Protein 1UHP (pdb70)

Organism: Homo sapiens (NCBI:txid9606)

Foldseek 3Di:
DDDDDDFDKDKFFFDCPPPPSFWAWDWFDDADDPPDGFDFIWTFTQGGHCVHPCNVRRPDDHGWTKQAKLNHGCRRPGRVVVSVCNVVADPSIIIMTTGGDDDDDDD

Secondary structure (DSSP, 8-state):
-----SSEEEEEEE--SSS--SEEEE---S----TTSS-S---EEEEE-SSSHIIIII---SS-EEEEETTEE-TT--HHHHHHHHHH--SSEEEEEEE--SS-S--

Structure (mmCIF, N/CA/C/O backbone):
data_1UHP
#
_entry.id   1UHP
#
_cell.length_a   1.000
_cell.length_b   1.000
_cell.length_c   1.000
_cell.angle_alpha   90.00
_cell.angle_beta   90.00
_cell.angle_gamma   90.00
#
_symmetry.space_group_name_H-M   'P 1'
#
loop_
_atom_site.group_PDB
_atom_site.id
_atom_site.type_symbol
_atom_site.label_atom_id
_atom_site.label_alt_id
_atom_site.label_comp_id
_atom_site.label_asym_id
_atom_site.label_entity_id
_atom_site.label_seq_id
_atom_site.pdbx_PDB_ins_code
_atom_site.Cartn_x
_atom_site.Cartn_y
_atom_site.Cartn_z
_atom_site.occupancy
_atom_site.B_iso_or_equiv
_atom_site.auth_seq_id
_atom_site.auth_comp_id
_atom_site.auth_asym_id
_atom_site.auth_atom_id
_atom_site.pdbx_PDB_model_num
ATOM 1 N N . GLY A 1 1 ? -21.283 -15.622 -15.024 1.00 0.00 1 GLY A N 1
ATOM 2 C CA . GLY A 1 1 ? -20.091 -14.807 -14.858 1.00 0.00 1 GLY A CA 1
ATOM 3 C C . GLY A 1 1 ? -19.327 -15.205 -13.594 1.00 0.00 1 GLY A C 1
ATOM 4 O O . GLY A 1 1 ? -19.795 -16.035 -12.817 1.00 0.00 1 GLY A O 1
ATOM 8 N N . SER A 1 2 ? -18.163 -14.594 -13.429 1.00 0.00 2 SER A N 1
ATOM 9 C CA . SER A 1 2 ? -17.328 -14.874 -12.272 1.00 0.00 2 SER A CA 1
ATOM 10 C C . SER A 1 2 ? -16.321 -13.741 -12.067 1.00 0.00 2 SER A C 1
ATOM 11 O O . SER A 1 2 ? -15.343 -13.633 -12.805 1.00 0.00 2 SER A O 1
ATOM 19 N N . SER A 1 3 ? -16.595 -12.924 -11.060 1.00 0.00 3 SER A N 1
ATOM 20 C CA . SER A 1 3 ? -15.725 -11.803 -10.749 1.00 0.00 3 SER A CA 1
ATOM 21 C C . SER A 1 3 ? -15.899 -11.397 -9.284 1.00 0.00 3 SER A C 1
ATOM 22 O O . SER A 1 3 ? -16.901 -10.782 -8.922 1.00 0.00 3 SER A O 1
ATOM 30 N N . GLY A 1 4 ? -14.909 -11.758 -8.481 1.00 0.00 4 GLY A N 1
ATOM 31 C CA . GLY A 1 4 ? -14.940 -11.438 -7.064 1.00 0.00 4 GLY A CA 1
ATOM 32 C C . GLY A 1 4 ? -15.112 -12.703 -6.221 1.00 0.00 4 GLY A C 1
ATOM 33 O O . GLY A 1 4 ? -15.273 -13.797 -6.761 1.00 0.00 4 GLY A O 1
ATOM 37 N N . SER A 1 5 ? -15.072 -12.513 -4.910 1.00 0.00 5 SER A N 1
ATOM 38 C CA . SER A 1 5 ? -15.222 -13.625 -3.987 1.00 0.00 5 SER A CA 1
ATOM 39 C C . SER A 1 5 ? -15.583 -13.104 -2.595 1.00 0.00 5 SER A C 1
ATOM 40 O O . SER A 1 5 ? -16.645 -13.426 -2.064 1.00 0.00 5 SER A O 1
ATOM 48 N N . SER A 1 6 ? -14.680 -12.307 -2.043 1.00 0.00 6 SER A N 1
ATOM 49 C CA . SER A 1 6 ? -14.890 -11.739 -0.722 1.00 0.00 6 SER A CA 1
ATOM 50 C C . SER A 1 6 ? -14.138 -10.412 -0.598 1.00 0.00 6 SER A C 1
ATOM 51 O O . SER A 1 6 ? -13.338 -10.064 -1.464 1.00 0.00 6 SER A O 1
ATOM 59 N N . GLY A 1 7 ? -14.423 -9.707 0.487 1.00 0.00 7 GLY A N 1
ATOM 60 C CA . GLY A 1 7 ? -13.784 -8.426 0.736 1.00 0.00 7 GLY A CA 1
ATOM 61 C C . GLY A 1 7 ? -13.906 -7.507 -0.481 1.00 0.00 7 GLY A C 1
ATOM 62 O O . GLY A 1 7 ? -14.481 -7.890 -1.498 1.00 0.00 7 GLY A O 1
ATOM 66 N N . LYS A 1 8 ? -13.354 -6.310 -0.337 1.00 0.00 8 LYS A N 1
ATOM 67 C CA . LYS A 1 8 ? -13.394 -5.333 -1.411 1.00 0.00 8 LYS A CA 1
ATOM 68 C C . LYS A 1 8 ? -11.975 -4.837 -1.696 1.00 0.00 8 LYS A C 1
ATOM 69 O O . LYS A 1 8 ? -11.113 -4.875 -0.820 1.00 0.00 8 LYS A O 1
ATOM 88 N N . SER A 1 9 ? -11.777 -4.382 -2.925 1.00 0.00 9 SER A N 1
ATOM 89 C CA . SER A 1 9 ? -10.478 -3.879 -3.336 1.00 0.00 9 SER A CA 1
ATOM 90 C C . SER A 1 9 ? -10.586 -2.401 -3.718 1.00 0.00 9 SER A C 1
ATOM 91 O O . SER A 1 9 ? -11.409 -2.032 -4.554 1.00 0.00 9 SER A O 1
ATOM 99 N N . LEU A 1 10 ? -9.743 -1.596 -3.088 1.00 0.00 10 LEU A N 1
ATOM 100 C CA . LEU A 1 10 ? -9.734 -0.168 -3.351 1.00 0.00 10 LEU A CA 1
ATOM 101 C C . LEU A 1 10 ? -8.359 0.239 -3.885 1.00 0.00 10 LEU A C 1
ATOM 102 O O . LEU A 1 10 ? -7.368 -0.449 -3.648 1.00 0.00 10 LEU A O 1
ATOM 118 N N . THR A 1 11 ? -8.343 1.356 -4.597 1.00 0.00 11 THR A N 1
ATOM 119 C CA . THR A 1 11 ? -7.107 1.863 -5.167 1.00 0.00 11 THR A CA 1
ATOM 120 C C . THR A 1 11 ? -6.656 3.124 -4.428 1.00 0.00 11 THR A C 1
ATOM 121 O O . THR A 1 11 ? -7.480 3.958 -4.055 1.00 0.00 11 THR A O 1
ATOM 132 N N . LEU A 1 12 ? -5.349 3.224 -4.237 1.00 0.00 12 LEU A N 1
ATOM 133 C CA . LEU A 1 12 ? -4.778 4.370 -3.549 1.00 0.00 12 LEU A CA 1
ATOM 134 C C . LEU A 1 12 ? -3.514 4.822 -4.282 1.00 0.00 12 LEU A C 1
ATOM 135 O O . LEU A 1 12 ? -2.687 3.997 -4.668 1.00 0.00 12 LEU A O 1
ATOM 151 N N . VAL A 1 13 ? -3.403 6.132 -4.450 1.00 0.00 13 VAL A N 1
ATOM 152 C CA . VAL A 1 13 ? -2.253 6.704 -5.130 1.00 0.00 13 VAL A CA 1
ATOM 153 C C . VAL A 1 13 ? -1.253 7.214 -4.091 1.00 0.00 13 VAL A C 1
ATOM 154 O O . VAL A 1 13 ? -1.564 8.121 -3.319 1.00 0.00 13 VAL A O 1
ATOM 167 N N . LEU A 1 14 ? -0.074 6.611 -4.104 1.00 0.00 14 LEU A N 1
ATOM 168 C CA . LEU A 1 14 ? 0.973 6.993 -3.172 1.00 0.00 14 LEU A CA 1
ATOM 169 C C . LEU A 1 14 ? 2.071 7.745 -3.926 1.00 0.00 14 LEU A C 1
ATOM 170 O O . LEU A 1 14 ? 2.242 7.559 -5.129 1.00 0.00 14 LEU A O 1
ATOM 186 N N . HIS A 1 15 ? 2.787 8.580 -3.186 1.00 0.00 15 HIS A N 1
ATOM 187 C CA . HIS A 1 15 ? 3.864 9.361 -3.770 1.00 0.00 15 HIS A CA 1
ATOM 188 C C . HIS A 1 15 ? 5.101 9.279 -2.874 1.00 0.00 15 HIS A C 1
ATOM 189 O O . HIS A 1 15 ? 5.078 8.620 -1.836 1.00 0.00 15 HIS A O 1
ATOM 203 N N . ARG A 1 16 ? 6.153 9.958 -3.309 1.00 0.00 16 ARG A N 1
ATOM 204 C CA . ARG A 1 16 ? 7.398 9.970 -2.559 1.00 0.00 16 ARG A CA 1
ATOM 205 C C . ARG A 1 16 ? 7.804 11.407 -2.227 1.00 0.00 16 ARG A C 1
ATOM 206 O O . ARG A 1 16 ? 8.218 12.158 -3.109 1.00 0.00 16 ARG A O 1
ATOM 227 N N . ASP A 1 17 ? 7.670 11.747 -0.954 1.00 0.00 17 ASP A N 1
ATOM 228 C CA . ASP A 1 17 ? 8.018 13.081 -0.495 1.00 0.00 17 ASP A CA 1
ATOM 229 C C . ASP A 1 17 ? 9.539 13.246 -0.526 1.00 0.00 17 ASP A C 1
ATOM 230 O O . ASP A 1 17 ? 10.044 14.322 -0.846 1.00 0.00 17 ASP A O 1
ATOM 239 N N . SER A 1 18 ? 10.227 12.165 -0.190 1.00 0.00 18 SER A N 1
ATOM 240 C CA . SER A 1 18 ? 11.679 12.177 -0.175 1.00 0.00 18 SER A CA 1
ATOM 241 C C . SER A 1 18 ? 12.207 10.875 0.432 1.00 0.00 18 SER A C 1
ATOM 242 O O . SER A 1 18 ? 12.505 10.818 1.624 1.00 0.00 18 SER A O 1
ATOM 250 N N . GLY A 1 19 ? 12.307 9.862 -0.415 1.00 0.00 19 GLY A N 1
ATOM 251 C CA . GLY A 1 19 ? 12.793 8.565 0.023 1.00 0.00 19 GLY A CA 1
ATOM 252 C C . GLY A 1 19 ? 12.012 8.069 1.242 1.00 0.00 19 GLY A C 1
ATOM 253 O O . GLY A 1 19 ? 12.579 7.438 2.132 1.00 0.00 19 GLY A O 1
ATOM 257 N N . SER A 1 20 ? 10.723 8.375 1.243 1.00 0.00 20 SER A N 1
ATOM 258 C CA . SER A 1 20 ? 9.859 7.969 2.337 1.00 0.00 20 SER A CA 1
ATOM 259 C C . SER A 1 20 ? 8.398 7.976 1.881 1.00 0.00 20 SER A C 1
ATOM 260 O O . SER A 1 20 ? 7.748 9.020 1.886 1.00 0.00 20 SER A O 1
ATOM 268 N N . LEU A 1 21 ? 7.925 6.799 1.499 1.00 0.00 21 LEU A N 1
ATOM 269 C CA . LEU A 1 21 ? 6.554 6.657 1.040 1.00 0.00 21 LEU A CA 1
ATOM 270 C C . LEU A 1 21 ? 5.614 7.335 2.039 1.00 0.00 21 LEU A C 1
ATOM 271 O O . LEU A 1 21 ? 4.603 7.917 1.649 1.00 0.00 21 LEU A O 1
ATOM 287 N N . GLY A 1 22 ? 5.981 7.239 3.308 1.00 0.00 22 GLY A N 1
ATOM 288 C CA . GLY A 1 22 ? 5.184 7.836 4.366 1.00 0.00 22 GLY A CA 1
ATOM 289 C C . GLY A 1 22 ? 4.424 6.765 5.151 1.00 0.00 22 GLY A C 1
ATOM 290 O O . GLY A 1 22 ? 3.328 7.017 5.650 1.00 0.00 22 GLY A O 1
ATOM 294 N N . PHE A 1 23 ? 5.035 5.593 5.235 1.00 0.00 23 PHE A N 1
ATOM 295 C CA . PHE A 1 23 ? 4.430 4.483 5.951 1.00 0.00 23 PHE A CA 1
ATOM 296 C C . PHE A 1 23 ? 5.401 3.305 6.059 1.00 0.00 23 PHE A C 1
ATOM 297 O O . PHE A 1 23 ? 6.523 3.374 5.561 1.00 0.00 23 PHE A O 1
ATOM 314 N N . ASN A 1 24 ? 4.933 2.252 6.712 1.00 0.00 24 ASN A N 1
ATOM 315 C CA . ASN A 1 24 ? 5.746 1.061 6.892 1.00 0.00 24 ASN A CA 1
ATOM 316 C C . ASN A 1 24 ? 4.909 -0.177 6.562 1.00 0.00 24 ASN A C 1
ATOM 317 O O . ASN A 1 24 ? 3.680 -0.129 6.603 1.00 0.00 24 ASN A O 1
ATOM 328 N N . ILE A 1 25 ? 5.607 -1.256 6.242 1.00 0.00 25 ILE A N 1
ATOM 329 C CA . ILE A 1 25 ? 4.944 -2.504 5.905 1.00 0.00 25 ILE A CA 1
ATOM 330 C C . ILE A 1 25 ? 5.470 -3.617 6.813 1.00 0.00 25 ILE A C 1
ATOM 331 O O . ILE A 1 25 ? 6.545 -3.491 7.397 1.00 0.00 25 ILE A O 1
ATOM 347 N N . ILE A 1 26 ? 4.687 -4.683 6.904 1.00 0.00 26 ILE A N 1
ATOM 348 C CA . ILE A 1 26 ? 5.060 -5.817 7.732 1.00 0.00 26 ILE A CA 1
ATOM 349 C C . ILE A 1 26 ? 4.879 -7.108 6.931 1.00 0.00 26 ILE A C 1
ATOM 350 O O . ILE A 1 26 ? 4.221 -7.111 5.892 1.00 0.00 26 ILE A O 1
ATOM 366 N N . GLY A 1 27 ? 5.474 -8.174 7.446 1.00 0.00 27 GLY A N 1
ATOM 367 C CA . GLY A 1 27 ? 5.386 -9.469 6.792 1.00 0.00 27 GLY A CA 1
ATOM 368 C C . GLY A 1 27 ? 6.702 -9.821 6.095 1.00 0.00 27 GLY A C 1
ATOM 369 O O . GLY A 1 27 ? 7.666 -9.060 6.160 1.00 0.00 27 GLY A O 1
ATOM 373 N N . GLY A 1 28 ? 6.699 -10.975 5.444 1.00 0.00 28 GLY A N 1
ATOM 374 C CA . GLY A 1 28 ? 7.880 -11.437 4.735 1.00 0.00 28 GLY A CA 1
ATOM 375 C C . GLY A 1 28 ? 8.984 -11.842 5.715 1.00 0.00 28 GLY A C 1
ATOM 376 O O . GLY A 1 28 ? 9.792 -11.010 6.123 1.00 0.00 28 GLY A O 1
ATOM 380 N N . ARG A 1 29 ? 8.982 -13.120 6.064 1.00 0.00 29 ARG A N 1
ATOM 381 C CA . ARG A 1 29 ? 9.973 -13.645 6.988 1.00 0.00 29 ARG A CA 1
ATOM 382 C C . ARG A 1 29 ? 10.984 -14.518 6.242 1.00 0.00 29 ARG A C 1
ATOM 383 O O . ARG A 1 29 ? 10.607 -15.322 5.391 1.00 0.00 29 ARG A O 1
ATOM 404 N N . PRO A 1 30 ? 12.283 -14.325 6.597 1.00 0.00 30 PRO A N 1
ATOM 405 C CA . PRO A 1 30 ? 13.351 -15.085 5.971 1.00 0.00 30 PRO A CA 1
ATOM 406 C C . PRO A 1 30 ? 13.384 -16.521 6.498 1.00 0.00 30 PRO A C 1
ATOM 407 O O . PRO A 1 30 ? 14.361 -16.935 7.121 1.00 0.00 30 PRO A O 1
ATOM 418 N N . SER A 1 31 ? 12.305 -17.241 6.230 1.00 0.00 31 SER A N 1
ATOM 419 C CA . SER A 1 31 ? 12.198 -18.622 6.669 1.00 0.00 31 SER A CA 1
ATOM 420 C C . SER A 1 31 ? 11.379 -19.430 5.661 1.00 0.00 31 SER A C 1
ATOM 421 O O . SER A 1 31 ? 10.175 -19.220 5.523 1.00 0.00 31 SER A O 1
ATOM 429 N N . VAL A 1 32 ? 12.065 -20.338 4.982 1.00 0.00 32 VAL A N 1
ATOM 430 C CA . VAL A 1 32 ? 11.416 -21.179 3.990 1.00 0.00 32 VAL A CA 1
ATOM 431 C C . VAL A 1 32 ? 11.296 -22.603 4.535 1.00 0.00 32 VAL A C 1
ATOM 432 O O . VAL A 1 32 ? 11.891 -23.532 3.991 1.00 0.00 32 VAL A O 1
ATOM 445 N N . ASP A 1 33 ? 10.523 -22.730 5.604 1.00 0.00 33 ASP A N 1
ATOM 446 C CA . ASP A 1 33 ? 10.317 -24.026 6.229 1.00 0.00 33 ASP A CA 1
ATOM 447 C C . ASP A 1 33 ? 9.490 -24.912 5.296 1.00 0.00 33 ASP A C 1
ATOM 448 O O . ASP A 1 33 ? 8.594 -24.426 4.606 1.00 0.00 33 ASP A O 1
ATOM 457 N N . ASN A 1 34 ? 9.818 -26.195 5.304 1.00 0.00 34 ASN A N 1
ATOM 458 C CA . ASN A 1 34 ? 9.116 -27.153 4.467 1.00 0.00 34 ASN A CA 1
ATOM 459 C C . ASN A 1 34 ? 7.612 -26.883 4.542 1.00 0.00 34 ASN A C 1
ATOM 460 O O . ASN A 1 34 ? 7.103 -26.471 5.583 1.00 0.00 34 ASN A O 1
ATOM 471 N N . HIS A 1 35 ? 6.944 -27.127 3.424 1.00 0.00 35 HIS A N 1
ATOM 472 C CA . HIS A 1 35 ? 5.508 -26.915 3.350 1.00 0.00 35 HIS A CA 1
ATOM 473 C C . HIS A 1 35 ? 4.796 -27.894 4.286 1.00 0.00 35 HIS A C 1
ATOM 474 O O . HIS A 1 35 ? 4.985 -29.105 4.183 1.00 0.00 35 HIS A O 1
ATOM 488 N N . ASP A 1 36 ? 3.992 -27.332 5.176 1.00 0.00 36 ASP A N 1
ATOM 489 C CA . ASP A 1 36 ? 3.250 -28.140 6.130 1.00 0.00 36 ASP A CA 1
ATOM 490 C C . ASP A 1 36 ? 2.210 -27.266 6.832 1.00 0.00 36 ASP A C 1
ATOM 491 O O . ASP A 1 36 ? 1.025 -27.598 6.852 1.00 0.00 36 ASP A O 1
ATOM 500 N N . GLY A 1 37 ? 2.689 -26.165 7.392 1.00 0.00 37 GLY A N 1
ATOM 501 C CA . GLY A 1 37 ? 1.815 -25.240 8.094 1.00 0.00 37 GLY A CA 1
ATOM 502 C C . GLY A 1 37 ? 1.847 -23.856 7.444 1.00 0.00 37 GLY A C 1
ATOM 503 O O . GLY A 1 37 ? 1.845 -23.741 6.219 1.00 0.00 37 GLY A O 1
ATOM 507 N N . SER A 1 38 ? 1.874 -22.839 8.293 1.00 0.00 38 SER A N 1
ATOM 508 C CA . SER A 1 38 ? 1.906 -21.467 7.817 1.00 0.00 38 SER A CA 1
ATOM 509 C C . SER A 1 38 ? 2.898 -21.337 6.660 1.00 0.00 38 SER A C 1
ATOM 510 O O . SER A 1 38 ? 4.085 -21.616 6.820 1.00 0.00 38 SER A O 1
ATOM 518 N N . SER A 1 39 ? 2.374 -20.914 5.518 1.00 0.00 39 SER A N 1
ATOM 519 C CA . SER A 1 39 ? 3.199 -20.744 4.334 1.00 0.00 39 SER A CA 1
ATOM 520 C C . SER A 1 39 ? 2.838 -19.436 3.628 1.00 0.00 39 SER A C 1
ATOM 521 O O . SER A 1 39 ? 1.849 -18.791 3.975 1.00 0.00 39 SER A O 1
ATOM 529 N N . SER A 1 40 ? 3.659 -19.082 2.650 1.00 0.00 40 SER A N 1
ATOM 530 C CA . SER A 1 40 ? 3.439 -17.862 1.893 1.00 0.00 40 SER A CA 1
ATOM 531 C C . SER A 1 40 ? 3.547 -16.646 2.815 1.00 0.00 40 SER A C 1
ATOM 532 O O . SER A 1 40 ? 3.309 -16.751 4.017 1.00 0.00 40 SER A O 1
ATOM 540 N N . GLU A 1 41 ? 3.908 -15.520 2.217 1.00 0.00 41 GLU A N 1
ATOM 541 C CA . GLU A 1 41 ? 4.051 -14.286 2.970 1.00 0.00 41 GLU A CA 1
ATOM 542 C C . GLU A 1 41 ? 3.017 -13.258 2.507 1.00 0.00 41 GLU A C 1
ATOM 543 O O . GLU A 1 41 ? 2.369 -13.445 1.478 1.00 0.00 41 GLU A O 1
ATOM 555 N N . GLY A 1 42 ? 2.894 -12.195 3.288 1.00 0.00 42 GLY A N 1
ATOM 556 C CA . GLY A 1 42 ? 1.949 -11.138 2.971 1.00 0.00 42 GLY A CA 1
ATOM 557 C C . GLY A 1 42 ? 2.509 -9.768 3.359 1.00 0.00 42 GLY A C 1
ATOM 558 O O . GLY A 1 42 ? 3.342 -9.666 4.259 1.00 0.00 42 GLY A O 1
ATOM 562 N N . ILE A 1 43 ? 2.029 -8.749 2.662 1.00 0.00 43 ILE A N 1
ATOM 563 C CA . ILE A 1 43 ? 2.471 -7.389 2.923 1.00 0.00 43 ILE A CA 1
ATOM 564 C C . ILE A 1 43 ? 1.304 -6.578 3.488 1.00 0.00 43 ILE A C 1
ATOM 565 O O . ILE A 1 43 ? 0.273 -6.427 2.833 1.00 0.00 43 ILE A O 1
ATOM 581 N N . PHE A 1 44 ? 1.504 -6.076 4.697 1.00 0.00 44 PHE A N 1
ATOM 582 C CA . PHE A 1 44 ? 0.481 -5.283 5.358 1.00 0.00 44 PHE A CA 1
ATOM 583 C C . PHE A 1 44 ? 1.070 -3.990 5.926 1.00 0.00 44 PHE A C 1
ATOM 584 O O . PHE A 1 44 ? 2.285 -3.871 6.075 1.00 0.00 44 PHE A O 1
ATOM 601 N N . VAL A 1 45 ? 0.181 -3.055 6.226 1.00 0.00 45 VAL A N 1
ATOM 602 C CA . VAL A 1 45 ? 0.598 -1.775 6.775 1.00 0.00 45 VAL A CA 1
ATOM 603 C C . VAL A 1 45 ? 0.391 -1.783 8.291 1.00 0.00 45 VAL A C 1
ATOM 604 O O . VAL A 1 45 ? -0.728 -1.967 8.767 1.00 0.00 45 VAL A O 1
ATOM 617 N N . SER A 1 46 ? 1.487 -1.581 9.007 1.00 0.00 46 SER A N 1
ATOM 618 C CA . SER A 1 46 ? 1.440 -1.562 10.459 1.00 0.00 46 SER A CA 1
ATOM 619 C C . SER A 1 46 ? 1.628 -0.133 10.970 1.00 0.00 46 SER A C 1
ATOM 620 O O . SER A 1 46 ? 1.288 0.172 12.112 1.00 0.00 46 SER A O 1
ATOM 628 N N . LYS A 1 47 ? 2.169 0.707 10.100 1.00 0.00 47 LYS A N 1
ATOM 629 C CA . LYS A 1 47 ? 2.407 2.097 10.449 1.00 0.00 47 LYS A CA 1
ATOM 630 C C . LYS A 1 47 ? 2.128 2.979 9.230 1.00 0.00 47 LYS A C 1
ATOM 631 O O . LYS A 1 47 ? 2.168 2.507 8.095 1.00 0.00 47 LYS A O 1
ATOM 650 N N . ILE A 1 48 ? 1.852 4.245 9.507 1.00 0.00 48 ILE A N 1
ATOM 651 C CA . ILE A 1 48 ? 1.567 5.198 8.448 1.00 0.00 48 ILE A CA 1
ATOM 652 C C . ILE A 1 48 ? 1.939 6.605 8.919 1.00 0.00 48 ILE A C 1
ATOM 653 O O . ILE A 1 48 ? 1.415 7.086 9.923 1.00 0.00 48 ILE A O 1
ATOM 669 N N . VAL A 1 49 ? 2.841 7.225 8.173 1.00 0.00 49 VAL A N 1
ATOM 670 C CA . VAL A 1 49 ? 3.290 8.568 8.502 1.00 0.00 49 VAL A CA 1
ATOM 671 C C . VAL A 1 49 ? 2.212 9.575 8.095 1.00 0.00 49 VAL A C 1
ATOM 672 O O . VAL A 1 49 ? 1.875 9.686 6.917 1.00 0.00 49 VAL A O 1
ATOM 685 N N . ASP A 1 50 ? 1.702 10.283 9.092 1.00 0.00 50 ASP A N 1
ATOM 686 C CA . ASP A 1 50 ? 0.670 11.277 8.853 1.00 0.00 50 ASP A CA 1
ATOM 687 C C . ASP A 1 50 ? 1.194 12.323 7.868 1.00 0.00 50 ASP A C 1
ATOM 688 O O . ASP A 1 50 ? 0.651 12.480 6.775 1.00 0.00 50 ASP A O 1
ATOM 697 N N . SER A 1 51 ? 2.244 13.013 8.290 1.00 0.00 51 SER A N 1
ATOM 698 C CA . SER A 1 51 ? 2.848 14.040 7.458 1.00 0.00 51 SER A CA 1
ATOM 699 C C . SER A 1 51 ? 3.263 13.446 6.111 1.00 0.00 51 SER A C 1
ATOM 700 O O . SER A 1 51 ? 3.493 14.179 5.150 1.00 0.00 51 SER A O 1
ATOM 708 N N . GLY A 1 52 ? 3.345 12.124 6.083 1.00 0.00 52 GLY A N 1
ATOM 709 C CA . GLY A 1 52 ? 3.728 11.423 4.870 1.00 0.00 52 GLY A CA 1
ATOM 710 C C . GLY A 1 52 ? 2.646 11.554 3.796 1.00 0.00 52 GLY A C 1
ATOM 711 O O . GLY A 1 52 ? 1.479 11.785 4.111 1.00 0.00 52 GLY A O 1
ATOM 715 N N . PRO A 1 53 ? 3.082 11.397 2.518 1.00 0.00 53 PRO A N 1
ATOM 716 C CA . PRO A 1 53 ? 2.164 11.496 1.396 1.00 0.00 53 PRO A CA 1
ATOM 717 C C . PRO A 1 53 ? 1.293 10.243 1.289 1.00 0.00 53 PRO A C 1
ATOM 718 O O . PRO A 1 53 ? 0.422 10.160 0.424 1.00 0.00 53 PRO A O 1
ATOM 729 N N . ALA A 1 54 ? 1.558 9.299 2.180 1.00 0.00 54 ALA A N 1
ATOM 730 C CA . ALA A 1 54 ? 0.810 8.054 2.196 1.00 0.00 54 ALA A CA 1
ATOM 731 C C . ALA A 1 54 ? -0.470 8.244 3.013 1.00 0.00 54 ALA A C 1
ATOM 732 O O . ALA A 1 54 ? -1.506 7.662 2.694 1.00 0.00 54 ALA A O 1
ATOM 739 N N . ALA A 1 55 ? -0.357 9.061 4.049 1.00 0.00 55 ALA A N 1
ATOM 740 C CA . ALA A 1 55 ? -1.492 9.336 4.914 1.00 0.00 55 ALA A CA 1
ATOM 741 C C . ALA A 1 55 ? -2.226 10.579 4.406 1.00 0.00 55 ALA A C 1
ATOM 742 O O . ALA A 1 55 ? -3.433 10.713 4.598 1.00 0.00 55 ALA A O 1
ATOM 749 N N . LYS A 1 56 ? -1.465 11.456 3.767 1.00 0.00 56 LYS A N 1
ATOM 750 C CA . LYS A 1 56 ? -2.028 12.683 3.230 1.00 0.00 56 LYS A CA 1
ATOM 751 C C . LYS A 1 56 ? -3.027 12.339 2.123 1.00 0.00 56 LYS A C 1
ATOM 752 O O . LYS A 1 56 ? -4.230 12.269 2.368 1.00 0.00 56 LYS A O 1
ATOM 771 N N . GLU A 1 57 ? -2.490 12.135 0.929 1.00 0.00 57 GLU A N 1
ATOM 772 C CA . GLU A 1 57 ? -3.320 11.801 -0.217 1.00 0.00 57 GLU A CA 1
ATOM 773 C C . GLU A 1 57 ? -3.231 10.303 -0.517 1.00 0.00 57 GLU A C 1
ATOM 774 O O . GLU A 1 57 ? -4.108 9.745 -1.174 1.00 0.00 57 GLU A O 1
ATOM 786 N N . GLY A 1 58 ? -2.164 9.695 -0.021 1.00 0.00 58 GLY A N 1
ATOM 787 C CA . GLY A 1 58 ? -1.949 8.273 -0.228 1.00 0.00 58 GLY A CA 1
ATOM 788 C C . GLY A 1 58 ? -3.279 7.517 -0.265 1.00 0.00 58 GLY A C 1
ATOM 789 O O . GLY A 1 58 ? -3.600 6.866 -1.258 1.00 0.00 58 GLY A O 1
ATOM 793 N N . GLY A 1 59 ? -4.017 7.629 0.829 1.00 0.00 59 GLY A N 1
ATOM 794 C CA . GLY A 1 59 ? -5.305 6.965 0.934 1.00 0.00 59 GLY A CA 1
ATOM 795 C C . GLY A 1 59 ? -5.182 5.648 1.704 1.00 0.00 59 GLY A C 1
ATOM 796 O O . GLY A 1 59 ? -6.187 5.059 2.098 1.00 0.00 59 GLY A O 1
ATOM 800 N N . LEU A 1 60 ? -3.941 5.225 1.894 1.00 0.00 60 LEU A N 1
ATOM 801 C CA . LEU A 1 60 ? -3.673 3.989 2.609 1.00 0.00 60 LEU A CA 1
ATOM 802 C C . LEU A 1 60 ? -4.450 3.988 3.927 1.00 0.00 60 LEU A C 1
ATOM 803 O O . LEU A 1 60 ? -5.079 4.984 4.281 1.00 0.00 60 LEU A O 1
ATOM 819 N N . GLN A 1 61 ? -4.382 2.859 4.617 1.00 0.00 61 GLN A N 1
ATOM 820 C CA . GLN A 1 61 ? -5.072 2.715 5.887 1.00 0.00 61 GLN A CA 1
ATOM 821 C C . GLN A 1 61 ? -4.350 1.696 6.771 1.00 0.00 61 GLN A C 1
ATOM 822 O O . GLN A 1 61 ? -4.229 0.528 6.405 1.00 0.00 61 GLN A O 1
ATOM 836 N N . ILE A 1 62 ? -3.890 2.175 7.917 1.00 0.00 62 ILE A N 1
ATOM 837 C CA . ILE A 1 62 ? -3.183 1.321 8.856 1.00 0.00 62 ILE A CA 1
ATOM 838 C C . ILE A 1 62 ? -3.868 -0.047 8.909 1.00 0.00 62 ILE A C 1
ATOM 839 O O . ILE A 1 62 ? -5.095 -0.129 8.943 1.00 0.00 62 ILE A O 1
ATOM 855 N N . HIS A 1 63 ? -3.045 -1.085 8.916 1.00 0.00 63 HIS A N 1
ATOM 856 C CA . HIS A 1 63 ? -3.556 -2.444 8.964 1.00 0.00 63 HIS A CA 1
ATOM 857 C C . HIS A 1 63 ? -4.293 -2.763 7.662 1.00 0.00 63 HIS A C 1
ATOM 858 O O . HIS A 1 63 ? -5.449 -3.183 7.684 1.00 0.00 63 HIS A O 1
ATOM 872 N N . ASP A 1 64 ? -3.594 -2.550 6.557 1.00 0.00 64 ASP A N 1
ATOM 873 C CA . ASP A 1 64 ? -4.167 -2.809 5.247 1.00 0.00 64 ASP A CA 1
ATOM 874 C C . ASP A 1 64 ? -3.213 -3.696 4.444 1.00 0.00 64 ASP A C 1
ATOM 875 O O . ASP A 1 64 ? -2.010 -3.443 4.403 1.00 0.00 64 ASP A O 1
ATOM 884 N N . ARG A 1 65 ? -3.786 -4.718 3.825 1.00 0.00 65 ARG A N 1
ATOM 885 C CA . ARG A 1 65 ? -3.002 -5.644 3.026 1.00 0.00 65 ARG A CA 1
ATOM 886 C C . ARG A 1 65 ? -2.862 -5.123 1.594 1.00 0.00 65 ARG A C 1
ATOM 887 O O . ARG A 1 65 ? -3.855 -4.981 0.882 1.00 0.00 65 ARG A O 1
ATOM 908 N N . ILE A 1 66 ? -1.621 -4.852 1.216 1.00 0.00 66 ILE A N 1
ATOM 909 C CA . ILE A 1 66 ? -1.339 -4.349 -0.118 1.00 0.00 66 ILE A CA 1
ATOM 910 C C . ILE A 1 66 ? -1.522 -5.479 -1.133 1.00 0.00 66 ILE A C 1
ATOM 911 O O . ILE A 1 66 ? -1.027 -6.587 -0.930 1.00 0.00 66 ILE A O 1
ATOM 927 N N . ILE A 1 67 ? -2.233 -5.160 -2.204 1.00 0.00 67 ILE A N 1
ATOM 928 C CA . ILE A 1 67 ? -2.487 -6.134 -3.252 1.00 0.00 67 ILE A CA 1
ATOM 929 C C . ILE A 1 67 ? -1.517 -5.896 -4.410 1.00 0.00 67 ILE A C 1
ATOM 930 O O . ILE A 1 67 ? -0.855 -6.825 -4.871 1.00 0.00 67 ILE A O 1
ATOM 946 N N . GLU A 1 68 ? -1.462 -4.647 -4.848 1.00 0.00 68 GLU A N 1
ATOM 947 C CA . GLU A 1 68 ? -0.584 -4.275 -5.944 1.00 0.00 68 GLU A CA 1
ATOM 948 C C . GLU A 1 68 ? -0.030 -2.866 -5.725 1.00 0.00 68 GLU A C 1
ATOM 949 O O . GLU A 1 68 ? -0.650 -2.050 -5.044 1.00 0.00 68 GLU A O 1
ATOM 961 N N . VAL A 1 69 ? 1.130 -2.622 -6.317 1.00 0.00 69 VAL A N 1
ATOM 962 C CA . VAL A 1 69 ? 1.774 -1.325 -6.195 1.00 0.00 69 VAL A CA 1
ATOM 963 C C . VAL A 1 69 ? 2.395 -0.941 -7.540 1.00 0.00 69 VAL A C 1
ATOM 964 O O . VAL A 1 69 ? 3.306 -1.614 -8.022 1.00 0.00 69 VAL A O 1
ATOM 977 N N . ASN A 1 70 ? 1.879 0.139 -8.108 1.00 0.00 70 ASN A N 1
ATOM 978 C CA . ASN A 1 70 ? 2.371 0.620 -9.387 1.00 0.00 70 ASN A CA 1
ATOM 979 C C . ASN A 1 70 ? 2.193 -0.474 -10.442 1.00 0.00 70 ASN A C 1
ATOM 980 O O . ASN A 1 70 ? 2.798 -0.415 -11.511 1.00 0.00 70 ASN A O 1
ATOM 991 N N . GLY A 1 71 ? 1.359 -1.447 -10.104 1.00 0.00 71 GLY A N 1
ATOM 992 C CA . GLY A 1 71 ? 1.094 -2.553 -11.008 1.00 0.00 71 GLY A CA 1
ATOM 993 C C . GLY A 1 71 ? 1.907 -3.788 -10.617 1.00 0.00 71 GLY A C 1
ATOM 994 O O . GLY A 1 71 ? 1.798 -4.835 -11.255 1.00 0.00 71 GLY A O 1
ATOM 998 N N . ARG A 1 72 ? 2.704 -3.626 -9.571 1.00 0.00 72 ARG A N 1
ATOM 999 C CA . ARG A 1 72 ? 3.535 -4.716 -9.088 1.00 0.00 72 ARG A CA 1
ATOM 1000 C C . ARG A 1 72 ? 2.817 -5.476 -7.971 1.00 0.00 72 ARG A C 1
ATOM 1001 O O . ARG A 1 72 ? 2.384 -4.878 -6.987 1.00 0.00 72 ARG A O 1
ATOM 1022 N N . ASP A 1 73 ? 2.713 -6.783 -8.161 1.00 0.00 73 ASP A N 1
ATOM 1023 C CA . ASP A 1 73 ? 2.055 -7.631 -7.181 1.00 0.00 73 ASP A CA 1
ATOM 1024 C C . ASP A 1 73 ? 3.008 -7.887 -6.012 1.00 0.00 73 ASP A C 1
ATOM 1025 O O . ASP A 1 73 ? 4.153 -8.288 -6.217 1.00 0.00 73 ASP A O 1
ATOM 1034 N N . LEU A 1 74 ? 2.501 -7.645 -4.813 1.00 0.00 74 LEU A N 1
ATOM 1035 C CA . LEU A 1 74 ? 3.293 -7.845 -3.611 1.00 0.00 74 LEU A CA 1
ATOM 1036 C C . LEU A 1 74 ? 2.466 -8.620 -2.583 1.00 0.00 74 LEU A C 1
ATOM 1037 O O . LEU A 1 74 ? 2.861 -8.737 -1.424 1.00 0.00 74 LEU A O 1
ATOM 1053 N N . SER A 1 75 ? 1.333 -9.128 -3.045 1.00 0.00 75 SER A N 1
ATOM 1054 C CA . SER A 1 75 ? 0.447 -9.889 -2.180 1.00 0.00 75 SER A CA 1
ATOM 1055 C C . SER A 1 75 ? 1.206 -11.058 -1.550 1.00 0.00 75 SER A C 1
ATOM 1056 O O . SER A 1 75 ? 1.024 -11.358 -0.371 1.00 0.00 75 SER A O 1
ATOM 1064 N N . ARG A 1 76 ? 2.042 -11.686 -2.364 1.00 0.00 76 ARG A N 1
ATOM 1065 C CA . ARG A 1 76 ? 2.829 -12.816 -1.902 1.00 0.00 76 ARG A CA 1
ATOM 1066 C C . ARG A 1 76 ? 4.316 -12.453 -1.879 1.00 0.00 76 ARG A C 1
ATOM 1067 O O . ARG A 1 76 ? 5.174 -13.334 -1.906 1.00 0.00 76 ARG A O 1
ATOM 1088 N N . ALA A 1 77 ? 4.574 -11.155 -1.829 1.00 0.00 77 ALA A N 1
ATOM 1089 C CA . ALA A 1 77 ? 5.942 -10.664 -1.802 1.00 0.00 77 ALA A CA 1
ATOM 1090 C C . ALA A 1 77 ? 6.378 -10.461 -0.350 1.00 0.00 77 ALA A C 1
ATOM 1091 O O . ALA A 1 77 ? 5.580 -10.629 0.571 1.00 0.00 77 ALA A O 1
ATOM 1098 N N . THR A 1 78 ? 7.644 -10.103 -0.190 1.00 0.00 78 THR A N 1
ATOM 1099 C CA . THR A 1 78 ? 8.195 -9.876 1.134 1.00 0.00 78 THR A CA 1
ATOM 1100 C C . THR A 1 78 ? 8.546 -8.398 1.319 1.00 0.00 78 THR A C 1
ATOM 1101 O O . THR A 1 78 ? 8.559 -7.634 0.356 1.00 0.00 78 THR A O 1
ATOM 1112 N N . HIS A 1 79 ? 8.823 -8.040 2.565 1.00 0.00 79 HIS A N 1
ATOM 1113 C CA . HIS A 1 79 ? 9.173 -6.667 2.888 1.00 0.00 79 HIS A CA 1
ATOM 1114 C C . HIS A 1 79 ? 10.265 -6.178 1.934 1.00 0.00 79 HIS A C 1
ATOM 1115 O O . HIS A 1 79 ? 10.220 -5.042 1.465 1.00 0.00 79 HIS A O 1
ATOM 1129 N N . ASP A 1 80 ? 11.219 -7.059 1.676 1.00 0.00 80 ASP A N 1
ATOM 1130 C CA . ASP A 1 80 ? 12.321 -6.731 0.787 1.00 0.00 80 ASP A CA 1
ATOM 1131 C C . ASP A 1 80 ? 11.763 -6.305 -0.572 1.00 0.00 80 ASP A C 1
ATOM 1132 O O . ASP A 1 80 ? 12.109 -5.241 -1.084 1.00 0.00 80 ASP A O 1
ATOM 1141 N N . GLN A 1 81 ? 10.908 -7.157 -1.119 1.00 0.00 81 GLN A N 1
ATOM 1142 C CA . GLN A 1 81 ? 10.299 -6.882 -2.409 1.00 0.00 81 GLN A CA 1
ATOM 1143 C C . GLN A 1 81 ? 9.380 -5.663 -2.313 1.00 0.00 81 GLN A C 1
ATOM 1144 O O . GLN A 1 81 ? 9.495 -4.730 -3.106 1.00 0.00 81 GLN A O 1
ATOM 1158 N N . ALA A 1 82 ? 8.487 -5.710 -1.335 1.00 0.00 82 ALA A N 1
ATOM 1159 C CA . ALA A 1 82 ? 7.549 -4.621 -1.125 1.00 0.00 82 ALA A CA 1
ATOM 1160 C C . ALA A 1 82 ? 8.313 -3.297 -1.073 1.00 0.00 82 ALA A C 1
ATOM 1161 O O . ALA A 1 82 ? 7.970 -2.350 -1.778 1.00 0.00 82 ALA A O 1
ATOM 1168 N N . VAL A 1 83 ? 9.336 -3.274 -0.232 1.00 0.00 83 VAL A N 1
ATOM 1169 C CA . VAL A 1 83 ? 10.153 -2.081 -0.079 1.00 0.00 83 VAL A CA 1
ATOM 1170 C C . VAL A 1 83 ? 10.715 -1.675 -1.443 1.00 0.00 83 VAL A C 1
ATOM 1171 O O . VAL A 1 83 ? 10.519 -0.545 -1.888 1.00 0.00 83 VAL A O 1
ATOM 1184 N N . GLU A 1 84 ? 11.402 -2.619 -2.069 1.00 0.00 84 GLU A N 1
ATOM 1185 C CA . GLU A 1 84 ? 11.994 -2.374 -3.373 1.00 0.00 84 GLU A CA 1
ATOM 1186 C C . GLU A 1 84 ? 10.930 -1.876 -4.354 1.00 0.00 84 GLU A C 1
ATOM 1187 O O . GLU A 1 84 ? 11.164 -0.929 -5.102 1.00 0.00 84 GLU A O 1
ATOM 1199 N N . ALA A 1 85 ? 9.782 -2.538 -4.318 1.00 0.00 85 ALA A N 1
ATOM 1200 C CA . ALA A 1 85 ? 8.681 -2.175 -5.194 1.00 0.00 85 ALA A CA 1
ATOM 1201 C C . ALA A 1 85 ? 8.347 -0.694 -4.999 1.00 0.00 85 ALA A C 1
ATOM 1202 O O . ALA A 1 85 ? 8.345 0.077 -5.957 1.00 0.00 85 ALA A O 1
ATOM 1209 N N . PHE A 1 86 ? 8.072 -0.342 -3.752 1.00 0.00 86 PHE A N 1
ATOM 1210 C CA . PHE A 1 86 ? 7.738 1.032 -3.419 1.00 0.00 86 PHE A CA 1
ATOM 1211 C C . PHE A 1 86 ? 8.922 1.964 -3.681 1.00 0.00 86 PHE A C 1
ATOM 1212 O O . PHE A 1 86 ? 8.738 3.157 -3.920 1.00 0.00 86 PHE A O 1
ATOM 1229 N N . LYS A 1 87 ? 10.113 1.385 -3.627 1.00 0.00 87 LYS A N 1
ATOM 1230 C CA . LYS A 1 87 ? 11.327 2.149 -3.856 1.00 0.00 87 LYS A CA 1
ATOM 1231 C C . LYS A 1 87 ? 11.484 2.414 -5.354 1.00 0.00 87 LYS A C 1
ATOM 1232 O O . LYS A 1 87 ? 11.700 3.552 -5.768 1.00 0.00 87 LYS A O 1
ATOM 1251 N N . THR A 1 88 ? 11.369 1.343 -6.127 1.00 0.00 88 THR A N 1
ATOM 1252 C CA . THR A 1 88 ? 11.495 1.446 -7.571 1.00 0.00 88 THR A CA 1
ATOM 1253 C C . THR A 1 88 ? 10.193 1.965 -8.184 1.00 0.00 88 THR A C 1
ATOM 1254 O O . THR A 1 88 ? 10.126 2.214 -9.387 1.00 0.00 88 THR A O 1
ATOM 1265 N N . ALA A 1 89 ? 9.192 2.113 -7.330 1.00 0.00 89 ALA A N 1
ATOM 1266 C CA . ALA A 1 89 ? 7.896 2.598 -7.773 1.00 0.00 89 ALA A CA 1
ATOM 1267 C C . ALA A 1 89 ? 8.026 4.058 -8.212 1.00 0.00 89 ALA A C 1
ATOM 1268 O O . ALA A 1 89 ? 8.875 4.790 -7.705 1.00 0.00 89 ALA A O 1
ATOM 1275 N N . LYS A 1 90 ? 7.171 4.438 -9.151 1.00 0.00 90 LYS A N 1
ATOM 1276 C CA . LYS A 1 90 ? 7.180 5.798 -9.664 1.00 0.00 90 LYS A CA 1
ATOM 1277 C C . LYS A 1 90 ? 5.819 6.446 -9.401 1.00 0.00 90 LYS A C 1
ATOM 1278 O O . LYS A 1 90 ? 4.801 5.759 -9.345 1.00 0.00 90 LYS A O 1
ATOM 1297 N N . GLU A 1 91 ? 5.847 7.762 -9.247 1.00 0.00 91 GLU A N 1
ATOM 1298 C CA . GLU A 1 91 ? 4.628 8.511 -8.991 1.00 0.00 91 GLU A CA 1
ATOM 1299 C C . GLU A 1 91 ? 3.985 8.944 -10.309 1.00 0.00 91 GLU A C 1
ATOM 1300 O O . GLU A 1 91 ? 4.682 9.310 -11.254 1.00 0.00 91 GLU A O 1
ATOM 1312 N N . PRO A 1 92 ? 2.626 8.886 -10.332 1.00 0.00 92 PRO A N 1
ATOM 1313 C CA . PRO A 1 92 ? 1.877 8.441 -9.170 1.00 0.00 92 PRO A CA 1
ATOM 1314 C C . PRO A 1 92 ? 1.973 6.923 -9.004 1.00 0.00 92 PRO A C 1
ATOM 1315 O O . PRO A 1 92 ? 2.011 6.188 -9.990 1.00 0.00 92 PRO A O 1
ATOM 1326 N N . ILE A 1 93 ? 2.009 6.498 -7.750 1.00 0.00 93 ILE A N 1
ATOM 1327 C CA . ILE A 1 93 ? 2.100 5.081 -7.442 1.00 0.00 93 ILE A CA 1
ATOM 1328 C C . ILE A 1 93 ? 0.699 4.531 -7.168 1.00 0.00 93 ILE A C 1
ATOM 1329 O O . ILE A 1 93 ? 0.081 4.872 -6.160 1.00 0.00 93 ILE A O 1
ATOM 1345 N N . VAL A 1 94 ? 0.238 3.691 -8.082 1.00 0.00 94 VAL A N 1
ATOM 1346 C CA . VAL A 1 94 ? -1.079 3.091 -7.951 1.00 0.00 94 VAL A CA 1
ATOM 1347 C C . VAL A 1 94 ? -0.987 1.859 -7.050 1.00 0.00 94 VAL A C 1
ATOM 1348 O O . VAL A 1 94 ? -0.407 0.845 -7.436 1.00 0.00 94 VAL A O 1
ATOM 1361 N N . VAL A 1 95 ? -1.566 1.986 -5.865 1.00 0.00 95 VAL A N 1
ATOM 1362 C CA . VAL A 1 95 ? -1.556 0.895 -4.906 1.00 0.00 95 VAL A CA 1
ATOM 1363 C C . VAL A 1 95 ? -2.995 0.458 -4.622 1.00 0.00 95 VAL A C 1
ATOM 1364 O O . VAL A 1 95 ? -3.921 1.261 -4.715 1.00 0.00 95 VAL A O 1
ATOM 1377 N N . GLN A 1 96 ? -3.136 -0.815 -4.283 1.00 0.00 96 GLN A N 1
ATOM 1378 C CA . GLN A 1 96 ? -4.446 -1.370 -3.986 1.00 0.00 96 GLN A CA 1
ATOM 1379 C C . GLN A 1 96 ? -4.399 -2.177 -2.687 1.00 0.00 96 GLN A C 1
ATOM 1380 O O . GLN A 1 96 ? -3.440 -2.907 -2.441 1.00 0.00 96 GLN A O 1
ATOM 1394 N N . VAL A 1 97 ? -5.446 -2.019 -1.891 1.00 0.00 97 VAL A N 1
ATOM 1395 C CA . VAL A 1 97 ? -5.536 -2.724 -0.624 1.00 0.00 97 VAL A CA 1
ATOM 1396 C C . VAL A 1 97 ? -6.854 -3.498 -0.569 1.00 0.00 97 VAL A C 1
ATOM 1397 O O . VAL A 1 97 ? -7.761 -3.245 -1.361 1.00 0.00 97 VAL A O 1
ATOM 1410 N N . LEU A 1 98 ? -6.919 -4.426 0.375 1.00 0.00 98 LEU A N 1
ATOM 1411 C CA . LEU A 1 98 ? -8.111 -5.239 0.544 1.00 0.00 98 LEU A CA 1
ATOM 1412 C C . LEU A 1 98 ? -8.786 -4.878 1.869 1.00 0.00 98 LEU A C 1
ATOM 1413 O O . LEU A 1 98 ? -8.281 -5.214 2.939 1.00 0.00 98 LEU A O 1
ATOM 1429 N N . ARG A 1 99 ? -9.918 -4.198 1.754 1.00 0.00 99 ARG A N 1
ATOM 1430 C CA . ARG A 1 99 ? -10.667 -3.788 2.929 1.00 0.00 99 ARG A CA 1
ATOM 1431 C C . ARG A 1 99 ? -12.009 -4.520 2.985 1.00 0.00 99 ARG A C 1
ATOM 1432 O O . ARG A 1 99 ? -12.711 -4.615 1.980 1.00 0.00 99 ARG A O 1
ATOM 1453 N N . ARG A 1 100 ? -12.326 -5.018 4.171 1.00 0.00 100 ARG A N 1
ATOM 1454 C CA . ARG A 1 100 ? -13.572 -5.739 4.372 1.00 0.00 100 ARG A CA 1
ATOM 1455 C C . ARG A 1 100 ? -14.761 -4.862 3.976 1.00 0.00 100 ARG A C 1
ATOM 1456 O O . ARG A 1 100 ? -14.582 -3.732 3.525 1.00 0.00 100 ARG A O 1
ATOM 1477 N N . THR A 1 101 ? -15.951 -5.417 4.158 1.00 0.00 101 THR A N 1
ATOM 1478 C CA . THR A 1 101 ? -17.170 -4.700 3.826 1.00 0.00 101 THR A CA 1
ATOM 1479 C C . THR A 1 101 ? -17.127 -3.281 4.397 1.00 0.00 101 THR A C 1
ATOM 1480 O O . THR A 1 101 ? -16.428 -3.023 5.376 1.00 0.00 101 THR A O 1
ATOM 1491 N N . SER A 1 102 ? -17.882 -2.398 3.761 1.00 0.00 102 SER A N 1
ATOM 1492 C CA . SER A 1 102 ? -17.939 -1.012 4.194 1.00 0.00 102 SER A CA 1
ATOM 1493 C C . SER A 1 102 ? -18.374 -0.939 5.659 1.00 0.00 102 SER A C 1
ATOM 1494 O O . SER A 1 102 ? -17.758 -0.235 6.458 1.00 0.00 102 SER A O 1
ATOM 1502 N N . GLY A 1 103 ? -19.431 -1.675 5.967 1.00 0.00 103 GLY A N 1
ATOM 1503 C CA . GLY A 1 103 ? -19.955 -1.703 7.322 1.00 0.00 103 GLY A CA 1
ATOM 1504 C C . GLY A 1 103 ? -19.889 -3.115 7.907 1.00 0.00 103 GLY A C 1
ATOM 1505 O O . GLY A 1 103 ? -20.770 -3.936 7.658 1.00 0.00 103 GLY A O 1
ATOM 1509 N N . PRO A 1 104 ? -18.807 -3.360 8.694 1.00 0.00 104 PRO A N 1
ATOM 1510 C CA . PRO A 1 104 ? -18.614 -4.659 9.317 1.00 0.00 104 PRO A CA 1
ATOM 1511 C C . PRO A 1 104 ? -19.562 -4.844 10.503 1.00 0.00 104 PRO A C 1
ATOM 1512 O O . PRO A 1 104 ? -19.588 -4.022 11.417 1.00 0.00 104 PRO A O 1
ATOM 1523 N N . SER A 1 105 ? -20.320 -5.930 10.449 1.00 0.00 105 SER A N 1
ATOM 1524 C CA . SER A 1 105 ? -21.268 -6.235 11.508 1.00 0.00 105 SER A CA 1
ATOM 1525 C C . SER A 1 105 ? -22.249 -5.074 11.681 1.00 0.00 105 SER A C 1
ATOM 1526 O O . SER A 1 105 ? -22.005 -3.972 11.193 1.00 0.00 105 SER A O 1
ATOM 1534 N N . SER A 1 106 ? -23.339 -5.361 12.377 1.00 0.00 106 SER A N 1
ATOM 1535 C CA . SER A 1 106 ? -24.359 -4.355 12.621 1.00 0.00 106 SER A CA 1
ATOM 1536 C C . SER A 1 106 ? -24.978 -3.906 11.296 1.00 0.00 106 SER A C 1
ATOM 1537 O O . SER A 1 106 ? -24.465 -3.000 10.642 1.00 0.00 106 SER A O 1
ATOM 1545 N N . GLY A 1 107 ? -26.073 -4.562 10.939 1.00 0.00 107 GLY A N 1
ATOM 1546 C CA . GLY A 1 107 ? -26.767 -4.242 9.703 1.00 0.00 107 GLY A CA 1
ATOM 1547 C C . GLY A 1 107 ? -27.046 -2.740 9.604 1.00 0.00 107 GLY A C 1
ATOM 1548 O O . GLY A 1 107 ? -26.705 -1.981 10.510 1.00 0.00 107 GLY A O 1
ATOM 1552 N N . GLY A 1 1 ? -25.918 -11.109 -7.949 1.00 0.00 1 GLY A N 2
ATOM 1553 C CA . GLY A 1 1 ? -24.644 -11.662 -7.522 1.00 0.00 1 GLY A CA 2
ATOM 1554 C C . GLY A 1 1 ? -24.770 -12.338 -6.155 1.00 0.00 1 GLY A C 2
ATOM 1555 O O . GLY A 1 1 ? -25.029 -11.675 -5.152 1.00 0.00 1 GLY A O 2
ATOM 1559 N N . SER A 1 2 ? -24.582 -13.649 -6.160 1.00 0.00 2 SER A N 2
ATOM 1560 C CA . SER A 1 2 ? -24.672 -14.423 -4.933 1.00 0.00 2 SER A CA 2
ATOM 1561 C C . SER A 1 2 ? -23.671 -15.580 -4.969 1.00 0.00 2 SER A C 2
ATOM 1562 O O . SER A 1 2 ? -23.283 -16.036 -6.043 1.00 0.00 2 SER A O 2
ATOM 1570 N N . SER A 1 3 ? -23.283 -16.021 -3.782 1.00 0.00 3 SER A N 2
ATOM 1571 C CA . SER A 1 3 ? -22.335 -17.116 -3.664 1.00 0.00 3 SER A CA 2
ATOM 1572 C C . SER A 1 3 ? -20.966 -16.682 -4.192 1.00 0.00 3 SER A C 2
ATOM 1573 O O . SER A 1 3 ? -20.843 -16.269 -5.344 1.00 0.00 3 SER A O 2
ATOM 1581 N N . GLY A 1 4 ? -19.971 -16.790 -3.323 1.00 0.00 4 GLY A N 2
ATOM 1582 C CA . GLY A 1 4 ? -18.616 -16.414 -3.687 1.00 0.00 4 GLY A CA 2
ATOM 1583 C C . GLY A 1 4 ? -18.025 -15.438 -2.668 1.00 0.00 4 GLY A C 2
ATOM 1584 O O . GLY A 1 4 ? -18.558 -14.349 -2.464 1.00 0.00 4 GLY A O 2
ATOM 1588 N N . SER A 1 5 ? -16.931 -15.864 -2.054 1.00 0.00 5 SER A N 2
ATOM 1589 C CA . SER A 1 5 ? -16.262 -15.042 -1.060 1.00 0.00 5 SER A CA 2
ATOM 1590 C C . SER A 1 5 ? -15.306 -14.065 -1.747 1.00 0.00 5 SER A C 2
ATOM 1591 O O . SER A 1 5 ? -14.587 -14.441 -2.672 1.00 0.00 5 SER A O 2
ATOM 1599 N N . SER A 1 6 ? -15.328 -12.829 -1.269 1.00 0.00 6 SER A N 2
ATOM 1600 C CA . SER A 1 6 ? -14.473 -11.796 -1.826 1.00 0.00 6 SER A CA 2
ATOM 1601 C C . SER A 1 6 ? -14.757 -10.457 -1.143 1.00 0.00 6 SER A C 2
ATOM 1602 O O . SER A 1 6 ? -15.831 -9.882 -1.317 1.00 0.00 6 SER A O 2
ATOM 1610 N N . GLY A 1 7 ? -13.776 -9.998 -0.380 1.00 0.00 7 GLY A N 2
ATOM 1611 C CA . GLY A 1 7 ? -13.907 -8.737 0.331 1.00 0.00 7 GLY A CA 2
ATOM 1612 C C . GLY A 1 7 ? -14.063 -7.571 -0.647 1.00 0.00 7 GLY A C 2
ATOM 1613 O O . GLY A 1 7 ? -14.991 -7.553 -1.455 1.00 0.00 7 GLY A O 2
ATOM 1617 N N . LYS A 1 8 ? -13.142 -6.624 -0.541 1.00 0.00 8 LYS A N 2
ATOM 1618 C CA . LYS A 1 8 ? -13.166 -5.457 -1.406 1.00 0.00 8 LYS A CA 2
ATOM 1619 C C . LYS A 1 8 ? -11.732 -4.984 -1.657 1.00 0.00 8 LYS A C 2
ATOM 1620 O O . LYS A 1 8 ? -10.863 -5.145 -0.802 1.00 0.00 8 LYS A O 2
ATOM 1639 N N . SER A 1 9 ? -11.530 -4.411 -2.835 1.00 0.00 9 SER A N 2
ATOM 1640 C CA . SER A 1 9 ? -10.217 -3.914 -3.209 1.00 0.00 9 SER A CA 2
ATOM 1641 C C . SER A 1 9 ? -10.318 -2.453 -3.654 1.00 0.00 9 SER A C 2
ATOM 1642 O O . SER A 1 9 ? -10.964 -2.149 -4.655 1.00 0.00 9 SER A O 2
ATOM 1650 N N . LEU A 1 10 ? -9.668 -1.589 -2.888 1.00 0.00 10 LEU A N 2
ATOM 1651 C CA . LEU A 1 10 ? -9.677 -0.168 -3.191 1.00 0.00 10 LEU A CA 2
ATOM 1652 C C . LEU A 1 10 ? -8.310 0.239 -3.744 1.00 0.00 10 LEU A C 2
ATOM 1653 O O . LEU A 1 10 ? -7.306 -0.418 -3.475 1.00 0.00 10 LEU A O 2
ATOM 1669 N N . THR A 1 11 ? -8.315 1.322 -4.509 1.00 0.00 11 THR A N 2
ATOM 1670 C CA . THR A 1 11 ? -7.088 1.824 -5.102 1.00 0.00 11 THR A CA 2
ATOM 1671 C C . THR A 1 11 ? -6.648 3.114 -4.407 1.00 0.00 11 THR A C 2
ATOM 1672 O O . THR A 1 11 ? -7.479 3.954 -4.066 1.00 0.00 11 THR A O 2
ATOM 1683 N N . LEU A 1 12 ? -5.342 3.231 -4.218 1.00 0.00 12 LEU A N 2
ATOM 1684 C CA . LEU A 1 12 ? -4.782 4.405 -3.569 1.00 0.00 12 LEU A CA 2
ATOM 1685 C C . LEU A 1 12 ? -3.496 4.815 -4.290 1.00 0.00 12 LEU A C 2
ATOM 1686 O O . LEU A 1 12 ? -2.678 3.966 -4.639 1.00 0.00 12 LEU A O 2
ATOM 1702 N N . VAL A 1 13 ? -3.358 6.118 -4.490 1.00 0.00 13 VAL A N 2
ATOM 1703 C CA . VAL A 1 13 ? -2.186 6.651 -5.163 1.00 0.00 13 VAL A CA 2
ATOM 1704 C C . VAL A 1 13 ? -1.213 7.206 -4.120 1.00 0.00 13 VAL A C 2
ATOM 1705 O O . VAL A 1 13 ? -1.540 8.149 -3.401 1.00 0.00 13 VAL A O 2
ATOM 1718 N N . LEU A 1 14 ? -0.038 6.597 -4.071 1.00 0.00 14 LEU A N 2
ATOM 1719 C CA . LEU A 1 14 ? 0.985 7.018 -3.129 1.00 0.00 14 LEU A CA 2
ATOM 1720 C C . LEU A 1 14 ? 2.134 7.680 -3.891 1.00 0.00 14 LEU A C 2
ATOM 1721 O O . LEU A 1 14 ? 2.347 7.396 -5.069 1.00 0.00 14 LEU A O 2
ATOM 1737 N N . HIS A 1 15 ? 2.845 8.549 -3.188 1.00 0.00 15 HIS A N 2
ATOM 1738 C CA . HIS A 1 15 ? 3.968 9.253 -3.784 1.00 0.00 15 HIS A CA 2
ATOM 1739 C C . HIS A 1 15 ? 5.238 8.968 -2.981 1.00 0.00 15 HIS A C 2
ATOM 1740 O O . HIS A 1 15 ? 5.221 8.162 -2.052 1.00 0.00 15 HIS A O 2
ATOM 1754 N N . ARG A 1 16 ? 6.309 9.646 -3.367 1.00 0.00 16 ARG A N 2
ATOM 1755 C CA . ARG A 1 16 ? 7.585 9.476 -2.694 1.00 0.00 16 ARG A CA 2
ATOM 1756 C C . ARG A 1 16 ? 8.132 10.832 -2.242 1.00 0.00 16 ARG A C 2
ATOM 1757 O O . ARG A 1 16 ? 8.859 11.490 -2.984 1.00 0.00 16 ARG A O 2
ATOM 1778 N N . ASP A 1 17 ? 7.761 11.209 -1.028 1.00 0.00 17 ASP A N 2
ATOM 1779 C CA . ASP A 1 17 ? 8.205 12.474 -0.468 1.00 0.00 17 ASP A CA 2
ATOM 1780 C C . ASP A 1 17 ? 9.608 12.303 0.118 1.00 0.00 17 ASP A C 2
ATOM 1781 O O . ASP A 1 17 ? 9.774 12.257 1.336 1.00 0.00 17 ASP A O 2
ATOM 1790 N N . SER A 1 18 ? 10.582 12.213 -0.776 1.00 0.00 18 SER A N 2
ATOM 1791 C CA . SER A 1 18 ? 11.965 12.048 -0.362 1.00 0.00 18 SER A CA 2
ATOM 1792 C C . SER A 1 18 ? 12.174 10.648 0.219 1.00 0.00 18 SER A C 2
ATOM 1793 O O . SER A 1 18 ? 12.235 10.479 1.435 1.00 0.00 18 SER A O 2
ATOM 1801 N N . GLY A 1 19 ? 12.278 9.680 -0.680 1.00 0.00 19 GLY A N 2
ATOM 1802 C CA . GLY A 1 19 ? 12.478 8.300 -0.272 1.00 0.00 19 GLY A CA 2
ATOM 1803 C C . GLY A 1 19 ? 11.689 7.983 1.000 1.00 0.00 19 GLY A C 2
ATOM 1804 O O . GLY A 1 19 ? 12.273 7.662 2.033 1.00 0.00 19 GLY A O 2
ATOM 1808 N N . SER A 1 20 ? 10.373 8.084 0.881 1.00 0.00 20 SER A N 2
ATOM 1809 C CA . SER A 1 20 ? 9.497 7.812 2.008 1.00 0.00 20 SER A CA 2
ATOM 1810 C C . SER A 1 20 ? 8.040 7.779 1.543 1.00 0.00 20 SER A C 2
ATOM 1811 O O . SER A 1 20 ? 7.439 8.824 1.299 1.00 0.00 20 SER A O 2
ATOM 1819 N N . LEU A 1 21 ? 7.515 6.568 1.433 1.00 0.00 21 LEU A N 2
ATOM 1820 C CA . LEU A 1 21 ? 6.140 6.384 1.001 1.00 0.00 21 LEU A CA 2
AT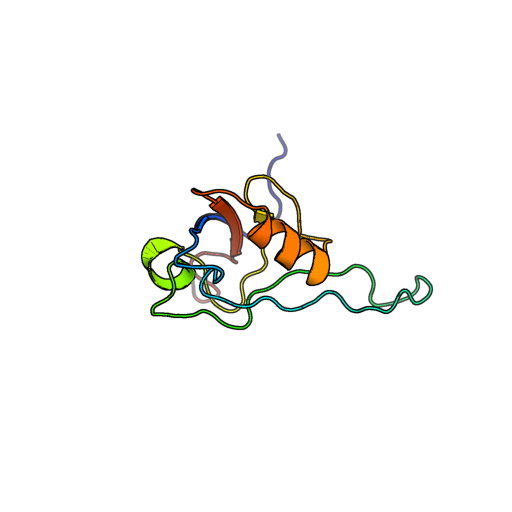OM 1821 C C . LEU A 1 21 ? 5.203 7.091 1.983 1.00 0.00 21 LEU A C 2
ATOM 1822 O O . LEU A 1 21 ? 4.149 7.590 1.592 1.00 0.00 21 LEU A O 2
ATOM 1838 N N . GLY A 1 22 ? 5.620 7.109 3.241 1.00 0.00 22 GLY A N 2
ATOM 1839 C CA . GLY A 1 22 ? 4.832 7.746 4.282 1.00 0.00 22 GLY A CA 2
ATOM 1840 C C . GLY A 1 22 ? 4.109 6.703 5.137 1.00 0.00 22 GLY A C 2
ATOM 1841 O O . GLY A 1 22 ? 3.044 6.976 5.687 1.00 0.00 22 GLY A O 2
ATOM 1845 N N . PHE A 1 23 ? 4.719 5.529 5.223 1.00 0.00 23 PHE A N 2
ATOM 1846 C CA . PHE A 1 23 ? 4.147 4.444 6.003 1.00 0.00 23 PHE A CA 2
ATOM 1847 C C . PHE A 1 23 ? 5.138 3.287 6.140 1.00 0.00 23 PHE A C 2
ATOM 1848 O O . PHE A 1 23 ? 6.262 3.365 5.646 1.00 0.00 23 PHE A O 2
ATOM 1865 N N . ASN A 1 24 ? 4.686 2.239 6.813 1.00 0.00 24 ASN A N 2
ATOM 1866 C CA . ASN A 1 24 ? 5.518 1.067 7.021 1.00 0.00 24 ASN A CA 2
ATOM 1867 C C . ASN A 1 24 ? 4.784 -0.173 6.508 1.00 0.00 24 ASN A C 2
ATOM 1868 O O . ASN A 1 24 ? 3.585 -0.121 6.236 1.00 0.00 24 ASN A O 2
ATOM 1879 N N . ILE A 1 25 ? 5.533 -1.259 6.389 1.00 0.00 25 ILE A N 2
ATOM 1880 C CA . ILE A 1 25 ? 4.968 -2.510 5.913 1.00 0.00 25 ILE A CA 2
ATOM 1881 C C . ILE A 1 25 ? 5.462 -3.657 6.797 1.00 0.00 25 ILE A C 2
ATOM 1882 O O . ILE A 1 25 ? 6.557 -3.590 7.354 1.00 0.00 25 ILE A O 2
ATOM 1898 N N . ILE A 1 26 ? 4.630 -4.683 6.899 1.00 0.00 26 ILE A N 2
ATOM 1899 C CA . ILE A 1 26 ? 4.968 -5.843 7.706 1.00 0.00 26 ILE A CA 2
ATOM 1900 C C . ILE A 1 26 ? 4.622 -7.116 6.932 1.00 0.00 26 ILE A C 2
ATOM 1901 O O . ILE A 1 26 ? 3.917 -7.062 5.925 1.00 0.00 26 ILE A O 2
ATOM 1917 N N . GLY A 1 27 ? 5.132 -8.232 7.431 1.00 0.00 27 GLY A N 2
ATOM 1918 C CA . GLY A 1 27 ? 4.886 -9.517 6.799 1.00 0.00 27 GLY A CA 2
ATOM 1919 C C . GLY A 1 27 ? 6.201 -10.227 6.469 1.00 0.00 27 GLY A C 2
ATOM 1920 O O . GLY A 1 27 ? 6.353 -11.417 6.740 1.00 0.00 27 GLY A O 2
ATOM 1924 N N . GLY A 1 28 ? 7.117 -9.466 5.888 1.00 0.00 28 GLY A N 2
ATOM 1925 C CA . GLY A 1 28 ? 8.414 -10.008 5.518 1.00 0.00 28 GLY A CA 2
ATOM 1926 C C . GLY A 1 28 ? 9.100 -10.658 6.721 1.00 0.00 28 GLY A C 2
ATOM 1927 O O . GLY A 1 28 ? 8.970 -10.181 7.848 1.00 0.00 28 GLY A O 2
ATOM 1931 N N . ARG A 1 29 ? 9.816 -11.737 6.442 1.00 0.00 29 ARG A N 2
ATOM 1932 C CA . ARG A 1 29 ? 10.522 -12.458 7.487 1.00 0.00 29 ARG A CA 2
ATOM 1933 C C . ARG A 1 29 ? 11.539 -13.422 6.872 1.00 0.00 29 ARG A C 2
ATOM 1934 O O . ARG A 1 29 ? 11.393 -13.833 5.722 1.00 0.00 29 ARG A O 2
ATOM 1955 N N . PRO A 1 30 ? 12.573 -13.764 7.687 1.00 0.00 30 PRO A N 2
ATOM 1956 C CA . PRO A 1 30 ? 13.613 -14.672 7.236 1.00 0.00 30 PRO A CA 2
ATOM 1957 C C . PRO A 1 30 ? 13.108 -16.117 7.213 1.00 0.00 30 PRO A C 2
ATOM 1958 O O . PRO A 1 30 ? 13.452 -16.912 8.086 1.00 0.00 30 PRO A O 2
ATOM 1969 N N . SER A 1 31 ? 12.301 -16.412 6.205 1.00 0.00 31 SER A N 2
ATOM 1970 C CA . SER A 1 31 ? 11.745 -17.746 6.057 1.00 0.00 31 SER A CA 2
ATOM 1971 C C . SER A 1 31 ? 11.471 -18.038 4.580 1.00 0.00 31 SER A C 2
ATOM 1972 O O . SER A 1 31 ? 10.994 -17.170 3.850 1.00 0.00 31 SER A O 2
ATOM 1980 N N . VAL A 1 32 ? 11.785 -19.263 4.184 1.00 0.00 32 VAL A N 2
ATOM 1981 C CA . VAL A 1 32 ? 11.579 -19.680 2.807 1.00 0.00 32 VAL A CA 2
ATOM 1982 C C . VAL A 1 32 ? 10.707 -20.937 2.785 1.00 0.00 32 VAL A C 2
ATOM 1983 O O . VAL A 1 32 ? 11.203 -22.036 2.543 1.00 0.00 32 VAL A O 2
ATOM 1996 N N . ASP A 1 33 ? 9.423 -20.733 3.041 1.00 0.00 33 ASP A N 2
ATOM 1997 C CA . ASP A 1 33 ? 8.478 -21.836 3.053 1.00 0.00 33 ASP A CA 2
ATOM 1998 C C . ASP A 1 33 ? 7.085 -21.305 3.396 1.00 0.00 33 ASP A C 2
ATOM 1999 O O . ASP A 1 33 ? 6.949 -20.376 4.191 1.00 0.00 33 ASP A O 2
ATOM 2008 N N . ASN A 1 34 ? 6.085 -21.917 2.779 1.00 0.00 34 ASN A N 2
ATOM 2009 C CA . ASN A 1 34 ? 4.707 -21.517 3.009 1.00 0.00 34 ASN A CA 2
ATOM 2010 C C . ASN A 1 34 ? 3.913 -22.716 3.533 1.00 0.00 34 ASN A C 2
ATOM 2011 O O . ASN A 1 34 ? 3.289 -22.637 4.590 1.00 0.00 34 ASN A O 2
ATOM 2022 N N . HIS A 1 35 ? 3.963 -23.798 2.770 1.00 0.00 35 HIS A N 2
ATOM 2023 C CA . HIS A 1 35 ? 3.257 -25.011 3.144 1.00 0.00 35 HIS A CA 2
ATOM 2024 C C . HIS A 1 35 ? 3.636 -26.142 2.187 1.00 0.00 35 HIS A C 2
ATOM 2025 O O . HIS A 1 35 ? 4.245 -27.130 2.596 1.00 0.00 35 HIS A O 2
ATOM 2039 N N . ASP A 1 36 ? 3.261 -25.960 0.929 1.00 0.00 36 ASP A N 2
ATOM 2040 C CA . ASP A 1 36 ? 3.555 -26.953 -0.091 1.00 0.00 36 ASP A CA 2
ATOM 2041 C C . ASP A 1 36 ? 3.769 -26.251 -1.433 1.00 0.00 36 ASP A C 2
ATOM 2042 O O . ASP A 1 36 ? 2.809 -25.946 -2.139 1.00 0.00 36 ASP A O 2
ATOM 2051 N N . GLY A 1 37 ? 5.035 -26.015 -1.746 1.00 0.00 37 GLY A N 2
ATOM 2052 C CA . GLY A 1 37 ? 5.388 -25.355 -2.991 1.00 0.00 37 GLY A CA 2
ATOM 2053 C C . GLY A 1 37 ? 6.516 -24.345 -2.776 1.00 0.00 37 GLY A C 2
ATOM 2054 O O . GLY A 1 37 ? 7.690 -24.710 -2.781 1.00 0.00 37 GLY A O 2
ATOM 2058 N N . SER A 1 38 ? 6.120 -23.094 -2.591 1.00 0.00 38 SER A N 2
ATOM 2059 C CA . SER A 1 38 ? 7.083 -22.028 -2.374 1.00 0.00 38 SER A CA 2
ATOM 2060 C C . SER A 1 38 ? 6.507 -20.991 -1.408 1.00 0.00 38 SER A C 2
ATOM 2061 O O . SER A 1 38 ? 5.293 -20.919 -1.220 1.00 0.00 38 SER A O 2
ATOM 2069 N N . SER A 1 39 ? 7.405 -20.212 -0.821 1.00 0.00 39 SER A N 2
ATOM 2070 C CA . SER A 1 39 ? 7.001 -19.182 0.120 1.00 0.00 39 SER A CA 2
ATOM 2071 C C . SER A 1 39 ? 6.003 -18.230 -0.542 1.00 0.00 39 SER A C 2
ATOM 2072 O O . SER A 1 39 ? 6.106 -17.948 -1.735 1.00 0.00 39 SER A O 2
ATOM 2080 N N . SER A 1 40 ? 5.059 -17.761 0.261 1.00 0.00 40 SER A N 2
ATOM 2081 C CA . SER A 1 40 ? 4.043 -16.846 -0.232 1.00 0.00 40 SER A CA 2
ATOM 2082 C C . SER A 1 40 ? 4.178 -15.490 0.464 1.00 0.00 40 SER A C 2
ATOM 2083 O O . SER A 1 40 ? 4.272 -14.457 -0.196 1.00 0.00 40 SER A O 2
ATOM 2091 N N . GLU A 1 41 ? 4.182 -15.539 1.788 1.00 0.00 41 GLU A N 2
ATOM 2092 C CA . GLU A 1 41 ? 4.303 -14.327 2.580 1.00 0.00 41 GLU A CA 2
ATOM 2093 C C . GLU A 1 41 ? 3.219 -13.322 2.183 1.00 0.00 41 GLU A C 2
ATOM 2094 O O . GLU A 1 41 ? 2.497 -13.534 1.210 1.00 0.00 41 GLU A O 2
ATOM 2106 N N . GLY A 1 42 ? 3.138 -12.251 2.958 1.00 0.00 42 GLY A N 2
ATOM 2107 C CA . GLY A 1 42 ? 2.154 -11.213 2.700 1.00 0.00 42 GLY A CA 2
ATOM 2108 C C . GLY A 1 42 ? 2.692 -9.836 3.095 1.00 0.00 42 GLY A C 2
ATOM 2109 O O . GLY A 1 42 ? 3.683 -9.737 3.816 1.00 0.00 42 GLY A O 2
ATOM 2113 N N . ILE A 1 43 ? 2.015 -8.809 2.605 1.00 0.00 43 ILE A N 2
ATOM 2114 C CA . ILE A 1 43 ? 2.412 -7.442 2.898 1.00 0.00 43 ILE A CA 2
ATOM 2115 C C . ILE A 1 43 ? 1.228 -6.690 3.508 1.00 0.00 43 ILE A C 2
ATOM 2116 O O . ILE A 1 43 ? 0.137 -6.677 2.939 1.00 0.00 43 ILE A O 2
ATOM 2132 N N . PHE A 1 44 ? 1.482 -6.083 4.657 1.00 0.00 44 PHE A N 2
ATOM 2133 C CA . PHE A 1 44 ? 0.450 -5.331 5.350 1.00 0.00 44 PHE A CA 2
ATOM 2134 C C . PHE A 1 44 ? 1.003 -4.010 5.890 1.00 0.00 44 PHE A C 2
ATOM 2135 O O . PHE A 1 44 ? 2.214 -3.853 6.035 1.00 0.00 44 PHE A O 2
ATOM 2152 N N . VAL A 1 45 ? 0.088 -3.094 6.173 1.00 0.00 45 VAL A N 2
ATOM 2153 C CA . VAL A 1 45 ? 0.469 -1.792 6.694 1.00 0.00 45 VAL A CA 2
ATOM 2154 C C . VAL A 1 45 ? 0.260 -1.772 8.209 1.00 0.00 45 VAL A C 2
ATOM 2155 O O . VAL A 1 45 ? -0.812 -2.130 8.696 1.00 0.00 45 VAL A O 2
ATOM 2168 N N . SER A 1 46 ? 1.300 -1.351 8.913 1.00 0.00 46 SER A N 2
ATOM 2169 C CA . SER A 1 46 ? 1.243 -1.280 10.363 1.00 0.00 46 SER A CA 2
ATOM 2170 C C . SER A 1 46 ? 1.410 0.170 10.823 1.00 0.00 46 SER A C 2
ATOM 2171 O O . SER A 1 46 ? 0.757 0.603 11.771 1.00 0.00 46 SER A O 2
ATOM 2179 N N . LYS A 1 47 ? 2.288 0.880 10.129 1.00 0.00 47 LYS A N 2
ATOM 2180 C CA . LYS A 1 47 ? 2.548 2.272 10.455 1.00 0.00 47 LYS A CA 2
ATOM 2181 C C . LYS A 1 47 ? 2.248 3.142 9.232 1.00 0.00 47 LYS A C 2
ATOM 2182 O O . LYS A 1 47 ? 2.631 2.801 8.114 1.00 0.00 47 LYS A O 2
ATOM 2201 N N . ILE A 1 48 ? 1.564 4.248 9.487 1.00 0.00 48 ILE A N 2
ATOM 2202 C CA . ILE A 1 48 ? 1.208 5.169 8.421 1.00 0.00 48 ILE A CA 2
ATOM 2203 C C . ILE A 1 48 ? 1.520 6.600 8.864 1.00 0.00 48 ILE A C 2
ATOM 2204 O O . ILE A 1 48 ? 1.030 7.055 9.896 1.00 0.00 48 ILE A O 2
ATOM 2220 N N . VAL A 1 49 ? 2.335 7.270 8.061 1.00 0.00 49 VAL A N 2
ATOM 2221 C CA . VAL A 1 49 ? 2.719 8.639 8.358 1.00 0.00 49 VAL A CA 2
ATOM 2222 C C . VAL A 1 49 ? 1.575 9.579 7.972 1.00 0.00 49 VAL A C 2
ATOM 2223 O O . VAL A 1 49 ? 1.115 9.568 6.831 1.00 0.00 49 VAL A O 2
ATOM 2236 N N . ASP A 1 50 ? 1.148 10.371 8.945 1.00 0.00 50 ASP A N 2
ATOM 2237 C CA . ASP A 1 50 ? 0.066 11.315 8.721 1.00 0.00 50 ASP A CA 2
ATOM 2238 C C . ASP A 1 50 ? 0.469 12.292 7.615 1.00 0.00 50 ASP A C 2
ATOM 2239 O O . ASP A 1 50 ? 0.006 12.176 6.481 1.00 0.00 50 ASP A O 2
ATOM 2248 N N . SER A 1 51 ? 1.327 13.232 7.983 1.00 0.00 51 SER A N 2
ATOM 2249 C CA . SER A 1 51 ? 1.796 14.229 7.036 1.00 0.00 51 SER A CA 2
ATOM 2250 C C . SER A 1 51 ? 2.220 13.552 5.731 1.00 0.00 51 SER A C 2
ATOM 2251 O O . SER A 1 51 ? 2.165 14.161 4.664 1.00 0.00 51 SER A O 2
ATOM 2259 N N . GLY A 1 52 ? 2.634 12.299 5.859 1.00 0.00 52 GLY A N 2
ATOM 2260 C CA . GLY A 1 52 ? 3.068 11.533 4.703 1.00 0.00 52 GLY A CA 2
ATOM 2261 C C . GLY A 1 52 ? 2.002 11.547 3.605 1.00 0.00 52 GLY A C 2
ATOM 2262 O O . GLY A 1 52 ? 0.819 11.732 3.886 1.00 0.00 52 GLY A O 2
ATOM 2266 N N . PRO A 1 53 ? 2.472 11.343 2.345 1.00 0.00 53 PRO A N 2
ATOM 2267 C CA . PRO A 1 53 ? 1.573 11.330 1.204 1.00 0.00 53 PRO A CA 2
ATOM 2268 C C . PRO A 1 53 ? 0.771 10.028 1.152 1.00 0.00 53 PRO A C 2
ATOM 2269 O O . PRO A 1 53 ? -0.079 9.853 0.280 1.00 0.00 53 PRO A O 2
ATOM 2280 N N . ALA A 1 54 ? 1.069 9.149 2.097 1.00 0.00 54 ALA A N 2
ATOM 2281 C CA . ALA A 1 54 ? 0.386 7.869 2.171 1.00 0.00 54 ALA A CA 2
ATOM 2282 C C . ALA A 1 54 ? -0.936 8.043 2.920 1.00 0.00 54 ALA A C 2
ATOM 2283 O O . ALA A 1 54 ? -1.948 7.452 2.547 1.00 0.00 54 ALA A O 2
ATOM 2290 N N . ALA A 1 55 ? -0.885 8.857 3.964 1.00 0.00 55 ALA A N 2
ATOM 2291 C CA . ALA A 1 55 ? -2.066 9.117 4.769 1.00 0.00 55 ALA A CA 2
ATOM 2292 C C . ALA A 1 55 ? -2.785 10.355 4.229 1.00 0.00 55 ALA A C 2
ATOM 2293 O O . ALA A 1 55 ? -4.012 10.378 4.145 1.00 0.00 55 ALA A O 2
ATOM 2300 N N . LYS A 1 56 ? -1.990 11.354 3.875 1.00 0.00 56 LYS A N 2
ATOM 2301 C CA . LYS A 1 56 ? -2.535 12.592 3.345 1.00 0.00 56 LYS A CA 2
ATOM 2302 C C . LYS A 1 56 ? -3.501 12.271 2.202 1.00 0.00 56 LYS A C 2
ATOM 2303 O O . LYS A 1 56 ? -4.712 12.211 2.407 1.00 0.00 56 LYS A O 2
ATOM 2322 N N . GLU A 1 57 ? -2.928 12.074 1.024 1.00 0.00 57 GLU A N 2
ATOM 2323 C CA . GLU A 1 57 ? -3.723 11.760 -0.151 1.00 0.00 57 GLU A CA 2
ATOM 2324 C C . GLU A 1 57 ? -3.653 10.263 -0.455 1.00 0.00 57 GLU A C 2
ATOM 2325 O O . GLU A 1 57 ? -4.585 9.698 -1.027 1.00 0.00 57 GLU A O 2
ATOM 2337 N N . GLY A 1 58 ? -2.541 9.662 -0.060 1.00 0.00 58 GLY A N 2
ATOM 2338 C CA . GLY A 1 58 ? -2.337 8.241 -0.283 1.00 0.00 58 GLY A CA 2
ATOM 2339 C C . GLY A 1 58 ? -3.660 7.477 -0.194 1.00 0.00 58 GLY A C 2
ATOM 2340 O O . GLY A 1 58 ? -4.036 6.769 -1.127 1.00 0.00 58 GLY A O 2
ATOM 2344 N N . GLY A 1 59 ? -4.331 7.647 0.936 1.00 0.00 59 GLY A N 2
ATOM 2345 C CA . GLY A 1 59 ? -5.604 6.983 1.158 1.00 0.00 59 GLY A CA 2
ATOM 2346 C C . GLY A 1 59 ? -5.413 5.678 1.933 1.00 0.00 59 GLY A C 2
ATOM 2347 O O . GLY A 1 59 ? -6.381 5.087 2.409 1.00 0.00 59 GLY A O 2
ATOM 2351 N N . LEU A 1 60 ? -4.158 5.265 2.035 1.00 0.00 60 LEU A N 2
ATOM 2352 C CA . LEU A 1 60 ? -3.828 4.041 2.744 1.00 0.00 60 LEU A CA 2
ATOM 2353 C C . LEU A 1 60 ? -4.556 4.023 4.090 1.00 0.00 60 LEU A C 2
ATOM 2354 O O . LEU A 1 60 ? -5.173 5.014 4.479 1.00 0.00 60 LEU A O 2
ATOM 2370 N N . GLN A 1 61 ? -4.460 2.886 4.763 1.00 0.00 61 GLN A N 2
ATOM 2371 C CA . GLN A 1 61 ? -5.102 2.727 6.057 1.00 0.00 61 GLN A CA 2
ATOM 2372 C C . GLN A 1 61 ? -4.384 1.654 6.878 1.00 0.00 61 GLN A C 2
ATOM 2373 O O . GLN A 1 61 ? -4.255 0.513 6.437 1.00 0.00 61 GLN A O 2
ATOM 2387 N N . ILE A 1 62 ? -3.935 2.058 8.057 1.00 0.00 62 ILE A N 2
ATOM 2388 C CA . ILE A 1 62 ? -3.232 1.146 8.943 1.00 0.00 62 ILE A CA 2
ATOM 2389 C C . ILE A 1 62 ? -3.935 -0.214 8.929 1.00 0.00 62 ILE A C 2
ATOM 2390 O O . ILE A 1 62 ? -5.160 -0.282 8.841 1.00 0.00 62 ILE A O 2
ATOM 2406 N N . HIS A 1 63 ? -3.129 -1.261 9.019 1.00 0.00 63 HIS A N 2
ATOM 2407 C CA . HIS A 1 63 ? -3.658 -2.615 9.018 1.00 0.00 63 HIS A CA 2
ATOM 2408 C C . HIS A 1 63 ? -4.353 -2.893 7.684 1.00 0.00 63 HIS A C 2
ATOM 2409 O O . HIS A 1 63 ? -5.512 -3.305 7.658 1.00 0.00 63 HIS A O 2
ATOM 2423 N N . ASP A 1 64 ? -3.617 -2.656 6.608 1.00 0.00 64 ASP A N 2
ATOM 2424 C CA . ASP A 1 64 ? -4.148 -2.876 5.274 1.00 0.00 64 ASP A CA 2
ATOM 2425 C C . ASP A 1 64 ? -3.173 -3.747 4.479 1.00 0.00 64 ASP A C 2
ATOM 2426 O O . ASP A 1 64 ? -1.977 -3.464 4.433 1.00 0.00 64 ASP A O 2
ATOM 2435 N N . ARG A 1 65 ? -3.721 -4.789 3.871 1.00 0.00 65 ARG A N 2
ATOM 2436 C CA . ARG A 1 65 ? -2.915 -5.703 3.080 1.00 0.00 65 ARG A CA 2
ATOM 2437 C C . ARG A 1 65 ? -2.823 -5.213 1.633 1.00 0.00 65 ARG A C 2
ATOM 2438 O O . ARG A 1 65 ? -3.822 -5.191 0.917 1.00 0.00 65 ARG A O 2
ATOM 2459 N N . ILE A 1 66 ? -1.614 -4.833 1.247 1.00 0.00 66 ILE A N 2
ATOM 2460 C CA . ILE A 1 66 ? -1.378 -4.345 -0.101 1.00 0.00 66 ILE A CA 2
ATOM 2461 C C . ILE A 1 66 ? -1.611 -5.481 -1.098 1.00 0.00 66 ILE A C 2
ATOM 2462 O O . ILE A 1 66 ? -1.261 -6.629 -0.830 1.00 0.00 66 ILE A O 2
ATOM 2478 N N . ILE A 1 67 ? -2.202 -5.122 -2.229 1.00 0.00 67 ILE A N 2
ATOM 2479 C CA . ILE A 1 67 ? -2.486 -6.097 -3.267 1.00 0.00 67 ILE A CA 2
ATOM 2480 C C . ILE A 1 67 ? -1.566 -5.845 -4.464 1.00 0.00 67 ILE A C 2
ATOM 2481 O O . ILE A 1 67 ? -0.958 -6.775 -4.991 1.00 0.00 67 ILE A O 2
ATOM 2497 N N . GLU A 1 68 ? -1.493 -4.582 -4.857 1.00 0.00 68 GLU A N 2
ATOM 2498 C CA . GLU A 1 68 ? -0.657 -4.195 -5.981 1.00 0.00 68 GLU A CA 2
ATOM 2499 C C . GLU A 1 68 ? -0.058 -2.807 -5.744 1.00 0.00 68 GLU A C 2
ATOM 2500 O O . GLU A 1 68 ? -0.644 -1.986 -5.040 1.00 0.00 68 GLU A O 2
ATOM 2512 N N . VAL A 1 69 ? 1.101 -2.587 -6.346 1.00 0.00 69 VAL A N 2
ATOM 2513 C CA . VAL A 1 69 ? 1.786 -1.313 -6.210 1.00 0.00 69 VAL A CA 2
ATOM 2514 C C . VAL A 1 69 ? 2.397 -0.921 -7.556 1.00 0.00 69 VAL A C 2
ATOM 2515 O O . VAL A 1 69 ? 3.274 -1.615 -8.070 1.00 0.00 69 VAL A O 2
ATOM 2528 N N . ASN A 1 70 ? 1.911 0.190 -8.090 1.00 0.00 70 ASN A N 2
ATOM 2529 C CA . ASN A 1 70 ? 2.399 0.683 -9.367 1.00 0.00 70 ASN A CA 2
ATOM 2530 C C . ASN A 1 70 ? 2.200 -0.395 -10.434 1.00 0.00 70 ASN A C 2
ATOM 2531 O O . ASN A 1 70 ? 2.820 -0.345 -11.495 1.00 0.00 70 ASN A O 2
ATOM 2542 N N . GLY A 1 71 ? 1.331 -1.344 -10.116 1.00 0.00 71 GLY A N 2
ATOM 2543 C CA . GLY A 1 71 ? 1.043 -2.432 -11.035 1.00 0.00 71 GLY A CA 2
ATOM 2544 C C . GLY A 1 71 ? 1.799 -3.701 -10.637 1.00 0.00 71 GLY A C 2
ATOM 2545 O O . GLY A 1 71 ? 1.642 -4.745 -11.268 1.00 0.00 71 GLY A O 2
ATOM 2549 N N . ARG A 1 72 ? 2.603 -3.569 -9.592 1.00 0.00 72 ARG A N 2
ATOM 2550 C CA . ARG A 1 72 ? 3.384 -4.692 -9.102 1.00 0.00 72 ARG A CA 2
ATOM 2551 C C . ARG A 1 72 ? 2.657 -5.380 -7.945 1.00 0.00 72 ARG A C 2
ATOM 2552 O O . ARG A 1 72 ? 2.309 -4.737 -6.956 1.00 0.00 72 ARG A O 2
ATOM 2573 N N . ASP A 1 73 ? 2.448 -6.678 -8.108 1.00 0.00 73 ASP A N 2
ATOM 2574 C CA . ASP A 1 73 ? 1.768 -7.460 -7.089 1.00 0.00 73 ASP A CA 2
ATOM 2575 C C . ASP A 1 73 ? 2.744 -7.767 -5.952 1.00 0.00 73 ASP A C 2
ATOM 2576 O O . ASP A 1 73 ? 3.863 -8.216 -6.193 1.00 0.00 73 ASP A O 2
ATOM 2585 N N . LEU A 1 74 ? 2.285 -7.511 -4.736 1.00 0.00 74 LEU A N 2
ATOM 2586 C CA . LEU A 1 74 ? 3.103 -7.754 -3.560 1.00 0.00 74 LEU A CA 2
ATOM 2587 C C . LEU A 1 74 ? 2.312 -8.596 -2.557 1.00 0.00 74 LEU A C 2
ATOM 2588 O O . LEU A 1 74 ? 2.773 -8.838 -1.443 1.00 0.00 74 LEU A O 2
ATOM 2604 N N . SER A 1 75 ? 1.133 -9.019 -2.989 1.00 0.00 75 SER A N 2
ATOM 2605 C CA . SER A 1 75 ? 0.272 -9.828 -2.143 1.00 0.00 75 SER A CA 2
ATOM 2606 C C . SER A 1 75 ? 1.055 -11.020 -1.589 1.00 0.00 75 SER A C 2
ATOM 2607 O O . SER A 1 75 ? 0.902 -11.379 -0.422 1.00 0.00 75 SER A O 2
ATOM 2615 N N . ARG A 1 76 ? 1.877 -11.600 -2.451 1.00 0.00 76 ARG A N 2
ATOM 2616 C CA . ARG A 1 76 ? 2.684 -12.744 -2.062 1.00 0.00 76 ARG A CA 2
ATOM 2617 C C . ARG A 1 76 ? 4.167 -12.369 -2.052 1.00 0.00 76 ARG A C 2
ATOM 2618 O O . ARG A 1 76 ? 5.032 -13.238 -2.146 1.00 0.00 76 ARG A O 2
ATOM 2639 N N . ALA A 1 77 ? 4.416 -11.072 -1.938 1.00 0.00 77 ALA A N 2
ATOM 2640 C CA . ALA A 1 77 ? 5.779 -10.571 -1.915 1.00 0.00 77 ALA A CA 2
ATOM 2641 C C . ALA A 1 77 ? 6.223 -10.379 -0.463 1.00 0.00 77 ALA A C 2
ATOM 2642 O O . ALA A 1 77 ? 5.403 -10.433 0.453 1.00 0.00 77 ALA A O 2
ATOM 2649 N N . THR A 1 78 ? 7.519 -10.159 -0.298 1.00 0.00 78 THR A N 2
ATOM 2650 C CA . THR A 1 78 ? 8.081 -9.959 1.027 1.00 0.00 78 THR A CA 2
ATOM 2651 C C . THR A 1 78 ? 8.409 -8.481 1.249 1.00 0.00 78 THR A C 2
ATOM 2652 O O . THR A 1 78 ? 8.327 -7.677 0.322 1.00 0.00 78 THR A O 2
ATOM 2663 N N . HIS A 1 79 ? 8.774 -8.168 2.484 1.00 0.00 79 HIS A N 2
ATOM 2664 C CA . HIS A 1 79 ? 9.115 -6.801 2.840 1.00 0.00 79 HIS A CA 2
ATOM 2665 C C . HIS A 1 79 ? 10.180 -6.271 1.878 1.00 0.00 79 HIS A C 2
ATOM 2666 O O . HIS A 1 79 ? 10.087 -5.140 1.405 1.00 0.00 79 HIS A O 2
ATOM 2680 N N . ASP A 1 80 ? 11.169 -7.114 1.618 1.00 0.00 80 ASP A N 2
ATOM 2681 C CA . ASP A 1 80 ? 12.251 -6.745 0.721 1.00 0.00 80 ASP A CA 2
ATOM 2682 C C . ASP A 1 80 ? 11.668 -6.332 -0.632 1.00 0.00 80 ASP A C 2
ATOM 2683 O O . ASP A 1 80 ? 12.014 -5.279 -1.165 1.00 0.00 80 ASP A O 2
ATOM 2692 N N . GLN A 1 81 ? 10.793 -7.183 -1.148 1.00 0.00 81 GLN A N 2
ATOM 2693 C CA . GLN A 1 81 ? 10.159 -6.919 -2.428 1.00 0.00 81 GLN A CA 2
ATOM 2694 C C . GLN A 1 81 ? 9.343 -5.627 -2.361 1.00 0.00 81 GLN A C 2
ATOM 2695 O O . GLN A 1 81 ? 9.565 -4.707 -3.147 1.00 0.00 81 GLN A O 2
ATOM 2709 N N . ALA A 1 82 ? 8.417 -5.598 -1.414 1.00 0.00 82 ALA A N 2
ATOM 2710 C CA . ALA A 1 82 ? 7.567 -4.433 -1.234 1.00 0.00 82 ALA A CA 2
ATOM 2711 C C . ALA A 1 82 ? 8.436 -3.175 -1.190 1.00 0.00 82 ALA A C 2
ATOM 2712 O O . ALA A 1 82 ? 8.192 -2.221 -1.927 1.00 0.00 82 ALA A O 2
ATOM 2719 N N . VAL A 1 83 ? 9.433 -3.214 -0.318 1.00 0.00 83 VAL A N 2
ATOM 2720 C CA . VAL A 1 83 ? 10.340 -2.088 -0.168 1.00 0.00 83 VAL A CA 2
ATOM 2721 C C . VAL A 1 83 ? 10.893 -1.698 -1.541 1.00 0.00 83 VAL A C 2
ATOM 2722 O O . VAL A 1 83 ? 10.768 -0.548 -1.960 1.00 0.00 83 VAL A O 2
ATOM 2735 N N . GLU A 1 84 ? 11.491 -2.677 -2.203 1.00 0.00 84 GLU A N 2
ATOM 2736 C CA . GLU A 1 84 ? 12.063 -2.451 -3.519 1.00 0.00 84 GLU A CA 2
ATOM 2737 C C . GLU A 1 84 ? 10.990 -1.941 -4.483 1.00 0.00 84 GLU A C 2
ATOM 2738 O O . GLU A 1 84 ? 11.212 -0.973 -5.209 1.00 0.00 84 GLU A O 2
ATOM 2750 N N . ALA A 1 85 ? 9.850 -2.615 -4.460 1.00 0.00 85 ALA A N 2
ATOM 2751 C CA . ALA A 1 85 ? 8.742 -2.243 -5.323 1.00 0.00 85 ALA A CA 2
ATOM 2752 C C . ALA A 1 85 ? 8.403 -0.767 -5.102 1.00 0.00 85 ALA A C 2
ATOM 2753 O O . ALA A 1 85 ? 8.356 0.011 -6.054 1.00 0.00 85 ALA A O 2
ATOM 2760 N N . PHE A 1 86 ? 8.176 -0.427 -3.842 1.00 0.00 86 PHE A N 2
ATOM 2761 C CA . PHE A 1 86 ? 7.843 0.942 -3.485 1.00 0.00 86 PHE A CA 2
ATOM 2762 C C . PHE A 1 86 ? 9.026 1.878 -3.740 1.00 0.00 86 PHE A C 2
ATOM 2763 O O . PHE A 1 86 ? 8.839 3.074 -3.958 1.00 0.00 86 PHE A O 2
ATOM 2780 N N . LYS A 1 87 ? 10.217 1.299 -3.705 1.00 0.00 87 LYS A N 2
ATOM 2781 C CA . LYS A 1 87 ? 11.430 2.067 -3.930 1.00 0.00 87 LYS A CA 2
ATOM 2782 C C . LYS A 1 87 ? 11.577 2.352 -5.426 1.00 0.00 87 LYS A C 2
ATOM 2783 O O . LYS A 1 87 ? 11.811 3.493 -5.823 1.00 0.00 87 LYS A O 2
ATOM 2802 N N . THR A 1 88 ? 11.434 1.297 -6.214 1.00 0.00 88 THR A N 2
ATOM 2803 C CA . THR A 1 88 ? 11.549 1.420 -7.658 1.00 0.00 88 THR A CA 2
ATOM 2804 C C . THR A 1 88 ? 10.247 1.962 -8.251 1.00 0.00 88 THR A C 2
ATOM 2805 O O . THR A 1 88 ? 10.194 2.304 -9.432 1.00 0.00 88 THR A O 2
ATOM 2816 N N . ALA A 1 89 ? 9.228 2.022 -7.406 1.00 0.00 89 ALA A N 2
ATOM 2817 C CA . ALA A 1 89 ? 7.930 2.516 -7.832 1.00 0.00 89 ALA A CA 2
ATOM 2818 C C . ALA A 1 89 ? 8.065 3.973 -8.279 1.00 0.00 89 ALA A C 2
ATOM 2819 O O . ALA A 1 89 ? 8.886 4.717 -7.744 1.00 0.00 89 ALA A O 2
ATOM 2826 N N . LYS A 1 90 ? 7.247 4.338 -9.255 1.00 0.00 90 LYS A N 2
ATOM 2827 C CA . LYS A 1 90 ? 7.264 5.693 -9.779 1.00 0.00 90 LYS A CA 2
ATOM 2828 C C . LYS A 1 90 ? 5.933 6.376 -9.461 1.00 0.00 90 LYS A C 2
ATOM 2829 O O . LYS A 1 90 ? 4.903 5.713 -9.344 1.00 0.00 90 LYS A O 2
ATOM 2848 N N . GLU A 1 91 ? 5.996 7.693 -9.329 1.00 0.00 91 GLU A N 2
ATOM 2849 C CA . GLU A 1 91 ? 4.808 8.473 -9.027 1.00 0.00 91 GLU A CA 2
ATOM 2850 C C . GLU A 1 91 ? 4.129 8.929 -10.320 1.00 0.00 91 GLU A C 2
ATOM 2851 O O . GLU A 1 91 ? 4.801 9.292 -11.284 1.00 0.00 91 GLU A O 2
ATOM 2863 N N . PRO A 1 92 ? 2.770 8.896 -10.298 1.00 0.00 92 PRO A N 2
ATOM 2864 C CA . PRO A 1 92 ? 2.051 8.453 -9.115 1.00 0.00 92 PRO A CA 2
ATOM 2865 C C . PRO A 1 92 ? 2.125 6.932 -8.966 1.00 0.00 92 PRO A C 2
ATOM 2866 O O . PRO A 1 92 ? 2.146 6.207 -9.959 1.00 0.00 92 PRO A O 2
ATOM 2877 N N . ILE A 1 93 ? 2.163 6.493 -7.716 1.00 0.00 93 ILE A N 2
ATOM 2878 C CA . ILE A 1 93 ? 2.235 5.072 -7.424 1.00 0.00 93 ILE A CA 2
ATOM 2879 C C . ILE A 1 93 ? 0.831 4.548 -7.112 1.00 0.00 93 ILE A C 2
ATOM 2880 O O . ILE A 1 93 ? 0.241 4.912 -6.096 1.00 0.00 93 ILE A O 2
ATOM 2896 N N . VAL A 1 94 ? 0.338 3.703 -8.005 1.00 0.00 94 VAL A N 2
ATOM 2897 C CA . VAL A 1 94 ? -0.985 3.126 -7.839 1.00 0.00 94 VAL A CA 2
ATOM 2898 C C . VAL A 1 94 ? -0.893 1.908 -6.917 1.00 0.00 94 VAL A C 2
ATOM 2899 O O . VAL A 1 94 ? -0.332 0.880 -7.294 1.00 0.00 94 VAL A O 2
ATOM 2912 N N . VAL A 1 95 ? -1.452 2.065 -5.725 1.00 0.00 95 VAL A N 2
ATOM 2913 C CA . VAL A 1 95 ? -1.440 0.991 -4.746 1.00 0.00 95 VAL A CA 2
ATOM 2914 C C . VAL A 1 95 ? -2.877 0.546 -4.467 1.00 0.00 95 VAL A C 2
ATOM 2915 O O . VAL A 1 95 ? -3.809 1.341 -4.576 1.00 0.00 95 VAL A O 2
ATOM 2928 N N . GLN A 1 96 ? -3.010 -0.723 -4.111 1.00 0.00 96 GLN A N 2
ATOM 2929 C CA . GLN A 1 96 ? -4.318 -1.284 -3.815 1.00 0.00 96 GLN A CA 2
ATOM 2930 C C . GLN A 1 96 ? -4.264 -2.102 -2.523 1.00 0.00 96 GLN A C 2
ATOM 2931 O O . GLN A 1 96 ? -3.257 -2.746 -2.233 1.00 0.00 96 GLN A O 2
ATOM 2945 N N . VAL A 1 97 ? -5.361 -2.049 -1.781 1.00 0.00 97 VAL A N 2
ATOM 2946 C CA . VAL A 1 97 ? -5.452 -2.777 -0.527 1.00 0.00 97 VAL A CA 2
ATOM 2947 C C . VAL A 1 97 ? -6.759 -3.572 -0.497 1.00 0.00 97 VAL A C 2
ATOM 2948 O O . VAL A 1 97 ? -7.658 -3.325 -1.299 1.00 0.00 97 VAL A O 2
ATOM 2961 N N . LEU A 1 98 ? -6.823 -4.509 0.437 1.00 0.00 98 LEU A N 2
ATOM 2962 C CA . LEU A 1 98 ? -8.005 -5.341 0.583 1.00 0.00 98 LEU A CA 2
ATOM 2963 C C . LEU A 1 98 ? -8.697 -5.011 1.907 1.00 0.00 98 LEU A C 2
ATOM 2964 O O . LEU A 1 98 ? -8.136 -5.239 2.978 1.00 0.00 98 LEU A O 2
ATOM 2980 N N . ARG A 1 99 ? -9.904 -4.478 1.790 1.00 0.00 99 ARG A N 2
ATOM 2981 C CA . ARG A 1 99 ? -10.678 -4.114 2.964 1.00 0.00 99 ARG A CA 2
ATOM 2982 C C . ARG A 1 99 ? -11.936 -4.979 3.060 1.00 0.00 99 ARG A C 2
ATOM 2983 O O . ARG A 1 99 ? -12.584 -5.254 2.051 1.00 0.00 99 ARG A O 2
ATOM 3004 N N . ARG A 1 100 ? -12.245 -5.385 4.283 1.00 0.00 100 ARG A N 2
ATOM 3005 C CA . ARG A 1 100 ? -13.414 -6.213 4.524 1.00 0.00 100 ARG A CA 2
ATOM 3006 C C . ARG A 1 100 ? -14.638 -5.621 3.822 1.00 0.00 100 ARG A C 2
ATOM 3007 O O . ARG A 1 100 ? -14.578 -4.513 3.291 1.00 0.00 100 ARG A O 2
ATOM 3028 N N . THR A 1 101 ? -15.721 -6.385 3.844 1.00 0.00 101 THR A N 2
ATOM 3029 C CA . THR A 1 101 ? -16.957 -5.949 3.216 1.00 0.00 101 THR A CA 2
ATOM 3030 C C . THR A 1 101 ? -18.053 -5.766 4.268 1.00 0.00 101 THR A C 2
ATOM 3031 O O . THR A 1 101 ? -18.426 -6.717 4.953 1.00 0.00 101 THR A O 2
ATOM 3042 N N . SER A 1 102 ? -18.537 -4.536 4.363 1.00 0.00 102 SER A N 2
ATOM 3043 C CA . SER A 1 102 ? -19.583 -4.216 5.319 1.00 0.00 102 SER A CA 2
ATOM 3044 C C . SER A 1 102 ? -20.305 -2.935 4.896 1.00 0.00 102 SER A C 2
ATOM 3045 O O . SER A 1 102 ? -21.533 -2.898 4.844 1.00 0.00 102 SER A O 2
ATOM 3053 N N . GLY A 1 103 ? -19.510 -1.915 4.605 1.00 0.00 103 GLY A N 2
ATOM 3054 C CA . GLY A 1 103 ? -20.058 -0.635 4.188 1.00 0.00 103 GLY A CA 2
ATOM 3055 C C . GLY A 1 103 ? -19.753 0.453 5.219 1.00 0.00 103 GLY A C 2
ATOM 3056 O O . GLY A 1 103 ? -18.799 0.337 5.987 1.00 0.00 103 GLY A O 2
ATOM 3060 N N . PRO A 1 104 ? -20.603 1.515 5.202 1.00 0.00 104 PRO A N 2
ATOM 3061 C CA . PRO A 1 104 ? -20.434 2.624 6.125 1.00 0.00 104 PRO A CA 2
ATOM 3062 C C . PRO A 1 104 ? -20.889 2.238 7.534 1.00 0.00 104 PRO A C 2
ATOM 3063 O O . PRO A 1 104 ? -21.422 1.149 7.742 1.00 0.00 104 PRO A O 2
ATOM 3074 N N . SER A 1 105 ? -20.661 3.152 8.466 1.00 0.00 105 SER A N 2
ATOM 3075 C CA . SER A 1 105 ? -21.040 2.921 9.850 1.00 0.00 105 SER A CA 2
ATOM 3076 C C . SER A 1 105 ? -22.460 3.436 10.096 1.00 0.00 105 SER A C 2
ATOM 3077 O O . SER A 1 105 ? -22.854 4.465 9.549 1.00 0.00 105 SER A O 2
ATOM 3085 N N . SER A 1 106 ? -23.189 2.697 10.919 1.00 0.00 106 SER A N 2
ATOM 3086 C CA . SER A 1 106 ? -24.556 3.066 11.244 1.00 0.00 106 SER A CA 2
ATOM 3087 C C . SER A 1 106 ? -24.593 3.813 12.579 1.00 0.00 106 SER A C 2
ATOM 3088 O O . SER A 1 106 ? -24.732 3.198 13.635 1.00 0.00 106 SER A O 2
ATOM 3096 N N . GLY A 1 107 ? -24.465 5.129 12.488 1.00 0.00 107 GLY A N 2
ATOM 3097 C CA . GLY A 1 107 ? -24.482 5.966 13.676 1.00 0.00 107 GLY A CA 2
ATOM 3098 C C . GLY A 1 107 ? -25.680 6.919 13.658 1.00 0.00 107 GLY A C 2
ATOM 3099 O O . GLY A 1 107 ? -25.547 8.095 13.993 1.00 0.00 107 GLY A O 2
ATOM 3103 N N . GLY A 1 1 ? -16.720 -27.094 -7.862 1.00 0.00 1 GLY A N 3
ATOM 3104 C CA . GLY A 1 1 ? -17.622 -26.026 -7.467 1.00 0.00 1 GLY A CA 3
ATOM 3105 C C . GLY A 1 1 ? -17.424 -25.657 -5.995 1.00 0.00 1 GLY A C 3
ATOM 3106 O O . GLY A 1 1 ? -18.200 -26.076 -5.138 1.00 0.00 1 GLY A O 3
ATOM 3110 N N . SER A 1 2 ? -16.381 -24.878 -5.748 1.00 0.00 2 SER A N 3
ATOM 3111 C CA . SER A 1 2 ? -16.072 -24.449 -4.395 1.00 0.00 2 SER A CA 3
ATOM 3112 C C . SER A 1 2 ? -15.583 -22.999 -4.405 1.00 0.00 2 SER A C 3
ATOM 3113 O O . SER A 1 2 ? -14.392 -22.743 -4.570 1.00 0.00 2 SER A O 3
ATOM 3121 N N . SER A 1 3 ? -16.529 -22.089 -4.225 1.00 0.00 3 SER A N 3
ATOM 3122 C CA . SER A 1 3 ? -16.209 -20.671 -4.211 1.00 0.00 3 SER A CA 3
ATOM 3123 C C . SER A 1 3 ? -16.075 -20.179 -2.769 1.00 0.00 3 SER A C 3
ATOM 3124 O O . SER A 1 3 ? -16.653 -20.764 -1.853 1.00 0.00 3 SER A O 3
ATOM 3132 N N . GLY A 1 4 ? -15.309 -19.110 -2.611 1.00 0.00 4 GLY A N 3
ATOM 3133 C CA . GLY A 1 4 ? -15.091 -18.533 -1.295 1.00 0.00 4 GLY A CA 3
ATOM 3134 C C . GLY A 1 4 ? -14.178 -17.308 -1.378 1.00 0.00 4 GLY A C 3
ATOM 3135 O O . GLY A 1 4 ? -13.668 -16.981 -2.448 1.00 0.00 4 GLY A O 3
ATOM 3139 N N . SER A 1 5 ? -13.999 -16.664 -0.234 1.00 0.00 5 SER A N 3
ATOM 3140 C CA . SER A 1 5 ? -13.157 -15.483 -0.163 1.00 0.00 5 SER A CA 3
ATOM 3141 C C . SER A 1 5 ? -13.678 -14.410 -1.121 1.00 0.00 5 SER A C 3
ATOM 3142 O O . SER A 1 5 ? -13.605 -14.572 -2.339 1.00 0.00 5 SER A O 3
ATOM 3150 N N . SER A 1 6 ? -14.193 -13.339 -0.536 1.00 0.00 6 SER A N 3
ATOM 3151 C CA . SER A 1 6 ? -14.726 -12.240 -1.323 1.00 0.00 6 SER A CA 3
ATOM 3152 C C . SER A 1 6 ? -14.639 -10.936 -0.527 1.00 0.00 6 SER A C 3
ATOM 3153 O O . SER A 1 6 ? -15.537 -10.617 0.249 1.00 0.00 6 SER A O 3
ATOM 3161 N N . GLY A 1 7 ? -13.547 -10.217 -0.748 1.00 0.00 7 GLY A N 3
ATOM 3162 C CA . GLY A 1 7 ? -13.331 -8.955 -0.062 1.00 0.00 7 GLY A CA 3
ATOM 3163 C C . GLY A 1 7 ? -13.402 -7.780 -1.039 1.00 0.00 7 GLY A C 3
ATOM 3164 O O . GLY A 1 7 ? -13.591 -7.976 -2.238 1.00 0.00 7 GLY A O 3
ATOM 3168 N N . LYS A 1 8 ? -13.246 -6.585 -0.489 1.00 0.00 8 LYS A N 3
ATOM 3169 C CA . LYS A 1 8 ? -13.290 -5.378 -1.297 1.00 0.00 8 LYS A CA 3
ATOM 3170 C C . LYS A 1 8 ? -11.862 -4.907 -1.581 1.00 0.00 8 LYS A C 3
ATOM 3171 O O . LYS A 1 8 ? -10.967 -5.099 -0.759 1.00 0.00 8 LYS A O 3
ATOM 3190 N N . SER A 1 9 ? -11.694 -4.299 -2.746 1.00 0.00 9 SER A N 3
ATOM 3191 C CA . SER A 1 9 ? -10.390 -3.799 -3.148 1.00 0.00 9 SER A CA 3
ATOM 3192 C C . SER A 1 9 ? -10.491 -2.320 -3.525 1.00 0.00 9 SER A C 3
ATOM 3193 O O . SER A 1 9 ? -11.256 -1.953 -4.415 1.00 0.00 9 SER A O 3
ATOM 3201 N N . LEU A 1 10 ? -9.707 -1.510 -2.829 1.00 0.00 10 LEU A N 3
ATOM 3202 C CA . LEU A 1 10 ? -9.698 -0.079 -3.079 1.00 0.00 10 LEU A CA 3
ATOM 3203 C C . LEU A 1 10 ? -8.324 0.333 -3.612 1.00 0.00 10 LEU A C 3
ATOM 3204 O O . LEU A 1 10 ? -7.311 -0.265 -3.253 1.00 0.00 10 LEU A O 3
ATOM 3220 N N . THR A 1 11 ? -8.334 1.352 -4.459 1.00 0.00 11 THR A N 3
ATOM 3221 C CA . THR A 1 11 ? -7.101 1.851 -5.044 1.00 0.00 11 THR A CA 3
ATOM 3222 C C . THR A 1 11 ? -6.658 3.135 -4.340 1.00 0.00 11 THR A C 3
ATOM 3223 O O . THR A 1 11 ? -7.487 3.977 -3.998 1.00 0.00 11 THR A O 3
ATOM 3234 N N . LEU A 1 12 ? -5.352 3.245 -4.145 1.00 0.00 12 LEU A N 3
ATOM 3235 C CA . LEU A 1 12 ? -4.789 4.412 -3.488 1.00 0.00 12 LEU A CA 3
ATOM 3236 C C . LEU A 1 12 ? -3.509 4.832 -4.214 1.00 0.00 12 LEU A C 3
ATOM 3237 O O . LEU A 1 12 ? -2.676 3.991 -4.548 1.00 0.00 12 LEU A O 3
ATOM 3253 N N . VAL A 1 13 ? -3.393 6.133 -4.435 1.00 0.00 13 VAL A N 3
ATOM 3254 C CA . VAL A 1 13 ? -2.228 6.675 -5.115 1.00 0.00 13 VAL A CA 3
ATOM 3255 C C . VAL A 1 13 ? -1.255 7.241 -4.078 1.00 0.00 13 VAL A C 3
ATOM 3256 O O . VAL A 1 13 ? -1.589 8.177 -3.354 1.00 0.00 13 VAL A O 3
ATOM 3269 N N . LEU A 1 14 ? -0.071 6.648 -4.041 1.00 0.00 14 LEU A N 3
ATOM 3270 C CA . LEU A 1 14 ? 0.953 7.081 -3.105 1.00 0.00 14 LEU A CA 3
ATOM 3271 C C . LEU A 1 14 ? 2.087 7.761 -3.875 1.00 0.00 14 LEU A C 3
ATOM 3272 O O . LEU A 1 14 ? 2.286 7.493 -5.059 1.00 0.00 14 LEU A O 3
ATOM 3288 N N . HIS A 1 15 ? 2.801 8.627 -3.171 1.00 0.00 15 HIS A N 3
ATOM 3289 C CA . HIS A 1 15 ? 3.910 9.347 -3.774 1.00 0.00 15 HIS A CA 3
ATOM 3290 C C . HIS A 1 15 ? 5.169 9.152 -2.927 1.00 0.00 15 HIS A C 3
ATOM 3291 O O . HIS A 1 15 ? 5.179 8.344 -2.000 1.00 0.00 15 HIS A O 3
ATOM 3305 N N . ARG A 1 16 ? 6.202 9.905 -3.278 1.00 0.00 16 ARG A N 3
ATOM 3306 C CA . ARG A 1 16 ? 7.464 9.824 -2.562 1.00 0.00 16 ARG A CA 3
ATOM 3307 C C . ARG A 1 16 ? 7.815 11.183 -1.952 1.00 0.00 16 ARG A C 3
ATOM 3308 O O . ARG A 1 16 ? 8.146 12.124 -2.672 1.00 0.00 16 ARG A O 3
ATOM 3329 N N . ASP A 1 17 ? 7.732 11.241 -0.631 1.00 0.00 17 ASP A N 3
ATOM 3330 C CA . ASP A 1 17 ? 8.038 12.469 0.084 1.00 0.00 17 ASP A CA 3
ATOM 3331 C C . ASP A 1 17 ? 9.440 12.367 0.688 1.00 0.00 17 ASP A C 3
ATOM 3332 O O . ASP A 1 17 ? 9.594 11.996 1.851 1.00 0.00 17 ASP A O 3
ATOM 3341 N N . SER A 1 18 ? 10.427 12.703 -0.130 1.00 0.00 18 SER A N 3
ATOM 3342 C CA . SER A 1 18 ? 11.811 12.654 0.309 1.00 0.00 18 SER A CA 3
ATOM 3343 C C . SER A 1 18 ? 12.137 11.264 0.861 1.00 0.00 18 SER A C 3
ATOM 3344 O O . SER A 1 18 ? 12.165 11.065 2.074 1.00 0.00 18 SER A O 3
ATOM 3352 N N . GLY A 1 19 ? 12.374 10.339 -0.057 1.00 0.00 19 GLY A N 3
ATOM 3353 C CA . GLY A 1 19 ? 12.696 8.974 0.322 1.00 0.00 19 GLY A CA 3
ATOM 3354 C C . GLY A 1 19 ? 11.823 8.508 1.489 1.00 0.00 19 GLY A C 3
ATOM 3355 O O . GLY A 1 19 ? 12.327 8.242 2.579 1.00 0.00 19 GLY A O 3
ATOM 3359 N N . SER A 1 20 ? 10.528 8.425 1.221 1.00 0.00 20 SER A N 3
ATOM 3360 C CA . SER A 1 20 ? 9.580 7.996 2.235 1.00 0.00 20 SER A CA 3
ATOM 3361 C C . SER A 1 20 ? 8.166 7.968 1.651 1.00 0.00 20 SER A C 3
ATOM 3362 O O . SER A 1 20 ? 7.619 9.008 1.290 1.00 0.00 20 SER A O 3
ATOM 3370 N N . LEU A 1 21 ? 7.615 6.765 1.577 1.00 0.00 21 LEU A N 3
ATOM 3371 C CA . LEU A 1 21 ? 6.275 6.588 1.043 1.00 0.00 21 LEU A CA 3
ATOM 3372 C C . LEU A 1 21 ? 5.264 7.242 1.987 1.00 0.00 21 LEU A C 3
ATOM 3373 O O . LEU A 1 21 ? 4.190 7.662 1.557 1.00 0.00 21 LEU A O 3
ATOM 3389 N N . GLY A 1 22 ? 5.642 7.308 3.255 1.00 0.00 22 GLY A N 3
ATOM 3390 C CA . GLY A 1 22 ? 4.782 7.903 4.263 1.00 0.00 22 GLY A CA 3
ATOM 3391 C C . GLY A 1 22 ? 4.075 6.825 5.087 1.00 0.00 22 GLY A C 3
ATOM 3392 O O . GLY A 1 22 ? 2.971 7.042 5.583 1.00 0.00 22 GLY A O 3
ATOM 3396 N N . PHE A 1 23 ? 4.742 5.687 5.209 1.00 0.00 23 PHE A N 3
ATOM 3397 C CA . PHE A 1 23 ? 4.192 4.575 5.965 1.00 0.00 23 PHE A CA 3
ATOM 3398 C C . PHE A 1 23 ? 5.205 3.433 6.076 1.00 0.00 23 PHE A C 3
ATOM 3399 O O . PHE A 1 23 ? 6.348 3.569 5.644 1.00 0.00 23 PHE A O 3
ATOM 3416 N N . ASN A 1 24 ? 4.748 2.334 6.658 1.00 0.00 24 ASN A N 3
ATOM 3417 C CA . ASN A 1 24 ? 5.600 1.170 6.832 1.00 0.00 24 ASN A CA 3
ATOM 3418 C C . ASN A 1 24 ? 4.789 -0.096 6.548 1.00 0.00 24 ASN A C 3
ATOM 3419 O O . ASN A 1 24 ? 3.560 -0.064 6.547 1.00 0.00 24 ASN A O 3
ATOM 3430 N N . ILE A 1 25 ? 5.511 -1.183 6.315 1.00 0.00 25 ILE A N 3
ATOM 3431 C CA . ILE A 1 25 ? 4.875 -2.457 6.030 1.00 0.00 25 ILE A CA 3
ATOM 3432 C C . ILE A 1 25 ? 5.439 -3.525 6.970 1.00 0.00 25 ILE A C 3
ATOM 3433 O O . ILE A 1 25 ? 6.520 -3.355 7.531 1.00 0.00 25 ILE A O 3
ATOM 3449 N N . ILE A 1 26 ? 4.680 -4.602 7.113 1.00 0.00 26 ILE A N 3
ATOM 3450 C CA . ILE A 1 26 ? 5.091 -5.697 7.975 1.00 0.00 26 ILE A CA 3
ATOM 3451 C C . ILE A 1 26 ? 5.064 -7.004 7.180 1.00 0.00 26 ILE A C 3
ATOM 3452 O O . ILE A 1 26 ? 4.463 -7.071 6.109 1.00 0.00 26 ILE A O 3
ATOM 3468 N N . GLY A 1 27 ? 5.723 -8.011 7.735 1.00 0.00 27 GLY A N 3
ATOM 3469 C CA . GLY A 1 27 ? 5.783 -9.312 7.091 1.00 0.00 27 GLY A CA 3
ATOM 3470 C C . GLY A 1 27 ? 7.212 -9.645 6.660 1.00 0.00 27 GLY A C 3
ATOM 3471 O O . GLY A 1 27 ? 8.173 -9.151 7.248 1.00 0.00 27 GLY A O 3
ATOM 3475 N N . GLY A 1 28 ? 7.307 -10.481 5.636 1.00 0.00 28 GLY A N 3
ATOM 3476 C CA . GLY A 1 28 ? 8.603 -10.886 5.119 1.00 0.00 28 GLY A CA 3
ATOM 3477 C C . GLY A 1 28 ? 9.354 -11.748 6.136 1.00 0.00 28 GLY A C 3
ATOM 3478 O O . GLY A 1 28 ? 8.815 -12.733 6.639 1.00 0.00 28 GLY A O 3
ATOM 3482 N N . ARG A 1 29 ? 10.587 -11.347 6.409 1.00 0.00 29 ARG A N 3
ATOM 3483 C CA . ARG A 1 29 ? 11.418 -12.070 7.357 1.00 0.00 29 ARG A CA 3
ATOM 3484 C C . ARG A 1 29 ? 11.636 -13.508 6.882 1.00 0.00 29 ARG A C 3
ATOM 3485 O O . ARG A 1 29 ? 10.918 -13.993 6.009 1.00 0.00 29 ARG A O 3
ATOM 3506 N N . PRO A 1 30 ? 12.657 -14.166 7.493 1.00 0.00 30 PRO A N 3
ATOM 3507 C CA . PRO A 1 30 ? 12.979 -15.539 7.142 1.00 0.00 30 PRO A CA 3
ATOM 3508 C C . PRO A 1 30 ? 11.954 -16.510 7.731 1.00 0.00 30 PRO A C 3
ATOM 3509 O O . PRO A 1 30 ? 11.222 -16.160 8.655 1.00 0.00 30 PRO A O 3
ATOM 3520 N N . SER A 1 31 ? 11.936 -17.711 7.172 1.00 0.00 31 SER A N 3
ATOM 3521 C CA . SER A 1 31 ? 11.013 -18.736 7.630 1.00 0.00 31 SER A CA 3
ATOM 3522 C C . SER A 1 31 ? 11.606 -20.124 7.381 1.00 0.00 31 SER A C 3
ATOM 3523 O O . SER A 1 31 ? 11.619 -20.967 8.276 1.00 0.00 31 SER A O 3
ATOM 3531 N N . VAL A 1 32 ? 12.084 -20.318 6.160 1.00 0.00 32 VAL A N 3
ATOM 3532 C CA . VAL A 1 32 ? 12.678 -21.589 5.783 1.00 0.00 32 VAL A CA 3
ATOM 3533 C C . VAL A 1 32 ? 11.596 -22.671 5.780 1.00 0.00 32 VAL A C 3
ATOM 3534 O O . VAL A 1 32 ? 11.135 -23.091 4.720 1.00 0.00 32 VAL A O 3
ATOM 3547 N N . ASP A 1 33 ? 11.222 -23.093 6.980 1.00 0.00 33 ASP A N 3
ATOM 3548 C CA . ASP A 1 33 ? 10.204 -24.118 7.129 1.00 0.00 33 ASP A CA 3
ATOM 3549 C C . ASP A 1 33 ? 9.077 -23.861 6.126 1.00 0.00 33 ASP A C 3
ATOM 3550 O O . ASP A 1 33 ? 8.821 -22.717 5.754 1.00 0.00 33 ASP A O 3
ATOM 3559 N N . ASN A 1 34 ? 8.434 -24.945 5.717 1.00 0.00 34 ASN A N 3
ATOM 3560 C CA . ASN A 1 34 ? 7.341 -24.852 4.764 1.00 0.00 34 ASN A CA 3
ATOM 3561 C C . ASN A 1 34 ? 7.906 -24.562 3.372 1.00 0.00 34 ASN A C 3
ATOM 3562 O O . ASN A 1 34 ? 8.465 -23.492 3.136 1.00 0.00 34 ASN A O 3
ATOM 3573 N N . HIS A 1 35 ? 7.741 -25.535 2.488 1.00 0.00 35 HIS A N 3
ATOM 3574 C CA . HIS A 1 35 ? 8.228 -25.398 1.126 1.00 0.00 35 HIS A CA 3
ATOM 3575 C C . HIS A 1 35 ? 7.053 -25.125 0.185 1.00 0.00 35 HIS A C 3
ATOM 3576 O O . HIS A 1 35 ? 5.965 -25.669 0.371 1.00 0.00 35 HIS A O 3
ATOM 3590 N N . ASP A 1 36 ? 7.311 -24.282 -0.804 1.00 0.00 36 ASP A N 3
ATOM 3591 C CA . ASP A 1 36 ? 6.288 -23.931 -1.774 1.00 0.00 36 ASP A CA 3
ATOM 3592 C C . ASP A 1 36 ? 6.872 -22.948 -2.791 1.00 0.00 36 ASP A C 3
ATOM 3593 O O . ASP A 1 36 ? 7.717 -22.123 -2.448 1.00 0.00 36 ASP A O 3
ATOM 3602 N N . GLY A 1 37 ? 6.397 -23.068 -4.022 1.00 0.00 37 GLY A N 3
ATOM 3603 C CA . GLY A 1 37 ? 6.861 -22.200 -5.091 1.00 0.00 37 GLY A CA 3
ATOM 3604 C C . GLY A 1 37 ? 5.728 -21.312 -5.608 1.00 0.00 37 GLY A C 3
ATOM 3605 O O . GLY A 1 37 ? 5.231 -21.514 -6.714 1.00 0.00 37 GLY A O 3
ATOM 3609 N N . SER A 1 38 ? 5.352 -20.347 -4.781 1.00 0.00 38 SER A N 3
ATOM 3610 C CA . SER A 1 38 ? 4.287 -19.427 -5.140 1.00 0.00 38 SER A CA 3
ATOM 3611 C C . SER A 1 38 ? 4.139 -18.351 -4.062 1.00 0.00 38 SER A C 3
ATOM 3612 O O . SER A 1 38 ? 4.454 -17.185 -4.297 1.00 0.00 38 SER A O 3
ATOM 3620 N N . SER A 1 39 ? 3.661 -18.780 -2.904 1.00 0.00 39 SER A N 3
ATOM 3621 C CA . SER A 1 39 ? 3.468 -17.868 -1.790 1.00 0.00 39 SER A CA 3
ATOM 3622 C C . SER A 1 39 ? 4.715 -17.854 -0.903 1.00 0.00 39 SER A C 3
ATOM 3623 O O . SER A 1 39 ? 5.556 -18.746 -0.994 1.00 0.00 39 SER A O 3
ATOM 3631 N N . SER A 1 40 ? 4.795 -16.830 -0.065 1.00 0.00 40 SER A N 3
ATOM 3632 C CA . SER A 1 40 ? 5.925 -16.688 0.837 1.00 0.00 40 SER A CA 3
ATOM 3633 C C . SER A 1 40 ? 5.479 -16.003 2.130 1.00 0.00 40 SER A C 3
ATOM 3634 O O . SER A 1 40 ? 5.344 -16.653 3.166 1.00 0.00 40 SER A O 3
ATOM 3642 N N . GLU A 1 41 ? 5.262 -14.700 2.028 1.00 0.00 41 GLU A N 3
ATOM 3643 C CA . GLU A 1 41 ? 4.834 -13.921 3.178 1.00 0.00 41 GLU A CA 3
ATOM 3644 C C . GLU A 1 41 ? 3.668 -13.008 2.795 1.00 0.00 41 GLU A C 3
ATOM 3645 O O . GLU A 1 41 ? 3.161 -13.078 1.676 1.00 0.00 41 GLU A O 3
ATOM 3657 N N . GLY A 1 42 ? 3.275 -12.173 3.745 1.00 0.00 42 GLY A N 3
ATOM 3658 C CA . GLY A 1 42 ? 2.177 -11.247 3.522 1.00 0.00 42 GLY A CA 3
ATOM 3659 C C . GLY A 1 42 ? 2.612 -9.805 3.792 1.00 0.00 42 GLY A C 3
ATOM 3660 O O . GLY A 1 42 ? 3.292 -9.533 4.780 1.00 0.00 42 GLY A O 3
ATOM 3664 N N . ILE A 1 43 ? 2.203 -8.919 2.896 1.00 0.00 43 ILE A N 3
ATOM 3665 C CA . ILE A 1 43 ? 2.541 -7.512 3.025 1.00 0.00 43 ILE A CA 3
ATOM 3666 C C . ILE A 1 43 ? 1.341 -6.753 3.595 1.00 0.00 43 ILE A C 3
ATOM 3667 O O . ILE A 1 43 ? 0.272 -6.731 2.987 1.00 0.00 43 ILE A O 3
ATOM 3683 N N . PHE A 1 44 ? 1.558 -6.150 4.754 1.00 0.00 44 PHE A N 3
ATOM 3684 C CA . PHE A 1 44 ? 0.508 -5.392 5.412 1.00 0.00 44 PHE A CA 3
ATOM 3685 C C . PHE A 1 44 ? 1.053 -4.082 5.984 1.00 0.00 44 PHE A C 3
ATOM 3686 O O . PHE A 1 44 ? 2.253 -3.957 6.224 1.00 0.00 44 PHE A O 3
ATOM 3703 N N . VAL A 1 45 ? 0.145 -3.139 6.187 1.00 0.00 45 VAL A N 3
ATOM 3704 C CA . VAL A 1 45 ? 0.520 -1.843 6.727 1.00 0.00 45 VAL A CA 3
ATOM 3705 C C . VAL A 1 45 ? 0.214 -1.812 8.226 1.00 0.00 45 VAL A C 3
ATOM 3706 O O . VAL A 1 45 ? -0.929 -2.013 8.634 1.00 0.00 45 VAL A O 3
ATOM 3719 N N . SER A 1 46 ? 1.256 -1.559 9.004 1.00 0.00 46 SER A N 3
ATOM 3720 C CA . SER A 1 46 ? 1.113 -1.499 10.449 1.00 0.00 46 SER A CA 3
ATOM 3721 C C . SER A 1 46 ? 1.432 -0.089 10.948 1.00 0.00 46 SER A C 3
ATOM 3722 O O . SER A 1 46 ? 1.339 0.186 12.144 1.00 0.00 46 SER A O 3
ATOM 3730 N N . LYS A 1 47 ? 1.802 0.768 10.008 1.00 0.00 47 LYS A N 3
ATOM 3731 C CA . LYS A 1 47 ? 2.135 2.143 10.337 1.00 0.00 47 LYS A CA 3
ATOM 3732 C C . LYS A 1 47 ? 1.829 3.040 9.136 1.00 0.00 47 LYS A C 3
ATOM 3733 O O . LYS A 1 47 ? 1.817 2.575 7.997 1.00 0.00 47 LYS A O 3
ATOM 3752 N N . ILE A 1 48 ? 1.588 4.309 9.431 1.00 0.00 48 ILE A N 3
ATOM 3753 C CA . ILE A 1 48 ? 1.282 5.274 8.389 1.00 0.00 48 ILE A CA 3
ATOM 3754 C C . ILE A 1 48 ? 1.644 6.678 8.879 1.00 0.00 48 ILE A C 3
ATOM 3755 O O . ILE A 1 48 ? 1.440 7.003 10.048 1.00 0.00 48 ILE A O 3
ATOM 3771 N N . VAL A 1 49 ? 2.174 7.472 7.961 1.00 0.00 49 VAL A N 3
ATOM 3772 C CA . VAL A 1 49 ? 2.566 8.834 8.284 1.00 0.00 49 VAL A CA 3
ATOM 3773 C C . VAL A 1 49 ? 1.413 9.784 7.954 1.00 0.00 49 VAL A C 3
ATOM 3774 O O . VAL A 1 49 ? 0.893 9.771 6.839 1.00 0.00 49 VAL A O 3
ATOM 3787 N N . ASP A 1 50 ? 1.046 10.585 8.944 1.00 0.00 50 ASP A N 3
ATOM 3788 C CA . ASP A 1 50 ? -0.035 11.540 8.772 1.00 0.00 50 ASP A CA 3
ATOM 3789 C C . ASP A 1 50 ? 0.325 12.516 7.651 1.00 0.00 50 ASP A C 3
ATOM 3790 O O . ASP A 1 50 ? -0.288 12.496 6.585 1.00 0.00 50 ASP A O 3
ATOM 3799 N N . SER A 1 51 ? 1.318 13.347 7.930 1.00 0.00 51 SER A N 3
ATOM 3800 C CA . SER A 1 51 ? 1.768 14.330 6.958 1.00 0.00 51 SER A CA 3
ATOM 3801 C C . SER A 1 51 ? 2.259 13.626 5.691 1.00 0.00 51 SER A C 3
ATOM 3802 O O . SER A 1 51 ? 2.427 14.259 4.650 1.00 0.00 51 SER A O 3
ATOM 3810 N N . GLY A 1 52 ? 2.477 12.325 5.822 1.00 0.00 52 GLY A N 3
ATOM 3811 C CA . GLY A 1 52 ? 2.946 11.529 4.701 1.00 0.00 52 GLY A CA 3
ATOM 3812 C C . GLY A 1 52 ? 1.911 11.505 3.574 1.00 0.00 52 GLY A C 3
ATOM 3813 O O . GLY A 1 52 ? 0.723 11.716 3.812 1.00 0.00 52 GLY A O 3
ATOM 3817 N N . PRO A 1 53 ? 2.414 11.241 2.338 1.00 0.00 53 PRO A N 3
ATOM 3818 C CA . PRO A 1 53 ? 1.547 11.187 1.173 1.00 0.00 53 PRO A CA 3
ATOM 3819 C C . PRO A 1 53 ? 0.731 9.893 1.156 1.00 0.00 53 PRO A C 3
ATOM 3820 O O . PRO A 1 53 ? -0.090 9.685 0.264 1.00 0.00 53 PRO A O 3
ATOM 3831 N N . ALA A 1 54 ? 0.984 9.058 2.153 1.00 0.00 54 ALA A N 3
ATOM 3832 C CA . ALA A 1 54 ? 0.283 7.791 2.264 1.00 0.00 54 ALA A CA 3
ATOM 3833 C C . ALA A 1 54 ? -1.063 8.016 2.956 1.00 0.00 54 ALA A C 3
ATOM 3834 O O . ALA A 1 54 ? -2.068 7.416 2.578 1.00 0.00 54 ALA A O 3
ATOM 3841 N N . ALA A 1 55 ? -1.039 8.882 3.958 1.00 0.00 55 ALA A N 3
ATOM 3842 C CA . ALA A 1 55 ? -2.245 9.194 4.706 1.00 0.00 55 ALA A CA 3
ATOM 3843 C C . ALA A 1 55 ? -2.928 10.412 4.080 1.00 0.00 55 ALA A C 3
ATOM 3844 O O . ALA A 1 55 ? -4.122 10.375 3.786 1.00 0.00 55 ALA A O 3
ATOM 3851 N N . LYS A 1 56 ? -2.141 11.462 3.895 1.00 0.00 56 LYS A N 3
ATOM 3852 C CA . LYS A 1 56 ? -2.655 12.688 3.310 1.00 0.00 56 LYS A CA 3
ATOM 3853 C C . LYS A 1 56 ? -3.588 12.341 2.147 1.00 0.00 56 LYS A C 3
ATOM 3854 O O . LYS A 1 56 ? -4.805 12.295 2.316 1.00 0.00 56 LYS A O 3
ATOM 3873 N N . GLU A 1 57 ? -2.980 12.107 0.993 1.00 0.00 57 GLU A N 3
ATOM 3874 C CA . GLU A 1 57 ? -3.741 11.765 -0.197 1.00 0.00 57 GLU A CA 3
ATOM 3875 C C . GLU A 1 57 ? -3.676 10.259 -0.455 1.00 0.00 57 GLU A C 3
ATOM 3876 O O . GLU A 1 57 ? -4.615 9.676 -0.995 1.00 0.00 57 GLU A O 3
ATOM 3888 N N . GLY A 1 58 ? -2.557 9.670 -0.056 1.00 0.00 58 GLY A N 3
ATOM 3889 C CA . GLY A 1 58 ? -2.357 8.243 -0.237 1.00 0.00 58 GLY A CA 3
ATOM 3890 C C . GLY A 1 58 ? -3.683 7.486 -0.136 1.00 0.00 58 GLY A C 3
ATOM 3891 O O . GLY A 1 58 ? -4.108 6.841 -1.094 1.00 0.00 58 GLY A O 3
ATOM 3895 N N . GLY A 1 59 ? -4.300 7.590 1.031 1.00 0.00 59 GLY A N 3
ATOM 3896 C CA . GLY A 1 59 ? -5.569 6.924 1.269 1.00 0.00 59 GLY A CA 3
ATOM 3897 C C . GLY A 1 59 ? -5.368 5.625 2.052 1.00 0.00 59 GLY A C 3
ATOM 3898 O O . GLY A 1 59 ? -6.330 5.038 2.546 1.00 0.00 59 GLY A O 3
ATOM 3902 N N . LEU A 1 60 ? -4.112 5.214 2.141 1.00 0.00 60 LEU A N 3
ATOM 3903 C CA . LEU A 1 60 ? -3.772 3.995 2.856 1.00 0.00 60 LEU A CA 3
ATOM 3904 C C . LEU A 1 60 ? -4.420 4.023 4.241 1.00 0.00 60 LEU A C 3
ATOM 3905 O O . LEU A 1 60 ? -4.984 5.039 4.646 1.00 0.00 60 LEU A O 3
ATOM 3921 N N . GLN A 1 61 ? -4.319 2.896 4.930 1.00 0.00 61 GLN A N 3
ATOM 3922 C CA . GLN A 1 61 ? -4.888 2.779 6.262 1.00 0.00 61 GLN A CA 3
ATOM 3923 C C . GLN A 1 61 ? -4.294 1.571 6.989 1.00 0.00 61 GLN A C 3
ATOM 3924 O O . GLN A 1 61 ? -4.334 0.454 6.477 1.00 0.00 61 GLN A O 3
ATOM 3938 N N . ILE A 1 62 ? -3.758 1.837 8.171 1.00 0.00 62 ILE A N 3
ATOM 3939 C CA . ILE A 1 62 ? -3.157 0.786 8.974 1.00 0.00 62 ILE A CA 3
ATOM 3940 C C . ILE A 1 62 ? -4.008 -0.481 8.867 1.00 0.00 62 ILE A C 3
ATOM 3941 O O . ILE A 1 62 ? -5.198 -0.410 8.564 1.00 0.00 62 ILE A O 3
ATOM 3957 N N . HIS A 1 63 ? -3.365 -1.611 9.122 1.00 0.00 63 HIS A N 3
ATOM 3958 C CA . HIS A 1 63 ? -4.048 -2.892 9.058 1.00 0.00 63 HIS A CA 3
ATOM 3959 C C . HIS A 1 63 ? -4.646 -3.086 7.663 1.00 0.00 63 HIS A C 3
ATOM 3960 O O . HIS A 1 63 ? -5.819 -3.431 7.530 1.00 0.00 63 HIS A O 3
ATOM 3974 N N . ASP A 1 64 ? -3.813 -2.855 6.659 1.00 0.00 64 ASP A N 3
ATOM 3975 C CA . ASP A 1 64 ? -4.245 -3.000 5.280 1.00 0.00 64 ASP A CA 3
ATOM 3976 C C . ASP A 1 64 ? -3.215 -3.831 4.512 1.00 0.00 64 ASP A C 3
ATOM 3977 O O . ASP A 1 64 ? -2.015 -3.578 4.603 1.00 0.00 64 ASP A O 3
ATOM 3986 N N . ARG A 1 65 ? -3.722 -4.807 3.773 1.00 0.00 65 ARG A N 3
ATOM 3987 C CA . ARG A 1 65 ? -2.862 -5.677 2.990 1.00 0.00 65 ARG A CA 3
ATOM 3988 C C . ARG A 1 65 ? -2.760 -5.168 1.550 1.00 0.00 65 ARG A C 3
ATOM 3989 O O . ARG A 1 65 ? -3.763 -5.091 0.843 1.00 0.00 65 ARG A O 3
ATOM 4010 N N . ILE A 1 66 ? -1.539 -4.833 1.160 1.00 0.00 66 ILE A N 3
ATOM 4011 C CA . ILE A 1 66 ? -1.294 -4.333 -0.182 1.00 0.00 66 ILE A CA 3
ATOM 4012 C C . ILE A 1 66 ? -1.481 -5.471 -1.188 1.00 0.00 66 ILE A C 3
ATOM 4013 O O . ILE A 1 66 ? -1.044 -6.596 -0.947 1.00 0.00 66 ILE A O 3
ATOM 4029 N N . ILE A 1 67 ? -2.132 -5.140 -2.294 1.00 0.00 67 ILE A N 3
ATOM 4030 C CA . ILE A 1 67 ? -2.382 -6.120 -3.337 1.00 0.00 67 ILE A CA 3
ATOM 4031 C C . ILE A 1 67 ? -1.449 -5.850 -4.519 1.00 0.00 67 ILE A C 3
ATOM 4032 O O . ILE A 1 67 ? -0.808 -6.767 -5.030 1.00 0.00 67 ILE A O 3
ATOM 4048 N N . GLU A 1 68 ? -1.402 -4.588 -4.919 1.00 0.00 68 GLU A N 3
ATOM 4049 C CA . GLU A 1 68 ? -0.558 -4.186 -6.031 1.00 0.00 68 GLU A CA 3
ATOM 4050 C C . GLU A 1 68 ? -0.002 -2.781 -5.795 1.00 0.00 68 GLU A C 3
ATOM 4051 O O . GLU A 1 68 ? -0.623 -1.971 -5.109 1.00 0.00 68 GLU A O 3
ATOM 4063 N N . VAL A 1 69 ? 1.162 -2.534 -6.377 1.00 0.00 69 VAL A N 3
ATOM 4064 C CA . VAL A 1 69 ? 1.809 -1.241 -6.238 1.00 0.00 69 VAL A CA 3
ATOM 4065 C C . VAL A 1 69 ? 2.437 -0.843 -7.575 1.00 0.00 69 VAL A C 3
ATOM 4066 O O . VAL A 1 69 ? 3.351 -1.510 -8.059 1.00 0.00 69 VAL A O 3
ATOM 4079 N N . ASN A 1 70 ? 1.922 0.241 -8.136 1.00 0.00 70 ASN A N 3
ATOM 4080 C CA . ASN A 1 70 ? 2.420 0.735 -9.408 1.00 0.00 70 ASN A CA 3
ATOM 4081 C C . ASN A 1 70 ? 2.266 -0.355 -10.470 1.00 0.00 70 ASN A C 3
ATOM 4082 O O . ASN A 1 70 ? 2.888 -0.288 -11.528 1.00 0.00 70 ASN A O 3
ATOM 4093 N N . GLY A 1 71 ? 1.433 -1.335 -10.149 1.00 0.00 71 GLY A N 3
ATOM 4094 C CA . GLY A 1 71 ? 1.189 -2.438 -11.063 1.00 0.00 71 GLY A CA 3
ATOM 4095 C C . GLY A 1 71 ? 2.009 -3.668 -10.667 1.00 0.00 71 GLY A C 3
ATOM 4096 O O . GLY A 1 71 ? 2.018 -4.668 -11.384 1.00 0.00 71 GLY A O 3
ATOM 4100 N N . ARG A 1 72 ? 2.677 -3.554 -9.529 1.00 0.00 72 ARG A N 3
ATOM 4101 C CA . ARG A 1 72 ? 3.497 -4.644 -9.030 1.00 0.00 72 ARG A CA 3
ATOM 4102 C C . ARG A 1 72 ? 2.767 -5.388 -7.910 1.00 0.00 72 ARG A C 3
ATOM 4103 O O . ARG A 1 72 ? 2.299 -4.773 -6.954 1.00 0.00 72 ARG A O 3
ATOM 4124 N N . ASP A 1 73 ? 2.694 -6.702 -8.066 1.00 0.00 73 ASP A N 3
ATOM 4125 C CA . ASP A 1 73 ? 2.029 -7.537 -7.079 1.00 0.00 73 ASP A CA 3
ATOM 4126 C C . ASP A 1 73 ? 2.958 -7.741 -5.881 1.00 0.00 73 ASP A C 3
ATOM 4127 O O . ASP A 1 73 ? 4.129 -8.080 -6.049 1.00 0.00 73 ASP A O 3
ATOM 4136 N N . LEU A 1 74 ? 2.402 -7.526 -4.698 1.00 0.00 74 LEU A N 3
ATOM 4137 C CA . LEU A 1 74 ? 3.166 -7.683 -3.472 1.00 0.00 74 LEU A CA 3
ATOM 4138 C C . LEU A 1 74 ? 2.378 -8.555 -2.492 1.00 0.00 74 LEU A C 3
ATOM 4139 O O . LEU A 1 74 ? 2.773 -8.711 -1.338 1.00 0.00 74 LEU A O 3
ATOM 4155 N N . SER A 1 75 ? 1.277 -9.100 -2.989 1.00 0.00 75 SER A N 3
ATOM 4156 C CA . SER A 1 75 ? 0.430 -9.952 -2.172 1.00 0.00 75 SER A CA 3
ATOM 4157 C C . SER A 1 75 ? 1.217 -11.176 -1.702 1.00 0.00 75 SER A C 3
ATOM 4158 O O . SER A 1 75 ? 1.063 -11.619 -0.564 1.00 0.00 75 SER A O 3
ATOM 4166 N N . ARG A 1 76 ? 2.045 -11.689 -2.601 1.00 0.00 76 ARG A N 3
ATOM 4167 C CA . ARG A 1 76 ? 2.857 -12.854 -2.292 1.00 0.00 76 ARG A CA 3
ATOM 4168 C C . ARG A 1 76 ? 4.337 -12.471 -2.242 1.00 0.00 76 ARG A C 3
ATOM 4169 O O . ARG A 1 76 ? 5.209 -13.333 -2.342 1.00 0.00 76 ARG A O 3
ATOM 4190 N N . ALA A 1 77 ? 4.576 -11.177 -2.087 1.00 0.00 77 ALA A N 3
ATOM 4191 C CA . ALA A 1 77 ? 5.935 -10.669 -2.022 1.00 0.00 77 ALA A CA 3
ATOM 4192 C C . ALA A 1 77 ? 6.345 -10.506 -0.557 1.00 0.00 77 ALA A C 3
ATOM 4193 O O . ALA A 1 77 ? 5.531 -10.699 0.344 1.00 0.00 77 ALA A O 3
ATOM 4200 N N . THR A 1 78 ? 7.608 -10.153 -0.365 1.00 0.00 78 THR A N 3
ATOM 4201 C CA . THR A 1 78 ? 8.136 -9.962 0.975 1.00 0.00 78 THR A CA 3
ATOM 4202 C C . THR A 1 78 ? 8.436 -8.483 1.225 1.00 0.00 78 THR A C 3
ATOM 4203 O O . THR A 1 78 ? 8.317 -7.660 0.318 1.00 0.00 78 THR A O 3
ATOM 4214 N N . HIS A 1 79 ? 8.820 -8.190 2.459 1.00 0.00 79 HIS A N 3
ATOM 4215 C CA . HIS A 1 79 ? 9.138 -6.824 2.839 1.00 0.00 79 HIS A CA 3
ATOM 4216 C C . HIS A 1 79 ? 10.242 -6.282 1.929 1.00 0.00 79 HIS A C 3
ATOM 4217 O O . HIS A 1 79 ? 10.216 -5.115 1.542 1.00 0.00 79 HIS A O 3
ATOM 4231 N N . ASP A 1 80 ? 11.187 -7.156 1.614 1.00 0.00 80 ASP A N 3
ATOM 4232 C CA . ASP A 1 80 ? 12.298 -6.780 0.757 1.00 0.00 80 ASP A CA 3
ATOM 4233 C C . ASP A 1 80 ? 11.763 -6.383 -0.621 1.00 0.00 80 ASP A C 3
ATOM 4234 O O . ASP A 1 80 ? 12.083 -5.310 -1.129 1.00 0.00 80 ASP A O 3
ATOM 4243 N N . GLN A 1 81 ? 10.958 -7.271 -1.185 1.00 0.00 81 GLN A N 3
ATOM 4244 C CA . GLN A 1 81 ? 10.375 -7.027 -2.494 1.00 0.00 81 GLN A CA 3
ATOM 4245 C C . GLN A 1 81 ? 9.407 -5.843 -2.431 1.00 0.00 81 GLN A C 3
ATOM 4246 O O . GLN A 1 81 ? 9.465 -4.945 -3.270 1.00 0.00 81 GLN A O 3
ATOM 4260 N N . ALA A 1 82 ? 8.541 -5.880 -1.430 1.00 0.00 82 ALA A N 3
ATOM 4261 C CA . ALA A 1 82 ? 7.562 -4.822 -1.247 1.00 0.00 82 ALA A CA 3
ATOM 4262 C C . ALA A 1 82 ? 8.281 -3.472 -1.201 1.00 0.00 82 ALA A C 3
ATOM 4263 O O . ALA A 1 82 ? 7.941 -2.558 -1.951 1.00 0.00 82 ALA A O 3
ATOM 4270 N N . VAL A 1 83 ? 9.260 -3.389 -0.313 1.00 0.00 83 VAL A N 3
ATOM 4271 C CA . VAL A 1 83 ? 10.029 -2.166 -0.159 1.00 0.00 83 VAL A CA 3
ATOM 4272 C C . VAL A 1 83 ? 10.615 -1.763 -1.514 1.00 0.00 83 VAL A C 3
ATOM 4273 O O . VAL A 1 83 ? 10.395 -0.647 -1.982 1.00 0.00 83 VAL A O 3
ATOM 4286 N N . GLU A 1 84 ? 11.351 -2.693 -2.104 1.00 0.00 84 GLU A N 3
ATOM 4287 C CA . GLU A 1 84 ? 11.970 -2.449 -3.396 1.00 0.00 84 GLU A CA 3
ATOM 4288 C C . GLU A 1 84 ? 10.934 -1.923 -4.391 1.00 0.00 84 GLU A C 3
ATOM 4289 O O . GLU A 1 84 ? 11.178 -0.937 -5.085 1.00 0.00 84 GLU A O 3
ATOM 4301 N N . ALA A 1 85 ? 9.798 -2.605 -4.429 1.00 0.00 85 ALA A N 3
ATOM 4302 C CA . ALA A 1 85 ? 8.723 -2.218 -5.327 1.00 0.00 85 ALA A CA 3
ATOM 4303 C C . ALA A 1 85 ? 8.405 -0.735 -5.127 1.00 0.00 85 ALA A C 3
ATOM 4304 O O . ALA A 1 85 ? 8.389 0.035 -6.086 1.00 0.00 85 ALA A O 3
ATOM 4311 N N . PHE A 1 86 ? 8.158 -0.380 -3.874 1.00 0.00 86 PHE A N 3
ATOM 4312 C CA . PHE A 1 86 ? 7.841 0.997 -3.536 1.00 0.00 86 PHE A CA 3
ATOM 4313 C C . PHE A 1 86 ? 9.027 1.920 -3.824 1.00 0.00 86 PHE A C 3
ATOM 4314 O O . PHE A 1 86 ? 8.846 3.113 -4.063 1.00 0.00 86 PHE A O 3
ATOM 4331 N N . LYS A 1 87 ? 10.214 1.332 -3.791 1.00 0.00 87 LYS A N 3
ATOM 4332 C CA . LYS A 1 87 ? 11.429 2.087 -4.046 1.00 0.00 87 LYS A CA 3
ATOM 4333 C C . LYS A 1 87 ? 11.566 2.333 -5.550 1.00 0.00 87 LYS A C 3
ATOM 4334 O O . LYS A 1 87 ? 11.803 3.461 -5.979 1.00 0.00 87 LYS A O 3
ATOM 4353 N N . THR A 1 88 ? 11.410 1.258 -6.310 1.00 0.00 88 THR A N 3
ATOM 4354 C CA . THR A 1 88 ? 11.514 1.344 -7.756 1.00 0.00 88 THR A CA 3
ATOM 4355 C C . THR A 1 88 ? 10.213 1.885 -8.353 1.00 0.00 88 THR A C 3
ATOM 4356 O O . THR A 1 88 ? 10.119 2.091 -9.562 1.00 0.00 88 THR A O 3
ATOM 4367 N N . ALA A 1 89 ? 9.242 2.101 -7.477 1.00 0.00 89 ALA A N 3
ATOM 4368 C CA . ALA A 1 89 ? 7.951 2.614 -7.902 1.00 0.00 89 ALA A CA 3
ATOM 4369 C C . ALA A 1 89 ? 8.095 4.088 -8.286 1.00 0.00 89 ALA A C 3
ATOM 4370 O O . ALA A 1 89 ? 8.945 4.794 -7.745 1.00 0.00 89 ALA A O 3
ATOM 4377 N N . LYS A 1 90 ? 7.251 4.509 -9.216 1.00 0.00 90 LYS A N 3
ATOM 4378 C CA . LYS A 1 90 ? 7.273 5.887 -9.679 1.00 0.00 90 LYS A CA 3
ATOM 4379 C C . LYS A 1 90 ? 5.907 6.527 -9.428 1.00 0.00 90 LYS A C 3
ATOM 4380 O O . LYS A 1 90 ? 4.886 5.840 -9.430 1.00 0.00 90 LYS A O 3
ATOM 4399 N N . GLU A 1 91 ? 5.931 7.835 -9.217 1.00 0.00 91 GLU A N 3
ATOM 4400 C CA . GLU A 1 91 ? 4.706 8.575 -8.965 1.00 0.00 91 GLU A CA 3
ATOM 4401 C C . GLU A 1 91 ? 4.071 9.015 -10.285 1.00 0.00 91 GLU A C 3
ATOM 4402 O O . GLU A 1 91 ? 4.774 9.386 -11.224 1.00 0.00 91 GLU A O 3
ATOM 4414 N N . PRO A 1 92 ? 2.712 8.958 -10.317 1.00 0.00 92 PRO A N 3
ATOM 4415 C CA . PRO A 1 92 ? 1.955 8.506 -9.161 1.00 0.00 92 PRO A CA 3
ATOM 4416 C C . PRO A 1 92 ? 2.050 6.988 -9.003 1.00 0.00 92 PRO A C 3
ATOM 4417 O O . PRO A 1 92 ? 2.083 6.258 -9.992 1.00 0.00 92 PRO A O 3
ATOM 4428 N N . ILE A 1 93 ? 2.091 6.557 -7.751 1.00 0.00 93 ILE A N 3
ATOM 4429 C CA . ILE A 1 93 ? 2.181 5.138 -7.450 1.00 0.00 93 ILE A CA 3
ATOM 4430 C C . ILE A 1 93 ? 0.783 4.595 -7.151 1.00 0.00 93 ILE A C 3
ATOM 4431 O O . ILE A 1 93 ? 0.178 4.948 -6.140 1.00 0.00 93 ILE A O 3
ATOM 4447 N N . VAL A 1 94 ? 0.309 3.744 -8.049 1.00 0.00 94 VAL A N 3
ATOM 4448 C CA . VAL A 1 94 ? -1.007 3.148 -7.894 1.00 0.00 94 VAL A CA 3
ATOM 4449 C C . VAL A 1 94 ? -0.906 1.931 -6.972 1.00 0.00 94 VAL A C 3
ATOM 4450 O O . VAL A 1 94 ? -0.328 0.911 -7.346 1.00 0.00 94 VAL A O 3
ATOM 4463 N N . VAL A 1 95 ? -1.478 2.078 -5.786 1.00 0.00 95 VAL A N 3
ATOM 4464 C CA . VAL A 1 95 ? -1.459 1.003 -4.808 1.00 0.00 95 VAL A CA 3
ATOM 4465 C C . VAL A 1 95 ? -2.893 0.549 -4.529 1.00 0.00 95 VAL A C 3
ATOM 4466 O O . VAL A 1 95 ? -3.830 1.339 -4.634 1.00 0.00 95 VAL A O 3
ATOM 4479 N N . GLN A 1 96 ? -3.020 -0.722 -4.178 1.00 0.00 96 GLN A N 3
ATOM 4480 C CA . GLN A 1 96 ? -4.324 -1.291 -3.882 1.00 0.00 96 GLN A CA 3
ATOM 4481 C C . GLN A 1 96 ? -4.265 -2.111 -2.592 1.00 0.00 96 GLN A C 3
ATOM 4482 O O . GLN A 1 96 ? -3.269 -2.781 -2.323 1.00 0.00 96 GLN A O 3
ATOM 4496 N N . VAL A 1 97 ? -5.345 -2.032 -1.828 1.00 0.00 97 VAL A N 3
ATOM 4497 C CA . VAL A 1 97 ? -5.429 -2.760 -0.573 1.00 0.00 97 VAL A CA 3
ATOM 4498 C C . VAL A 1 97 ? -6.718 -3.583 -0.551 1.00 0.00 97 VAL A C 3
ATOM 4499 O O . VAL A 1 97 ? -7.614 -3.363 -1.365 1.00 0.00 97 VAL A O 3
ATOM 4512 N N . LEU A 1 98 ? -6.771 -4.515 0.390 1.00 0.00 98 LEU A N 3
ATOM 4513 C CA . LEU A 1 98 ? -7.936 -5.372 0.529 1.00 0.00 98 LEU A CA 3
ATOM 4514 C C . LEU A 1 98 ? -8.628 -5.073 1.860 1.00 0.00 98 LEU A C 3
ATOM 4515 O O . LEU A 1 98 ? -8.027 -5.223 2.923 1.00 0.00 98 LEU A O 3
ATOM 4531 N N . ARG A 1 99 ? -9.881 -4.657 1.759 1.00 0.00 99 ARG A N 3
ATOM 4532 C CA . ARG A 1 99 ? -10.661 -4.336 2.942 1.00 0.00 99 ARG A CA 3
ATOM 4533 C C . ARG A 1 99 ? -11.961 -5.143 2.956 1.00 0.00 99 ARG A C 3
ATOM 4534 O O . ARG A 1 99 ? -12.612 -5.297 1.924 1.00 0.00 99 ARG A O 3
ATOM 4555 N N . ARG A 1 100 ? -12.299 -5.638 4.138 1.00 0.00 100 ARG A N 3
ATOM 4556 C CA . ARG A 1 100 ? -13.509 -6.427 4.300 1.00 0.00 100 ARG A CA 3
ATOM 4557 C C . ARG A 1 100 ? -14.718 -5.661 3.758 1.00 0.00 100 ARG A C 3
ATOM 4558 O O . ARG A 1 100 ? -14.566 -4.599 3.157 1.00 0.00 100 ARG A O 3
ATOM 4579 N N . THR A 1 101 ? -15.891 -6.231 3.990 1.00 0.00 101 THR A N 3
ATOM 4580 C CA . THR A 1 101 ? -17.125 -5.616 3.533 1.00 0.00 101 THR A CA 3
ATOM 4581 C C . THR A 1 101 ? -17.755 -4.787 4.654 1.00 0.00 101 THR A C 3
ATOM 4582 O O . THR A 1 101 ? -17.975 -5.290 5.755 1.00 0.00 101 THR A O 3
ATOM 4593 N N . SER A 1 102 ? -18.028 -3.530 4.335 1.00 0.00 102 SER A N 3
ATOM 4594 C CA . SER A 1 102 ? -18.629 -2.626 5.302 1.00 0.00 102 SER A CA 3
ATOM 4595 C C . SER A 1 102 ? -17.750 -2.537 6.551 1.00 0.00 102 SER A C 3
ATOM 4596 O O . SER A 1 102 ? -17.930 -3.301 7.497 1.00 0.00 102 SER A O 3
ATOM 4604 N N . GLY A 1 103 ? -16.817 -1.597 6.513 1.00 0.00 103 GLY A N 3
ATOM 4605 C CA . GLY A 1 103 ? -15.909 -1.398 7.630 1.00 0.00 103 GLY A CA 3
ATOM 4606 C C . GLY A 1 103 ? -16.657 -0.872 8.857 1.00 0.00 103 GLY A C 3
ATOM 4607 O O . GLY A 1 103 ? -17.886 -0.896 8.897 1.00 0.00 103 GLY A O 3
ATOM 4611 N N . PRO A 1 104 ? -15.863 -0.396 9.853 1.00 0.00 104 PRO A N 3
ATOM 4612 C CA . PRO A 1 104 ? -16.437 0.135 11.078 1.00 0.00 104 PRO A CA 3
ATOM 4613 C C . PRO A 1 104 ? -17.037 1.524 10.846 1.00 0.00 104 PRO A C 3
ATOM 4614 O O . PRO A 1 104 ? -16.646 2.224 9.913 1.00 0.00 104 PRO A O 3
ATOM 4625 N N . SER A 1 105 ? -17.976 1.880 11.710 1.00 0.00 105 SER A N 3
ATOM 4626 C CA . SER A 1 105 ? -18.633 3.171 11.610 1.00 0.00 105 SER A CA 3
ATOM 4627 C C . SER A 1 105 ? -18.585 3.889 12.961 1.00 0.00 105 SER A C 3
ATOM 4628 O O . SER A 1 105 ? -17.989 4.959 13.078 1.00 0.00 105 SER A O 3
ATOM 4636 N N . SER A 1 106 ? -19.219 3.271 13.946 1.00 0.00 106 SER A N 3
ATOM 4637 C CA . SER A 1 106 ? -19.255 3.837 15.284 1.00 0.00 106 SER A CA 3
ATOM 4638 C C . SER A 1 106 ? -20.062 5.137 15.280 1.00 0.00 106 SER A C 3
ATOM 4639 O O . SER A 1 106 ? -20.353 5.688 14.220 1.00 0.00 106 SER A O 3
ATOM 4647 N N . GLY A 1 107 ? -20.402 5.589 16.479 1.00 0.00 107 GLY A N 3
ATOM 4648 C CA . GLY A 1 107 ? -21.169 6.813 16.627 1.00 0.00 107 GLY A CA 3
ATOM 4649 C C . GLY A 1 107 ? -22.623 6.508 16.992 1.00 0.00 107 GLY A C 3
ATOM 4650 O O . GLY A 1 107 ? -23.523 6.689 16.173 1.00 0.00 107 GLY A O 3
ATOM 4654 N N . GLY A 1 1 ? -30.790 -14.431 -3.236 1.00 0.00 1 GLY A N 4
ATOM 4655 C CA . GLY A 1 1 ? -29.946 -15.614 -3.222 1.00 0.00 1 GLY A CA 4
ATOM 4656 C C . GLY A 1 1 ? -28.534 -15.286 -3.710 1.00 0.00 1 GLY A C 4
ATOM 4657 O O . GLY A 1 1 ? -28.095 -14.140 -3.627 1.00 0.00 1 GLY A O 4
ATOM 4661 N N . SER A 1 2 ? -27.860 -16.314 -4.206 1.00 0.00 2 SER A N 4
ATOM 4662 C CA . SER A 1 2 ? -26.506 -16.149 -4.707 1.00 0.00 2 SER A CA 4
ATOM 4663 C C . SER A 1 2 ? -25.569 -15.761 -3.562 1.00 0.00 2 SER A C 4
ATOM 4664 O O . SER A 1 2 ? -25.606 -14.629 -3.081 1.00 0.00 2 SER A O 4
ATOM 4672 N N . SER A 1 3 ? -24.749 -16.721 -3.159 1.00 0.00 3 SER A N 4
ATOM 4673 C CA . SER A 1 3 ? -23.804 -16.493 -2.079 1.00 0.00 3 SER A CA 4
ATOM 4674 C C . SER A 1 3 ? -22.802 -15.409 -2.481 1.00 0.00 3 SER A C 4
ATOM 4675 O O . SER A 1 3 ? -22.556 -15.195 -3.667 1.00 0.00 3 SER A O 4
ATOM 4683 N N . GLY A 1 4 ? -22.249 -14.755 -1.470 1.00 0.00 4 GLY A N 4
ATOM 4684 C CA . GLY A 1 4 ? -21.279 -13.698 -1.703 1.00 0.00 4 GLY A CA 4
ATOM 4685 C C . GLY A 1 4 ? -20.098 -13.816 -0.738 1.00 0.00 4 GLY A C 4
ATOM 4686 O O . GLY A 1 4 ? -20.241 -14.345 0.363 1.00 0.00 4 GLY A O 4
ATOM 4690 N N . SER A 1 5 ? -18.957 -13.314 -1.187 1.00 0.00 5 SER A N 4
ATOM 4691 C CA . SER A 1 5 ? -17.751 -13.356 -0.377 1.00 0.00 5 SER A CA 4
ATOM 4692 C C . SER A 1 5 ? -17.381 -11.945 0.085 1.00 0.00 5 SER A C 4
ATOM 4693 O O . SER A 1 5 ? -17.522 -10.984 -0.670 1.00 0.00 5 SER A O 4
ATOM 4701 N N . SER A 1 6 ? -16.915 -11.865 1.323 1.00 0.00 6 SER A N 4
ATOM 4702 C CA . SER A 1 6 ? -16.524 -10.587 1.894 1.00 0.00 6 SER A CA 4
ATOM 4703 C C . SER A 1 6 ? -15.102 -10.232 1.457 1.00 0.00 6 SER A C 4
ATOM 4704 O O . SER A 1 6 ? -14.280 -11.118 1.225 1.00 0.00 6 SER A O 4
ATOM 4712 N N . GLY A 1 7 ? -14.854 -8.935 1.357 1.00 0.00 7 GLY A N 4
ATOM 4713 C CA . GLY A 1 7 ? -13.545 -8.452 0.952 1.00 0.00 7 GLY A CA 4
ATOM 4714 C C . GLY A 1 7 ? -13.641 -7.607 -0.320 1.00 0.00 7 GLY A C 4
ATOM 4715 O O . GLY A 1 7 ? -14.096 -8.088 -1.356 1.00 0.00 7 GLY A O 4
ATOM 4719 N N . LYS A 1 8 ? -13.206 -6.361 -0.199 1.00 0.00 8 LYS A N 4
ATOM 4720 C CA . LYS A 1 8 ? -13.237 -5.445 -1.326 1.00 0.00 8 LYS A CA 4
ATOM 4721 C C . LYS A 1 8 ? -11.822 -4.934 -1.602 1.00 0.00 8 LYS A C 4
ATOM 4722 O O . LYS A 1 8 ? -10.965 -4.962 -0.721 1.00 0.00 8 LYS A O 4
ATOM 4741 N N . SER A 1 9 ? -11.621 -4.478 -2.830 1.00 0.00 9 SER A N 4
ATOM 4742 C CA . SER A 1 9 ? -10.324 -3.962 -3.234 1.00 0.00 9 SER A CA 4
ATOM 4743 C C . SER A 1 9 ? -10.448 -2.490 -3.632 1.00 0.00 9 SER A C 4
ATOM 4744 O O . SER A 1 9 ? -11.202 -2.151 -4.543 1.00 0.00 9 SER A O 4
ATOM 4752 N N . LEU A 1 10 ? -9.697 -1.654 -2.930 1.00 0.00 10 LEU A N 4
ATOM 4753 C CA . LEU A 1 10 ? -9.713 -0.227 -3.199 1.00 0.00 10 LEU A CA 4
ATOM 4754 C C . LEU A 1 10 ? -8.361 0.194 -3.778 1.00 0.00 10 LEU A C 4
ATOM 4755 O O . LEU A 1 10 ? -7.355 -0.482 -3.570 1.00 0.00 10 LEU A O 4
ATOM 4771 N N . THR A 1 11 ? -8.381 1.309 -4.495 1.00 0.00 11 THR A N 4
ATOM 4772 C CA . THR A 1 11 ? -7.169 1.828 -5.106 1.00 0.00 11 THR A CA 4
ATOM 4773 C C . THR A 1 11 ? -6.732 3.118 -4.410 1.00 0.00 11 THR A C 4
ATOM 4774 O O . THR A 1 11 ? -7.566 3.948 -4.052 1.00 0.00 11 THR A O 4
ATOM 4785 N N . LEU A 1 12 ? -5.424 3.246 -4.238 1.00 0.00 12 LEU A N 4
ATOM 4786 C CA . LEU A 1 12 ? -4.865 4.421 -3.592 1.00 0.00 12 LEU A CA 4
ATOM 4787 C C . LEU A 1 12 ? -3.567 4.818 -4.297 1.00 0.00 12 LEU A C 4
ATOM 4788 O O . LEU A 1 12 ? -2.733 3.964 -4.595 1.00 0.00 12 LEU A O 4
ATOM 4804 N N . VAL A 1 13 ? -3.437 6.113 -4.545 1.00 0.00 13 VAL A N 4
ATOM 4805 C CA . VAL A 1 13 ? -2.255 6.633 -5.210 1.00 0.00 13 VAL A CA 4
ATOM 4806 C C . VAL A 1 13 ? -1.298 7.208 -4.164 1.00 0.00 13 VAL A C 4
ATOM 4807 O O . VAL A 1 13 ? -1.637 8.161 -3.464 1.00 0.00 13 VAL A O 4
ATOM 4820 N N . LEU A 1 14 ? -0.121 6.604 -4.090 1.00 0.00 14 LEU A N 4
ATOM 4821 C CA . LEU A 1 14 ? 0.888 7.044 -3.142 1.00 0.00 14 LEU A CA 4
ATOM 4822 C C . LEU A 1 14 ? 2.023 7.739 -3.896 1.00 0.00 14 LEU A C 4
ATOM 4823 O O . LEU A 1 14 ? 2.253 7.461 -5.072 1.00 0.00 14 LEU A O 4
ATOM 4839 N N . HIS A 1 15 ? 2.703 8.629 -3.189 1.00 0.00 15 HIS A N 4
ATOM 4840 C CA . HIS A 1 15 ? 3.809 9.366 -3.777 1.00 0.00 15 HIS A CA 4
ATOM 4841 C C . HIS A 1 15 ? 5.059 9.193 -2.912 1.00 0.00 15 HIS A C 4
ATOM 4842 O O . HIS A 1 15 ? 4.986 8.646 -1.812 1.00 0.00 15 HIS A O 4
ATOM 4856 N N . ARG A 1 16 ? 6.177 9.668 -3.441 1.00 0.00 16 ARG A N 4
ATOM 4857 C CA . ARG A 1 16 ? 7.441 9.573 -2.731 1.00 0.00 16 ARG A CA 4
ATOM 4858 C C . ARG A 1 16 ? 7.946 10.967 -2.357 1.00 0.00 16 ARG A C 4
ATOM 4859 O O . ARG A 1 16 ? 8.288 11.763 -3.231 1.00 0.00 16 ARG A O 4
ATOM 4880 N N . ASP A 1 17 ? 7.976 11.222 -1.057 1.00 0.00 17 ASP A N 4
ATOM 4881 C CA . ASP A 1 17 ? 8.434 12.507 -0.556 1.00 0.00 17 ASP A CA 4
ATOM 4882 C C . ASP A 1 17 ? 9.836 12.349 0.036 1.00 0.00 17 ASP A C 4
ATOM 4883 O O . ASP A 1 17 ? 10.002 12.352 1.255 1.00 0.00 17 ASP A O 4
ATOM 4892 N N . SER A 1 18 ? 10.808 12.215 -0.854 1.00 0.00 18 SER A N 4
ATOM 4893 C CA . SER A 1 18 ? 12.190 12.056 -0.434 1.00 0.00 18 SER A CA 4
ATOM 4894 C C . SER A 1 18 ? 12.386 10.684 0.214 1.00 0.00 18 SER A C 4
ATOM 4895 O O . SER A 1 18 ? 12.445 10.574 1.438 1.00 0.00 18 SER A O 4
ATOM 4903 N N . GLY A 1 19 ? 12.480 9.671 -0.635 1.00 0.00 19 GLY A N 4
ATOM 4904 C CA . GLY A 1 19 ? 12.667 8.311 -0.160 1.00 0.00 19 GLY A CA 4
ATOM 4905 C C . GLY A 1 19 ? 11.862 8.060 1.116 1.00 0.00 19 GLY A C 4
ATOM 4906 O O . GLY A 1 19 ? 12.432 7.763 2.165 1.00 0.00 19 GLY A O 4
ATOM 4910 N N . SER A 1 20 ? 10.550 8.189 0.985 1.00 0.00 20 SER A N 4
ATOM 4911 C CA . SER A 1 20 ? 9.661 7.979 2.115 1.00 0.00 20 SER A CA 4
ATOM 4912 C C . SER A 1 20 ? 8.206 7.979 1.643 1.00 0.00 20 SER A C 4
ATOM 4913 O O . SER A 1 20 ? 7.611 9.039 1.453 1.00 0.00 20 SER A O 4
ATOM 4921 N N . LEU A 1 21 ? 7.674 6.778 1.467 1.00 0.00 21 LEU A N 4
ATOM 4922 C CA . LEU A 1 21 ? 6.300 6.626 1.021 1.00 0.00 21 LEU A CA 4
ATOM 4923 C C . LEU A 1 21 ? 5.363 7.286 2.035 1.00 0.00 21 LEU A C 4
ATOM 4924 O O . LEU A 1 21 ? 4.318 7.819 1.664 1.00 0.00 21 LEU A O 4
ATOM 4940 N N . GLY A 1 22 ? 5.770 7.228 3.294 1.00 0.00 22 GLY A N 4
ATOM 4941 C CA . GLY A 1 22 ? 4.980 7.814 4.364 1.00 0.00 22 GLY A CA 4
ATOM 4942 C C . GLY A 1 22 ? 4.268 6.730 5.176 1.00 0.00 22 GLY A C 4
ATOM 4943 O O . GLY A 1 22 ? 3.184 6.961 5.710 1.00 0.00 22 GLY A O 4
ATOM 4947 N N . PHE A 1 23 ? 4.906 5.571 5.243 1.00 0.00 23 PHE A N 4
ATOM 4948 C CA . PHE A 1 23 ? 4.347 4.450 5.980 1.00 0.00 23 PHE A CA 4
ATOM 4949 C C . PHE A 1 23 ? 5.338 3.286 6.044 1.00 0.00 23 PHE A C 4
ATOM 4950 O O . PHE A 1 23 ? 6.452 3.386 5.531 1.00 0.00 23 PHE A O 4
ATOM 4967 N N . ASN A 1 24 ? 4.897 2.209 6.676 1.00 0.00 24 ASN A N 4
ATOM 4968 C CA . ASN A 1 24 ? 5.731 1.027 6.813 1.00 0.00 24 ASN A CA 4
ATOM 4969 C C . ASN A 1 24 ? 4.886 -0.221 6.550 1.00 0.00 24 ASN A C 4
ATOM 4970 O O . ASN A 1 24 ? 3.658 -0.160 6.571 1.00 0.00 24 ASN A O 4
ATOM 4981 N N . ILE A 1 25 ? 5.579 -1.324 6.307 1.00 0.00 25 ILE A N 4
ATOM 4982 C CA . ILE A 1 25 ? 4.908 -2.585 6.039 1.00 0.00 25 ILE A CA 4
ATOM 4983 C C . ILE A 1 25 ? 5.474 -3.665 6.963 1.00 0.00 25 ILE A C 4
ATOM 4984 O O . ILE A 1 25 ? 6.566 -3.511 7.507 1.00 0.00 25 ILE A O 4
ATOM 5000 N N . ILE A 1 26 ? 4.705 -4.734 7.111 1.00 0.00 26 ILE A N 4
ATOM 5001 C CA . ILE A 1 26 ? 5.116 -5.839 7.960 1.00 0.00 26 ILE A CA 4
ATOM 5002 C C . ILE A 1 26 ? 5.059 -7.141 7.158 1.00 0.00 26 ILE A C 4
ATOM 5003 O O . ILE A 1 26 ? 4.458 -7.188 6.086 1.00 0.00 26 ILE A O 4
ATOM 5019 N N . GLY A 1 27 ? 5.693 -8.166 7.708 1.00 0.00 27 GLY A N 4
ATOM 5020 C CA . GLY A 1 27 ? 5.722 -9.465 7.058 1.00 0.00 27 GLY A CA 4
ATOM 5021 C C . GLY A 1 27 ? 7.137 -9.812 6.589 1.00 0.00 27 GLY A C 4
ATOM 5022 O O . GLY A 1 27 ? 8.117 -9.336 7.159 1.00 0.00 27 GLY A O 4
ATOM 5026 N N . GLY A 1 28 ? 7.197 -10.640 5.556 1.00 0.00 28 GLY A N 4
ATOM 5027 C CA . GLY A 1 28 ? 8.475 -11.056 5.005 1.00 0.00 28 GLY A CA 4
ATOM 5028 C C . GLY A 1 28 ? 9.260 -11.897 6.014 1.00 0.00 28 GLY A C 4
ATOM 5029 O O . GLY A 1 28 ? 9.012 -13.093 6.158 1.00 0.00 28 GLY A O 4
ATOM 5033 N N . ARG A 1 29 ? 10.192 -11.237 6.687 1.00 0.00 29 ARG A N 4
ATOM 5034 C CA . ARG A 1 29 ? 11.014 -11.909 7.679 1.00 0.00 29 ARG A CA 4
ATOM 5035 C C . ARG A 1 29 ? 11.903 -12.959 7.009 1.00 0.00 29 ARG A C 4
ATOM 5036 O O . ARG A 1 29 ? 11.448 -13.696 6.135 1.00 0.00 29 ARG A O 4
ATOM 5057 N N . PRO A 1 30 ? 13.187 -12.995 7.455 1.00 0.00 30 PRO A N 4
ATOM 5058 C CA . PRO A 1 30 ? 14.143 -13.942 6.909 1.00 0.00 30 PRO A CA 4
ATOM 5059 C C . PRO A 1 30 ? 13.882 -15.353 7.440 1.00 0.00 30 PRO A C 4
ATOM 5060 O O . PRO A 1 30 ? 14.646 -15.863 8.259 1.00 0.00 30 PRO A O 4
ATOM 5071 N N . SER A 1 31 ? 12.801 -15.944 6.954 1.00 0.00 31 SER A N 4
ATOM 5072 C CA . SER A 1 31 ? 12.430 -17.286 7.370 1.00 0.00 31 SER A CA 4
ATOM 5073 C C . SER A 1 31 ? 11.587 -17.956 6.283 1.00 0.00 31 SER A C 4
ATOM 5074 O O . SER A 1 31 ? 11.071 -17.286 5.390 1.00 0.00 31 SER A O 4
ATOM 5082 N N . VAL A 1 32 ? 11.474 -19.272 6.394 1.00 0.00 32 VAL A N 4
ATOM 5083 C CA . VAL A 1 32 ? 10.703 -20.040 5.432 1.00 0.00 32 VAL A CA 4
ATOM 5084 C C . VAL A 1 32 ? 10.686 -21.510 5.856 1.00 0.00 32 VAL A C 4
ATOM 5085 O O . VAL A 1 32 ? 9.664 -22.184 5.733 1.00 0.00 32 VAL A O 4
ATOM 5098 N N . ASP A 1 33 ? 11.829 -21.965 6.347 1.00 0.00 33 ASP A N 4
ATOM 5099 C CA . ASP A 1 33 ? 11.959 -23.342 6.790 1.00 0.00 33 ASP A CA 4
ATOM 5100 C C . ASP A 1 33 ? 11.284 -24.266 5.773 1.00 0.00 33 ASP A C 4
ATOM 5101 O O . ASP A 1 33 ? 10.174 -24.743 6.004 1.00 0.00 33 ASP A O 4
ATOM 5110 N N . ASN A 1 34 ? 11.983 -24.491 4.671 1.00 0.00 34 ASN A N 4
ATOM 5111 C CA . ASN A 1 34 ? 11.466 -25.349 3.618 1.00 0.00 34 ASN A CA 4
ATOM 5112 C C . ASN A 1 34 ? 12.624 -25.824 2.738 1.00 0.00 34 ASN A C 4
ATOM 5113 O O . ASN A 1 34 ? 13.314 -25.013 2.124 1.00 0.00 34 ASN A O 4
ATOM 5124 N N . HIS A 1 35 ? 12.800 -27.137 2.706 1.00 0.00 35 HIS A N 4
ATOM 5125 C CA . HIS A 1 35 ? 13.862 -27.729 1.911 1.00 0.00 35 HIS A CA 4
ATOM 5126 C C . HIS A 1 35 ? 13.319 -28.114 0.533 1.00 0.00 35 HIS A C 4
ATOM 5127 O O . HIS A 1 35 ? 12.880 -29.245 0.329 1.00 0.00 35 HIS A O 4
ATOM 5141 N N . ASP A 1 36 ? 13.366 -27.152 -0.376 1.00 0.00 36 ASP A N 4
ATOM 5142 C CA . ASP A 1 36 ? 12.884 -27.375 -1.728 1.00 0.00 36 ASP A CA 4
ATOM 5143 C C . ASP A 1 36 ? 13.187 -26.143 -2.583 1.00 0.00 36 ASP A C 4
ATOM 5144 O O . ASP A 1 36 ? 13.909 -26.234 -3.575 1.00 0.00 36 ASP A O 4
ATOM 5153 N N . GLY A 1 37 ? 12.621 -25.020 -2.168 1.00 0.00 37 GLY A N 4
ATOM 5154 C CA . GLY A 1 37 ? 12.822 -23.771 -2.884 1.00 0.00 37 GLY A CA 4
ATOM 5155 C C . GLY A 1 37 ? 11.488 -23.066 -3.140 1.00 0.00 37 GLY A C 4
ATOM 5156 O O . GLY A 1 37 ? 10.771 -23.408 -4.078 1.00 0.00 37 GLY A O 4
ATOM 5160 N N . SER A 1 38 ? 11.197 -22.093 -2.289 1.00 0.00 38 SER A N 4
ATOM 5161 C CA . SER A 1 38 ? 9.963 -21.336 -2.411 1.00 0.00 38 SER A CA 4
ATOM 5162 C C . SER A 1 38 ? 9.886 -20.279 -1.308 1.00 0.00 38 SER A C 4
ATOM 5163 O O . SER A 1 38 ? 10.650 -20.324 -0.345 1.00 0.00 38 SER A O 4
ATOM 5171 N N . SER A 1 39 ? 8.956 -19.352 -1.485 1.00 0.00 39 SER A N 4
ATOM 5172 C CA . SER A 1 39 ? 8.769 -18.285 -0.516 1.00 0.00 39 SER A CA 4
ATOM 5173 C C . SER A 1 39 ? 7.350 -17.723 -0.624 1.00 0.00 39 SER A C 4
ATOM 5174 O O . SER A 1 39 ? 6.829 -17.552 -1.725 1.00 0.00 39 SER A O 4
ATOM 5182 N N . SER A 1 40 ? 6.766 -17.450 0.534 1.00 0.00 40 SER A N 4
ATOM 5183 C CA . SER A 1 40 ? 5.418 -16.910 0.583 1.00 0.00 40 SER A CA 4
ATOM 5184 C C . SER A 1 40 ? 5.225 -16.102 1.868 1.00 0.00 40 SER A C 4
ATOM 5185 O O . SER A 1 40 ? 5.380 -16.632 2.967 1.00 0.00 40 SER A O 4
ATOM 5193 N N . GLU A 1 41 ? 4.888 -14.834 1.686 1.00 0.00 41 GLU A N 4
ATOM 5194 C CA . GLU A 1 41 ? 4.671 -13.948 2.817 1.00 0.00 41 GLU A CA 4
ATOM 5195 C C . GLU A 1 41 ? 3.459 -13.050 2.564 1.00 0.00 41 GLU A C 4
ATOM 5196 O O . GLU A 1 41 ? 2.859 -13.099 1.491 1.00 0.00 41 GLU A O 4
ATOM 5208 N N . GLY A 1 42 ? 3.134 -12.251 3.569 1.00 0.00 42 GLY A N 4
ATOM 5209 C CA . GLY A 1 42 ? 2.004 -11.343 3.469 1.00 0.00 42 GLY A CA 4
ATOM 5210 C C . GLY A 1 42 ? 2.416 -9.913 3.822 1.00 0.00 42 GLY A C 4
ATOM 5211 O O . GLY A 1 42 ? 2.946 -9.665 4.903 1.00 0.00 42 GLY A O 4
ATOM 5215 N N . ILE A 1 43 ? 2.157 -9.009 2.888 1.00 0.00 43 ILE A N 4
ATOM 5216 C CA . ILE A 1 43 ? 2.494 -7.610 3.087 1.00 0.00 43 ILE A CA 4
ATOM 5217 C C . ILE A 1 43 ? 1.288 -6.878 3.679 1.00 0.00 43 ILE A C 4
ATOM 5218 O O . ILE A 1 43 ? 0.174 -6.998 3.171 1.00 0.00 43 ILE A O 4
ATOM 5234 N N . PHE A 1 44 ? 1.551 -6.135 4.744 1.00 0.00 44 PHE A N 4
ATOM 5235 C CA . PHE A 1 44 ? 0.501 -5.383 5.410 1.00 0.00 44 PHE A CA 4
ATOM 5236 C C . PHE A 1 44 ? 1.039 -4.062 5.963 1.00 0.00 44 PHE A C 4
ATOM 5237 O O . PHE A 1 44 ? 2.230 -3.942 6.244 1.00 0.00 44 PHE A O 4
ATOM 5254 N N . VAL A 1 45 ? 0.134 -3.104 6.104 1.00 0.00 45 VAL A N 4
ATOM 5255 C CA . VAL A 1 45 ? 0.503 -1.796 6.618 1.00 0.00 45 VAL A CA 4
ATOM 5256 C C . VAL A 1 45 ? 0.236 -1.752 8.124 1.00 0.00 45 VAL A C 4
ATOM 5257 O O . VAL A 1 45 ? -0.911 -1.857 8.558 1.00 0.00 45 VAL A O 4
ATOM 5270 N N . SER A 1 46 ? 1.313 -1.596 8.880 1.00 0.00 46 SER A N 4
ATOM 5271 C CA . SER A 1 46 ? 1.209 -1.536 10.328 1.00 0.00 46 SER A CA 4
ATOM 5272 C C . SER A 1 46 ? 1.572 -0.134 10.821 1.00 0.00 46 SER A C 4
ATOM 5273 O O . SER A 1 46 ? 1.398 0.178 11.998 1.00 0.00 46 SER A O 4
ATOM 5281 N N . LYS A 1 47 ? 2.069 0.674 9.896 1.00 0.00 47 LYS A N 4
ATOM 5282 C CA . LYS A 1 47 ? 2.458 2.035 10.222 1.00 0.00 47 LYS A CA 4
ATOM 5283 C C . LYS A 1 47 ? 2.119 2.953 9.046 1.00 0.00 47 LYS A C 4
ATOM 5284 O O . LYS A 1 47 ? 2.199 2.542 7.889 1.00 0.00 47 LYS A O 4
ATOM 5303 N N . ILE A 1 48 ? 1.748 4.180 9.382 1.00 0.00 48 ILE A N 4
ATOM 5304 C CA . ILE A 1 48 ? 1.397 5.160 8.368 1.00 0.00 48 ILE A CA 4
ATOM 5305 C C . ILE A 1 48 ? 1.706 6.563 8.893 1.00 0.00 48 ILE A C 4
ATOM 5306 O O . ILE A 1 48 ? 1.252 6.940 9.972 1.00 0.00 48 ILE A O 4
ATOM 5322 N N . VAL A 1 49 ? 2.475 7.299 8.104 1.00 0.00 49 VAL A N 4
ATOM 5323 C CA . VAL A 1 49 ? 2.850 8.653 8.476 1.00 0.00 49 VAL A CA 4
ATOM 5324 C C . VAL A 1 49 ? 1.708 9.609 8.123 1.00 0.00 49 VAL A C 4
ATOM 5325 O O . VAL A 1 49 ? 1.156 9.543 7.026 1.00 0.00 49 VAL A O 4
ATOM 5338 N N . ASP A 1 50 ? 1.389 10.474 9.074 1.00 0.00 50 ASP A N 4
ATOM 5339 C CA . ASP A 1 50 ? 0.323 11.442 8.877 1.00 0.00 50 ASP A CA 4
ATOM 5340 C C . ASP A 1 50 ? 0.710 12.398 7.747 1.00 0.00 50 ASP A C 4
ATOM 5341 O O . ASP A 1 50 ? 0.268 12.235 6.611 1.00 0.00 50 ASP A O 4
ATOM 5350 N N . SER A 1 51 ? 1.533 13.376 8.098 1.00 0.00 51 SER A N 4
ATOM 5351 C CA . SER A 1 51 ? 1.985 14.359 7.128 1.00 0.00 51 SER A CA 4
ATOM 5352 C C . SER A 1 51 ? 2.395 13.661 5.829 1.00 0.00 51 SER A C 4
ATOM 5353 O O . SER A 1 51 ? 2.326 14.255 4.754 1.00 0.00 51 SER A O 4
ATOM 5361 N N . GLY A 1 52 ? 2.811 12.412 5.972 1.00 0.00 52 GLY A N 4
ATOM 5362 C CA . GLY A 1 52 ? 3.232 11.628 4.823 1.00 0.00 52 GLY A CA 4
ATOM 5363 C C . GLY A 1 52 ? 2.187 11.685 3.707 1.00 0.00 52 GLY A C 4
ATOM 5364 O O . GLY A 1 52 ? 1.003 11.891 3.971 1.00 0.00 52 GLY A O 4
ATOM 5368 N N . PRO A 1 53 ? 2.675 11.496 2.452 1.00 0.00 53 PRO A N 4
ATOM 5369 C CA . PRO A 1 53 ? 1.797 11.524 1.295 1.00 0.00 53 PRO A CA 4
ATOM 5370 C C . PRO A 1 53 ? 0.968 10.241 1.204 1.00 0.00 53 PRO A C 4
ATOM 5371 O O . PRO A 1 53 ? 0.137 10.097 0.309 1.00 0.00 53 PRO A O 4
ATOM 5382 N N . ALA A 1 54 ? 1.223 9.342 2.143 1.00 0.00 54 ALA A N 4
ATOM 5383 C CA . ALA A 1 54 ? 0.511 8.076 2.180 1.00 0.00 54 ALA A CA 4
ATOM 5384 C C . ALA A 1 54 ? -0.796 8.253 2.955 1.00 0.00 54 ALA A C 4
ATOM 5385 O O . ALA A 1 54 ? -1.833 7.722 2.561 1.00 0.00 54 ALA A O 4
ATOM 5392 N N . ALA A 1 55 ? -0.704 9.003 4.044 1.00 0.00 55 ALA A N 4
ATOM 5393 C CA . ALA A 1 55 ? -1.866 9.257 4.878 1.00 0.00 55 ALA A CA 4
ATOM 5394 C C . ALA A 1 55 ? -2.558 10.537 4.405 1.00 0.00 55 ALA A C 4
ATOM 5395 O O . ALA A 1 55 ? -3.769 10.687 4.562 1.00 0.00 55 ALA A O 4
ATOM 5402 N N . LYS A 1 56 ? -1.759 11.427 3.835 1.00 0.00 56 LYS A N 4
ATOM 5403 C CA . LYS A 1 56 ? -2.280 12.689 3.338 1.00 0.00 56 LYS A CA 4
ATOM 5404 C C . LYS A 1 56 ? -3.247 12.418 2.184 1.00 0.00 56 LYS A C 4
ATOM 5405 O O . LYS A 1 56 ? -4.461 12.389 2.380 1.00 0.00 56 LYS A O 4
ATOM 5424 N N . GLU A 1 57 ? -2.673 12.226 1.005 1.00 0.00 57 GLU A N 4
ATOM 5425 C CA . GLU A 1 57 ? -3.469 11.958 -0.180 1.00 0.00 57 GLU A CA 4
ATOM 5426 C C . GLU A 1 57 ? -3.447 10.464 -0.508 1.00 0.00 57 GLU A C 4
ATOM 5427 O O . GLU A 1 57 ? -4.376 9.947 -1.128 1.00 0.00 57 GLU A O 4
ATOM 5439 N N . GLY A 1 58 ? -2.377 9.812 -0.078 1.00 0.00 58 GLY A N 4
ATOM 5440 C CA . GLY A 1 58 ? -2.222 8.387 -0.318 1.00 0.00 58 GLY A CA 4
ATOM 5441 C C . GLY A 1 58 ? -3.572 7.670 -0.255 1.00 0.00 58 GLY A C 4
ATOM 5442 O O . GLY A 1 58 ? -3.996 7.051 -1.230 1.00 0.00 58 GLY A O 4
ATOM 5446 N N . GLY A 1 59 ? -4.211 7.778 0.901 1.00 0.00 59 GLY A N 4
ATOM 5447 C CA . GLY A 1 59 ? -5.504 7.148 1.103 1.00 0.00 59 GLY A CA 4
ATOM 5448 C C . GLY A 1 59 ? -5.350 5.786 1.784 1.00 0.00 59 GLY A C 4
ATOM 5449 O O . GLY A 1 59 ? -6.330 5.064 1.964 1.00 0.00 59 GLY A O 4
ATOM 5453 N N . LEU A 1 60 ? -4.113 5.476 2.143 1.00 0.00 60 LEU A N 4
ATOM 5454 C CA . LEU A 1 60 ? -3.819 4.214 2.799 1.00 0.00 60 LEU A CA 4
ATOM 5455 C C . LEU A 1 60 ? -4.504 4.183 4.167 1.00 0.00 60 LEU A C 4
ATOM 5456 O O . LEU A 1 60 ? -5.059 5.188 4.610 1.00 0.00 60 LEU A O 4
ATOM 5472 N N . GLN A 1 61 ? -4.443 3.020 4.798 1.00 0.00 61 GLN A N 4
ATOM 5473 C CA . GLN A 1 61 ? -5.051 2.845 6.106 1.00 0.00 61 GLN A CA 4
ATOM 5474 C C . GLN A 1 61 ? -4.364 1.706 6.862 1.00 0.00 61 GLN A C 4
ATOM 5475 O O . GLN A 1 61 ? -4.270 0.588 6.357 1.00 0.00 61 GLN A O 4
ATOM 5489 N N . ILE A 1 62 ? -3.902 2.028 8.061 1.00 0.00 62 ILE A N 4
ATOM 5490 C CA . ILE A 1 62 ? -3.227 1.046 8.892 1.00 0.00 62 ILE A CA 4
ATOM 5491 C C . ILE A 1 62 ? -4.022 -0.261 8.877 1.00 0.00 62 ILE A C 4
ATOM 5492 O O . ILE A 1 62 ? -5.238 -0.250 8.689 1.00 0.00 62 ILE A O 4
ATOM 5508 N N . HIS A 1 63 ? -3.304 -1.356 9.077 1.00 0.00 63 HIS A N 4
ATOM 5509 C CA . HIS A 1 63 ? -3.927 -2.669 9.088 1.00 0.00 63 HIS A CA 4
ATOM 5510 C C . HIS A 1 63 ? -4.548 -2.953 7.720 1.00 0.00 63 HIS A C 4
ATOM 5511 O O . HIS A 1 63 ? -5.685 -3.416 7.634 1.00 0.00 63 HIS A O 4
ATOM 5525 N N . ASP A 1 64 ? -3.776 -2.665 6.683 1.00 0.00 64 ASP A N 4
ATOM 5526 C CA . ASP A 1 64 ? -4.237 -2.884 5.322 1.00 0.00 64 ASP A CA 4
ATOM 5527 C C . ASP A 1 64 ? -3.218 -3.749 4.577 1.00 0.00 64 ASP A C 4
ATOM 5528 O O . ASP A 1 64 ? -2.012 -3.549 4.711 1.00 0.00 64 ASP A O 4
ATOM 5537 N N . ARG A 1 65 ? -3.742 -4.692 3.807 1.00 0.00 65 ARG A N 4
ATOM 5538 C CA . ARG A 1 65 ? -2.893 -5.588 3.040 1.00 0.00 65 ARG A CA 4
ATOM 5539 C C . ARG A 1 65 ? -2.801 -5.118 1.587 1.00 0.00 65 ARG A C 4
ATOM 5540 O O . ARG A 1 65 ? -3.795 -5.133 0.862 1.00 0.00 65 ARG A O 4
ATOM 5561 N N . ILE A 1 66 ? -1.599 -4.712 1.205 1.00 0.00 66 ILE A N 4
ATOM 5562 C CA . ILE A 1 66 ? -1.364 -4.239 -0.149 1.00 0.00 66 ILE A CA 4
ATOM 5563 C C . ILE A 1 66 ? -1.579 -5.391 -1.132 1.00 0.00 66 ILE A C 4
ATOM 5564 O O . ILE A 1 66 ? -1.200 -6.528 -0.854 1.00 0.00 66 ILE A O 4
ATOM 5580 N N . ILE A 1 67 ? -2.185 -5.058 -2.262 1.00 0.00 67 ILE A N 4
ATOM 5581 C CA . ILE A 1 67 ? -2.454 -6.051 -3.288 1.00 0.00 67 ILE A CA 4
ATOM 5582 C C . ILE A 1 67 ? -1.523 -5.813 -4.478 1.00 0.00 67 ILE A C 4
ATOM 5583 O O . ILE A 1 67 ? -0.895 -6.746 -4.976 1.00 0.00 67 ILE A O 4
ATOM 5599 N N . GLU A 1 68 ? -1.464 -4.559 -4.901 1.00 0.00 68 GLU A N 4
ATOM 5600 C CA . GLU A 1 68 ? -0.620 -4.186 -6.024 1.00 0.00 68 GLU A CA 4
ATOM 5601 C C . GLU A 1 68 ? -0.064 -2.775 -5.825 1.00 0.00 68 GLU A C 4
ATOM 5602 O O . GLU A 1 68 ? -0.684 -1.948 -5.157 1.00 0.00 68 GLU A O 4
ATOM 5614 N N . VAL A 1 69 ? 1.098 -2.542 -6.417 1.00 0.00 69 VAL A N 4
ATOM 5615 C CA . VAL A 1 69 ? 1.744 -1.245 -6.314 1.00 0.00 69 VAL A CA 4
ATOM 5616 C C . VAL A 1 69 ? 2.356 -0.875 -7.666 1.00 0.00 69 VAL A C 4
ATOM 5617 O O . VAL A 1 69 ? 3.263 -1.552 -8.147 1.00 0.00 69 VAL A O 4
ATOM 5630 N N . ASN A 1 70 ? 1.835 0.199 -8.242 1.00 0.00 70 ASN A N 4
ATOM 5631 C CA . ASN A 1 70 ? 2.319 0.667 -9.530 1.00 0.00 70 ASN A CA 4
ATOM 5632 C C . ASN A 1 70 ? 2.162 -0.449 -10.565 1.00 0.00 70 ASN A C 4
ATOM 5633 O O . ASN A 1 70 ? 2.781 -0.407 -11.627 1.00 0.00 70 ASN A O 4
ATOM 5644 N N . GLY A 1 71 ? 1.331 -1.422 -10.218 1.00 0.00 71 GLY A N 4
ATOM 5645 C CA . GLY A 1 71 ? 1.085 -2.547 -11.104 1.00 0.00 71 GLY A CA 4
ATOM 5646 C C . GLY A 1 71 ? 1.901 -3.769 -10.677 1.00 0.00 71 GLY A C 4
ATOM 5647 O O . GLY A 1 71 ? 1.814 -4.826 -11.299 1.00 0.00 71 GLY A O 4
ATOM 5651 N N . ARG A 1 72 ? 2.676 -3.583 -9.619 1.00 0.00 72 ARG A N 4
ATOM 5652 C CA . ARG A 1 72 ? 3.507 -4.657 -9.101 1.00 0.00 72 ARG A CA 4
ATOM 5653 C C . ARG A 1 72 ? 2.766 -5.418 -8.000 1.00 0.00 72 ARG A C 4
ATOM 5654 O O . ARG A 1 72 ? 2.288 -4.816 -7.039 1.00 0.00 72 ARG A O 4
ATOM 5675 N N . ASP A 1 73 ? 2.694 -6.729 -8.176 1.00 0.00 73 ASP A N 4
ATOM 5676 C CA . ASP A 1 73 ? 2.020 -7.578 -7.208 1.00 0.00 73 ASP A CA 4
ATOM 5677 C C . ASP A 1 73 ? 2.963 -7.858 -6.037 1.00 0.00 73 ASP A C 4
ATOM 5678 O O . ASP A 1 73 ? 4.072 -8.353 -6.233 1.00 0.00 73 ASP A O 4
ATOM 5687 N N . LEU A 1 74 ? 2.489 -7.530 -4.844 1.00 0.00 74 LEU A N 4
ATOM 5688 C CA . LEU A 1 74 ? 3.276 -7.740 -3.642 1.00 0.00 74 LEU A CA 4
ATOM 5689 C C . LEU A 1 74 ? 2.468 -8.577 -2.648 1.00 0.00 74 LEU A C 4
ATOM 5690 O O . LEU A 1 74 ? 2.910 -8.812 -1.525 1.00 0.00 74 LEU A O 4
ATOM 5706 N N . SER A 1 75 ? 1.296 -9.003 -3.098 1.00 0.00 75 SER A N 4
ATOM 5707 C CA . SER A 1 75 ? 0.422 -9.809 -2.262 1.00 0.00 75 SER A CA 4
ATOM 5708 C C . SER A 1 75 ? 1.193 -11.004 -1.697 1.00 0.00 75 SER A C 4
ATOM 5709 O O . SER A 1 75 ? 1.007 -11.376 -0.540 1.00 0.00 75 SER A O 4
ATOM 5717 N N . ARG A 1 76 ? 2.043 -11.571 -2.541 1.00 0.00 76 ARG A N 4
ATOM 5718 C CA . ARG A 1 76 ? 2.843 -12.716 -2.140 1.00 0.00 76 ARG A CA 4
ATOM 5719 C C . ARG A 1 76 ? 4.323 -12.333 -2.075 1.00 0.00 76 ARG A C 4
ATOM 5720 O O . ARG A 1 76 ? 5.195 -13.197 -2.147 1.00 0.00 76 ARG A O 4
ATOM 5741 N N . ALA A 1 77 ? 4.560 -11.036 -1.938 1.00 0.00 77 ALA A N 4
ATOM 5742 C CA . ALA A 1 77 ? 5.919 -10.528 -1.863 1.00 0.00 77 ALA A CA 4
ATOM 5743 C C . ALA A 1 77 ? 6.306 -10.335 -0.395 1.00 0.00 77 ALA A C 4
ATOM 5744 O O . ALA A 1 77 ? 5.447 -10.365 0.486 1.00 0.00 77 ALA A O 4
ATOM 5751 N N . THR A 1 78 ? 7.598 -10.140 -0.177 1.00 0.00 78 THR A N 4
ATOM 5752 C CA . THR A 1 78 ? 8.108 -9.941 1.169 1.00 0.00 78 THR A CA 4
ATOM 5753 C C . THR A 1 78 ? 8.337 -8.452 1.438 1.00 0.00 78 THR A C 4
ATOM 5754 O O . THR A 1 78 ? 7.997 -7.609 0.610 1.00 0.00 78 THR A O 4
ATOM 5765 N N . HIS A 1 79 ? 8.912 -8.175 2.599 1.00 0.00 79 HIS A N 4
ATOM 5766 C CA . HIS A 1 79 ? 9.190 -6.803 2.988 1.00 0.00 79 HIS A CA 4
ATOM 5767 C C . HIS A 1 79 ? 10.236 -6.205 2.046 1.00 0.00 79 HIS A C 4
ATOM 5768 O O . HIS A 1 79 ? 10.103 -5.062 1.610 1.00 0.00 79 HIS A O 4
ATOM 5782 N N . ASP A 1 80 ? 11.254 -7.004 1.759 1.00 0.00 80 ASP A N 4
ATOM 5783 C CA . ASP A 1 80 ? 12.322 -6.567 0.876 1.00 0.00 80 ASP A CA 4
ATOM 5784 C C . ASP A 1 80 ? 11.739 -6.241 -0.500 1.00 0.00 80 ASP A C 4
ATOM 5785 O O . ASP A 1 80 ? 12.017 -5.182 -1.061 1.00 0.00 80 ASP A O 4
ATOM 5794 N N . GLN A 1 81 ? 10.942 -7.171 -1.005 1.00 0.00 81 GLN A N 4
ATOM 5795 C CA . GLN A 1 81 ? 10.318 -6.996 -2.306 1.00 0.00 81 GLN A CA 4
ATOM 5796 C C . GLN A 1 81 ? 9.378 -5.788 -2.285 1.00 0.00 81 GLN A C 4
ATOM 5797 O O . GLN A 1 81 ? 9.503 -4.886 -3.112 1.00 0.00 81 GLN A O 4
ATOM 5811 N N . ALA A 1 82 ? 8.459 -5.810 -1.331 1.00 0.00 82 ALA A N 4
ATOM 5812 C CA . ALA A 1 82 ? 7.499 -4.729 -1.192 1.00 0.00 82 ALA A CA 4
ATOM 5813 C C . ALA A 1 82 ? 8.244 -3.393 -1.155 1.00 0.00 82 ALA A C 4
ATOM 5814 O O . ALA A 1 82 ? 7.954 -2.494 -1.943 1.00 0.00 82 ALA A O 4
ATOM 5821 N N . VAL A 1 83 ? 9.191 -3.305 -0.232 1.00 0.00 83 VAL A N 4
ATOM 5822 C CA . VAL A 1 83 ? 9.980 -2.094 -0.082 1.00 0.00 83 VAL A CA 4
ATOM 5823 C C . VAL A 1 83 ? 10.573 -1.706 -1.438 1.00 0.00 83 VAL A C 4
ATOM 5824 O O . VAL A 1 83 ? 10.369 -0.589 -1.912 1.00 0.00 83 VAL A O 4
ATOM 5837 N N . GLU A 1 84 ? 11.295 -2.649 -2.024 1.00 0.00 84 GLU A N 4
ATOM 5838 C CA . GLU A 1 84 ? 11.919 -2.420 -3.316 1.00 0.00 84 GLU A CA 4
ATOM 5839 C C . GLU A 1 84 ? 10.885 -1.913 -4.323 1.00 0.00 84 GLU A C 4
ATOM 5840 O O . GLU A 1 84 ? 11.139 -0.954 -5.050 1.00 0.00 84 GLU A O 4
ATOM 5852 N N . ALA A 1 85 ? 9.740 -2.580 -4.333 1.00 0.00 85 ALA A N 4
ATOM 5853 C CA . ALA A 1 85 ? 8.666 -2.209 -5.239 1.00 0.00 85 ALA A CA 4
ATOM 5854 C C . ALA A 1 85 ? 8.350 -0.722 -5.067 1.00 0.00 85 ALA A C 4
ATOM 5855 O O . ALA A 1 85 ? 8.311 0.025 -6.043 1.00 0.00 85 ALA A O 4
ATOM 5862 N N . PHE A 1 86 ? 8.133 -0.337 -3.818 1.00 0.00 86 PHE A N 4
ATOM 5863 C CA . PHE A 1 86 ? 7.822 1.048 -3.505 1.00 0.00 86 PHE A CA 4
ATOM 5864 C C . PHE A 1 86 ? 9.026 1.954 -3.770 1.00 0.00 86 PHE A C 4
ATOM 5865 O O . PHE A 1 86 ? 8.866 3.145 -4.031 1.00 0.00 86 PHE A O 4
ATOM 5882 N N . LYS A 1 87 ? 10.205 1.354 -3.694 1.00 0.00 87 LYS A N 4
ATOM 5883 C CA . LYS A 1 87 ? 11.436 2.092 -3.922 1.00 0.00 87 LYS A CA 4
ATOM 5884 C C . LYS A 1 87 ? 11.621 2.315 -5.424 1.00 0.00 87 LYS A C 4
ATOM 5885 O O . LYS A 1 87 ? 12.066 3.381 -5.847 1.00 0.00 87 LYS A O 4
ATOM 5904 N N . THR A 1 88 ? 11.269 1.293 -6.190 1.00 0.00 88 THR A N 4
ATOM 5905 C CA . THR A 1 88 ? 11.390 1.364 -7.636 1.00 0.00 88 THR A CA 4
ATOM 5906 C C . THR A 1 88 ? 10.074 1.833 -8.259 1.00 0.00 88 THR A C 4
ATOM 5907 O O . THR A 1 88 ? 9.952 1.905 -9.481 1.00 0.00 88 THR A O 4
ATOM 5918 N N . ALA A 1 89 ? 9.122 2.141 -7.390 1.00 0.00 89 ALA A N 4
ATOM 5919 C CA . ALA A 1 89 ? 7.819 2.602 -7.840 1.00 0.00 89 ALA A CA 4
ATOM 5920 C C . ALA A 1 89 ? 7.935 4.047 -8.329 1.00 0.00 89 ALA A C 4
ATOM 5921 O O . ALA A 1 89 ? 8.717 4.828 -7.789 1.00 0.00 89 ALA A O 4
ATOM 5928 N N . LYS A 1 90 ? 7.144 4.359 -9.344 1.00 0.00 90 LYS A N 4
ATOM 5929 C CA . LYS A 1 90 ? 7.147 5.697 -9.912 1.00 0.00 90 LYS A CA 4
ATOM 5930 C C . LYS A 1 90 ? 5.824 6.390 -9.581 1.00 0.00 90 LYS A C 4
ATOM 5931 O O . LYS A 1 90 ? 4.804 5.730 -9.391 1.00 0.00 90 LYS A O 4
ATOM 5950 N N . GLU A 1 91 ? 5.884 7.713 -9.522 1.00 0.00 91 GLU A N 4
ATOM 5951 C CA . GLU A 1 91 ? 4.703 8.503 -9.217 1.00 0.00 91 GLU A CA 4
ATOM 5952 C C . GLU A 1 91 ? 4.014 8.947 -10.508 1.00 0.00 91 GLU A C 4
ATOM 5953 O O . GLU A 1 91 ? 4.679 9.288 -11.486 1.00 0.00 91 GLU A O 4
ATOM 5965 N N . PRO A 1 92 ? 2.655 8.928 -10.470 1.00 0.00 92 PRO A N 4
ATOM 5966 C CA . PRO A 1 92 ? 1.945 8.511 -9.273 1.00 0.00 92 PRO A CA 4
ATOM 5967 C C . PRO A 1 92 ? 2.005 6.992 -9.101 1.00 0.00 92 PRO A C 4
ATOM 5968 O O . PRO A 1 92 ? 1.942 6.250 -10.081 1.00 0.00 92 PRO A O 4
ATOM 5979 N N . ILE A 1 93 ? 2.127 6.574 -7.850 1.00 0.00 93 ILE A N 4
ATOM 5980 C CA . ILE A 1 93 ? 2.197 5.157 -7.538 1.00 0.00 93 ILE A CA 4
ATOM 5981 C C . ILE A 1 93 ? 0.794 4.641 -7.211 1.00 0.00 93 ILE A C 4
ATOM 5982 O O . ILE A 1 93 ? 0.204 5.030 -6.204 1.00 0.00 93 ILE A O 4
ATOM 5998 N N . VAL A 1 94 ? 0.299 3.774 -8.083 1.00 0.00 94 VAL A N 4
ATOM 5999 C CA . VAL A 1 94 ? -1.024 3.201 -7.900 1.00 0.00 94 VAL A CA 4
ATOM 6000 C C . VAL A 1 94 ? -0.925 1.985 -6.977 1.00 0.00 94 VAL A C 4
ATOM 6001 O O . VAL A 1 94 ? -0.355 0.962 -7.351 1.00 0.00 94 VAL A O 4
ATOM 6014 N N . VAL A 1 95 ? -1.490 2.138 -5.788 1.00 0.00 95 VAL A N 4
ATOM 6015 C CA . VAL A 1 95 ? -1.473 1.064 -4.808 1.00 0.00 95 VAL A CA 4
ATOM 6016 C C . VAL A 1 95 ? -2.908 0.609 -4.532 1.00 0.00 95 VAL A C 4
ATOM 6017 O O . VAL A 1 95 ? -3.846 1.397 -4.647 1.00 0.00 95 VAL A O 4
ATOM 6030 N N . GLN A 1 96 ? -3.033 -0.660 -4.174 1.00 0.00 96 GLN A N 4
ATOM 6031 C CA . GLN A 1 96 ? -4.337 -1.230 -3.881 1.00 0.00 96 GLN A CA 4
ATOM 6032 C C . GLN A 1 96 ? -4.276 -2.065 -2.601 1.00 0.00 96 GLN A C 4
ATOM 6033 O O . GLN A 1 96 ? -3.295 -2.767 -2.359 1.00 0.00 96 GLN A O 4
ATOM 6047 N N . VAL A 1 97 ? -5.337 -1.962 -1.813 1.00 0.00 97 VAL A N 4
ATOM 6048 C CA . VAL A 1 97 ? -5.416 -2.699 -0.563 1.00 0.00 97 VAL A CA 4
ATOM 6049 C C . VAL A 1 97 ? -6.736 -3.471 -0.514 1.00 0.00 97 VAL A C 4
ATOM 6050 O O . VAL A 1 97 ? -7.649 -3.197 -1.292 1.00 0.00 97 VAL A O 4
ATOM 6063 N N . LEU A 1 98 ? -6.795 -4.421 0.407 1.00 0.00 98 LEU A N 4
ATOM 6064 C CA . LEU A 1 98 ? -7.988 -5.235 0.568 1.00 0.00 98 LEU A CA 4
ATOM 6065 C C . LEU A 1 98 ? -8.694 -4.846 1.868 1.00 0.00 98 LEU A C 4
ATOM 6066 O O . LEU A 1 98 ? -8.162 -5.061 2.956 1.00 0.00 98 LEU A O 4
ATOM 6082 N N . ARG A 1 99 ? -9.882 -4.280 1.713 1.00 0.00 99 ARG A N 4
ATOM 6083 C CA . ARG A 1 99 ? -10.666 -3.859 2.861 1.00 0.00 99 ARG A CA 4
ATOM 6084 C C . ARG A 1 99 ? -12.056 -4.497 2.817 1.00 0.00 99 ARG A C 4
ATOM 6085 O O . ARG A 1 99 ? -12.686 -4.549 1.762 1.00 0.00 99 ARG A O 4
ATOM 6106 N N . ARG A 1 100 ? -12.493 -4.967 3.977 1.00 0.00 100 ARG A N 4
ATOM 6107 C CA . ARG A 1 100 ? -13.797 -5.599 4.084 1.00 0.00 100 ARG A CA 4
ATOM 6108 C C . ARG A 1 100 ? -14.902 -4.601 3.733 1.00 0.00 100 ARG A C 4
ATOM 6109 O O . ARG A 1 100 ? -15.670 -4.822 2.798 1.00 0.00 100 ARG A O 4
ATOM 6130 N N . THR A 1 101 ? -14.947 -3.523 4.502 1.00 0.00 101 THR A N 4
ATOM 6131 C CA . THR A 1 101 ? -15.945 -2.490 4.284 1.00 0.00 101 THR A CA 4
ATOM 6132 C C . THR A 1 101 ? -17.293 -3.118 3.927 1.00 0.00 101 THR A C 4
ATOM 6133 O O . THR A 1 101 ? -17.705 -3.095 2.767 1.00 0.00 101 THR A O 4
ATOM 6144 N N . SER A 1 102 ? -17.945 -3.663 4.943 1.00 0.00 102 SER A N 4
ATOM 6145 C CA . SER A 1 102 ? -19.238 -4.296 4.751 1.00 0.00 102 SER A CA 4
ATOM 6146 C C . SER A 1 102 ? -19.904 -4.550 6.105 1.00 0.00 102 SER A C 4
ATOM 6147 O O . SER A 1 102 ? -19.887 -5.672 6.608 1.00 0.00 102 SER A O 4
ATOM 6155 N N . GLY A 1 103 ? -20.473 -3.488 6.656 1.00 0.00 103 GLY A N 4
ATOM 6156 C CA . GLY A 1 103 ? -21.143 -3.582 7.942 1.00 0.00 103 GLY A CA 4
ATOM 6157 C C . GLY A 1 103 ? -21.380 -2.193 8.539 1.00 0.00 103 GLY A C 4
ATOM 6158 O O . GLY A 1 103 ? -20.430 -1.478 8.853 1.00 0.00 103 GLY A O 4
ATOM 6162 N N . PRO A 1 104 ? -22.687 -1.845 8.682 1.00 0.00 104 PRO A N 4
ATOM 6163 C CA . PRO A 1 104 ? -23.061 -0.555 9.236 1.00 0.00 104 PRO A CA 4
ATOM 6164 C C . PRO A 1 104 ? -22.852 -0.527 10.752 1.00 0.00 104 PRO A C 4
ATOM 6165 O O . PRO A 1 104 ? -23.809 -0.640 11.516 1.00 0.00 104 PRO A O 4
ATOM 6176 N N . SER A 1 105 ? -21.595 -0.376 11.141 1.00 0.00 105 SER A N 4
ATOM 6177 C CA . SER A 1 105 ? -21.248 -0.332 12.551 1.00 0.00 105 SER A CA 4
ATOM 6178 C C . SER A 1 105 ? -21.715 0.990 13.164 1.00 0.00 105 SER A C 4
ATOM 6179 O O . SER A 1 105 ? -21.787 2.007 12.475 1.00 0.00 105 SER A O 4
ATOM 6187 N N . SER A 1 106 ? -22.022 0.932 14.452 1.00 0.00 106 SER A N 4
ATOM 6188 C CA . SER A 1 106 ? -22.481 2.112 15.165 1.00 0.00 106 SER A CA 4
ATOM 6189 C C . SER A 1 106 ? -22.206 1.958 16.662 1.00 0.00 106 SER A C 4
ATOM 6190 O O . SER A 1 106 ? -22.298 0.858 17.204 1.00 0.00 106 SER A O 4
ATOM 6198 N N . GLY A 1 107 ? -21.873 3.078 17.289 1.00 0.00 107 GLY A N 4
ATOM 6199 C CA . GLY A 1 107 ? -21.584 3.081 18.712 1.00 0.00 107 GLY A CA 4
ATOM 6200 C C . GLY A 1 107 ? -20.076 3.039 18.966 1.00 0.00 107 GLY A C 4
ATOM 6201 O O . GLY A 1 107 ? -19.293 3.541 18.161 1.00 0.00 107 GLY A O 4
ATOM 6205 N N . GLY A 1 1 ? -7.934 -18.512 -12.937 1.00 0.00 1 GLY A N 5
ATOM 6206 C CA . GLY A 1 1 ? -8.453 -19.169 -11.750 1.00 0.00 1 GLY A CA 5
ATOM 6207 C C . GLY A 1 1 ? -7.480 -19.032 -10.577 1.00 0.00 1 GLY A C 5
ATOM 6208 O O . GLY A 1 1 ? -6.543 -18.236 -10.633 1.00 0.00 1 GLY A O 5
ATOM 6212 N N . SER A 1 2 ? -7.734 -19.820 -9.543 1.00 0.00 2 SER A N 5
ATOM 6213 C CA . SER A 1 2 ? -6.892 -19.797 -8.359 1.00 0.00 2 SER A CA 5
ATOM 6214 C C . SER A 1 2 ? -7.004 -18.438 -7.664 1.00 0.00 2 SER A C 5
ATOM 6215 O O . SER A 1 2 ? -6.772 -17.400 -8.282 1.00 0.00 2 SER A O 5
ATOM 6223 N N . SER A 1 3 ? -7.359 -18.489 -6.389 1.00 0.00 3 SER A N 5
ATOM 6224 C CA . SER A 1 3 ? -7.504 -17.275 -5.604 1.00 0.00 3 SER A CA 5
ATOM 6225 C C . SER A 1 3 ? -8.626 -16.410 -6.181 1.00 0.00 3 SER A C 5
ATOM 6226 O O . SER A 1 3 ? -8.768 -16.302 -7.398 1.00 0.00 3 SER A O 5
ATOM 6234 N N . GLY A 1 4 ? -9.394 -15.815 -5.280 1.00 0.00 4 GLY A N 5
ATOM 6235 C CA . GLY A 1 4 ? -10.499 -14.962 -5.684 1.00 0.00 4 GLY A CA 5
ATOM 6236 C C . GLY A 1 4 ? -10.420 -13.599 -4.995 1.00 0.00 4 GLY A C 5
ATOM 6237 O O . GLY A 1 4 ? -9.635 -13.413 -4.066 1.00 0.00 4 GLY A O 5
ATOM 6241 N N . SER A 1 5 ? -11.245 -12.680 -5.475 1.00 0.00 5 SER A N 5
ATOM 6242 C CA . SER A 1 5 ? -11.278 -11.339 -4.917 1.00 0.00 5 SER A CA 5
ATOM 6243 C C . SER A 1 5 ? -12.385 -11.238 -3.865 1.00 0.00 5 SER A C 5
ATOM 6244 O O . SER A 1 5 ? -13.529 -10.926 -4.190 1.00 0.00 5 SER A O 5
ATOM 6252 N N . SER A 1 6 ? -12.004 -11.508 -2.625 1.00 0.00 6 SER A N 5
ATOM 6253 C CA . SER A 1 6 ? -12.950 -11.452 -1.523 1.00 0.00 6 SER A CA 5
ATOM 6254 C C . SER A 1 6 ? -12.922 -10.064 -0.880 1.00 0.00 6 SER A C 5
ATOM 6255 O O . SER A 1 6 ? -12.009 -9.278 -1.130 1.00 0.00 6 SER A O 5
ATOM 6263 N N . GLY A 1 7 ? -13.933 -9.804 -0.064 1.00 0.00 7 GLY A N 5
ATOM 6264 C CA . GLY A 1 7 ? -14.036 -8.524 0.616 1.00 0.00 7 GLY A CA 5
ATOM 6265 C C . GLY A 1 7 ? -14.210 -7.382 -0.387 1.00 0.00 7 GLY A C 5
ATOM 6266 O O . GLY A 1 7 ? -15.207 -7.328 -1.105 1.00 0.00 7 GLY A O 5
ATOM 6270 N N . LYS A 1 8 ? -13.224 -6.497 -0.405 1.00 0.00 8 LYS A N 5
ATOM 6271 C CA . LYS A 1 8 ? -13.255 -5.360 -1.308 1.00 0.00 8 LYS A CA 5
ATOM 6272 C C . LYS A 1 8 ? -11.823 -4.933 -1.634 1.00 0.00 8 LYS A C 5
ATOM 6273 O O . LYS A 1 8 ? -10.897 -5.222 -0.877 1.00 0.00 8 LYS A O 5
ATOM 6292 N N . SER A 1 9 ? -11.684 -4.253 -2.763 1.00 0.00 9 SER A N 5
ATOM 6293 C CA . SER A 1 9 ? -10.380 -3.784 -3.199 1.00 0.00 9 SER A CA 5
ATOM 6294 C C . SER A 1 9 ? -10.459 -2.307 -3.592 1.00 0.00 9 SER A C 5
ATOM 6295 O O . SER A 1 9 ? -11.177 -1.947 -4.523 1.00 0.00 9 SER A O 5
ATOM 6303 N N . LEU A 1 10 ? -9.712 -1.493 -2.861 1.00 0.00 10 LEU A N 5
ATOM 6304 C CA . LEU A 1 10 ? -9.688 -0.064 -3.121 1.00 0.00 10 LEU A CA 5
ATOM 6305 C C . LEU A 1 10 ? -8.316 0.327 -3.672 1.00 0.00 10 LEU A C 5
ATOM 6306 O O . LEU A 1 10 ? -7.320 -0.340 -3.399 1.00 0.00 10 LEU A O 5
ATOM 6322 N N . THR A 1 11 ? -8.307 1.408 -4.439 1.00 0.00 11 THR A N 5
ATOM 6323 C CA . THR A 1 11 ? -7.073 1.896 -5.031 1.00 0.00 11 THR A CA 5
ATOM 6324 C C . THR A 1 11 ? -6.601 3.161 -4.312 1.00 0.00 11 THR A C 5
ATOM 6325 O O . THR A 1 11 ? -7.412 4.008 -3.940 1.00 0.00 11 THR A O 5
ATOM 6336 N N . LEU A 1 12 ? -5.290 3.250 -4.138 1.00 0.00 12 LEU A N 5
ATOM 6337 C CA . LEU A 1 12 ? -4.700 4.397 -3.470 1.00 0.00 12 LEU A CA 5
ATOM 6338 C C . LEU A 1 12 ? -3.426 4.812 -4.209 1.00 0.00 12 LEU A C 5
ATOM 6339 O O . LEU A 1 12 ? -2.600 3.968 -4.551 1.00 0.00 12 LEU A O 5
ATOM 6355 N N . VAL A 1 13 ? -3.308 6.113 -4.434 1.00 0.00 13 VAL A N 5
ATOM 6356 C CA . VAL A 1 13 ? -2.149 6.650 -5.126 1.00 0.00 13 VAL A CA 5
ATOM 6357 C C . VAL A 1 13 ? -1.182 7.250 -4.103 1.00 0.00 13 VAL A C 5
ATOM 6358 O O . VAL A 1 13 ? -1.519 8.215 -3.418 1.00 0.00 13 VAL A O 5
ATOM 6371 N N . LEU A 1 14 ? -0.001 6.655 -4.033 1.00 0.00 14 LEU A N 5
ATOM 6372 C CA . LEU A 1 14 ? 1.017 7.118 -3.105 1.00 0.00 14 LEU A CA 5
ATOM 6373 C C . LEU A 1 14 ? 2.147 7.789 -3.888 1.00 0.00 14 LEU A C 5
ATOM 6374 O O . LEU A 1 14 ? 2.358 7.487 -5.062 1.00 0.00 14 LEU A O 5
ATOM 6390 N N . HIS A 1 15 ? 2.844 8.686 -3.207 1.00 0.00 15 HIS A N 5
ATOM 6391 C CA . HIS A 1 15 ? 3.948 9.402 -3.825 1.00 0.00 15 HIS A CA 5
ATOM 6392 C C . HIS A 1 15 ? 5.186 9.307 -2.930 1.00 0.00 15 HIS A C 5
ATOM 6393 O O . HIS A 1 15 ? 5.152 8.662 -1.884 1.00 0.00 15 HIS A O 5
ATOM 6407 N N . ARG A 1 16 ? 6.249 9.961 -3.375 1.00 0.00 16 ARG A N 5
ATOM 6408 C CA . ARG A 1 16 ? 7.495 9.958 -2.627 1.00 0.00 16 ARG A CA 5
ATOM 6409 C C . ARG A 1 16 ? 7.943 11.393 -2.338 1.00 0.00 16 ARG A C 5
ATOM 6410 O O . ARG A 1 16 ? 8.664 11.994 -3.133 1.00 0.00 16 ARG A O 5
ATOM 6431 N N . ASP A 1 17 ? 7.497 11.899 -1.198 1.00 0.00 17 ASP A N 5
ATOM 6432 C CA . ASP A 1 17 ? 7.843 13.251 -0.793 1.00 0.00 17 ASP A CA 5
ATOM 6433 C C . ASP A 1 17 ? 9.366 13.380 -0.708 1.00 0.00 17 ASP A C 5
ATOM 6434 O O . ASP A 1 17 ? 9.948 14.300 -1.281 1.00 0.00 17 ASP A O 5
ATOM 6443 N N . SER A 1 18 ? 9.967 12.443 0.011 1.00 0.00 18 SER A N 5
ATOM 6444 C CA . SER A 1 18 ? 11.410 12.440 0.179 1.00 0.00 18 SER A CA 5
ATOM 6445 C C . SER A 1 18 ? 11.871 11.087 0.723 1.00 0.00 18 SER A C 5
ATOM 6446 O O . SER A 1 18 ? 12.083 10.937 1.926 1.00 0.00 18 SER A O 5
ATOM 6454 N N . GLY A 1 19 ? 12.012 10.135 -0.188 1.00 0.00 19 GLY A N 5
ATOM 6455 C CA . GLY A 1 19 ? 12.443 8.799 0.186 1.00 0.00 19 GLY A CA 5
ATOM 6456 C C . GLY A 1 19 ? 11.593 8.249 1.333 1.00 0.00 19 GLY A C 5
ATOM 6457 O O . GLY A 1 19 ? 12.118 7.634 2.260 1.00 0.00 19 GLY A O 5
ATOM 6461 N N . SER A 1 20 ? 10.294 8.491 1.233 1.00 0.00 20 SER A N 5
ATOM 6462 C CA . SER A 1 20 ? 9.366 8.027 2.251 1.00 0.00 20 SER A CA 5
ATOM 6463 C C . SER A 1 20 ? 7.942 8.012 1.692 1.00 0.00 20 SER A C 5
ATOM 6464 O O . SER A 1 20 ? 7.356 9.065 1.446 1.00 0.00 20 SER A O 5
ATOM 6472 N N . LEU A 1 21 ? 7.426 6.805 1.507 1.00 0.00 21 LEU A N 5
ATOM 6473 C CA . LEU A 1 21 ? 6.082 6.638 0.982 1.00 0.00 21 LEU A CA 5
ATOM 6474 C C . LEU A 1 21 ? 5.082 7.297 1.934 1.00 0.00 21 LEU A C 5
ATOM 6475 O O . LEU A 1 21 ? 4.025 7.761 1.507 1.00 0.00 21 LEU A O 5
ATOM 6491 N N . GLY A 1 22 ? 5.450 7.318 3.207 1.00 0.00 22 GLY A N 5
ATOM 6492 C CA . GLY A 1 22 ? 4.598 7.912 4.223 1.00 0.00 22 GLY A CA 5
ATOM 6493 C C . GLY A 1 22 ? 3.912 6.834 5.063 1.00 0.00 22 GLY A C 5
ATOM 6494 O O . GLY A 1 22 ? 2.813 7.045 5.574 1.00 0.00 22 GLY A O 5
ATOM 6498 N N . PHE A 1 23 ? 4.588 5.700 5.180 1.00 0.00 23 PHE A N 5
ATOM 6499 C CA . PHE A 1 23 ? 4.057 4.588 5.949 1.00 0.00 23 PHE A CA 5
ATOM 6500 C C . PHE A 1 23 ? 5.069 3.442 6.026 1.00 0.00 23 PHE A C 5
ATOM 6501 O O . PHE A 1 23 ? 6.160 3.534 5.466 1.00 0.00 23 PHE A O 5
ATOM 6518 N N . ASN A 1 24 ? 4.670 2.389 6.725 1.00 0.00 24 ASN A N 5
ATOM 6519 C CA . ASN A 1 24 ? 5.528 1.227 6.882 1.00 0.00 24 ASN A CA 5
ATOM 6520 C C . ASN A 1 24 ? 4.721 -0.040 6.594 1.00 0.00 24 ASN A C 5
ATOM 6521 O O . ASN A 1 24 ? 3.494 0.003 6.526 1.00 0.00 24 ASN A O 5
ATOM 6532 N N . ILE A 1 25 ? 5.443 -1.139 6.433 1.00 0.00 25 ILE A N 5
ATOM 6533 C CA . ILE A 1 25 ? 4.810 -2.417 6.153 1.00 0.00 25 ILE A CA 5
ATOM 6534 C C . ILE A 1 25 ? 5.411 -3.489 7.063 1.00 0.00 25 ILE A C 5
ATOM 6535 O O . ILE A 1 25 ? 6.482 -3.293 7.637 1.00 0.00 25 ILE A O 5
ATOM 6551 N N . ILE A 1 26 ? 4.697 -4.600 7.168 1.00 0.00 26 ILE A N 5
ATOM 6552 C CA . ILE A 1 26 ? 5.146 -5.704 7.999 1.00 0.00 26 ILE A CA 5
ATOM 6553 C C . ILE A 1 26 ? 5.148 -6.991 7.172 1.00 0.00 26 ILE A C 5
ATOM 6554 O O . ILE A 1 26 ? 4.547 -7.045 6.100 1.00 0.00 26 ILE A O 5
ATOM 6570 N N . GLY A 1 27 ? 5.829 -7.996 7.702 1.00 0.00 27 GLY A N 5
ATOM 6571 C CA . GLY A 1 27 ? 5.916 -9.280 7.027 1.00 0.00 27 GLY A CA 5
ATOM 6572 C C . GLY A 1 27 ? 7.300 -9.479 6.406 1.00 0.00 27 GLY A C 5
ATOM 6573 O O . GLY A 1 27 ? 8.231 -8.732 6.702 1.00 0.00 27 GLY A O 5
ATOM 6577 N N . GLY A 1 28 ? 7.391 -10.492 5.556 1.00 0.00 28 GLY A N 5
ATOM 6578 C CA . GLY A 1 28 ? 8.646 -10.799 4.890 1.00 0.00 28 GLY A CA 5
ATOM 6579 C C . GLY A 1 28 ? 9.373 -11.946 5.594 1.00 0.00 28 GLY A C 5
ATOM 6580 O O . GLY A 1 28 ? 9.570 -13.011 5.012 1.00 0.00 28 GLY A O 5
ATOM 6584 N N . ARG A 1 29 ? 9.753 -11.688 6.837 1.00 0.00 29 ARG A N 5
ATOM 6585 C CA . ARG A 1 29 ? 10.455 -12.686 7.627 1.00 0.00 29 ARG A CA 5
ATOM 6586 C C . ARG A 1 29 ? 11.817 -12.994 7.004 1.00 0.00 29 ARG A C 5
ATOM 6587 O O . ARG A 1 29 ? 12.064 -12.661 5.846 1.00 0.00 29 ARG A O 5
ATOM 6608 N N . PRO A 1 30 ? 12.689 -13.644 7.821 1.00 0.00 30 PRO A N 5
ATOM 6609 C CA . PRO A 1 30 ? 14.021 -14.001 7.361 1.00 0.00 30 PRO A CA 5
ATOM 6610 C C . PRO A 1 30 ? 13.970 -15.196 6.408 1.00 0.00 30 PRO A C 5
ATOM 6611 O O . PRO A 1 30 ? 14.399 -15.098 5.259 1.00 0.00 30 PRO A O 5
ATOM 6622 N N . SER A 1 31 ? 13.441 -16.298 6.919 1.00 0.00 31 SER A N 5
ATOM 6623 C CA . SER A 1 31 ? 13.328 -17.511 6.127 1.00 0.00 31 SER A CA 5
ATOM 6624 C C . SER A 1 31 ? 14.718 -17.997 5.712 1.00 0.00 31 SER A C 5
ATOM 6625 O O . SER A 1 31 ? 15.669 -17.217 5.687 1.00 0.00 31 SER A O 5
ATOM 6633 N N . VAL A 1 32 ? 14.792 -19.281 5.397 1.00 0.00 32 VAL A N 5
ATOM 6634 C CA . VAL A 1 32 ? 16.050 -19.880 4.984 1.00 0.00 32 VAL A CA 5
ATOM 6635 C C . VAL A 1 32 ? 15.890 -20.480 3.586 1.00 0.00 32 VAL A C 5
ATOM 6636 O O . VAL A 1 32 ? 16.532 -20.033 2.637 1.00 0.00 32 VAL A O 5
ATOM 6649 N N . ASP A 1 33 ? 15.029 -21.484 3.503 1.00 0.00 33 ASP A N 5
ATOM 6650 C CA . ASP A 1 33 ? 14.776 -22.150 2.237 1.00 0.00 33 ASP A CA 5
ATOM 6651 C C . ASP A 1 33 ? 13.656 -21.419 1.495 1.00 0.00 33 ASP A C 5
ATOM 6652 O O . ASP A 1 33 ? 12.915 -20.640 2.094 1.00 0.00 33 ASP A O 5
ATOM 6661 N N . ASN A 1 34 ? 13.567 -21.694 0.203 1.00 0.00 34 ASN A N 5
ATOM 6662 C CA . ASN A 1 34 ? 12.549 -21.072 -0.627 1.00 0.00 34 ASN A CA 5
ATOM 6663 C C . ASN A 1 34 ? 11.299 -21.954 -0.641 1.00 0.00 34 ASN A C 5
ATOM 6664 O O . ASN A 1 34 ? 10.207 -21.495 -0.310 1.00 0.00 34 ASN A O 5
ATOM 6675 N N . HIS A 1 35 ? 11.501 -23.205 -1.029 1.00 0.00 35 HIS A N 5
ATOM 6676 C CA . HIS A 1 35 ? 10.404 -24.156 -1.091 1.00 0.00 35 HIS A CA 5
ATOM 6677 C C . HIS A 1 35 ? 9.484 -23.803 -2.262 1.00 0.00 35 HIS A C 5
ATOM 6678 O O . HIS A 1 35 ? 9.514 -22.679 -2.762 1.00 0.00 35 HIS A O 5
ATOM 6692 N N . ASP A 1 36 ? 8.689 -24.783 -2.664 1.00 0.00 36 ASP A N 5
ATOM 6693 C CA . ASP A 1 36 ? 7.763 -24.590 -3.767 1.00 0.00 36 ASP A CA 5
ATOM 6694 C C . ASP A 1 36 ? 7.058 -23.242 -3.605 1.00 0.00 36 ASP A C 5
ATOM 6695 O O . ASP A 1 36 ? 6.910 -22.744 -2.490 1.00 0.00 36 ASP A O 5
ATOM 6704 N N . GLY A 1 37 ? 6.641 -22.689 -4.735 1.00 0.00 37 GLY A N 5
ATOM 6705 C CA . GLY A 1 37 ? 5.955 -21.408 -4.732 1.00 0.00 37 GLY A CA 5
ATOM 6706 C C . GLY A 1 37 ? 4.454 -21.590 -4.502 1.00 0.00 37 GLY A C 5
ATOM 6707 O O . GLY A 1 37 ? 3.710 -21.880 -5.438 1.00 0.00 37 GLY A O 5
ATOM 6711 N N . SER A 1 38 ? 4.053 -21.412 -3.252 1.00 0.00 38 SER A N 5
ATOM 6712 C CA . SER A 1 38 ? 2.654 -21.553 -2.887 1.00 0.00 38 SER A CA 5
ATOM 6713 C C . SER A 1 38 ? 2.404 -20.920 -1.517 1.00 0.00 38 SER A C 5
ATOM 6714 O O . SER A 1 38 ? 2.591 -21.567 -0.487 1.00 0.00 38 SER A O 5
ATOM 6722 N N . SER A 1 39 ? 1.985 -19.664 -1.549 1.00 0.00 39 SER A N 5
ATOM 6723 C CA . SER A 1 39 ? 1.708 -18.936 -0.322 1.00 0.00 39 SER A CA 5
ATOM 6724 C C . SER A 1 39 ? 2.993 -18.776 0.494 1.00 0.00 39 SER A C 5
ATOM 6725 O O . SER A 1 39 ? 3.698 -19.752 0.746 1.00 0.00 39 SER A O 5
ATOM 6733 N N . SER A 1 40 ? 3.258 -17.537 0.883 1.00 0.00 40 SER A N 5
ATOM 6734 C CA . SER A 1 40 ? 4.445 -17.237 1.664 1.00 0.00 40 SER A CA 5
ATOM 6735 C C . SER A 1 40 ? 4.348 -15.823 2.241 1.00 0.00 40 SER A C 5
ATOM 6736 O O . SER A 1 40 ? 4.203 -14.854 1.497 1.00 0.00 40 SER A O 5
ATOM 6744 N N . GLU A 1 41 ? 4.432 -15.750 3.561 1.00 0.00 41 GLU A N 5
ATOM 6745 C CA . GLU A 1 41 ? 4.355 -14.471 4.246 1.00 0.00 41 GLU A CA 5
ATOM 6746 C C . GLU A 1 41 ? 3.262 -13.599 3.623 1.00 0.00 41 GLU A C 5
ATOM 6747 O O . GLU A 1 41 ? 2.409 -14.097 2.891 1.00 0.00 41 GLU A O 5
ATOM 6759 N N . GLY A 1 42 ? 3.325 -12.313 3.936 1.00 0.00 42 GLY A N 5
ATOM 6760 C CA . GLY A 1 42 ? 2.352 -11.368 3.416 1.00 0.00 42 GLY A CA 5
ATOM 6761 C C . GLY A 1 42 ? 2.763 -9.929 3.731 1.00 0.00 42 GLY A C 5
ATOM 6762 O O . GLY A 1 42 ? 3.401 -9.671 4.750 1.00 0.00 42 GLY A O 5
ATOM 6766 N N . ILE A 1 43 ? 2.379 -9.029 2.837 1.00 0.00 43 ILE A N 5
ATOM 6767 C CA . ILE A 1 43 ? 2.700 -7.622 3.007 1.00 0.00 43 ILE A CA 5
ATOM 6768 C C . ILE A 1 43 ? 1.481 -6.890 3.574 1.00 0.00 43 ILE A C 5
ATOM 6769 O O . ILE A 1 43 ? 0.396 -6.947 2.998 1.00 0.00 43 ILE A O 5
ATOM 6785 N N . PHE A 1 44 ? 1.702 -6.220 4.695 1.00 0.00 44 PHE A N 5
ATOM 6786 C CA . PHE A 1 44 ? 0.635 -5.478 5.346 1.00 0.00 44 PHE A CA 5
ATOM 6787 C C . PHE A 1 44 ? 1.152 -4.150 5.903 1.00 0.00 44 PHE A C 5
ATOM 6788 O O . PHE A 1 44 ? 2.354 -3.980 6.095 1.00 0.00 44 PHE A O 5
ATOM 6805 N N . VAL A 1 45 ? 0.216 -3.244 6.148 1.00 0.00 45 VAL A N 5
ATOM 6806 C CA . VAL A 1 45 ? 0.562 -1.937 6.679 1.00 0.00 45 VAL A CA 5
ATOM 6807 C C . VAL A 1 45 ? 0.267 -1.907 8.180 1.00 0.00 45 VAL A C 5
ATOM 6808 O O . VAL A 1 45 ? -0.861 -2.161 8.600 1.00 0.00 45 VAL A O 5
ATOM 6821 N N . SER A 1 46 ? 1.301 -1.595 8.948 1.00 0.00 46 SER A N 5
ATOM 6822 C CA . SER A 1 46 ? 1.167 -1.529 10.393 1.00 0.00 46 SER A CA 5
ATOM 6823 C C . SER A 1 46 ? 1.487 -0.116 10.884 1.00 0.00 46 SER A C 5
ATOM 6824 O O . SER A 1 46 ? 1.344 0.181 12.069 1.00 0.00 46 SER A O 5
ATOM 6832 N N . LYS A 1 47 ? 1.914 0.719 9.948 1.00 0.00 47 LYS A N 5
ATOM 6833 C CA . LYS A 1 47 ? 2.256 2.094 10.271 1.00 0.00 47 LYS A CA 5
ATOM 6834 C C . LYS A 1 47 ? 1.944 2.988 9.068 1.00 0.00 47 LYS A C 5
ATOM 6835 O O . LYS A 1 47 ? 2.118 2.576 7.923 1.00 0.00 47 LYS A O 5
ATOM 6854 N N . ILE A 1 48 ? 1.489 4.195 9.371 1.00 0.00 48 ILE A N 5
ATOM 6855 C CA . ILE A 1 48 ? 1.152 5.151 8.330 1.00 0.00 48 ILE A CA 5
ATOM 6856 C C . ILE A 1 48 ? 1.499 6.562 8.807 1.00 0.00 48 ILE A C 5
ATOM 6857 O O . ILE A 1 48 ? 1.037 6.996 9.861 1.00 0.00 48 ILE A O 5
ATOM 6873 N N . VAL A 1 49 ? 2.309 7.240 8.008 1.00 0.00 49 VAL A N 5
ATOM 6874 C CA . VAL A 1 49 ? 2.723 8.594 8.336 1.00 0.00 49 VAL A CA 5
ATOM 6875 C C . VAL A 1 49 ? 1.605 9.569 7.962 1.00 0.00 49 VAL A C 5
ATOM 6876 O O . VAL A 1 49 ? 1.175 9.615 6.810 1.00 0.00 49 VAL A O 5
ATOM 6889 N N . ASP A 1 50 ? 1.165 10.325 8.958 1.00 0.00 50 ASP A N 5
ATOM 6890 C CA . ASP A 1 50 ? 0.105 11.296 8.748 1.00 0.00 50 ASP A CA 5
ATOM 6891 C C . ASP A 1 50 ? 0.527 12.277 7.653 1.00 0.00 50 ASP A C 5
ATOM 6892 O O . ASP A 1 50 ? -0.071 12.308 6.578 1.00 0.00 50 ASP A O 5
ATOM 6901 N N . SER A 1 51 ? 1.554 13.055 7.963 1.00 0.00 51 SER A N 5
ATOM 6902 C CA . SER A 1 51 ? 2.063 14.034 7.018 1.00 0.00 51 SER A CA 5
ATOM 6903 C C . SER A 1 51 ? 2.450 13.345 5.708 1.00 0.00 51 SER A C 5
ATOM 6904 O O . SER A 1 51 ? 2.573 13.997 4.672 1.00 0.00 51 SER A O 5
ATOM 6912 N N . GLY A 1 52 ? 2.631 12.036 5.795 1.00 0.00 52 GLY A N 5
ATOM 6913 C CA . GLY A 1 52 ? 3.002 11.251 4.630 1.00 0.00 52 GLY A CA 5
ATOM 6914 C C . GLY A 1 52 ? 1.981 11.428 3.503 1.00 0.00 52 GLY A C 5
ATOM 6915 O O . GLY A 1 52 ? 0.807 11.688 3.760 1.00 0.00 52 GLY A O 5
ATOM 6919 N N . PRO A 1 53 ? 2.480 11.276 2.247 1.00 0.00 53 PRO A N 5
ATOM 6920 C CA . PRO A 1 53 ? 1.625 11.416 1.081 1.00 0.00 53 PRO A CA 5
ATOM 6921 C C . PRO A 1 53 ? 0.726 10.190 0.910 1.00 0.00 53 PRO A C 5
ATOM 6922 O O . PRO A 1 53 ? -0.103 10.145 0.002 1.00 0.00 53 PRO A O 5
ATOM 6933 N N . ALA A 1 54 ? 0.921 9.224 1.796 1.00 0.00 54 ALA A N 5
ATOM 6934 C CA . ALA A 1 54 ? 0.138 8.001 1.755 1.00 0.00 54 ALA A CA 5
ATOM 6935 C C . ALA A 1 54 ? -1.111 8.170 2.622 1.00 0.00 54 ALA A C 5
ATOM 6936 O O . ALA A 1 54 ? -2.156 7.590 2.331 1.00 0.00 54 ALA A O 5
ATOM 6943 N N . ALA A 1 55 ? -0.961 8.967 3.669 1.00 0.00 55 ALA A N 5
ATOM 6944 C CA . ALA A 1 55 ? -2.065 9.220 4.581 1.00 0.00 55 ALA A CA 5
ATOM 6945 C C . ALA A 1 55 ? -2.828 10.462 4.118 1.00 0.00 55 ALA A C 5
ATOM 6946 O O . ALA A 1 55 ? -4.055 10.504 4.190 1.00 0.00 55 ALA A O 5
ATOM 6953 N N . LYS A 1 56 ? -2.070 11.445 3.653 1.00 0.00 56 LYS A N 5
ATOM 6954 C CA . LYS A 1 56 ? -2.660 12.685 3.179 1.00 0.00 56 LYS A CA 5
ATOM 6955 C C . LYS A 1 56 ? -3.743 12.367 2.146 1.00 0.00 56 LYS A C 5
ATOM 6956 O O . LYS A 1 56 ? -4.925 12.304 2.480 1.00 0.00 56 LYS A O 5
ATOM 6975 N N . GLU A 1 57 ? -3.301 12.176 0.912 1.00 0.00 57 GLU A N 5
ATOM 6976 C CA . GLU A 1 57 ? -4.218 11.866 -0.172 1.00 0.00 57 GLU A CA 5
ATOM 6977 C C . GLU A 1 57 ? -4.171 10.372 -0.496 1.00 0.00 57 GLU A C 5
ATOM 6978 O O . GLU A 1 57 ? -5.151 9.806 -0.979 1.00 0.00 57 GLU A O 5
ATOM 6990 N N . GLY A 1 58 ? -3.021 9.774 -0.219 1.00 0.00 58 GLY A N 5
ATOM 6991 C CA . GLY A 1 58 ? -2.833 8.357 -0.475 1.00 0.00 58 GLY A CA 5
ATOM 6992 C C . GLY A 1 58 ? -4.143 7.588 -0.290 1.00 0.00 58 GLY A C 5
ATOM 6993 O O . GLY A 1 58 ? -4.684 7.036 -1.247 1.00 0.00 58 GLY A O 5
ATOM 6997 N N . GLY A 1 59 ? -4.615 7.576 0.948 1.00 0.00 59 GLY A N 5
ATOM 6998 C CA . GLY A 1 59 ? -5.851 6.884 1.271 1.00 0.00 59 GLY A CA 5
ATOM 6999 C C . GLY A 1 59 ? -5.574 5.618 2.084 1.00 0.00 59 GLY A C 5
ATOM 7000 O O . GLY A 1 59 ? -6.487 5.042 2.673 1.00 0.00 59 GLY A O 5
ATOM 7004 N N . LEU A 1 60 ? -4.310 5.221 2.090 1.00 0.00 60 LEU A N 5
ATOM 7005 C CA . LEU A 1 60 ? -3.901 4.033 2.820 1.00 0.00 60 LEU A CA 5
ATOM 7006 C C . LEU A 1 60 ? -4.524 4.060 4.218 1.00 0.00 60 LEU A C 5
ATOM 7007 O O . LEU A 1 60 ? -5.098 5.069 4.626 1.00 0.00 60 LEU A O 5
ATOM 7023 N N . GLN A 1 61 ? -4.389 2.940 4.912 1.00 0.00 61 GLN A N 5
ATOM 7024 C CA . GLN A 1 61 ? -4.932 2.822 6.255 1.00 0.00 61 GLN A CA 5
ATOM 7025 C C . GLN A 1 61 ? -4.278 1.651 6.991 1.00 0.00 61 GLN A C 5
ATOM 7026 O O . GLN A 1 61 ? -4.271 0.527 6.493 1.00 0.00 61 GLN A O 5
ATOM 7040 N N . ILE A 1 62 ? -3.744 1.955 8.165 1.00 0.00 62 ILE A N 5
ATOM 7041 C CA . ILE A 1 62 ? -3.089 0.942 8.974 1.00 0.00 62 ILE A CA 5
ATOM 7042 C C . ILE A 1 62 ? -3.918 -0.343 8.943 1.00 0.00 62 ILE A C 5
ATOM 7043 O O . ILE A 1 62 ? -5.145 -0.294 8.865 1.00 0.00 62 ILE A O 5
ATOM 7059 N N . HIS A 1 63 ? -3.215 -1.465 9.007 1.00 0.00 63 HIS A N 5
ATOM 7060 C CA . HIS A 1 63 ? -3.871 -2.761 8.988 1.00 0.00 63 HIS A CA 5
ATOM 7061 C C . HIS A 1 63 ? -4.496 -3.000 7.611 1.00 0.00 63 HIS A C 5
ATOM 7062 O O . HIS A 1 63 ? -5.610 -3.511 7.512 1.00 0.00 63 HIS A O 5
ATOM 7076 N N . ASP A 1 64 ? -3.750 -2.618 6.585 1.00 0.00 64 ASP A N 5
ATOM 7077 C CA . ASP A 1 64 ? -4.217 -2.784 5.219 1.00 0.00 64 ASP A CA 5
ATOM 7078 C C . ASP A 1 64 ? -3.200 -3.616 4.434 1.00 0.00 64 ASP A C 5
ATOM 7079 O O . ASP A 1 64 ? -2.019 -3.277 4.388 1.00 0.00 64 ASP A O 5
ATOM 7088 N N . ARG A 1 65 ? -3.697 -4.689 3.837 1.00 0.00 65 ARG A N 5
ATOM 7089 C CA . ARG A 1 65 ? -2.847 -5.572 3.057 1.00 0.00 65 ARG A CA 5
ATOM 7090 C C . ARG A 1 65 ? -2.741 -5.071 1.615 1.00 0.00 65 ARG A C 5
ATOM 7091 O O . ARG A 1 65 ? -3.749 -4.956 0.919 1.00 0.00 65 ARG A O 5
ATOM 7112 N N . ILE A 1 66 ? -1.512 -4.786 1.210 1.00 0.00 66 ILE A N 5
ATOM 7113 C CA . ILE A 1 66 ? -1.262 -4.300 -0.136 1.00 0.00 66 ILE A CA 5
ATOM 7114 C C . ILE A 1 66 ? -1.459 -5.444 -1.132 1.00 0.00 66 ILE A C 5
ATOM 7115 O O . ILE A 1 66 ? -0.992 -6.559 -0.903 1.00 0.00 66 ILE A O 5
ATOM 7131 N N . ILE A 1 67 ? -2.153 -5.130 -2.217 1.00 0.00 67 ILE A N 5
ATOM 7132 C CA . ILE A 1 67 ? -2.418 -6.118 -3.248 1.00 0.00 67 ILE A CA 5
ATOM 7133 C C . ILE A 1 67 ? -1.470 -5.885 -4.427 1.00 0.00 67 ILE A C 5
ATOM 7134 O O . ILE A 1 67 ? -0.790 -6.808 -4.873 1.00 0.00 67 ILE A O 5
ATOM 7150 N N . GLU A 1 68 ? -1.456 -4.646 -4.898 1.00 0.00 68 GLU A N 5
ATOM 7151 C CA . GLU A 1 68 ? -0.603 -4.281 -6.016 1.00 0.00 68 GLU A CA 5
ATOM 7152 C C . GLU A 1 68 ? -0.068 -2.859 -5.832 1.00 0.00 68 GLU A C 5
ATOM 7153 O O . GLU A 1 68 ? -0.696 -2.036 -5.168 1.00 0.00 68 GLU A O 5
ATOM 7165 N N . VAL A 1 69 ? 1.088 -2.614 -6.432 1.00 0.00 69 VAL A N 5
ATOM 7166 C CA . VAL A 1 69 ? 1.715 -1.306 -6.343 1.00 0.00 69 VAL A CA 5
ATOM 7167 C C . VAL A 1 69 ? 2.330 -0.947 -7.697 1.00 0.00 69 VAL A C 5
ATOM 7168 O O . VAL A 1 69 ? 3.248 -1.620 -8.164 1.00 0.00 69 VAL A O 5
ATOM 7181 N N . ASN A 1 70 ? 1.800 0.112 -8.290 1.00 0.00 70 ASN A N 5
ATOM 7182 C CA . ASN A 1 70 ? 2.286 0.569 -9.581 1.00 0.00 70 ASN A CA 5
ATOM 7183 C C . ASN A 1 70 ? 2.195 -0.578 -10.590 1.00 0.00 70 ASN A C 5
ATOM 7184 O O . ASN A 1 70 ? 2.896 -0.577 -11.601 1.00 0.00 70 ASN A O 5
ATOM 7195 N N . GLY A 1 71 ? 1.327 -1.529 -10.280 1.00 0.00 71 GLY A N 5
ATOM 7196 C CA . GLY A 1 71 ? 1.136 -2.680 -11.147 1.00 0.00 71 GLY A CA 5
ATOM 7197 C C . GLY A 1 71 ? 1.973 -3.869 -10.672 1.00 0.00 71 GLY A C 5
ATOM 7198 O O . GLY A 1 71 ? 1.931 -4.942 -11.272 1.00 0.00 71 GLY A O 5
ATOM 7202 N N . ARG A 1 72 ? 2.714 -3.639 -9.598 1.00 0.00 72 ARG A N 5
ATOM 7203 C CA . ARG A 1 72 ? 3.559 -4.678 -9.035 1.00 0.00 72 ARG A CA 5
ATOM 7204 C C . ARG A 1 72 ? 2.837 -5.388 -7.889 1.00 0.00 72 ARG A C 5
ATOM 7205 O O . ARG A 1 72 ? 2.387 -4.746 -6.941 1.00 0.00 72 ARG A O 5
ATOM 7226 N N . ASP A 1 73 ? 2.748 -6.704 -8.013 1.00 0.00 73 ASP A N 5
ATOM 7227 C CA . ASP A 1 73 ? 2.087 -7.508 -6.999 1.00 0.00 73 ASP A CA 5
ATOM 7228 C C . ASP A 1 73 ? 3.021 -7.676 -5.798 1.00 0.00 73 ASP A C 5
ATOM 7229 O O . ASP A 1 73 ? 4.214 -7.923 -5.965 1.00 0.00 73 ASP A O 5
ATOM 7238 N N . LEU A 1 74 ? 2.443 -7.534 -4.615 1.00 0.00 74 LEU A N 5
ATOM 7239 C CA . LEU A 1 74 ? 3.208 -7.667 -3.387 1.00 0.00 74 LEU A CA 5
ATOM 7240 C C . LEU A 1 74 ? 2.397 -8.472 -2.369 1.00 0.00 74 LEU A C 5
ATOM 7241 O O . LEU A 1 74 ? 2.728 -8.494 -1.185 1.00 0.00 74 LEU A O 5
ATOM 7257 N N . SER A 1 75 ? 1.351 -9.113 -2.869 1.00 0.00 75 SER A N 5
ATOM 7258 C CA . SER A 1 75 ? 0.490 -9.917 -2.018 1.00 0.00 75 SER A CA 5
ATOM 7259 C C . SER A 1 75 ? 1.274 -11.101 -1.450 1.00 0.00 75 SER A C 5
ATOM 7260 O O . SER A 1 75 ? 1.144 -11.429 -0.272 1.00 0.00 75 SER A O 5
ATOM 7268 N N . ARG A 1 76 ? 2.072 -11.711 -2.315 1.00 0.00 76 ARG A N 5
ATOM 7269 C CA . ARG A 1 76 ? 2.877 -12.852 -1.914 1.00 0.00 76 ARG A CA 5
ATOM 7270 C C . ARG A 1 76 ? 4.364 -12.491 -1.949 1.00 0.00 76 ARG A C 5
ATOM 7271 O O . ARG A 1 76 ? 5.218 -13.372 -2.035 1.00 0.00 76 ARG A O 5
ATOM 7292 N N . ALA A 1 77 ? 4.627 -11.194 -1.881 1.00 0.00 77 ALA A N 5
ATOM 7293 C CA . ALA A 1 77 ? 5.995 -10.706 -1.904 1.00 0.00 77 ALA A CA 5
ATOM 7294 C C . ALA A 1 77 ? 6.484 -10.503 -0.468 1.00 0.00 77 ALA A C 5
ATOM 7295 O O . ALA A 1 77 ? 5.689 -10.521 0.470 1.00 0.00 77 ALA A O 5
ATOM 7302 N N . THR A 1 78 ? 7.789 -10.316 -0.342 1.00 0.00 78 THR A N 5
ATOM 7303 C CA . THR A 1 78 ? 8.393 -10.110 0.963 1.00 0.00 78 THR A CA 5
ATOM 7304 C C . THR A 1 78 ? 8.646 -8.621 1.205 1.00 0.00 78 THR A C 5
ATOM 7305 O O . THR A 1 78 ? 8.589 -7.819 0.274 1.00 0.00 78 THR A O 5
ATOM 7316 N N . HIS A 1 79 ? 8.920 -8.296 2.460 1.00 0.00 79 HIS A N 5
ATOM 7317 C CA . HIS A 1 79 ? 9.181 -6.917 2.836 1.00 0.00 79 HIS A CA 5
ATOM 7318 C C . HIS A 1 79 ? 10.234 -6.321 1.900 1.00 0.00 79 HIS A C 5
ATOM 7319 O O . HIS A 1 79 ? 10.129 -5.163 1.499 1.00 0.00 79 HIS A O 5
ATOM 7333 N N . ASP A 1 80 ? 11.226 -7.139 1.579 1.00 0.00 80 ASP A N 5
ATOM 7334 C CA . ASP A 1 80 ? 12.297 -6.707 0.698 1.00 0.00 80 ASP A CA 5
ATOM 7335 C C . ASP A 1 80 ? 11.712 -6.339 -0.667 1.00 0.00 80 ASP A C 5
ATOM 7336 O O . ASP A 1 80 ? 11.962 -5.250 -1.181 1.00 0.00 80 ASP A O 5
ATOM 7345 N N . GLN A 1 81 ? 10.943 -7.269 -1.215 1.00 0.00 81 GLN A N 5
ATOM 7346 C CA . GLN A 1 81 ? 10.320 -7.056 -2.511 1.00 0.00 81 GLN A CA 5
ATOM 7347 C C . GLN A 1 81 ? 9.373 -5.856 -2.454 1.00 0.00 81 GLN A C 5
ATOM 7348 O O . GLN A 1 81 ? 9.419 -4.982 -3.319 1.00 0.00 81 GLN A O 5
ATOM 7362 N N . ALA A 1 82 ? 8.537 -5.851 -1.426 1.00 0.00 82 ALA A N 5
ATOM 7363 C CA . ALA A 1 82 ? 7.580 -4.772 -1.245 1.00 0.00 82 ALA A CA 5
ATOM 7364 C C . ALA A 1 82 ? 8.322 -3.434 -1.241 1.00 0.00 82 ALA A C 5
ATOM 7365 O O . ALA A 1 82 ? 8.017 -2.548 -2.037 1.00 0.00 82 ALA A O 5
ATOM 7372 N N . VAL A 1 83 ? 9.283 -3.329 -0.334 1.00 0.00 83 VAL A N 5
ATOM 7373 C CA . VAL A 1 83 ? 10.070 -2.114 -0.215 1.00 0.00 83 VAL A CA 5
ATOM 7374 C C . VAL A 1 83 ? 10.634 -1.741 -1.588 1.00 0.00 83 VAL A C 5
ATOM 7375 O O . VAL A 1 83 ? 10.453 -0.617 -2.053 1.00 0.00 83 VAL A O 5
ATOM 7388 N N . GLU A 1 84 ? 11.307 -2.706 -2.198 1.00 0.00 84 GLU A N 5
ATOM 7389 C CA . GLU A 1 84 ? 11.899 -2.492 -3.507 1.00 0.00 84 GLU A CA 5
ATOM 7390 C C . GLU A 1 84 ? 10.856 -1.932 -4.476 1.00 0.00 84 GLU A C 5
ATOM 7391 O O . GLU A 1 84 ? 11.113 -0.950 -5.171 1.00 0.00 84 GLU A O 5
ATOM 7403 N N . ALA A 1 85 ? 9.701 -2.580 -4.492 1.00 0.00 85 ALA A N 5
ATOM 7404 C CA . ALA A 1 85 ? 8.617 -2.159 -5.364 1.00 0.00 85 ALA A CA 5
ATOM 7405 C C . ALA A 1 85 ? 8.321 -0.678 -5.123 1.00 0.00 85 ALA A C 5
ATOM 7406 O O . ALA A 1 85 ? 8.285 0.113 -6.065 1.00 0.00 85 ALA A O 5
ATOM 7413 N N . PHE A 1 86 ? 8.117 -0.346 -3.857 1.00 0.00 86 PHE A N 5
ATOM 7414 C CA . PHE A 1 86 ? 7.825 1.027 -3.480 1.00 0.00 86 PHE A CA 5
ATOM 7415 C C . PHE A 1 86 ? 9.039 1.929 -3.712 1.00 0.00 86 PHE A C 5
ATOM 7416 O O . PHE A 1 86 ? 8.892 3.133 -3.914 1.00 0.00 86 PHE A O 5
ATOM 7433 N N . LYS A 1 87 ? 10.210 1.311 -3.674 1.00 0.00 87 LYS A N 5
ATOM 7434 C CA . LYS A 1 87 ? 11.449 2.043 -3.878 1.00 0.00 87 LYS A CA 5
ATOM 7435 C C . LYS A 1 87 ? 11.618 2.346 -5.368 1.00 0.00 87 LYS A C 5
ATOM 7436 O O . LYS A 1 87 ? 11.961 3.467 -5.742 1.00 0.00 87 LYS A O 5
ATOM 7455 N N . THR A 1 88 ? 11.370 1.328 -6.178 1.00 0.00 88 THR A N 5
ATOM 7456 C CA . THR A 1 88 ? 11.491 1.471 -7.619 1.00 0.00 88 THR A CA 5
ATOM 7457 C C . THR A 1 88 ? 10.187 2.008 -8.213 1.00 0.00 88 THR A C 5
ATOM 7458 O O . THR A 1 88 ? 10.136 2.362 -9.390 1.00 0.00 88 THR A O 5
ATOM 7469 N N . ALA A 1 89 ? 9.165 2.052 -7.371 1.00 0.00 89 ALA A N 5
ATOM 7470 C CA . ALA A 1 89 ? 7.864 2.539 -7.798 1.00 0.00 89 ALA A CA 5
ATOM 7471 C C . ALA A 1 89 ? 7.996 3.992 -8.259 1.00 0.00 89 ALA A C 5
ATOM 7472 O O . ALA A 1 89 ? 8.755 4.766 -7.678 1.00 0.00 89 ALA A O 5
ATOM 7479 N N . LYS A 1 90 ? 7.243 4.319 -9.300 1.00 0.00 90 LYS A N 5
ATOM 7480 C CA . LYS A 1 90 ? 7.266 5.665 -9.846 1.00 0.00 90 LYS A CA 5
ATOM 7481 C C . LYS A 1 90 ? 5.942 6.363 -9.528 1.00 0.00 90 LYS A C 5
ATOM 7482 O O . LYS A 1 90 ? 4.915 5.707 -9.364 1.00 0.00 90 LYS A O 5
ATOM 7501 N N . GLU A 1 91 ? 6.010 7.684 -9.448 1.00 0.00 91 GLU A N 5
ATOM 7502 C CA . GLU A 1 91 ? 4.830 8.477 -9.152 1.00 0.00 91 GLU A CA 5
ATOM 7503 C C . GLU A 1 91 ? 4.139 8.905 -10.448 1.00 0.00 91 GLU A C 5
ATOM 7504 O O . GLU A 1 91 ? 4.802 9.260 -11.422 1.00 0.00 91 GLU A O 5
ATOM 7516 N N . PRO A 1 92 ? 2.780 8.857 -10.418 1.00 0.00 92 PRO A N 5
ATOM 7517 C CA . PRO A 1 92 ? 2.073 8.425 -9.225 1.00 0.00 92 PRO A CA 5
ATOM 7518 C C . PRO A 1 92 ? 2.165 6.908 -9.051 1.00 0.00 92 PRO A C 5
ATOM 7519 O O . PRO A 1 92 ? 2.278 6.173 -10.031 1.00 0.00 92 PRO A O 5
ATOM 7530 N N . ILE A 1 93 ? 2.113 6.484 -7.797 1.00 0.00 93 ILE A N 5
ATOM 7531 C CA . ILE A 1 93 ? 2.189 5.067 -7.483 1.00 0.00 93 ILE A CA 5
ATOM 7532 C C . ILE A 1 93 ? 0.787 4.544 -7.164 1.00 0.00 93 ILE A C 5
ATOM 7533 O O . ILE A 1 93 ? 0.209 4.891 -6.135 1.00 0.00 93 ILE A O 5
ATOM 7549 N N . VAL A 1 94 ? 0.280 3.717 -8.067 1.00 0.00 94 VAL A N 5
ATOM 7550 C CA . VAL A 1 94 ? -1.043 3.142 -7.895 1.00 0.00 94 VAL A CA 5
ATOM 7551 C C . VAL A 1 94 ? -0.945 1.904 -7.002 1.00 0.00 94 VAL A C 5
ATOM 7552 O O . VAL A 1 94 ? -0.376 0.889 -7.401 1.00 0.00 94 VAL A O 5
ATOM 7565 N N . VAL A 1 95 ? -1.508 2.029 -5.808 1.00 0.00 95 VAL A N 5
ATOM 7566 C CA . VAL A 1 95 ? -1.490 0.933 -4.855 1.00 0.00 95 VAL A CA 5
ATOM 7567 C C . VAL A 1 95 ? -2.926 0.486 -4.571 1.00 0.00 95 VAL A C 5
ATOM 7568 O O . VAL A 1 95 ? -3.858 1.283 -4.667 1.00 0.00 95 VAL A O 5
ATOM 7581 N N . GLN A 1 96 ? -3.059 -0.786 -4.228 1.00 0.00 96 GLN A N 5
ATOM 7582 C CA . GLN A 1 96 ? -4.366 -1.348 -3.930 1.00 0.00 96 GLN A CA 5
ATOM 7583 C C . GLN A 1 96 ? -4.309 -2.170 -2.641 1.00 0.00 96 GLN A C 5
ATOM 7584 O O . GLN A 1 96 ? -3.352 -2.910 -2.414 1.00 0.00 96 GLN A O 5
ATOM 7598 N N . VAL A 1 97 ? -5.345 -2.013 -1.830 1.00 0.00 97 VAL A N 5
ATOM 7599 C CA . VAL A 1 97 ? -5.425 -2.732 -0.570 1.00 0.00 97 VAL A CA 5
ATOM 7600 C C . VAL A 1 97 ? -6.754 -3.486 -0.501 1.00 0.00 97 VAL A C 5
ATOM 7601 O O . VAL A 1 97 ? -7.665 -3.219 -1.284 1.00 0.00 97 VAL A O 5
ATOM 7614 N N . LEU A 1 98 ? -6.824 -4.412 0.444 1.00 0.00 98 LEU A N 5
ATOM 7615 C CA . LEU A 1 98 ? -8.027 -5.206 0.626 1.00 0.00 98 LEU A CA 5
ATOM 7616 C C . LEU A 1 98 ? -8.689 -4.826 1.951 1.00 0.00 98 LEU A C 5
ATOM 7617 O O . LEU A 1 98 ? -8.104 -5.011 3.017 1.00 0.00 98 LEU A O 5
ATOM 7633 N N . ARG A 1 99 ? -9.901 -4.301 1.842 1.00 0.00 99 ARG A N 5
ATOM 7634 C CA . ARG A 1 99 ? -10.649 -3.892 3.019 1.00 0.00 99 ARG A CA 5
ATOM 7635 C C . ARG A 1 99 ? -11.940 -4.704 3.135 1.00 0.00 99 ARG A C 5
ATOM 7636 O O . ARG A 1 99 ? -12.633 -4.921 2.142 1.00 0.00 99 ARG A O 5
ATOM 7657 N N . ARG A 1 100 ? -12.225 -5.132 4.357 1.00 0.00 100 ARG A N 5
ATOM 7658 C CA . ARG A 1 100 ? -13.421 -5.915 4.616 1.00 0.00 100 ARG A CA 5
ATOM 7659 C C . ARG A 1 100 ? -14.593 -5.383 3.789 1.00 0.00 100 ARG A C 5
ATOM 7660 O O . ARG A 1 100 ? -14.659 -4.191 3.494 1.00 0.00 100 ARG A O 5
ATOM 7681 N N . THR A 1 101 ? -15.490 -6.293 3.438 1.00 0.00 101 THR A N 5
ATOM 7682 C CA . THR A 1 101 ? -16.656 -5.931 2.651 1.00 0.00 101 THR A CA 5
ATOM 7683 C C . THR A 1 101 ? -17.407 -4.773 3.313 1.00 0.00 101 THR A C 5
ATOM 7684 O O . THR A 1 101 ? -17.719 -3.778 2.660 1.00 0.00 101 THR A O 5
ATOM 7695 N N . SER A 1 102 ? -17.674 -4.941 4.599 1.00 0.00 102 SER A N 5
ATOM 7696 C CA . SER A 1 102 ? -18.382 -3.923 5.356 1.00 0.00 102 SER A CA 5
ATOM 7697 C C . SER A 1 102 ? -19.872 -3.955 5.010 1.00 0.00 102 SER A C 5
ATOM 7698 O O . SER A 1 102 ? -20.259 -3.643 3.885 1.00 0.00 102 SER A O 5
ATOM 7706 N N . GLY A 1 103 ? -20.668 -4.335 5.999 1.00 0.00 103 GLY A N 5
ATOM 7707 C CA . GLY A 1 103 ? -22.108 -4.412 5.813 1.00 0.00 103 GLY A CA 5
ATOM 7708 C C . GLY A 1 103 ? -22.848 -3.964 7.075 1.00 0.00 103 GLY A C 5
ATOM 7709 O O . GLY A 1 103 ? -22.231 -3.478 8.021 1.00 0.00 103 GLY A O 5
ATOM 7713 N N . PRO A 1 104 ? -24.195 -4.149 7.047 1.00 0.00 104 PRO A N 5
ATOM 7714 C CA . PRO A 1 104 ? -25.026 -3.769 8.177 1.00 0.00 104 PRO A CA 5
ATOM 7715 C C . PRO A 1 104 ? -24.878 -4.768 9.326 1.00 0.00 104 PRO A C 5
ATOM 7716 O O . PRO A 1 104 ? -24.627 -5.950 9.097 1.00 0.00 104 PRO A O 5
ATOM 7727 N N . SER A 1 105 ? -25.041 -4.256 10.537 1.00 0.00 105 SER A N 5
ATOM 7728 C CA . SER A 1 105 ? -24.929 -5.089 11.723 1.00 0.00 105 SER A CA 5
ATOM 7729 C C . SER A 1 105 ? -25.157 -4.245 12.978 1.00 0.00 105 SER A C 5
ATOM 7730 O O . SER A 1 105 ? -24.918 -3.038 12.972 1.00 0.00 105 SER A O 5
ATOM 7738 N N . SER A 1 106 ? -25.617 -4.913 14.026 1.00 0.00 106 SER A N 5
ATOM 7739 C CA . SER A 1 106 ? -25.880 -4.239 15.286 1.00 0.00 106 SER A CA 5
ATOM 7740 C C . SER A 1 106 ? -26.951 -3.163 15.091 1.00 0.00 106 SER A C 5
ATOM 7741 O O . SER A 1 106 ? -27.241 -2.769 13.963 1.00 0.00 106 SER A O 5
ATOM 7749 N N . GLY A 1 107 ? -27.508 -2.719 16.208 1.00 0.00 107 GLY A N 5
ATOM 7750 C CA . GLY A 1 107 ? -28.540 -1.697 16.174 1.00 0.00 107 GLY A CA 5
ATOM 7751 C C . GLY A 1 107 ? -29.901 -2.303 15.825 1.00 0.00 107 GLY A C 5
ATOM 7752 O O . GLY A 1 107 ? -30.784 -2.388 16.678 1.00 0.00 107 GLY A O 5
ATOM 7756 N N . GLY A 1 1 ? -17.115 -16.618 16.438 1.00 0.00 1 GLY A N 6
ATOM 7757 C CA . GLY A 1 1 ? -16.896 -15.464 15.582 1.00 0.00 1 GLY A CA 6
ATOM 7758 C C . GLY A 1 1 ? -17.147 -15.815 14.114 1.00 0.00 1 GLY A C 6
ATOM 7759 O O . GLY A 1 1 ? -17.573 -16.926 13.801 1.00 0.00 1 GLY A O 6
ATOM 7763 N N . SER A 1 2 ? -16.871 -14.847 13.252 1.00 0.00 2 SER A N 6
ATOM 7764 C CA . SER A 1 2 ? -17.061 -15.040 11.825 1.00 0.00 2 SER A CA 6
ATOM 7765 C C . SER A 1 2 ? -15.955 -14.322 11.048 1.00 0.00 2 SER A C 6
ATOM 7766 O O . SER A 1 2 ? -15.378 -13.351 11.536 1.00 0.00 2 SER A O 6
ATOM 7774 N N . SER A 1 3 ? -15.692 -14.828 9.852 1.00 0.00 3 SER A N 6
ATOM 7775 C CA . SER A 1 3 ? -14.665 -14.247 9.004 1.00 0.00 3 SER A CA 6
ATOM 7776 C C . SER A 1 3 ? -15.312 -13.501 7.835 1.00 0.00 3 SER A C 6
ATOM 7777 O O . SER A 1 3 ? -16.461 -13.767 7.484 1.00 0.00 3 SER A O 6
ATOM 7785 N N . GLY A 1 4 ? -14.548 -12.580 7.267 1.00 0.00 4 GLY A N 6
ATOM 7786 C CA . GLY A 1 4 ? -15.032 -11.793 6.145 1.00 0.00 4 GLY A CA 6
ATOM 7787 C C . GLY A 1 4 ? -15.606 -12.695 5.050 1.00 0.00 4 GLY A C 6
ATOM 7788 O O . GLY A 1 4 ? -15.382 -13.904 5.056 1.00 0.00 4 GLY A O 6
ATOM 7792 N N . SER A 1 5 ? -16.336 -12.071 4.137 1.00 0.00 5 SER A N 6
ATOM 7793 C CA . SER A 1 5 ? -16.943 -12.802 3.038 1.00 0.00 5 SER A CA 6
ATOM 7794 C C . SER A 1 5 ? -16.659 -12.088 1.715 1.00 0.00 5 SER A C 6
ATOM 7795 O O . SER A 1 5 ? -17.432 -11.231 1.289 1.00 0.00 5 SER A O 6
ATOM 7803 N N . SER A 1 6 ? -15.548 -12.468 1.101 1.00 0.00 6 SER A N 6
ATOM 7804 C CA . SER A 1 6 ? -15.153 -11.875 -0.166 1.00 0.00 6 SER A CA 6
ATOM 7805 C C . SER A 1 6 ? -14.904 -10.376 0.014 1.00 0.00 6 SER A C 6
ATOM 7806 O O . SER A 1 6 ? -15.769 -9.559 -0.297 1.00 0.00 6 SER A O 6
ATOM 7814 N N . GLY A 1 7 ? -13.718 -10.061 0.514 1.00 0.00 7 GLY A N 6
ATOM 7815 C CA . GLY A 1 7 ? -13.345 -8.675 0.738 1.00 0.00 7 GLY A CA 6
ATOM 7816 C C . GLY A 1 7 ? -13.333 -7.891 -0.576 1.00 0.00 7 GLY A C 6
ATOM 7817 O O . GLY A 1 7 ? -13.502 -8.469 -1.649 1.00 0.00 7 GLY A O 6
ATOM 7821 N N . LYS A 1 8 ? -13.131 -6.588 -0.449 1.00 0.00 8 LYS A N 6
ATOM 7822 C CA . LYS A 1 8 ? -13.094 -5.719 -1.613 1.00 0.00 8 LYS A CA 6
ATOM 7823 C C . LYS A 1 8 ? -11.664 -5.218 -1.825 1.00 0.00 8 LYS A C 6
ATOM 7824 O O . LYS A 1 8 ? -10.767 -5.544 -1.050 1.00 0.00 8 LYS A O 6
ATOM 7843 N N . SER A 1 9 ? -11.497 -4.433 -2.880 1.00 0.00 9 SER A N 6
ATOM 7844 C CA . SER A 1 9 ? -10.191 -3.884 -3.204 1.00 0.00 9 SER A CA 6
ATOM 7845 C C . SER A 1 9 ? -10.333 -2.429 -3.655 1.00 0.00 9 SER A C 6
ATOM 7846 O O . SER A 1 9 ? -11.052 -2.139 -4.610 1.00 0.00 9 SER A O 6
ATOM 7854 N N . LEU A 1 10 ? -9.636 -1.553 -2.947 1.00 0.00 10 LEU A N 6
ATOM 7855 C CA . LEU A 1 10 ? -9.675 -0.135 -3.263 1.00 0.00 10 LEU A CA 6
ATOM 7856 C C . LEU A 1 10 ? -8.309 0.302 -3.796 1.00 0.00 10 LEU A C 6
ATOM 7857 O O . LEU A 1 10 ? -7.297 -0.342 -3.524 1.00 0.00 10 LEU A O 6
ATOM 7873 N N . THR A 1 11 ? -8.324 1.394 -4.547 1.00 0.00 11 THR A N 6
ATOM 7874 C CA . THR A 1 11 ? -7.100 1.925 -5.121 1.00 0.00 11 THR A CA 6
ATOM 7875 C C . THR A 1 11 ? -6.670 3.193 -4.381 1.00 0.00 11 THR A C 6
ATOM 7876 O O . THR A 1 11 ? -7.507 4.020 -4.021 1.00 0.00 11 THR A O 6
ATOM 7887 N N . LEU A 1 12 ? -5.366 3.308 -4.177 1.00 0.00 12 LEU A N 6
ATOM 7888 C CA . LEU A 1 12 ? -4.815 4.462 -3.487 1.00 0.00 12 LEU A CA 6
ATOM 7889 C C . LEU A 1 12 ? -3.518 4.891 -4.174 1.00 0.00 12 LEU A C 6
ATOM 7890 O O . LEU A 1 12 ? -2.678 4.053 -4.501 1.00 0.00 12 LEU A O 6
ATOM 7906 N N . VAL A 1 13 ? -3.394 6.195 -4.374 1.00 0.00 13 VAL A N 6
ATOM 7907 C CA . VAL A 1 13 ? -2.213 6.744 -5.017 1.00 0.00 13 VAL A CA 6
ATOM 7908 C C . VAL A 1 13 ? -1.259 7.280 -3.948 1.00 0.00 13 VAL A C 6
ATOM 7909 O O . VAL A 1 13 ? -1.597 8.212 -3.220 1.00 0.00 13 VAL A O 6
ATOM 7922 N N . LEU A 1 14 ? -0.085 6.669 -3.888 1.00 0.00 14 LEU A N 6
ATOM 7923 C CA . LEU A 1 14 ? 0.921 7.072 -2.921 1.00 0.00 14 LEU A CA 6
ATOM 7924 C C . LEU A 1 14 ? 2.063 7.787 -3.646 1.00 0.00 14 LEU A C 6
ATOM 7925 O O . LEU A 1 14 ? 2.293 7.552 -4.832 1.00 0.00 14 LEU A O 6
ATOM 7941 N N . HIS A 1 15 ? 2.747 8.645 -2.905 1.00 0.00 15 HIS A N 6
ATOM 7942 C CA . HIS A 1 15 ? 3.860 9.396 -3.463 1.00 0.00 15 HIS A CA 6
ATOM 7943 C C . HIS A 1 15 ? 5.091 9.226 -2.571 1.00 0.00 15 HIS A C 6
ATOM 7944 O O . HIS A 1 15 ? 5.029 8.560 -1.539 1.00 0.00 15 HIS A O 6
ATOM 7958 N N . ARG A 1 16 ? 6.183 9.842 -3.002 1.00 0.00 16 ARG A N 6
ATOM 7959 C CA . ARG A 1 16 ? 7.427 9.768 -2.256 1.00 0.00 16 ARG A CA 6
ATOM 7960 C C . ARG A 1 16 ? 7.857 11.164 -1.800 1.00 0.00 16 ARG A C 6
ATOM 7961 O O . ARG A 1 16 ? 8.440 11.921 -2.575 1.00 0.00 16 ARG A O 6
ATOM 7982 N N . ASP A 1 17 ? 7.553 11.462 -0.546 1.00 0.00 17 ASP A N 6
ATOM 7983 C CA . ASP A 1 17 ? 7.901 12.754 0.022 1.00 0.00 17 ASP A CA 6
ATOM 7984 C C . ASP A 1 17 ? 9.322 12.693 0.585 1.00 0.00 17 ASP A C 6
ATOM 7985 O O . ASP A 1 17 ? 9.511 12.494 1.784 1.00 0.00 17 ASP A O 6
ATOM 7994 N N . SER A 1 18 ? 10.286 12.868 -0.308 1.00 0.00 18 SER A N 6
ATOM 7995 C CA . SER A 1 18 ? 11.684 12.835 0.085 1.00 0.00 18 SER A CA 6
ATOM 7996 C C . SER A 1 18 ? 12.048 11.445 0.611 1.00 0.00 18 SER A C 6
ATOM 7997 O O . SER A 1 18 ? 12.369 11.288 1.788 1.00 0.00 18 SER A O 6
ATOM 8005 N N . GLY A 1 19 ? 11.985 10.473 -0.287 1.00 0.00 19 GLY A N 6
ATOM 8006 C CA . GLY A 1 19 ? 12.304 9.101 0.072 1.00 0.00 19 GLY A CA 6
ATOM 8007 C C . GLY A 1 19 ? 11.465 8.638 1.265 1.00 0.00 19 GLY A C 6
ATOM 8008 O O . GLY A 1 19 ? 12.007 8.168 2.264 1.00 0.00 19 GLY A O 6
ATOM 8012 N N . SER A 1 20 ? 10.156 8.786 1.120 1.00 0.00 20 SER A N 6
ATOM 8013 C CA . SER A 1 20 ? 9.237 8.388 2.173 1.00 0.00 20 SER A CA 6
ATOM 8014 C C . SER A 1 20 ? 7.819 8.266 1.611 1.00 0.00 20 SER A C 6
ATOM 8015 O O . SER A 1 20 ? 7.148 9.272 1.387 1.00 0.00 20 SER A O 6
ATOM 8023 N N . LEU A 1 21 ? 7.405 7.025 1.401 1.00 0.00 21 LEU A N 6
ATOM 8024 C CA . LEU A 1 21 ? 6.079 6.759 0.870 1.00 0.00 21 LEU A CA 6
ATOM 8025 C C . LEU A 1 21 ? 5.031 7.395 1.785 1.00 0.00 21 LEU A C 6
ATOM 8026 O O . LEU A 1 21 ? 3.975 7.824 1.321 1.00 0.00 21 LEU A O 6
ATOM 8042 N N . GLY A 1 22 ? 5.358 7.435 3.068 1.00 0.00 22 GLY A N 6
ATOM 8043 C CA . GLY A 1 22 ? 4.458 8.011 4.052 1.00 0.00 22 GLY A CA 6
ATOM 8044 C C . GLY A 1 22 ? 3.849 6.925 4.942 1.00 0.00 22 GLY A C 6
ATOM 8045 O O . GLY A 1 22 ? 2.800 7.131 5.549 1.00 0.00 22 GLY A O 6
ATOM 8049 N N . PHE A 1 23 ? 4.535 5.792 4.990 1.00 0.00 23 PHE A N 6
ATOM 8050 C CA . PHE A 1 23 ? 4.075 4.673 5.794 1.00 0.00 23 PHE A CA 6
ATOM 8051 C C . PHE A 1 23 ? 5.167 3.610 5.930 1.00 0.00 23 PHE A C 6
ATOM 8052 O O . PHE A 1 23 ? 6.321 3.853 5.581 1.00 0.00 23 PHE A O 6
ATOM 8069 N N . ASN A 1 24 ? 4.764 2.455 6.439 1.00 0.00 24 ASN A N 6
ATOM 8070 C CA . ASN A 1 24 ? 5.694 1.354 6.625 1.00 0.00 24 ASN A CA 6
ATOM 8071 C C . ASN A 1 24 ? 5.004 0.040 6.252 1.00 0.00 24 ASN A C 6
ATOM 8072 O O . ASN A 1 24 ? 3.800 0.017 6.001 1.00 0.00 24 ASN A O 6
ATOM 8083 N N . ILE A 1 25 ? 5.796 -1.021 6.228 1.00 0.00 25 ILE A N 6
ATOM 8084 C CA . ILE A 1 25 ? 5.277 -2.335 5.891 1.00 0.00 25 ILE A CA 6
ATOM 8085 C C . ILE A 1 25 ? 5.843 -3.369 6.866 1.00 0.00 25 ILE A C 6
ATOM 8086 O O . ILE A 1 25 ? 6.799 -3.089 7.588 1.00 0.00 25 ILE A O 6
ATOM 8102 N N . ILE A 1 26 ? 5.229 -4.543 6.857 1.00 0.00 26 ILE A N 6
ATOM 8103 C CA . ILE A 1 26 ? 5.660 -5.620 7.732 1.00 0.00 26 ILE A CA 6
ATOM 8104 C C . ILE A 1 26 ? 5.984 -6.856 6.890 1.00 0.00 26 ILE A C 6
ATOM 8105 O O . ILE A 1 26 ? 5.613 -6.930 5.720 1.00 0.00 26 ILE A O 6
ATOM 8121 N N . GLY A 1 27 ? 6.674 -7.796 7.519 1.00 0.00 27 GLY A N 6
ATOM 8122 C CA . GLY A 1 27 ? 7.053 -9.026 6.843 1.00 0.00 27 GLY A CA 6
ATOM 8123 C C . GLY A 1 27 ? 5.817 -9.810 6.399 1.00 0.00 27 GLY A C 6
ATOM 8124 O O . GLY A 1 27 ? 4.688 -9.365 6.603 1.00 0.00 27 GLY A O 6
ATOM 8128 N N . GLY A 1 28 ? 6.071 -10.965 5.801 1.00 0.00 28 GLY A N 6
ATOM 8129 C CA . GLY A 1 28 ? 4.993 -11.815 5.327 1.00 0.00 28 GLY A CA 6
ATOM 8130 C C . GLY A 1 28 ? 4.769 -12.996 6.273 1.00 0.00 28 GLY A C 6
ATOM 8131 O O . GLY A 1 28 ? 5.439 -13.110 7.299 1.00 0.00 28 GLY A O 6
ATOM 8135 N N . ARG A 1 29 ? 3.826 -13.846 5.895 1.00 0.00 29 ARG A N 6
ATOM 8136 C CA . ARG A 1 29 ? 3.506 -15.014 6.698 1.00 0.00 29 ARG A CA 6
ATOM 8137 C C . ARG A 1 29 ? 4.267 -16.237 6.183 1.00 0.00 29 ARG A C 6
ATOM 8138 O O . ARG A 1 29 ? 4.507 -16.364 4.983 1.00 0.00 29 ARG A O 6
ATOM 8159 N N . PRO A 1 30 ? 4.635 -17.130 7.140 1.00 0.00 30 PRO A N 6
ATOM 8160 C CA . PRO A 1 30 ? 5.365 -18.339 6.795 1.00 0.00 30 PRO A CA 6
ATOM 8161 C C . PRO A 1 30 ? 4.441 -19.369 6.141 1.00 0.00 30 PRO A C 6
ATOM 8162 O O . PRO A 1 30 ? 3.312 -19.567 6.587 1.00 0.00 30 PRO A O 6
ATOM 8173 N N . SER A 1 31 ? 4.956 -19.997 5.094 1.00 0.00 31 SER A N 6
ATOM 8174 C CA . SER A 1 31 ? 4.191 -21.001 4.373 1.00 0.00 31 SER A CA 6
ATOM 8175 C C . SER A 1 31 ? 5.044 -21.606 3.257 1.00 0.00 31 SER A C 6
ATOM 8176 O O . SER A 1 31 ? 5.231 -20.988 2.210 1.00 0.00 31 SER A O 6
ATOM 8184 N N . VAL A 1 32 ? 5.538 -22.807 3.518 1.00 0.00 32 VAL A N 6
ATOM 8185 C CA . VAL A 1 32 ? 6.367 -23.503 2.548 1.00 0.00 32 VAL A CA 6
ATOM 8186 C C . VAL A 1 32 ? 5.964 -24.978 2.505 1.00 0.00 32 VAL A C 6
ATOM 8187 O O . VAL A 1 32 ? 6.738 -25.849 2.899 1.00 0.00 32 VAL A O 6
ATOM 8200 N N . ASP A 1 33 ? 4.753 -25.215 2.021 1.00 0.00 33 ASP A N 6
ATOM 8201 C CA . ASP A 1 33 ? 4.238 -26.570 1.921 1.00 0.00 33 ASP A CA 6
ATOM 8202 C C . ASP A 1 33 ? 2.952 -26.562 1.092 1.00 0.00 33 ASP A C 6
ATOM 8203 O O . ASP A 1 33 ? 1.866 -26.343 1.627 1.00 0.00 33 ASP A O 6
ATOM 8212 N N . ASN A 1 34 ? 3.118 -26.805 -0.200 1.00 0.00 34 ASN A N 6
ATOM 8213 C CA . ASN A 1 34 ? 1.984 -26.829 -1.108 1.00 0.00 34 ASN A CA 6
ATOM 8214 C C . ASN A 1 34 ? 2.481 -27.092 -2.531 1.00 0.00 34 ASN A C 6
ATOM 8215 O O . ASN A 1 34 ? 3.600 -26.720 -2.880 1.00 0.00 34 ASN A O 6
ATOM 8226 N N . HIS A 1 35 ? 1.624 -27.731 -3.314 1.00 0.00 35 HIS A N 6
ATOM 8227 C CA . HIS A 1 35 ? 1.962 -28.048 -4.691 1.00 0.00 35 HIS A CA 6
ATOM 8228 C C . HIS A 1 35 ? 2.307 -26.762 -5.444 1.00 0.00 35 HIS A C 6
ATOM 8229 O O . HIS A 1 35 ? 1.456 -25.890 -5.614 1.00 0.00 35 HIS A O 6
ATOM 8243 N N . ASP A 1 36 ? 3.557 -26.683 -5.875 1.00 0.00 36 ASP A N 6
ATOM 8244 C CA . ASP A 1 36 ? 4.025 -25.518 -6.606 1.00 0.00 36 ASP A CA 6
ATOM 8245 C C . ASP A 1 36 ? 3.931 -24.285 -5.706 1.00 0.00 36 ASP A C 6
ATOM 8246 O O . ASP A 1 36 ? 3.318 -24.335 -4.641 1.00 0.00 36 ASP A O 6
ATOM 8255 N N . GLY A 1 37 ? 4.548 -23.207 -6.167 1.00 0.00 37 GLY A N 6
ATOM 8256 C CA . GLY A 1 37 ? 4.541 -21.962 -5.416 1.00 0.00 37 GLY A CA 6
ATOM 8257 C C . GLY A 1 37 ? 3.123 -21.597 -4.973 1.00 0.00 37 GLY A C 6
ATOM 8258 O O . GLY A 1 37 ? 2.833 -21.560 -3.778 1.00 0.00 37 GLY A O 6
ATOM 8262 N N . SER A 1 38 ? 2.277 -21.337 -5.959 1.00 0.00 38 SER A N 6
ATOM 8263 C CA . SER A 1 38 ? 0.897 -20.977 -5.686 1.00 0.00 38 SER A CA 6
ATOM 8264 C C . SER A 1 38 ? 0.833 -19.572 -5.082 1.00 0.00 38 SER A C 6
ATOM 8265 O O . SER A 1 38 ? 0.508 -18.609 -5.774 1.00 0.00 38 SER A O 6
ATOM 8273 N N . SER A 1 39 ? 1.148 -19.501 -3.797 1.00 0.00 39 SER A N 6
ATOM 8274 C CA . SER A 1 39 ? 1.130 -18.230 -3.092 1.00 0.00 39 SER A CA 6
ATOM 8275 C C . SER A 1 39 ? 1.849 -18.367 -1.748 1.00 0.00 39 SER A C 6
ATOM 8276 O O . SER A 1 39 ? 1.866 -19.446 -1.156 1.00 0.00 39 SER A O 6
ATOM 8284 N N . SER A 1 40 ? 2.425 -17.259 -1.305 1.00 0.00 40 SER A N 6
ATOM 8285 C CA . SER A 1 40 ? 3.143 -17.242 -0.042 1.00 0.00 40 SER A CA 6
ATOM 8286 C C . SER A 1 40 ? 3.516 -15.806 0.328 1.00 0.00 40 SER A C 6
ATOM 8287 O O . SER A 1 40 ? 3.618 -14.943 -0.543 1.00 0.00 40 SER A O 6
ATOM 8295 N N . GLU A 1 41 ? 3.711 -15.593 1.621 1.00 0.00 41 GLU A N 6
ATOM 8296 C CA . GLU A 1 41 ? 4.071 -14.276 2.118 1.00 0.00 41 GLU A CA 6
ATOM 8297 C C . GLU A 1 41 ? 2.963 -13.269 1.803 1.00 0.00 41 GLU A C 6
ATOM 8298 O O . GLU A 1 41 ? 2.184 -13.468 0.871 1.00 0.00 41 GLU A O 6
ATOM 8310 N N . GLY A 1 42 ? 2.927 -12.209 2.598 1.00 0.00 42 GLY A N 6
ATOM 8311 C CA . GLY A 1 42 ? 1.927 -11.171 2.415 1.00 0.00 42 GLY A CA 6
ATOM 8312 C C . GLY A 1 42 ? 2.449 -9.816 2.900 1.00 0.00 42 GLY A C 6
ATOM 8313 O O . GLY A 1 42 ? 3.226 -9.750 3.851 1.00 0.00 42 GLY A O 6
ATOM 8317 N N . ILE A 1 43 ? 2.000 -8.769 2.223 1.00 0.00 43 ILE A N 6
ATOM 8318 C CA . ILE A 1 43 ? 2.412 -7.420 2.572 1.00 0.00 43 ILE A CA 6
ATOM 8319 C C . ILE A 1 43 ? 1.258 -6.706 3.278 1.00 0.00 43 ILE A C 6
ATOM 8320 O O . ILE A 1 43 ? 0.114 -6.774 2.830 1.00 0.00 43 ILE A O 6
ATOM 8336 N N . PHE A 1 44 ? 1.598 -6.037 4.370 1.00 0.00 44 PHE A N 6
ATOM 8337 C CA . PHE A 1 44 ? 0.604 -5.311 5.143 1.00 0.00 44 PHE A CA 6
ATOM 8338 C C . PHE A 1 44 ? 1.170 -3.986 5.657 1.00 0.00 44 PHE A C 6
ATOM 8339 O O . PHE A 1 44 ? 2.380 -3.766 5.617 1.00 0.00 44 PHE A O 6
ATOM 8356 N N . VAL A 1 45 ? 0.268 -3.137 6.127 1.00 0.00 45 VAL A N 6
ATOM 8357 C CA . VAL A 1 45 ? 0.662 -1.839 6.648 1.00 0.00 45 VAL A CA 6
ATOM 8358 C C . VAL A 1 45 ? 0.467 -1.822 8.165 1.00 0.00 45 VAL A C 6
ATOM 8359 O O . VAL A 1 45 ? -0.657 -1.934 8.651 1.00 0.00 45 VAL A O 6
ATOM 8372 N N . SER A 1 46 ? 1.579 -1.682 8.872 1.00 0.00 46 SER A N 6
ATOM 8373 C CA . SER A 1 46 ? 1.545 -1.650 10.324 1.00 0.00 46 SER A CA 6
ATOM 8374 C C . SER A 1 46 ? 1.803 -0.226 10.822 1.00 0.00 46 SER A C 6
ATOM 8375 O O . SER A 1 46 ? 1.731 0.038 12.021 1.00 0.00 46 SER A O 6
ATOM 8383 N N . LYS A 1 47 ? 2.098 0.653 9.876 1.00 0.00 47 LYS A N 6
ATOM 8384 C CA . LYS A 1 47 ? 2.367 2.043 10.203 1.00 0.00 47 LYS A CA 6
ATOM 8385 C C . LYS A 1 47 ? 1.985 2.926 9.014 1.00 0.00 47 LYS A C 6
ATOM 8386 O O . LYS A 1 47 ? 1.993 2.472 7.871 1.00 0.00 47 LYS A O 6
ATOM 8405 N N . ILE A 1 48 ? 1.659 4.172 9.324 1.00 0.00 48 ILE A N 6
ATOM 8406 C CA . ILE A 1 48 ? 1.274 5.123 8.295 1.00 0.00 48 ILE A CA 6
ATOM 8407 C C . ILE A 1 48 ? 1.598 6.541 8.770 1.00 0.00 48 ILE A C 6
ATOM 8408 O O . ILE A 1 48 ? 1.065 6.998 9.780 1.00 0.00 48 ILE A O 6
ATOM 8424 N N . VAL A 1 49 ? 2.469 7.198 8.019 1.00 0.00 49 VAL A N 6
ATOM 8425 C CA . VAL A 1 49 ? 2.870 8.555 8.351 1.00 0.00 49 VAL A CA 6
ATOM 8426 C C . VAL A 1 49 ? 1.691 9.502 8.117 1.00 0.00 49 VAL A C 6
ATOM 8427 O O . VAL A 1 49 ? 1.177 9.596 7.003 1.00 0.00 49 VAL A O 6
ATOM 8440 N N . ASP A 1 50 ? 1.296 10.180 9.185 1.00 0.00 50 ASP A N 6
ATOM 8441 C CA . ASP A 1 50 ? 0.188 11.116 9.110 1.00 0.00 50 ASP A CA 6
ATOM 8442 C C . ASP A 1 50 ? 0.522 12.216 8.100 1.00 0.00 50 ASP A C 6
ATOM 8443 O O . ASP A 1 50 ? -0.166 12.368 7.092 1.00 0.00 50 ASP A O 6
ATOM 8452 N N . SER A 1 51 ? 1.579 12.954 8.407 1.00 0.00 51 SER A N 6
ATOM 8453 C CA . SER A 1 51 ? 2.013 14.036 7.539 1.00 0.00 51 SER A CA 6
ATOM 8454 C C . SER A 1 51 ? 2.455 13.475 6.185 1.00 0.00 51 SER A C 6
ATOM 8455 O O . SER A 1 51 ? 2.650 14.228 5.232 1.00 0.00 51 SER A O 6
ATOM 8463 N N . GLY A 1 52 ? 2.599 12.159 6.144 1.00 0.00 52 GLY A N 6
ATOM 8464 C CA . GLY A 1 52 ? 3.014 11.489 4.924 1.00 0.00 52 GLY A CA 6
ATOM 8465 C C . GLY A 1 52 ? 1.929 11.586 3.849 1.00 0.00 52 GLY A C 6
ATOM 8466 O O . GLY A 1 52 ? 0.753 11.763 4.164 1.00 0.00 52 GLY A O 6
ATOM 8470 N N . PRO A 1 53 ? 2.374 11.462 2.570 1.00 0.00 53 PRO A N 6
ATOM 8471 C CA . PRO A 1 53 ? 1.454 11.533 1.448 1.00 0.00 53 PRO A CA 6
ATOM 8472 C C . PRO A 1 53 ? 0.637 10.245 1.325 1.00 0.00 53 PRO A C 6
ATOM 8473 O O . PRO A 1 53 ? -0.221 10.131 0.451 1.00 0.00 53 PRO A O 6
ATOM 8484 N N . ALA A 1 54 ? 0.933 9.308 2.214 1.00 0.00 54 ALA A N 6
ATOM 8485 C CA . ALA A 1 54 ? 0.237 8.032 2.216 1.00 0.00 54 ALA A CA 6
ATOM 8486 C C . ALA A 1 54 ? -1.061 8.166 3.014 1.00 0.00 54 ALA A C 6
ATOM 8487 O O . ALA A 1 54 ? -2.081 7.582 2.650 1.00 0.00 54 ALA A O 6
ATOM 8494 N N . ALA A 1 55 ? -0.981 8.938 4.088 1.00 0.00 55 ALA A N 6
ATOM 8495 C CA . ALA A 1 55 ? -2.138 9.156 4.941 1.00 0.00 55 ALA A CA 6
ATOM 8496 C C . ALA A 1 55 ? -2.882 10.408 4.473 1.00 0.00 55 ALA A C 6
ATOM 8497 O O . ALA A 1 55 ? -4.112 10.431 4.450 1.00 0.00 55 ALA A O 6
ATOM 8504 N N . LYS A 1 56 ? -2.106 11.419 4.111 1.00 0.00 56 LYS A N 6
ATOM 8505 C CA . LYS A 1 56 ? -2.676 12.671 3.645 1.00 0.00 56 LYS A CA 6
ATOM 8506 C C . LYS A 1 56 ? -3.680 12.384 2.527 1.00 0.00 56 LYS A C 6
ATOM 8507 O O . LYS A 1 56 ? -4.883 12.306 2.772 1.00 0.00 56 LYS A O 6
ATOM 8526 N N . GLU A 1 57 ? -3.149 12.236 1.322 1.00 0.00 57 GLU A N 6
ATOM 8527 C CA . GLU A 1 57 ? -3.983 11.960 0.165 1.00 0.00 57 GLU A CA 6
ATOM 8528 C C . GLU A 1 57 ? -3.907 10.477 -0.203 1.00 0.00 57 GLU A C 6
ATOM 8529 O O . GLU A 1 57 ? -4.849 9.925 -0.770 1.00 0.00 57 GLU A O 6
ATOM 8541 N N . GLY A 1 58 ? -2.777 9.873 0.136 1.00 0.00 58 GLY A N 6
ATOM 8542 C CA . GLY A 1 58 ? -2.566 8.465 -0.151 1.00 0.00 58 GLY A CA 6
ATOM 8543 C C . GLY A 1 58 ? -3.883 7.689 -0.090 1.00 0.00 58 GLY A C 6
ATOM 8544 O O . GLY A 1 58 ? -4.328 7.134 -1.094 1.00 0.00 58 GLY A O 6
ATOM 8548 N N . GLY A 1 59 ? -4.471 7.676 1.097 1.00 0.00 59 GLY A N 6
ATOM 8549 C CA . GLY A 1 59 ? -5.728 6.978 1.302 1.00 0.00 59 GLY A CA 6
ATOM 8550 C C . GLY A 1 59 ? -5.499 5.621 1.971 1.00 0.00 59 GLY A C 6
ATOM 8551 O O . GLY A 1 59 ? -6.442 4.858 2.175 1.00 0.00 59 GLY A O 6
ATOM 8555 N N . LEU A 1 60 ? -4.241 5.361 2.295 1.00 0.00 60 LEU A N 6
ATOM 8556 C CA . LEU A 1 60 ? -3.876 4.110 2.937 1.00 0.00 60 LEU A CA 6
ATOM 8557 C C . LEU A 1 60 ? -4.466 4.074 4.348 1.00 0.00 60 LEU A C 6
ATOM 8558 O O . LEU A 1 60 ? -4.932 5.093 4.855 1.00 0.00 60 LEU A O 6
ATOM 8574 N N . GLN A 1 61 ? -4.427 2.891 4.942 1.00 0.00 61 GLN A N 6
ATOM 8575 C CA . GLN A 1 61 ? -4.952 2.709 6.284 1.00 0.00 61 GLN A CA 6
ATOM 8576 C C . GLN A 1 61 ? -4.218 1.567 6.991 1.00 0.00 61 GLN A C 6
ATOM 8577 O O . GLN A 1 61 ? -4.103 0.469 6.449 1.00 0.00 61 GLN A O 6
ATOM 8591 N N . ILE A 1 62 ? -3.741 1.866 8.190 1.00 0.00 62 ILE A N 6
ATOM 8592 C CA . ILE A 1 62 ? -3.022 0.878 8.977 1.00 0.00 62 ILE A CA 6
ATOM 8593 C C . ILE A 1 62 ? -3.800 -0.440 8.967 1.00 0.00 62 ILE A C 6
ATOM 8594 O O . ILE A 1 62 ? -5.020 -0.444 8.806 1.00 0.00 62 ILE A O 6
ATOM 8610 N N . HIS A 1 63 ? -3.063 -1.527 9.143 1.00 0.00 63 HIS A N 6
ATOM 8611 C CA . HIS A 1 63 ? -3.668 -2.847 9.156 1.00 0.00 63 HIS A CA 6
ATOM 8612 C C . HIS A 1 63 ? -4.349 -3.114 7.812 1.00 0.00 63 HIS A C 6
ATOM 8613 O O . HIS A 1 63 ? -5.485 -3.583 7.770 1.00 0.00 63 HIS A O 6
ATOM 8627 N N . ASP A 1 64 ? -3.625 -2.803 6.747 1.00 0.00 64 ASP A N 6
ATOM 8628 C CA . ASP A 1 64 ? -4.144 -3.003 5.405 1.00 0.00 64 ASP A CA 6
ATOM 8629 C C . ASP A 1 64 ? -3.170 -3.874 4.610 1.00 0.00 64 ASP A C 6
ATOM 8630 O O . ASP A 1 64 ? -1.955 -3.712 4.719 1.00 0.00 64 ASP A O 6
ATOM 8639 N N . ARG A 1 65 ? -3.738 -4.780 3.827 1.00 0.00 65 ARG A N 6
ATOM 8640 C CA . ARG A 1 65 ? -2.934 -5.676 3.014 1.00 0.00 65 ARG A CA 6
ATOM 8641 C C . ARG A 1 65 ? -2.840 -5.152 1.580 1.00 0.00 65 ARG A C 6
ATOM 8642 O O . ARG A 1 65 ? -3.849 -5.054 0.883 1.00 0.00 65 ARG A O 6
ATOM 8663 N N . ILE A 1 66 ? -1.618 -4.827 1.182 1.00 0.00 66 ILE A N 6
ATOM 8664 C CA . ILE A 1 66 ? -1.379 -4.314 -0.157 1.00 0.00 66 ILE A CA 6
ATOM 8665 C C . ILE A 1 66 ? -1.580 -5.440 -1.173 1.00 0.00 66 ILE A C 6
ATOM 8666 O O . ILE A 1 66 ? -1.130 -6.565 -0.956 1.00 0.00 66 ILE A O 6
ATOM 8682 N N . ILE A 1 67 ? -2.256 -5.100 -2.260 1.00 0.00 67 ILE A N 6
ATOM 8683 C CA . ILE A 1 67 ? -2.523 -6.068 -3.310 1.00 0.00 67 ILE A CA 6
ATOM 8684 C C . ILE A 1 67 ? -1.573 -5.816 -4.483 1.00 0.00 67 ILE A C 6
ATOM 8685 O O . ILE A 1 67 ? -0.924 -6.740 -4.970 1.00 0.00 67 ILE A O 6
ATOM 8701 N N . GLU A 1 68 ? -1.521 -4.560 -4.902 1.00 0.00 68 GLU A N 6
ATOM 8702 C CA . GLU A 1 68 ? -0.661 -4.175 -6.008 1.00 0.00 68 GLU A CA 6
ATOM 8703 C C . GLU A 1 68 ? -0.090 -2.776 -5.774 1.00 0.00 68 GLU A C 6
ATOM 8704 O O . GLU A 1 68 ? -0.698 -1.960 -5.083 1.00 0.00 68 GLU A O 6
ATOM 8716 N N . VAL A 1 69 ? 1.074 -2.540 -6.363 1.00 0.00 69 VAL A N 6
ATOM 8717 C CA . VAL A 1 69 ? 1.734 -1.253 -6.227 1.00 0.00 69 VAL A CA 6
ATOM 8718 C C . VAL A 1 69 ? 2.357 -0.860 -7.568 1.00 0.00 69 VAL A C 6
ATOM 8719 O O . VAL A 1 69 ? 3.242 -1.550 -8.072 1.00 0.00 69 VAL A O 6
ATOM 8732 N N . ASN A 1 70 ? 1.870 0.247 -8.109 1.00 0.00 70 ASN A N 6
ATOM 8733 C CA . ASN A 1 70 ? 2.368 0.740 -9.382 1.00 0.00 70 ASN A CA 6
ATOM 8734 C C . ASN A 1 70 ? 2.170 -0.335 -10.452 1.00 0.00 70 ASN A C 6
ATOM 8735 O O . ASN A 1 70 ? 2.784 -0.276 -11.517 1.00 0.00 70 ASN A O 6
ATOM 8746 N N . GLY A 1 71 ? 1.312 -1.292 -10.133 1.00 0.00 71 GLY A N 6
ATOM 8747 C CA . GLY A 1 71 ? 1.026 -2.379 -11.054 1.00 0.00 71 GLY A CA 6
ATOM 8748 C C . GLY A 1 71 ? 1.825 -3.632 -10.689 1.00 0.00 71 GLY A C 6
ATOM 8749 O O . GLY A 1 71 ? 1.710 -4.661 -11.353 1.00 0.00 71 GLY A O 6
ATOM 8753 N N . ARG A 1 72 ? 2.618 -3.503 -9.635 1.00 0.00 72 ARG A N 6
ATOM 8754 C CA . ARG A 1 72 ? 3.436 -4.612 -9.174 1.00 0.00 72 ARG A CA 6
ATOM 8755 C C . ARG A 1 72 ? 2.692 -5.409 -8.101 1.00 0.00 72 ARG A C 6
ATOM 8756 O O . ARG A 1 72 ? 2.261 -4.850 -7.094 1.00 0.00 72 ARG A O 6
ATOM 8777 N N . ASP A 1 73 ? 2.564 -6.704 -8.353 1.00 0.00 73 ASP A N 6
ATOM 8778 C CA . ASP A 1 73 ? 1.880 -7.584 -7.421 1.00 0.00 73 ASP A CA 6
ATOM 8779 C C . ASP A 1 73 ? 2.815 -7.909 -6.254 1.00 0.00 73 ASP A C 6
ATOM 8780 O O . ASP A 1 73 ? 3.895 -8.462 -6.455 1.00 0.00 73 ASP A O 6
ATOM 8789 N N . LEU A 1 74 ? 2.365 -7.552 -5.060 1.00 0.00 74 LEU A N 6
ATOM 8790 C CA . LEU A 1 74 ? 3.147 -7.799 -3.861 1.00 0.00 74 LEU A CA 6
ATOM 8791 C C . LEU A 1 74 ? 2.349 -8.695 -2.912 1.00 0.00 74 LEU A C 6
ATOM 8792 O O . LEU A 1 74 ? 2.847 -9.088 -1.858 1.00 0.00 74 LEU A O 6
ATOM 8808 N N . SER A 1 75 ? 1.124 -8.991 -3.320 1.00 0.00 75 SER A N 6
ATOM 8809 C CA . SER A 1 75 ? 0.252 -9.834 -2.519 1.00 0.00 75 SER A CA 6
ATOM 8810 C C . SER A 1 75 ? 1.009 -11.079 -2.055 1.00 0.00 75 SER A C 6
ATOM 8811 O O . SER A 1 75 ? 0.797 -11.562 -0.944 1.00 0.00 75 SER A O 6
ATOM 8819 N N . ARG A 1 76 ? 1.877 -11.565 -2.930 1.00 0.00 76 ARG A N 6
ATOM 8820 C CA . ARG A 1 76 ? 2.667 -12.746 -2.625 1.00 0.00 76 ARG A CA 6
ATOM 8821 C C . ARG A 1 76 ? 4.147 -12.376 -2.499 1.00 0.00 76 ARG A C 6
ATOM 8822 O O . ARG A 1 76 ? 5.019 -13.229 -2.656 1.00 0.00 76 ARG A O 6
ATOM 8843 N N . ALA A 1 77 ? 4.384 -11.104 -2.216 1.00 0.00 77 ALA A N 6
ATOM 8844 C CA . ALA A 1 77 ? 5.743 -10.611 -2.068 1.00 0.00 77 ALA A CA 6
ATOM 8845 C C . ALA A 1 77 ? 6.062 -10.450 -0.580 1.00 0.00 77 ALA A C 6
ATOM 8846 O O . ALA A 1 77 ? 5.174 -10.556 0.264 1.00 0.00 77 ALA A O 6
ATOM 8853 N N . THR A 1 78 ? 7.334 -10.197 -0.305 1.00 0.00 78 THR A N 6
ATOM 8854 C CA . THR A 1 78 ? 7.781 -10.021 1.066 1.00 0.00 78 THR A CA 6
ATOM 8855 C C . THR A 1 78 ? 8.138 -8.556 1.327 1.00 0.00 78 THR A C 6
ATOM 8856 O O . THR A 1 78 ? 8.240 -7.763 0.392 1.00 0.00 78 THR A O 6
ATOM 8867 N N . HIS A 1 79 ? 8.318 -8.242 2.601 1.00 0.00 79 HIS A N 6
ATOM 8868 C CA . HIS A 1 79 ? 8.662 -6.886 2.996 1.00 0.00 79 HIS A CA 6
ATOM 8869 C C . HIS A 1 79 ? 9.831 -6.385 2.146 1.00 0.00 79 HIS A C 6
ATOM 8870 O O . HIS A 1 79 ? 9.808 -5.256 1.658 1.00 0.00 79 HIS A O 6
ATOM 8884 N N . ASP A 1 80 ? 10.824 -7.248 1.995 1.00 0.00 80 ASP A N 6
ATOM 8885 C CA . ASP A 1 80 ? 12.000 -6.907 1.213 1.00 0.00 80 ASP A CA 6
ATOM 8886 C C . ASP A 1 80 ? 11.566 -6.466 -0.187 1.00 0.00 80 ASP A C 6
ATOM 8887 O O . ASP A 1 80 ? 11.958 -5.399 -0.655 1.00 0.00 80 ASP A O 6
ATOM 8896 N N . GLN A 1 81 ? 10.761 -7.311 -0.815 1.00 0.00 81 GLN A N 6
ATOM 8897 C CA . GLN A 1 81 ? 10.270 -7.023 -2.151 1.00 0.00 81 GLN A CA 6
ATOM 8898 C C . GLN A 1 81 ? 9.381 -5.777 -2.133 1.00 0.00 81 GLN A C 6
ATOM 8899 O O . GLN A 1 81 ? 9.570 -4.864 -2.934 1.00 0.00 81 GLN A O 6
ATOM 8913 N N . ALA A 1 82 ? 8.431 -5.781 -1.209 1.00 0.00 82 ALA A N 6
ATOM 8914 C CA . ALA A 1 82 ? 7.513 -4.663 -1.075 1.00 0.00 82 ALA A CA 6
ATOM 8915 C C . ALA A 1 82 ? 8.309 -3.356 -1.044 1.00 0.00 82 ALA A C 6
ATOM 8916 O O . ALA A 1 82 ? 8.028 -2.436 -1.810 1.00 0.00 82 ALA A O 6
ATOM 8923 N N . VAL A 1 83 ? 9.286 -3.317 -0.150 1.00 0.00 83 VAL A N 6
ATOM 8924 C CA . VAL A 1 83 ? 10.124 -2.138 -0.008 1.00 0.00 83 VAL A CA 6
ATOM 8925 C C . VAL A 1 83 ? 10.692 -1.755 -1.376 1.00 0.00 83 VAL A C 6
ATOM 8926 O O . VAL A 1 83 ? 10.515 -0.627 -1.832 1.00 0.00 83 VAL A O 6
ATOM 8939 N N . GLU A 1 84 ? 11.365 -2.717 -1.992 1.00 0.00 84 GLU A N 6
ATOM 8940 C CA . GLU A 1 84 ? 11.961 -2.494 -3.298 1.00 0.00 84 GLU A CA 6
ATOM 8941 C C . GLU A 1 84 ? 10.897 -2.025 -4.294 1.00 0.00 84 GLU A C 6
ATOM 8942 O O . GLU A 1 84 ? 11.146 -1.126 -5.095 1.00 0.00 84 GLU A O 6
ATOM 8954 N N . ALA A 1 85 ? 9.735 -2.657 -4.211 1.00 0.00 85 ALA A N 6
ATOM 8955 C CA . ALA A 1 85 ? 8.634 -2.316 -5.094 1.00 0.00 85 ALA A CA 6
ATOM 8956 C C . ALA A 1 85 ? 8.325 -0.823 -4.965 1.00 0.00 85 ALA A C 6
ATOM 8957 O O . ALA A 1 85 ? 8.293 -0.103 -5.962 1.00 0.00 85 ALA A O 6
ATOM 8964 N N . PHE A 1 86 ? 8.105 -0.402 -3.728 1.00 0.00 86 PHE A N 6
ATOM 8965 C CA . PHE A 1 86 ? 7.800 0.993 -3.455 1.00 0.00 86 PHE A CA 6
ATOM 8966 C C . PHE A 1 86 ? 9.010 1.885 -3.741 1.00 0.00 86 PHE A C 6
ATOM 8967 O O . PHE A 1 86 ? 8.856 3.066 -4.047 1.00 0.00 86 PHE A O 6
ATOM 8984 N N . LYS A 1 87 ? 10.186 1.285 -3.631 1.00 0.00 87 LYS A N 6
ATOM 8985 C CA . LYS A 1 87 ? 11.421 2.010 -3.874 1.00 0.00 87 LYS A CA 6
ATOM 8986 C C . LYS A 1 87 ? 11.568 2.272 -5.375 1.00 0.00 87 LYS A C 6
ATOM 8987 O O . LYS A 1 87 ? 11.928 3.374 -5.784 1.00 0.00 87 LYS A O 6
ATOM 9006 N N . THR A 1 88 ? 11.280 1.239 -6.154 1.00 0.00 88 THR A N 6
ATOM 9007 C CA . THR A 1 88 ? 11.375 1.343 -7.600 1.00 0.00 88 THR A CA 6
ATOM 9008 C C . THR A 1 88 ? 10.062 1.868 -8.184 1.00 0.00 88 THR A C 6
ATOM 9009 O O . THR A 1 88 ? 9.940 2.030 -9.397 1.00 0.00 88 THR A O 6
ATOM 9020 N N . ALA A 1 89 ? 9.114 2.119 -7.294 1.00 0.00 89 ALA A N 6
ATOM 9021 C CA . ALA A 1 89 ? 7.815 2.622 -7.706 1.00 0.00 89 ALA A CA 6
ATOM 9022 C C . ALA A 1 89 ? 7.961 4.069 -8.183 1.00 0.00 89 ALA A C 6
ATOM 9023 O O . ALA A 1 89 ? 8.811 4.807 -7.687 1.00 0.00 89 ALA A O 6
ATOM 9030 N N . LYS A 1 90 ? 7.118 4.430 -9.139 1.00 0.00 90 LYS A N 6
ATOM 9031 C CA . LYS A 1 90 ? 7.143 5.775 -9.689 1.00 0.00 90 LYS A CA 6
ATOM 9032 C C . LYS A 1 90 ? 5.801 6.458 -9.413 1.00 0.00 90 LYS A C 6
ATOM 9033 O O . LYS A 1 90 ? 4.772 5.794 -9.312 1.00 0.00 90 LYS A O 6
ATOM 9052 N N . GLU A 1 91 ? 5.858 7.777 -9.301 1.00 0.00 91 GLU A N 6
ATOM 9053 C CA . GLU A 1 91 ? 4.660 8.558 -9.040 1.00 0.00 91 GLU A CA 6
ATOM 9054 C C . GLU A 1 91 ? 4.002 8.978 -10.356 1.00 0.00 91 GLU A C 6
ATOM 9055 O O . GLU A 1 91 ? 4.690 9.331 -11.313 1.00 0.00 91 GLU A O 6
ATOM 9067 N N . PRO A 1 92 ? 2.643 8.924 -10.362 1.00 0.00 92 PRO A N 6
ATOM 9068 C CA . PRO A 1 92 ? 1.906 8.494 -9.186 1.00 0.00 92 PRO A CA 6
ATOM 9069 C C . PRO A 1 92 ? 2.000 6.978 -9.004 1.00 0.00 92 PRO A C 6
ATOM 9070 O O . PRO A 1 92 ? 2.027 6.232 -9.982 1.00 0.00 92 PRO A O 6
ATOM 9081 N N . ILE A 1 93 ? 2.046 6.567 -7.745 1.00 0.00 93 ILE A N 6
ATOM 9082 C CA . ILE A 1 93 ? 2.136 5.153 -7.422 1.00 0.00 93 ILE A CA 6
ATOM 9083 C C . ILE A 1 93 ? 0.737 4.613 -7.124 1.00 0.00 93 ILE A C 6
ATOM 9084 O O . ILE A 1 93 ? 0.132 4.968 -6.114 1.00 0.00 93 ILE A O 6
ATOM 9100 N N . VAL A 1 94 ? 0.262 3.762 -8.023 1.00 0.00 94 VAL A N 6
ATOM 9101 C CA . VAL A 1 94 ? -1.055 3.169 -7.869 1.00 0.00 94 VAL A CA 6
ATOM 9102 C C . VAL A 1 94 ? -0.957 1.951 -6.948 1.00 0.00 94 VAL A C 6
ATOM 9103 O O . VAL A 1 94 ? -0.376 0.932 -7.321 1.00 0.00 94 VAL A O 6
ATOM 9116 N N . VAL A 1 95 ? -1.534 2.096 -5.764 1.00 0.00 95 VAL A N 6
ATOM 9117 C CA . VAL A 1 95 ? -1.518 1.020 -4.788 1.00 0.00 95 VAL A CA 6
ATOM 9118 C C . VAL A 1 95 ? -2.954 0.574 -4.504 1.00 0.00 95 VAL A C 6
ATOM 9119 O O . VAL A 1 95 ? -3.887 1.370 -4.606 1.00 0.00 95 VAL A O 6
ATOM 9132 N N . GLN A 1 96 ? -3.087 -0.697 -4.154 1.00 0.00 96 GLN A N 6
ATOM 9133 C CA . GLN A 1 96 ? -4.393 -1.258 -3.855 1.00 0.00 96 GLN A CA 6
ATOM 9134 C C . GLN A 1 96 ? -4.338 -2.069 -2.558 1.00 0.00 96 GLN A C 6
ATOM 9135 O O . GLN A 1 96 ? -3.324 -2.696 -2.256 1.00 0.00 96 GLN A O 6
ATOM 9149 N N . VAL A 1 97 ? -5.442 -2.031 -1.827 1.00 0.00 97 VAL A N 6
ATOM 9150 C CA . VAL A 1 97 ? -5.533 -2.754 -0.570 1.00 0.00 97 VAL A CA 6
ATOM 9151 C C . VAL A 1 97 ? -6.844 -3.542 -0.533 1.00 0.00 97 VAL A C 6
ATOM 9152 O O . VAL A 1 97 ? -7.745 -3.291 -1.331 1.00 0.00 97 VAL A O 6
ATOM 9165 N N . LEU A 1 98 ? -6.909 -4.478 0.403 1.00 0.00 98 LEU A N 6
ATOM 9166 C CA . LEU A 1 98 ? -8.094 -5.303 0.554 1.00 0.00 98 LEU A CA 6
ATOM 9167 C C . LEU A 1 98 ? -8.764 -4.985 1.893 1.00 0.00 98 LEU A C 6
ATOM 9168 O O . LEU A 1 98 ? -8.264 -5.371 2.948 1.00 0.00 98 LEU A O 6
ATOM 9184 N N . ARG A 1 99 ? -9.886 -4.285 1.805 1.00 0.00 99 ARG A N 6
ATOM 9185 C CA . ARG A 1 99 ? -10.630 -3.911 2.996 1.00 0.00 99 ARG A CA 6
ATOM 9186 C C . ARG A 1 99 ? -11.802 -4.870 3.213 1.00 0.00 99 ARG A C 6
ATOM 9187 O O . ARG A 1 99 ? -12.469 -5.266 2.258 1.00 0.00 99 ARG A O 6
ATOM 9208 N N . ARG A 1 100 ? -12.017 -5.215 4.474 1.00 0.00 100 ARG A N 6
ATOM 9209 C CA . ARG A 1 100 ? -13.097 -6.120 4.828 1.00 0.00 100 ARG A CA 6
ATOM 9210 C C . ARG A 1 100 ? -14.401 -5.677 4.161 1.00 0.00 100 ARG A C 6
ATOM 9211 O O . ARG A 1 100 ? -14.446 -4.636 3.507 1.00 0.00 100 ARG A O 6
ATOM 9232 N N . THR A 1 101 ? -15.431 -6.489 4.350 1.00 0.00 101 THR A N 6
ATOM 9233 C CA . THR A 1 101 ? -16.732 -6.194 3.775 1.00 0.00 101 THR A CA 6
ATOM 9234 C C . THR A 1 101 ? -17.367 -4.993 4.480 1.00 0.00 101 THR A C 6
ATOM 9235 O O . THR A 1 101 ? -17.459 -4.967 5.707 1.00 0.00 101 THR A O 6
ATOM 9246 N N . SER A 1 102 ? -17.788 -4.029 3.675 1.00 0.00 102 SER A N 6
ATOM 9247 C CA . SER A 1 102 ? -18.411 -2.829 4.206 1.00 0.00 102 SER A CA 6
ATOM 9248 C C . SER A 1 102 ? -19.893 -3.089 4.485 1.00 0.00 102 SER A C 6
ATOM 9249 O O . SER A 1 102 ? -20.639 -3.477 3.588 1.00 0.00 102 SER A O 6
ATOM 9257 N N . GLY A 1 103 ? -20.275 -2.864 5.734 1.00 0.00 103 GLY A N 6
ATOM 9258 C CA . GLY A 1 103 ? -21.654 -3.069 6.143 1.00 0.00 103 GLY A CA 6
ATOM 9259 C C . GLY A 1 103 ? -22.194 -1.843 6.882 1.00 0.00 103 GLY A C 6
ATOM 9260 O O . GLY A 1 103 ? -21.450 -1.158 7.584 1.00 0.00 103 GLY A O 6
ATOM 9264 N N . PRO A 1 104 ? -23.518 -1.596 6.695 1.00 0.00 104 PRO A N 6
ATOM 9265 C CA . PRO A 1 104 ? -24.167 -0.465 7.336 1.00 0.00 104 PRO A CA 6
ATOM 9266 C C . PRO A 1 104 ? -24.392 -0.733 8.825 1.00 0.00 104 PRO A C 6
ATOM 9267 O O . PRO A 1 104 ? -24.780 -1.836 9.209 1.00 0.00 104 PRO A O 6
ATOM 9278 N N . SER A 1 105 ? -24.139 0.293 9.624 1.00 0.00 105 SER A N 6
ATOM 9279 C CA . SER A 1 105 ? -24.309 0.182 11.062 1.00 0.00 105 SER A CA 6
ATOM 9280 C C . SER A 1 105 ? -24.004 1.524 11.731 1.00 0.00 105 SER A C 6
ATOM 9281 O O . SER A 1 105 ? -22.873 2.004 11.681 1.00 0.00 105 SER A O 6
ATOM 9289 N N . SER A 1 106 ? -25.034 2.092 12.341 1.00 0.00 106 SER A N 6
ATOM 9290 C CA . SER A 1 106 ? -24.891 3.369 13.019 1.00 0.00 106 SER A CA 6
ATOM 9291 C C . SER A 1 106 ? -26.041 3.569 14.008 1.00 0.00 106 SER A C 6
ATOM 9292 O O . SER A 1 106 ? -25.813 3.734 15.205 1.00 0.00 106 SER A O 6
ATOM 9300 N N . GLY A 1 107 ? -27.252 3.547 13.471 1.00 0.00 107 GLY A N 6
ATOM 9301 C CA . GLY A 1 107 ? -28.438 3.723 14.291 1.00 0.00 107 GLY A CA 6
ATOM 9302 C C . GLY A 1 107 ? -28.408 5.071 15.015 1.00 0.00 107 GLY A C 6
ATOM 9303 O O . GLY A 1 107 ? -29.449 5.695 15.215 1.00 0.00 107 GLY A O 6
ATOM 9307 N N . GLY A 1 1 ? -24.288 -21.540 -9.904 1.00 0.00 1 GLY A N 7
ATOM 9308 C CA . GLY A 1 1 ? -24.157 -20.319 -9.128 1.00 0.00 1 GLY A CA 7
ATOM 9309 C C . GLY A 1 1 ? -22.811 -20.273 -8.401 1.00 0.00 1 GLY A C 7
ATOM 9310 O O . GLY A 1 1 ? -21.829 -19.763 -8.937 1.00 0.00 1 GLY A O 7
ATOM 9314 N N . SER A 1 2 ? -22.810 -20.814 -7.191 1.00 0.00 2 SER A N 7
ATOM 9315 C CA . SER A 1 2 ? -21.601 -20.841 -6.385 1.00 0.00 2 SER A CA 7
ATOM 9316 C C . SER A 1 2 ? -21.071 -19.420 -6.188 1.00 0.00 2 SER A C 7
ATOM 9317 O O . SER A 1 2 ? -20.413 -18.871 -7.071 1.00 0.00 2 SER A O 7
ATOM 9325 N N . SER A 1 3 ? -21.377 -18.864 -5.025 1.00 0.00 3 SER A N 7
ATOM 9326 C CA . SER A 1 3 ? -20.940 -17.517 -4.702 1.00 0.00 3 SER A CA 7
ATOM 9327 C C . SER A 1 3 ? -20.602 -17.420 -3.213 1.00 0.00 3 SER A C 7
ATOM 9328 O O . SER A 1 3 ? -21.297 -17.996 -2.376 1.00 0.00 3 SER A O 7
ATOM 9336 N N . GLY A 1 4 ? -19.536 -16.687 -2.926 1.00 0.00 4 GLY A N 7
ATOM 9337 C CA . GLY A 1 4 ? -19.098 -16.507 -1.553 1.00 0.00 4 GLY A CA 7
ATOM 9338 C C . GLY A 1 4 ? -19.000 -15.022 -1.198 1.00 0.00 4 GLY A C 7
ATOM 9339 O O . GLY A 1 4 ? -19.268 -14.161 -2.035 1.00 0.00 4 GLY A O 7
ATOM 9343 N N . SER A 1 5 ? -18.615 -14.767 0.044 1.00 0.00 5 SER A N 7
ATOM 9344 C CA . SER A 1 5 ? -18.478 -13.401 0.519 1.00 0.00 5 SER A CA 7
ATOM 9345 C C . SER A 1 5 ? -17.029 -13.133 0.932 1.00 0.00 5 SER A C 7
ATOM 9346 O O . SER A 1 5 ? -16.547 -13.695 1.914 1.00 0.00 5 SER A O 7
ATOM 9354 N N . SER A 1 6 ? -16.376 -12.275 0.163 1.00 0.00 6 SER A N 7
ATOM 9355 C CA . SER A 1 6 ? -14.993 -11.927 0.437 1.00 0.00 6 SER A CA 7
ATOM 9356 C C . SER A 1 6 ? -14.844 -10.406 0.524 1.00 0.00 6 SER A C 7
ATOM 9357 O O . SER A 1 6 ? -15.782 -9.669 0.227 1.00 0.00 6 SER A O 7
ATOM 9365 N N . GLY A 1 7 ? -13.657 -9.983 0.933 1.00 0.00 7 GLY A N 7
ATOM 9366 C CA . GLY A 1 7 ? -13.373 -8.564 1.063 1.00 0.00 7 GLY A CA 7
ATOM 9367 C C . GLY A 1 7 ? -13.372 -7.877 -0.304 1.00 0.00 7 GLY A C 7
ATOM 9368 O O . GLY A 1 7 ? -13.609 -8.520 -1.325 1.00 0.00 7 GLY A O 7
ATOM 9372 N N . LYS A 1 8 ? -13.102 -6.580 -0.279 1.00 0.00 8 LYS A N 7
ATOM 9373 C CA . LYS A 1 8 ? -13.067 -5.799 -1.503 1.00 0.00 8 LYS A CA 7
ATOM 9374 C C . LYS A 1 8 ? -11.650 -5.265 -1.722 1.00 0.00 8 LYS A C 7
ATOM 9375 O O . LYS A 1 8 ? -10.775 -5.451 -0.878 1.00 0.00 8 LYS A O 7
ATOM 9394 N N . SER A 1 9 ? -11.467 -4.611 -2.860 1.00 0.00 9 SER A N 7
ATOM 9395 C CA . SER A 1 9 ? -10.172 -4.049 -3.201 1.00 0.00 9 SER A CA 7
ATOM 9396 C C . SER A 1 9 ? -10.325 -2.576 -3.585 1.00 0.00 9 SER A C 7
ATOM 9397 O O . SER A 1 9 ? -11.125 -2.239 -4.457 1.00 0.00 9 SER A O 7
ATOM 9405 N N . LEU A 1 10 ? -9.546 -1.738 -2.917 1.00 0.00 10 LEU A N 7
ATOM 9406 C CA . LEU A 1 10 ? -9.586 -0.310 -3.177 1.00 0.00 10 LEU A CA 7
ATOM 9407 C C . LEU A 1 10 ? -8.235 0.140 -3.737 1.00 0.00 10 LEU A C 7
ATOM 9408 O O . LEU A 1 10 ? -7.214 -0.503 -3.496 1.00 0.00 10 LEU A O 7
ATOM 9424 N N . THR A 1 11 ? -8.272 1.240 -4.475 1.00 0.00 11 THR A N 7
ATOM 9425 C CA . THR A 1 11 ? -7.063 1.783 -5.071 1.00 0.00 11 THR A CA 7
ATOM 9426 C C . THR A 1 11 ? -6.652 3.074 -4.361 1.00 0.00 11 THR A C 7
ATOM 9427 O O . THR A 1 11 ? -7.501 3.893 -4.012 1.00 0.00 11 THR A O 7
ATOM 9438 N N . LEU A 1 12 ? -5.349 3.215 -4.167 1.00 0.00 12 LEU A N 7
ATOM 9439 C CA . LEU A 1 12 ? -4.814 4.393 -3.505 1.00 0.00 12 LEU A CA 7
ATOM 9440 C C . LEU A 1 12 ? -3.521 4.822 -4.202 1.00 0.00 12 LEU A C 7
ATOM 9441 O O . LEU A 1 12 ? -2.684 3.984 -4.535 1.00 0.00 12 LEU A O 7
ATOM 9457 N N . VAL A 1 13 ? -3.398 6.126 -4.401 1.00 0.00 13 VAL A N 7
ATOM 9458 C CA . VAL A 1 13 ? -2.221 6.675 -5.052 1.00 0.00 13 VAL A CA 7
ATOM 9459 C C . VAL A 1 13 ? -1.263 7.218 -3.990 1.00 0.00 13 VAL A C 7
ATOM 9460 O O . VAL A 1 13 ? -1.604 8.144 -3.255 1.00 0.00 13 VAL A O 7
ATOM 9473 N N . LEU A 1 14 ? -0.082 6.618 -3.941 1.00 0.00 14 LEU A N 7
ATOM 9474 C CA . LEU A 1 14 ? 0.928 7.029 -2.981 1.00 0.00 14 LEU A CA 7
ATOM 9475 C C . LEU A 1 14 ? 2.087 7.697 -3.722 1.00 0.00 14 LEU A C 7
ATOM 9476 O O . LEU A 1 14 ? 2.304 7.440 -4.905 1.00 0.00 14 LEU A O 7
ATOM 9492 N N . HIS A 1 15 ? 2.804 8.543 -2.995 1.00 0.00 15 HIS A N 7
ATOM 9493 C CA . HIS A 1 15 ? 3.936 9.250 -3.569 1.00 0.00 15 HIS A CA 7
ATOM 9494 C C . HIS A 1 15 ? 5.185 8.987 -2.725 1.00 0.00 15 HIS A C 7
ATOM 9495 O O . HIS A 1 15 ? 5.098 8.409 -1.643 1.00 0.00 15 HIS A O 7
ATOM 9509 N N . ARG A 1 16 ? 6.319 9.426 -3.253 1.00 0.00 16 ARG A N 7
ATOM 9510 C CA . ARG A 1 16 ? 7.585 9.245 -2.562 1.00 0.00 16 ARG A CA 7
ATOM 9511 C C . ARG A 1 16 ? 8.151 10.600 -2.129 1.00 0.00 16 ARG A C 7
ATOM 9512 O O . ARG A 1 16 ? 8.944 11.204 -2.850 1.00 0.00 16 ARG A O 7
ATOM 9533 N N . ASP A 1 17 ? 7.720 11.037 -0.955 1.00 0.00 17 ASP A N 7
ATOM 9534 C CA . ASP A 1 17 ? 8.174 12.308 -0.418 1.00 0.00 17 ASP A CA 7
ATOM 9535 C C . ASP A 1 17 ? 9.625 12.171 0.048 1.00 0.00 17 ASP A C 7
ATOM 9536 O O . ASP A 1 17 ? 9.882 11.910 1.223 1.00 0.00 17 ASP A O 7
ATOM 9545 N N . SER A 1 18 ? 10.536 12.354 -0.896 1.00 0.00 18 SER A N 7
ATOM 9546 C CA . SER A 1 18 ? 11.955 12.254 -0.597 1.00 0.00 18 SER A CA 7
ATOM 9547 C C . SER A 1 18 ? 12.269 10.879 -0.003 1.00 0.00 18 SER A C 7
ATOM 9548 O O . SER A 1 18 ? 12.517 10.758 1.195 1.00 0.00 18 SER A O 7
ATOM 9556 N N . GLY A 1 19 ? 12.247 9.877 -0.870 1.00 0.00 19 GLY A N 7
ATOM 9557 C CA . GLY A 1 19 ? 12.527 8.515 -0.446 1.00 0.00 19 GLY A CA 7
ATOM 9558 C C . GLY A 1 19 ? 11.814 8.193 0.868 1.00 0.00 19 GLY A C 7
ATOM 9559 O O . GLY A 1 19 ? 12.457 7.849 1.859 1.00 0.00 19 GLY A O 7
ATOM 9563 N N . SER A 1 20 ? 10.495 8.315 0.835 1.00 0.00 20 SER A N 7
ATOM 9564 C CA . SER A 1 20 ? 9.688 8.041 2.012 1.00 0.00 20 SER A CA 7
ATOM 9565 C C . SER A 1 20 ? 8.205 8.017 1.636 1.00 0.00 20 SER A C 7
ATOM 9566 O O . SER A 1 20 ? 7.563 9.064 1.562 1.00 0.00 20 SER A O 7
ATOM 9574 N N . LEU A 1 21 ? 7.705 6.812 1.407 1.00 0.00 21 LEU A N 7
ATOM 9575 C CA . LEU A 1 21 ? 6.310 6.638 1.040 1.00 0.00 21 LEU A CA 7
ATOM 9576 C C . LEU A 1 21 ? 5.424 7.325 2.081 1.00 0.00 21 LEU A C 7
ATOM 9577 O O . LEU A 1 21 ? 4.367 7.859 1.747 1.00 0.00 21 LEU A O 7
ATOM 9593 N N . GLY A 1 22 ? 5.887 7.289 3.322 1.00 0.00 22 GLY A N 7
ATOM 9594 C CA . GLY A 1 22 ? 5.149 7.901 4.414 1.00 0.00 22 GLY A CA 7
ATOM 9595 C C . GLY A 1 22 ? 4.362 6.851 5.201 1.00 0.00 22 GLY A C 7
ATOM 9596 O O . GLY A 1 22 ? 3.230 7.099 5.612 1.00 0.00 22 GLY A O 7
ATOM 9600 N N . PHE A 1 23 ? 4.993 5.701 5.387 1.00 0.00 23 PHE A N 7
ATOM 9601 C CA . PHE A 1 23 ? 4.366 4.613 6.117 1.00 0.00 23 PHE A CA 7
ATOM 9602 C C . PHE A 1 23 ? 5.309 3.413 6.229 1.00 0.00 23 PHE A C 7
ATOM 9603 O O . PHE A 1 23 ? 6.440 3.460 5.748 1.00 0.00 23 PHE A O 7
ATOM 9620 N N . ASN A 1 24 ? 4.808 2.365 6.867 1.00 0.00 24 ASN A N 7
ATOM 9621 C CA . ASN A 1 24 ? 5.591 1.155 7.049 1.00 0.00 24 ASN A CA 7
ATOM 9622 C C . ASN A 1 24 ? 4.838 -0.031 6.441 1.00 0.00 24 ASN A C 7
ATOM 9623 O O . ASN A 1 24 ? 3.654 0.077 6.127 1.00 0.00 24 ASN A O 7
ATOM 9634 N N . ILE A 1 25 ? 5.556 -1.134 6.294 1.00 0.00 25 ILE A N 7
ATOM 9635 C CA . ILE A 1 25 ? 4.971 -2.339 5.731 1.00 0.00 25 ILE A CA 7
ATOM 9636 C C . ILE A 1 25 ? 5.480 -3.558 6.502 1.00 0.00 25 ILE A C 7
ATOM 9637 O O . ILE A 1 25 ? 6.602 -3.554 7.005 1.00 0.00 25 ILE A O 7
ATOM 9653 N N . ILE A 1 26 ? 4.630 -4.571 6.572 1.00 0.00 26 ILE A N 7
ATOM 9654 C CA . ILE A 1 26 ? 4.979 -5.795 7.274 1.00 0.00 26 ILE A CA 7
ATOM 9655 C C . ILE A 1 26 ? 4.538 -7.000 6.441 1.00 0.00 26 ILE A C 7
ATOM 9656 O O . ILE A 1 26 ? 3.769 -6.855 5.491 1.00 0.00 26 ILE A O 7
ATOM 9672 N N . GLY A 1 27 ? 5.043 -8.162 6.826 1.00 0.00 27 GLY A N 7
ATOM 9673 C CA . GLY A 1 27 ? 4.711 -9.392 6.127 1.00 0.00 27 GLY A CA 7
ATOM 9674 C C . GLY A 1 27 ? 5.811 -9.773 5.135 1.00 0.00 27 GLY A C 7
ATOM 9675 O O . GLY A 1 27 ? 6.276 -8.933 4.365 1.00 0.00 27 GLY A O 7
ATOM 9679 N N . GLY A 1 28 ? 6.195 -11.040 5.184 1.00 0.00 28 GLY A N 7
ATOM 9680 C CA . GLY A 1 28 ? 7.232 -11.542 4.299 1.00 0.00 28 GLY A CA 7
ATOM 9681 C C . GLY A 1 28 ? 7.805 -12.862 4.820 1.00 0.00 28 GLY A C 7
ATOM 9682 O O . GLY A 1 28 ? 7.913 -13.834 4.073 1.00 0.00 28 GLY A O 7
ATOM 9686 N N . ARG A 1 29 ? 8.158 -12.854 6.097 1.00 0.00 29 ARG A N 7
ATOM 9687 C CA . ARG A 1 29 ? 8.717 -14.039 6.727 1.00 0.00 29 ARG A CA 7
ATOM 9688 C C . ARG A 1 29 ? 7.919 -15.281 6.324 1.00 0.00 29 ARG A C 7
ATOM 9689 O O . ARG A 1 29 ? 6.689 -15.264 6.338 1.00 0.00 29 ARG A O 7
ATOM 9710 N N . PRO A 1 30 ? 8.671 -16.356 5.965 1.00 0.00 30 PRO A N 7
ATOM 9711 C CA . PRO A 1 30 ? 8.047 -17.603 5.560 1.00 0.00 30 PRO A CA 7
ATOM 9712 C C . PRO A 1 30 ? 7.487 -18.355 6.769 1.00 0.00 30 PRO A C 7
ATOM 9713 O O . PRO A 1 30 ? 7.728 -17.968 7.911 1.00 0.00 30 PRO A O 7
ATOM 9724 N N . SER A 1 31 ? 6.749 -19.416 6.476 1.00 0.00 31 SER A N 7
ATOM 9725 C CA . SER A 1 31 ? 6.153 -20.226 7.525 1.00 0.00 31 SER A CA 7
ATOM 9726 C C . SER A 1 31 ? 7.236 -20.711 8.491 1.00 0.00 31 SER A C 7
ATOM 9727 O O . SER A 1 31 ? 8.426 -20.536 8.233 1.00 0.00 31 SER A O 7
ATOM 9735 N N . VAL A 1 32 ? 6.785 -21.312 9.582 1.00 0.00 32 VAL A N 7
ATOM 9736 C CA . VAL A 1 32 ? 7.700 -21.824 10.588 1.00 0.00 32 VAL A CA 7
ATOM 9737 C C . VAL A 1 32 ? 8.889 -22.492 9.895 1.00 0.00 32 VAL A C 7
ATOM 9738 O O . VAL A 1 32 ? 10.030 -22.062 10.060 1.00 0.00 32 VAL A O 7
ATOM 9751 N N . ASP A 1 33 ? 8.582 -23.533 9.135 1.00 0.00 33 ASP A N 7
ATOM 9752 C CA . ASP A 1 33 ? 9.611 -24.265 8.417 1.00 0.00 33 ASP A CA 7
ATOM 9753 C C . ASP A 1 33 ? 8.956 -25.134 7.341 1.00 0.00 33 ASP A C 7
ATOM 9754 O O . ASP A 1 33 ? 8.524 -26.252 7.619 1.00 0.00 33 ASP A O 7
ATOM 9763 N N . ASN A 1 34 ? 8.903 -24.588 6.135 1.00 0.00 34 ASN A N 7
ATOM 9764 C CA . ASN A 1 34 ? 8.308 -25.299 5.017 1.00 0.00 34 ASN A CA 7
ATOM 9765 C C . ASN A 1 34 ? 6.791 -25.357 5.204 1.00 0.00 34 ASN A C 7
ATOM 9766 O O . ASN A 1 34 ? 6.043 -24.772 4.422 1.00 0.00 34 ASN A O 7
ATOM 9777 N N . HIS A 1 35 ? 6.382 -26.067 6.244 1.00 0.00 35 HIS A N 7
ATOM 9778 C CA . HIS A 1 35 ? 4.967 -26.209 6.544 1.00 0.00 35 HIS A CA 7
ATOM 9779 C C . HIS A 1 35 ? 4.199 -26.520 5.258 1.00 0.00 35 HIS A C 7
ATOM 9780 O O . HIS A 1 35 ? 3.634 -25.622 4.635 1.00 0.00 35 HIS A O 7
ATOM 9794 N N . ASP A 1 36 ? 4.202 -27.795 4.898 1.00 0.00 36 ASP A N 7
ATOM 9795 C CA . ASP A 1 36 ? 3.513 -28.236 3.698 1.00 0.00 36 ASP A CA 7
ATOM 9796 C C . ASP A 1 36 ? 2.151 -27.543 3.613 1.00 0.00 36 ASP A C 7
ATOM 9797 O O . ASP A 1 36 ? 1.288 -27.757 4.463 1.00 0.00 36 ASP A O 7
ATOM 9806 N N . GLY A 1 37 ? 2.002 -26.727 2.580 1.00 0.00 37 GLY A N 7
ATOM 9807 C CA . GLY A 1 37 ? 0.760 -26.001 2.373 1.00 0.00 37 GLY A CA 7
ATOM 9808 C C . GLY A 1 37 ? 1.022 -24.638 1.729 1.00 0.00 37 GLY A C 7
ATOM 9809 O O . GLY A 1 37 ? 0.558 -23.613 2.225 1.00 0.00 37 GLY A O 7
ATOM 9813 N N . SER A 1 38 ? 1.766 -24.671 0.633 1.00 0.00 38 SER A N 7
ATOM 9814 C CA . SER A 1 38 ? 2.095 -23.451 -0.085 1.00 0.00 38 SER A CA 7
ATOM 9815 C C . SER A 1 38 ? 2.799 -22.467 0.852 1.00 0.00 38 SER A C 7
ATOM 9816 O O . SER A 1 38 ? 2.908 -22.716 2.052 1.00 0.00 38 SER A O 7
ATOM 9824 N N . SER A 1 39 ? 3.258 -21.369 0.269 1.00 0.00 39 SER A N 7
ATOM 9825 C CA . SER A 1 39 ? 3.948 -20.347 1.036 1.00 0.00 39 SER A CA 7
ATOM 9826 C C . SER A 1 39 ? 2.963 -19.640 1.970 1.00 0.00 39 SER A C 7
ATOM 9827 O O . SER A 1 39 ? 1.761 -19.893 1.916 1.00 0.00 39 SER A O 7
ATOM 9835 N N . SER A 1 40 ? 3.510 -18.769 2.805 1.00 0.00 40 SER A N 7
ATOM 9836 C CA . SER A 1 40 ? 2.695 -18.024 3.750 1.00 0.00 40 SER A CA 7
ATOM 9837 C C . SER A 1 40 ? 3.326 -16.656 4.020 1.00 0.00 40 SER A C 7
ATOM 9838 O O . SER A 1 40 ? 3.930 -16.444 5.071 1.00 0.00 40 SER A O 7
ATOM 9846 N N . GLU A 1 41 ? 3.164 -15.764 3.055 1.00 0.00 41 GLU A N 7
ATOM 9847 C CA . GLU A 1 41 ? 3.709 -14.423 3.176 1.00 0.00 41 GLU A CA 7
ATOM 9848 C C . GLU A 1 41 ? 2.773 -13.407 2.517 1.00 0.00 41 GLU A C 7
ATOM 9849 O O . GLU A 1 41 ? 2.001 -13.756 1.626 1.00 0.00 41 GLU A O 7
ATOM 9861 N N . GLY A 1 42 ? 2.872 -12.171 2.983 1.00 0.00 42 GLY A N 7
ATOM 9862 C CA . GLY A 1 42 ? 2.044 -11.102 2.450 1.00 0.00 42 GLY A CA 7
ATOM 9863 C C . GLY A 1 42 ? 2.623 -9.731 2.805 1.00 0.00 42 GLY A C 7
ATOM 9864 O O . GLY A 1 42 ? 3.678 -9.642 3.430 1.00 0.00 42 GLY A O 7
ATOM 9868 N N . ILE A 1 43 ? 1.906 -8.697 2.391 1.00 0.00 43 ILE A N 7
ATOM 9869 C CA . ILE A 1 43 ? 2.335 -7.334 2.657 1.00 0.00 43 ILE A CA 7
ATOM 9870 C C . ILE A 1 43 ? 1.183 -6.557 3.297 1.00 0.00 43 ILE A C 7
ATOM 9871 O O . ILE A 1 43 ? 0.084 -6.504 2.746 1.00 0.00 43 ILE A O 7
ATOM 9887 N N . PHE A 1 44 ? 1.473 -5.974 4.450 1.00 0.00 44 PHE A N 7
ATOM 9888 C CA . PHE A 1 44 ? 0.474 -5.202 5.171 1.00 0.00 44 PHE A CA 7
ATOM 9889 C C . PHE A 1 44 ? 1.076 -3.909 5.725 1.00 0.00 44 PHE A C 7
ATOM 9890 O O . PHE A 1 44 ? 2.295 -3.778 5.819 1.00 0.00 44 PHE A O 7
ATOM 9907 N N . VAL A 1 45 ? 0.192 -2.986 6.076 1.00 0.00 45 VAL A N 7
ATOM 9908 C CA . VAL A 1 45 ? 0.621 -1.708 6.618 1.00 0.00 45 VAL A CA 7
ATOM 9909 C C . VAL A 1 45 ? 0.400 -1.701 8.132 1.00 0.00 45 VAL A C 7
ATOM 9910 O O . VAL A 1 45 ? -0.719 -1.902 8.601 1.00 0.00 45 VAL A O 7
ATOM 9923 N N . SER A 1 46 ? 1.486 -1.467 8.855 1.00 0.00 46 SER A N 7
ATOM 9924 C CA . SER A 1 46 ? 1.425 -1.432 10.306 1.00 0.00 46 SER A CA 7
ATOM 9925 C C . SER A 1 46 ? 1.532 0.013 10.799 1.00 0.00 46 SER A C 7
ATOM 9926 O O . SER A 1 46 ? 0.837 0.406 11.735 1.00 0.00 46 SER A O 7
ATOM 9934 N N . LYS A 1 47 ? 2.407 0.764 10.147 1.00 0.00 47 LYS A N 7
ATOM 9935 C CA . LYS A 1 47 ? 2.614 2.156 10.507 1.00 0.00 47 LYS A CA 7
ATOM 9936 C C . LYS A 1 47 ? 2.331 3.040 9.291 1.00 0.00 47 LYS A C 7
ATOM 9937 O O . LYS A 1 47 ? 2.615 2.654 8.158 1.00 0.00 47 LYS A O 7
ATOM 9956 N N . ILE A 1 48 ? 1.774 4.210 9.567 1.00 0.00 48 ILE A N 7
ATOM 9957 C CA . ILE A 1 48 ? 1.449 5.153 8.510 1.00 0.00 48 ILE A CA 7
ATOM 9958 C C . ILE A 1 48 ? 1.774 6.572 8.980 1.00 0.00 48 ILE A C 7
ATOM 9959 O O . ILE A 1 48 ? 1.247 7.031 9.992 1.00 0.00 48 ILE A O 7
ATOM 9975 N N . VAL A 1 49 ? 2.641 7.228 8.222 1.00 0.00 49 VAL A N 7
ATOM 9976 C CA . VAL A 1 49 ? 3.043 8.585 8.548 1.00 0.00 49 VAL A CA 7
ATOM 9977 C C . VAL A 1 49 ? 1.918 9.551 8.169 1.00 0.00 49 VAL A C 7
ATOM 9978 O O . VAL A 1 49 ? 1.547 9.649 7.001 1.00 0.00 49 VAL A O 7
ATOM 9991 N N . ASP A 1 50 ? 1.406 10.239 9.179 1.00 0.00 50 ASP A N 7
ATOM 9992 C CA . ASP A 1 50 ? 0.331 11.193 8.967 1.00 0.00 50 ASP A CA 7
ATOM 9993 C C . ASP A 1 50 ? 0.705 12.127 7.814 1.00 0.00 50 ASP A C 7
ATOM 9994 O O . ASP A 1 50 ? 0.298 11.905 6.674 1.00 0.00 50 ASP A O 7
ATOM 10003 N N . SER A 1 51 ? 1.475 13.151 8.150 1.00 0.00 51 SER A N 7
ATOM 10004 C CA . SER A 1 51 ? 1.908 14.119 7.157 1.00 0.00 51 SER A CA 7
ATOM 10005 C C . SER A 1 51 ? 2.276 13.405 5.855 1.00 0.00 51 SER A C 7
ATOM 10006 O O . SER A 1 51 ? 2.154 13.977 4.773 1.00 0.00 51 SER A O 7
ATOM 10014 N N . GLY A 1 52 ? 2.721 12.166 6.003 1.00 0.00 52 GLY A N 7
ATOM 10015 C CA . GLY A 1 52 ? 3.108 11.367 4.853 1.00 0.00 52 GLY A CA 7
ATOM 10016 C C . GLY A 1 52 ? 2.033 11.414 3.766 1.00 0.00 52 GLY A C 7
ATOM 10017 O O . GLY A 1 52 ? 0.853 11.602 4.062 1.00 0.00 52 GLY A O 7
ATOM 10021 N N . PRO A 1 53 ? 2.489 11.236 2.497 1.00 0.00 53 PRO A N 7
ATOM 10022 C CA . PRO A 1 53 ? 1.579 11.256 1.364 1.00 0.00 53 PRO A CA 7
ATOM 10023 C C . PRO A 1 53 ? 0.767 9.962 1.291 1.00 0.00 53 PRO A C 7
ATOM 10024 O O . PRO A 1 53 ? -0.088 9.810 0.419 1.00 0.00 53 PRO A O 7
ATOM 10035 N N . ALA A 1 54 ? 1.062 9.062 2.217 1.00 0.00 54 ALA A N 7
ATOM 10036 C CA . ALA A 1 54 ? 0.370 7.785 2.268 1.00 0.00 54 ALA A CA 7
ATOM 10037 C C . ALA A 1 54 ? -0.940 7.951 3.042 1.00 0.00 54 ALA A C 7
ATOM 10038 O O . ALA A 1 54 ? -1.958 7.363 2.679 1.00 0.00 54 ALA A O 7
ATOM 10045 N N . ALA A 1 55 ? -0.872 8.755 4.092 1.00 0.00 55 ALA A N 7
ATOM 10046 C CA . ALA A 1 55 ? -2.040 9.006 4.920 1.00 0.00 55 ALA A CA 7
ATOM 10047 C C . ALA A 1 55 ? -2.774 10.242 4.397 1.00 0.00 55 ALA A C 7
ATOM 10048 O O . ALA A 1 55 ? -4.001 10.251 4.314 1.00 0.00 55 ALA A O 7
ATOM 10055 N N . LYS A 1 56 ? -1.992 11.257 4.058 1.00 0.00 56 LYS A N 7
ATOM 10056 C CA . LYS A 1 56 ? -2.552 12.495 3.546 1.00 0.00 56 LYS A CA 7
ATOM 10057 C C . LYS A 1 56 ? -3.545 12.177 2.426 1.00 0.00 56 LYS A C 7
ATOM 10058 O O . LYS A 1 56 ? -4.750 12.107 2.662 1.00 0.00 56 LYS A O 7
ATOM 10077 N N . GLU A 1 57 ? -3.002 11.991 1.232 1.00 0.00 57 GLU A N 7
ATOM 10078 C CA . GLU A 1 57 ? -3.825 11.681 0.076 1.00 0.00 57 GLU A CA 7
ATOM 10079 C C . GLU A 1 57 ? -3.751 10.187 -0.243 1.00 0.00 57 GLU A C 7
ATOM 10080 O O . GLU A 1 57 ? -4.698 9.616 -0.783 1.00 0.00 57 GLU A O 7
ATOM 10092 N N . GLY A 1 58 ? -2.618 9.595 0.104 1.00 0.00 58 GLY A N 7
ATOM 10093 C CA . GLY A 1 58 ? -2.408 8.178 -0.139 1.00 0.00 58 GLY A CA 7
ATOM 10094 C C . GLY A 1 58 ? -3.723 7.404 -0.037 1.00 0.00 58 GLY A C 7
ATOM 10095 O O . GLY A 1 58 ? -4.068 6.638 -0.936 1.00 0.00 58 GLY A O 7
ATOM 10099 N N . GLY A 1 59 ? -4.423 7.631 1.065 1.00 0.00 59 GLY A N 7
ATOM 10100 C CA . GLY A 1 59 ? -5.693 6.964 1.296 1.00 0.00 59 GLY A CA 7
ATOM 10101 C C . GLY A 1 59 ? -5.488 5.625 2.008 1.00 0.00 59 GLY A C 7
ATOM 10102 O O . GLY A 1 59 ? -6.440 4.873 2.211 1.00 0.00 59 GLY A O 7
ATOM 10106 N N . LEU A 1 60 ? -4.239 5.368 2.368 1.00 0.00 60 LEU A N 7
ATOM 10107 C CA . LEU A 1 60 ? -3.897 4.133 3.053 1.00 0.00 60 LEU A CA 7
ATOM 10108 C C . LEU A 1 60 ? -4.514 4.143 4.453 1.00 0.00 60 LEU A C 7
ATOM 10109 O O . LEU A 1 60 ? -5.042 5.162 4.895 1.00 0.00 60 LEU A O 7
ATOM 10125 N N . GLN A 1 61 ? -4.427 2.997 5.111 1.00 0.00 61 GLN A N 7
ATOM 10126 C CA . GLN A 1 61 ? -4.971 2.861 6.452 1.00 0.00 61 GLN A CA 7
ATOM 10127 C C . GLN A 1 61 ? -4.293 1.702 7.185 1.00 0.00 61 GLN A C 7
ATOM 10128 O O . GLN A 1 61 ? -4.249 0.582 6.677 1.00 0.00 61 GLN A O 7
ATOM 10142 N N . ILE A 1 62 ? -3.780 2.010 8.367 1.00 0.00 62 ILE A N 7
ATOM 10143 C CA . ILE A 1 62 ? -3.107 1.008 9.175 1.00 0.00 62 ILE A CA 7
ATOM 10144 C C . ILE A 1 62 ? -3.883 -0.308 9.099 1.00 0.00 62 ILE A C 7
ATOM 10145 O O . ILE A 1 62 ? -5.107 -0.305 8.982 1.00 0.00 62 ILE A O 7
ATOM 10161 N N . HIS A 1 63 ? -3.138 -1.402 9.170 1.00 0.00 63 HIS A N 7
ATOM 10162 C CA . HIS A 1 63 ? -3.741 -2.723 9.111 1.00 0.00 63 HIS A CA 7
ATOM 10163 C C . HIS A 1 63 ? -4.368 -2.939 7.732 1.00 0.00 63 HIS A C 7
ATOM 10164 O O . HIS A 1 63 ? -5.554 -3.248 7.627 1.00 0.00 63 HIS A O 7
ATOM 10178 N N . ASP A 1 64 ? -3.544 -2.768 6.709 1.00 0.00 64 ASP A N 7
ATOM 10179 C CA . ASP A 1 64 ? -4.003 -2.941 5.341 1.00 0.00 64 ASP A CA 7
ATOM 10180 C C . ASP A 1 64 ? -3.267 -4.123 4.706 1.00 0.00 64 ASP A C 7
ATOM 10181 O O . ASP A 1 64 ? -2.306 -4.638 5.275 1.00 0.00 64 ASP A O 7
ATOM 10190 N N . ARG A 1 65 ? -3.746 -4.518 3.536 1.00 0.00 65 ARG A N 7
ATOM 10191 C CA . ARG A 1 65 ? -3.146 -5.629 2.818 1.00 0.00 65 ARG A CA 7
ATOM 10192 C C . ARG A 1 65 ? -2.921 -5.254 1.352 1.00 0.00 65 ARG A C 7
ATOM 10193 O O . ARG A 1 65 ? -3.742 -5.572 0.493 1.00 0.00 65 ARG A O 7
ATOM 10214 N N . ILE A 1 66 ? -1.804 -4.583 1.110 1.00 0.00 66 ILE A N 7
ATOM 10215 C CA . ILE A 1 66 ? -1.461 -4.161 -0.237 1.00 0.00 66 ILE A CA 7
ATOM 10216 C C . ILE A 1 66 ? -1.578 -5.356 -1.186 1.00 0.00 66 ILE A C 7
ATOM 10217 O O . ILE A 1 66 ? -1.091 -6.444 -0.883 1.00 0.00 66 ILE A O 7
ATOM 10233 N N . ILE A 1 67 ? -2.226 -5.112 -2.316 1.00 0.00 67 ILE A N 7
ATOM 10234 C CA . ILE A 1 67 ? -2.413 -6.155 -3.311 1.00 0.00 67 ILE A CA 7
ATOM 10235 C C . ILE A 1 67 ? -1.497 -5.883 -4.506 1.00 0.00 67 ILE A C 7
ATOM 10236 O O . ILE A 1 67 ? -0.902 -6.806 -5.059 1.00 0.00 67 ILE A O 7
ATOM 10252 N N . GLU A 1 68 ? -1.413 -4.611 -4.869 1.00 0.00 68 GLU A N 7
ATOM 10253 C CA . GLU A 1 68 ? -0.580 -4.207 -5.989 1.00 0.00 68 GLU A CA 7
ATOM 10254 C C . GLU A 1 68 ? -0.035 -2.795 -5.761 1.00 0.00 68 GLU A C 7
ATOM 10255 O O . GLU A 1 68 ? -0.684 -1.971 -5.119 1.00 0.00 68 GLU A O 7
ATOM 10267 N N . VAL A 1 69 ? 1.153 -2.560 -6.300 1.00 0.00 69 VAL A N 7
ATOM 10268 C CA . VAL A 1 69 ? 1.792 -1.262 -6.164 1.00 0.00 69 VAL A CA 7
ATOM 10269 C C . VAL A 1 69 ? 2.446 -0.879 -7.493 1.00 0.00 69 VAL A C 7
ATOM 10270 O O . VAL A 1 69 ? 3.367 -1.553 -7.953 1.00 0.00 69 VAL A O 7
ATOM 10283 N N . ASN A 1 70 ? 1.945 0.202 -8.073 1.00 0.00 70 ASN A N 7
ATOM 10284 C CA . ASN A 1 70 ? 2.470 0.683 -9.340 1.00 0.00 70 ASN A CA 7
ATOM 10285 C C . ASN A 1 70 ? 2.263 -0.389 -10.412 1.00 0.00 70 ASN A C 7
ATOM 10286 O O . ASN A 1 70 ? 2.861 -0.323 -11.485 1.00 0.00 70 ASN A O 7
ATOM 10297 N N . GLY A 1 71 ? 1.414 -1.352 -10.085 1.00 0.00 71 GLY A N 7
ATOM 10298 C CA . GLY A 1 71 ? 1.121 -2.437 -11.006 1.00 0.00 71 GLY A CA 7
ATOM 10299 C C . GLY A 1 71 ? 1.933 -3.686 -10.659 1.00 0.00 71 GLY A C 7
ATOM 10300 O O . GLY A 1 71 ? 1.892 -4.679 -11.384 1.00 0.00 71 GLY A O 7
ATOM 10304 N N . ARG A 1 72 ? 2.652 -3.596 -9.549 1.00 0.00 72 ARG A N 7
ATOM 10305 C CA . ARG A 1 72 ? 3.472 -4.707 -9.097 1.00 0.00 72 ARG A CA 7
ATOM 10306 C C . ARG A 1 72 ? 2.738 -5.502 -8.015 1.00 0.00 72 ARG A C 7
ATOM 10307 O O . ARG A 1 72 ? 2.314 -4.940 -7.007 1.00 0.00 72 ARG A O 7
ATOM 10328 N N . ASP A 1 73 ? 2.611 -6.797 -8.262 1.00 0.00 73 ASP A N 7
ATOM 10329 C CA . ASP A 1 73 ? 1.936 -7.676 -7.321 1.00 0.00 73 ASP A CA 7
ATOM 10330 C C . ASP A 1 73 ? 2.874 -7.980 -6.151 1.00 0.00 73 ASP A C 7
ATOM 10331 O O . ASP A 1 73 ? 3.964 -8.515 -6.347 1.00 0.00 73 ASP A O 7
ATOM 10340 N N . LEU A 1 74 ? 2.416 -7.626 -4.959 1.00 0.00 74 LEU A N 7
ATOM 10341 C CA . LEU A 1 74 ? 3.200 -7.855 -3.758 1.00 0.00 74 LEU A CA 7
ATOM 10342 C C . LEU A 1 74 ? 2.387 -8.702 -2.777 1.00 0.00 74 LEU A C 7
ATOM 10343 O O . LEU A 1 74 ? 2.842 -8.984 -1.669 1.00 0.00 74 LEU A O 7
ATOM 10359 N N . SER A 1 75 ? 1.198 -9.084 -3.219 1.00 0.00 75 SER A N 7
ATOM 10360 C CA . SER A 1 75 ? 0.317 -9.894 -2.394 1.00 0.00 75 SER A CA 7
ATOM 10361 C C . SER A 1 75 ? 1.078 -11.101 -1.845 1.00 0.00 75 SER A C 7
ATOM 10362 O O . SER A 1 75 ? 0.877 -11.497 -0.697 1.00 0.00 75 SER A O 7
ATOM 10370 N N . ARG A 1 76 ? 1.937 -11.654 -2.689 1.00 0.00 76 ARG A N 7
ATOM 10371 C CA . ARG A 1 76 ? 2.729 -12.808 -2.302 1.00 0.00 76 ARG A CA 7
ATOM 10372 C C . ARG A 1 76 ? 4.210 -12.432 -2.217 1.00 0.00 76 ARG A C 7
ATOM 10373 O O . ARG A 1 76 ? 5.080 -13.297 -2.304 1.00 0.00 76 ARG A O 7
ATOM 10394 N N . ALA A 1 77 ? 4.450 -11.140 -2.047 1.00 0.00 77 ALA A N 7
ATOM 10395 C CA . ALA A 1 77 ? 5.810 -10.638 -1.949 1.00 0.00 77 ALA A CA 7
ATOM 10396 C C . ALA A 1 77 ? 6.176 -10.453 -0.475 1.00 0.00 77 ALA A C 7
ATOM 10397 O O . ALA A 1 77 ? 5.318 -10.560 0.399 1.00 0.00 77 ALA A O 7
ATOM 10404 N N . THR A 1 78 ? 7.452 -10.180 -0.245 1.00 0.00 78 THR A N 7
ATOM 10405 C CA . THR A 1 78 ? 7.942 -9.979 1.108 1.00 0.00 78 THR A CA 7
ATOM 10406 C C . THR A 1 78 ? 8.250 -8.500 1.350 1.00 0.00 78 THR A C 7
ATOM 10407 O O . THR A 1 78 ? 8.290 -7.709 0.409 1.00 0.00 78 THR A O 7
ATOM 10418 N N . HIS A 1 79 ? 8.461 -8.172 2.616 1.00 0.00 79 HIS A N 7
ATOM 10419 C CA . HIS A 1 79 ? 8.764 -6.802 2.993 1.00 0.00 79 HIS A CA 7
ATOM 10420 C C . HIS A 1 79 ? 9.909 -6.273 2.128 1.00 0.00 79 HIS A C 7
ATOM 10421 O O . HIS A 1 79 ? 9.876 -5.127 1.680 1.00 0.00 79 HIS A O 7
ATOM 10435 N N . ASP A 1 80 ? 10.895 -7.132 1.918 1.00 0.00 80 ASP A N 7
ATOM 10436 C CA . ASP A 1 80 ? 12.049 -6.765 1.113 1.00 0.00 80 ASP A CA 7
ATOM 10437 C C . ASP A 1 80 ? 11.580 -6.353 -0.284 1.00 0.00 80 ASP A C 7
ATOM 10438 O O . ASP A 1 80 ? 11.933 -5.278 -0.768 1.00 0.00 80 ASP A O 7
ATOM 10447 N N . GLN A 1 81 ? 10.794 -7.228 -0.892 1.00 0.00 81 GLN A N 7
ATOM 10448 C CA . GLN A 1 81 ? 10.274 -6.968 -2.223 1.00 0.00 81 GLN A CA 7
ATOM 10449 C C . GLN A 1 81 ? 9.360 -5.741 -2.206 1.00 0.00 81 GLN A C 7
ATOM 10450 O O . GLN A 1 81 ? 9.509 -4.840 -3.030 1.00 0.00 81 GLN A O 7
ATOM 10464 N N . ALA A 1 82 ? 8.434 -5.746 -1.259 1.00 0.00 82 ALA A N 7
ATOM 10465 C CA . ALA A 1 82 ? 7.496 -4.644 -1.124 1.00 0.00 82 ALA A CA 7
ATOM 10466 C C . ALA A 1 82 ? 8.266 -3.322 -1.124 1.00 0.00 82 ALA A C 7
ATOM 10467 O O . ALA A 1 82 ? 7.951 -2.417 -1.895 1.00 0.00 82 ALA A O 7
ATOM 10474 N N . VAL A 1 83 ? 9.259 -3.253 -0.250 1.00 0.00 83 VAL A N 7
ATOM 10475 C CA . VAL A 1 83 ? 10.076 -2.056 -0.140 1.00 0.00 83 VAL A CA 7
ATOM 10476 C C . VAL A 1 83 ? 10.652 -1.708 -1.514 1.00 0.00 83 VAL A C 7
ATOM 10477 O O . VAL A 1 83 ? 10.467 -0.596 -2.005 1.00 0.00 83 VAL A O 7
ATOM 10490 N N . GLU A 1 84 ? 11.339 -2.681 -2.096 1.00 0.00 84 GLU A N 7
ATOM 10491 C CA . GLU A 1 84 ? 11.942 -2.491 -3.404 1.00 0.00 84 GLU A CA 7
ATOM 10492 C C . GLU A 1 84 ? 10.911 -1.938 -4.389 1.00 0.00 84 GLU A C 7
ATOM 10493 O O . GLU A 1 84 ? 11.189 -0.983 -5.113 1.00 0.00 84 GLU A O 7
ATOM 10505 N N . ALA A 1 85 ? 9.743 -2.562 -4.386 1.00 0.00 85 ALA A N 7
ATOM 10506 C CA . ALA A 1 85 ? 8.669 -2.144 -5.271 1.00 0.00 85 ALA A CA 7
ATOM 10507 C C . ALA A 1 85 ? 8.399 -0.652 -5.070 1.00 0.00 85 ALA A C 7
ATOM 10508 O O . ALA A 1 85 ? 8.465 0.128 -6.018 1.00 0.00 85 ALA A O 7
ATOM 10515 N N . PHE A 1 86 ? 8.101 -0.300 -3.828 1.00 0.00 86 PHE A N 7
ATOM 10516 C CA . PHE A 1 86 ? 7.822 1.086 -3.489 1.00 0.00 86 PHE A CA 7
ATOM 10517 C C . PHE A 1 86 ? 9.027 1.978 -3.791 1.00 0.00 86 PHE A C 7
ATOM 10518 O O . PHE A 1 86 ? 8.874 3.175 -4.027 1.00 0.00 86 PHE A O 7
ATOM 10535 N N . LYS A 1 87 ? 10.199 1.360 -3.774 1.00 0.00 87 LYS A N 7
ATOM 10536 C CA . LYS A 1 87 ? 11.430 2.084 -4.043 1.00 0.00 87 LYS A CA 7
ATOM 10537 C C . LYS A 1 87 ? 11.559 2.321 -5.549 1.00 0.00 87 LYS A C 7
ATOM 10538 O O . LYS A 1 87 ? 11.778 3.449 -5.987 1.00 0.00 87 LYS A O 7
ATOM 10557 N N . THR A 1 88 ? 11.417 1.239 -6.300 1.00 0.00 88 THR A N 7
ATOM 10558 C CA . THR A 1 88 ? 11.515 1.314 -7.748 1.00 0.00 88 THR A CA 7
ATOM 10559 C C . THR A 1 88 ? 10.209 1.843 -8.343 1.00 0.00 88 THR A C 7
ATOM 10560 O O . THR A 1 88 ? 10.118 2.068 -9.549 1.00 0.00 88 THR A O 7
ATOM 10571 N N . ALA A 1 89 ? 9.229 2.027 -7.470 1.00 0.00 89 ALA A N 7
ATOM 10572 C CA . ALA A 1 89 ? 7.932 2.525 -7.895 1.00 0.00 89 ALA A CA 7
ATOM 10573 C C . ALA A 1 89 ? 8.059 4.000 -8.281 1.00 0.00 89 ALA A C 7
ATOM 10574 O O . ALA A 1 89 ? 8.894 4.719 -7.735 1.00 0.00 89 ALA A O 7
ATOM 10581 N N . LYS A 1 90 ? 7.218 4.407 -9.221 1.00 0.00 90 LYS A N 7
ATOM 10582 C CA . LYS A 1 90 ? 7.225 5.783 -9.687 1.00 0.00 90 LYS A CA 7
ATOM 10583 C C . LYS A 1 90 ? 5.856 6.414 -9.423 1.00 0.00 90 LYS A C 7
ATOM 10584 O O . LYS A 1 90 ? 4.843 5.717 -9.395 1.00 0.00 90 LYS A O 7
ATOM 10603 N N . GLU A 1 91 ? 5.871 7.725 -9.237 1.00 0.00 9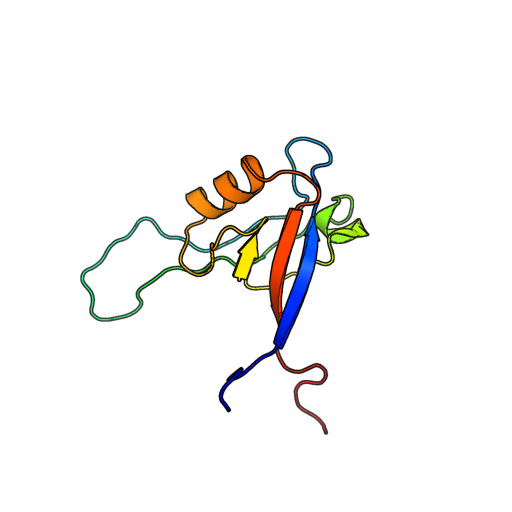1 GLU A N 7
ATOM 10604 C CA . GLU A 1 91 ? 4.643 8.458 -8.976 1.00 0.00 91 GLU A CA 7
ATOM 10605 C C . GLU A 1 91 ? 3.999 8.899 -10.292 1.00 0.00 91 GLU A C 7
ATOM 10606 O O . GLU A 1 91 ? 4.697 9.242 -11.245 1.00 0.00 91 GLU A O 7
ATOM 10618 N N . PRO A 1 92 ? 2.639 8.875 -10.303 1.00 0.00 92 PRO A N 7
ATOM 10619 C CA . PRO A 1 92 ? 1.889 8.454 -9.132 1.00 0.00 92 PRO A CA 7
ATOM 10620 C C . PRO A 1 92 ? 1.949 6.935 -8.958 1.00 0.00 92 PRO A C 7
ATOM 10621 O O . PRO A 1 92 ? 1.847 6.191 -9.932 1.00 0.00 92 PRO A O 7
ATOM 10632 N N . ILE A 1 93 ? 2.114 6.521 -7.710 1.00 0.00 93 ILE A N 7
ATOM 10633 C CA . ILE A 1 93 ? 2.189 5.104 -7.396 1.00 0.00 93 ILE A CA 7
ATOM 10634 C C . ILE A 1 93 ? 0.786 4.580 -7.084 1.00 0.00 93 ILE A C 7
ATOM 10635 O O . ILE A 1 93 ? 0.195 4.945 -6.069 1.00 0.00 93 ILE A O 7
ATOM 10651 N N . VAL A 1 94 ? 0.293 3.733 -7.976 1.00 0.00 94 VAL A N 7
ATOM 10652 C CA . VAL A 1 94 ? -1.029 3.155 -7.808 1.00 0.00 94 VAL A CA 7
ATOM 10653 C C . VAL A 1 94 ? -0.934 1.929 -6.898 1.00 0.00 94 VAL A C 7
ATOM 10654 O O . VAL A 1 94 ? -0.369 0.907 -7.285 1.00 0.00 94 VAL A O 7
ATOM 10667 N N . VAL A 1 95 ? -1.494 2.071 -5.706 1.00 0.00 95 VAL A N 7
ATOM 10668 C CA . VAL A 1 95 ? -1.480 0.987 -4.738 1.00 0.00 95 VAL A CA 7
ATOM 10669 C C . VAL A 1 95 ? -2.913 0.516 -4.485 1.00 0.00 95 VAL A C 7
ATOM 10670 O O . VAL A 1 95 ? -3.857 1.296 -4.601 1.00 0.00 95 VAL A O 7
ATOM 10683 N N . GLN A 1 96 ? -3.031 -0.759 -4.144 1.00 0.00 96 GLN A N 7
ATOM 10684 C CA . GLN A 1 96 ? -4.333 -1.344 -3.874 1.00 0.00 96 GLN A CA 7
ATOM 10685 C C . GLN A 1 96 ? -4.291 -2.159 -2.580 1.00 0.00 96 GLN A C 7
ATOM 10686 O O . GLN A 1 96 ? -3.321 -2.871 -2.322 1.00 0.00 96 GLN A O 7
ATOM 10700 N N . VAL A 1 97 ? -5.354 -2.028 -1.800 1.00 0.00 97 VAL A N 7
ATOM 10701 C CA . VAL A 1 97 ? -5.450 -2.744 -0.539 1.00 0.00 97 VAL A CA 7
ATOM 10702 C C . VAL A 1 97 ? -6.786 -3.488 -0.480 1.00 0.00 97 VAL A C 7
ATOM 10703 O O . VAL A 1 97 ? -7.688 -3.214 -1.271 1.00 0.00 97 VAL A O 7
ATOM 10716 N N . LEU A 1 98 ? -6.870 -4.413 0.464 1.00 0.00 98 LEU A N 7
ATOM 10717 C CA . LEU A 1 98 ? -8.080 -5.199 0.636 1.00 0.00 98 LEU A CA 7
ATOM 10718 C C . LEU A 1 98 ? -8.733 -4.836 1.971 1.00 0.00 98 LEU A C 7
ATOM 10719 O O . LEU A 1 98 ? -8.211 -5.172 3.033 1.00 0.00 98 LEU A O 7
ATOM 10735 N N . ARG A 1 99 ? -9.865 -4.155 1.874 1.00 0.00 99 ARG A N 7
ATOM 10736 C CA . ARG A 1 99 ? -10.595 -3.743 3.061 1.00 0.00 99 ARG A CA 7
ATOM 10737 C C . ARG A 1 99 ? -11.793 -4.665 3.295 1.00 0.00 99 ARG A C 7
ATOM 10738 O O . ARG A 1 99 ? -12.629 -4.840 2.409 1.00 0.00 99 ARG A O 7
ATOM 10759 N N . ARG A 1 100 ? -11.839 -5.232 4.491 1.00 0.00 100 ARG A N 7
ATOM 10760 C CA . ARG A 1 100 ? -12.920 -6.132 4.853 1.00 0.00 100 ARG A CA 7
ATOM 10761 C C . ARG A 1 100 ? -13.416 -5.826 6.267 1.00 0.00 100 ARG A C 7
ATOM 10762 O O . ARG A 1 100 ? -12.616 -5.642 7.183 1.00 0.00 100 ARG A O 7
ATOM 10783 N N . THR A 1 101 ? -14.733 -5.780 6.401 1.00 0.00 101 THR A N 7
ATOM 10784 C CA . THR A 1 101 ? -15.345 -5.498 7.689 1.00 0.00 101 THR A CA 7
ATOM 10785 C C . THR A 1 101 ? -14.819 -6.465 8.752 1.00 0.00 101 THR A C 7
ATOM 10786 O O . THR A 1 101 ? -14.984 -7.677 8.630 1.00 0.00 101 THR A O 7
ATOM 10797 N N . SER A 1 102 ? -14.196 -5.891 9.771 1.00 0.00 102 SER A N 7
ATOM 10798 C CA . SER A 1 102 ? -13.644 -6.686 10.855 1.00 0.00 102 SER A CA 7
ATOM 10799 C C . SER A 1 102 ? -13.174 -5.772 11.988 1.00 0.00 102 SER A C 7
ATOM 10800 O O . SER A 1 102 ? -12.323 -4.908 11.780 1.00 0.00 102 SER A O 7
ATOM 10808 N N . GLY A 1 103 ? -13.748 -5.993 13.161 1.00 0.00 103 GLY A N 7
ATOM 10809 C CA . GLY A 1 103 ? -13.399 -5.200 14.327 1.00 0.00 103 GLY A CA 7
ATOM 10810 C C . GLY A 1 103 ? -14.645 -4.582 14.964 1.00 0.00 103 GLY A C 7
ATOM 10811 O O . GLY A 1 103 ? -15.423 -3.909 14.289 1.00 0.00 103 GLY A O 7
ATOM 10815 N N . PRO A 1 104 ? -14.800 -4.838 16.290 1.00 0.00 104 PRO A N 7
ATOM 10816 C CA . PRO A 1 104 ? -15.939 -4.315 17.025 1.00 0.00 104 PRO A CA 7
ATOM 10817 C C . PRO A 1 104 ? -15.773 -2.818 17.299 1.00 0.00 104 PRO A C 7
ATOM 10818 O O . PRO A 1 104 ? -14.815 -2.201 16.836 1.00 0.00 104 PRO A O 7
ATOM 10829 N N . SER A 1 105 ? -16.722 -2.278 18.050 1.00 0.00 105 SER A N 7
ATOM 10830 C CA . SER A 1 105 ? -16.694 -0.866 18.390 1.00 0.00 105 SER A CA 7
ATOM 10831 C C . SER A 1 105 ? -16.698 -0.694 19.911 1.00 0.00 105 SER A C 7
ATOM 10832 O O . SER A 1 105 ? -17.396 -1.418 20.619 1.00 0.00 105 SER A O 7
ATOM 10840 N N . SER A 1 106 ? -15.910 0.268 20.368 1.00 0.00 106 SER A N 7
ATOM 10841 C CA . SER A 1 106 ? -15.814 0.544 21.791 1.00 0.00 106 SER A CA 7
ATOM 10842 C C . SER A 1 106 ? -16.292 1.968 22.081 1.00 0.00 106 SER A C 7
ATOM 10843 O O . SER A 1 106 ? -16.050 2.881 21.292 1.00 0.00 106 SER A O 7
ATOM 10851 N N . GLY A 1 107 ? -16.962 2.114 23.215 1.00 0.00 107 GLY A N 7
ATOM 10852 C CA . GLY A 1 107 ? -17.475 3.412 23.619 1.00 0.00 107 GLY A CA 7
ATOM 10853 C C . GLY A 1 107 ? -17.054 3.746 25.052 1.00 0.00 107 GLY A C 7
ATOM 10854 O O . GLY A 1 107 ? -16.164 3.105 25.607 1.00 0.00 107 GLY A O 7
ATOM 10858 N N . GLY A 1 1 ? -5.130 -17.413 11.699 1.00 0.00 1 GLY A N 8
ATOM 10859 C CA . GLY A 1 1 ? -5.087 -18.485 10.720 1.00 0.00 1 GLY A CA 8
ATOM 10860 C C . GLY A 1 1 ? -5.548 -17.993 9.347 1.00 0.00 1 GLY A C 8
ATOM 10861 O O . GLY A 1 1 ? -5.319 -16.838 8.988 1.00 0.00 1 GLY A O 8
ATOM 10865 N N . SER A 1 2 ? -6.188 -18.893 8.615 1.00 0.00 2 SER A N 8
ATOM 10866 C CA . SER A 1 2 ? -6.683 -18.564 7.289 1.00 0.00 2 SER A CA 8
ATOM 10867 C C . SER A 1 2 ? -8.073 -17.933 7.391 1.00 0.00 2 SER A C 8
ATOM 10868 O O . SER A 1 2 ? -9.018 -18.574 7.848 1.00 0.00 2 SER A O 8
ATOM 10876 N N . SER A 1 3 ? -8.153 -16.684 6.957 1.00 0.00 3 SER A N 8
ATOM 10877 C CA . SER A 1 3 ? -9.412 -15.958 6.994 1.00 0.00 3 SER A CA 8
ATOM 10878 C C . SER A 1 3 ? -9.379 -14.802 5.993 1.00 0.00 3 SER A C 8
ATOM 10879 O O . SER A 1 3 ? -8.823 -13.743 6.281 1.00 0.00 3 SER A O 8
ATOM 10887 N N . GLY A 1 4 ? -9.981 -15.044 4.838 1.00 0.00 4 GLY A N 8
ATOM 10888 C CA . GLY A 1 4 ? -10.027 -14.035 3.792 1.00 0.00 4 GLY A CA 8
ATOM 10889 C C . GLY A 1 4 ? -11.455 -13.847 3.275 1.00 0.00 4 GLY A C 8
ATOM 10890 O O . GLY A 1 4 ? -11.714 -14.012 2.085 1.00 0.00 4 GLY A O 8
ATOM 10894 N N . SER A 1 5 ? -12.343 -13.503 4.197 1.00 0.00 5 SER A N 8
ATOM 10895 C CA . SER A 1 5 ? -13.738 -13.290 3.849 1.00 0.00 5 SER A CA 8
ATOM 10896 C C . SER A 1 5 ? -13.837 -12.420 2.594 1.00 0.00 5 SER A C 8
ATOM 10897 O O . SER A 1 5 ? -12.927 -11.648 2.297 1.00 0.00 5 SER A O 8
ATOM 10905 N N . SER A 1 6 ? -14.950 -12.574 1.893 1.00 0.00 6 SER A N 8
ATOM 10906 C CA . SER A 1 6 ? -15.181 -11.812 0.677 1.00 0.00 6 SER A CA 8
ATOM 10907 C C . SER A 1 6 ? -15.007 -10.318 0.956 1.00 0.00 6 SER A C 8
ATOM 10908 O O . SER A 1 6 ? -15.893 -9.682 1.525 1.00 0.00 6 SER A O 8
ATOM 10916 N N . GLY A 1 7 ? -13.860 -9.801 0.541 1.00 0.00 7 GLY A N 8
ATOM 10917 C CA . GLY A 1 7 ? -13.558 -8.393 0.739 1.00 0.00 7 GLY A CA 8
ATOM 10918 C C . GLY A 1 7 ? -13.585 -7.635 -0.590 1.00 0.00 7 GLY A C 8
ATOM 10919 O O . GLY A 1 7 ? -14.027 -8.170 -1.605 1.00 0.00 7 GLY A O 8
ATOM 10923 N N . LYS A 1 8 ? -13.105 -6.401 -0.540 1.00 0.00 8 LYS A N 8
ATOM 10924 C CA . LYS A 1 8 ? -13.068 -5.564 -1.727 1.00 0.00 8 LYS A CA 8
ATOM 10925 C C . LYS A 1 8 ? -11.672 -4.953 -1.871 1.00 0.00 8 LYS A C 8
ATOM 10926 O O . LYS A 1 8 ? -10.969 -4.761 -0.880 1.00 0.00 8 LYS A O 8
ATOM 10945 N N . SER A 1 9 ? -11.313 -4.664 -3.113 1.00 0.00 9 SER A N 8
ATOM 10946 C CA . SER A 1 9 ? -10.015 -4.079 -3.400 1.00 0.00 9 SER A CA 8
ATOM 10947 C C . SER A 1 9 ? -10.183 -2.624 -3.842 1.00 0.00 9 SER A C 8
ATOM 10948 O O . SER A 1 9 ? -10.812 -2.350 -4.862 1.00 0.00 9 SER A O 8
ATOM 10956 N N . LEU A 1 10 ? -9.608 -1.729 -3.052 1.00 0.00 10 LEU A N 8
ATOM 10957 C CA . LEU A 1 10 ? -9.686 -0.308 -3.349 1.00 0.00 10 LEU A CA 8
ATOM 10958 C C . LEU A 1 10 ? -8.331 0.175 -3.868 1.00 0.00 10 LEU A C 8
ATOM 10959 O O . LEU A 1 10 ? -7.288 -0.340 -3.467 1.00 0.00 10 LEU A O 8
ATOM 10975 N N . THR A 1 11 ? -8.389 1.159 -4.753 1.00 0.00 11 THR A N 8
ATOM 10976 C CA . THR A 1 11 ? -7.179 1.718 -5.332 1.00 0.00 11 THR A CA 8
ATOM 10977 C C . THR A 1 11 ? -6.808 3.027 -4.631 1.00 0.00 11 THR A C 8
ATOM 10978 O O . THR A 1 11 ? -7.681 3.826 -4.299 1.00 0.00 11 THR A O 8
ATOM 10989 N N . LEU A 1 12 ? -5.511 3.205 -4.428 1.00 0.00 12 LEU A N 8
ATOM 10990 C CA . LEU A 1 12 ? -5.013 4.403 -3.773 1.00 0.00 12 LEU A CA 8
ATOM 10991 C C . LEU A 1 12 ? -3.673 4.799 -4.395 1.00 0.00 12 LEU A C 8
ATOM 10992 O O . LEU A 1 12 ? -2.842 3.941 -4.688 1.00 0.00 12 LEU A O 8
ATOM 11008 N N . VAL A 1 13 ? -3.504 6.101 -4.578 1.00 0.00 13 VAL A N 8
ATOM 11009 C CA . VAL A 1 13 ? -2.278 6.622 -5.160 1.00 0.00 13 VAL A CA 8
ATOM 11010 C C . VAL A 1 13 ? -1.365 7.131 -4.043 1.00 0.00 13 VAL A C 8
ATOM 11011 O O . VAL A 1 13 ? -1.712 8.076 -3.336 1.00 0.00 13 VAL A O 8
ATOM 11024 N N . LEU A 1 14 ? -0.216 6.483 -3.920 1.00 0.00 14 LEU A N 8
ATOM 11025 C CA . LEU A 1 14 ? 0.749 6.859 -2.901 1.00 0.00 14 LEU A CA 8
ATOM 11026 C C . LEU A 1 14 ? 1.935 7.562 -3.563 1.00 0.00 14 LEU A C 8
ATOM 11027 O O . LEU A 1 14 ? 2.204 7.354 -4.745 1.00 0.00 14 LEU A O 8
ATOM 11043 N N . HIS A 1 15 ? 2.613 8.381 -2.773 1.00 0.00 15 HIS A N 8
ATOM 11044 C CA . HIS A 1 15 ? 3.764 9.117 -3.268 1.00 0.00 15 HIS A CA 8
ATOM 11045 C C . HIS A 1 15 ? 4.897 9.048 -2.242 1.00 0.00 15 HIS A C 8
ATOM 11046 O O . HIS A 1 15 ? 4.682 8.642 -1.100 1.00 0.00 15 HIS A O 8
ATOM 11060 N N . ARG A 1 16 ? 6.079 9.450 -2.685 1.00 0.00 16 ARG A N 8
ATOM 11061 C CA . ARG A 1 16 ? 7.247 9.439 -1.820 1.00 0.00 16 ARG A CA 8
ATOM 11062 C C . ARG A 1 16 ? 8.006 10.762 -1.936 1.00 0.00 16 ARG A C 8
ATOM 11063 O O . ARG A 1 16 ? 8.606 11.049 -2.971 1.00 0.00 16 ARG A O 8
ATOM 11084 N N . ASP A 1 17 ? 7.956 11.533 -0.859 1.00 0.00 17 ASP A N 8
ATOM 11085 C CA . ASP A 1 17 ? 8.632 12.819 -0.828 1.00 0.00 17 ASP A CA 8
ATOM 11086 C C . ASP A 1 17 ? 10.067 12.623 -0.336 1.00 0.00 17 ASP A C 8
ATOM 11087 O O . ASP A 1 17 ? 10.364 12.859 0.835 1.00 0.00 17 ASP A O 8
ATOM 11096 N N . SER A 1 18 ? 10.920 12.195 -1.254 1.00 0.00 18 SER A N 8
ATOM 11097 C CA . SER A 1 18 ? 12.318 11.965 -0.929 1.00 0.00 18 SER A CA 8
ATOM 11098 C C . SER A 1 18 ? 12.495 10.562 -0.344 1.00 0.00 18 SER A C 8
ATOM 11099 O O . SER A 1 18 ? 12.921 10.412 0.800 1.00 0.00 18 SER A O 8
ATOM 11107 N N . GLY A 1 19 ? 12.161 9.571 -1.157 1.00 0.00 19 GLY A N 8
ATOM 11108 C CA . GLY A 1 19 ? 12.278 8.186 -0.735 1.00 0.00 19 GLY A CA 8
ATOM 11109 C C . GLY A 1 19 ? 11.515 7.943 0.569 1.00 0.00 19 GLY A C 8
ATOM 11110 O O . GLY A 1 19 ? 11.927 7.126 1.391 1.00 0.00 19 GLY A O 8
ATOM 11114 N N . SER A 1 20 ? 10.416 8.668 0.718 1.00 0.00 20 SER A N 8
ATOM 11115 C CA . SER A 1 20 ? 9.591 8.542 1.907 1.00 0.00 20 SER A CA 8
ATOM 11116 C C . SER A 1 20 ? 8.118 8.418 1.513 1.00 0.00 20 SER A C 8
ATOM 11117 O O . SER A 1 20 ? 7.423 9.422 1.370 1.00 0.00 20 SER A O 8
ATOM 11125 N N . LEU A 1 21 ? 7.686 7.176 1.348 1.00 0.00 21 LEU A N 8
ATOM 11126 C CA . LEU A 1 21 ? 6.308 6.907 0.973 1.00 0.00 21 LEU A CA 8
ATOM 11127 C C . LEU A 1 21 ? 5.372 7.497 2.029 1.00 0.00 21 LEU A C 8
ATOM 11128 O O . LEU A 1 21 ? 4.308 8.018 1.699 1.00 0.00 21 LEU A O 8
ATOM 11144 N N . GLY A 1 22 ? 5.802 7.396 3.278 1.00 0.00 22 GLY A N 8
ATOM 11145 C CA . GLY A 1 22 ? 5.016 7.913 4.385 1.00 0.00 22 GLY A CA 8
ATOM 11146 C C . GLY A 1 22 ? 4.310 6.780 5.133 1.00 0.00 22 GLY A C 8
ATOM 11147 O O . GLY A 1 22 ? 3.237 6.979 5.700 1.00 0.00 22 GLY A O 8
ATOM 11151 N N . PHE A 1 23 ? 4.942 5.615 5.110 1.00 0.00 23 PHE A N 8
ATOM 11152 C CA . PHE A 1 23 ? 4.389 4.450 5.779 1.00 0.00 23 PHE A CA 8
ATOM 11153 C C . PHE A 1 23 ? 5.396 3.298 5.797 1.00 0.00 23 PHE A C 8
ATOM 11154 O O . PHE A 1 23 ? 6.516 3.441 5.309 1.00 0.00 23 PHE A O 8
ATOM 11171 N N . ASN A 1 24 ? 4.961 2.183 6.365 1.00 0.00 24 ASN A N 8
ATOM 11172 C CA . ASN A 1 24 ? 5.811 1.008 6.454 1.00 0.00 24 ASN A CA 8
ATOM 11173 C C . ASN A 1 24 ? 4.988 -0.237 6.117 1.00 0.00 24 ASN A C 8
ATOM 11174 O O . ASN A 1 24 ? 3.826 -0.131 5.726 1.00 0.00 24 ASN A O 8
ATOM 11185 N N . ILE A 1 25 ? 5.622 -1.389 6.280 1.00 0.00 25 ILE A N 8
ATOM 11186 C CA . ILE A 1 25 ? 4.963 -2.653 5.998 1.00 0.00 25 ILE A CA 8
ATOM 11187 C C . ILE A 1 25 ? 5.538 -3.738 6.911 1.00 0.00 25 ILE A C 8
ATOM 11188 O O . ILE A 1 25 ? 6.629 -3.580 7.457 1.00 0.00 25 ILE A O 8
ATOM 11204 N N . ILE A 1 26 ? 4.778 -4.814 7.049 1.00 0.00 26 ILE A N 8
ATOM 11205 C CA . ILE A 1 26 ? 5.198 -5.924 7.887 1.00 0.00 26 ILE A CA 8
ATOM 11206 C C . ILE A 1 26 ? 5.079 -7.228 7.095 1.00 0.00 26 ILE A C 8
ATOM 11207 O O . ILE A 1 26 ? 4.450 -7.262 6.039 1.00 0.00 26 ILE A O 8
ATOM 11223 N N . GLY A 1 27 ? 5.694 -8.270 7.636 1.00 0.00 27 GLY A N 8
ATOM 11224 C CA . GLY A 1 27 ? 5.664 -9.573 6.994 1.00 0.00 27 GLY A CA 8
ATOM 11225 C C . GLY A 1 27 ? 7.047 -9.951 6.458 1.00 0.00 27 GLY A C 8
ATOM 11226 O O . GLY A 1 27 ? 8.060 -9.433 6.924 1.00 0.00 27 GLY A O 8
ATOM 11230 N N . GLY A 1 28 ? 7.043 -10.851 5.486 1.00 0.00 28 GLY A N 8
ATOM 11231 C CA . GLY A 1 28 ? 8.284 -11.305 4.881 1.00 0.00 28 GLY A CA 8
ATOM 11232 C C . GLY A 1 28 ? 9.229 -11.882 5.937 1.00 0.00 28 GLY A C 8
ATOM 11233 O O . GLY A 1 28 ? 10.298 -11.327 6.189 1.00 0.00 28 GLY A O 8
ATOM 11237 N N . ARG A 1 29 ? 8.802 -12.989 6.525 1.00 0.00 29 ARG A N 8
ATOM 11238 C CA . ARG A 1 29 ? 9.597 -13.648 7.548 1.00 0.00 29 ARG A CA 8
ATOM 11239 C C . ARG A 1 29 ? 10.741 -14.434 6.906 1.00 0.00 29 ARG A C 8
ATOM 11240 O O . ARG A 1 29 ? 10.544 -15.114 5.900 1.00 0.00 29 ARG A O 8
ATOM 11261 N N . PRO A 1 30 ? 11.943 -14.313 7.530 1.00 0.00 30 PRO A N 8
ATOM 11262 C CA . PRO A 1 30 ? 13.120 -15.004 7.030 1.00 0.00 30 PRO A CA 8
ATOM 11263 C C . PRO A 1 30 ? 13.060 -16.497 7.361 1.00 0.00 30 PRO A C 8
ATOM 11264 O O . PRO A 1 30 ? 13.966 -17.032 7.998 1.00 0.00 30 PRO A O 8
ATOM 11275 N N . SER A 1 31 ? 11.984 -17.127 6.913 1.00 0.00 31 SER A N 8
ATOM 11276 C CA . SER A 1 31 ? 11.794 -18.547 7.154 1.00 0.00 31 SER A CA 8
ATOM 11277 C C . SER A 1 31 ? 12.263 -18.906 8.565 1.00 0.00 31 SER A C 8
ATOM 11278 O O . SER A 1 31 ? 13.335 -19.484 8.739 1.00 0.00 31 SER A O 8
ATOM 11286 N N . VAL A 1 32 ? 11.436 -18.549 9.537 1.00 0.00 32 VAL A N 8
ATOM 11287 C CA . VAL A 1 32 ? 11.753 -18.827 10.928 1.00 0.00 32 VAL A CA 8
ATOM 11288 C C . VAL A 1 32 ? 12.270 -20.261 11.053 1.00 0.00 32 VAL A C 8
ATOM 11289 O O . VAL A 1 32 ? 13.229 -20.518 11.779 1.00 0.00 32 VAL A O 8
ATOM 11302 N N . ASP A 1 33 ? 11.611 -21.158 10.334 1.00 0.00 33 ASP A N 8
ATOM 11303 C CA . ASP A 1 33 ? 11.992 -22.560 10.355 1.00 0.00 33 ASP A CA 8
ATOM 11304 C C . ASP A 1 33 ? 10.939 -23.382 9.609 1.00 0.00 33 ASP A C 8
ATOM 11305 O O . ASP A 1 33 ? 9.882 -23.689 10.159 1.00 0.00 33 ASP A O 8
ATOM 11314 N N . ASN A 1 34 ? 11.263 -23.714 8.368 1.00 0.00 34 ASN A N 8
ATOM 11315 C CA . ASN A 1 34 ? 10.358 -24.494 7.541 1.00 0.00 34 ASN A CA 8
ATOM 11316 C C . ASN A 1 34 ? 10.769 -24.358 6.074 1.00 0.00 34 ASN A C 8
ATOM 11317 O O . ASN A 1 34 ? 10.929 -23.248 5.570 1.00 0.00 34 ASN A O 8
ATOM 11328 N N . HIS A 1 35 ? 10.930 -25.505 5.429 1.00 0.00 35 HIS A N 8
ATOM 11329 C CA . HIS A 1 35 ? 11.320 -25.528 4.030 1.00 0.00 35 HIS A CA 8
ATOM 11330 C C . HIS A 1 35 ? 10.077 -25.394 3.148 1.00 0.00 35 HIS A C 8
ATOM 11331 O O . HIS A 1 35 ? 9.927 -24.409 2.426 1.00 0.00 35 HIS A O 8
ATOM 11345 N N . ASP A 1 36 ? 9.217 -26.398 3.236 1.00 0.00 36 ASP A N 8
ATOM 11346 C CA . ASP A 1 36 ? 7.992 -26.405 2.455 1.00 0.00 36 ASP A CA 8
ATOM 11347 C C . ASP A 1 36 ? 8.338 -26.275 0.970 1.00 0.00 36 ASP A C 8
ATOM 11348 O O . ASP A 1 36 ? 9.493 -26.047 0.616 1.00 0.00 36 ASP A O 8
ATOM 11357 N N . GLY A 1 37 ? 7.315 -26.425 0.142 1.00 0.00 37 GLY A N 8
ATOM 11358 C CA . GLY A 1 37 ? 7.496 -26.327 -1.297 1.00 0.00 37 GLY A CA 8
ATOM 11359 C C . GLY A 1 37 ? 8.081 -24.967 -1.684 1.00 0.00 37 GLY A C 8
ATOM 11360 O O . GLY A 1 37 ? 9.124 -24.898 -2.332 1.00 0.00 37 GLY A O 8
ATOM 11364 N N . SER A 1 38 ? 7.384 -23.919 -1.271 1.00 0.00 38 SER A N 8
ATOM 11365 C CA . SER A 1 38 ? 7.821 -22.565 -1.566 1.00 0.00 38 SER A CA 8
ATOM 11366 C C . SER A 1 38 ? 7.195 -21.584 -0.573 1.00 0.00 38 SER A C 8
ATOM 11367 O O . SER A 1 38 ? 6.122 -21.038 -0.828 1.00 0.00 38 SER A O 8
ATOM 11375 N N . SER A 1 39 ? 7.891 -21.391 0.537 1.00 0.00 39 SER A N 8
ATOM 11376 C CA . SER A 1 39 ? 7.416 -20.486 1.570 1.00 0.00 39 SER A CA 8
ATOM 11377 C C . SER A 1 39 ? 6.800 -19.240 0.930 1.00 0.00 39 SER A C 8
ATOM 11378 O O . SER A 1 39 ? 7.143 -18.881 -0.195 1.00 0.00 39 SER A O 8
ATOM 11386 N N . SER A 1 40 ? 5.900 -18.614 1.676 1.00 0.00 40 SER A N 8
ATOM 11387 C CA . SER A 1 40 ? 5.233 -17.416 1.196 1.00 0.00 40 SER A CA 8
ATOM 11388 C C . SER A 1 40 ? 4.668 -16.623 2.376 1.00 0.00 40 SER A C 8
ATOM 11389 O O . SER A 1 40 ? 4.260 -17.205 3.380 1.00 0.00 40 SER A O 8
ATOM 11397 N N . GLU A 1 41 ? 4.662 -15.308 2.215 1.00 0.00 41 GLU A N 8
ATOM 11398 C CA . GLU A 1 41 ? 4.153 -14.430 3.255 1.00 0.00 41 GLU A CA 8
ATOM 11399 C C . GLU A 1 41 ? 3.223 -13.376 2.651 1.00 0.00 41 GLU A C 8
ATOM 11400 O O . GLU A 1 41 ? 2.914 -13.424 1.462 1.00 0.00 41 GLU A O 8
ATOM 11412 N N . GLY A 1 42 ? 2.803 -12.448 3.499 1.00 0.00 42 GLY A N 8
ATOM 11413 C CA . GLY A 1 42 ? 1.914 -11.384 3.064 1.00 0.00 42 GLY A CA 8
ATOM 11414 C C . GLY A 1 42 ? 2.458 -10.014 3.473 1.00 0.00 42 GLY A C 8
ATOM 11415 O O . GLY A 1 42 ? 3.298 -9.917 4.366 1.00 0.00 42 GLY A O 8
ATOM 11419 N N . ILE A 1 43 ? 1.956 -8.989 2.801 1.00 0.00 43 ILE A N 8
ATOM 11420 C CA . ILE A 1 43 ? 2.381 -7.628 3.083 1.00 0.00 43 ILE A CA 8
ATOM 11421 C C . ILE A 1 43 ? 1.219 -6.855 3.710 1.00 0.00 43 ILE A C 8
ATOM 11422 O O . ILE A 1 43 ? 0.115 -6.839 3.168 1.00 0.00 43 ILE A O 8
ATOM 11438 N N . PHE A 1 44 ? 1.507 -6.234 4.845 1.00 0.00 44 PHE A N 8
ATOM 11439 C CA . PHE A 1 44 ? 0.500 -5.461 5.551 1.00 0.00 44 PHE A CA 8
ATOM 11440 C C . PHE A 1 44 ? 1.086 -4.152 6.084 1.00 0.00 44 PHE A C 8
ATOM 11441 O O . PHE A 1 44 ? 2.299 -4.035 6.253 1.00 0.00 44 PHE A O 8
ATOM 11458 N N . VAL A 1 45 ? 0.198 -3.201 6.334 1.00 0.00 45 VAL A N 8
ATOM 11459 C CA . VAL A 1 45 ? 0.613 -1.906 6.844 1.00 0.00 45 VAL A CA 8
ATOM 11460 C C . VAL A 1 45 ? 0.468 -1.891 8.367 1.00 0.00 45 VAL A C 8
ATOM 11461 O O . VAL A 1 45 ? -0.610 -2.164 8.894 1.00 0.00 45 VAL A O 8
ATOM 11474 N N . SER A 1 46 ? 1.568 -1.571 9.031 1.00 0.00 46 SER A N 8
ATOM 11475 C CA . SER A 1 46 ? 1.577 -1.517 10.483 1.00 0.00 46 SER A CA 8
ATOM 11476 C C . SER A 1 46 ? 2.016 -0.129 10.954 1.00 0.00 46 SER A C 8
ATOM 11477 O O . SER A 1 46 ? 2.203 0.095 12.148 1.00 0.00 46 SER A O 8
ATOM 11485 N N . LYS A 1 47 ? 2.168 0.766 9.989 1.00 0.00 47 LYS A N 8
ATOM 11486 C CA . LYS A 1 47 ? 2.582 2.127 10.289 1.00 0.00 47 LYS A CA 8
ATOM 11487 C C . LYS A 1 47 ? 2.244 3.032 9.103 1.00 0.00 47 LYS A C 8
ATOM 11488 O O . LYS A 1 47 ? 2.240 2.584 7.957 1.00 0.00 47 LYS A O 8
ATOM 11507 N N . ILE A 1 48 ? 1.967 4.288 9.419 1.00 0.00 48 ILE A N 8
ATOM 11508 C CA . ILE A 1 48 ? 1.628 5.260 8.393 1.00 0.00 48 ILE A CA 8
ATOM 11509 C C . ILE A 1 48 ? 1.998 6.662 8.883 1.00 0.00 48 ILE A C 8
ATOM 11510 O O . ILE A 1 48 ? 1.468 7.131 9.889 1.00 0.00 48 ILE A O 8
ATOM 11526 N N . VAL A 1 49 ? 2.904 7.291 8.149 1.00 0.00 49 VAL A N 8
ATOM 11527 C CA . VAL A 1 49 ? 3.350 8.630 8.496 1.00 0.00 49 VAL A CA 8
ATOM 11528 C C . VAL A 1 49 ? 2.209 9.621 8.256 1.00 0.00 49 VAL A C 8
ATOM 11529 O O . VAL A 1 49 ? 1.586 9.612 7.196 1.00 0.00 49 VAL A O 8
ATOM 11542 N N . ASP A 1 50 ? 1.970 10.452 9.260 1.00 0.00 50 ASP A N 8
ATOM 11543 C CA . ASP A 1 50 ? 0.915 11.447 9.172 1.00 0.00 50 ASP A CA 8
ATOM 11544 C C . ASP A 1 50 ? 1.246 12.437 8.054 1.00 0.00 50 ASP A C 8
ATOM 11545 O O . ASP A 1 50 ? 0.652 12.385 6.978 1.00 0.00 50 ASP A O 8
ATOM 11554 N N . SER A 1 51 ? 2.193 13.317 8.346 1.00 0.00 51 SER A N 8
ATOM 11555 C CA . SER A 1 51 ? 2.610 14.317 7.379 1.00 0.00 51 SER A CA 8
ATOM 11556 C C . SER A 1 51 ? 2.945 13.647 6.045 1.00 0.00 51 SER A C 8
ATOM 11557 O O . SER A 1 51 ? 2.937 14.298 5.000 1.00 0.00 51 SER A O 8
ATOM 11565 N N . GLY A 1 52 ? 3.231 12.356 6.123 1.00 0.00 52 GLY A N 8
ATOM 11566 C CA . GLY A 1 52 ? 3.568 11.591 4.934 1.00 0.00 52 GLY A CA 8
ATOM 11567 C C . GLY A 1 52 ? 2.516 11.786 3.840 1.00 0.00 52 GLY A C 8
ATOM 11568 O O . GLY A 1 52 ? 1.348 12.035 4.134 1.00 0.00 52 GLY A O 8
ATOM 11572 N N . PRO A 1 53 ? 2.980 11.662 2.568 1.00 0.00 53 PRO A N 8
ATOM 11573 C CA . PRO A 1 53 ? 2.092 11.822 1.429 1.00 0.00 53 PRO A CA 8
ATOM 11574 C C . PRO A 1 53 ? 1.194 10.595 1.257 1.00 0.00 53 PRO A C 8
ATOM 11575 O O . PRO A 1 53 ? 0.344 10.563 0.369 1.00 0.00 53 PRO A O 8
ATOM 11586 N N . ALA A 1 54 ? 1.413 9.615 2.122 1.00 0.00 54 ALA A N 8
ATOM 11587 C CA . ALA A 1 54 ? 0.634 8.390 2.077 1.00 0.00 54 ALA A CA 8
ATOM 11588 C C . ALA A 1 54 ? -0.604 8.545 2.961 1.00 0.00 54 ALA A C 8
ATOM 11589 O O . ALA A 1 54 ? -1.661 7.994 2.658 1.00 0.00 54 ALA A O 8
ATOM 11596 N N . ALA A 1 55 ? -0.433 9.299 4.038 1.00 0.00 55 ALA A N 8
ATOM 11597 C CA . ALA A 1 55 ? -1.524 9.534 4.968 1.00 0.00 55 ALA A CA 8
ATOM 11598 C C . ALA A 1 55 ? -2.272 10.805 4.560 1.00 0.00 55 ALA A C 8
ATOM 11599 O O . ALA A 1 55 ? -3.418 11.009 4.956 1.00 0.00 55 ALA A O 8
ATOM 11606 N N . LYS A 1 56 ? -1.592 11.626 3.772 1.00 0.00 56 LYS A N 8
ATOM 11607 C CA . LYS A 1 56 ? -2.178 12.871 3.306 1.00 0.00 56 LYS A CA 8
ATOM 11608 C C . LYS A 1 56 ? -3.207 12.569 2.214 1.00 0.00 56 LYS A C 8
ATOM 11609 O O . LYS A 1 56 ? -4.403 12.494 2.488 1.00 0.00 56 LYS A O 8
ATOM 11628 N N . GLU A 1 57 ? -2.703 12.403 1.000 1.00 0.00 57 GLU A N 8
ATOM 11629 C CA . GLU A 1 57 ? -3.563 12.110 -0.133 1.00 0.00 57 GLU A CA 8
ATOM 11630 C C . GLU A 1 57 ? -3.497 10.621 -0.479 1.00 0.00 57 GLU A C 8
ATOM 11631 O O . GLU A 1 57 ? -4.385 10.097 -1.150 1.00 0.00 57 GLU A O 8
ATOM 11643 N N . GLY A 1 58 ? -2.438 9.982 -0.005 1.00 0.00 58 GLY A N 8
ATOM 11644 C CA . GLY A 1 58 ? -2.245 8.564 -0.255 1.00 0.00 58 GLY A CA 8
ATOM 11645 C C . GLY A 1 58 ? -3.582 7.821 -0.257 1.00 0.00 58 GLY A C 8
ATOM 11646 O O . GLY A 1 58 ? -4.004 7.296 -1.286 1.00 0.00 58 GLY A O 8
ATOM 11650 N N . GLY A 1 59 ? -4.213 7.800 0.909 1.00 0.00 59 GLY A N 8
ATOM 11651 C CA . GLY A 1 59 ? -5.494 7.130 1.055 1.00 0.00 59 GLY A CA 8
ATOM 11652 C C . GLY A 1 59 ? -5.328 5.778 1.753 1.00 0.00 59 GLY A C 8
ATOM 11653 O O . GLY A 1 59 ? -6.295 5.033 1.907 1.00 0.00 59 GLY A O 8
ATOM 11657 N N . LEU A 1 60 ? -4.096 5.502 2.155 1.00 0.00 60 LEU A N 8
ATOM 11658 C CA . LEU A 1 60 ? -3.792 4.253 2.832 1.00 0.00 60 LEU A CA 8
ATOM 11659 C C . LEU A 1 60 ? -4.391 4.283 4.240 1.00 0.00 60 LEU A C 8
ATOM 11660 O O . LEU A 1 60 ? -4.877 5.319 4.690 1.00 0.00 60 LEU A O 8
ATOM 11676 N N . GLN A 1 61 ? -4.336 3.133 4.896 1.00 0.00 61 GLN A N 8
ATOM 11677 C CA . GLN A 1 61 ? -4.866 3.014 6.243 1.00 0.00 61 GLN A CA 8
ATOM 11678 C C . GLN A 1 61 ? -4.232 1.820 6.960 1.00 0.00 61 GLN A C 8
ATOM 11679 O O . GLN A 1 61 ? -4.308 0.690 6.479 1.00 0.00 61 GLN A O 8
ATOM 11693 N N . ILE A 1 62 ? -3.619 2.111 8.098 1.00 0.00 62 ILE A N 8
ATOM 11694 C CA . ILE A 1 62 ? -2.972 1.076 8.886 1.00 0.00 62 ILE A CA 8
ATOM 11695 C C . ILE A 1 62 ? -3.819 -0.197 8.842 1.00 0.00 62 ILE A C 8
ATOM 11696 O O . ILE A 1 62 ? -5.037 -0.131 8.680 1.00 0.00 62 ILE A O 8
ATOM 11712 N N . HIS A 1 63 ? -3.141 -1.326 8.989 1.00 0.00 63 HIS A N 8
ATOM 11713 C CA . HIS A 1 63 ? -3.817 -2.612 8.968 1.00 0.00 63 HIS A CA 8
ATOM 11714 C C . HIS A 1 63 ? -4.420 -2.853 7.582 1.00 0.00 63 HIS A C 8
ATOM 11715 O O . HIS A 1 63 ? -5.565 -3.287 7.467 1.00 0.00 63 HIS A O 8
ATOM 11729 N N . ASP A 1 64 ? -3.621 -2.560 6.566 1.00 0.00 64 ASP A N 8
ATOM 11730 C CA . ASP A 1 64 ? -4.062 -2.739 5.193 1.00 0.00 64 ASP A CA 8
ATOM 11731 C C . ASP A 1 64 ? -3.209 -3.820 4.525 1.00 0.00 64 ASP A C 8
ATOM 11732 O O . ASP A 1 64 ? -2.009 -3.913 4.779 1.00 0.00 64 ASP A O 8
ATOM 11741 N N . ARG A 1 65 ? -3.861 -4.608 3.684 1.00 0.00 65 ARG A N 8
ATOM 11742 C CA . ARG A 1 65 ? -3.178 -5.678 2.977 1.00 0.00 65 ARG A CA 8
ATOM 11743 C C . ARG A 1 65 ? -2.970 -5.297 1.510 1.00 0.00 65 ARG A C 8
ATOM 11744 O O . ARG A 1 65 ? -3.832 -5.552 0.670 1.00 0.00 65 ARG A O 8
ATOM 11765 N N . ILE A 1 66 ? -1.821 -4.693 1.246 1.00 0.00 66 ILE A N 8
ATOM 11766 C CA . ILE A 1 66 ? -1.489 -4.274 -0.106 1.00 0.00 66 ILE A CA 8
ATOM 11767 C C . ILE A 1 66 ? -1.702 -5.447 -1.065 1.00 0.00 66 ILE A C 8
ATOM 11768 O O . ILE A 1 66 ? -1.389 -6.589 -0.733 1.00 0.00 66 ILE A O 8
ATOM 11784 N N . ILE A 1 67 ? -2.232 -5.124 -2.235 1.00 0.00 67 ILE A N 8
ATOM 11785 C CA . ILE A 1 67 ? -2.491 -6.136 -3.245 1.00 0.00 67 ILE A CA 8
ATOM 11786 C C . ILE A 1 67 ? -1.586 -5.888 -4.454 1.00 0.00 67 ILE A C 8
ATOM 11787 O O . ILE A 1 67 ? -1.001 -6.823 -4.998 1.00 0.00 67 ILE A O 8
ATOM 11803 N N . GLU A 1 68 ? -1.500 -4.623 -4.838 1.00 0.00 68 GLU A N 8
ATOM 11804 C CA . GLU A 1 68 ? -0.676 -4.239 -5.972 1.00 0.00 68 GLU A CA 8
ATOM 11805 C C . GLU A 1 68 ? -0.104 -2.836 -5.762 1.00 0.00 68 GLU A C 8
ATOM 11806 O O . GLU A 1 68 ? -0.699 -2.017 -5.064 1.00 0.00 68 GLU A O 8
ATOM 11818 N N . VAL A 1 69 ? 1.045 -2.602 -6.378 1.00 0.00 69 VAL A N 8
ATOM 11819 C CA . VAL A 1 69 ? 1.705 -1.312 -6.268 1.00 0.00 69 VAL A CA 8
ATOM 11820 C C . VAL A 1 69 ? 2.289 -0.925 -7.628 1.00 0.00 69 VAL A C 8
ATOM 11821 O O . VAL A 1 69 ? 3.161 -1.616 -8.153 1.00 0.00 69 VAL A O 8
ATOM 11834 N N . ASN A 1 70 ? 1.786 0.180 -8.159 1.00 0.00 70 ASN A N 8
ATOM 11835 C CA . ASN A 1 70 ? 2.247 0.667 -9.448 1.00 0.00 70 ASN A CA 8
ATOM 11836 C C . ASN A 1 70 ? 2.089 -0.438 -10.493 1.00 0.00 70 ASN A C 8
ATOM 11837 O O . ASN A 1 70 ? 2.726 -0.399 -11.545 1.00 0.00 70 ASN A O 8
ATOM 11848 N N . GLY A 1 71 ? 1.235 -1.398 -10.168 1.00 0.00 71 GLY A N 8
ATOM 11849 C CA . GLY A 1 71 ? 0.985 -2.513 -11.066 1.00 0.00 71 GLY A CA 8
ATOM 11850 C C . GLY A 1 71 ? 1.770 -3.753 -10.633 1.00 0.00 71 GLY A C 8
ATOM 11851 O O . GLY A 1 71 ? 1.638 -4.817 -11.235 1.00 0.00 71 GLY A O 8
ATOM 11855 N N . ARG A 1 72 ? 2.568 -3.574 -9.591 1.00 0.00 72 ARG A N 8
ATOM 11856 C CA . ARG A 1 72 ? 3.374 -4.665 -9.070 1.00 0.00 72 ARG A CA 8
ATOM 11857 C C . ARG A 1 72 ? 2.637 -5.373 -7.932 1.00 0.00 72 ARG A C 8
ATOM 11858 O O . ARG A 1 72 ? 2.201 -4.733 -6.977 1.00 0.00 72 ARG A O 8
ATOM 11879 N N . ASP A 1 73 ? 2.520 -6.686 -8.071 1.00 0.00 73 ASP A N 8
ATOM 11880 C CA . ASP A 1 73 ? 1.843 -7.488 -7.066 1.00 0.00 73 ASP A CA 8
ATOM 11881 C C . ASP A 1 73 ? 2.802 -7.758 -5.904 1.00 0.00 73 ASP A C 8
ATOM 11882 O O . ASP A 1 73 ? 3.931 -8.198 -6.116 1.00 0.00 73 ASP A O 8
ATOM 11891 N N . LEU A 1 74 ? 2.317 -7.483 -4.702 1.00 0.00 74 LEU A N 8
ATOM 11892 C CA . LEU A 1 74 ? 3.116 -7.691 -3.507 1.00 0.00 74 LEU A CA 8
ATOM 11893 C C . LEU A 1 74 ? 2.352 -8.594 -2.538 1.00 0.00 74 LEU A C 8
ATOM 11894 O O . LEU A 1 74 ? 2.821 -8.863 -1.433 1.00 0.00 74 LEU A O 8
ATOM 11910 N N . SER A 1 75 ? 1.186 -9.037 -2.986 1.00 0.00 75 SER A N 8
ATOM 11911 C CA . SER A 1 75 ? 0.352 -9.905 -2.172 1.00 0.00 75 SER A CA 8
ATOM 11912 C C . SER A 1 75 ? 1.151 -11.130 -1.725 1.00 0.00 75 SER A C 8
ATOM 11913 O O . SER A 1 75 ? 0.982 -11.611 -0.605 1.00 0.00 75 SER A O 8
ATOM 11921 N N . ARG A 1 76 ? 2.004 -11.601 -2.623 1.00 0.00 76 ARG A N 8
ATOM 11922 C CA . ARG A 1 76 ? 2.830 -12.761 -2.334 1.00 0.00 76 ARG A CA 8
ATOM 11923 C C . ARG A 1 76 ? 4.303 -12.356 -2.252 1.00 0.00 76 ARG A C 8
ATOM 11924 O O . ARG A 1 76 ? 5.190 -13.196 -2.396 1.00 0.00 76 ARG A O 8
ATOM 11945 N N . ALA A 1 77 ? 4.519 -11.070 -2.020 1.00 0.00 77 ALA A N 8
ATOM 11946 C CA . ALA A 1 77 ? 5.869 -10.544 -1.917 1.00 0.00 77 ALA A CA 8
ATOM 11947 C C . ALA A 1 77 ? 6.238 -10.385 -0.440 1.00 0.00 77 ALA A C 8
ATOM 11948 O O . ALA A 1 77 ? 5.388 -10.535 0.436 1.00 0.00 77 ALA A O 8
ATOM 11955 N N . THR A 1 78 ? 7.508 -10.084 -0.210 1.00 0.00 78 THR A N 8
ATOM 11956 C CA . THR A 1 78 ? 8.000 -9.903 1.145 1.00 0.00 78 THR A CA 8
ATOM 11957 C C . THR A 1 78 ? 8.265 -8.422 1.424 1.00 0.00 78 THR A C 8
ATOM 11958 O O . THR A 1 78 ? 8.010 -7.572 0.572 1.00 0.00 78 THR A O 8
ATOM 11969 N N . HIS A 1 79 ? 8.772 -8.159 2.619 1.00 0.00 79 HIS A N 8
ATOM 11970 C CA . HIS A 1 79 ? 9.073 -6.796 3.020 1.00 0.00 79 HIS A CA 8
ATOM 11971 C C . HIS A 1 79 ? 10.148 -6.215 2.099 1.00 0.00 79 HIS A C 8
ATOM 11972 O O . HIS A 1 79 ? 10.052 -5.065 1.674 1.00 0.00 79 HIS A O 8
ATOM 11986 N N . ASP A 1 80 ? 11.148 -7.038 1.818 1.00 0.00 80 ASP A N 8
ATOM 11987 C CA . ASP A 1 80 ? 12.240 -6.621 0.955 1.00 0.00 80 ASP A CA 8
ATOM 11988 C C . ASP A 1 80 ? 11.684 -6.250 -0.421 1.00 0.00 80 ASP A C 8
ATOM 11989 O O . ASP A 1 80 ? 11.957 -5.165 -0.933 1.00 0.00 80 ASP A O 8
ATOM 11998 N N . GLN A 1 81 ? 10.913 -7.171 -0.981 1.00 0.00 81 GLN A N 8
ATOM 11999 C CA . GLN A 1 81 ? 10.316 -6.954 -2.288 1.00 0.00 81 GLN A CA 8
ATOM 12000 C C . GLN A 1 81 ? 9.384 -5.741 -2.250 1.00 0.00 81 GLN A C 8
ATOM 12001 O O . GLN A 1 81 ? 9.459 -4.869 -3.115 1.00 0.00 81 GLN A O 8
ATOM 12015 N N . ALA A 1 82 ? 8.527 -5.724 -1.240 1.00 0.00 82 ALA A N 8
ATOM 12016 C CA . ALA A 1 82 ? 7.581 -4.633 -1.078 1.00 0.00 82 ALA A CA 8
ATOM 12017 C C . ALA A 1 82 ? 8.334 -3.302 -1.117 1.00 0.00 82 ALA A C 8
ATOM 12018 O O . ALA A 1 82 ? 8.038 -2.441 -1.945 1.00 0.00 82 ALA A O 8
ATOM 12025 N N . VAL A 1 83 ? 9.293 -3.174 -0.212 1.00 0.00 83 VAL A N 8
ATOM 12026 C CA . VAL A 1 83 ? 10.090 -1.962 -0.132 1.00 0.00 83 VAL A CA 8
ATOM 12027 C C . VAL A 1 83 ? 10.656 -1.637 -1.516 1.00 0.00 83 VAL A C 8
ATOM 12028 O O . VAL A 1 83 ? 10.467 -0.533 -2.024 1.00 0.00 83 VAL A O 8
ATOM 12041 N N . GLU A 1 84 ? 11.340 -2.618 -2.086 1.00 0.00 84 GLU A N 8
ATOM 12042 C CA . GLU A 1 84 ? 11.934 -2.450 -3.401 1.00 0.00 84 GLU A CA 8
ATOM 12043 C C . GLU A 1 84 ? 10.897 -1.912 -4.388 1.00 0.00 84 GLU A C 8
ATOM 12044 O O . GLU A 1 84 ? 11.175 -0.980 -5.140 1.00 0.00 84 GLU A O 8
ATOM 12056 N N . ALA A 1 85 ? 9.721 -2.523 -4.353 1.00 0.00 85 ALA A N 8
ATOM 12057 C CA . ALA A 1 85 ? 8.640 -2.117 -5.235 1.00 0.00 85 ALA A CA 8
ATOM 12058 C C . ALA A 1 85 ? 8.374 -0.621 -5.053 1.00 0.00 85 ALA A C 8
ATOM 12059 O O . ALA A 1 85 ? 8.439 0.146 -6.012 1.00 0.00 85 ALA A O 8
ATOM 12066 N N . PHE A 1 86 ? 8.079 -0.252 -3.815 1.00 0.00 86 PHE A N 8
ATOM 12067 C CA . PHE A 1 86 ? 7.802 1.138 -3.495 1.00 0.00 86 PHE A CA 8
ATOM 12068 C C . PHE A 1 86 ? 9.037 2.011 -3.728 1.00 0.00 86 PHE A C 8
ATOM 12069 O O . PHE A 1 86 ? 8.916 3.210 -3.973 1.00 0.00 86 PHE A O 8
ATOM 12086 N N . LYS A 1 87 ? 10.196 1.375 -3.644 1.00 0.00 87 LYS A N 8
ATOM 12087 C CA . LYS A 1 87 ? 11.452 2.078 -3.844 1.00 0.00 87 LYS A CA 8
ATOM 12088 C C . LYS A 1 87 ? 11.635 2.375 -5.333 1.00 0.00 87 LYS A C 8
ATOM 12089 O O . LYS A 1 87 ? 11.937 3.505 -5.712 1.00 0.00 87 LYS A O 8
ATOM 12108 N N . THR A 1 88 ? 11.443 1.340 -6.138 1.00 0.00 88 THR A N 8
ATOM 12109 C CA . THR A 1 88 ? 11.583 1.475 -7.578 1.00 0.00 88 THR A CA 8
ATOM 12110 C C . THR A 1 88 ? 10.286 2.005 -8.192 1.00 0.00 88 THR A C 8
ATOM 12111 O O . THR A 1 88 ? 10.241 2.320 -9.380 1.00 0.00 88 THR A O 8
ATOM 12122 N N . ALA A 1 89 ? 9.262 2.088 -7.355 1.00 0.00 89 ALA A N 8
ATOM 12123 C CA . ALA A 1 89 ? 7.968 2.574 -7.801 1.00 0.00 89 ALA A CA 8
ATOM 12124 C C . ALA A 1 89 ? 8.088 4.050 -8.186 1.00 0.00 89 ALA A C 8
ATOM 12125 O O . ALA A 1 89 ? 8.912 4.775 -7.632 1.00 0.00 89 ALA A O 8
ATOM 12132 N N . LYS A 1 90 ? 7.253 4.451 -9.134 1.00 0.00 90 LYS A N 8
ATOM 12133 C CA . LYS A 1 90 ? 7.255 5.827 -9.600 1.00 0.00 90 LYS A CA 8
ATOM 12134 C C . LYS A 1 90 ? 5.897 6.465 -9.300 1.00 0.00 90 LYS A C 8
ATOM 12135 O O . LYS A 1 90 ? 4.883 5.772 -9.234 1.00 0.00 90 LYS A O 8
ATOM 12154 N N . GLU A 1 91 ? 5.921 7.778 -9.127 1.00 0.00 91 GLU A N 8
ATOM 12155 C CA . GLU A 1 91 ? 4.704 8.517 -8.835 1.00 0.00 91 GLU A CA 8
ATOM 12156 C C . GLU A 1 91 ? 4.051 8.997 -10.133 1.00 0.00 91 GLU A C 8
ATOM 12157 O O . GLU A 1 91 ? 4.743 9.367 -11.080 1.00 0.00 91 GLU A O 8
ATOM 12169 N N . PRO A 1 92 ? 2.691 8.975 -10.134 1.00 0.00 92 PRO A N 8
ATOM 12170 C CA . PRO A 1 92 ? 1.949 8.522 -8.970 1.00 0.00 92 PRO A CA 8
ATOM 12171 C C . PRO A 1 92 ? 2.008 6.999 -8.841 1.00 0.00 92 PRO A C 8
ATOM 12172 O O . PRO A 1 92 ? 1.955 6.285 -9.841 1.00 0.00 92 PRO A O 8
ATOM 12183 N N . ILE A 1 93 ? 2.117 6.546 -7.600 1.00 0.00 93 ILE A N 8
ATOM 12184 C CA . ILE A 1 93 ? 2.183 5.121 -7.327 1.00 0.00 93 ILE A CA 8
ATOM 12185 C C . ILE A 1 93 ? 0.775 4.594 -7.044 1.00 0.00 93 ILE A C 8
ATOM 12186 O O . ILE A 1 93 ? 0.176 4.931 -6.023 1.00 0.00 93 ILE A O 8
ATOM 12202 N N . VAL A 1 94 ? 0.287 3.776 -7.965 1.00 0.00 94 VAL A N 8
ATOM 12203 C CA . VAL A 1 94 ? -1.039 3.199 -7.827 1.00 0.00 94 VAL A CA 8
ATOM 12204 C C . VAL A 1 94 ? -0.962 1.963 -6.928 1.00 0.00 94 VAL A C 8
ATOM 12205 O O . VAL A 1 94 ? -0.402 0.940 -7.320 1.00 0.00 94 VAL A O 8
ATOM 12218 N N . VAL A 1 95 ? -1.533 2.098 -5.740 1.00 0.00 95 VAL A N 8
ATOM 12219 C CA . VAL A 1 95 ? -1.536 1.005 -4.783 1.00 0.00 95 VAL A CA 8
ATOM 12220 C C . VAL A 1 95 ? -2.977 0.554 -4.535 1.00 0.00 95 VAL A C 8
ATOM 12221 O O . VAL A 1 95 ? -3.907 1.352 -4.634 1.00 0.00 95 VAL A O 8
ATOM 12234 N N . GLN A 1 96 ? -3.117 -0.725 -4.218 1.00 0.00 96 GLN A N 8
ATOM 12235 C CA . GLN A 1 96 ? -4.428 -1.292 -3.956 1.00 0.00 96 GLN A CA 8
ATOM 12236 C C . GLN A 1 96 ? -4.425 -2.042 -2.622 1.00 0.00 96 GLN A C 8
ATOM 12237 O O . GLN A 1 96 ? -3.491 -2.786 -2.326 1.00 0.00 96 GLN A O 8
ATOM 12251 N N . VAL A 1 97 ? -5.481 -1.822 -1.853 1.00 0.00 97 VAL A N 8
ATOM 12252 C CA . VAL A 1 97 ? -5.612 -2.467 -0.558 1.00 0.00 97 VAL A CA 8
ATOM 12253 C C . VAL A 1 97 ? -6.940 -3.226 -0.503 1.00 0.00 97 VAL A C 8
ATOM 12254 O O . VAL A 1 97 ? -7.817 -3.011 -1.338 1.00 0.00 97 VAL A O 8
ATOM 12267 N N . LEU A 1 98 ? -7.045 -4.099 0.488 1.00 0.00 98 LEU A N 8
ATOM 12268 C CA . LEU A 1 98 ? -8.251 -4.891 0.663 1.00 0.00 98 LEU A CA 8
ATOM 12269 C C . LEU A 1 98 ? -8.998 -4.407 1.907 1.00 0.00 98 LEU A C 8
ATOM 12270 O O . LEU A 1 98 ? -8.554 -4.637 3.031 1.00 0.00 98 LEU A O 8
ATOM 12286 N N . ARG A 1 99 ? -10.120 -3.746 1.664 1.00 0.00 99 ARG A N 8
ATOM 12287 C CA . ARG A 1 99 ? -10.933 -3.227 2.751 1.00 0.00 99 ARG A CA 8
ATOM 12288 C C . ARG A 1 99 ? -12.317 -3.880 2.737 1.00 0.00 99 ARG A C 8
ATOM 12289 O O . ARG A 1 99 ? -12.925 -4.031 1.679 1.00 0.00 99 ARG A O 8
ATOM 12310 N N . ARG A 1 100 ? -12.774 -4.249 3.925 1.00 0.00 100 ARG A N 8
ATOM 12311 C CA . ARG A 1 100 ? -14.075 -4.882 4.062 1.00 0.00 100 ARG A CA 8
ATOM 12312 C C . ARG A 1 100 ? -15.094 -4.205 3.145 1.00 0.00 100 ARG A C 8
ATOM 12313 O O . ARG A 1 100 ? -16.048 -4.838 2.696 1.00 0.00 100 ARG A O 8
ATOM 12334 N N . THR A 1 101 ? -14.858 -2.926 2.892 1.00 0.00 101 THR A N 8
ATOM 12335 C CA . THR A 1 101 ? -15.744 -2.155 2.036 1.00 0.00 101 THR A CA 8
ATOM 12336 C C . THR A 1 101 ? -15.175 -0.754 1.804 1.00 0.00 101 THR A C 8
ATOM 12337 O O . THR A 1 101 ? -15.113 -0.286 0.668 1.00 0.00 101 THR A O 8
ATOM 12348 N N . SER A 1 102 ? -14.775 -0.123 2.898 1.00 0.00 102 SER A N 8
ATOM 12349 C CA . SER A 1 102 ? -14.214 1.215 2.827 1.00 0.00 102 SER A CA 8
ATOM 12350 C C . SER A 1 102 ? -13.647 1.617 4.190 1.00 0.00 102 SER A C 8
ATOM 12351 O O . SER A 1 102 ? -13.619 0.810 5.118 1.00 0.00 102 SER A O 8
ATOM 12359 N N . GLY A 1 103 ? -13.210 2.866 4.269 1.00 0.00 103 GLY A N 8
ATOM 12360 C CA . GLY A 1 103 ? -12.646 3.385 5.503 1.00 0.00 103 GLY A CA 8
ATOM 12361 C C . GLY A 1 103 ? -12.246 4.854 5.348 1.00 0.00 103 GLY A C 8
ATOM 12362 O O . GLY A 1 103 ? -11.183 5.158 4.810 1.00 0.00 103 GLY A O 8
ATOM 12366 N N . PRO A 1 104 ? -13.144 5.748 5.841 1.00 0.00 104 PRO A N 8
ATOM 12367 C CA . PRO A 1 104 ? -12.896 7.178 5.762 1.00 0.00 104 PRO A CA 8
ATOM 12368 C C . PRO A 1 104 ? -11.849 7.610 6.790 1.00 0.00 104 PRO A C 8
ATOM 12369 O O . PRO A 1 104 ? -11.577 6.886 7.747 1.00 0.00 104 PRO A O 8
ATOM 12380 N N . SER A 1 105 ? -11.288 8.788 6.558 1.00 0.00 105 SER A N 8
ATOM 12381 C CA . SER A 1 105 ? -10.277 9.325 7.452 1.00 0.00 105 SER A CA 8
ATOM 12382 C C . SER A 1 105 ? -10.739 10.670 8.017 1.00 0.00 105 SER A C 8
ATOM 12383 O O . SER A 1 105 ? -10.858 10.829 9.231 1.00 0.00 105 SER A O 8
ATOM 12391 N N . SER A 1 106 ? -10.986 11.603 7.111 1.00 0.00 106 SER A N 8
ATOM 12392 C CA . SER A 1 106 ? -11.433 12.929 7.504 1.00 0.00 106 SER A CA 8
ATOM 12393 C C . SER A 1 106 ? -12.496 12.820 8.599 1.00 0.00 106 SER A C 8
ATOM 12394 O O . SER A 1 106 ? -13.200 11.815 8.688 1.00 0.00 106 SER A O 8
ATOM 12402 N N . GLY A 1 107 ? -12.578 13.868 9.405 1.00 0.00 107 GLY A N 8
ATOM 12403 C CA . GLY A 1 107 ? -13.543 13.902 10.491 1.00 0.00 107 GLY A CA 8
ATOM 12404 C C . GLY A 1 107 ? -13.100 13.004 11.648 1.00 0.00 107 GLY A C 8
ATOM 12405 O O . GLY A 1 107 ? -11.931 12.630 11.735 1.00 0.00 107 GLY A O 8
ATOM 12409 N N . GLY A 1 1 ? -17.334 -23.573 -7.703 1.00 0.00 1 GLY A N 9
ATOM 12410 C CA . GLY A 1 1 ? -17.781 -22.604 -8.689 1.00 0.00 1 GLY A CA 9
ATOM 12411 C C . GLY A 1 1 ? -17.077 -21.260 -8.496 1.00 0.00 1 GLY A C 9
ATOM 12412 O O . GLY A 1 1 ? -16.088 -21.172 -7.769 1.00 0.00 1 GLY A O 9
ATOM 12416 N N . SER A 1 2 ? -17.613 -20.246 -9.159 1.00 0.00 2 SER A N 9
ATOM 12417 C CA . SER A 1 2 ? -17.048 -18.910 -9.070 1.00 0.00 2 SER A CA 9
ATOM 12418 C C . SER A 1 2 ? -17.485 -18.244 -7.764 1.00 0.00 2 SER A C 9
ATOM 12419 O O . SER A 1 2 ? -18.586 -17.702 -7.677 1.00 0.00 2 SER A O 9
ATOM 12427 N N . SER A 1 3 ? -16.600 -18.306 -6.780 1.00 0.00 3 SER A N 9
ATOM 12428 C CA . SER A 1 3 ? -16.880 -17.716 -5.482 1.00 0.00 3 SER A CA 9
ATOM 12429 C C . SER A 1 3 ? -15.715 -16.822 -5.051 1.00 0.00 3 SER A C 9
ATOM 12430 O O . SER A 1 3 ? -14.585 -17.009 -5.502 1.00 0.00 3 SER A O 9
ATOM 12438 N N . GLY A 1 4 ? -16.029 -15.872 -4.184 1.00 0.00 4 GLY A N 9
ATOM 12439 C CA . GLY A 1 4 ? -15.023 -14.949 -3.687 1.00 0.00 4 GLY A CA 9
ATOM 12440 C C . GLY A 1 4 ? -15.107 -14.813 -2.165 1.00 0.00 4 GLY A C 9
ATOM 12441 O O . GLY A 1 4 ? -14.191 -15.217 -1.451 1.00 0.00 4 GLY A O 9
ATOM 12445 N N . SER A 1 5 ? -16.215 -14.243 -1.715 1.00 0.00 5 SER A N 9
ATOM 12446 C CA . SER A 1 5 ? -16.430 -14.048 -0.291 1.00 0.00 5 SER A CA 9
ATOM 12447 C C . SER A 1 5 ? -15.222 -13.345 0.330 1.00 0.00 5 SER A C 9
ATOM 12448 O O . SER A 1 5 ? -14.318 -13.999 0.849 1.00 0.00 5 SER A O 9
ATOM 12456 N N . SER A 1 6 ? -15.245 -12.023 0.258 1.00 0.00 6 SER A N 9
ATOM 12457 C CA . SER A 1 6 ? -14.162 -11.224 0.806 1.00 0.00 6 SER A CA 9
ATOM 12458 C C . SER A 1 6 ? -14.613 -9.771 0.966 1.00 0.00 6 SER A C 9
ATOM 12459 O O . SER A 1 6 ? -15.752 -9.432 0.647 1.00 0.00 6 SER A O 9
ATOM 12467 N N . GLY A 1 7 ? -13.696 -8.951 1.458 1.00 0.00 7 GLY A N 9
ATOM 12468 C CA . GLY A 1 7 ? -13.985 -7.542 1.664 1.00 0.00 7 GLY A CA 9
ATOM 12469 C C . GLY A 1 7 ? -14.186 -6.823 0.328 1.00 0.00 7 GLY A C 9
ATOM 12470 O O . GLY A 1 7 ? -15.227 -6.970 -0.310 1.00 0.00 7 GLY A O 9
ATOM 12474 N N . LYS A 1 8 ? -13.172 -6.060 -0.055 1.00 0.00 8 LYS A N 9
ATOM 12475 C CA . LYS A 1 8 ? -13.224 -5.318 -1.303 1.00 0.00 8 LYS A CA 9
ATOM 12476 C C . LYS A 1 8 ? -11.836 -4.757 -1.616 1.00 0.00 8 LYS A C 9
ATOM 12477 O O . LYS A 1 8 ? -11.018 -4.575 -0.716 1.00 0.00 8 LYS A O 9
ATOM 12496 N N . SER A 1 9 ? -11.612 -4.500 -2.897 1.00 0.00 9 SER A N 9
ATOM 12497 C CA . SER A 1 9 ? -10.336 -3.964 -3.340 1.00 0.00 9 SER A CA 9
ATOM 12498 C C . SER A 1 9 ? -10.473 -2.471 -3.646 1.00 0.00 9 SER A C 9
ATOM 12499 O O . SER A 1 9 ? -11.332 -2.071 -4.431 1.00 0.00 9 SER A O 9
ATOM 12507 N N . LEU A 1 10 ? -9.614 -1.688 -3.010 1.00 0.00 10 LEU A N 9
ATOM 12508 C CA . LEU A 1 10 ? -9.629 -0.248 -3.205 1.00 0.00 10 LEU A CA 9
ATOM 12509 C C . LEU A 1 10 ? -8.272 0.203 -3.748 1.00 0.00 10 LEU A C 9
ATOM 12510 O O . LEU A 1 10 ? -7.239 -0.365 -3.396 1.00 0.00 10 LEU A O 9
ATOM 12526 N N . THR A 1 11 ? -8.318 1.219 -4.597 1.00 0.00 11 THR A N 9
ATOM 12527 C CA . THR A 1 11 ? -7.104 1.753 -5.192 1.00 0.00 11 THR A CA 9
ATOM 12528 C C . THR A 1 11 ? -6.704 3.061 -4.506 1.00 0.00 11 THR A C 9
ATOM 12529 O O . THR A 1 11 ? -7.561 3.881 -4.177 1.00 0.00 11 THR A O 9
ATOM 12540 N N . LEU A 1 12 ? -5.403 3.216 -4.311 1.00 0.00 12 LEU A N 9
ATOM 12541 C CA . LEU A 1 12 ? -4.880 4.410 -3.670 1.00 0.00 12 LEU A CA 9
ATOM 12542 C C . LEU A 1 12 ? -3.577 4.823 -4.358 1.00 0.00 12 LEU A C 9
ATOM 12543 O O . LEU A 1 12 ? -2.738 3.978 -4.665 1.00 0.00 12 LEU A O 9
ATOM 12559 N N . VAL A 1 13 ? -3.448 6.123 -4.580 1.00 0.00 13 VAL A N 9
ATOM 12560 C CA . VAL A 1 13 ? -2.262 6.658 -5.226 1.00 0.00 13 VAL A CA 9
ATOM 12561 C C . VAL A 1 13 ? -1.321 7.228 -4.162 1.00 0.00 13 VAL A C 9
ATOM 12562 O O . VAL A 1 13 ? -1.667 8.182 -3.468 1.00 0.00 13 VAL A O 9
ATOM 12575 N N . LEU A 1 14 ? -0.148 6.618 -4.069 1.00 0.00 14 LEU A N 9
ATOM 12576 C CA . LEU A 1 14 ? 0.846 7.052 -3.102 1.00 0.00 14 LEU A CA 9
ATOM 12577 C C . LEU A 1 14 ? 1.992 7.754 -3.834 1.00 0.00 14 LEU A C 9
ATOM 12578 O O . LEU A 1 14 ? 2.238 7.486 -5.009 1.00 0.00 14 LEU A O 9
ATOM 12594 N N . HIS A 1 15 ? 2.661 8.638 -3.110 1.00 0.00 15 HIS A N 9
ATOM 12595 C CA . HIS A 1 15 ? 3.775 9.380 -3.676 1.00 0.00 15 HIS A CA 9
ATOM 12596 C C . HIS A 1 15 ? 5.039 9.111 -2.858 1.00 0.00 15 HIS A C 9
ATOM 12597 O O . HIS A 1 15 ? 4.963 8.622 -1.732 1.00 0.00 15 HIS A O 9
ATOM 12611 N N . ARG A 1 16 ? 6.174 9.442 -3.457 1.00 0.00 16 ARG A N 9
ATOM 12612 C CA . ARG A 1 16 ? 7.454 9.242 -2.798 1.00 0.00 16 ARG A CA 9
ATOM 12613 C C . ARG A 1 16 ? 8.109 10.590 -2.491 1.00 0.00 16 ARG A C 9
ATOM 12614 O O . ARG A 1 16 ? 8.500 11.316 -3.404 1.00 0.00 16 ARG A O 9
ATOM 12635 N N . ASP A 1 17 ? 8.208 10.884 -1.203 1.00 0.00 17 ASP A N 9
ATOM 12636 C CA . ASP A 1 17 ? 8.809 12.133 -0.765 1.00 0.00 17 ASP A CA 9
ATOM 12637 C C . ASP A 1 17 ? 10.238 11.865 -0.286 1.00 0.00 17 ASP A C 9
ATOM 12638 O O . ASP A 1 17 ? 10.578 12.159 0.859 1.00 0.00 17 ASP A O 9
ATOM 12647 N N . SER A 1 18 ? 11.035 11.311 -1.187 1.00 0.00 18 SER A N 9
ATOM 12648 C CA . SER A 1 18 ? 12.419 11.001 -0.872 1.00 0.00 18 SER A CA 9
ATOM 12649 C C . SER A 1 18 ? 12.507 9.633 -0.192 1.00 0.00 18 SER A C 9
ATOM 12650 O O . SER A 1 18 ? 12.891 9.538 0.973 1.00 0.00 18 SER A O 9
ATOM 12658 N N . GLY A 1 19 ? 12.145 8.608 -0.949 1.00 0.00 19 GLY A N 9
ATOM 12659 C CA . GLY A 1 19 ? 12.178 7.249 -0.434 1.00 0.00 19 GLY A CA 9
ATOM 12660 C C . GLY A 1 19 ? 11.615 7.188 0.987 1.00 0.00 19 GLY A C 9
ATOM 12661 O O . GLY A 1 19 ? 12.317 6.800 1.920 1.00 0.00 19 GLY A O 9
ATOM 12665 N N . SER A 1 20 ? 10.354 7.576 1.107 1.00 0.00 20 SER A N 9
ATOM 12666 C CA . SER A 1 20 ? 9.689 7.569 2.399 1.00 0.00 20 SER A CA 9
ATOM 12667 C C . SER A 1 20 ? 8.264 7.032 2.251 1.00 0.00 20 SER A C 9
ATOM 12668 O O . SER A 1 20 ? 7.829 6.192 3.037 1.00 0.00 20 SER A O 9
ATOM 12676 N N . LEU A 1 21 ? 7.576 7.540 1.239 1.00 0.00 21 LEU A N 9
ATOM 12677 C CA . LEU A 1 21 ? 6.210 7.121 0.978 1.00 0.00 21 LEU A CA 9
ATOM 12678 C C . LEU A 1 21 ? 5.295 7.667 2.077 1.00 0.00 21 LEU A C 9
ATOM 12679 O O . LEU A 1 21 ? 4.274 8.289 1.788 1.00 0.00 21 LEU A O 9
ATOM 12695 N N . GLY A 1 22 ? 5.695 7.413 3.314 1.00 0.00 22 GLY A N 9
ATOM 12696 C CA . GLY A 1 22 ? 4.924 7.871 4.458 1.00 0.00 22 GLY A CA 9
ATOM 12697 C C . GLY A 1 22 ? 4.182 6.708 5.120 1.00 0.00 22 GLY A C 9
ATOM 12698 O O . GLY A 1 22 ? 3.013 6.838 5.479 1.00 0.00 22 GLY A O 9
ATOM 12702 N N . PHE A 1 23 ? 4.891 5.598 5.260 1.00 0.00 23 PHE A N 9
ATOM 12703 C CA . PHE A 1 23 ? 4.314 4.414 5.872 1.00 0.00 23 PHE A CA 9
ATOM 12704 C C . PHE A 1 23 ? 5.335 3.276 5.936 1.00 0.00 23 PHE A C 9
ATOM 12705 O O . PHE A 1 23 ? 6.459 3.419 5.456 1.00 0.00 23 PHE A O 9
ATOM 12722 N N . ASN A 1 24 ? 4.908 2.173 6.531 1.00 0.00 24 ASN A N 9
ATOM 12723 C CA . ASN A 1 24 ? 5.772 1.012 6.664 1.00 0.00 24 ASN A CA 9
ATOM 12724 C C . ASN A 1 24 ? 4.966 -0.255 6.367 1.00 0.00 24 ASN A C 9
ATOM 12725 O O . ASN A 1 24 ? 3.736 -0.234 6.401 1.00 0.00 24 ASN A O 9
ATOM 12736 N N . ILE A 1 25 ? 5.691 -1.326 6.082 1.00 0.00 25 ILE A N 9
ATOM 12737 C CA . ILE A 1 25 ? 5.059 -2.599 5.778 1.00 0.00 25 ILE A CA 9
ATOM 12738 C C . ILE A 1 25 ? 5.608 -3.673 6.720 1.00 0.00 25 ILE A C 9
ATOM 12739 O O . ILE A 1 25 ? 6.700 -3.525 7.266 1.00 0.00 25 ILE A O 9
ATOM 12755 N N . ILE A 1 26 ? 4.825 -4.730 6.880 1.00 0.00 26 ILE A N 9
ATOM 12756 C CA . ILE A 1 26 ? 5.219 -5.828 7.746 1.00 0.00 26 ILE A CA 9
ATOM 12757 C C . ILE A 1 26 ? 5.157 -7.139 6.959 1.00 0.00 26 ILE A C 9
ATOM 12758 O O . ILE A 1 26 ? 4.589 -7.187 5.869 1.00 0.00 26 ILE A O 9
ATOM 12774 N N . GLY A 1 27 ? 5.749 -8.171 7.543 1.00 0.00 27 GLY A N 9
ATOM 12775 C CA . GLY A 1 27 ? 5.769 -9.479 6.910 1.00 0.00 27 GLY A CA 9
ATOM 12776 C C . GLY A 1 27 ? 7.136 -9.766 6.287 1.00 0.00 27 GLY A C 9
ATOM 12777 O O . GLY A 1 27 ? 8.087 -9.013 6.493 1.00 0.00 27 GLY A O 9
ATOM 12781 N N . GLY A 1 28 ? 7.192 -10.857 5.537 1.00 0.00 28 GLY A N 9
ATOM 12782 C CA . GLY A 1 28 ? 8.427 -11.253 4.882 1.00 0.00 28 GLY A CA 9
ATOM 12783 C C . GLY A 1 28 ? 9.332 -12.028 5.842 1.00 0.00 28 GLY A C 9
ATOM 12784 O O . GLY A 1 28 ? 10.412 -11.558 6.197 1.00 0.00 28 GLY A O 9
ATOM 12788 N N . ARG A 1 29 ? 8.858 -13.201 6.235 1.00 0.00 29 ARG A N 9
ATOM 12789 C CA . ARG A 1 29 ? 9.611 -14.045 7.147 1.00 0.00 29 ARG A CA 9
ATOM 12790 C C . ARG A 1 29 ? 10.129 -15.286 6.416 1.00 0.00 29 ARG A C 9
ATOM 12791 O O . ARG A 1 29 ? 9.460 -15.812 5.528 1.00 0.00 29 ARG A O 9
ATOM 12812 N N . PRO A 1 30 ? 11.346 -15.730 6.828 1.00 0.00 30 PRO A N 9
ATOM 12813 C CA . PRO A 1 30 ? 11.961 -16.899 6.223 1.00 0.00 30 PRO A CA 9
ATOM 12814 C C . PRO A 1 30 ? 11.289 -18.185 6.709 1.00 0.00 30 PRO A C 9
ATOM 12815 O O . PRO A 1 30 ? 10.704 -18.921 5.917 1.00 0.00 30 PRO A O 9
ATOM 12826 N N . SER A 1 31 ? 11.396 -18.416 8.009 1.00 0.00 31 SER A N 9
ATOM 12827 C CA . SER A 1 31 ? 10.806 -19.600 8.610 1.00 0.00 31 SER A CA 9
ATOM 12828 C C . SER A 1 31 ? 11.201 -20.844 7.811 1.00 0.00 31 SER A C 9
ATOM 12829 O O . SER A 1 31 ? 10.430 -21.322 6.981 1.00 0.00 31 SER A O 9
ATOM 12837 N N . VAL A 1 32 ? 12.400 -21.332 8.091 1.00 0.00 32 VAL A N 9
ATOM 12838 C CA . VAL A 1 32 ? 12.906 -22.511 7.409 1.00 0.00 32 VAL A CA 9
ATOM 12839 C C . VAL A 1 32 ? 13.177 -22.169 5.942 1.00 0.00 32 VAL A C 9
ATOM 12840 O O . VAL A 1 32 ? 14.327 -22.152 5.507 1.00 0.00 32 VAL A O 9
ATOM 12853 N N . ASP A 1 33 ? 12.098 -21.905 5.220 1.00 0.00 33 ASP A N 9
ATOM 12854 C CA . ASP A 1 33 ? 12.204 -21.565 3.812 1.00 0.00 33 ASP A CA 9
ATOM 12855 C C . ASP A 1 33 ? 13.121 -20.351 3.653 1.00 0.00 33 ASP A C 9
ATOM 12856 O O . ASP A 1 33 ? 12.790 -19.255 4.103 1.00 0.00 33 ASP A O 9
ATOM 12865 N N . ASN A 1 34 ? 14.256 -20.587 3.011 1.00 0.00 34 ASN A N 9
ATOM 12866 C CA . ASN A 1 34 ? 15.223 -19.526 2.786 1.00 0.00 34 ASN A CA 9
ATOM 12867 C C . ASN A 1 34 ? 14.735 -18.628 1.648 1.00 0.00 34 ASN A C 9
ATOM 12868 O O . ASN A 1 34 ? 13.760 -18.953 0.971 1.00 0.00 34 ASN A O 9
ATOM 12879 N N . HIS A 1 35 ? 15.435 -17.517 1.471 1.00 0.00 35 HIS A N 9
ATOM 12880 C CA . HIS A 1 35 ? 15.085 -16.571 0.425 1.00 0.00 35 HIS A CA 9
ATOM 12881 C C . HIS A 1 35 ? 15.467 -17.149 -0.939 1.00 0.00 35 HIS A C 9
ATOM 12882 O O . HIS A 1 35 ? 16.643 -17.173 -1.300 1.00 0.00 35 HIS A O 9
ATOM 12896 N N . ASP A 1 36 ? 14.451 -17.600 -1.660 1.00 0.00 36 ASP A N 9
ATOM 12897 C CA . ASP A 1 36 ? 14.665 -18.175 -2.977 1.00 0.00 36 ASP A CA 9
ATOM 12898 C C . ASP A 1 36 ? 13.442 -17.903 -3.854 1.00 0.00 36 ASP A C 9
ATOM 12899 O O . ASP A 1 36 ? 13.545 -17.230 -4.878 1.00 0.00 36 ASP A O 9
ATOM 12908 N N . GLY A 1 37 ? 12.311 -18.440 -3.419 1.00 0.00 37 GLY A N 9
ATOM 12909 C CA . GLY A 1 37 ? 11.069 -18.263 -4.152 1.00 0.00 37 GLY A CA 9
ATOM 12910 C C . GLY A 1 37 ? 9.862 -18.617 -3.279 1.00 0.00 37 GLY A C 9
ATOM 12911 O O . GLY A 1 37 ? 9.748 -18.143 -2.150 1.00 0.00 37 GLY A O 9
ATOM 12915 N N . SER A 1 38 ? 8.993 -19.447 -3.836 1.00 0.00 38 SER A N 9
ATOM 12916 C CA . SER A 1 38 ? 7.800 -19.870 -3.123 1.00 0.00 38 SER A CA 9
ATOM 12917 C C . SER A 1 38 ? 6.948 -18.652 -2.760 1.00 0.00 38 SER A C 9
ATOM 12918 O O . SER A 1 38 ? 7.421 -17.519 -2.822 1.00 0.00 38 SER A O 9
ATOM 12926 N N . SER A 1 39 ? 5.706 -18.928 -2.388 1.00 0.00 39 SER A N 9
ATOM 12927 C CA . SER A 1 39 ? 4.785 -17.869 -2.014 1.00 0.00 39 SER A CA 9
ATOM 12928 C C . SER A 1 39 ? 4.101 -18.213 -0.689 1.00 0.00 39 SER A C 9
ATOM 12929 O O . SER A 1 39 ? 3.806 -19.377 -0.423 1.00 0.00 39 SER A O 9
ATOM 12937 N N . SER A 1 40 ? 3.870 -17.180 0.107 1.00 0.00 40 SER A N 9
ATOM 12938 C CA . SER A 1 40 ? 3.227 -17.358 1.397 1.00 0.00 40 SER A CA 9
ATOM 12939 C C . SER A 1 40 ? 3.287 -16.055 2.196 1.00 0.00 40 SER A C 9
ATOM 12940 O O . SER A 1 40 ? 2.371 -15.747 2.958 1.00 0.00 40 SER A O 9
ATOM 12948 N N . GLU A 1 41 ? 4.373 -15.324 1.995 1.00 0.00 41 GLU A N 9
ATOM 12949 C CA . GLU A 1 41 ? 4.564 -14.061 2.687 1.00 0.00 41 GLU A CA 9
ATOM 12950 C C . GLU A 1 41 ? 3.384 -13.125 2.419 1.00 0.00 41 GLU A C 9
ATOM 12951 O O . GLU A 1 41 ? 2.761 -13.193 1.361 1.00 0.00 41 GLU A O 9
ATOM 12963 N N . GLY A 1 42 ? 3.112 -12.272 3.396 1.00 0.00 42 GLY A N 9
ATOM 12964 C CA . GLY A 1 42 ? 2.018 -11.323 3.279 1.00 0.00 42 GLY A CA 9
ATOM 12965 C C . GLY A 1 42 ? 2.477 -9.909 3.637 1.00 0.00 42 GLY A C 9
ATOM 12966 O O . GLY A 1 42 ? 3.161 -9.709 4.640 1.00 0.00 42 GLY A O 9
ATOM 12970 N N . ILE A 1 43 ? 2.084 -8.963 2.797 1.00 0.00 43 ILE A N 9
ATOM 12971 C CA . ILE A 1 43 ? 2.447 -7.572 3.012 1.00 0.00 43 ILE A CA 9
ATOM 12972 C C . ILE A 1 43 ? 1.251 -6.822 3.601 1.00 0.00 43 ILE A C 9
ATOM 12973 O O . ILE A 1 43 ? 0.141 -6.907 3.076 1.00 0.00 43 ILE A O 9
ATOM 12989 N N . PHE A 1 44 ? 1.516 -6.106 4.683 1.00 0.00 44 PHE A N 9
ATOM 12990 C CA . PHE A 1 44 ? 0.475 -5.342 5.349 1.00 0.00 44 PHE A CA 9
ATOM 12991 C C . PHE A 1 44 ? 1.027 -4.024 5.897 1.00 0.00 44 PHE A C 9
ATOM 12992 O O . PHE A 1 44 ? 2.220 -3.916 6.178 1.00 0.00 44 PHE A O 9
ATOM 13009 N N . VAL A 1 45 ? 0.133 -3.056 6.033 1.00 0.00 45 VAL A N 9
ATOM 13010 C CA . VAL A 1 45 ? 0.516 -1.750 6.542 1.00 0.00 45 VAL A CA 9
ATOM 13011 C C . VAL A 1 45 ? 0.232 -1.690 8.044 1.00 0.00 45 VAL A C 9
ATOM 13012 O O . VAL A 1 45 ? -0.920 -1.778 8.466 1.00 0.00 45 VAL A O 9
ATOM 13025 N N . SER A 1 46 ? 1.302 -1.540 8.811 1.00 0.00 46 SER A N 9
ATOM 13026 C CA . SER A 1 46 ? 1.182 -1.467 10.258 1.00 0.00 46 SER A CA 9
ATOM 13027 C C . SER A 1 46 ? 1.591 -0.077 10.747 1.00 0.00 46 SER A C 9
ATOM 13028 O O . SER A 1 46 ? 1.418 0.248 11.921 1.00 0.00 46 SER A O 9
ATOM 13036 N N . LYS A 1 47 ? 2.127 0.707 9.823 1.00 0.00 47 LYS A N 9
ATOM 13037 C CA . LYS A 1 47 ? 2.563 2.055 10.146 1.00 0.00 47 LYS A CA 9
ATOM 13038 C C . LYS A 1 47 ? 2.204 2.993 8.992 1.00 0.00 47 LYS A C 9
ATOM 13039 O O . LYS A 1 47 ? 2.219 2.587 7.830 1.00 0.00 47 LYS A O 9
ATOM 13058 N N . ILE A 1 48 ? 1.889 4.228 9.351 1.00 0.00 48 ILE A N 9
ATOM 13059 C CA . ILE A 1 48 ? 1.527 5.227 8.360 1.00 0.00 48 ILE A CA 9
ATOM 13060 C C . ILE A 1 48 ? 1.851 6.620 8.903 1.00 0.00 48 ILE A C 9
ATOM 13061 O O . ILE A 1 48 ? 1.277 7.049 9.903 1.00 0.00 48 ILE A O 9
ATOM 13077 N N . VAL A 1 49 ? 2.770 7.287 8.220 1.00 0.00 49 VAL A N 9
ATOM 13078 C CA . VAL A 1 49 ? 3.177 8.623 8.622 1.00 0.00 49 VAL A CA 9
ATOM 13079 C C . VAL A 1 49 ? 2.052 9.611 8.309 1.00 0.00 49 VAL A C 9
ATOM 13080 O O . VAL A 1 49 ? 1.692 9.800 7.148 1.00 0.00 49 VAL A O 9
ATOM 13093 N N . ASP A 1 50 ? 1.527 10.215 9.365 1.00 0.00 50 ASP A N 9
ATOM 13094 C CA . ASP A 1 50 ? 0.449 11.179 9.217 1.00 0.00 50 ASP A CA 9
ATOM 13095 C C . ASP A 1 50 ? 0.868 12.256 8.214 1.00 0.00 50 ASP A C 9
ATOM 13096 O O . ASP A 1 50 ? 0.241 12.413 7.168 1.00 0.00 50 ASP A O 9
ATOM 13105 N N . SER A 1 51 ? 1.926 12.970 8.569 1.00 0.00 51 SER A N 9
ATOM 13106 C CA . SER A 1 51 ? 2.436 14.028 7.713 1.00 0.00 51 SER A CA 9
ATOM 13107 C C . SER A 1 51 ? 2.892 13.444 6.374 1.00 0.00 51 SER A C 9
ATOM 13108 O O . SER A 1 51 ? 3.115 14.181 5.415 1.00 0.00 51 SER A O 9
ATOM 13116 N N . GLY A 1 52 ? 3.016 12.125 6.352 1.00 0.00 52 GLY A N 9
ATOM 13117 C CA . GLY A 1 52 ? 3.442 11.434 5.147 1.00 0.00 52 GLY A CA 9
ATOM 13118 C C . GLY A 1 52 ? 2.448 11.660 4.005 1.00 0.00 52 GLY A C 9
ATOM 13119 O O . GLY A 1 52 ? 1.268 11.910 4.245 1.00 0.00 52 GLY A O 9
ATOM 13123 N N . PRO A 1 53 ? 2.976 11.563 2.756 1.00 0.00 53 PRO A N 9
ATOM 13124 C CA . PRO A 1 53 ? 2.149 11.754 1.577 1.00 0.00 53 PRO A CA 9
ATOM 13125 C C . PRO A 1 53 ? 1.255 10.538 1.331 1.00 0.00 53 PRO A C 9
ATOM 13126 O O . PRO A 1 53 ? 0.453 10.531 0.398 1.00 0.00 53 PRO A O 9
ATOM 13137 N N . ALA A 1 54 ? 1.422 9.538 2.184 1.00 0.00 54 ALA A N 9
ATOM 13138 C CA . ALA A 1 54 ? 0.640 8.319 2.072 1.00 0.00 54 ALA A CA 9
ATOM 13139 C C . ALA A 1 54 ? -0.650 8.469 2.880 1.00 0.00 54 ALA A C 9
ATOM 13140 O O . ALA A 1 54 ? -1.683 7.907 2.519 1.00 0.00 54 ALA A O 9
ATOM 13147 N N . ALA A 1 55 ? -0.549 9.232 3.959 1.00 0.00 55 ALA A N 9
ATOM 13148 C CA . ALA A 1 55 ? -1.695 9.463 4.822 1.00 0.00 55 ALA A CA 9
ATOM 13149 C C . ALA A 1 55 ? -2.423 10.730 4.367 1.00 0.00 55 ALA A C 9
ATOM 13150 O O . ALA A 1 55 ? -3.640 10.837 4.513 1.00 0.00 55 ALA A O 9
ATOM 13157 N N . LYS A 1 56 ? -1.648 11.657 3.824 1.00 0.00 56 LYS A N 9
ATOM 13158 C CA . LYS A 1 56 ? -2.204 12.911 3.347 1.00 0.00 56 LYS A CA 9
ATOM 13159 C C . LYS A 1 56 ? -3.202 12.627 2.223 1.00 0.00 56 LYS A C 9
ATOM 13160 O O . LYS A 1 56 ? -4.407 12.562 2.461 1.00 0.00 56 LYS A O 9
ATOM 13179 N N . GLU A 1 57 ? -2.664 12.466 1.023 1.00 0.00 57 GLU A N 9
ATOM 13180 C CA . GLU A 1 57 ? -3.493 12.190 -0.138 1.00 0.00 57 GLU A CA 9
ATOM 13181 C C . GLU A 1 57 ? -3.434 10.702 -0.491 1.00 0.00 57 GLU A C 9
ATOM 13182 O O . GLU A 1 57 ? -4.357 10.170 -1.105 1.00 0.00 57 GLU A O 9
ATOM 13194 N N . GLY A 1 58 ? -2.340 10.074 -0.087 1.00 0.00 58 GLY A N 9
ATOM 13195 C CA . GLY A 1 58 ? -2.148 8.659 -0.354 1.00 0.00 58 GLY A CA 9
ATOM 13196 C C . GLY A 1 58 ? -3.486 7.917 -0.364 1.00 0.00 58 GLY A C 9
ATOM 13197 O O . GLY A 1 58 ? -3.892 7.375 -1.392 1.00 0.00 58 GLY A O 9
ATOM 13201 N N . GLY A 1 59 ? -4.135 7.916 0.791 1.00 0.00 59 GLY A N 9
ATOM 13202 C CA . GLY A 1 59 ? -5.419 7.249 0.927 1.00 0.00 59 GLY A CA 9
ATOM 13203 C C . GLY A 1 59 ? -5.263 5.897 1.626 1.00 0.00 59 GLY A C 9
ATOM 13204 O O . GLY A 1 59 ? -6.238 5.165 1.795 1.00 0.00 59 GLY A O 9
ATOM 13208 N N . LEU A 1 60 ? -4.031 5.606 2.015 1.00 0.00 60 LEU A N 9
ATOM 13209 C CA . LEU A 1 60 ? -3.735 4.355 2.692 1.00 0.00 60 LEU A CA 9
ATOM 13210 C C . LEU A 1 60 ? -4.425 4.343 4.057 1.00 0.00 60 LEU A C 9
ATOM 13211 O O . LEU A 1 60 ? -5.000 5.347 4.475 1.00 0.00 60 LEU A O 9
ATOM 13227 N N . GLN A 1 61 ? -4.345 3.196 4.715 1.00 0.00 61 GLN A N 9
ATOM 13228 C CA . GLN A 1 61 ? -4.955 3.040 6.025 1.00 0.00 61 GLN A CA 9
ATOM 13229 C C . GLN A 1 61 ? -4.326 1.859 6.766 1.00 0.00 61 GLN A C 9
ATOM 13230 O O . GLN A 1 61 ? -4.323 0.737 6.263 1.00 0.00 61 GLN A O 9
ATOM 13244 N N . ILE A 1 62 ? -3.809 2.152 7.950 1.00 0.00 62 ILE A N 9
ATOM 13245 C CA . ILE A 1 62 ? -3.179 1.128 8.766 1.00 0.00 62 ILE A CA 9
ATOM 13246 C C . ILE A 1 62 ? -4.005 -0.158 8.691 1.00 0.00 62 ILE A C 9
ATOM 13247 O O . ILE A 1 62 ? -5.203 -0.115 8.413 1.00 0.00 62 ILE A O 9
ATOM 13263 N N . HIS A 1 63 ? -3.333 -1.271 8.943 1.00 0.00 63 HIS A N 9
ATOM 13264 C CA . HIS A 1 63 ? -3.990 -2.567 8.907 1.00 0.00 63 HIS A CA 9
ATOM 13265 C C . HIS A 1 63 ? -4.627 -2.781 7.533 1.00 0.00 63 HIS A C 9
ATOM 13266 O O . HIS A 1 63 ? -5.798 -3.146 7.438 1.00 0.00 63 HIS A O 9
ATOM 13280 N N . ASP A 1 64 ? -3.828 -2.546 6.503 1.00 0.00 64 ASP A N 9
ATOM 13281 C CA . ASP A 1 64 ? -4.299 -2.709 5.138 1.00 0.00 64 ASP A CA 9
ATOM 13282 C C . ASP A 1 64 ? -3.322 -3.601 4.368 1.00 0.00 64 ASP A C 9
ATOM 13283 O O . ASP A 1 64 ? -2.135 -3.293 4.279 1.00 0.00 64 ASP A O 9
ATOM 13292 N N . ARG A 1 65 ? -3.859 -4.687 3.833 1.00 0.00 65 ARG A N 9
ATOM 13293 C CA . ARG A 1 65 ? -3.049 -5.625 3.074 1.00 0.00 65 ARG A CA 9
ATOM 13294 C C . ARG A 1 65 ? -2.946 -5.178 1.614 1.00 0.00 65 ARG A C 9
ATOM 13295 O O . ARG A 1 65 ? -3.910 -5.290 0.858 1.00 0.00 65 ARG A O 9
ATOM 13316 N N . ILE A 1 66 ? -1.770 -4.682 1.262 1.00 0.00 66 ILE A N 9
ATOM 13317 C CA . ILE A 1 66 ? -1.529 -4.218 -0.093 1.00 0.00 66 ILE A CA 9
ATOM 13318 C C . ILE A 1 66 ? -1.686 -5.389 -1.065 1.00 0.00 66 ILE A C 9
ATOM 13319 O O . ILE A 1 66 ? -1.324 -6.520 -0.743 1.00 0.00 66 ILE A O 9
ATOM 13335 N N . ILE A 1 67 ? -2.226 -5.079 -2.234 1.00 0.00 67 ILE A N 9
ATOM 13336 C CA . ILE A 1 67 ? -2.435 -6.092 -3.254 1.00 0.00 67 ILE A CA 9
ATOM 13337 C C . ILE A 1 67 ? -1.477 -5.841 -4.420 1.00 0.00 67 ILE A C 9
ATOM 13338 O O . ILE A 1 67 ? -0.794 -6.758 -4.875 1.00 0.00 67 ILE A O 9
ATOM 13354 N N . GLU A 1 68 ? -1.457 -4.595 -4.870 1.00 0.00 68 GLU A N 9
ATOM 13355 C CA . GLU A 1 68 ? -0.593 -4.213 -5.974 1.00 0.00 68 GLU A CA 9
ATOM 13356 C C . GLU A 1 68 ? -0.035 -2.806 -5.749 1.00 0.00 68 GLU A C 9
ATOM 13357 O O . GLU A 1 68 ? -0.660 -1.987 -5.077 1.00 0.00 68 GLU A O 9
ATOM 13369 N N . VAL A 1 69 ? 1.135 -2.569 -6.324 1.00 0.00 69 VAL A N 9
ATOM 13370 C CA . VAL A 1 69 ? 1.784 -1.275 -6.194 1.00 0.00 69 VAL A CA 9
ATOM 13371 C C . VAL A 1 69 ? 2.442 -0.904 -7.525 1.00 0.00 69 VAL A C 9
ATOM 13372 O O . VAL A 1 69 ? 3.365 -1.580 -7.975 1.00 0.00 69 VAL A O 9
ATOM 13385 N N . ASN A 1 70 ? 1.940 0.171 -8.116 1.00 0.00 70 ASN A N 9
ATOM 13386 C CA . ASN A 1 70 ? 2.468 0.640 -9.386 1.00 0.00 70 ASN A CA 9
ATOM 13387 C C . ASN A 1 70 ? 2.297 -0.455 -10.440 1.00 0.00 70 ASN A C 9
ATOM 13388 O O . ASN A 1 70 ? 2.918 -0.402 -11.501 1.00 0.00 70 ASN A O 9
ATOM 13399 N N . GLY A 1 71 ? 1.454 -1.422 -10.112 1.00 0.00 71 GLY A N 9
ATOM 13400 C CA . GLY A 1 71 ? 1.194 -2.529 -11.017 1.00 0.00 71 GLY A CA 9
ATOM 13401 C C . GLY A 1 71 ? 1.963 -3.780 -10.589 1.00 0.00 71 GLY A C 9
ATOM 13402 O O . GLY A 1 71 ? 1.828 -4.837 -11.203 1.00 0.00 71 GLY A O 9
ATOM 13406 N N . ARG A 1 72 ? 2.755 -3.619 -9.538 1.00 0.00 72 ARG A N 9
ATOM 13407 C CA . ARG A 1 72 ? 3.546 -4.722 -9.021 1.00 0.00 72 ARG A CA 9
ATOM 13408 C C . ARG A 1 72 ? 2.798 -5.423 -7.884 1.00 0.00 72 ARG A C 9
ATOM 13409 O O . ARG A 1 72 ? 2.406 -4.786 -6.908 1.00 0.00 72 ARG A O 9
ATOM 13430 N N . ASP A 1 73 ? 2.624 -6.726 -8.049 1.00 0.00 73 ASP A N 9
ATOM 13431 C CA . ASP A 1 73 ? 1.931 -7.521 -7.049 1.00 0.00 73 ASP A CA 9
ATOM 13432 C C . ASP A 1 73 ? 2.874 -7.790 -5.874 1.00 0.00 73 ASP A C 9
ATOM 13433 O O . ASP A 1 73 ? 3.994 -8.259 -6.068 1.00 0.00 73 ASP A O 9
ATOM 13442 N N . LEU A 1 74 ? 2.385 -7.481 -4.682 1.00 0.00 74 LEU A N 9
ATOM 13443 C CA . LEU A 1 74 ? 3.170 -7.683 -3.476 1.00 0.00 74 LEU A CA 9
ATOM 13444 C C . LEU A 1 74 ? 2.385 -8.566 -2.504 1.00 0.00 74 LEU A C 9
ATOM 13445 O O . LEU A 1 74 ? 2.843 -8.833 -1.394 1.00 0.00 74 LEU A O 9
ATOM 13461 N N . SER A 1 75 ? 1.215 -8.994 -2.956 1.00 0.00 75 SER A N 9
ATOM 13462 C CA . SER A 1 75 ? 0.362 -9.841 -2.140 1.00 0.00 75 SER A CA 9
ATOM 13463 C C . SER A 1 75 ? 1.138 -11.077 -1.680 1.00 0.00 75 SER A C 9
ATOM 13464 O O . SER A 1 75 ? 0.989 -11.519 -0.541 1.00 0.00 75 SER A O 9
ATOM 13472 N N . ARG A 1 76 ? 1.948 -11.600 -2.588 1.00 0.00 76 ARG A N 9
ATOM 13473 C CA . ARG A 1 76 ? 2.747 -12.776 -2.290 1.00 0.00 76 ARG A CA 9
ATOM 13474 C C . ARG A 1 76 ? 4.232 -12.411 -2.244 1.00 0.00 76 ARG A C 9
ATOM 13475 O O . ARG A 1 76 ? 5.092 -13.276 -2.401 1.00 0.00 76 ARG A O 9
ATOM 13496 N N . ALA A 1 77 ? 4.488 -11.129 -2.030 1.00 0.00 77 ALA A N 9
ATOM 13497 C CA . ALA A 1 77 ? 5.854 -10.639 -1.962 1.00 0.00 77 ALA A CA 9
ATOM 13498 C C . ALA A 1 77 ? 6.271 -10.506 -0.496 1.00 0.00 77 ALA A C 9
ATOM 13499 O O . ALA A 1 77 ? 5.485 -10.793 0.405 1.00 0.00 77 ALA A O 9
ATOM 13506 N N . THR A 1 78 ? 7.507 -10.069 -0.303 1.00 0.00 78 THR A N 9
ATOM 13507 C CA . THR A 1 78 ? 8.038 -9.894 1.038 1.00 0.00 78 THR A CA 9
ATOM 13508 C C . THR A 1 78 ? 8.350 -8.419 1.300 1.00 0.00 78 THR A C 9
ATOM 13509 O O . THR A 1 78 ? 8.199 -7.582 0.411 1.00 0.00 78 THR A O 9
ATOM 13520 N N . HIS A 1 79 ? 8.779 -8.146 2.523 1.00 0.00 79 HIS A N 9
ATOM 13521 C CA . HIS A 1 79 ? 9.113 -6.787 2.913 1.00 0.00 79 HIS A CA 9
ATOM 13522 C C . HIS A 1 79 ? 10.239 -6.260 2.022 1.00 0.00 79 HIS A C 9
ATOM 13523 O O . HIS A 1 79 ? 10.287 -5.070 1.714 1.00 0.00 79 HIS A O 9
ATOM 13537 N N . ASP A 1 80 ? 11.119 -7.171 1.633 1.00 0.00 80 ASP A N 9
ATOM 13538 C CA . ASP A 1 80 ? 12.242 -6.813 0.784 1.00 0.00 80 ASP A CA 9
ATOM 13539 C C . ASP A 1 80 ? 11.720 -6.371 -0.585 1.00 0.00 80 ASP A C 9
ATOM 13540 O O . ASP A 1 80 ? 12.072 -5.297 -1.070 1.00 0.00 80 ASP A O 9
ATOM 13549 N N . GLN A 1 81 ? 10.888 -7.221 -1.169 1.00 0.00 81 GLN A N 9
ATOM 13550 C CA . GLN A 1 81 ? 10.315 -6.931 -2.472 1.00 0.00 81 GLN A CA 9
ATOM 13551 C C . GLN A 1 81 ? 9.372 -5.730 -2.381 1.00 0.00 81 GLN A C 9
ATOM 13552 O O . GLN A 1 81 ? 9.481 -4.789 -3.167 1.00 0.00 81 GLN A O 9
ATOM 13566 N N . ALA A 1 82 ? 8.467 -5.800 -1.416 1.00 0.00 82 ALA A N 9
ATOM 13567 C CA . ALA A 1 82 ? 7.505 -4.729 -1.212 1.00 0.00 82 ALA A CA 9
ATOM 13568 C C . ALA A 1 82 ? 8.247 -3.394 -1.122 1.00 0.00 82 ALA A C 9
ATOM 13569 O O . ALA A 1 82 ? 7.889 -2.434 -1.803 1.00 0.00 82 ALA A O 9
ATOM 13576 N N . VAL A 1 83 ? 9.267 -3.375 -0.276 1.00 0.00 83 VAL A N 9
ATOM 13577 C CA . VAL A 1 83 ? 10.062 -2.174 -0.089 1.00 0.00 83 VAL A CA 9
ATOM 13578 C C . VAL A 1 83 ? 10.636 -1.732 -1.436 1.00 0.00 83 VAL A C 9
ATOM 13579 O O . VAL A 1 83 ? 10.426 -0.598 -1.863 1.00 0.00 83 VAL A O 9
ATOM 13592 N N . GLU A 1 84 ? 11.350 -2.651 -2.069 1.00 0.00 84 GLU A N 9
ATOM 13593 C CA . GLU A 1 84 ? 11.957 -2.371 -3.359 1.00 0.00 84 GLU A CA 9
ATOM 13594 C C . GLU A 1 84 ? 10.905 -1.845 -4.337 1.00 0.00 84 GLU A C 9
ATOM 13595 O O . GLU A 1 84 ? 11.180 -0.940 -5.124 1.00 0.00 84 GLU A O 9
ATOM 13607 N N . ALA A 1 85 ? 9.721 -2.434 -4.256 1.00 0.00 85 ALA A N 9
ATOM 13608 C CA . ALA A 1 85 ? 8.626 -2.035 -5.124 1.00 0.00 85 ALA A CA 9
ATOM 13609 C C . ALA A 1 85 ? 8.323 -0.551 -4.908 1.00 0.00 85 ALA A C 9
ATOM 13610 O O . ALA A 1 85 ? 8.343 0.234 -5.855 1.00 0.00 85 ALA A O 9
ATOM 13617 N N . PHE A 1 86 ? 8.050 -0.212 -3.657 1.00 0.00 86 PHE A N 9
ATOM 13618 C CA . PHE A 1 86 ? 7.744 1.164 -3.305 1.00 0.00 86 PHE A CA 9
ATOM 13619 C C . PHE A 1 86 ? 8.957 2.070 -3.528 1.00 0.00 86 PHE A C 9
ATOM 13620 O O . PHE A 1 86 ? 8.807 3.271 -3.748 1.00 0.00 86 PHE A O 9
ATOM 13637 N N . LYS A 1 87 ? 10.131 1.460 -3.463 1.00 0.00 87 LYS A N 9
ATOM 13638 C CA . LYS A 1 87 ? 11.369 2.196 -3.655 1.00 0.00 87 LYS A CA 9
ATOM 13639 C C . LYS A 1 87 ? 11.575 2.458 -5.148 1.00 0.00 87 LYS A C 9
ATOM 13640 O O . LYS A 1 87 ? 11.889 3.578 -5.548 1.00 0.00 87 LYS A O 9
ATOM 13659 N N . THR A 1 88 ? 11.390 1.406 -5.932 1.00 0.00 88 THR A N 9
ATOM 13660 C CA . THR A 1 88 ? 11.552 1.508 -7.372 1.00 0.00 88 THR A CA 9
ATOM 13661 C C . THR A 1 88 ? 10.253 1.988 -8.022 1.00 0.00 88 THR A C 9
ATOM 13662 O O . THR A 1 88 ? 10.199 2.192 -9.234 1.00 0.00 88 THR A O 9
ATOM 13673 N N . ALA A 1 89 ? 9.238 2.154 -7.187 1.00 0.00 89 ALA A N 9
ATOM 13674 C CA . ALA A 1 89 ? 7.942 2.607 -7.665 1.00 0.00 89 ALA A CA 9
ATOM 13675 C C . ALA A 1 89 ? 8.059 4.052 -8.153 1.00 0.00 89 ALA A C 9
ATOM 13676 O O . ALA A 1 89 ? 8.857 4.826 -7.626 1.00 0.00 89 ALA A O 9
ATOM 13683 N N . LYS A 1 90 ? 7.253 4.372 -9.154 1.00 0.00 90 LYS A N 9
ATOM 13684 C CA . LYS A 1 90 ? 7.256 5.711 -9.719 1.00 0.00 90 LYS A CA 9
ATOM 13685 C C . LYS A 1 90 ? 5.893 6.364 -9.479 1.00 0.00 90 LYS A C 9
ATOM 13686 O O . LYS A 1 90 ? 4.881 5.674 -9.364 1.00 0.00 90 LYS A O 9
ATOM 13705 N N . GLU A 1 91 ? 5.911 7.687 -9.411 1.00 0.00 91 GLU A N 9
ATOM 13706 C CA . GLU A 1 91 ? 4.689 8.441 -9.187 1.00 0.00 91 GLU A CA 9
ATOM 13707 C C . GLU A 1 91 ? 4.044 8.817 -10.523 1.00 0.00 91 GLU A C 9
ATOM 13708 O O . GLU A 1 91 ? 4.741 9.149 -11.481 1.00 0.00 91 GLU A O 9
ATOM 13720 N N . PRO A 1 92 ? 2.686 8.750 -10.545 1.00 0.00 92 PRO A N 9
ATOM 13721 C CA . PRO A 1 92 ? 1.938 8.348 -9.366 1.00 0.00 92 PRO A CA 9
ATOM 13722 C C . PRO A 1 92 ? 2.043 6.838 -9.139 1.00 0.00 92 PRO A C 9
ATOM 13723 O O . PRO A 1 92 ? 2.092 6.065 -10.094 1.00 0.00 92 PRO A O 9
ATOM 13734 N N . ILE A 1 93 ? 2.073 6.464 -7.868 1.00 0.00 93 ILE A N 9
ATOM 13735 C CA . ILE A 1 93 ? 2.172 5.061 -7.503 1.00 0.00 93 ILE A CA 9
ATOM 13736 C C . ILE A 1 93 ? 0.772 4.516 -7.209 1.00 0.00 93 ILE A C 9
ATOM 13737 O O . ILE A 1 93 ? 0.147 4.902 -6.223 1.00 0.00 93 ILE A O 9
ATOM 13753 N N . VAL A 1 94 ? 0.323 3.628 -8.083 1.00 0.00 94 VAL A N 9
ATOM 13754 C CA . VAL A 1 94 ? -0.991 3.025 -7.930 1.00 0.00 94 VAL A CA 9
ATOM 13755 C C . VAL A 1 94 ? -0.895 1.843 -6.964 1.00 0.00 94 VAL A C 9
ATOM 13756 O O . VAL A 1 94 ? -0.293 0.820 -7.287 1.00 0.00 94 VAL A O 9
ATOM 13769 N N . VAL A 1 95 ? -1.498 2.022 -5.798 1.00 0.00 95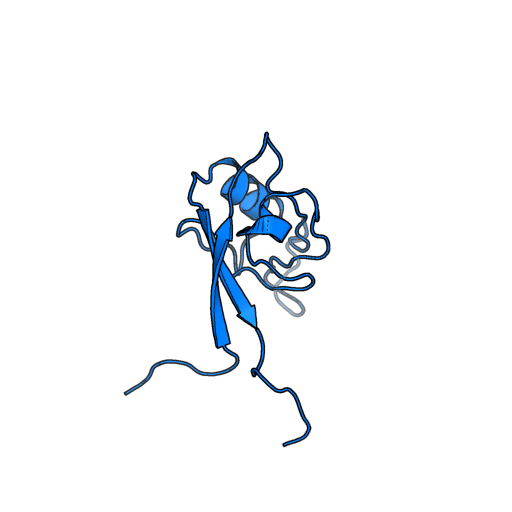 VAL A N 9
ATOM 13770 C CA . VAL A 1 95 ? -1.489 0.983 -4.782 1.00 0.00 95 VAL A CA 9
ATOM 13771 C C . VAL A 1 95 ? -2.925 0.534 -4.505 1.00 0.00 95 VAL A C 9
ATOM 13772 O O . VAL A 1 95 ? -3.862 1.318 -4.647 1.00 0.00 95 VAL A O 9
ATOM 13785 N N . GLN A 1 96 ? -3.052 -0.725 -4.113 1.00 0.00 96 GLN A N 9
ATOM 13786 C CA . GLN A 1 96 ? -4.358 -1.287 -3.813 1.00 0.00 96 GLN A CA 9
ATOM 13787 C C . GLN A 1 96 ? -4.300 -2.107 -2.523 1.00 0.00 96 GLN A C 9
ATOM 13788 O O . GLN A 1 96 ? -3.278 -2.719 -2.218 1.00 0.00 96 GLN A O 9
ATOM 13802 N N . VAL A 1 97 ? -5.410 -2.093 -1.800 1.00 0.00 97 VAL A N 9
ATOM 13803 C CA . VAL A 1 97 ? -5.499 -2.828 -0.550 1.00 0.00 97 VAL A CA 9
ATOM 13804 C C . VAL A 1 97 ? -6.839 -3.563 -0.489 1.00 0.00 97 VAL A C 9
ATOM 13805 O O . VAL A 1 97 ? -7.751 -3.264 -1.259 1.00 0.00 97 VAL A O 9
ATOM 13818 N N . LEU A 1 98 ? -6.917 -4.510 0.435 1.00 0.00 98 LEU A N 9
ATOM 13819 C CA . LEU A 1 98 ? -8.131 -5.289 0.607 1.00 0.00 98 LEU A CA 9
ATOM 13820 C C . LEU A 1 98 ? -8.797 -4.905 1.929 1.00 0.00 98 LEU A C 9
ATOM 13821 O O . LEU A 1 98 ? -8.324 -5.283 3.000 1.00 0.00 98 LEU A O 9
ATOM 13837 N N . ARG A 1 99 ? -9.884 -4.156 1.812 1.00 0.00 99 ARG A N 9
ATOM 13838 C CA . ARG A 1 99 ? -10.619 -3.716 2.986 1.00 0.00 99 ARG A CA 9
ATOM 13839 C C . ARG A 1 99 ? -11.849 -4.599 3.204 1.00 0.00 99 ARG A C 9
ATOM 13840 O O . ARG A 1 99 ? -12.517 -4.987 2.246 1.00 0.00 99 ARG A O 9
ATOM 13861 N N . ARG A 1 100 ? -12.111 -4.892 4.469 1.00 0.00 100 ARG A N 9
ATOM 13862 C CA . ARG A 1 100 ? -13.249 -5.722 4.825 1.00 0.00 100 ARG A CA 9
ATOM 13863 C C . ARG A 1 100 ? -12.946 -7.192 4.528 1.00 0.00 100 ARG A C 9
ATOM 13864 O O . ARG A 1 100 ? -11.899 -7.514 3.969 1.00 0.00 100 ARG A O 9
ATOM 13885 N N . THR A 1 101 ? -13.883 -8.046 4.915 1.00 0.00 101 THR A N 9
ATOM 13886 C CA . THR A 1 101 ? -13.730 -9.474 4.697 1.00 0.00 101 THR A CA 9
ATOM 13887 C C . THR A 1 101 ? -15.068 -10.190 4.895 1.00 0.00 101 THR A C 9
ATOM 13888 O O . THR A 1 101 ? -15.246 -10.924 5.866 1.00 0.00 101 THR A O 9
ATOM 13899 N N . SER A 1 102 ? -15.974 -9.952 3.958 1.00 0.00 102 SER A N 9
ATOM 13900 C CA . SER A 1 102 ? -17.290 -10.564 4.017 1.00 0.00 102 SER A CA 9
ATOM 13901 C C . SER A 1 102 ? -18.182 -9.796 4.995 1.00 0.00 102 SER A C 9
ATOM 13902 O O . SER A 1 102 ? -17.957 -9.831 6.204 1.00 0.00 102 SER A O 9
ATOM 13910 N N . GLY A 1 103 ? -19.175 -9.122 4.435 1.00 0.00 103 GLY A N 9
ATOM 13911 C CA . GLY A 1 103 ? -20.102 -8.347 5.243 1.00 0.00 103 GLY A CA 9
ATOM 13912 C C . GLY A 1 103 ? -19.371 -7.240 6.006 1.00 0.00 103 GLY A C 9
ATOM 13913 O O . GLY A 1 103 ? -18.171 -7.342 6.257 1.00 0.00 103 GLY A O 9
ATOM 13917 N N . PRO A 1 104 ? -20.145 -6.180 6.362 1.00 0.00 104 PRO A N 9
ATOM 13918 C CA . PRO A 1 104 ? -19.584 -5.055 7.091 1.00 0.00 104 PRO A CA 9
ATOM 13919 C C . PRO A 1 104 ? -19.344 -5.417 8.558 1.00 0.00 104 PRO A C 9
ATOM 13920 O O . PRO A 1 104 ? -19.590 -6.550 8.969 1.00 0.00 104 PRO A O 9
ATOM 13931 N N . SER A 1 105 ? -18.868 -4.434 9.307 1.00 0.00 105 SER A N 9
ATOM 13932 C CA . SER A 1 105 ? -18.592 -4.635 10.719 1.00 0.00 105 SER A CA 9
ATOM 13933 C C . SER A 1 105 ? -18.024 -3.352 11.329 1.00 0.00 105 SER A C 9
ATOM 13934 O O . SER A 1 105 ? -16.825 -3.093 11.232 1.00 0.00 105 SER A O 9
ATOM 13942 N N . SER A 1 106 ? -18.910 -2.583 11.944 1.00 0.00 106 SER A N 9
ATOM 13943 C CA . SER A 1 106 ? -18.511 -1.334 12.570 1.00 0.00 106 SER A CA 9
ATOM 13944 C C . SER A 1 106 ? -18.384 -1.523 14.082 1.00 0.00 106 SER A C 9
ATOM 13945 O O . SER A 1 106 ? -18.986 -2.433 14.650 1.00 0.00 106 SER A O 9
ATOM 13953 N N . GLY A 1 107 ? -17.597 -0.649 14.692 1.00 0.00 107 GLY A N 9
ATOM 13954 C CA . GLY A 1 107 ? -17.383 -0.709 16.128 1.00 0.00 107 GLY A CA 9
ATOM 13955 C C . GLY A 1 107 ? -16.665 -2.001 16.522 1.00 0.00 107 GLY A C 9
ATOM 13956 O O . GLY A 1 107 ? -15.604 -2.315 15.984 1.00 0.00 107 GLY A O 9
ATOM 13960 N N . GLY A 1 1 ? -25.889 -14.549 -9.372 1.00 0.00 1 GLY A N 10
ATOM 13961 C CA . GLY A 1 1 ? -24.936 -13.662 -8.726 1.00 0.00 1 GLY A CA 10
ATOM 13962 C C . GLY A 1 1 ? -25.153 -13.633 -7.212 1.00 0.00 1 GLY A C 10
ATOM 13963 O O . GLY A 1 1 ? -25.739 -12.689 -6.684 1.00 0.00 1 GLY A O 10
ATOM 13967 N N . SER A 1 2 ? -24.668 -14.677 -6.556 1.00 0.00 2 SER A N 10
ATOM 13968 C CA . SER A 1 2 ? -24.802 -14.782 -5.113 1.00 0.00 2 SER A CA 10
ATOM 13969 C C . SER A 1 2 ? -23.567 -15.464 -4.522 1.00 0.00 2 SER A C 10
ATOM 13970 O O . SER A 1 2 ? -23.387 -16.671 -4.673 1.00 0.00 2 SER A O 10
ATOM 13978 N N . SER A 1 3 ? -22.747 -14.661 -3.860 1.00 0.00 3 SER A N 10
ATOM 13979 C CA . SER A 1 3 ? -21.534 -15.171 -3.244 1.00 0.00 3 SER A CA 10
ATOM 13980 C C . SER A 1 3 ? -20.798 -14.041 -2.522 1.00 0.00 3 SER A C 10
ATOM 13981 O O . SER A 1 3 ? -20.591 -12.969 -3.088 1.00 0.00 3 SER A O 10
ATOM 13989 N N . GLY A 1 4 ? -20.423 -14.320 -1.282 1.00 0.00 4 GLY A N 10
ATOM 13990 C CA . GLY A 1 4 ? -19.715 -13.340 -0.476 1.00 0.00 4 GLY A CA 10
ATOM 13991 C C . GLY A 1 4 ? -18.753 -14.023 0.498 1.00 0.00 4 GLY A C 10
ATOM 13992 O O . GLY A 1 4 ? -19.112 -15.008 1.142 1.00 0.00 4 GLY A O 10
ATOM 13996 N N . SER A 1 5 ? -17.550 -13.474 0.576 1.00 0.00 5 SER A N 10
ATOM 13997 C CA . SER A 1 5 ? -16.534 -14.018 1.461 1.00 0.00 5 SER A CA 10
ATOM 13998 C C . SER A 1 5 ? -15.326 -13.081 1.509 1.00 0.00 5 SER A C 10
ATOM 13999 O O . SER A 1 5 ? -14.977 -12.566 2.570 1.00 0.00 5 SER A O 10
ATOM 14007 N N . SER A 1 6 ? -14.721 -12.888 0.346 1.00 0.00 6 SER A N 10
ATOM 14008 C CA . SER A 1 6 ? -13.558 -12.022 0.242 1.00 0.00 6 SER A CA 10
ATOM 14009 C C . SER A 1 6 ? -13.946 -10.582 0.586 1.00 0.00 6 SER A C 10
ATOM 14010 O O . SER A 1 6 ? -15.130 -10.249 0.635 1.00 0.00 6 SER A O 10
ATOM 14018 N N . GLY A 1 7 ? -12.927 -9.767 0.814 1.00 0.00 7 GLY A N 10
ATOM 14019 C CA . GLY A 1 7 ? -13.147 -8.370 1.151 1.00 0.00 7 GLY A CA 10
ATOM 14020 C C . GLY A 1 7 ? -13.355 -7.528 -0.110 1.00 0.00 7 GLY A C 10
ATOM 14021 O O . GLY A 1 7 ? -13.814 -8.036 -1.131 1.00 0.00 7 GLY A O 10
ATOM 14025 N N . LYS A 1 8 ? -13.006 -6.255 0.004 1.00 0.00 8 LYS A N 10
ATOM 14026 C CA . LYS A 1 8 ? -13.149 -5.338 -1.114 1.00 0.00 8 LYS A CA 10
ATOM 14027 C C . LYS A 1 8 ? -11.771 -4.802 -1.507 1.00 0.00 8 LYS A C 10
ATOM 14028 O O . LYS A 1 8 ? -10.886 -4.675 -0.662 1.00 0.00 8 LYS A O 10
ATOM 14047 N N . SER A 1 9 ? -11.632 -4.503 -2.791 1.00 0.00 9 SER A N 10
ATOM 14048 C CA . SER A 1 9 ? -10.376 -3.984 -3.306 1.00 0.00 9 SER A CA 10
ATOM 14049 C C . SER A 1 9 ? -10.524 -2.499 -3.646 1.00 0.00 9 SER A C 10
ATOM 14050 O O . SER A 1 9 ? -11.452 -2.110 -4.354 1.00 0.00 9 SER A O 10
ATOM 14058 N N . LEU A 1 10 ? -9.595 -1.710 -3.126 1.00 0.00 10 LEU A N 10
ATOM 14059 C CA . LEU A 1 10 ? -9.610 -0.277 -3.366 1.00 0.00 10 LEU A CA 10
ATOM 14060 C C . LEU A 1 10 ? -8.250 0.158 -3.915 1.00 0.00 10 LEU A C 10
ATOM 14061 O O . LEU A 1 10 ? -7.247 -0.524 -3.711 1.00 0.00 10 LEU A O 10
ATOM 14077 N N . THR A 1 11 ? -8.260 1.291 -4.601 1.00 0.00 11 THR A N 10
ATOM 14078 C CA . THR A 1 11 ? -7.040 1.826 -5.181 1.00 0.00 11 THR A CA 10
ATOM 14079 C C . THR A 1 11 ? -6.603 3.089 -4.435 1.00 0.00 11 THR A C 10
ATOM 14080 O O . THR A 1 11 ? -7.438 3.906 -4.051 1.00 0.00 11 THR A O 10
ATOM 14091 N N . LEU A 1 12 ? -5.296 3.208 -4.254 1.00 0.00 12 LEU A N 10
ATOM 14092 C CA . LEU A 1 12 ? -4.739 4.357 -3.561 1.00 0.00 12 LEU A CA 10
ATOM 14093 C C . LEU A 1 12 ? -3.472 4.818 -4.285 1.00 0.00 12 LEU A C 10
ATOM 14094 O O . LEU A 1 12 ? -2.646 3.998 -4.681 1.00 0.00 12 LEU A O 10
ATOM 14110 N N . VAL A 1 13 ? -3.359 6.130 -4.434 1.00 0.00 13 VAL A N 10
ATOM 14111 C CA . VAL A 1 13 ? -2.207 6.710 -5.103 1.00 0.00 13 VAL A CA 10
ATOM 14112 C C . VAL A 1 13 ? -1.204 7.195 -4.054 1.00 0.00 13 VAL A C 10
ATOM 14113 O O . VAL A 1 13 ? -1.509 8.089 -3.266 1.00 0.00 13 VAL A O 10
ATOM 14126 N N . LEU A 1 14 ? -0.029 6.584 -4.079 1.00 0.00 14 LEU A N 10
ATOM 14127 C CA . LEU A 1 14 ? 1.020 6.943 -3.139 1.00 0.00 14 LEU A CA 10
ATOM 14128 C C . LEU A 1 14 ? 2.073 7.790 -3.856 1.00 0.00 14 LEU A C 10
ATOM 14129 O O . LEU A 1 14 ? 2.231 7.693 -5.072 1.00 0.00 14 LEU A O 10
ATOM 14145 N N . HIS A 1 15 ? 2.767 8.603 -3.072 1.00 0.00 15 HIS A N 10
ATOM 14146 C CA . HIS A 1 15 ? 3.800 9.467 -3.617 1.00 0.00 15 HIS A CA 10
ATOM 14147 C C . HIS A 1 15 ? 5.053 9.382 -2.744 1.00 0.00 15 HIS A C 10
ATOM 14148 O O . HIS A 1 15 ? 5.005 8.860 -1.631 1.00 0.00 15 HIS A O 10
ATOM 14162 N N . ARG A 1 16 ? 6.146 9.904 -3.281 1.00 0.00 16 ARG A N 10
ATOM 14163 C CA . ARG A 1 16 ? 7.410 9.894 -2.565 1.00 0.00 16 ARG A CA 10
ATOM 14164 C C . ARG A 1 16 ? 7.831 11.321 -2.211 1.00 0.00 16 ARG A C 10
ATOM 14165 O O . ARG A 1 16 ? 8.473 12.000 -3.011 1.00 0.00 16 ARG A O 10
ATOM 14186 N N . ASP A 1 17 ? 7.452 11.735 -1.010 1.00 0.00 17 ASP A N 10
ATOM 14187 C CA . ASP A 1 17 ? 7.783 13.070 -0.541 1.00 0.00 17 ASP A CA 10
ATOM 14188 C C . ASP A 1 17 ? 9.175 13.053 0.094 1.00 0.00 17 ASP A C 10
ATOM 14189 O O . ASP A 1 17 ? 9.303 13.036 1.317 1.00 0.00 17 ASP A O 10
ATOM 14198 N N . SER A 1 18 ? 10.182 13.058 -0.767 1.00 0.00 18 SER A N 10
ATOM 14199 C CA . SER A 1 18 ? 11.560 13.043 -0.306 1.00 0.00 18 SER A CA 10
ATOM 14200 C C . SER A 1 18 ? 11.967 11.620 0.084 1.00 0.00 18 SER A C 10
ATOM 14201 O O . SER A 1 18 ? 12.435 11.387 1.197 1.00 0.00 18 SER A O 10
ATOM 14209 N N . GLY A 1 19 ? 11.773 10.706 -0.856 1.00 0.00 19 GLY A N 10
ATOM 14210 C CA . GLY A 1 19 ? 12.113 9.312 -0.625 1.00 0.00 19 GLY A CA 10
ATOM 14211 C C . GLY A 1 19 ? 11.511 8.811 0.690 1.00 0.00 19 GLY A C 10
ATOM 14212 O O . GLY A 1 19 ? 12.226 8.293 1.546 1.00 0.00 19 GLY A O 10
ATOM 14216 N N . SER A 1 20 ? 10.203 8.983 0.807 1.00 0.00 20 SER A N 10
ATOM 14217 C CA . SER A 1 20 ? 9.496 8.555 2.003 1.00 0.00 20 SER A CA 10
ATOM 14218 C C . SER A 1 20 ? 7.996 8.462 1.719 1.00 0.00 20 SER A C 10
ATOM 14219 O O . SER A 1 20 ? 7.266 9.437 1.896 1.00 0.00 20 SER A O 10
ATOM 14227 N N . LEU A 1 21 ? 7.580 7.282 1.283 1.00 0.00 21 LEU A N 10
ATOM 14228 C CA . LEU A 1 21 ? 6.179 7.050 0.973 1.00 0.00 21 LEU A CA 10
ATOM 14229 C C . LEU A 1 21 ? 5.314 7.575 2.121 1.00 0.00 21 LEU A C 10
ATOM 14230 O O . LEU A 1 21 ? 4.262 8.169 1.888 1.00 0.00 21 LEU A O 10
ATOM 14246 N N . GLY A 1 22 ? 5.788 7.337 3.334 1.00 0.00 22 GLY A N 10
ATOM 14247 C CA . GLY A 1 22 ? 5.071 7.778 4.519 1.00 0.00 22 GLY A CA 10
ATOM 14248 C C . GLY A 1 22 ? 4.307 6.619 5.161 1.00 0.00 22 GLY A C 10
ATOM 14249 O O . GLY A 1 22 ? 3.147 6.770 5.541 1.00 0.00 22 GLY A O 10
ATOM 14253 N N . PHE A 1 23 ? 4.988 5.487 5.261 1.00 0.00 23 PHE A N 10
ATOM 14254 C CA . PHE A 1 23 ? 4.387 4.302 5.851 1.00 0.00 23 PHE A CA 10
ATOM 14255 C C . PHE A 1 23 ? 5.381 3.139 5.877 1.00 0.00 23 PHE A C 10
ATOM 14256 O O . PHE A 1 23 ? 6.503 3.266 5.389 1.00 0.00 23 PHE A O 10
ATOM 14273 N N . ASN A 1 24 ? 4.933 2.032 6.451 1.00 0.00 24 ASN A N 10
ATOM 14274 C CA . ASN A 1 24 ? 5.768 0.848 6.547 1.00 0.00 24 ASN A CA 10
ATOM 14275 C C . ASN A 1 24 ? 4.909 -0.397 6.316 1.00 0.00 24 ASN A C 10
ATOM 14276 O O . ASN A 1 24 ? 3.682 -0.326 6.361 1.00 0.00 24 ASN A O 10
ATOM 14287 N N . ILE A 1 25 ? 5.588 -1.509 6.075 1.00 0.00 25 ILE A N 10
ATOM 14288 C CA . ILE A 1 25 ? 4.902 -2.768 5.837 1.00 0.00 25 ILE A CA 10
ATOM 14289 C C . ILE A 1 25 ? 5.446 -3.829 6.796 1.00 0.00 25 ILE A C 10
ATOM 14290 O O . ILE A 1 25 ? 6.520 -3.659 7.371 1.00 0.00 25 ILE A O 10
ATOM 14306 N N . ILE A 1 26 ? 4.680 -4.901 6.938 1.00 0.00 26 ILE A N 10
ATOM 14307 C CA . ILE A 1 26 ? 5.072 -5.989 7.817 1.00 0.00 26 ILE A CA 10
ATOM 14308 C C . ILE A 1 26 ? 4.885 -7.321 7.087 1.00 0.00 26 ILE A C 10
ATOM 14309 O O . ILE A 1 26 ? 4.164 -7.392 6.094 1.00 0.00 26 ILE A O 10
ATOM 14325 N N . GLY A 1 27 ? 5.548 -8.343 7.608 1.00 0.00 27 GLY A N 10
ATOM 14326 C CA . GLY A 1 27 ? 5.464 -9.668 7.019 1.00 0.00 27 GLY A CA 10
ATOM 14327 C C . GLY A 1 27 ? 6.553 -9.869 5.963 1.00 0.00 27 GLY A C 10
ATOM 14328 O O . GLY A 1 27 ? 6.313 -9.668 4.773 1.00 0.00 27 GLY A O 10
ATOM 14332 N N . GLY A 1 28 ? 7.726 -10.262 6.436 1.00 0.00 28 GLY A N 10
ATOM 14333 C CA . GLY A 1 28 ? 8.853 -10.491 5.547 1.00 0.00 28 GLY A CA 10
ATOM 14334 C C . GLY A 1 28 ? 10.009 -11.165 6.289 1.00 0.00 28 GLY A C 10
ATOM 14335 O O . GLY A 1 28 ? 10.514 -10.629 7.275 1.00 0.00 28 GLY A O 10
ATOM 14339 N N . ARG A 1 29 ? 10.394 -12.329 5.788 1.00 0.00 29 ARG A N 10
ATOM 14340 C CA . ARG A 1 29 ? 11.481 -13.081 6.391 1.00 0.00 29 ARG A CA 10
ATOM 14341 C C . ARG A 1 29 ? 12.444 -13.579 5.312 1.00 0.00 29 ARG A C 10
ATOM 14342 O O . ARG A 1 29 ? 12.032 -13.856 4.187 1.00 0.00 29 ARG A O 10
ATOM 14363 N N . PRO A 1 30 ? 13.743 -13.681 5.704 1.00 0.00 30 PRO A N 10
ATOM 14364 C CA . PRO A 1 30 ? 14.768 -14.141 4.783 1.00 0.00 30 PRO A CA 10
ATOM 14365 C C . PRO A 1 30 ? 14.677 -15.654 4.572 1.00 0.00 30 PRO A C 10
ATOM 14366 O O . PRO A 1 30 ? 13.848 -16.321 5.189 1.00 0.00 30 PRO A O 10
ATOM 14377 N N . SER A 1 31 ? 15.541 -16.151 3.699 1.00 0.00 31 SER A N 10
ATOM 14378 C CA . SER A 1 31 ? 15.569 -17.572 3.400 1.00 0.00 31 SER A CA 10
ATOM 14379 C C . SER A 1 31 ? 16.118 -18.349 4.598 1.00 0.00 31 SER A C 10
ATOM 14380 O O . SER A 1 31 ? 16.666 -17.758 5.527 1.00 0.00 31 SER A O 10
ATOM 14388 N N . VAL A 1 32 ? 15.951 -19.662 4.538 1.00 0.00 32 VAL A N 10
ATOM 14389 C CA . VAL A 1 32 ? 16.423 -20.526 5.607 1.00 0.00 32 VAL A CA 10
ATOM 14390 C C . VAL A 1 32 ? 17.691 -21.250 5.149 1.00 0.00 32 VAL A C 10
ATOM 14391 O O . VAL A 1 32 ? 18.521 -21.634 5.971 1.00 0.00 32 VAL A O 10
ATOM 14404 N N . ASP A 1 33 ? 17.800 -21.414 3.839 1.00 0.00 33 ASP A N 10
ATOM 14405 C CA . ASP A 1 33 ? 18.953 -22.085 3.263 1.00 0.00 33 ASP A CA 10
ATOM 14406 C C . ASP A 1 33 ? 18.798 -22.139 1.741 1.00 0.00 33 ASP A C 10
ATOM 14407 O O . ASP A 1 33 ? 19.411 -21.350 1.023 1.00 0.00 33 ASP A O 10
ATOM 14416 N N . ASN A 1 34 ? 17.976 -23.077 1.295 1.00 0.00 34 ASN A N 10
ATOM 14417 C CA . ASN A 1 34 ? 17.733 -23.244 -0.128 1.00 0.00 34 ASN A CA 10
ATOM 14418 C C . ASN A 1 34 ? 16.528 -24.164 -0.330 1.00 0.00 34 ASN A C 10
ATOM 14419 O O . ASN A 1 34 ? 15.652 -23.875 -1.144 1.00 0.00 34 ASN A O 10
ATOM 14430 N N . HIS A 1 35 ? 16.522 -25.254 0.424 1.00 0.00 35 HIS A N 10
ATOM 14431 C CA . HIS A 1 35 ? 15.439 -26.218 0.337 1.00 0.00 35 HIS A CA 10
ATOM 14432 C C . HIS A 1 35 ? 14.116 -25.537 0.695 1.00 0.00 35 HIS A C 10
ATOM 14433 O O . HIS A 1 35 ? 13.936 -25.078 1.822 1.00 0.00 35 HIS A O 10
ATOM 14447 N N . ASP A 1 36 ? 13.225 -25.495 -0.285 1.00 0.00 36 ASP A N 10
ATOM 14448 C CA . ASP A 1 36 ? 11.924 -24.878 -0.087 1.00 0.00 36 ASP A CA 10
ATOM 14449 C C . ASP A 1 36 ? 10.950 -25.919 0.468 1.00 0.00 36 ASP A C 10
ATOM 14450 O O . ASP A 1 36 ? 11.064 -27.105 0.163 1.00 0.00 36 ASP A O 10
ATOM 14459 N N . GLY A 1 37 ? 10.014 -25.437 1.273 1.00 0.00 37 GLY A N 10
ATOM 14460 C CA . GLY A 1 37 ? 9.021 -26.311 1.873 1.00 0.00 37 GLY A CA 10
ATOM 14461 C C . GLY A 1 37 ? 7.974 -25.504 2.643 1.00 0.00 37 GLY A C 10
ATOM 14462 O O . GLY A 1 37 ? 8.181 -25.162 3.806 1.00 0.00 37 GLY A O 10
ATOM 14466 N N . SER A 1 38 ? 6.872 -25.224 1.964 1.00 0.00 38 SER A N 10
ATOM 14467 C CA . SER A 1 38 ? 5.792 -24.463 2.569 1.00 0.00 38 SER A CA 10
ATOM 14468 C C . SER A 1 38 ? 6.282 -23.061 2.937 1.00 0.00 38 SER A C 10
ATOM 14469 O O . SER A 1 38 ? 7.298 -22.912 3.613 1.00 0.00 38 SER A O 10
ATOM 14477 N N . SER A 1 39 ? 5.535 -22.069 2.475 1.00 0.00 39 SER A N 10
ATOM 14478 C CA . SER A 1 39 ? 5.880 -20.684 2.746 1.00 0.00 39 SER A CA 10
ATOM 14479 C C . SER A 1 39 ? 4.741 -19.764 2.303 1.00 0.00 39 SER A C 10
ATOM 14480 O O . SER A 1 39 ? 4.245 -19.880 1.183 1.00 0.00 39 SER A O 10
ATOM 14488 N N . SER A 1 40 ? 4.360 -18.870 3.203 1.00 0.00 40 SER A N 10
ATOM 14489 C CA . SER A 1 40 ? 3.289 -17.931 2.919 1.00 0.00 40 SER A CA 10
ATOM 14490 C C . SER A 1 40 ? 3.572 -16.591 3.603 1.00 0.00 40 SER A C 10
ATOM 14491 O O . SER A 1 40 ? 3.548 -16.499 4.829 1.00 0.00 40 SER A O 10
ATOM 14499 N N . GLU A 1 41 ? 3.833 -15.586 2.780 1.00 0.00 41 GLU A N 10
ATOM 14500 C CA . GLU A 1 41 ? 4.120 -14.257 3.290 1.00 0.00 41 GLU A CA 10
ATOM 14501 C C . GLU A 1 41 ? 2.971 -13.302 2.958 1.00 0.00 41 GLU A C 10
ATOM 14502 O O . GLU A 1 41 ? 2.204 -13.547 2.029 1.00 0.00 41 GLU A O 10
ATOM 14514 N N . GLY A 1 42 ? 2.890 -12.232 3.735 1.00 0.00 42 GLY A N 10
ATOM 14515 C CA . GLY A 1 42 ? 1.849 -11.239 3.535 1.00 0.00 42 GLY A CA 10
ATOM 14516 C C . GLY A 1 42 ? 2.360 -9.834 3.863 1.00 0.00 42 GLY A C 10
ATOM 14517 O O . GLY A 1 42 ? 3.041 -9.636 4.868 1.00 0.00 42 GLY A O 10
ATOM 14521 N N . ILE A 1 43 ? 2.012 -8.895 2.995 1.00 0.00 43 ILE A N 10
ATOM 14522 C CA . ILE A 1 43 ? 2.428 -7.515 3.179 1.00 0.00 43 ILE A CA 10
ATOM 14523 C C . ILE A 1 43 ? 1.257 -6.705 3.740 1.00 0.00 43 ILE A C 10
ATOM 14524 O O . ILE A 1 43 ? 0.211 -6.596 3.101 1.00 0.00 43 ILE A O 10
ATOM 14540 N N . PHE A 1 44 ? 1.471 -6.158 4.927 1.00 0.00 44 PHE A N 10
ATOM 14541 C CA . PHE A 1 44 ? 0.447 -5.362 5.581 1.00 0.00 44 PHE A CA 10
ATOM 14542 C C . PHE A 1 44 ? 1.034 -4.064 6.138 1.00 0.00 44 PHE A C 10
ATOM 14543 O O . PHE A 1 44 ? 2.221 -4.001 6.456 1.00 0.00 44 PHE A O 10
ATOM 14560 N N . VAL A 1 45 ? 0.176 -3.060 6.241 1.00 0.00 45 VAL A N 10
ATOM 14561 C CA . VAL A 1 45 ? 0.595 -1.767 6.755 1.00 0.00 45 VAL A CA 10
ATOM 14562 C C . VAL A 1 45 ? 0.404 -1.740 8.273 1.00 0.00 45 VAL A C 10
ATOM 14563 O O . VAL A 1 45 ? -0.695 -1.983 8.768 1.00 0.00 45 VAL A O 10
ATOM 14576 N N . SER A 1 46 ? 1.492 -1.443 8.969 1.00 0.00 46 SER A N 10
ATOM 14577 C CA . SER A 1 46 ? 1.459 -1.381 10.420 1.00 0.00 46 SER A CA 10
ATOM 14578 C C . SER A 1 46 ? 1.691 0.056 10.888 1.00 0.00 46 SER A C 10
ATOM 14579 O O . SER A 1 46 ? 1.337 0.412 12.011 1.00 0.00 46 SER A O 10
ATOM 14587 N N . LYS A 1 47 ? 2.284 0.844 10.004 1.00 0.00 47 LYS A N 10
ATOM 14588 C CA . LYS A 1 47 ? 2.568 2.236 10.312 1.00 0.00 47 LYS A CA 10
ATOM 14589 C C . LYS A 1 47 ? 2.157 3.111 9.127 1.00 0.00 47 LYS A C 10
ATOM 14590 O O . LYS A 1 47 ? 2.147 2.652 7.986 1.00 0.00 47 LYS A O 10
ATOM 14609 N N . ILE A 1 48 ? 1.828 4.356 9.438 1.00 0.00 48 ILE A N 10
ATOM 14610 C CA . ILE A 1 48 ? 1.417 5.300 8.412 1.00 0.00 48 ILE A CA 10
ATOM 14611 C C . ILE A 1 48 ? 1.655 6.726 8.913 1.00 0.00 48 ILE A C 10
ATOM 14612 O O . ILE A 1 48 ? 0.981 7.185 9.834 1.00 0.00 48 ILE A O 10
ATOM 14628 N N . VAL A 1 49 ? 2.615 7.387 8.283 1.00 0.00 49 VAL A N 10
ATOM 14629 C CA . VAL A 1 49 ? 2.950 8.752 8.653 1.00 0.00 49 VAL A CA 10
ATOM 14630 C C . VAL A 1 49 ? 1.787 9.676 8.284 1.00 0.00 49 VAL A C 10
ATOM 14631 O O . VAL A 1 49 ? 1.059 9.411 7.329 1.00 0.00 49 VAL A O 10
ATOM 14644 N N . ASP A 1 50 ? 1.650 10.740 9.061 1.00 0.00 50 ASP A N 10
ATOM 14645 C CA . ASP A 1 50 ? 0.589 11.705 8.828 1.00 0.00 50 ASP A CA 10
ATOM 14646 C C . ASP A 1 50 ? 0.979 12.614 7.661 1.00 0.00 50 ASP A C 10
ATOM 14647 O O . ASP A 1 50 ? 0.521 12.418 6.536 1.00 0.00 50 ASP A O 10
ATOM 14656 N N . SER A 1 51 ? 1.820 13.590 7.969 1.00 0.00 51 SER A N 10
ATOM 14657 C CA . SER A 1 51 ? 2.277 14.530 6.960 1.00 0.00 51 SER A CA 10
ATOM 14658 C C . SER A 1 51 ? 2.409 13.825 5.608 1.00 0.00 51 SER A C 10
ATOM 14659 O O . SER A 1 51 ? 1.866 14.288 4.607 1.00 0.00 51 SER A O 10
ATOM 14667 N N . GLY A 1 52 ? 3.132 12.715 5.624 1.00 0.00 52 GLY A N 10
ATOM 14668 C CA . GLY A 1 52 ? 3.342 11.941 4.413 1.00 0.00 52 GLY A CA 10
ATOM 14669 C C . GLY A 1 52 ? 2.119 12.014 3.497 1.00 0.00 52 GLY A C 10
ATOM 14670 O O . GLY A 1 52 ? 0.992 12.158 3.969 1.00 0.00 52 GLY A O 10
ATOM 14674 N N . PRO A 1 53 ? 2.389 11.909 2.168 1.00 0.00 53 PRO A N 10
ATOM 14675 C CA . PRO A 1 53 ? 1.323 11.962 1.181 1.00 0.00 53 PRO A CA 10
ATOM 14676 C C . PRO A 1 53 ? 0.531 10.653 1.159 1.00 0.00 53 PRO A C 10
ATOM 14677 O O . PRO A 1 53 ? -0.536 10.579 0.551 1.00 0.00 53 PRO A O 10
ATOM 14688 N N . ALA A 1 54 ? 1.083 9.653 1.830 1.00 0.00 54 ALA A N 10
ATOM 14689 C CA . ALA A 1 54 ? 0.441 8.351 1.895 1.00 0.00 54 ALA A CA 10
ATOM 14690 C C . ALA A 1 54 ? -0.774 8.432 2.821 1.00 0.00 54 ALA A C 10
ATOM 14691 O O . ALA A 1 54 ? -1.741 7.692 2.648 1.00 0.00 54 ALA A O 10
ATOM 14698 N N . ALA A 1 55 ? -0.684 9.337 3.785 1.00 0.00 55 ALA A N 10
ATOM 14699 C CA . ALA A 1 55 ? -1.764 9.524 4.738 1.00 0.00 55 ALA A CA 10
ATOM 14700 C C . ALA A 1 55 ? -2.680 10.648 4.251 1.00 0.00 55 ALA A C 10
ATOM 14701 O O . ALA A 1 55 ? -3.899 10.570 4.400 1.00 0.00 55 ALA A O 10
ATOM 14708 N N . LYS A 1 56 ? -2.059 11.668 3.678 1.00 0.00 56 LYS A N 10
ATOM 14709 C CA . LYS A 1 56 ? -2.803 12.807 3.167 1.00 0.00 56 LYS A CA 10
ATOM 14710 C C . LYS A 1 56 ? -3.838 12.320 2.151 1.00 0.00 56 LYS A C 10
ATOM 14711 O O . LYS A 1 56 ? -5.003 12.124 2.491 1.00 0.00 56 LYS A O 10
ATOM 14730 N N . GLU A 1 57 ? -3.374 12.139 0.923 1.00 0.00 57 GLU A N 10
ATOM 14731 C CA . GLU A 1 57 ? -4.245 11.679 -0.146 1.00 0.00 57 GLU A CA 10
ATOM 14732 C C . GLU A 1 57 ? -4.038 10.184 -0.392 1.00 0.00 57 GLU A C 10
ATOM 14733 O O . GLU A 1 57 ? -4.931 9.505 -0.898 1.00 0.00 57 GLU A O 10
ATOM 14745 N N . GLY A 1 58 ? -2.856 9.714 -0.023 1.00 0.00 58 GLY A N 10
ATOM 14746 C CA . GLY A 1 58 ? -2.520 8.311 -0.198 1.00 0.00 58 GLY A CA 10
ATOM 14747 C C . GLY A 1 58 ? -3.771 7.433 -0.111 1.00 0.00 58 GLY A C 10
ATOM 14748 O O . GLY A 1 58 ? -4.078 6.691 -1.043 1.00 0.00 58 GLY A O 10
ATOM 14752 N N . GLY A 1 59 ? -4.458 7.547 1.016 1.00 0.00 59 GLY A N 10
ATOM 14753 C CA . GLY A 1 59 ? -5.668 6.773 1.236 1.00 0.00 59 GLY A CA 10
ATOM 14754 C C . GLY A 1 59 ? -5.367 5.498 2.027 1.00 0.00 59 GLY A C 10
ATOM 14755 O O . GLY A 1 59 ? -6.282 4.832 2.509 1.00 0.00 59 GLY A O 10
ATOM 14759 N N . LEU A 1 60 ? -4.081 5.197 2.136 1.00 0.00 60 LEU A N 10
ATOM 14760 C CA . LEU A 1 60 ? -3.648 4.015 2.861 1.00 0.00 60 LEU A CA 10
ATOM 14761 C C . LEU A 1 60 ? -4.248 4.036 4.269 1.00 0.00 60 LEU A C 10
ATOM 14762 O O . LEU A 1 60 ? -4.797 5.049 4.698 1.00 0.00 60 LEU A O 10
ATOM 14778 N N . GLN A 1 61 ? -4.121 2.906 4.948 1.00 0.00 61 GLN A N 10
ATOM 14779 C CA . GLN A 1 61 ? -4.643 2.782 6.299 1.00 0.00 61 GLN A CA 10
ATOM 14780 C C . GLN A 1 61 ? -4.069 1.538 6.978 1.00 0.00 61 GLN A C 10
ATOM 14781 O O . GLN A 1 61 ? -4.154 0.436 6.438 1.00 0.00 61 GLN A O 10
ATOM 14795 N N . ILE A 1 62 ? -3.496 1.755 8.153 1.00 0.00 62 ILE A N 10
ATOM 14796 C CA . ILE A 1 62 ? -2.908 0.665 8.912 1.00 0.00 62 ILE A CA 10
ATOM 14797 C C . ILE A 1 62 ? -3.819 -0.561 8.825 1.00 0.00 62 ILE A C 10
ATOM 14798 O O . ILE A 1 62 ? -5.037 -0.427 8.716 1.00 0.00 62 ILE A O 10
ATOM 14814 N N . HIS A 1 63 ? -3.194 -1.728 8.878 1.00 0.00 63 HIS A N 10
ATOM 14815 C CA . HIS A 1 63 ? -3.934 -2.977 8.807 1.00 0.00 63 HIS A CA 10
ATOM 14816 C C . HIS A 1 63 ? -4.518 -3.148 7.403 1.00 0.00 63 HIS A C 10
ATOM 14817 O O . HIS A 1 63 ? -5.616 -3.679 7.245 1.00 0.00 63 HIS A O 10
ATOM 14831 N N . ASP A 1 64 ? -3.758 -2.688 6.420 1.00 0.00 64 ASP A N 10
ATOM 14832 C CA . ASP A 1 64 ? -4.187 -2.783 5.035 1.00 0.00 64 ASP A CA 10
ATOM 14833 C C . ASP A 1 64 ? -3.202 -3.659 4.260 1.00 0.00 64 ASP A C 10
ATOM 14834 O O . ASP A 1 64 ? -2.018 -3.338 4.170 1.00 0.00 64 ASP A O 10
ATOM 14843 N N . ARG A 1 65 ? -3.727 -4.749 3.718 1.00 0.00 65 ARG A N 10
ATOM 14844 C CA . ARG A 1 65 ? -2.908 -5.673 2.953 1.00 0.00 65 ARG A CA 10
ATOM 14845 C C . ARG A 1 65 ? -2.810 -5.216 1.497 1.00 0.00 65 ARG A C 10
ATOM 14846 O O . ARG A 1 65 ? -3.778 -5.316 0.745 1.00 0.00 65 ARG A O 10
ATOM 14867 N N . ILE A 1 66 ? -1.632 -4.724 1.142 1.00 0.00 66 ILE A N 10
ATOM 14868 C CA . ILE A 1 66 ? -1.396 -4.251 -0.211 1.00 0.00 66 ILE A CA 10
ATOM 14869 C C . ILE A 1 66 ? -1.531 -5.421 -1.187 1.00 0.00 66 ILE A C 10
ATOM 14870 O O . ILE A 1 66 ? -1.076 -6.527 -0.903 1.00 0.00 66 ILE A O 10
ATOM 14886 N N . ILE A 1 67 ? -2.160 -5.137 -2.319 1.00 0.00 67 ILE A N 10
ATOM 14887 C CA . ILE A 1 67 ? -2.362 -6.152 -3.338 1.00 0.00 67 ILE A CA 10
ATOM 14888 C C . ILE A 1 67 ? -1.414 -5.887 -4.510 1.00 0.00 67 ILE A C 10
ATOM 14889 O O . ILE A 1 67 ? -0.764 -6.806 -5.007 1.00 0.00 67 ILE A O 10
ATOM 14905 N N . GLU A 1 68 ? -1.365 -4.627 -4.917 1.00 0.00 68 GLU A N 10
ATOM 14906 C CA . GLU A 1 68 ? -0.508 -4.230 -6.021 1.00 0.00 68 GLU A CA 10
ATOM 14907 C C . GLU A 1 68 ? -0.003 -2.801 -5.813 1.00 0.00 68 GLU A C 10
ATOM 14908 O O . GLU A 1 68 ? -0.671 -1.990 -5.174 1.00 0.00 68 GLU A O 10
ATOM 14920 N N . VAL A 1 69 ? 1.172 -2.536 -6.366 1.00 0.00 69 VAL A N 10
ATOM 14921 C CA . VAL A 1 69 ? 1.774 -1.219 -6.249 1.00 0.00 69 VAL A CA 10
ATOM 14922 C C . VAL A 1 69 ? 2.438 -0.847 -7.576 1.00 0.00 69 VAL A C 10
ATOM 14923 O O . VAL A 1 69 ? 3.365 -1.523 -8.021 1.00 0.00 69 VAL A O 10
ATOM 14936 N N . ASN A 1 70 ? 1.939 0.226 -8.172 1.00 0.00 70 ASN A N 10
ATOM 14937 C CA . ASN A 1 70 ? 2.473 0.695 -9.439 1.00 0.00 70 ASN A CA 10
ATOM 14938 C C . ASN A 1 70 ? 2.371 -0.424 -10.476 1.00 0.00 70 ASN A C 10
ATOM 14939 O O . ASN A 1 70 ? 3.034 -0.379 -11.511 1.00 0.00 70 ASN A O 10
ATOM 14950 N N . GLY A 1 71 ? 1.535 -1.403 -10.163 1.00 0.00 71 GLY A N 10
ATOM 14951 C CA . GLY A 1 71 ? 1.338 -2.533 -11.056 1.00 0.00 71 GLY A CA 10
ATOM 14952 C C . GLY A 1 71 ? 2.124 -3.755 -10.576 1.00 0.00 71 GLY A C 10
ATOM 14953 O O . GLY A 1 71 ? 2.021 -4.832 -11.160 1.00 0.00 71 GLY A O 10
ATOM 14957 N N . ARG A 1 72 ? 2.892 -3.546 -9.517 1.00 0.00 72 ARG A N 10
ATOM 14958 C CA . ARG A 1 72 ? 3.696 -4.616 -8.952 1.00 0.00 72 ARG A CA 10
ATOM 14959 C C . ARG A 1 72 ? 2.932 -5.315 -7.825 1.00 0.00 72 ARG A C 10
ATOM 14960 O O . ARG A 1 72 ? 2.446 -4.663 -6.902 1.00 0.00 72 ARG A O 10
ATOM 14981 N N . ASP A 1 73 ? 2.850 -6.633 -7.938 1.00 0.00 73 ASP A N 10
ATOM 14982 C CA . ASP A 1 73 ? 2.154 -7.427 -6.940 1.00 0.00 73 ASP A CA 10
ATOM 14983 C C . ASP A 1 73 ? 3.058 -7.612 -5.720 1.00 0.00 73 ASP A C 10
ATOM 14984 O O . ASP A 1 73 ? 4.254 -7.861 -5.861 1.00 0.00 73 ASP A O 10
ATOM 14993 N N . LEU A 1 74 ? 2.451 -7.484 -4.549 1.00 0.00 74 LEU A N 10
ATOM 14994 C CA . LEU A 1 74 ? 3.187 -7.634 -3.305 1.00 0.00 74 LEU A CA 10
ATOM 14995 C C . LEU A 1 74 ? 2.292 -8.316 -2.268 1.00 0.00 74 LEU A C 10
ATOM 14996 O O . LEU A 1 74 ? 2.503 -8.164 -1.065 1.00 0.00 74 LEU A O 10
ATOM 15012 N N . SER A 1 75 ? 1.313 -9.054 -2.771 1.00 0.00 75 SER A N 10
ATOM 15013 C CA . SER A 1 75 ? 0.386 -9.760 -1.903 1.00 0.00 75 SER A CA 10
ATOM 15014 C C . SER A 1 75 ? 1.112 -10.890 -1.171 1.00 0.00 75 SER A C 10
ATOM 15015 O O . SER A 1 75 ? 0.936 -11.069 0.033 1.00 0.00 75 SER A O 10
ATOM 15023 N N . ARG A 1 76 ? 1.913 -11.625 -1.930 1.00 0.00 76 ARG A N 10
ATOM 15024 C CA . ARG A 1 76 ? 2.666 -12.733 -1.368 1.00 0.00 76 ARG A CA 10
ATOM 15025 C C . ARG A 1 76 ? 4.164 -12.420 -1.387 1.00 0.00 76 ARG A C 10
ATOM 15026 O O . ARG A 1 76 ? 4.987 -13.293 -1.116 1.00 0.00 76 ARG A O 10
ATOM 15047 N N . ALA A 1 77 ? 4.472 -11.173 -1.709 1.00 0.00 77 ALA A N 10
ATOM 15048 C CA . ALA A 1 77 ? 5.856 -10.734 -1.767 1.00 0.00 77 ALA A CA 10
ATOM 15049 C C . ALA A 1 77 ? 6.388 -10.551 -0.344 1.00 0.00 77 ALA A C 10
ATOM 15050 O O . ALA A 1 77 ? 5.633 -10.653 0.623 1.00 0.00 77 ALA A O 10
ATOM 15057 N N . THR A 1 78 ? 7.683 -10.285 -0.260 1.00 0.00 78 THR A N 10
ATOM 15058 C CA . THR A 1 78 ? 8.325 -10.088 1.029 1.00 0.00 78 THR A CA 10
ATOM 15059 C C . THR A 1 78 ? 8.529 -8.596 1.300 1.00 0.00 78 THR A C 10
ATOM 15060 O O . THR A 1 78 ? 8.578 -7.793 0.369 1.00 0.00 78 THR A O 10
ATOM 15071 N N . HIS A 1 79 ? 8.642 -8.269 2.579 1.00 0.00 79 HIS A N 10
ATOM 15072 C CA . HIS A 1 79 ? 8.839 -6.888 2.984 1.00 0.00 79 HIS A CA 10
ATOM 15073 C C . HIS A 1 79 ? 9.974 -6.270 2.165 1.00 0.00 79 HIS A C 10
ATOM 15074 O O . HIS A 1 79 ? 10.015 -5.056 1.971 1.00 0.00 79 HIS A O 10
ATOM 15088 N N . ASP A 1 80 ? 10.867 -7.134 1.705 1.00 0.00 80 ASP A N 10
ATOM 15089 C CA . ASP A 1 80 ? 12.000 -6.688 0.911 1.00 0.00 80 ASP A CA 10
ATOM 15090 C C . ASP A 1 80 ? 11.515 -6.297 -0.486 1.00 0.00 80 ASP A C 10
ATOM 15091 O O . ASP A 1 80 ? 11.888 -5.246 -1.005 1.00 0.00 80 ASP A O 10
ATOM 15100 N N . GLN A 1 81 ? 10.690 -7.163 -1.056 1.00 0.00 81 GLN A N 10
ATOM 15101 C CA . GLN A 1 81 ? 10.150 -6.921 -2.383 1.00 0.00 81 GLN A CA 10
ATOM 15102 C C . GLN A 1 81 ? 9.237 -5.693 -2.369 1.00 0.00 81 GLN A C 10
ATOM 15103 O O . GLN A 1 81 ? 9.437 -4.757 -3.142 1.00 0.00 81 GLN A O 10
ATOM 15117 N N . ALA A 1 82 ? 8.255 -5.735 -1.481 1.00 0.00 82 ALA A N 10
ATOM 15118 C CA . ALA A 1 82 ? 7.311 -4.638 -1.356 1.00 0.00 82 ALA A CA 10
ATOM 15119 C C . ALA A 1 82 ? 8.080 -3.320 -1.246 1.00 0.00 82 ALA A C 10
ATOM 15120 O O . ALA A 1 82 ? 7.811 -2.377 -1.990 1.00 0.00 82 ALA A O 10
ATOM 15127 N N . VAL A 1 83 ? 9.021 -3.296 -0.314 1.00 0.00 83 VAL A N 10
ATOM 15128 C CA . VAL A 1 83 ? 9.831 -2.109 -0.098 1.00 0.00 83 VAL A CA 10
ATOM 15129 C C . VAL A 1 83 ? 10.462 -1.679 -1.424 1.00 0.00 83 VAL A C 10
ATOM 15130 O O . VAL A 1 83 ? 10.290 -0.540 -1.857 1.00 0.00 83 VAL A O 10
ATOM 15143 N N . GLU A 1 84 ? 11.179 -2.613 -2.032 1.00 0.00 84 GLU A N 10
ATOM 15144 C CA . GLU A 1 84 ? 11.836 -2.345 -3.299 1.00 0.00 84 GLU A CA 10
ATOM 15145 C C . GLU A 1 84 ? 10.829 -1.801 -4.315 1.00 0.00 84 GLU A C 10
ATOM 15146 O O . GLU A 1 84 ? 11.115 -0.836 -5.023 1.00 0.00 84 GLU A O 10
ATOM 15158 N N . ALA A 1 85 ? 9.671 -2.443 -4.354 1.00 0.00 85 ALA A N 10
ATOM 15159 C CA . ALA A 1 85 ? 8.620 -2.036 -5.271 1.00 0.00 85 ALA A CA 10
ATOM 15160 C C . ALA A 1 85 ? 8.321 -0.549 -5.070 1.00 0.00 85 ALA A C 10
ATOM 15161 O O . ALA A 1 85 ? 8.359 0.230 -6.021 1.00 0.00 85 ALA A O 10
ATOM 15168 N N . PHE A 1 86 ? 8.031 -0.200 -3.825 1.00 0.00 86 PHE A N 10
ATOM 15169 C CA . PHE A 1 86 ? 7.726 1.180 -3.487 1.00 0.00 86 PHE A CA 10
ATOM 15170 C C . PHE A 1 86 ? 8.940 2.082 -3.716 1.00 0.00 86 PHE A C 10
ATOM 15171 O O . PHE A 1 86 ? 8.791 3.276 -3.971 1.00 0.00 86 PHE A O 10
ATOM 15188 N N . LYS A 1 87 ? 10.114 1.476 -3.616 1.00 0.00 87 LYS A N 10
ATOM 15189 C CA . LYS A 1 87 ? 11.353 2.210 -3.809 1.00 0.00 87 LYS A CA 10
ATOM 15190 C C . LYS A 1 87 ? 11.556 2.477 -5.302 1.00 0.00 87 LYS A C 10
ATOM 15191 O O . LYS A 1 87 ? 11.897 3.591 -5.696 1.00 0.00 87 LYS A O 10
ATOM 15210 N N . THR A 1 88 ? 11.337 1.437 -6.092 1.00 0.00 88 THR A N 10
ATOM 15211 C CA . THR A 1 88 ? 11.491 1.545 -7.532 1.00 0.00 88 THR A CA 10
ATOM 15212 C C . THR A 1 88 ? 10.185 2.020 -8.174 1.00 0.00 88 THR A C 10
ATOM 15213 O O . THR A 1 88 ? 10.105 2.166 -9.393 1.00 0.00 88 THR A O 10
ATOM 15224 N N . ALA A 1 89 ? 9.195 2.249 -7.324 1.00 0.00 89 ALA A N 10
ATOM 15225 C CA . ALA A 1 89 ? 7.897 2.705 -7.793 1.00 0.00 89 ALA A CA 10
ATOM 15226 C C . ALA A 1 89 ? 8.003 4.167 -8.232 1.00 0.00 89 ALA A C 10
ATOM 15227 O O . ALA A 1 89 ? 8.820 4.920 -7.704 1.00 0.00 89 ALA A O 10
ATOM 15234 N N . LYS A 1 90 ? 7.165 4.524 -9.194 1.00 0.00 90 LYS A N 10
ATOM 15235 C CA . LYS A 1 90 ? 7.154 5.883 -9.710 1.00 0.00 90 LYS A CA 10
ATOM 15236 C C . LYS A 1 90 ? 5.762 6.487 -9.514 1.00 0.00 90 LYS A C 10
ATOM 15237 O O . LYS A 1 90 ? 4.770 5.763 -9.456 1.00 0.00 90 LYS A O 10
ATOM 15256 N N . GLU A 1 91 ? 5.734 7.808 -9.417 1.00 0.00 91 GLU A N 10
ATOM 15257 C CA . GLU A 1 91 ? 4.481 8.518 -9.228 1.00 0.00 91 GLU A CA 10
ATOM 15258 C C . GLU A 1 91 ? 3.860 8.868 -10.582 1.00 0.00 91 GLU A C 10
ATOM 15259 O O . GLU A 1 91 ? 4.573 9.203 -11.528 1.00 0.00 91 GLU A O 10
ATOM 15271 N N . PRO A 1 92 ? 2.504 8.777 -10.634 1.00 0.00 92 PRO A N 10
ATOM 15272 C CA . PRO A 1 92 ? 1.736 8.374 -9.469 1.00 0.00 92 PRO A CA 10
ATOM 15273 C C . PRO A 1 92 ? 1.862 6.869 -9.223 1.00 0.00 92 PRO A C 10
ATOM 15274 O O . PRO A 1 92 ? 1.874 6.081 -10.168 1.00 0.00 92 PRO A O 10
ATOM 15285 N N . ILE A 1 93 ? 1.954 6.515 -7.950 1.00 0.00 93 ILE A N 10
ATOM 15286 C CA . ILE A 1 93 ? 2.079 5.118 -7.568 1.00 0.00 93 ILE A CA 10
ATOM 15287 C C . ILE A 1 93 ? 0.690 4.546 -7.284 1.00 0.00 93 ILE A C 10
ATOM 15288 O O . ILE A 1 93 ? 0.051 4.916 -6.300 1.00 0.00 93 ILE A O 10
ATOM 15304 N N . VAL A 1 94 ? 0.262 3.651 -8.163 1.00 0.00 94 VAL A N 10
ATOM 15305 C CA . VAL A 1 94 ? -1.041 3.024 -8.018 1.00 0.00 94 VAL A CA 10
ATOM 15306 C C . VAL A 1 94 ? -0.928 1.841 -7.053 1.00 0.00 94 VAL A C 10
ATOM 15307 O O . VAL A 1 94 ? -0.323 0.822 -7.383 1.00 0.00 94 VAL A O 10
ATOM 15320 N N . VAL A 1 95 ? -1.520 2.017 -5.881 1.00 0.00 95 VAL A N 10
ATOM 15321 C CA . VAL A 1 95 ? -1.494 0.977 -4.866 1.00 0.00 95 VAL A CA 10
ATOM 15322 C C . VAL A 1 95 ? -2.921 0.489 -4.607 1.00 0.00 95 VAL A C 10
ATOM 15323 O O . VAL A 1 95 ? -3.878 1.245 -4.762 1.00 0.00 95 VAL A O 10
ATOM 15336 N N . GLN A 1 96 ? -3.017 -0.774 -4.216 1.00 0.00 96 GLN A N 10
ATOM 15337 C CA . GLN A 1 96 ? -4.311 -1.372 -3.933 1.00 0.00 96 GLN A CA 10
ATOM 15338 C C . GLN A 1 96 ? -4.254 -2.164 -2.625 1.00 0.00 96 GLN A C 10
ATOM 15339 O O . GLN A 1 96 ? -3.260 -2.830 -2.340 1.00 0.00 96 GLN A O 10
ATOM 15353 N N . VAL A 1 97 ? -5.334 -2.066 -1.864 1.00 0.00 97 VAL A N 10
ATOM 15354 C CA . VAL A 1 97 ? -5.420 -2.765 -0.593 1.00 0.00 97 VAL A CA 10
ATOM 15355 C C . VAL A 1 97 ? -6.752 -3.514 -0.516 1.00 0.00 97 VAL A C 10
ATOM 15356 O O . VAL A 1 97 ? -7.660 -3.254 -1.304 1.00 0.00 97 VAL A O 10
ATOM 15369 N N . LEU A 1 98 ? -6.827 -4.428 0.440 1.00 0.00 98 LEU A N 10
ATOM 15370 C CA . LEU A 1 98 ? -8.032 -5.216 0.629 1.00 0.00 98 LEU A CA 10
ATOM 15371 C C . LEU A 1 98 ? -8.609 -4.932 2.018 1.00 0.00 98 LEU A C 10
ATOM 15372 O O . LEU A 1 98 ? -8.073 -5.396 3.023 1.00 0.00 98 LEU A O 10
ATOM 15388 N N . ARG A 1 99 ? -9.694 -4.172 2.029 1.00 0.00 99 ARG A N 10
ATOM 15389 C CA . ARG A 1 99 ? -10.349 -3.821 3.277 1.00 0.00 99 ARG A CA 10
ATOM 15390 C C . ARG A 1 99 ? -11.868 -3.927 3.128 1.00 0.00 99 ARG A C 10
ATOM 15391 O O . ARG A 1 99 ? -12.421 -3.559 2.092 1.00 0.00 99 ARG A O 10
ATOM 15412 N N . ARG A 1 100 ? -12.500 -4.430 4.177 1.00 0.00 100 ARG A N 10
ATOM 15413 C CA . ARG A 1 100 ? -13.945 -4.589 4.176 1.00 0.00 100 ARG A CA 10
ATOM 15414 C C . ARG A 1 100 ? -14.626 -3.244 3.914 1.00 0.00 100 ARG A C 10
ATOM 15415 O O . ARG A 1 100 ? -14.003 -2.192 4.046 1.00 0.00 100 ARG A O 10
ATOM 15436 N N . THR A 1 101 ? -15.897 -3.322 3.548 1.00 0.00 101 THR A N 10
ATOM 15437 C CA . THR A 1 101 ? -16.670 -2.125 3.266 1.00 0.00 101 THR A CA 10
ATOM 15438 C C . THR A 1 101 ? -17.017 -1.396 4.566 1.00 0.00 101 THR A C 10
ATOM 15439 O O . THR A 1 101 ? -16.936 -0.171 4.636 1.00 0.00 101 THR A O 10
ATOM 15450 N N . SER A 1 102 ? -17.397 -2.181 5.564 1.00 0.00 102 SER A N 10
ATOM 15451 C CA . SER A 1 102 ? -17.757 -1.626 6.857 1.00 0.00 102 SER A CA 10
ATOM 15452 C C . SER A 1 102 ? -16.505 -1.114 7.573 1.00 0.00 102 SER A C 10
ATOM 15453 O O . SER A 1 102 ? -15.457 -1.757 7.536 1.00 0.00 102 SER A O 10
ATOM 15461 N N . GLY A 1 103 ? -16.656 0.039 8.208 1.00 0.00 103 GLY A N 10
ATOM 15462 C CA . GLY A 1 103 ? -15.552 0.645 8.932 1.00 0.00 103 GLY A CA 10
ATOM 15463 C C . GLY A 1 103 ? -16.060 1.650 9.967 1.00 0.00 103 GLY A C 10
ATOM 15464 O O . GLY A 1 103 ? -16.696 2.643 9.615 1.00 0.00 103 GLY A O 10
ATOM 15468 N N . PRO A 1 104 ? -15.753 1.350 11.258 1.00 0.00 104 PRO A N 10
ATOM 15469 C CA . PRO A 1 104 ? -16.172 2.216 12.347 1.00 0.00 104 PRO A CA 10
ATOM 15470 C C . PRO A 1 104 ? -15.315 3.483 12.402 1.00 0.00 104 PRO A C 10
ATOM 15471 O O . PRO A 1 104 ? -14.361 3.624 11.639 1.00 0.00 104 PRO A O 10
ATOM 15482 N N . SER A 1 105 ? -15.688 4.372 13.310 1.00 0.00 105 SER A N 10
ATOM 15483 C CA . SER A 1 105 ? -14.966 5.622 13.474 1.00 0.00 105 SER A CA 10
ATOM 15484 C C . SER A 1 105 ? -14.820 5.951 14.961 1.00 0.00 105 SER A C 10
ATOM 15485 O O . SER A 1 105 ? -15.438 5.306 15.807 1.00 0.00 105 SER A O 10
ATOM 15493 N N . SER A 1 106 ? -14.000 6.955 15.235 1.00 0.00 106 SER A N 10
ATOM 15494 C CA . SER A 1 106 ? -13.765 7.378 16.605 1.00 0.00 106 SER A CA 10
ATOM 15495 C C . SER A 1 106 ? -13.247 6.201 17.434 1.00 0.00 106 SER A C 10
ATOM 15496 O O . SER A 1 106 ? -14.029 5.381 17.911 1.00 0.00 106 SER A O 10
ATOM 15504 N N . GLY A 1 107 ? -11.931 6.157 17.581 1.00 0.00 107 GLY A N 10
ATOM 15505 C CA . GLY A 1 107 ? -11.299 5.094 18.345 1.00 0.00 107 GLY A CA 10
ATOM 15506 C C . GLY A 1 107 ? -9.828 5.416 18.619 1.00 0.00 107 GLY A C 10
ATOM 15507 O O . GLY A 1 107 ? -9.074 5.721 17.697 1.00 0.00 107 GLY A O 10
ATOM 15511 N N . GLY A 1 1 ? -29.526 -14.568 -2.415 1.00 0.00 1 GLY A N 11
ATOM 15512 C CA . GLY A 1 1 ? -29.787 -15.700 -1.541 1.00 0.00 1 GLY A CA 11
ATOM 15513 C C . GLY A 1 1 ? -28.673 -15.861 -0.505 1.00 0.00 1 GLY A C 11
ATOM 15514 O O . GLY A 1 1 ? -28.859 -15.538 0.667 1.00 0.00 1 GLY A O 11
ATOM 15518 N N . SER A 1 2 ? -27.539 -16.360 -0.975 1.00 0.00 2 SER A N 11
ATOM 15519 C CA . SER A 1 2 ? -26.395 -16.567 -0.103 1.00 0.00 2 SER A CA 11
ATOM 15520 C C . SER A 1 2 ? -25.230 -15.680 -0.548 1.00 0.00 2 SER A C 11
ATOM 15521 O O . SER A 1 2 ? -24.640 -14.971 0.266 1.00 0.00 2 SER A O 11
ATOM 15529 N N . SER A 1 3 ? -24.935 -15.748 -1.838 1.00 0.00 3 SER A N 11
ATOM 15530 C CA . SER A 1 3 ? -23.852 -14.959 -2.400 1.00 0.00 3 SER A CA 11
ATOM 15531 C C . SER A 1 3 ? -23.891 -13.538 -1.834 1.00 0.00 3 SER A C 11
ATOM 15532 O O . SER A 1 3 ? -24.894 -12.839 -1.970 1.00 0.00 3 SER A O 11
ATOM 15540 N N . GLY A 1 4 ? -22.787 -13.153 -1.211 1.00 0.00 4 GLY A N 11
ATOM 15541 C CA . GLY A 1 4 ? -22.682 -11.828 -0.624 1.00 0.00 4 GLY A CA 11
ATOM 15542 C C . GLY A 1 4 ? -21.340 -11.180 -0.970 1.00 0.00 4 GLY A C 11
ATOM 15543 O O . GLY A 1 4 ? -20.375 -11.873 -1.289 1.00 0.00 4 GLY A O 11
ATOM 15547 N N . SER A 1 5 ? -21.321 -9.857 -0.895 1.00 0.00 5 SER A N 11
ATOM 15548 C CA . SER A 1 5 ? -20.113 -9.108 -1.196 1.00 0.00 5 SER A CA 11
ATOM 15549 C C . SER A 1 5 ? -19.187 -9.097 0.022 1.00 0.00 5 SER A C 11
ATOM 15550 O O . SER A 1 5 ? -19.575 -8.641 1.097 1.00 0.00 5 SER A O 11
ATOM 15558 N N . SER A 1 6 ? -17.981 -9.604 -0.187 1.00 0.00 6 SER A N 11
ATOM 15559 C CA . SER A 1 6 ? -16.997 -9.658 0.880 1.00 0.00 6 SER A CA 11
ATOM 15560 C C . SER A 1 6 ? -15.600 -9.385 0.319 1.00 0.00 6 SER A C 11
ATOM 15561 O O . SER A 1 6 ? -15.289 -9.785 -0.802 1.00 0.00 6 SER A O 11
ATOM 15569 N N . GLY A 1 7 ? -14.797 -8.705 1.123 1.00 0.00 7 GLY A N 11
ATOM 15570 C CA . GLY A 1 7 ? -13.440 -8.373 0.720 1.00 0.00 7 GLY A CA 11
ATOM 15571 C C . GLY A 1 7 ? -13.438 -7.543 -0.565 1.00 0.00 7 GLY A C 11
ATOM 15572 O O . GLY A 1 7 ? -13.704 -8.066 -1.646 1.00 0.00 7 GLY A O 11
ATOM 15576 N N . LYS A 1 8 ? -13.134 -6.264 -0.405 1.00 0.00 8 LYS A N 11
ATOM 15577 C CA . LYS A 1 8 ? -13.093 -5.357 -1.540 1.00 0.00 8 LYS A CA 11
ATOM 15578 C C . LYS A 1 8 ? -11.676 -4.798 -1.690 1.00 0.00 8 LYS A C 11
ATOM 15579 O O . LYS A 1 8 ? -10.932 -4.713 -0.714 1.00 0.00 8 LYS A O 11
ATOM 15598 N N . SER A 1 9 ? -11.346 -4.431 -2.919 1.00 0.00 9 SER A N 11
ATOM 15599 C CA . SER A 1 9 ? -10.032 -3.883 -3.210 1.00 0.00 9 SER A CA 11
ATOM 15600 C C . SER A 1 9 ? -10.158 -2.417 -3.630 1.00 0.00 9 SER A C 11
ATOM 15601 O O . SER A 1 9 ? -10.745 -2.113 -4.667 1.00 0.00 9 SER A O 11
ATOM 15609 N N . LEU A 1 10 ? -9.597 -1.547 -2.802 1.00 0.00 10 LEU A N 11
ATOM 15610 C CA . LEU A 1 10 ? -9.639 -0.121 -3.075 1.00 0.00 10 LEU A CA 11
ATOM 15611 C C . LEU A 1 10 ? -8.280 0.331 -3.615 1.00 0.00 10 LEU A C 11
ATOM 15612 O O . LEU A 1 10 ? -7.243 -0.200 -3.220 1.00 0.00 10 LEU A O 11
ATOM 15628 N N . THR A 1 11 ? -8.330 1.307 -4.510 1.00 0.00 11 THR A N 11
ATOM 15629 C CA . THR A 1 11 ? -7.116 1.836 -5.108 1.00 0.00 11 THR A CA 11
ATOM 15630 C C . THR A 1 11 ? -6.699 3.132 -4.410 1.00 0.00 11 THR A C 11
ATOM 15631 O O . THR A 1 11 ? -7.546 3.951 -4.057 1.00 0.00 11 THR A O 11
ATOM 15642 N N . LEU A 1 12 ? -5.394 3.278 -4.233 1.00 0.00 12 LEU A N 11
ATOM 15643 C CA . LEU A 1 12 ? -4.854 4.461 -3.584 1.00 0.00 12 LEU A CA 11
ATOM 15644 C C . LEU A 1 12 ? -3.557 4.874 -4.282 1.00 0.00 12 LEU A C 11
ATOM 15645 O O . LEU A 1 12 ? -2.723 4.027 -4.600 1.00 0.00 12 LEU A O 11
ATOM 15661 N N . VAL A 1 13 ? -3.428 6.174 -4.501 1.00 0.00 13 VAL A N 11
ATOM 15662 C CA . VAL A 1 13 ? -2.246 6.709 -5.156 1.00 0.00 13 VAL A CA 11
ATOM 15663 C C . VAL A 1 13 ? -1.289 7.262 -4.098 1.00 0.00 13 VAL A C 11
ATOM 15664 O O . VAL A 1 13 ? -1.624 8.206 -3.384 1.00 0.00 13 VAL A O 11
ATOM 15677 N N . LEU A 1 14 ? -0.115 6.650 -4.031 1.00 0.00 14 LEU A N 11
ATOM 15678 C CA . LEU A 1 14 ? 0.893 7.070 -3.073 1.00 0.00 14 LEU A CA 11
ATOM 15679 C C . LEU A 1 14 ? 2.028 7.782 -3.812 1.00 0.00 14 LEU A C 11
ATOM 15680 O O . LEU A 1 14 ? 2.251 7.538 -4.996 1.00 0.00 14 LEU A O 11
ATOM 15696 N N . HIS A 1 15 ? 2.715 8.648 -3.081 1.00 0.00 15 HIS A N 11
ATOM 15697 C CA . HIS A 1 15 ? 3.821 9.397 -3.653 1.00 0.00 15 HIS A CA 11
ATOM 15698 C C . HIS A 1 15 ? 5.097 9.114 -2.857 1.00 0.00 15 HIS A C 11
ATOM 15699 O O . HIS A 1 15 ? 5.095 8.289 -1.945 1.00 0.00 15 HIS A O 11
ATOM 15713 N N . ARG A 1 16 ? 6.157 9.816 -3.232 1.00 0.00 16 ARG A N 11
ATOM 15714 C CA . ARG A 1 16 ? 7.438 9.651 -2.565 1.00 0.00 16 ARG A CA 11
ATOM 15715 C C . ARG A 1 16 ? 8.008 11.014 -2.168 1.00 0.00 16 ARG A C 11
ATOM 15716 O O . ARG A 1 16 ? 8.752 11.626 -2.932 1.00 0.00 16 ARG A O 11
ATOM 15737 N N . ASP A 1 17 ? 7.638 11.449 -0.972 1.00 0.00 17 ASP A N 11
ATOM 15738 C CA . ASP A 1 17 ? 8.104 12.728 -0.464 1.00 0.00 17 ASP A CA 11
ATOM 15739 C C . ASP A 1 17 ? 9.552 12.587 0.009 1.00 0.00 17 ASP A C 11
ATOM 15740 O O . ASP A 1 17 ? 9.818 12.568 1.210 1.00 0.00 17 ASP A O 11
ATOM 15749 N N . SER A 1 18 ? 10.451 12.491 -0.959 1.00 0.00 18 SER A N 11
ATOM 15750 C CA . SER A 1 18 ? 11.866 12.352 -0.657 1.00 0.00 18 SER A CA 11
ATOM 15751 C C . SER A 1 18 ? 12.144 10.962 -0.083 1.00 0.00 18 SER A C 11
ATOM 15752 O O . SER A 1 18 ? 12.289 10.804 1.129 1.00 0.00 18 SER A O 11
ATOM 15760 N N . GLY A 1 19 ? 12.210 9.988 -0.979 1.00 0.00 19 GLY A N 11
ATOM 15761 C CA . GLY A 1 19 ? 12.469 8.616 -0.577 1.00 0.00 19 GLY A CA 11
ATOM 15762 C C . GLY A 1 19 ? 11.742 8.281 0.727 1.00 0.00 19 GLY A C 11
ATOM 15763 O O . GLY A 1 19 ? 12.375 7.935 1.723 1.00 0.00 19 GLY A O 11
ATOM 15767 N N . SER A 1 20 ? 10.423 8.396 0.678 1.00 0.00 20 SER A N 11
ATOM 15768 C CA . SER A 1 20 ? 9.603 8.110 1.843 1.00 0.00 20 SER A CA 11
ATOM 15769 C C . SER A 1 20 ? 8.127 8.061 1.445 1.00 0.00 20 SER A C 11
ATOM 15770 O O . SER A 1 20 ? 7.512 9.097 1.200 1.00 0.00 20 SER A O 11
ATOM 15778 N N . LEU A 1 21 ? 7.601 6.846 1.393 1.00 0.00 21 LEU A N 11
ATOM 15779 C CA . LEU A 1 21 ? 6.208 6.648 1.029 1.00 0.00 21 LEU A CA 11
ATOM 15780 C C . LEU A 1 21 ? 5.312 7.304 2.082 1.00 0.00 21 LEU A C 11
ATOM 15781 O O . LEU A 1 21 ? 4.225 7.783 1.764 1.00 0.00 21 LEU A O 11
ATOM 15797 N N . GLY A 1 22 ? 5.802 7.304 3.313 1.00 0.00 22 GLY A N 11
ATOM 15798 C CA . GLY A 1 22 ? 5.059 7.893 4.414 1.00 0.00 22 GLY A CA 11
ATOM 15799 C C . GLY A 1 22 ? 4.341 6.816 5.229 1.00 0.00 22 GLY A C 11
ATOM 15800 O O . GLY A 1 22 ? 3.252 7.050 5.750 1.00 0.00 22 GLY A O 11
ATOM 15804 N N . PHE A 1 23 ? 4.981 5.659 5.314 1.00 0.00 23 PHE A N 11
ATOM 15805 C CA . PHE A 1 23 ? 4.417 4.545 6.057 1.00 0.00 23 PHE A CA 11
ATOM 15806 C C . PHE A 1 23 ? 5.382 3.358 6.083 1.00 0.00 23 PHE A C 11
ATOM 15807 O O . PHE A 1 23 ? 6.476 3.431 5.526 1.00 0.00 23 PHE A O 11
ATOM 15824 N N . ASN A 1 24 ? 4.941 2.291 6.734 1.00 0.00 24 ASN A N 11
ATOM 15825 C CA . ASN A 1 24 ? 5.752 1.090 6.839 1.00 0.00 24 ASN A CA 11
ATOM 15826 C C . ASN A 1 24 ? 4.876 -0.136 6.572 1.00 0.00 24 ASN A C 11
ATOM 15827 O O . ASN A 1 24 ? 3.651 -0.052 6.627 1.00 0.00 24 ASN A O 11
ATOM 15838 N N . ILE A 1 25 ? 5.540 -1.247 6.287 1.00 0.00 25 ILE A N 11
ATOM 15839 C CA . ILE A 1 25 ? 4.838 -2.488 6.012 1.00 0.00 25 ILE A CA 11
ATOM 15840 C C . ILE A 1 25 ? 5.432 -3.607 6.870 1.00 0.00 25 ILE A C 11
ATOM 15841 O O . ILE A 1 25 ? 6.534 -3.469 7.399 1.00 0.00 25 ILE A O 11
ATOM 15857 N N . ILE A 1 26 ? 4.676 -4.689 6.982 1.00 0.00 26 ILE A N 11
ATOM 15858 C CA . ILE A 1 26 ? 5.113 -5.830 7.768 1.00 0.00 26 ILE A CA 11
ATOM 15859 C C . ILE A 1 26 ? 4.905 -7.111 6.958 1.00 0.00 26 ILE A C 11
ATOM 15860 O O . ILE A 1 26 ? 4.207 -7.103 5.945 1.00 0.00 26 ILE A O 11
ATOM 15876 N N . GLY A 1 27 ? 5.522 -8.182 7.435 1.00 0.00 27 GLY A N 11
ATOM 15877 C CA . GLY A 1 27 ? 5.413 -9.468 6.768 1.00 0.00 27 GLY A CA 11
ATOM 15878 C C . GLY A 1 27 ? 6.688 -9.790 5.986 1.00 0.00 27 GLY A C 11
ATOM 15879 O O . GLY A 1 27 ? 7.650 -9.024 6.016 1.00 0.00 27 GLY A O 11
ATOM 15883 N N . GLY A 1 28 ? 6.654 -10.925 5.303 1.00 0.00 28 GLY A N 11
ATOM 15884 C CA . GLY A 1 28 ? 7.795 -11.358 4.514 1.00 0.00 28 GLY A CA 11
ATOM 15885 C C . GLY A 1 28 ? 8.979 -11.718 5.414 1.00 0.00 28 GLY A C 11
ATOM 15886 O O . GLY A 1 28 ? 9.457 -10.883 6.180 1.00 0.00 28 GLY A O 11
ATOM 15890 N N . ARG A 1 29 ? 9.418 -12.962 5.291 1.00 0.00 29 ARG A N 11
ATOM 15891 C CA . ARG A 1 29 ? 10.537 -13.442 6.083 1.00 0.00 29 ARG A CA 11
ATOM 15892 C C . ARG A 1 29 ? 10.658 -14.963 5.964 1.00 0.00 29 ARG A C 11
ATOM 15893 O O . ARG A 1 29 ? 9.662 -15.678 6.060 1.00 0.00 29 ARG A O 11
ATOM 15914 N N . PRO A 1 30 ? 11.920 -15.424 5.750 1.00 0.00 30 PRO A N 11
ATOM 15915 C CA . PRO A 1 30 ? 12.184 -16.847 5.617 1.00 0.00 30 PRO A CA 11
ATOM 15916 C C . PRO A 1 30 ? 12.121 -17.546 6.976 1.00 0.00 30 PRO A C 11
ATOM 15917 O O . PRO A 1 30 ? 13.057 -17.455 7.769 1.00 0.00 30 PRO A O 11
ATOM 15928 N N . SER A 1 31 ? 11.008 -18.228 7.204 1.00 0.00 31 SER A N 11
ATOM 15929 C CA . SER A 1 31 ? 10.811 -18.943 8.454 1.00 0.00 31 SER A CA 11
ATOM 15930 C C . SER A 1 31 ? 9.549 -19.804 8.370 1.00 0.00 31 SER A C 11
ATOM 15931 O O . SER A 1 31 ? 9.616 -21.025 8.502 1.00 0.00 31 SER A O 11
ATOM 15939 N N . VAL A 1 32 ? 8.427 -19.133 8.153 1.00 0.00 32 VAL A N 11
ATOM 15940 C CA . VAL A 1 32 ? 7.151 -19.822 8.050 1.00 0.00 32 VAL A CA 11
ATOM 15941 C C . VAL A 1 32 ? 7.167 -20.737 6.824 1.00 0.00 32 VAL A C 11
ATOM 15942 O O . VAL A 1 32 ? 6.601 -20.399 5.786 1.00 0.00 32 VAL A O 11
ATOM 15955 N N . ASP A 1 33 ? 7.823 -21.877 6.985 1.00 0.00 33 ASP A N 11
ATOM 15956 C CA . ASP A 1 33 ? 7.920 -22.843 5.903 1.00 0.00 33 ASP A CA 11
ATOM 15957 C C . ASP A 1 33 ? 8.699 -24.067 6.388 1.00 0.00 33 ASP A C 11
ATOM 15958 O O . ASP A 1 33 ? 9.620 -23.942 7.193 1.00 0.00 33 ASP A O 11
ATOM 15967 N N . ASN A 1 34 ? 8.301 -25.223 5.876 1.00 0.00 34 ASN A N 11
ATOM 15968 C CA . ASN A 1 34 ? 8.951 -26.468 6.246 1.00 0.00 34 ASN A CA 11
ATOM 15969 C C . ASN A 1 34 ? 8.378 -27.608 5.401 1.00 0.00 34 ASN A C 11
ATOM 15970 O O . ASN A 1 34 ? 7.458 -28.302 5.831 1.00 0.00 34 ASN A O 11
ATOM 15981 N N . HIS A 1 35 ? 8.945 -27.766 4.214 1.00 0.00 35 HIS A N 11
ATOM 15982 C CA . HIS A 1 35 ? 8.502 -28.809 3.306 1.00 0.00 35 HIS A CA 11
ATOM 15983 C C . HIS A 1 35 ? 9.440 -28.872 2.099 1.00 0.00 35 HIS A C 11
ATOM 15984 O O . HIS A 1 35 ? 10.152 -29.857 1.912 1.00 0.00 35 HIS A O 11
ATOM 15998 N N . ASP A 1 36 ? 9.411 -27.807 1.311 1.00 0.00 36 ASP A N 11
ATOM 15999 C CA . ASP A 1 36 ? 10.250 -27.728 0.128 1.00 0.00 36 ASP A CA 11
ATOM 16000 C C . ASP A 1 36 ? 10.002 -26.394 -0.580 1.00 0.00 36 ASP A C 11
ATOM 16001 O O . ASP A 1 36 ? 9.106 -26.289 -1.417 1.00 0.00 36 ASP A O 11
ATOM 16010 N N . GLY A 1 37 ? 10.811 -25.409 -0.219 1.00 0.00 37 GLY A N 11
ATOM 16011 C CA . GLY A 1 37 ? 10.691 -24.087 -0.809 1.00 0.00 37 GLY A CA 11
ATOM 16012 C C . GLY A 1 37 ? 9.379 -23.419 -0.393 1.00 0.00 37 GLY A C 11
ATOM 16013 O O . GLY A 1 37 ? 8.775 -23.799 0.608 1.00 0.00 37 GLY A O 11
ATOM 16017 N N . SER A 1 38 ? 8.977 -22.434 -1.184 1.00 0.00 38 SER A N 11
ATOM 16018 C CA . SER A 1 38 ? 7.748 -21.709 -0.910 1.00 0.00 38 SER A CA 11
ATOM 16019 C C . SER A 1 38 ? 7.808 -21.085 0.485 1.00 0.00 38 SER A C 11
ATOM 16020 O O . SER A 1 38 ? 8.815 -21.207 1.181 1.00 0.00 38 SER A O 11
ATOM 16028 N N . SER A 1 39 ? 6.717 -20.429 0.853 1.00 0.00 39 SER A N 11
ATOM 16029 C CA . SER A 1 39 ? 6.634 -19.785 2.153 1.00 0.00 39 SER A CA 11
ATOM 16030 C C . SER A 1 39 ? 5.360 -18.942 2.238 1.00 0.00 39 SER A C 11
ATOM 16031 O O . SER A 1 39 ? 4.994 -18.264 1.279 1.00 0.00 39 SER A O 11
ATOM 16039 N N . SER A 1 40 ? 4.719 -19.011 3.396 1.00 0.00 40 SER A N 11
ATOM 16040 C CA . SER A 1 40 ? 3.493 -18.263 3.619 1.00 0.00 40 SER A CA 11
ATOM 16041 C C . SER A 1 40 ? 3.820 -16.884 4.195 1.00 0.00 40 SER A C 11
ATOM 16042 O O . SER A 1 40 ? 4.234 -16.771 5.348 1.00 0.00 40 SER A O 11
ATOM 16050 N N . GLU A 1 41 ? 3.622 -15.869 3.366 1.00 0.00 41 GLU A N 11
ATOM 16051 C CA . GLU A 1 41 ? 3.891 -14.502 3.778 1.00 0.00 41 GLU A CA 11
ATOM 16052 C C . GLU A 1 41 ? 2.907 -13.542 3.106 1.00 0.00 41 GLU A C 11
ATOM 16053 O O . GLU A 1 41 ? 2.113 -13.952 2.262 1.00 0.00 41 GLU A O 11
ATOM 16065 N N . GLY A 1 42 ? 2.993 -12.282 3.507 1.00 0.00 42 GLY A N 11
ATOM 16066 C CA . GLY A 1 42 ? 2.120 -11.260 2.954 1.00 0.00 42 GLY A CA 11
ATOM 16067 C C . GLY A 1 42 ? 2.608 -9.860 3.330 1.00 0.00 42 GLY A C 11
ATOM 16068 O O . GLY A 1 42 ? 3.469 -9.711 4.196 1.00 0.00 42 GLY A O 11
ATOM 16072 N N . ILE A 1 43 ? 2.037 -8.869 2.661 1.00 0.00 43 ILE A N 11
ATOM 16073 C CA . ILE A 1 43 ? 2.403 -7.486 2.914 1.00 0.00 43 ILE A CA 11
ATOM 16074 C C . ILE A 1 43 ? 1.235 -6.770 3.595 1.00 0.00 43 ILE A C 11
ATOM 16075 O O . ILE A 1 43 ? 0.103 -6.832 3.119 1.00 0.00 43 ILE A O 11
ATOM 16091 N N . PHE A 1 44 ? 1.551 -6.107 4.697 1.00 0.00 44 PHE A N 11
ATOM 16092 C CA . PHE A 1 44 ? 0.541 -5.380 5.448 1.00 0.00 44 PHE A CA 11
ATOM 16093 C C . PHE A 1 44 ? 1.116 -4.086 6.028 1.00 0.00 44 PHE A C 11
ATOM 16094 O O . PHE A 1 44 ? 2.312 -4.002 6.303 1.00 0.00 44 PHE A O 11
ATOM 16111 N N . VAL A 1 45 ? 0.236 -3.110 6.199 1.00 0.00 45 VAL A N 11
ATOM 16112 C CA . VAL A 1 45 ? 0.641 -1.824 6.741 1.00 0.00 45 VAL A CA 11
ATOM 16113 C C . VAL A 1 45 ? 0.378 -1.806 8.249 1.00 0.00 45 VAL A C 11
ATOM 16114 O O . VAL A 1 45 ? -0.745 -2.050 8.689 1.00 0.00 45 VAL A O 11
ATOM 16127 N N . SER A 1 46 ? 1.431 -1.515 8.997 1.00 0.00 46 SER A N 11
ATOM 16128 C CA . SER A 1 46 ? 1.328 -1.463 10.446 1.00 0.00 46 SER A CA 11
ATOM 16129 C C . SER A 1 46 ? 1.640 -0.049 10.941 1.00 0.00 46 SER A C 11
ATOM 16130 O O . SER A 1 46 ? 1.483 0.246 12.125 1.00 0.00 46 SER A O 11
ATOM 16138 N N . LYS A 1 47 ? 2.077 0.787 10.011 1.00 0.00 47 LYS A N 11
ATOM 16139 C CA . LYS A 1 47 ? 2.413 2.162 10.339 1.00 0.00 47 LYS A CA 11
ATOM 16140 C C . LYS A 1 47 ? 2.132 3.053 9.127 1.00 0.00 47 LYS A C 11
ATOM 16141 O O . LYS A 1 47 ? 2.311 2.630 7.986 1.00 0.00 47 LYS A O 11
ATOM 16160 N N . ILE A 1 48 ? 1.697 4.271 9.416 1.00 0.00 48 ILE A N 11
ATOM 16161 C CA . ILE A 1 48 ? 1.390 5.225 8.364 1.00 0.00 48 ILE A CA 11
ATOM 16162 C C . ILE A 1 48 ? 1.693 6.640 8.861 1.00 0.00 48 ILE A C 11
ATOM 16163 O O . ILE A 1 48 ? 1.133 7.084 9.862 1.00 0.00 48 ILE A O 11
ATOM 16179 N N . VAL A 1 49 ? 2.580 7.309 8.138 1.00 0.00 49 VAL A N 11
ATOM 16180 C CA . VAL A 1 49 ? 2.964 8.665 8.493 1.00 0.00 49 VAL A CA 11
ATOM 16181 C C . VAL A 1 49 ? 1.787 9.608 8.237 1.00 0.00 49 VAL A C 11
ATOM 16182 O O . VAL A 1 49 ? 1.322 9.733 7.105 1.00 0.00 49 VAL A O 11
ATOM 16195 N N . ASP A 1 50 ? 1.339 10.248 9.307 1.00 0.00 50 ASP A N 11
ATOM 16196 C CA . ASP A 1 50 ? 0.226 11.177 9.212 1.00 0.00 50 ASP A CA 11
ATOM 16197 C C . ASP A 1 50 ? 0.509 12.195 8.105 1.00 0.00 50 ASP A C 11
ATOM 16198 O O . ASP A 1 50 ? -0.109 12.150 7.043 1.00 0.00 50 ASP A O 11
ATOM 16207 N N . SER A 1 51 ? 1.444 13.088 8.392 1.00 0.00 51 SER A N 11
ATOM 16208 C CA . SER A 1 51 ? 1.816 14.116 7.435 1.00 0.00 51 SER A CA 11
ATOM 16209 C C . SER A 1 51 ? 2.251 13.470 6.117 1.00 0.00 51 SER A C 11
ATOM 16210 O O . SER A 1 51 ? 2.279 14.129 5.079 1.00 0.00 51 SER A O 11
ATOM 16218 N N . GLY A 1 52 ? 2.579 12.190 6.203 1.00 0.00 52 GLY A N 11
ATOM 16219 C CA . GLY A 1 52 ? 3.011 11.448 5.030 1.00 0.00 52 GLY A CA 11
ATOM 16220 C C . GLY A 1 52 ? 1.963 11.522 3.918 1.00 0.00 52 GLY A C 11
ATOM 16221 O O . GLY A 1 52 ? 0.778 11.709 4.188 1.00 0.00 52 GLY A O 11
ATOM 16225 N N . PRO A 1 53 ? 2.451 11.369 2.658 1.00 0.00 53 PRO A N 11
ATOM 16226 C CA . PRO A 1 53 ? 1.570 11.417 1.503 1.00 0.00 53 PRO A CA 11
ATOM 16227 C C . PRO A 1 53 ? 0.755 10.128 1.382 1.00 0.00 53 PRO A C 11
ATOM 16228 O O . PRO A 1 53 ? -0.082 10.000 0.489 1.00 0.00 53 PRO A O 11
ATOM 16239 N N . ALA A 1 54 ? 1.027 9.205 2.293 1.00 0.00 54 ALA A N 11
ATOM 16240 C CA . ALA A 1 54 ? 0.329 7.931 2.299 1.00 0.00 54 ALA A CA 11
ATOM 16241 C C . ALA A 1 54 ? -1.011 8.091 3.019 1.00 0.00 54 ALA A C 11
ATOM 16242 O O . ALA A 1 54 ? -2.025 7.554 2.578 1.00 0.00 54 ALA A O 11
ATOM 16249 N N . ALA A 1 55 ? -0.972 8.833 4.116 1.00 0.00 55 ALA A N 11
ATOM 16250 C CA . ALA A 1 55 ? -2.170 9.071 4.902 1.00 0.00 55 ALA A CA 11
ATOM 16251 C C . ALA A 1 55 ? -2.859 10.342 4.401 1.00 0.00 55 ALA A C 11
ATOM 16252 O O . ALA A 1 55 ? -4.087 10.414 4.364 1.00 0.00 55 ALA A O 11
ATOM 16259 N N . LYS A 1 56 ? -2.039 11.314 4.027 1.00 0.00 56 LYS A N 11
ATOM 16260 C CA . LYS A 1 56 ? -2.554 12.578 3.530 1.00 0.00 56 LYS A CA 11
ATOM 16261 C C . LYS A 1 56 ? -3.498 12.313 2.355 1.00 0.00 56 LYS A C 11
ATOM 16262 O O . LYS A 1 56 ? -4.715 12.272 2.529 1.00 0.00 56 LYS A O 11
ATOM 16281 N N . GLU A 1 57 ? -2.901 12.140 1.185 1.00 0.00 57 GLU A N 11
ATOM 16282 C CA . GLU A 1 57 ? -3.673 11.880 -0.018 1.00 0.00 57 GLU A CA 11
ATOM 16283 C C . GLU A 1 57 ? -3.636 10.389 -0.360 1.00 0.00 57 GLU A C 11
ATOM 16284 O O . GLU A 1 57 ? -4.580 9.859 -0.945 1.00 0.00 57 GLU A O 11
ATOM 16296 N N . GLY A 1 58 ? -2.537 9.754 0.019 1.00 0.00 58 GLY A N 11
ATOM 16297 C CA . GLY A 1 58 ? -2.365 8.335 -0.241 1.00 0.00 58 GLY A CA 11
ATOM 16298 C C . GLY A 1 58 ? -3.695 7.590 -0.119 1.00 0.00 58 GLY A C 11
ATOM 16299 O O . GLY A 1 58 ? -4.157 6.976 -1.080 1.00 0.00 58 GLY A O 11
ATOM 16303 N N . GLY A 1 59 ? -4.274 7.668 1.070 1.00 0.00 59 GLY A N 11
ATOM 16304 C CA . GLY A 1 59 ? -5.542 7.009 1.330 1.00 0.00 59 GLY A CA 11
ATOM 16305 C C . GLY A 1 59 ? -5.333 5.694 2.084 1.00 0.00 59 GLY A C 11
ATOM 16306 O O . GLY A 1 59 ? -6.293 5.080 2.546 1.00 0.00 59 GLY A O 11
ATOM 16310 N N . LEU A 1 60 ? -4.071 5.301 2.184 1.00 0.00 60 LEU A N 11
ATOM 16311 C CA . LEU A 1 60 ? -3.723 4.071 2.873 1.00 0.00 60 LEU A CA 11
ATOM 16312 C C . LEU A 1 60 ? -4.289 4.110 4.294 1.00 0.00 60 LEU A C 11
ATOM 16313 O O . LEU A 1 60 ? -4.706 5.164 4.771 1.00 0.00 60 LEU A O 11
ATOM 16329 N N . GLN A 1 61 ? -4.284 2.948 4.931 1.00 0.00 61 GLN A N 11
ATOM 16330 C CA . GLN A 1 61 ? -4.791 2.836 6.288 1.00 0.00 61 GLN A CA 11
ATOM 16331 C C . GLN A 1 61 ? -4.169 1.627 6.989 1.00 0.00 61 GLN A C 11
ATOM 16332 O O . GLN A 1 61 ? -4.170 0.522 6.448 1.00 0.00 61 GLN A O 11
ATOM 16346 N N . ILE A 1 62 ? -3.653 1.876 8.184 1.00 0.00 62 ILE A N 11
ATOM 16347 C CA . ILE A 1 62 ? -3.029 0.821 8.965 1.00 0.00 62 ILE A CA 11
ATOM 16348 C C . ILE A 1 62 ? -3.892 -0.440 8.891 1.00 0.00 62 ILE A C 11
ATOM 16349 O O . ILE A 1 62 ? -5.094 -0.360 8.643 1.00 0.00 62 ILE A O 11
ATOM 16365 N N . HIS A 1 63 ? -3.245 -1.575 9.112 1.00 0.00 63 HIS A N 11
ATOM 16366 C CA . HIS A 1 63 ? -3.938 -2.851 9.074 1.00 0.00 63 HIS A CA 11
ATOM 16367 C C . HIS A 1 63 ? -4.545 -3.064 7.686 1.00 0.00 63 HIS A C 11
ATOM 16368 O O . HIS A 1 63 ? -5.700 -3.468 7.564 1.00 0.00 63 HIS A O 11
ATOM 16382 N N . ASP A 1 64 ? -3.738 -2.784 6.673 1.00 0.00 64 ASP A N 11
ATOM 16383 C CA . ASP A 1 64 ? -4.181 -2.940 5.298 1.00 0.00 64 ASP A CA 11
ATOM 16384 C C . ASP A 1 64 ? -3.164 -3.790 4.533 1.00 0.00 64 ASP A C 11
ATOM 16385 O O . ASP A 1 64 ? -1.960 -3.559 4.627 1.00 0.00 64 ASP A O 11
ATOM 16394 N N . ARG A 1 65 ? -3.687 -4.756 3.792 1.00 0.00 65 ARG A N 11
ATOM 16395 C CA . ARG A 1 65 ? -2.840 -5.642 3.011 1.00 0.00 65 ARG A CA 11
ATOM 16396 C C . ARG A 1 65 ? -2.781 -5.173 1.556 1.00 0.00 65 ARG A C 11
ATOM 16397 O O . ARG A 1 65 ? -3.772 -5.258 0.832 1.00 0.00 65 ARG A O 11
ATOM 16418 N N . ILE A 1 66 ? -1.609 -4.690 1.170 1.00 0.00 66 ILE A N 11
ATOM 16419 C CA . ILE A 1 66 ? -1.408 -4.208 -0.185 1.00 0.00 66 ILE A CA 11
ATOM 16420 C C . ILE A 1 66 ? -1.581 -5.369 -1.166 1.00 0.00 66 ILE A C 11
ATOM 16421 O O . ILE A 1 66 ? -1.153 -6.489 -0.890 1.00 0.00 66 ILE A O 11
ATOM 16437 N N . ILE A 1 67 ? -2.210 -5.063 -2.291 1.00 0.00 67 ILE A N 11
ATOM 16438 C CA . ILE A 1 67 ? -2.445 -6.068 -3.314 1.00 0.00 67 ILE A CA 11
ATOM 16439 C C . ILE A 1 67 ? -1.519 -5.805 -4.503 1.00 0.00 67 ILE A C 11
ATOM 16440 O O . ILE A 1 67 ? -0.918 -6.733 -5.043 1.00 0.00 67 ILE A O 11
ATOM 16456 N N . GLU A 1 68 ? -1.433 -4.537 -4.877 1.00 0.00 68 GLU A N 11
ATOM 16457 C CA . GLU A 1 68 ? -0.590 -4.141 -5.992 1.00 0.00 68 GLU A CA 11
ATOM 16458 C C . GLU A 1 68 ? -0.099 -2.704 -5.802 1.00 0.00 68 GLU A C 11
ATOM 16459 O O . GLU A 1 68 ? -0.755 -1.903 -5.139 1.00 0.00 68 GLU A O 11
ATOM 16471 N N . VAL A 1 69 ? 1.052 -2.423 -6.395 1.00 0.00 69 VAL A N 11
ATOM 16472 C CA . VAL A 1 69 ? 1.638 -1.097 -6.300 1.00 0.00 69 VAL A CA 11
ATOM 16473 C C . VAL A 1 69 ? 2.247 -0.715 -7.650 1.00 0.00 69 VAL A C 11
ATOM 16474 O O . VAL A 1 69 ? 3.220 -1.325 -8.091 1.00 0.00 69 VAL A O 11
ATOM 16487 N N . ASN A 1 70 ? 1.650 0.293 -8.269 1.00 0.00 70 ASN A N 11
ATOM 16488 C CA . ASN A 1 70 ? 2.121 0.764 -9.561 1.00 0.00 70 ASN A CA 11
ATOM 16489 C C . ASN A 1 70 ? 1.750 -0.258 -10.637 1.00 0.00 70 ASN A C 11
ATOM 16490 O O . ASN A 1 70 ? 1.221 0.106 -11.687 1.00 0.00 70 ASN A O 11
ATOM 16501 N N . GLY A 1 71 ? 2.040 -1.516 -10.340 1.00 0.00 71 GLY A N 11
ATOM 16502 C CA . GLY A 1 71 ? 1.744 -2.592 -11.270 1.00 0.00 71 GLY A CA 11
ATOM 16503 C C . GLY A 1 71 ? 2.579 -3.835 -10.955 1.00 0.00 71 GLY A C 11
ATOM 16504 O O . GLY A 1 71 ? 2.802 -4.675 -11.825 1.00 0.00 71 GLY A O 11
ATOM 16508 N N . ARG A 1 72 ? 3.019 -3.912 -9.707 1.00 0.00 72 ARG A N 11
ATOM 16509 C CA . ARG A 1 72 ? 3.825 -5.038 -9.266 1.00 0.00 72 ARG A CA 11
ATOM 16510 C C . ARG A 1 72 ? 3.081 -5.835 -8.193 1.00 0.00 72 ARG A C 11
ATOM 16511 O O . ARG A 1 72 ? 2.517 -5.258 -7.265 1.00 0.00 72 ARG A O 11
ATOM 16532 N N . ASP A 1 73 ? 3.104 -7.150 -8.355 1.00 0.00 73 ASP A N 11
ATOM 16533 C CA . ASP A 1 73 ? 2.438 -8.032 -7.412 1.00 0.00 73 ASP A CA 11
ATOM 16534 C C . ASP A 1 73 ? 3.215 -8.040 -6.093 1.00 0.00 73 ASP A C 11
ATOM 16535 O O . ASP A 1 73 ? 4.394 -8.388 -6.066 1.00 0.00 73 ASP A O 11
ATOM 16544 N N . LEU A 1 74 ? 2.521 -7.653 -5.033 1.00 0.00 74 LEU A N 11
ATOM 16545 C CA . LEU A 1 74 ? 3.130 -7.611 -3.715 1.00 0.00 74 LEU A CA 11
ATOM 16546 C C . LEU A 1 74 ? 2.192 -8.271 -2.703 1.00 0.00 74 LEU A C 11
ATOM 16547 O O . LEU A 1 74 ? 2.358 -8.103 -1.495 1.00 0.00 74 LEU A O 11
ATOM 16563 N N . SER A 1 75 ? 1.226 -9.007 -3.232 1.00 0.00 75 SER A N 11
ATOM 16564 C CA . SER A 1 75 ? 0.260 -9.693 -2.390 1.00 0.00 75 SER A CA 11
ATOM 16565 C C . SER A 1 75 ? 0.960 -10.777 -1.568 1.00 0.00 75 SER A C 11
ATOM 16566 O O . SER A 1 75 ? 0.742 -10.885 -0.362 1.00 0.00 75 SER A O 11
ATOM 16574 N N . ARG A 1 76 ? 1.786 -11.554 -2.253 1.00 0.00 76 ARG A N 11
ATOM 16575 C CA . ARG A 1 76 ? 2.519 -12.626 -1.602 1.00 0.00 76 ARG A CA 11
ATOM 16576 C C . ARG A 1 76 ? 4.019 -12.323 -1.606 1.00 0.00 76 ARG A C 11
ATOM 16577 O O . ARG A 1 76 ? 4.839 -13.230 -1.475 1.00 0.00 76 ARG A O 11
ATOM 16598 N N . ALA A 1 77 ? 4.331 -11.044 -1.759 1.00 0.00 77 ALA A N 11
ATOM 16599 C CA . ALA A 1 77 ? 5.718 -10.610 -1.782 1.00 0.00 77 ALA A CA 11
ATOM 16600 C C . ALA A 1 77 ? 6.207 -10.402 -0.347 1.00 0.00 77 ALA A C 11
ATOM 16601 O O . ALA A 1 77 ? 5.411 -10.412 0.591 1.00 0.00 77 ALA A O 11
ATOM 16608 N N . THR A 1 78 ? 7.513 -10.218 -0.222 1.00 0.00 78 THR A N 11
ATOM 16609 C CA . THR A 1 78 ? 8.117 -10.008 1.083 1.00 0.00 78 THR A CA 11
ATOM 16610 C C . THR A 1 78 ? 8.385 -8.519 1.313 1.00 0.00 78 THR A C 11
ATOM 16611 O O . THR A 1 78 ? 8.258 -7.713 0.393 1.00 0.00 78 THR A O 11
ATOM 16622 N N . HIS A 1 79 ? 8.750 -8.200 2.546 1.00 0.00 79 HIS A N 11
ATOM 16623 C CA . HIS A 1 79 ? 9.037 -6.823 2.909 1.00 0.00 79 HIS A CA 11
ATOM 16624 C C . HIS A 1 79 ? 10.105 -6.257 1.971 1.00 0.00 79 HIS A C 11
ATOM 16625 O O . HIS A 1 79 ? 10.057 -5.083 1.606 1.00 0.00 79 HIS A O 11
ATOM 16639 N N . ASP A 1 80 ? 11.043 -7.118 1.607 1.00 0.00 80 ASP A N 11
ATOM 16640 C CA . ASP A 1 80 ? 12.121 -6.719 0.718 1.00 0.00 80 ASP A CA 11
ATOM 16641 C C . ASP A 1 80 ? 11.539 -6.340 -0.645 1.00 0.00 80 ASP A C 11
ATOM 16642 O O . ASP A 1 80 ? 11.855 -5.281 -1.187 1.00 0.00 80 ASP A O 11
ATOM 16651 N N . GLN A 1 81 ? 10.699 -7.225 -1.161 1.00 0.00 81 GLN A N 11
ATOM 16652 C CA . GLN A 1 81 ? 10.070 -6.997 -2.451 1.00 0.00 81 GLN A CA 11
ATOM 16653 C C . GLN A 1 81 ? 9.153 -5.774 -2.385 1.00 0.00 81 GLN A C 11
ATOM 16654 O O . GLN A 1 81 ? 9.244 -4.879 -3.224 1.00 0.00 81 GLN A O 11
ATOM 16668 N N . ALA A 1 82 ? 8.290 -5.774 -1.379 1.00 0.00 82 ALA A N 11
ATOM 16669 C CA . ALA A 1 82 ? 7.357 -4.676 -1.193 1.00 0.00 82 ALA A CA 11
ATOM 16670 C C . ALA A 1 82 ? 8.131 -3.356 -1.164 1.00 0.00 82 ALA A C 11
ATOM 16671 O O . ALA A 1 82 ? 7.850 -2.451 -1.948 1.00 0.00 82 ALA A O 11
ATOM 16678 N N . VAL A 1 83 ? 9.088 -3.287 -0.251 1.00 0.00 83 VAL A N 11
ATOM 16679 C CA . VAL A 1 83 ? 9.904 -2.093 -0.109 1.00 0.00 83 VAL A CA 11
ATOM 16680 C C . VAL A 1 83 ? 10.502 -1.725 -1.468 1.00 0.00 83 VAL A C 11
ATOM 16681 O O . VAL A 1 83 ? 10.337 -0.601 -1.940 1.00 0.00 83 VAL A O 11
ATOM 16694 N N . GLU A 1 84 ? 11.185 -2.695 -2.060 1.00 0.00 84 GLU A N 11
ATOM 16695 C CA . GLU A 1 84 ? 11.809 -2.487 -3.356 1.00 0.00 84 GLU A CA 11
ATOM 16696 C C . GLU A 1 84 ? 10.800 -1.894 -4.342 1.00 0.00 84 GLU A C 11
ATOM 16697 O O . GLU A 1 84 ? 11.094 -0.910 -5.019 1.00 0.00 84 GLU A O 11
ATOM 16709 N N . ALA A 1 85 ? 9.632 -2.517 -4.390 1.00 0.00 85 ALA A N 11
ATOM 16710 C CA . ALA A 1 85 ? 8.578 -2.063 -5.282 1.00 0.00 85 ALA A CA 11
ATOM 16711 C C . ALA A 1 85 ? 8.320 -0.574 -5.042 1.00 0.00 85 ALA A C 11
ATOM 16712 O O . ALA A 1 85 ? 8.361 0.225 -5.976 1.00 0.00 85 ALA A O 11
ATOM 16719 N N . PHE A 1 86 ? 8.058 -0.246 -3.785 1.00 0.00 86 PHE A N 11
ATOM 16720 C CA . PHE A 1 86 ? 7.793 1.132 -3.411 1.00 0.00 86 PHE A CA 11
ATOM 16721 C C . PHE A 1 86 ? 9.029 2.008 -3.630 1.00 0.00 86 PHE A C 11
ATOM 16722 O O . PHE A 1 86 ? 8.910 3.215 -3.831 1.00 0.00 86 PHE A O 11
ATOM 16739 N N . LYS A 1 87 ? 10.186 1.364 -3.584 1.00 0.00 87 LYS A N 11
ATOM 16740 C CA . LYS A 1 87 ? 11.442 2.069 -3.775 1.00 0.00 87 LYS A CA 11
ATOM 16741 C C . LYS A 1 87 ? 11.638 2.359 -5.264 1.00 0.00 87 LYS A C 11
ATOM 16742 O O . LYS A 1 87 ? 12.118 3.429 -5.634 1.00 0.00 87 LYS A O 11
ATOM 16761 N N . THR A 1 88 ? 11.255 1.387 -6.079 1.00 0.00 88 THR A N 11
ATOM 16762 C CA . THR A 1 88 ? 11.383 1.524 -7.520 1.00 0.00 88 THR A CA 11
ATOM 16763 C C . THR A 1 88 ? 10.042 1.927 -8.138 1.00 0.00 88 THR A C 11
ATOM 16764 O O . THR A 1 88 ? 9.902 1.958 -9.360 1.00 0.00 88 THR A O 11
ATOM 16775 N N . ALA A 1 89 ? 9.090 2.224 -7.266 1.00 0.00 89 ALA A N 11
ATOM 16776 C CA . ALA A 1 89 ? 7.766 2.623 -7.710 1.00 0.00 89 ALA A CA 11
ATOM 16777 C C . ALA A 1 89 ? 7.831 4.039 -8.287 1.00 0.00 89 ALA A C 11
ATOM 16778 O O . ALA A 1 89 ? 8.526 4.900 -7.750 1.00 0.00 89 ALA A O 11
ATOM 16785 N N . LYS A 1 90 ? 7.098 4.235 -9.373 1.00 0.00 90 LYS A N 11
ATOM 16786 C CA . LYS A 1 90 ? 7.064 5.532 -10.028 1.00 0.00 90 LYS A CA 11
ATOM 16787 C C . LYS A 1 90 ? 5.744 6.232 -9.696 1.00 0.00 90 LYS A C 11
ATOM 16788 O O . LYS A 1 90 ? 4.740 5.575 -9.427 1.00 0.00 90 LYS A O 11
ATOM 16807 N N . GLU A 1 91 ? 5.790 7.556 -9.725 1.00 0.00 91 GLU A N 11
ATOM 16808 C CA . GLU A 1 91 ? 4.611 8.352 -9.430 1.00 0.00 91 GLU A CA 11
ATOM 16809 C C . GLU A 1 91 ? 3.896 8.741 -10.725 1.00 0.00 91 GLU A C 11
ATOM 16810 O O . GLU A 1 91 ? 4.540 9.056 -11.724 1.00 0.00 91 GLU A O 11
ATOM 16822 N N . PRO A 1 92 ? 2.538 8.706 -10.664 1.00 0.00 92 PRO A N 11
ATOM 16823 C CA . PRO A 1 92 ? 1.853 8.322 -9.442 1.00 0.00 92 PRO A CA 11
ATOM 16824 C C . PRO A 1 92 ? 1.936 6.811 -9.218 1.00 0.00 92 PRO A C 11
ATOM 16825 O O . PRO A 1 92 ? 1.935 6.037 -10.174 1.00 0.00 92 PRO A O 11
ATOM 16836 N N . ILE A 1 93 ? 2.007 6.436 -7.949 1.00 0.00 93 ILE A N 11
ATOM 16837 C CA . ILE A 1 93 ? 2.091 5.031 -7.587 1.00 0.00 93 ILE A CA 11
ATOM 16838 C C . ILE A 1 93 ? 0.691 4.510 -7.256 1.00 0.00 93 ILE A C 11
ATOM 16839 O O . ILE A 1 93 ? 0.099 4.906 -6.253 1.00 0.00 93 ILE A O 11
ATOM 16855 N N . VAL A 1 94 ? 0.203 3.630 -8.117 1.00 0.00 94 VAL A N 11
ATOM 16856 C CA . VAL A 1 94 ? -1.116 3.050 -7.929 1.00 0.00 94 VAL A CA 11
ATOM 16857 C C . VAL A 1 94 ? -1.016 1.867 -6.964 1.00 0.00 94 VAL A C 11
ATOM 16858 O O . VAL A 1 94 ? -0.481 0.817 -7.317 1.00 0.00 94 VAL A O 11
ATOM 16871 N N . VAL A 1 95 ? -1.537 2.077 -5.764 1.00 0.00 95 VAL A N 11
ATOM 16872 C CA . VAL A 1 95 ? -1.513 1.041 -4.746 1.00 0.00 95 VAL A CA 11
ATOM 16873 C C . VAL A 1 95 ? -2.942 0.572 -4.467 1.00 0.00 95 VAL A C 11
ATOM 16874 O O . VAL A 1 95 ? -3.889 1.348 -4.586 1.00 0.00 95 VAL A O 11
ATOM 16887 N N . GLN A 1 96 ? -3.054 -0.697 -4.103 1.00 0.00 96 GLN A N 11
ATOM 16888 C CA . GLN A 1 96 ? -4.352 -1.279 -3.807 1.00 0.00 96 GLN A CA 11
ATOM 16889 C C . GLN A 1 96 ? -4.281 -2.109 -2.524 1.00 0.00 96 GLN A C 11
ATOM 16890 O O . GLN A 1 96 ? -3.264 -2.742 -2.245 1.00 0.00 96 GLN A O 11
ATOM 16904 N N . VAL A 1 97 ? -5.375 -2.080 -1.777 1.00 0.00 97 VAL A N 11
ATOM 16905 C CA . VAL A 1 97 ? -5.450 -2.822 -0.530 1.00 0.00 97 VAL A CA 11
ATOM 16906 C C . VAL A 1 97 ? -6.793 -3.550 -0.454 1.00 0.00 97 VAL A C 11
ATOM 16907 O O . VAL A 1 97 ? -7.724 -3.220 -1.187 1.00 0.00 97 VAL A O 11
ATOM 16920 N N . LEU A 1 98 ? -6.851 -4.528 0.439 1.00 0.00 98 LEU A N 11
ATOM 16921 C CA . LEU A 1 98 ? -8.065 -5.305 0.619 1.00 0.00 98 LEU A CA 11
ATOM 16922 C C . LEU A 1 98 ? -8.728 -4.908 1.940 1.00 0.00 98 LEU A C 11
ATOM 16923 O O . LEU A 1 98 ? -8.306 -5.351 3.008 1.00 0.00 98 LEU A O 11
ATOM 16939 N N . ARG A 1 99 ? -9.754 -4.079 1.825 1.00 0.00 99 ARG A N 11
ATOM 16940 C CA . ARG A 1 99 ? -10.479 -3.618 2.997 1.00 0.00 99 ARG A CA 11
ATOM 16941 C C . ARG A 1 99 ? -11.812 -4.358 3.122 1.00 0.00 99 ARG A C 11
ATOM 16942 O O . ARG A 1 99 ? -12.665 -4.262 2.240 1.00 0.00 99 ARG A O 11
ATOM 16963 N N . ARG A 1 100 ? -11.951 -5.080 4.224 1.00 0.00 100 ARG A N 11
ATOM 16964 C CA . ARG A 1 100 ? -13.166 -5.836 4.476 1.00 0.00 100 ARG A CA 11
ATOM 16965 C C . ARG A 1 100 ? -14.397 -4.970 4.199 1.00 0.00 100 ARG A C 11
ATOM 16966 O O . ARG A 1 100 ? -14.278 -3.762 3.998 1.00 0.00 100 ARG A O 11
ATOM 16987 N N . THR A 1 101 ? -15.551 -5.621 4.197 1.00 0.00 101 THR A N 11
ATOM 16988 C CA . THR A 1 101 ? -16.802 -4.925 3.948 1.00 0.00 101 THR A CA 11
ATOM 16989 C C . THR A 1 101 ? -17.534 -4.657 5.265 1.00 0.00 101 THR A C 11
ATOM 16990 O O . THR A 1 101 ? -17.385 -5.409 6.227 1.00 0.00 101 THR A O 11
ATOM 17001 N N . SER A 1 102 ? -18.309 -3.582 5.266 1.00 0.00 102 SER A N 11
ATOM 17002 C CA . SER A 1 102 ? -19.065 -3.205 6.448 1.00 0.00 102 SER A CA 11
ATOM 17003 C C . SER A 1 102 ? -20.266 -2.346 6.049 1.00 0.00 102 SER A C 11
ATOM 17004 O O . SER A 1 102 ? -20.177 -1.537 5.127 1.00 0.00 102 SER A O 11
ATOM 17012 N N . GLY A 1 103 ? -21.363 -2.552 6.764 1.00 0.00 103 GLY A N 11
ATOM 17013 C CA . GLY A 1 103 ? -22.581 -1.807 6.496 1.00 0.00 103 GLY A CA 11
ATOM 17014 C C . GLY A 1 103 ? -23.646 -2.097 7.556 1.00 0.00 103 GLY A C 11
ATOM 17015 O O . GLY A 1 103 ? -23.651 -3.169 8.159 1.00 0.00 103 GLY A O 11
ATOM 17019 N N . PRO A 1 104 ? -24.546 -1.097 7.756 1.00 0.00 104 PRO A N 11
ATOM 17020 C CA . PRO A 1 104 ? -25.613 -1.235 8.733 1.00 0.00 104 PRO A CA 11
ATOM 17021 C C . PRO A 1 104 ? -26.711 -2.167 8.217 1.00 0.00 104 PRO A C 11
ATOM 17022 O O . PRO A 1 104 ? -27.350 -1.879 7.206 1.00 0.00 104 PRO A O 11
ATOM 17033 N N . SER A 1 105 ? -26.897 -3.264 8.936 1.00 0.00 105 SER A N 11
ATOM 17034 C CA . SER A 1 105 ? -27.908 -4.240 8.563 1.00 0.00 105 SER A CA 11
ATOM 17035 C C . SER A 1 105 ? -29.288 -3.764 9.020 1.00 0.00 105 SER A C 11
ATOM 17036 O O . SER A 1 105 ? -29.398 -2.973 9.956 1.00 0.00 105 SER A O 11
ATOM 17044 N N . SER A 1 106 ? -30.307 -4.266 8.339 1.00 0.00 106 SER A N 11
ATOM 17045 C CA . SER A 1 106 ? -31.676 -3.903 8.663 1.00 0.00 106 SER A CA 11
ATOM 17046 C C . SER A 1 106 ? -32.596 -5.111 8.479 1.00 0.00 106 SER A C 11
ATOM 17047 O O . SER A 1 106 ? -33.220 -5.572 9.434 1.00 0.00 106 SER A O 11
ATOM 17055 N N . GLY A 1 107 ? -32.652 -5.590 7.245 1.00 0.00 107 GLY A N 11
ATOM 17056 C CA . GLY A 1 107 ? -33.486 -6.736 6.924 1.00 0.00 107 GLY A CA 11
ATOM 17057 C C . GLY A 1 107 ? -34.260 -6.504 5.625 1.00 0.00 107 GLY A C 11
ATOM 17058 O O . GLY A 1 107 ? -34.423 -7.422 4.823 1.00 0.00 107 GLY A O 11
ATOM 17062 N N . GLY A 1 1 ? -29.272 -10.533 -5.842 1.00 0.00 1 GLY A N 12
ATOM 17063 C CA . GLY A 1 1 ? -29.755 -10.180 -4.518 1.00 0.00 1 GLY A CA 12
ATOM 17064 C C . GLY A 1 1 ? -29.237 -8.804 -4.094 1.00 0.00 1 GLY A C 12
ATOM 17065 O O . GLY A 1 1 ? -29.273 -7.855 -4.876 1.00 0.00 1 GLY A O 12
ATOM 17069 N N . SER A 1 2 ? -28.768 -8.739 -2.857 1.00 0.00 2 SER A N 12
ATOM 17070 C CA . SER A 1 2 ? -28.244 -7.495 -2.319 1.00 0.00 2 SER A CA 12
ATOM 17071 C C . SER A 1 2 ? -26.880 -7.739 -1.671 1.00 0.00 2 SER A C 12
ATOM 17072 O O . SER A 1 2 ? -26.613 -8.830 -1.169 1.00 0.00 2 SER A O 12
ATOM 17080 N N . SER A 1 3 ? -26.052 -6.705 -1.701 1.00 0.00 3 SER A N 12
ATOM 17081 C CA . SER A 1 3 ? -24.723 -6.793 -1.123 1.00 0.00 3 SER A CA 12
ATOM 17082 C C . SER A 1 3 ? -24.813 -7.284 0.323 1.00 0.00 3 SER A C 12
ATOM 17083 O O . SER A 1 3 ? -25.531 -6.705 1.136 1.00 0.00 3 SER A O 12
ATOM 17091 N N . GLY A 1 4 ? -24.073 -8.348 0.600 1.00 0.00 4 GLY A N 12
ATOM 17092 C CA . GLY A 1 4 ? -24.061 -8.925 1.934 1.00 0.00 4 GLY A CA 12
ATOM 17093 C C . GLY A 1 4 ? -22.776 -8.556 2.679 1.00 0.00 4 GLY A C 12
ATOM 17094 O O . GLY A 1 4 ? -22.693 -7.492 3.290 1.00 0.00 4 GLY A O 12
ATOM 17098 N N . SER A 1 5 ? -21.807 -9.456 2.603 1.00 0.00 5 SER A N 12
ATOM 17099 C CA . SER A 1 5 ? -20.531 -9.238 3.262 1.00 0.00 5 SER A CA 12
ATOM 17100 C C . SER A 1 5 ? -19.411 -9.919 2.472 1.00 0.00 5 SER A C 12
ATOM 17101 O O . SER A 1 5 ? -19.597 -11.015 1.944 1.00 0.00 5 SER A O 12
ATOM 17109 N N . SER A 1 6 ? -18.273 -9.242 2.417 1.00 0.00 6 SER A N 12
ATOM 17110 C CA . SER A 1 6 ? -17.124 -9.769 1.700 1.00 0.00 6 SER A CA 12
ATOM 17111 C C . SER A 1 6 ? -16.091 -8.661 1.484 1.00 0.00 6 SER A C 12
ATOM 17112 O O . SER A 1 6 ? -16.451 -7.506 1.260 1.00 0.00 6 SER A O 12
ATOM 17120 N N . GLY A 1 7 ? -14.827 -9.052 1.557 1.00 0.00 7 GLY A N 12
ATOM 17121 C CA . GLY A 1 7 ? -13.739 -8.107 1.372 1.00 0.00 7 GLY A CA 12
ATOM 17122 C C . GLY A 1 7 ? -13.868 -7.379 0.033 1.00 0.00 7 GLY A C 12
ATOM 17123 O O . GLY A 1 7 ? -14.492 -7.887 -0.897 1.00 0.00 7 GLY A O 12
ATOM 17127 N N . LYS A 1 8 ? -13.267 -6.199 -0.023 1.00 0.00 8 LYS A N 12
ATOM 17128 C CA . LYS A 1 8 ? -13.306 -5.396 -1.233 1.00 0.00 8 LYS A CA 12
ATOM 17129 C C . LYS A 1 8 ? -11.914 -4.823 -1.506 1.00 0.00 8 LYS A C 12
ATOM 17130 O O . LYS A 1 8 ? -11.132 -4.615 -0.579 1.00 0.00 8 LYS A O 12
ATOM 17149 N N . SER A 1 9 ? -11.646 -4.585 -2.781 1.00 0.00 9 SER A N 12
ATOM 17150 C CA . SER A 1 9 ? -10.362 -4.040 -3.187 1.00 0.00 9 SER A CA 12
ATOM 17151 C C . SER A 1 9 ? -10.518 -2.571 -3.585 1.00 0.00 9 SER A C 12
ATOM 17152 O O . SER A 1 9 ? -11.420 -2.224 -4.347 1.00 0.00 9 SER A O 12
ATOM 17160 N N . LEU A 1 10 ? -9.627 -1.749 -3.053 1.00 0.00 10 LEU A N 12
ATOM 17161 C CA . LEU A 1 10 ? -9.655 -0.325 -3.343 1.00 0.00 10 LEU A CA 12
ATOM 17162 C C . LEU A 1 10 ? -8.292 0.107 -3.887 1.00 0.00 10 LEU A C 12
ATOM 17163 O O . LEU A 1 10 ? -7.284 -0.556 -3.645 1.00 0.00 10 LEU A O 12
ATOM 17179 N N . THR A 1 11 ? -8.304 1.216 -4.611 1.00 0.00 11 THR A N 12
ATOM 17180 C CA . THR A 1 11 ? -7.081 1.745 -5.191 1.00 0.00 11 THR A CA 12
ATOM 17181 C C . THR A 1 11 ? -6.657 3.024 -4.467 1.00 0.00 11 THR A C 12
ATOM 17182 O O . THR A 1 11 ? -7.498 3.847 -4.110 1.00 0.00 11 THR A O 12
ATOM 17193 N N . LEU A 1 12 ? -5.352 3.151 -4.272 1.00 0.00 12 LEU A N 12
ATOM 17194 C CA . LEU A 1 12 ? -4.806 4.316 -3.597 1.00 0.00 12 LEU A CA 12
ATOM 17195 C C . LEU A 1 12 ? -3.546 4.780 -4.330 1.00 0.00 12 LEU A C 12
ATOM 17196 O O . LEU A 1 12 ? -2.729 3.961 -4.748 1.00 0.00 12 LEU A O 12
ATOM 17212 N N . VAL A 1 13 ? -3.427 6.093 -4.463 1.00 0.00 13 VAL A N 12
ATOM 17213 C CA . VAL A 1 13 ? -2.279 6.676 -5.137 1.00 0.00 13 VAL A CA 12
ATOM 17214 C C . VAL A 1 13 ? -1.274 7.165 -4.093 1.00 0.00 13 VAL A C 12
ATOM 17215 O O . VAL A 1 13 ? -1.580 8.055 -3.301 1.00 0.00 13 VAL A O 12
ATOM 17228 N N . LEU A 1 14 ? -0.094 6.563 -4.127 1.00 0.00 14 LEU A N 12
ATOM 17229 C CA . LEU A 1 14 ? 0.958 6.926 -3.193 1.00 0.00 14 LEU A CA 12
ATOM 17230 C C . LEU A 1 14 ? 2.022 7.747 -3.925 1.00 0.00 14 LEU A C 12
ATOM 17231 O O . LEU A 1 14 ? 2.178 7.626 -5.139 1.00 0.00 14 LEU A O 12
ATOM 17247 N N . HIS A 1 15 ? 2.727 8.563 -3.156 1.00 0.00 15 HIS A N 12
ATOM 17248 C CA . HIS A 1 15 ? 3.772 9.403 -3.716 1.00 0.00 15 HIS A CA 12
ATOM 17249 C C . HIS A 1 15 ? 5.059 9.229 -2.907 1.00 0.00 15 HIS A C 12
ATOM 17250 O O . HIS A 1 15 ? 5.081 8.499 -1.918 1.00 0.00 15 HIS A O 12
ATOM 17264 N N . ARG A 1 16 ? 6.100 9.913 -3.358 1.00 0.00 16 ARG A N 12
ATOM 17265 C CA . ARG A 1 16 ? 7.388 9.844 -2.689 1.00 0.00 16 ARG A CA 12
ATOM 17266 C C . ARG A 1 16 ? 7.859 11.246 -2.296 1.00 0.00 16 ARG A C 12
ATOM 17267 O O . ARG A 1 16 ? 8.696 11.837 -2.975 1.00 0.00 16 ARG A O 12
ATOM 17288 N N . ASP A 1 17 ? 7.299 11.738 -1.200 1.00 0.00 17 ASP A N 12
ATOM 17289 C CA . ASP A 1 17 ? 7.651 13.059 -0.709 1.00 0.00 17 ASP A CA 12
ATOM 17290 C C . ASP A 1 17 ? 9.056 13.016 -0.104 1.00 0.00 17 ASP A C 12
ATOM 17291 O O . ASP A 1 17 ? 9.220 13.165 1.105 1.00 0.00 17 ASP A O 12
ATOM 17300 N N . SER A 1 18 ? 10.033 12.812 -0.975 1.00 0.00 18 SER A N 12
ATOM 17301 C CA . SER A 1 18 ? 11.419 12.748 -0.542 1.00 0.00 18 SER A CA 12
ATOM 17302 C C . SER A 1 18 ? 11.754 11.333 -0.068 1.00 0.00 18 SER A C 12
ATOM 17303 O O . SER A 1 18 ? 12.065 11.124 1.104 1.00 0.00 18 SER A O 12
ATOM 17311 N N . GLY A 1 19 ? 11.680 10.397 -1.002 1.00 0.00 19 GLY A N 12
ATOM 17312 C CA . GLY A 1 19 ? 11.971 9.007 -0.694 1.00 0.00 19 GLY A CA 12
ATOM 17313 C C . GLY A 1 19 ? 11.387 8.612 0.663 1.00 0.00 19 GLY A C 12
ATOM 17314 O O . GLY A 1 19 ? 12.114 8.169 1.551 1.00 0.00 19 GLY A O 12
ATOM 17318 N N . SER A 1 20 ? 10.079 8.787 0.782 1.00 0.00 20 SER A N 12
ATOM 17319 C CA . SER A 1 20 ? 9.388 8.454 2.016 1.00 0.00 20 SER A CA 12
ATOM 17320 C C . SER A 1 20 ? 7.881 8.370 1.766 1.00 0.00 20 SER A C 12
ATOM 17321 O O . SER A 1 20 ? 7.162 9.352 1.950 1.00 0.00 20 SER A O 12
ATOM 17329 N N . LEU A 1 21 ? 7.447 7.189 1.351 1.00 0.00 21 LEU A N 12
ATOM 17330 C CA . LEU A 1 21 ? 6.038 6.965 1.074 1.00 0.00 21 LEU A CA 12
ATOM 17331 C C . LEU A 1 21 ? 5.202 7.505 2.236 1.00 0.00 21 LEU A C 12
ATOM 17332 O O . LEU A 1 21 ? 4.158 8.120 2.021 1.00 0.00 21 LEU A O 12
ATOM 17348 N N . GLY A 1 22 ? 5.692 7.257 3.442 1.00 0.00 22 GLY A N 12
ATOM 17349 C CA . GLY A 1 22 ? 5.003 7.711 4.638 1.00 0.00 22 GLY A CA 12
ATOM 17350 C C . GLY A 1 22 ? 4.250 6.559 5.307 1.00 0.00 22 GLY A C 12
ATOM 17351 O O . GLY A 1 22 ? 3.106 6.722 5.728 1.00 0.00 22 GLY A O 12
ATOM 17355 N N . PHE A 1 23 ? 4.924 5.421 5.385 1.00 0.00 23 PHE A N 12
ATOM 17356 C CA . PHE A 1 23 ? 4.333 4.242 5.997 1.00 0.00 23 PHE A CA 12
ATOM 17357 C C . PHE A 1 23 ? 5.337 3.089 6.046 1.00 0.00 23 PHE A C 12
ATOM 17358 O O . PHE A 1 23 ? 6.430 3.188 5.492 1.00 0.00 23 PHE A O 12
ATOM 17375 N N . ASN A 1 24 ? 4.929 2.020 6.715 1.00 0.00 24 ASN A N 12
ATOM 17376 C CA . ASN A 1 24 ? 5.779 0.849 6.844 1.00 0.00 24 ASN A CA 12
ATOM 17377 C C . ASN A 1 24 ? 4.983 -0.399 6.457 1.00 0.00 24 ASN A C 12
ATOM 17378 O O . ASN A 1 24 ? 3.761 -0.345 6.329 1.00 0.00 24 ASN A O 12
ATOM 17389 N N . ILE A 1 25 ? 5.708 -1.493 6.280 1.00 0.00 25 ILE A N 12
ATOM 17390 C CA . ILE A 1 25 ? 5.085 -2.753 5.910 1.00 0.00 25 ILE A CA 12
ATOM 17391 C C . ILE A 1 25 ? 5.555 -3.850 6.866 1.00 0.00 25 ILE A C 12
ATOM 17392 O O . ILE A 1 25 ? 6.596 -3.716 7.507 1.00 0.00 25 ILE A O 12
ATOM 17408 N N . ILE A 1 26 ? 4.764 -4.912 6.933 1.00 0.00 26 ILE A N 12
ATOM 17409 C CA . ILE A 1 26 ? 5.087 -6.032 7.80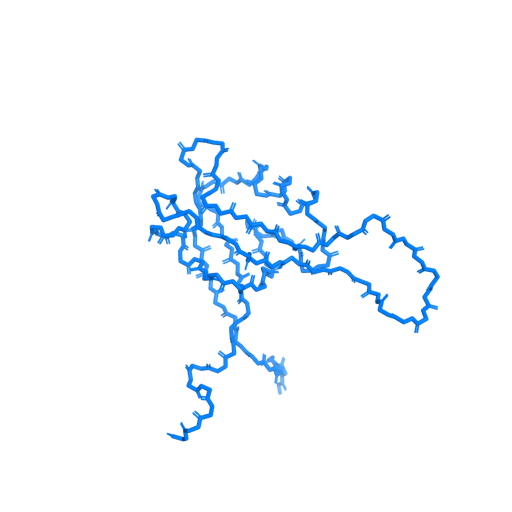0 1.00 0.00 26 ILE A CA 12
ATOM 17410 C C . ILE A 1 26 ? 4.765 -7.341 7.076 1.00 0.00 26 ILE A C 12
ATOM 17411 O O . ILE A 1 26 ? 3.968 -7.357 6.140 1.00 0.00 26 ILE A O 12
ATOM 17427 N N . GLY A 1 27 ? 5.403 -8.407 7.537 1.00 0.00 27 GLY A N 12
ATOM 17428 C CA . GLY A 1 27 ? 5.195 -9.717 6.945 1.00 0.00 27 GLY A CA 12
ATOM 17429 C C . GLY A 1 27 ? 6.511 -10.299 6.426 1.00 0.00 27 GLY A C 12
ATOM 17430 O O . GLY A 1 27 ? 7.517 -10.298 7.133 1.00 0.00 27 GLY A O 12
ATOM 17434 N N . GLY A 1 28 ? 6.461 -10.783 5.193 1.00 0.00 28 GLY A N 12
ATOM 17435 C CA . GLY A 1 28 ? 7.637 -11.367 4.570 1.00 0.00 28 GLY A CA 12
ATOM 17436 C C . GLY A 1 28 ? 8.234 -12.468 5.449 1.00 0.00 28 GLY A C 12
ATOM 17437 O O . GLY A 1 28 ? 7.862 -13.634 5.327 1.00 0.00 28 GLY A O 12
ATOM 17441 N 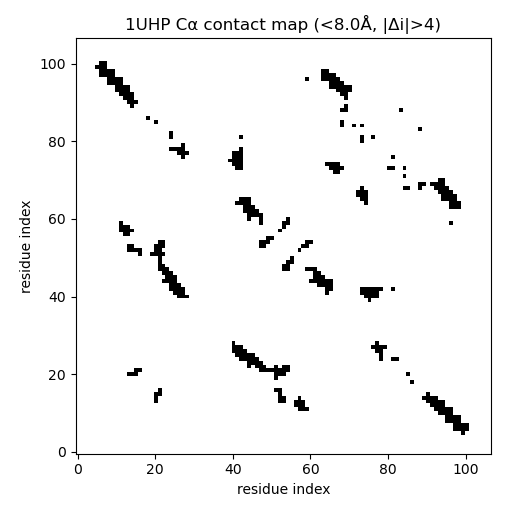N . ARG A 1 29 ? 9.148 -12.058 6.316 1.00 0.00 29 ARG A N 12
ATOM 17442 C CA . ARG A 1 29 ? 9.800 -12.995 7.215 1.00 0.00 29 ARG A CA 12
ATOM 17443 C C . ARG A 1 29 ? 10.742 -13.913 6.434 1.00 0.00 29 ARG A C 12
ATOM 17444 O O . ARG A 1 29 ? 10.534 -14.157 5.247 1.00 0.00 29 ARG A O 12
ATOM 17465 N N . PRO A 1 30 ? 11.786 -14.409 7.151 1.00 0.00 30 PRO A N 12
ATOM 17466 C CA . PRO A 1 30 ? 12.762 -15.294 6.537 1.00 0.00 30 PRO A CA 12
ATOM 17467 C C . PRO A 1 30 ? 12.183 -16.697 6.343 1.00 0.00 30 PRO A C 12
ATOM 17468 O O . PRO A 1 30 ? 11.502 -17.219 7.225 1.00 0.00 30 PRO A O 12
ATOM 17479 N N . SER A 1 31 ? 12.476 -17.268 5.184 1.00 0.00 31 SER A N 12
ATOM 17480 C CA . SER A 1 31 ? 11.993 -18.600 4.863 1.00 0.00 31 SER A CA 12
ATOM 17481 C C . SER A 1 31 ? 12.351 -18.952 3.418 1.00 0.00 31 SER A C 12
ATOM 17482 O O . SER A 1 31 ? 11.511 -18.853 2.525 1.00 0.00 31 SER A O 12
ATOM 17490 N N . VAL A 1 32 ? 13.599 -19.357 3.232 1.00 0.00 32 VAL A N 12
ATOM 17491 C CA . VAL A 1 32 ? 14.077 -19.725 1.910 1.00 0.00 32 VAL A CA 12
ATOM 17492 C C . VAL A 1 32 ? 14.504 -21.194 1.917 1.00 0.00 32 VAL A C 12
ATOM 17493 O O . VAL A 1 32 ? 15.695 -21.498 1.875 1.00 0.00 32 VAL A O 12
ATOM 17506 N N . ASP A 1 33 ? 13.508 -22.066 1.971 1.00 0.00 33 ASP A N 12
ATOM 17507 C CA . ASP A 1 33 ? 13.765 -23.496 1.984 1.00 0.00 33 ASP A CA 12
ATOM 17508 C C . ASP A 1 33 ? 13.035 -24.152 0.811 1.00 0.00 33 ASP A C 12
ATOM 17509 O O . ASP A 1 33 ? 11.815 -24.043 0.695 1.00 0.00 33 ASP A O 12
ATOM 17518 N N . ASN A 1 34 ? 13.812 -24.819 -0.030 1.00 0.00 34 ASN A N 12
ATOM 17519 C CA . ASN A 1 34 ? 13.254 -25.493 -1.191 1.00 0.00 34 ASN A CA 12
ATOM 17520 C C . ASN A 1 34 ? 13.620 -26.977 -1.138 1.00 0.00 34 ASN A C 12
ATOM 17521 O O . ASN A 1 34 ? 14.697 -27.371 -1.584 1.00 0.00 34 ASN A O 12
ATOM 17532 N N . HIS A 1 35 ? 12.703 -27.761 -0.589 1.00 0.00 35 HIS A N 12
ATOM 17533 C CA . HIS A 1 35 ? 12.916 -29.193 -0.473 1.00 0.00 35 HIS A CA 12
ATOM 17534 C C . HIS A 1 35 ? 11.670 -29.851 0.123 1.00 0.00 35 HIS A C 12
ATOM 17535 O O . HIS A 1 35 ? 11.028 -30.675 -0.526 1.00 0.00 35 HIS A O 12
ATOM 17549 N N . ASP A 1 36 ? 11.364 -29.460 1.351 1.00 0.00 36 ASP A N 12
ATOM 17550 C CA . ASP A 1 36 ? 10.205 -30.001 2.042 1.00 0.00 36 ASP A CA 12
ATOM 17551 C C . ASP A 1 36 ? 9.675 -28.961 3.031 1.00 0.00 36 ASP A C 12
ATOM 17552 O O . ASP A 1 36 ? 10.361 -28.601 3.986 1.00 0.00 36 ASP A O 12
ATOM 17561 N N . GLY A 1 37 ? 8.458 -28.508 2.768 1.00 0.00 37 GLY A N 12
ATOM 17562 C CA . GLY A 1 37 ? 7.828 -27.517 3.624 1.00 0.00 37 GLY A CA 12
ATOM 17563 C C . GLY A 1 37 ? 6.853 -26.646 2.828 1.00 0.00 37 GLY A C 12
ATOM 17564 O O . GLY A 1 37 ? 6.504 -26.975 1.695 1.00 0.00 37 GLY A O 12
ATOM 17568 N N . SER A 1 38 ? 6.442 -25.552 3.452 1.00 0.00 38 SER A N 12
ATOM 17569 C CA . SER A 1 38 ? 5.515 -24.632 2.816 1.00 0.00 38 SER A CA 12
ATOM 17570 C C . SER A 1 38 ? 5.643 -23.242 3.444 1.00 0.00 38 SER A C 12
ATOM 17571 O O . SER A 1 38 ? 5.312 -23.052 4.613 1.00 0.00 38 SER A O 12
ATOM 17579 N N . SER A 1 39 ? 6.126 -22.307 2.639 1.00 0.00 39 SER A N 12
ATOM 17580 C CA . SER A 1 39 ? 6.303 -20.941 3.101 1.00 0.00 39 SER A CA 12
ATOM 17581 C C . SER A 1 39 ? 5.028 -20.133 2.848 1.00 0.00 39 SER A C 12
ATOM 17582 O O . SER A 1 39 ? 4.232 -20.481 1.978 1.00 0.00 39 SER A O 12
ATOM 17590 N N . SER A 1 40 ? 4.874 -19.072 3.626 1.00 0.00 40 SER A N 12
ATOM 17591 C CA . SER A 1 40 ? 3.709 -18.212 3.497 1.00 0.00 40 SER A CA 12
ATOM 17592 C C . SER A 1 40 ? 4.020 -16.823 4.056 1.00 0.00 40 SER A C 12
ATOM 17593 O O . SER A 1 40 ? 4.408 -16.689 5.216 1.00 0.00 40 SER A O 12
ATOM 17601 N N . GLU A 1 41 ? 3.836 -15.823 3.206 1.00 0.00 41 GLU A N 12
ATOM 17602 C CA . GLU A 1 41 ? 4.092 -14.448 3.601 1.00 0.00 41 GLU A CA 12
ATOM 17603 C C . GLU A 1 41 ? 3.047 -13.516 2.985 1.00 0.00 41 GLU A C 12
ATOM 17604 O O . GLU A 1 41 ? 2.431 -13.850 1.974 1.00 0.00 41 GLU A O 12
ATOM 17616 N N . GLY A 1 42 ? 2.880 -12.365 3.619 1.00 0.00 42 GLY A N 12
ATOM 17617 C CA . GLY A 1 42 ? 1.920 -11.382 3.146 1.00 0.00 42 GLY A CA 12
ATOM 17618 C C . GLY A 1 42 ? 2.392 -9.960 3.459 1.00 0.00 42 GLY A C 12
ATOM 17619 O O . GLY A 1 42 ? 3.109 -9.741 4.434 1.00 0.00 42 GLY A O 12
ATOM 17623 N N . ILE A 1 43 ? 1.969 -9.031 2.614 1.00 0.00 43 ILE A N 12
ATOM 17624 C CA . ILE A 1 43 ? 2.340 -7.637 2.788 1.00 0.00 43 ILE A CA 12
ATOM 17625 C C . ILE A 1 43 ? 1.178 -6.883 3.437 1.00 0.00 43 ILE A C 12
ATOM 17626 O O . ILE A 1 43 ? 0.050 -6.934 2.949 1.00 0.00 43 ILE A O 12
ATOM 17642 N N . PHE A 1 44 ? 1.493 -6.200 4.528 1.00 0.00 44 PHE A N 12
ATOM 17643 C CA . PHE A 1 44 ? 0.489 -5.437 5.249 1.00 0.00 44 PHE A CA 12
ATOM 17644 C C . PHE A 1 44 ? 1.050 -4.089 5.708 1.00 0.00 44 PHE A C 12
ATOM 17645 O O . PHE A 1 44 ? 2.260 -3.872 5.672 1.00 0.00 44 PHE A O 12
ATOM 17662 N N . VAL A 1 45 ? 0.143 -3.219 6.128 1.00 0.00 45 VAL A N 12
ATOM 17663 C CA . VAL A 1 45 ? 0.533 -1.898 6.593 1.00 0.00 45 VAL A CA 12
ATOM 17664 C C . VAL A 1 45 ? 0.387 -1.835 8.115 1.00 0.00 45 VAL A C 12
ATOM 17665 O O . VAL A 1 45 ? -0.650 -2.213 8.659 1.00 0.00 45 VAL A O 12
ATOM 17678 N N . SER A 1 46 ? 1.440 -1.353 8.759 1.00 0.00 46 SER A N 12
ATOM 17679 C CA . SER A 1 46 ? 1.442 -1.235 10.207 1.00 0.00 46 SER A CA 12
ATOM 17680 C C . SER A 1 46 ? 1.651 0.225 10.613 1.00 0.00 46 SER A C 12
ATOM 17681 O O . SER A 1 46 ? 1.046 0.700 11.572 1.00 0.00 46 SER A O 12
ATOM 17689 N N . LYS A 1 47 ? 2.511 0.897 9.861 1.00 0.00 47 LYS A N 12
ATOM 17690 C CA . LYS A 1 47 ? 2.808 2.294 10.130 1.00 0.00 47 LYS A CA 12
ATOM 17691 C C . LYS A 1 47 ? 2.257 3.157 8.993 1.00 0.00 47 LYS A C 12
ATOM 17692 O O . LYS A 1 47 ? 2.224 2.724 7.842 1.00 0.00 47 LYS A O 12
ATOM 17711 N N . ILE A 1 48 ? 1.840 4.361 9.355 1.00 0.00 48 ILE A N 12
ATOM 17712 C CA . ILE A 1 48 ? 1.292 5.288 8.379 1.00 0.00 48 ILE A CA 12
ATOM 17713 C C . ILE A 1 48 ? 1.494 6.721 8.875 1.00 0.00 48 ILE A C 12
ATOM 17714 O O . ILE A 1 48 ? 0.759 7.191 9.742 1.00 0.00 48 ILE A O 12
ATOM 17730 N N . VAL A 1 49 ? 2.494 7.376 8.303 1.00 0.00 49 VAL A N 12
ATOM 17731 C CA . VAL A 1 49 ? 2.801 8.746 8.676 1.00 0.00 49 VAL A CA 12
ATOM 17732 C C . VAL A 1 49 ? 1.653 9.659 8.240 1.00 0.00 49 VAL A C 12
ATOM 17733 O O . VAL A 1 49 ? 0.983 9.388 7.244 1.00 0.00 49 VAL A O 12
ATOM 17746 N N . ASP A 1 50 ? 1.460 10.721 9.008 1.00 0.00 50 ASP A N 12
ATOM 17747 C CA . ASP A 1 50 ? 0.404 11.675 8.714 1.00 0.00 50 ASP A CA 12
ATOM 17748 C C . ASP A 1 50 ? 0.832 12.556 7.538 1.00 0.00 50 ASP A C 12
ATOM 17749 O O . ASP A 1 50 ? 0.554 12.235 6.384 1.00 0.00 50 ASP A O 12
ATOM 17758 N N . SER A 1 51 ? 1.501 13.650 7.872 1.00 0.00 51 SER A N 12
ATOM 17759 C CA . SER A 1 51 ? 1.969 14.580 6.859 1.00 0.00 51 SER A CA 12
ATOM 17760 C C . SER A 1 51 ? 2.181 13.846 5.533 1.00 0.00 51 SER A C 12
ATOM 17761 O O . SER A 1 51 ? 1.728 14.305 4.486 1.00 0.00 51 SER A O 12
ATOM 17769 N N . GLY A 1 52 ? 2.869 12.717 5.622 1.00 0.00 52 GLY A N 12
ATOM 17770 C CA . GLY A 1 52 ? 3.147 11.915 4.442 1.00 0.00 52 GLY A CA 12
ATOM 17771 C C . GLY A 1 52 ? 1.963 11.938 3.473 1.00 0.00 52 GLY A C 12
ATOM 17772 O O . GLY A 1 52 ? 0.815 12.071 3.893 1.00 0.00 52 GLY A O 12
ATOM 17776 N N . PRO A 1 53 ? 2.292 11.802 2.161 1.00 0.00 53 PRO A N 12
ATOM 17777 C CA . PRO A 1 53 ? 1.269 11.805 1.128 1.00 0.00 53 PRO A CA 12
ATOM 17778 C C . PRO A 1 53 ? 0.504 10.480 1.110 1.00 0.00 53 PRO A C 12
ATOM 17779 O O . PRO A 1 53 ? -0.497 10.347 0.408 1.00 0.00 53 PRO A O 12
ATOM 17790 N N . ALA A 1 54 ? 1.005 9.533 1.890 1.00 0.00 54 ALA A N 12
ATOM 17791 C CA . ALA A 1 54 ? 0.382 8.224 1.972 1.00 0.00 54 ALA A CA 12
ATOM 17792 C C . ALA A 1 54 ? -0.865 8.311 2.855 1.00 0.00 54 ALA A C 12
ATOM 17793 O O . ALA A 1 54 ? -1.844 7.605 2.624 1.00 0.00 54 ALA A O 12
ATOM 17800 N N . ALA A 1 55 ? -0.786 9.184 3.849 1.00 0.00 55 ALA A N 12
ATOM 17801 C CA . ALA A 1 55 ? -1.896 9.374 4.768 1.00 0.00 55 ALA A CA 12
ATOM 17802 C C . ALA A 1 55 ? -2.773 10.526 4.272 1.00 0.00 55 ALA A C 12
ATOM 17803 O O . ALA A 1 55 ? -3.995 10.479 4.399 1.00 0.00 55 ALA A O 12
ATOM 17810 N N . LYS A 1 56 ? -2.113 11.532 3.717 1.00 0.00 56 LYS A N 12
ATOM 17811 C CA . LYS A 1 56 ? -2.817 12.694 3.202 1.00 0.00 56 LYS A CA 12
ATOM 17812 C C . LYS A 1 56 ? -3.835 12.244 2.152 1.00 0.00 56 LYS A C 12
ATOM 17813 O O . LYS A 1 56 ? -5.015 12.075 2.458 1.00 0.00 56 LYS A O 12
ATOM 17832 N N . GLU A 1 57 ? -3.343 12.063 0.935 1.00 0.00 57 GLU A N 12
ATOM 17833 C CA . GLU A 1 57 ? -4.195 11.636 -0.161 1.00 0.00 57 GLU A CA 12
ATOM 17834 C C . GLU A 1 57 ? -4.017 10.138 -0.419 1.00 0.00 57 GLU A C 12
ATOM 17835 O O . GLU A 1 57 ? -4.917 9.484 -0.944 1.00 0.00 57 GLU A O 12
ATOM 17847 N N . GLY A 1 58 ? -2.850 9.639 -0.039 1.00 0.00 58 GLY A N 12
ATOM 17848 C CA . GLY A 1 58 ? -2.543 8.231 -0.223 1.00 0.00 58 GLY A CA 12
ATOM 17849 C C . GLY A 1 58 ? -3.809 7.377 -0.132 1.00 0.00 58 GLY A C 12
ATOM 17850 O O . GLY A 1 58 ? -4.138 6.646 -1.066 1.00 0.00 58 GLY A O 12
ATOM 17854 N N . GLY A 1 59 ? -4.485 7.498 1.001 1.00 0.00 59 GLY A N 12
ATOM 17855 C CA . GLY A 1 59 ? -5.708 6.746 1.225 1.00 0.00 59 GLY A CA 12
ATOM 17856 C C . GLY A 1 59 ? -5.428 5.465 2.014 1.00 0.00 59 GLY A C 12
ATOM 17857 O O . GLY A 1 59 ? -6.354 4.798 2.472 1.00 0.00 59 GLY A O 12
ATOM 17861 N N . LEU A 1 60 ? -4.145 5.161 2.150 1.00 0.00 60 LEU A N 12
ATOM 17862 C CA . LEU A 1 60 ? -3.731 3.972 2.875 1.00 0.00 60 LEU A CA 12
ATOM 17863 C C . LEU A 1 60 ? -4.387 3.969 4.257 1.00 0.00 60 LEU A C 12
ATOM 17864 O O . LEU A 1 60 ? -4.914 4.988 4.701 1.00 0.00 60 LEU A O 12
ATOM 17880 N N . GLN A 1 61 ? -4.334 2.811 4.900 1.00 0.00 61 GLN A N 12
ATOM 17881 C CA . GLN A 1 61 ? -4.917 2.662 6.222 1.00 0.00 61 GLN A CA 12
ATOM 17882 C C . GLN A 1 61 ? -4.201 1.553 6.996 1.00 0.00 61 GLN A C 12
ATOM 17883 O O . GLN A 1 61 ? -4.075 0.432 6.507 1.00 0.00 61 GLN A O 12
ATOM 17897 N N . ILE A 1 62 ? -3.750 1.905 8.191 1.00 0.00 62 ILE A N 12
ATOM 17898 C CA . ILE A 1 62 ? -3.049 0.954 9.037 1.00 0.00 62 ILE A CA 12
ATOM 17899 C C . ILE A 1 62 ? -3.773 -0.393 8.989 1.00 0.00 62 ILE A C 12
ATOM 17900 O O . ILE A 1 62 ? -4.995 -0.441 8.858 1.00 0.00 62 ILE A O 12
ATOM 17916 N N . HIS A 1 63 ? -2.988 -1.455 9.099 1.00 0.00 63 HIS A N 12
ATOM 17917 C CA . HIS A 1 63 ? -3.538 -2.799 9.070 1.00 0.00 63 HIS A CA 12
ATOM 17918 C C . HIS A 1 63 ? -4.225 -3.044 7.725 1.00 0.00 63 HIS A C 12
ATOM 17919 O O . HIS A 1 63 ? -5.373 -3.483 7.680 1.00 0.00 63 HIS A O 12
ATOM 17933 N N . ASP A 1 64 ? -3.492 -2.749 6.661 1.00 0.00 64 ASP A N 12
ATOM 17934 C CA . ASP A 1 64 ? -4.016 -2.932 5.318 1.00 0.00 64 ASP A CA 12
ATOM 17935 C C . ASP A 1 64 ? -3.081 -3.853 4.531 1.00 0.00 64 ASP A C 12
ATOM 17936 O O . ASP A 1 64 ? -1.863 -3.687 4.570 1.00 0.00 64 ASP A O 12
ATOM 17945 N N . ARG A 1 65 ? -3.687 -4.804 3.836 1.00 0.00 65 ARG A N 12
ATOM 17946 C CA . ARG A 1 65 ? -2.923 -5.752 3.041 1.00 0.00 65 ARG A CA 12
ATOM 17947 C C . ARG A 1 65 ? -2.792 -5.253 1.601 1.00 0.00 65 ARG A C 12
ATOM 17948 O O . ARG A 1 65 ? -3.765 -5.256 0.848 1.00 0.00 65 ARG A O 12
ATOM 17969 N N . ILE A 1 66 ? -1.582 -4.835 1.261 1.00 0.00 66 ILE A N 12
ATOM 17970 C CA . ILE A 1 66 ? -1.311 -4.334 -0.076 1.00 0.00 66 ILE A CA 12
ATOM 17971 C C . ILE A 1 66 ? -1.517 -5.461 -1.090 1.00 0.00 66 ILE A C 12
ATOM 17972 O O . ILE A 1 66 ? -1.090 -6.592 -0.862 1.00 0.00 66 ILE A O 12
ATOM 17988 N N . ILE A 1 67 ? -2.173 -5.113 -2.187 1.00 0.00 67 ILE A N 12
ATOM 17989 C CA . ILE A 1 67 ? -2.442 -6.082 -3.237 1.00 0.00 67 ILE A CA 12
ATOM 17990 C C . ILE A 1 67 ? -1.473 -5.850 -4.398 1.00 0.00 67 ILE A C 12
ATOM 17991 O O . ILE A 1 67 ? -0.805 -6.779 -4.849 1.00 0.00 67 ILE A O 12
ATOM 18007 N N . GLU A 1 68 ? -1.428 -4.605 -4.850 1.00 0.00 68 GLU A N 12
ATOM 18008 C CA . GLU A 1 68 ? -0.553 -4.240 -5.951 1.00 0.00 68 GLU A CA 12
ATOM 18009 C C . GLU A 1 68 ? 0.015 -2.836 -5.733 1.00 0.00 68 GLU A C 12
ATOM 18010 O O . GLU A 1 68 ? -0.585 -2.020 -5.035 1.00 0.00 68 GLU A O 12
ATOM 18022 N N . VAL A 1 69 ? 1.167 -2.597 -6.344 1.00 0.00 69 VAL A N 12
ATOM 18023 C CA . VAL A 1 69 ? 1.823 -1.306 -6.226 1.00 0.00 69 VAL A CA 12
ATOM 18024 C C . VAL A 1 69 ? 2.422 -0.917 -7.579 1.00 0.00 69 VAL A C 12
ATOM 18025 O O . VAL A 1 69 ? 3.316 -1.595 -8.084 1.00 0.00 69 VAL A O 12
ATOM 18038 N N . ASN A 1 70 ? 1.905 0.172 -8.128 1.00 0.00 70 ASN A N 12
ATOM 18039 C CA . ASN A 1 70 ? 2.378 0.659 -9.413 1.00 0.00 70 ASN A CA 12
ATOM 18040 C C . ASN A 1 70 ? 2.256 -0.457 -10.452 1.00 0.00 70 ASN A C 12
ATOM 18041 O O . ASN A 1 70 ? 2.911 -0.415 -11.493 1.00 0.00 70 ASN A O 12
ATOM 18052 N N . GLY A 1 71 ? 1.414 -1.429 -10.134 1.00 0.00 71 GLY A N 12
ATOM 18053 C CA . GLY A 1 71 ? 1.199 -2.555 -11.028 1.00 0.00 71 GLY A CA 12
ATOM 18054 C C . GLY A 1 71 ? 2.027 -3.766 -10.594 1.00 0.00 71 GLY A C 12
ATOM 18055 O O . GLY A 1 71 ? 1.968 -4.821 -11.224 1.00 0.00 71 GLY A O 12
ATOM 18059 N N . ARG A 1 72 ? 2.781 -3.574 -9.521 1.00 0.00 72 ARG A N 12
ATOM 18060 C CA . ARG A 1 72 ? 3.620 -4.637 -8.996 1.00 0.00 72 ARG A CA 12
ATOM 18061 C C . ARG A 1 72 ? 2.858 -5.444 -7.943 1.00 0.00 72 ARG A C 12
ATOM 18062 O O . ARG A 1 72 ? 2.356 -4.883 -6.970 1.00 0.00 72 ARG A O 12
ATOM 18083 N N . ASP A 1 73 ? 2.795 -6.747 -8.173 1.00 0.00 73 ASP A N 12
ATOM 18084 C CA . ASP A 1 73 ? 2.103 -7.636 -7.256 1.00 0.00 73 ASP A CA 12
ATOM 18085 C C . ASP A 1 73 ? 2.967 -7.854 -6.013 1.00 0.00 73 ASP A C 12
ATOM 18086 O O . ASP A 1 73 ? 4.094 -8.336 -6.112 1.00 0.00 73 ASP A O 12
ATOM 18095 N N . LEU A 1 74 ? 2.406 -7.487 -4.870 1.00 0.00 74 LEU A N 12
ATOM 18096 C CA . LEU A 1 74 ? 3.111 -7.635 -3.608 1.00 0.00 74 LEU A CA 12
ATOM 18097 C C . LEU A 1 74 ? 2.359 -8.630 -2.722 1.00 0.00 74 LEU A C 12
ATOM 18098 O O . LEU A 1 74 ? 2.844 -9.008 -1.657 1.00 0.00 74 LEU A O 12
ATOM 18114 N N . SER A 1 75 ? 1.187 -9.027 -3.196 1.00 0.00 75 SER A N 12
ATOM 18115 C CA . SER A 1 75 ? 0.363 -9.971 -2.460 1.00 0.00 75 SER A CA 12
ATOM 18116 C C . SER A 1 75 ? 1.173 -11.226 -2.130 1.00 0.00 75 SER A C 12
ATOM 18117 O O . SER A 1 75 ? 1.010 -11.810 -1.060 1.00 0.00 75 SER A O 12
ATOM 18125 N N . ARG A 1 76 ? 2.028 -11.604 -3.069 1.00 0.00 76 ARG A N 12
ATOM 18126 C CA . ARG A 1 76 ? 2.863 -12.779 -2.891 1.00 0.00 76 ARG A CA 12
ATOM 18127 C C . ARG A 1 76 ? 4.334 -12.372 -2.774 1.00 0.00 76 ARG A C 12
ATOM 18128 O O . ARG A 1 76 ? 5.227 -13.184 -3.012 1.00 0.00 76 ARG A O 12
ATOM 18149 N N . ALA A 1 77 ? 4.540 -11.116 -2.408 1.00 0.00 77 ALA A N 12
ATOM 18150 C CA . ALA A 1 77 ? 5.886 -10.591 -2.258 1.00 0.00 77 ALA A CA 12
ATOM 18151 C C . ALA A 1 77 ? 6.221 -10.477 -0.769 1.00 0.00 77 ALA A C 12
ATOM 18152 O O . ALA A 1 77 ? 5.364 -10.709 0.083 1.00 0.00 77 ALA A O 12
ATOM 18159 N N . THR A 1 78 ? 7.468 -10.118 -0.501 1.00 0.00 78 THR A N 12
ATOM 18160 C CA . THR A 1 78 ? 7.926 -9.970 0.870 1.00 0.00 78 THR A CA 12
ATOM 18161 C C . THR A 1 78 ? 8.206 -8.499 1.183 1.00 0.00 78 THR A C 12
ATOM 18162 O O . THR A 1 78 ? 8.156 -7.651 0.293 1.00 0.00 78 THR A O 12
ATOM 18173 N N . HIS A 1 79 ? 8.494 -8.241 2.450 1.00 0.00 79 HIS A N 12
ATOM 18174 C CA . HIS A 1 79 ? 8.782 -6.887 2.891 1.00 0.00 79 HIS A CA 12
ATOM 18175 C C . HIS A 1 79 ? 9.927 -6.308 2.058 1.00 0.00 79 HIS A C 12
ATOM 18176 O O . HIS A 1 79 ? 9.901 -5.134 1.691 1.00 0.00 79 HIS A O 12
ATOM 18190 N N . ASP A 1 80 ? 10.905 -7.158 1.784 1.00 0.00 80 ASP A N 12
ATOM 18191 C CA . ASP A 1 80 ? 12.058 -6.746 1.001 1.00 0.00 80 ASP A CA 12
ATOM 18192 C C . ASP A 1 80 ? 11.593 -6.299 -0.386 1.00 0.00 80 ASP A C 12
ATOM 18193 O O . ASP A 1 80 ? 11.931 -5.205 -0.836 1.00 0.00 80 ASP A O 12
ATOM 18202 N N . GLN A 1 81 ? 10.824 -7.167 -1.027 1.00 0.00 81 GLN A N 12
ATOM 18203 C CA . GLN A 1 81 ? 10.309 -6.875 -2.353 1.00 0.00 81 GLN A CA 12
ATOM 18204 C C . GLN A 1 81 ? 9.373 -5.666 -2.305 1.00 0.00 81 GLN A C 12
ATOM 18205 O O . GLN A 1 81 ? 9.508 -4.740 -3.105 1.00 0.00 81 GLN A O 12
ATOM 18219 N N . ALA A 1 82 ? 8.446 -5.712 -1.360 1.00 0.00 82 ALA A N 12
ATOM 18220 C CA . ALA A 1 82 ? 7.489 -4.631 -1.197 1.00 0.00 82 ALA A CA 12
ATOM 18221 C C . ALA A 1 82 ? 8.236 -3.297 -1.145 1.00 0.00 82 ALA A C 12
ATOM 18222 O O . ALA A 1 82 ? 7.906 -2.368 -1.881 1.00 0.00 82 ALA A O 12
ATOM 18229 N N . VAL A 1 83 ? 9.228 -3.245 -0.269 1.00 0.00 83 VAL A N 12
ATOM 18230 C CA . VAL A 1 83 ? 10.024 -2.040 -0.111 1.00 0.00 83 VAL A CA 12
ATOM 18231 C C . VAL A 1 83 ? 10.605 -1.637 -1.468 1.00 0.00 83 VAL A C 12
ATOM 18232 O O . VAL A 1 83 ? 10.392 -0.517 -1.931 1.00 0.00 83 VAL A O 12
ATOM 18245 N N . GLU A 1 84 ? 11.327 -2.572 -2.068 1.00 0.00 84 GLU A N 12
ATOM 18246 C CA . GLU A 1 84 ? 11.941 -2.328 -3.363 1.00 0.00 84 GLU A CA 12
ATOM 18247 C C . GLU A 1 84 ? 10.901 -1.795 -4.351 1.00 0.00 84 GLU A C 12
ATOM 18248 O O . GLU A 1 84 ? 11.176 -0.864 -5.105 1.00 0.00 84 GLU A O 12
ATOM 18260 N N . ALA A 1 85 ? 9.727 -2.409 -4.314 1.00 0.00 85 ALA A N 12
ATOM 18261 C CA . ALA A 1 85 ? 8.645 -2.009 -5.197 1.00 0.00 85 ALA A CA 12
ATOM 18262 C C . ALA A 1 85 ? 8.351 -0.521 -4.993 1.00 0.00 85 ALA A C 12
ATOM 18263 O O . ALA A 1 85 ? 8.395 0.260 -5.943 1.00 0.00 85 ALA A O 12
ATOM 18270 N N . PHE A 1 86 ? 8.058 -0.173 -3.749 1.00 0.00 86 PHE A N 12
ATOM 18271 C CA . PHE A 1 86 ? 7.757 1.207 -3.409 1.00 0.00 86 PHE A CA 12
ATOM 18272 C C . PHE A 1 86 ? 8.976 2.105 -3.631 1.00 0.00 86 PHE A C 12
ATOM 18273 O O . PHE A 1 86 ? 8.834 3.306 -3.857 1.00 0.00 86 PHE A O 12
ATOM 18290 N N . LYS A 1 87 ? 10.146 1.488 -3.559 1.00 0.00 87 LYS A N 12
ATOM 18291 C CA . LYS A 1 87 ? 11.389 2.216 -3.749 1.00 0.00 87 LYS A CA 12
ATOM 18292 C C . LYS A 1 87 ? 11.597 2.479 -5.242 1.00 0.00 87 LYS A C 12
ATOM 18293 O O . LYS A 1 87 ? 11.997 3.575 -5.633 1.00 0.00 87 LYS A O 12
ATOM 18312 N N . THR A 1 88 ? 11.318 1.456 -6.035 1.00 0.00 88 THR A N 12
ATOM 18313 C CA . THR A 1 88 ? 11.470 1.562 -7.477 1.00 0.00 88 THR A CA 12
ATOM 18314 C C . THR A 1 88 ? 10.169 2.053 -8.115 1.00 0.00 88 THR A C 12
ATOM 18315 O O . THR A 1 88 ? 10.106 2.255 -9.327 1.00 0.00 88 THR A O 12
ATOM 18326 N N . ALA A 1 89 ? 9.163 2.230 -7.271 1.00 0.00 89 ALA A N 12
ATOM 18327 C CA . ALA A 1 89 ? 7.868 2.694 -7.738 1.00 0.00 89 ALA A CA 12
ATOM 18328 C C . ALA A 1 89 ? 7.977 4.160 -8.160 1.00 0.00 89 ALA A C 12
ATOM 18329 O O . ALA A 1 89 ? 8.763 4.916 -7.591 1.00 0.00 89 ALA A O 12
ATOM 18336 N N . LYS A 1 90 ? 7.176 4.519 -9.153 1.00 0.00 90 LYS A N 12
ATOM 18337 C CA . LYS A 1 90 ? 7.173 5.882 -9.657 1.00 0.00 90 LYS A CA 12
ATOM 18338 C C . LYS A 1 90 ? 5.810 6.520 -9.381 1.00 0.00 90 LYS A C 12
ATOM 18339 O O . LYS A 1 90 ? 4.799 5.824 -9.306 1.00 0.00 90 LYS A O 12
ATOM 18358 N N . GLU A 1 91 ? 5.828 7.837 -9.236 1.00 0.00 91 GLU A N 12
ATOM 18359 C CA . GLU A 1 91 ? 4.606 8.577 -8.970 1.00 0.00 91 GLU A CA 12
ATOM 18360 C C . GLU A 1 91 ? 3.957 9.019 -10.282 1.00 0.00 91 GLU A C 12
ATOM 18361 O O . GLU A 1 91 ? 4.650 9.393 -11.227 1.00 0.00 91 GLU A O 12
ATOM 18373 N N . PRO A 1 92 ? 2.598 8.962 -10.300 1.00 0.00 92 PRO A N 12
ATOM 18374 C CA . PRO A 1 92 ? 1.853 8.507 -9.138 1.00 0.00 92 PRO A CA 12
ATOM 18375 C C . PRO A 1 92 ? 1.951 6.988 -8.984 1.00 0.00 92 PRO A C 12
ATOM 18376 O O . PRO A 1 92 ? 1.967 6.260 -9.975 1.00 0.00 92 PRO A O 12
ATOM 18387 N N . ILE A 1 93 ? 2.013 6.555 -7.733 1.00 0.00 93 ILE A N 12
ATOM 18388 C CA . ILE A 1 93 ? 2.108 5.136 -7.436 1.00 0.00 93 ILE A CA 12
ATOM 18389 C C . ILE A 1 93 ? 0.708 4.581 -7.165 1.00 0.00 93 ILE A C 12
ATOM 18390 O O . ILE A 1 93 ? 0.088 4.916 -6.157 1.00 0.00 93 ILE A O 12
ATOM 18406 N N . VAL A 1 94 ? 0.251 3.741 -8.082 1.00 0.00 94 VAL A N 12
ATOM 18407 C CA . VAL A 1 94 ? -1.064 3.136 -7.954 1.00 0.00 94 VAL A CA 12
ATOM 18408 C C . VAL A 1 94 ? -0.964 1.889 -7.073 1.00 0.00 94 VAL A C 12
ATOM 18409 O O . VAL A 1 94 ? -0.389 0.881 -7.482 1.00 0.00 94 VAL A O 12
ATOM 18422 N N . VAL A 1 95 ? -1.532 1.998 -5.882 1.00 0.00 95 VAL A N 12
ATOM 18423 C CA . VAL A 1 95 ? -1.514 0.891 -4.940 1.00 0.00 95 VAL A CA 12
ATOM 18424 C C . VAL A 1 95 ? -2.949 0.439 -4.663 1.00 0.00 95 VAL A C 12
ATOM 18425 O O . VAL A 1 95 ? -3.882 1.237 -4.746 1.00 0.00 95 VAL A O 12
ATOM 18438 N N . GLN A 1 96 ? -3.081 -0.839 -4.340 1.00 0.00 96 GLN A N 12
ATOM 18439 C CA . GLN A 1 96 ? -4.386 -1.407 -4.050 1.00 0.00 96 GLN A CA 12
ATOM 18440 C C . GLN A 1 96 ? -4.348 -2.182 -2.731 1.00 0.00 96 GLN A C 12
ATOM 18441 O O . GLN A 1 96 ? -3.447 -2.989 -2.508 1.00 0.00 96 GLN A O 12
ATOM 18455 N N . VAL A 1 97 ? -5.336 -1.909 -1.892 1.00 0.00 97 VAL A N 12
ATOM 18456 C CA . VAL A 1 97 ? -5.427 -2.570 -0.602 1.00 0.00 97 VAL A CA 12
ATOM 18457 C C . VAL A 1 97 ? -6.793 -3.247 -0.475 1.00 0.00 97 VAL A C 12
ATOM 18458 O O . VAL A 1 97 ? -7.704 -2.964 -1.251 1.00 0.00 97 VAL A O 12
ATOM 18471 N N . LEU A 1 98 ? -6.892 -4.128 0.510 1.00 0.00 98 LEU A N 12
ATOM 18472 C CA . LEU A 1 98 ? -8.132 -4.846 0.749 1.00 0.00 98 LEU A CA 12
ATOM 18473 C C . LEU A 1 98 ? -8.725 -4.402 2.088 1.00 0.00 98 LEU A C 12
ATOM 18474 O O . LEU A 1 98 ? -8.112 -4.597 3.136 1.00 0.00 98 LEU A O 12
ATOM 18490 N N . ARG A 1 99 ? -9.909 -3.814 2.008 1.00 0.00 99 ARG A N 12
ATOM 18491 C CA . ARG A 1 99 ? -10.591 -3.341 3.201 1.00 0.00 99 ARG A CA 12
ATOM 18492 C C . ARG A 1 99 ? -11.636 -4.362 3.656 1.00 0.00 99 ARG A C 12
ATOM 18493 O O . ARG A 1 99 ? -12.695 -4.487 3.042 1.00 0.00 99 ARG A O 12
ATOM 18514 N N . ARG A 1 100 ? -11.302 -5.066 4.727 1.00 0.00 100 ARG A N 12
ATOM 18515 C CA . ARG A 1 100 ? -12.198 -6.072 5.271 1.00 0.00 100 ARG A CA 12
ATOM 18516 C C . ARG A 1 100 ? -13.646 -5.584 5.204 1.00 0.00 100 ARG A C 12
ATOM 18517 O O . ARG A 1 100 ? -13.909 -4.389 5.326 1.00 0.00 100 ARG A O 12
ATOM 18538 N N . THR A 1 101 ? -14.549 -6.535 5.011 1.00 0.00 101 THR A N 12
ATOM 18539 C CA . THR A 1 101 ? -15.964 -6.217 4.926 1.00 0.00 101 THR A CA 12
ATOM 18540 C C . THR A 1 101 ? -16.330 -5.136 5.945 1.00 0.00 101 THR A C 12
ATOM 18541 O O . THR A 1 101 ? -15.951 -5.224 7.112 1.00 0.00 101 THR A O 12
ATOM 18552 N N . SER A 1 102 ? -17.063 -4.142 5.467 1.00 0.00 102 SER A N 12
ATOM 18553 C CA . SER A 1 102 ? -17.484 -3.045 6.322 1.00 0.00 102 SER A CA 12
ATOM 18554 C C . SER A 1 102 ? -18.604 -3.509 7.255 1.00 0.00 102 SER A C 12
ATOM 18555 O O . SER A 1 102 ? -19.183 -4.576 7.054 1.00 0.00 102 SER A O 12
ATOM 18563 N N . GLY A 1 103 ? -18.877 -2.685 8.256 1.00 0.00 103 GLY A N 12
ATOM 18564 C CA . GLY A 1 103 ? -19.917 -2.997 9.221 1.00 0.00 103 GLY A CA 12
ATOM 18565 C C . GLY A 1 103 ? -20.060 -1.879 10.255 1.00 0.00 103 GLY A C 12
ATOM 18566 O O . GLY A 1 103 ? -19.457 -0.817 10.113 1.00 0.00 103 GLY A O 12
ATOM 18570 N N . PRO A 1 104 ? -20.883 -2.164 11.300 1.00 0.00 104 PRO A N 12
ATOM 18571 C CA . PRO A 1 104 ? -21.112 -1.195 12.358 1.00 0.00 104 PRO A CA 12
ATOM 18572 C C . PRO A 1 104 ? -19.903 -1.105 13.290 1.00 0.00 104 PRO A C 12
ATOM 18573 O O . PRO A 1 104 ? -18.998 -1.935 13.221 1.00 0.00 104 PRO A O 12
ATOM 18584 N N . SER A 1 105 ? -19.926 -0.089 14.141 1.00 0.00 105 SER A N 12
ATOM 18585 C CA . SER A 1 105 ? -18.843 0.121 15.086 1.00 0.00 105 SER A CA 12
ATOM 18586 C C . SER A 1 105 ? -19.213 1.234 16.068 1.00 0.00 105 SER A C 12
ATOM 18587 O O . SER A 1 105 ? -19.739 2.271 15.666 1.00 0.00 105 SER A O 12
ATOM 18595 N N . SER A 1 106 ? -18.924 0.982 17.336 1.00 0.00 106 SER A N 12
ATOM 18596 C CA . SER A 1 106 ? -19.220 1.950 18.378 1.00 0.00 106 SER A CA 12
ATOM 18597 C C . SER A 1 106 ? -17.930 2.367 19.087 1.00 0.00 106 SER A C 12
ATOM 18598 O O . SER A 1 106 ? -16.923 1.664 19.016 1.00 0.00 106 SER A O 12
ATOM 18606 N N . GLY A 1 107 ? -18.002 3.509 19.755 1.00 0.00 107 GLY A N 12
ATOM 18607 C CA . GLY A 1 107 ? -16.852 4.028 20.476 1.00 0.00 107 GLY A CA 12
ATOM 18608 C C . GLY A 1 107 ? -15.969 4.878 19.560 1.00 0.00 107 GLY A C 12
ATOM 18609 O O . GLY A 1 107 ? -14.765 4.644 19.460 1.00 0.00 107 GLY A O 12
ATOM 18613 N N . GLY A 1 1 ? -16.121 -23.666 -8.240 1.00 0.00 1 GLY A N 13
ATOM 18614 C CA . GLY A 1 1 ? -15.352 -23.051 -7.171 1.00 0.00 1 GLY A CA 13
ATOM 18615 C C . GLY A 1 1 ? -16.060 -21.808 -6.631 1.00 0.00 1 GLY A C 13
ATOM 18616 O O . GLY A 1 1 ? -17.025 -21.330 -7.226 1.00 0.00 1 GLY A O 13
ATOM 18620 N N . SER A 1 2 ? -15.553 -21.318 -5.509 1.00 0.00 2 SER A N 13
ATOM 18621 C CA . SER A 1 2 ? -16.125 -20.139 -4.881 1.00 0.00 2 SER A CA 13
ATOM 18622 C C . SER A 1 2 ? -15.218 -19.657 -3.748 1.00 0.00 2 SER A C 13
ATOM 18623 O O . SER A 1 2 ? -15.063 -20.343 -2.738 1.00 0.00 2 SER A O 13
ATOM 18631 N N . SER A 1 3 ? -14.643 -18.481 -3.952 1.00 0.00 3 SER A N 13
ATOM 18632 C CA . SER A 1 3 ? -13.755 -17.900 -2.959 1.00 0.00 3 SER A CA 13
ATOM 18633 C C . SER A 1 3 ? -14.532 -17.596 -1.677 1.00 0.00 3 SER A C 13
ATOM 18634 O O . SER A 1 3 ? -15.738 -17.359 -1.719 1.00 0.00 3 SER A O 13
ATOM 18642 N N . GLY A 1 4 ? -13.808 -17.611 -0.567 1.00 0.00 4 GLY A N 13
ATOM 18643 C CA . GLY A 1 4 ? -14.414 -17.340 0.725 1.00 0.00 4 GLY A CA 13
ATOM 18644 C C . GLY A 1 4 ? -14.138 -15.902 1.170 1.00 0.00 4 GLY A C 13
ATOM 18645 O O . GLY A 1 4 ? -13.075 -15.353 0.882 1.00 0.00 4 GLY A O 13
ATOM 18649 N N . SER A 1 5 ? -15.112 -15.333 1.864 1.00 0.00 5 SER A N 13
ATOM 18650 C CA . SER A 1 5 ? -14.987 -13.970 2.351 1.00 0.00 5 SER A CA 13
ATOM 18651 C C . SER A 1 5 ? -14.446 -13.066 1.242 1.00 0.00 5 SER A C 13
ATOM 18652 O O . SER A 1 5 ? -13.258 -12.747 1.221 1.00 0.00 5 SER A O 13
ATOM 18660 N N . SER A 1 6 ? -15.343 -12.678 0.348 1.00 0.00 6 SER A N 13
ATOM 18661 C CA . SER A 1 6 ? -14.971 -11.817 -0.762 1.00 0.00 6 SER A CA 13
ATOM 18662 C C . SER A 1 6 ? -14.996 -10.353 -0.319 1.00 0.00 6 SER A C 13
ATOM 18663 O O . SER A 1 6 ? -16.005 -9.669 -0.481 1.00 0.00 6 SER A O 13
ATOM 18671 N N . GLY A 1 7 ? -13.873 -9.915 0.232 1.00 0.00 7 GLY A N 13
ATOM 18672 C CA . GLY A 1 7 ? -13.754 -8.544 0.699 1.00 0.00 7 GLY A CA 13
ATOM 18673 C C . GLY A 1 7 ? -13.876 -7.556 -0.462 1.00 0.00 7 GLY A C 13
ATOM 18674 O O . GLY A 1 7 ? -14.585 -7.818 -1.433 1.00 0.00 7 GLY A O 13
ATOM 18678 N N . LYS A 1 8 ? -13.173 -6.441 -0.325 1.00 0.00 8 LYS A N 13
ATOM 18679 C CA . LYS A 1 8 ? -13.193 -5.413 -1.351 1.00 0.00 8 LYS A CA 13
ATOM 18680 C C . LYS A 1 8 ? -11.773 -4.886 -1.568 1.00 0.00 8 LYS A C 13
ATOM 18681 O O . LYS A 1 8 ? -10.961 -4.883 -0.644 1.00 0.00 8 LYS A O 13
ATOM 18700 N N . SER A 1 9 ? -11.517 -4.454 -2.793 1.00 0.00 9 SER A N 13
ATOM 18701 C CA . SER A 1 9 ? -10.209 -3.926 -3.143 1.00 0.00 9 SER A CA 13
ATOM 18702 C C . SER A 1 9 ? -10.341 -2.485 -3.639 1.00 0.00 9 SER A C 13
ATOM 18703 O O . SER A 1 9 ? -11.010 -2.228 -4.639 1.00 0.00 9 SER A O 13
ATOM 18711 N N . LEU A 1 10 ? -9.693 -1.582 -2.917 1.00 0.00 10 LEU A N 13
ATOM 18712 C CA . LEU A 1 10 ? -9.730 -0.174 -3.272 1.00 0.00 10 LEU A CA 13
ATOM 18713 C C . LEU A 1 10 ? -8.352 0.257 -3.776 1.00 0.00 10 LEU A C 13
ATOM 18714 O O . LEU A 1 10 ? -7.335 -0.304 -3.371 1.00 0.00 10 LEU A O 13
ATOM 18730 N N . THR A 1 11 ? -8.361 1.251 -4.652 1.00 0.00 11 THR A N 13
ATOM 18731 C CA . THR A 1 11 ? -7.124 1.764 -5.216 1.00 0.00 11 THR A CA 13
ATOM 18732 C C . THR A 1 11 ? -6.725 3.070 -4.526 1.00 0.00 11 THR A C 13
ATOM 18733 O O . THR A 1 11 ? -7.579 3.898 -4.214 1.00 0.00 11 THR A O 13
ATOM 18744 N N . LEU A 1 12 ? -5.426 3.213 -4.307 1.00 0.00 12 LEU A N 13
ATOM 18745 C CA . LEU A 1 12 ? -4.903 4.404 -3.659 1.00 0.00 12 LEU A CA 13
ATOM 18746 C C . LEU A 1 12 ? -3.582 4.801 -4.321 1.00 0.00 12 LEU A C 13
ATOM 18747 O O . LEU A 1 12 ? -2.751 3.945 -4.618 1.00 0.00 12 LEU A O 13
ATOM 18763 N N . VAL A 1 13 ? -3.430 6.100 -4.533 1.00 0.00 13 VAL A N 13
ATOM 18764 C CA . VAL A 1 13 ? -2.224 6.621 -5.155 1.00 0.00 13 VAL A CA 13
ATOM 18765 C C . VAL A 1 13 ? -1.285 7.152 -4.070 1.00 0.00 13 VAL A C 13
ATOM 18766 O O . VAL A 1 13 ? -1.625 8.095 -3.357 1.00 0.00 13 VAL A O 13
ATOM 18779 N N . LEU A 1 14 ? -0.123 6.523 -3.979 1.00 0.00 14 LEU A N 13
ATOM 18780 C CA . LEU A 1 14 ? 0.868 6.921 -2.993 1.00 0.00 14 LEU A CA 13
ATOM 18781 C C . LEU A 1 14 ? 2.045 7.594 -3.702 1.00 0.00 14 LEU A C 13
ATOM 18782 O O . LEU A 1 14 ? 2.284 7.351 -4.884 1.00 0.00 14 LEU A O 13
ATOM 18798 N N . HIS A 1 15 ? 2.748 8.428 -2.950 1.00 0.00 15 HIS A N 13
ATOM 18799 C CA . HIS A 1 15 ? 3.894 9.139 -3.491 1.00 0.00 15 HIS A CA 13
ATOM 18800 C C . HIS A 1 15 ? 5.090 8.976 -2.551 1.00 0.00 15 HIS A C 13
ATOM 18801 O O . HIS A 1 15 ? 4.936 9.018 -1.332 1.00 0.00 15 HIS A O 13
ATOM 18815 N N . ARG A 1 16 ? 6.256 8.793 -3.154 1.00 0.00 16 ARG A N 13
ATOM 18816 C CA . ARG A 1 16 ? 7.477 8.624 -2.386 1.00 0.00 16 ARG A CA 13
ATOM 18817 C C . ARG A 1 16 ? 8.237 9.949 -2.298 1.00 0.00 16 ARG A C 13
ATOM 18818 O O . ARG A 1 16 ? 8.953 10.321 -3.226 1.00 0.00 16 ARG A O 13
ATOM 18839 N N . ASP A 1 17 ? 8.055 10.625 -1.173 1.00 0.00 17 ASP A N 13
ATOM 18840 C CA . ASP A 1 17 ? 8.714 11.901 -0.952 1.00 0.00 17 ASP A CA 13
ATOM 18841 C C . ASP A 1 17 ? 10.149 11.653 -0.481 1.00 0.00 17 ASP A C 13
ATOM 18842 O O . ASP A 1 17 ? 10.371 11.244 0.657 1.00 0.00 17 ASP A O 13
ATOM 18851 N N . SER A 1 18 ? 11.086 11.912 -1.382 1.00 0.00 18 SER A N 13
ATOM 18852 C CA . SER A 1 18 ? 12.493 11.723 -1.073 1.00 0.00 18 SER A CA 13
ATOM 18853 C C . SER A 1 18 ? 12.723 10.314 -0.521 1.00 0.00 18 SER A C 13
ATOM 18854 O O . SER A 1 18 ? 13.389 10.145 0.499 1.00 0.00 18 SER A O 13
ATOM 18862 N N . GLY A 1 19 ? 12.158 9.340 -1.219 1.00 0.00 19 GLY A N 13
ATOM 18863 C CA . GLY A 1 19 ? 12.293 7.952 -0.812 1.00 0.00 19 GLY A CA 13
ATOM 18864 C C . GLY A 1 19 ? 11.528 7.685 0.486 1.00 0.00 19 GLY A C 13
ATOM 18865 O O . GLY A 1 19 ? 12.035 7.012 1.383 1.00 0.00 19 GLY A O 13
ATOM 18869 N N . SER A 1 20 ? 10.320 8.225 0.545 1.00 0.00 20 SER A N 13
ATOM 18870 C CA . SER A 1 20 ? 9.480 8.053 1.718 1.00 0.00 20 SER A CA 13
ATOM 18871 C C . SER A 1 20 ? 8.005 8.073 1.313 1.00 0.00 20 SER A C 13
ATOM 18872 O O . SER A 1 20 ? 7.462 9.127 0.985 1.00 0.00 20 SER A O 13
ATOM 18880 N N . LEU A 1 21 ? 7.398 6.896 1.349 1.00 0.00 21 LEU A N 13
ATOM 18881 C CA . LEU A 1 21 ? 5.996 6.765 0.989 1.00 0.00 21 LEU A CA 13
ATOM 18882 C C . LEU A 1 21 ? 5.134 7.418 2.071 1.00 0.00 21 LEU A C 13
ATOM 18883 O O . LEU A 1 21 ? 4.054 7.932 1.782 1.00 0.00 21 LEU A O 13
ATOM 18899 N N . GLY A 1 22 ? 5.643 7.378 3.293 1.00 0.00 22 GLY A N 13
ATOM 18900 C CA . GLY A 1 22 ? 4.932 7.960 4.419 1.00 0.00 22 GLY A CA 13
ATOM 18901 C C . GLY A 1 22 ? 4.258 6.875 5.261 1.00 0.00 22 GLY A C 13
ATOM 18902 O O . GLY A 1 22 ? 3.228 7.121 5.887 1.00 0.00 22 GLY A O 13
ATOM 18906 N N . PHE A 1 23 ? 4.866 5.698 5.250 1.00 0.00 23 PHE A N 13
ATOM 18907 C CA . PHE A 1 23 ? 4.337 4.575 6.005 1.00 0.00 23 PHE A CA 13
ATOM 18908 C C . PHE A 1 23 ? 5.333 3.414 6.031 1.00 0.00 23 PHE A C 13
ATOM 18909 O O . PHE A 1 23 ? 6.484 3.569 5.626 1.00 0.00 23 PHE A O 13
ATOM 18926 N N . ASN A 1 24 ? 4.855 2.276 6.511 1.00 0.00 24 ASN A N 13
ATOM 18927 C CA . ASN A 1 24 ? 5.689 1.089 6.595 1.00 0.00 24 ASN A CA 13
ATOM 18928 C C . ASN A 1 24 ? 4.824 -0.154 6.375 1.00 0.00 24 ASN A C 13
ATOM 18929 O O . ASN A 1 24 ? 3.599 -0.088 6.473 1.00 0.00 24 ASN A O 13
ATOM 18940 N N . ILE A 1 25 ? 5.494 -1.258 6.081 1.00 0.00 25 ILE A N 13
ATOM 18941 C CA . ILE A 1 25 ? 4.802 -2.514 5.846 1.00 0.00 25 ILE A CA 13
ATOM 18942 C C . ILE A 1 25 ? 5.450 -3.614 6.689 1.00 0.00 25 ILE A C 13
ATOM 18943 O O . ILE A 1 25 ? 6.572 -3.455 7.167 1.00 0.00 25 ILE A O 13
ATOM 18959 N N . ILE A 1 26 ? 4.715 -4.705 6.846 1.00 0.00 26 ILE A N 13
ATOM 18960 C CA . ILE A 1 26 ? 5.204 -5.831 7.624 1.00 0.00 26 ILE A CA 13
ATOM 18961 C C . ILE A 1 26 ? 5.110 -7.105 6.782 1.00 0.00 26 ILE A C 13
ATOM 18962 O O . ILE A 1 26 ? 4.451 -7.120 5.743 1.00 0.00 26 ILE A O 13
ATOM 18978 N N . GLY A 1 27 ? 5.778 -8.144 7.262 1.00 0.00 27 GLY A N 13
ATOM 18979 C CA . GLY A 1 27 ? 5.778 -9.420 6.567 1.00 0.00 27 GLY A CA 13
ATOM 18980 C C . GLY A 1 27 ? 7.197 -9.824 6.164 1.00 0.00 27 GLY A C 13
ATOM 18981 O O . GLY A 1 27 ? 8.172 -9.257 6.656 1.00 0.00 27 GLY A O 13
ATOM 18985 N N . GLY A 1 28 ? 7.269 -10.802 5.273 1.00 0.00 28 GLY A N 13
ATOM 18986 C CA . GLY A 1 28 ? 8.553 -11.289 4.798 1.00 0.00 28 GLY A CA 13
ATOM 18987 C C . GLY A 1 28 ? 9.133 -12.330 5.758 1.00 0.00 28 GLY A C 13
ATOM 18988 O O . GLY A 1 28 ? 9.578 -13.395 5.330 1.00 0.00 28 GLY A O 13
ATOM 18992 N N . ARG A 1 29 ? 9.110 -11.987 7.037 1.00 0.00 29 ARG A N 13
ATOM 18993 C CA . ARG A 1 29 ? 9.629 -12.878 8.061 1.00 0.00 29 ARG A CA 13
ATOM 18994 C C . ARG A 1 29 ? 8.498 -13.724 8.649 1.00 0.00 29 ARG A C 13
ATOM 18995 O O . ARG A 1 29 ? 7.326 -13.376 8.521 1.00 0.00 29 ARG A O 13
ATOM 19016 N N . PRO A 1 30 ? 8.901 -14.849 9.299 1.00 0.00 30 PRO A N 13
ATOM 19017 C CA . PRO A 1 30 ? 7.935 -15.748 9.908 1.00 0.00 30 PRO A CA 13
ATOM 19018 C C . PRO A 1 30 ? 7.377 -15.157 11.204 1.00 0.00 30 PRO A C 13
ATOM 19019 O O . PRO A 1 30 ? 8.006 -15.256 12.257 1.00 0.00 30 PRO A O 13
ATOM 19030 N N . SER A 1 31 ? 6.202 -14.556 11.085 1.00 0.00 31 SER A N 13
ATOM 19031 C CA . SER A 1 31 ? 5.553 -13.949 12.235 1.00 0.00 31 SER A CA 13
ATOM 19032 C C . SER A 1 31 ? 4.044 -14.198 12.175 1.00 0.00 31 SER A C 13
ATOM 19033 O O . SER A 1 31 ? 3.487 -14.870 13.041 1.00 0.00 31 SER A O 13
ATOM 19041 N N . VAL A 1 32 ? 3.426 -13.642 11.143 1.00 0.00 32 VAL A N 13
ATOM 19042 C CA . VAL A 1 32 ? 1.993 -13.795 10.958 1.00 0.00 32 VAL A CA 13
ATOM 19043 C C . VAL A 1 32 ? 1.706 -14.150 9.498 1.00 0.00 32 VAL A C 13
ATOM 19044 O O . VAL A 1 32 ? 1.059 -13.385 8.785 1.00 0.00 32 VAL A O 13
ATOM 19057 N N . ASP A 1 33 ? 2.202 -15.311 9.096 1.00 0.00 33 ASP A N 13
ATOM 19058 C CA . ASP A 1 33 ? 2.007 -15.777 7.734 1.00 0.00 33 ASP A CA 13
ATOM 19059 C C . ASP A 1 33 ? 1.697 -17.275 7.751 1.00 0.00 33 ASP A C 13
ATOM 19060 O O . ASP A 1 33 ? 0.615 -17.694 7.343 1.00 0.00 33 ASP A O 13
ATOM 19069 N N . ASN A 1 34 ? 2.667 -18.042 8.227 1.00 0.00 34 ASN A N 13
ATOM 19070 C CA . ASN A 1 34 ? 2.512 -19.485 8.303 1.00 0.00 34 ASN A CA 13
ATOM 19071 C C . ASN A 1 34 ? 2.355 -20.051 6.890 1.00 0.00 34 ASN A C 13
ATOM 19072 O O . ASN A 1 34 ? 2.032 -19.319 5.956 1.00 0.00 34 ASN A O 13
ATOM 19083 N N . HIS A 1 35 ? 2.591 -21.350 6.779 1.00 0.00 35 HIS A N 13
ATOM 19084 C CA . HIS A 1 35 ? 2.480 -22.023 5.496 1.00 0.00 35 HIS A CA 13
ATOM 19085 C C . HIS A 1 35 ? 1.014 -22.364 5.220 1.00 0.00 35 HIS A C 13
ATOM 19086 O O . HIS A 1 35 ? 0.473 -23.306 5.797 1.00 0.00 35 HIS A O 13
ATOM 19100 N N . ASP A 1 36 ? 0.413 -21.579 4.338 1.00 0.00 36 ASP A N 13
ATOM 19101 C CA . ASP A 1 36 ? -0.979 -21.785 3.979 1.00 0.00 36 ASP A CA 13
ATOM 19102 C C . ASP A 1 36 ? -1.195 -21.360 2.525 1.00 0.00 36 ASP A C 13
ATOM 19103 O O . ASP A 1 36 ? -0.704 -20.315 2.100 1.00 0.00 36 ASP A O 13
ATOM 19112 N N . GLY A 1 37 ? -1.930 -22.192 1.801 1.00 0.00 37 GLY A N 13
ATOM 19113 C CA . GLY A 1 37 ? -2.216 -21.916 0.404 1.00 0.00 37 GLY A CA 13
ATOM 19114 C C . GLY A 1 37 ? -0.958 -21.452 -0.333 1.00 0.00 37 GLY A C 13
ATOM 19115 O O . GLY A 1 37 ? 0.158 -21.776 0.073 1.00 0.00 37 GLY A O 13
ATOM 19119 N N . SER A 1 38 ? -1.179 -20.702 -1.402 1.00 0.00 38 SER A N 13
ATOM 19120 C CA . SER A 1 38 ? -0.077 -20.191 -2.199 1.00 0.00 38 SER A CA 13
ATOM 19121 C C . SER A 1 38 ? 0.130 -18.703 -1.912 1.00 0.00 38 SER A C 13
ATOM 19122 O O . SER A 1 38 ? -0.167 -17.857 -2.755 1.00 0.00 38 SER A O 13
ATOM 19130 N N . SER A 1 39 ? 0.638 -18.427 -0.720 1.00 0.00 39 SER A N 13
ATOM 19131 C CA . SER A 1 39 ? 0.887 -17.056 -0.311 1.00 0.00 39 SER A CA 13
ATOM 19132 C C . SER A 1 39 ? 2.311 -16.923 0.234 1.00 0.00 39 SER A C 13
ATOM 19133 O O . SER A 1 39 ? 3.037 -16.001 -0.135 1.00 0.00 39 SER A O 13
ATOM 19141 N N . SER A 1 40 ? 2.667 -17.857 1.104 1.00 0.00 40 SER A N 13
ATOM 19142 C CA . SER A 1 40 ? 3.990 -17.856 1.703 1.00 0.00 40 SER A CA 13
ATOM 19143 C C . SER A 1 40 ? 4.142 -16.650 2.633 1.00 0.00 40 SER A C 13
ATOM 19144 O O . SER A 1 40 ? 4.035 -16.783 3.851 1.00 0.00 40 SER A O 13
ATOM 19152 N N . GLU A 1 41 ? 4.390 -15.500 2.023 1.00 0.00 41 GLU A N 13
ATOM 19153 C CA . GLU A 1 41 ? 4.558 -14.272 2.781 1.00 0.00 41 GLU A CA 13
ATOM 19154 C C . GLU A 1 41 ? 3.486 -13.255 2.387 1.00 0.00 41 GLU A C 13
ATOM 19155 O O . GLU A 1 41 ? 3.040 -13.229 1.241 1.00 0.00 41 GLU A O 13
ATOM 19167 N N . GLY A 1 42 ? 3.102 -12.441 3.360 1.00 0.00 42 GLY A N 13
ATOM 19168 C CA . GLY A 1 42 ? 2.090 -11.424 3.129 1.00 0.00 42 GLY A CA 13
ATOM 19169 C C . GLY A 1 42 ? 2.607 -10.038 3.520 1.00 0.00 42 GLY A C 13
ATOM 19170 O O . GLY A 1 42 ? 3.435 -9.911 4.420 1.00 0.00 42 GLY A O 13
ATOM 19174 N N . ILE A 1 43 ? 2.095 -9.033 2.823 1.00 0.00 43 ILE A N 13
ATOM 19175 C CA . ILE A 1 43 ? 2.495 -7.661 3.086 1.00 0.00 43 ILE A CA 13
ATOM 19176 C C . ILE A 1 43 ? 1.313 -6.896 3.685 1.00 0.00 43 ILE A C 13
ATOM 19177 O O . ILE A 1 43 ? 0.214 -6.912 3.133 1.00 0.00 43 ILE A O 13
ATOM 19193 N N . PHE A 1 44 ? 1.579 -6.245 4.808 1.00 0.00 44 PHE A N 13
ATOM 19194 C CA . PHE A 1 44 ? 0.552 -5.476 5.489 1.00 0.00 44 PHE A CA 13
ATOM 19195 C C . PHE A 1 44 ? 1.129 -4.184 6.071 1.00 0.00 44 PHE A C 13
ATOM 19196 O O . PHE A 1 44 ? 2.324 -4.104 6.349 1.00 0.00 44 PHE A O 13
ATOM 19213 N N . VAL A 1 45 ? 0.253 -3.204 6.237 1.00 0.00 45 VAL A N 13
ATOM 19214 C CA . VAL A 1 45 ? 0.660 -1.920 6.781 1.00 0.00 45 VAL A CA 13
ATOM 19215 C C . VAL A 1 45 ? 0.509 -1.944 8.303 1.00 0.00 45 VAL A C 13
ATOM 19216 O O . VAL A 1 45 ? -0.556 -2.280 8.819 1.00 0.00 45 VAL A O 13
ATOM 19229 N N . SER A 1 46 ? 1.589 -1.583 8.979 1.00 0.00 46 SER A N 13
ATOM 19230 C CA . SER A 1 46 ? 1.590 -1.560 10.432 1.00 0.00 46 SER A CA 13
ATOM 19231 C C . SER A 1 46 ? 1.966 -0.163 10.932 1.00 0.00 46 SER A C 13
ATOM 19232 O O . SER A 1 46 ? 2.092 0.055 12.136 1.00 0.00 46 SER A O 13
ATOM 19240 N N . LYS A 1 47 ? 2.133 0.745 9.983 1.00 0.00 47 LYS A N 13
ATOM 19241 C CA . LYS A 1 47 ? 2.492 2.114 10.312 1.00 0.00 47 LYS A CA 13
ATOM 19242 C C . LYS A 1 47 ? 2.123 3.029 9.142 1.00 0.00 47 LYS A C 13
ATOM 19243 O O . LYS A 1 47 ? 2.157 2.609 7.987 1.00 0.00 47 LYS A O 13
ATOM 19262 N N . ILE A 1 48 ? 1.780 4.263 9.483 1.00 0.00 48 ILE A N 13
ATOM 19263 C CA . ILE A 1 48 ? 1.405 5.240 8.475 1.00 0.00 48 ILE A CA 13
ATOM 19264 C C . ILE A 1 48 ? 1.723 6.645 8.991 1.00 0.00 48 ILE A C 13
ATOM 19265 O O . ILE A 1 48 ? 1.158 7.085 9.991 1.00 0.00 48 ILE A O 13
ATOM 19281 N N . VAL A 1 49 ? 2.626 7.310 8.285 1.00 0.00 49 VAL A N 13
ATOM 19282 C CA . VAL A 1 49 ? 3.025 8.656 8.659 1.00 0.00 49 VAL A CA 13
ATOM 19283 C C . VAL A 1 49 ? 1.877 9.624 8.365 1.00 0.00 49 VAL A C 13
ATOM 19284 O O . VAL A 1 49 ? 1.454 9.760 7.218 1.00 0.00 49 VAL A O 13
ATOM 19297 N N . ASP A 1 50 ? 1.407 10.273 9.420 1.00 0.00 50 ASP A N 13
ATOM 19298 C CA . ASP A 1 50 ? 0.317 11.224 9.289 1.00 0.00 50 ASP A CA 13
ATOM 19299 C C . ASP A 1 50 ? 0.611 12.174 8.127 1.00 0.00 50 ASP A C 13
ATOM 19300 O O . ASP A 1 50 ? -0.008 12.077 7.068 1.00 0.00 50 ASP A O 13
ATOM 19309 N N . SER A 1 51 ? 1.558 13.071 8.363 1.00 0.00 51 SER A N 13
ATOM 19310 C CA . SER A 1 51 ? 1.942 14.038 7.349 1.00 0.00 51 SER A CA 13
ATOM 19311 C C . SER A 1 51 ? 2.332 13.315 6.058 1.00 0.00 51 SER A C 13
ATOM 19312 O O . SER A 1 51 ? 2.302 13.905 4.979 1.00 0.00 51 SER A O 13
ATOM 19320 N N . GLY A 1 52 ? 2.688 12.048 6.211 1.00 0.00 52 GLY A N 13
ATOM 19321 C CA . GLY A 1 52 ? 3.083 11.239 5.071 1.00 0.00 52 GLY A CA 13
ATOM 19322 C C . GLY A 1 52 ? 2.119 11.435 3.899 1.00 0.00 52 GLY A C 13
ATOM 19323 O O . GLY A 1 52 ? 0.926 11.654 4.102 1.00 0.00 52 GLY A O 13
ATOM 19327 N N . PRO A 1 53 ? 2.687 11.346 2.667 1.00 0.00 53 PRO A N 13
ATOM 19328 C CA . PRO A 1 53 ? 1.891 11.511 1.462 1.00 0.00 53 PRO A CA 13
ATOM 19329 C C . PRO A 1 53 ? 1.037 10.270 1.195 1.00 0.00 53 PRO A C 13
ATOM 19330 O O . PRO A 1 53 ? 0.249 10.246 0.251 1.00 0.00 53 PRO A O 13
ATOM 19341 N N . ALA A 1 54 ? 1.222 9.270 2.044 1.00 0.00 54 ALA A N 13
ATOM 19342 C CA . ALA A 1 54 ? 0.478 8.029 1.912 1.00 0.00 54 ALA A CA 13
ATOM 19343 C C . ALA A 1 54 ? -0.797 8.111 2.755 1.00 0.00 54 ALA A C 13
ATOM 19344 O O . ALA A 1 54 ? -1.743 7.358 2.531 1.00 0.00 54 ALA A O 13
ATOM 19351 N N . ALA A 1 55 ? -0.781 9.033 3.706 1.00 0.00 55 ALA A N 13
ATOM 19352 C CA . ALA A 1 55 ? -1.924 9.224 4.583 1.00 0.00 55 ALA A CA 13
ATOM 19353 C C . ALA A 1 55 ? -2.810 10.338 4.022 1.00 0.00 55 ALA A C 13
ATOM 19354 O O . ALA A 1 55 ? -3.979 10.110 3.713 1.00 0.00 55 ALA A O 13
ATOM 19361 N N . LYS A 1 56 ? -2.221 11.519 3.909 1.00 0.00 56 LYS A N 13
ATOM 19362 C CA . LYS A 1 56 ? -2.943 12.669 3.392 1.00 0.00 56 LYS A CA 13
ATOM 19363 C C . LYS A 1 56 ? -3.823 12.229 2.220 1.00 0.00 56 LYS A C 13
ATOM 19364 O O . LYS A 1 56 ? -5.015 11.978 2.394 1.00 0.00 56 LYS A O 13
ATOM 19383 N N . GLU A 1 57 ? -3.202 12.148 1.053 1.00 0.00 57 GLU A N 13
ATOM 19384 C CA . GLU A 1 57 ? -3.914 11.742 -0.147 1.00 0.00 57 GLU A CA 13
ATOM 19385 C C . GLU A 1 57 ? -3.826 10.226 -0.329 1.00 0.00 57 GLU A C 13
ATOM 19386 O O . GLU A 1 57 ? -4.821 9.576 -0.648 1.00 0.00 57 GLU A O 13
ATOM 19398 N N . GLY A 1 58 ? -2.626 9.705 -0.118 1.00 0.00 58 GLY A N 13
ATOM 19399 C CA . GLY A 1 58 ? -2.395 8.277 -0.255 1.00 0.00 58 GLY A CA 13
ATOM 19400 C C . GLY A 1 58 ? -3.706 7.496 -0.142 1.00 0.00 58 GLY A C 13
ATOM 19401 O O . GLY A 1 58 ? -4.056 6.731 -1.039 1.00 0.00 58 GLY A O 13
ATOM 19405 N N . GLY A 1 59 ? -4.395 7.717 0.968 1.00 0.00 59 GLY A N 13
ATOM 19406 C CA . GLY A 1 59 ? -5.660 7.044 1.210 1.00 0.00 59 GLY A CA 13
ATOM 19407 C C . GLY A 1 59 ? -5.442 5.708 1.924 1.00 0.00 59 GLY A C 13
ATOM 19408 O O . GLY A 1 59 ? -6.391 4.957 2.147 1.00 0.00 59 GLY A O 13
ATOM 19412 N N . LEU A 1 60 ? -4.187 5.452 2.263 1.00 0.00 60 LEU A N 13
ATOM 19413 C CA . LEU A 1 60 ? -3.833 4.220 2.947 1.00 0.00 60 LEU A CA 13
ATOM 19414 C C . LEU A 1 60 ? -4.392 4.253 4.370 1.00 0.00 60 LEU A C 13
ATOM 19415 O O . LEU A 1 60 ? -4.877 5.288 4.827 1.00 0.00 60 LEU A O 13
ATOM 19431 N N . GLN A 1 61 ? -4.307 3.109 5.033 1.00 0.00 61 GLN A N 13
ATOM 19432 C CA . GLN A 1 61 ? -4.798 2.994 6.395 1.00 0.00 61 GLN A CA 13
ATOM 19433 C C . GLN A 1 61 ? -4.206 1.755 7.070 1.00 0.00 61 GLN A C 13
ATOM 19434 O O . GLN A 1 61 ? -4.308 0.648 6.543 1.00 0.00 61 GLN A O 13
ATOM 19448 N N . ILE A 1 62 ? -3.601 1.983 8.227 1.00 0.00 62 ILE A N 13
ATOM 19449 C CA . ILE A 1 62 ? -2.993 0.899 8.979 1.00 0.00 62 ILE A CA 13
ATOM 19450 C C . ILE A 1 62 ? -3.880 -0.344 8.883 1.00 0.00 62 ILE A C 13
ATOM 19451 O O . ILE A 1 62 ? -5.098 -0.233 8.748 1.00 0.00 62 ILE A O 13
ATOM 19467 N N . HIS A 1 63 ? -3.235 -1.499 8.955 1.00 0.00 63 HIS A N 13
ATOM 19468 C CA . HIS A 1 63 ? -3.951 -2.761 8.877 1.00 0.00 63 HIS A CA 13
ATOM 19469 C C . HIS A 1 63 ? -4.508 -2.949 7.465 1.00 0.00 63 HIS A C 13
ATOM 19470 O O . HIS A 1 63 ? -5.668 -3.321 7.296 1.00 0.00 63 HIS A O 13
ATOM 19484 N N . ASP A 1 64 ? -3.655 -2.683 6.486 1.00 0.00 64 ASP A N 13
ATOM 19485 C CA . ASP A 1 64 ? -4.047 -2.819 5.094 1.00 0.00 64 ASP A CA 13
ATOM 19486 C C . ASP A 1 64 ? -3.187 -3.895 4.428 1.00 0.00 64 ASP A C 13
ATOM 19487 O O . ASP A 1 64 ? -1.995 -4.005 4.712 1.00 0.00 64 ASP A O 13
ATOM 19496 N N . ARG A 1 65 ? -3.825 -4.661 3.555 1.00 0.00 65 ARG A N 13
ATOM 19497 C CA . ARG A 1 65 ? -3.133 -5.724 2.847 1.00 0.00 65 ARG A CA 13
ATOM 19498 C C . ARG A 1 65 ? -2.925 -5.338 1.381 1.00 0.00 65 ARG A C 13
ATOM 19499 O O . ARG A 1 65 ? -3.766 -5.630 0.533 1.00 0.00 65 ARG A O 13
ATOM 19520 N N . ILE A 1 66 ? -1.799 -4.686 1.128 1.00 0.00 66 ILE A N 13
ATOM 19521 C CA . ILE A 1 66 ? -1.470 -4.256 -0.220 1.00 0.00 66 ILE A CA 13
ATOM 19522 C C . ILE A 1 66 ? -1.629 -5.437 -1.180 1.00 0.00 66 ILE A C 13
ATOM 19523 O O . ILE A 1 66 ? -1.199 -6.549 -0.878 1.00 0.00 66 ILE A O 13
ATOM 19539 N N . ILE A 1 67 ? -2.247 -5.155 -2.317 1.00 0.00 67 ILE A N 13
ATOM 19540 C CA . ILE A 1 67 ? -2.468 -6.180 -3.323 1.00 0.00 67 ILE A CA 13
ATOM 19541 C C . ILE A 1 67 ? -1.542 -5.927 -4.514 1.00 0.00 67 ILE A C 13
ATOM 19542 O O . ILE A 1 67 ? -0.952 -6.861 -5.056 1.00 0.00 67 ILE A O 13
ATOM 19558 N N . GLU A 1 68 ? -1.443 -4.660 -4.887 1.00 0.00 68 GLU A N 13
ATOM 19559 C CA . GLU A 1 68 ? -0.598 -4.272 -6.004 1.00 0.00 68 GLU A CA 13
ATOM 19560 C C . GLU A 1 68 ? -0.040 -2.865 -5.785 1.00 0.00 68 GLU A C 13
ATOM 19561 O O . GLU A 1 68 ? -0.655 -2.049 -5.099 1.00 0.00 68 GLU A O 13
ATOM 19573 N N . VAL A 1 69 ? 1.119 -2.623 -6.379 1.00 0.00 69 VAL A N 13
ATOM 19574 C CA . VAL A 1 69 ? 1.767 -1.328 -6.257 1.00 0.00 69 VAL A CA 13
ATOM 19575 C C . VAL A 1 69 ? 2.374 -0.937 -7.606 1.00 0.00 69 VAL A C 13
ATOM 19576 O O . VAL A 1 69 ? 3.281 -1.606 -8.099 1.00 0.00 69 VAL A O 13
ATOM 19589 N N . ASN A 1 70 ? 1.849 0.144 -8.164 1.00 0.00 70 ASN A N 13
ATOM 19590 C CA . ASN A 1 70 ? 2.328 0.632 -9.446 1.00 0.00 70 ASN A CA 13
ATOM 19591 C C . ASN A 1 70 ? 2.170 -0.469 -10.497 1.00 0.00 70 ASN A C 13
ATOM 19592 O O . ASN A 1 70 ? 2.791 -0.413 -11.558 1.00 0.00 70 ASN A O 13
ATOM 19603 N N . GLY A 1 71 ? 1.337 -1.444 -10.166 1.00 0.00 71 GLY A N 13
ATOM 19604 C CA . GLY A 1 71 ? 1.090 -2.556 -11.068 1.00 0.00 71 GLY A CA 13
ATOM 19605 C C . GLY A 1 71 ? 1.886 -3.793 -10.645 1.00 0.00 71 GLY A C 13
ATOM 19606 O O . GLY A 1 71 ? 1.783 -4.846 -11.272 1.00 0.00 71 GLY A O 13
ATOM 19610 N N . ARG A 1 72 ? 2.661 -3.623 -9.584 1.00 0.00 72 ARG A N 13
ATOM 19611 C CA . ARG A 1 72 ? 3.475 -4.712 -9.070 1.00 0.00 72 ARG A CA 13
ATOM 19612 C C . ARG A 1 72 ? 2.731 -5.449 -7.955 1.00 0.00 72 ARG A C 13
ATOM 19613 O O . ARG A 1 72 ? 2.229 -4.826 -7.021 1.00 0.00 72 ARG A O 13
ATOM 19634 N N . ASP A 1 73 ? 2.683 -6.767 -8.089 1.00 0.00 73 ASP A N 13
ATOM 19635 C CA . ASP A 1 73 ? 2.009 -7.595 -7.104 1.00 0.00 73 ASP A CA 13
ATOM 19636 C C . ASP A 1 73 ? 2.941 -7.823 -5.912 1.00 0.00 73 ASP A C 13
ATOM 19637 O O . ASP A 1 73 ? 4.092 -8.218 -6.086 1.00 0.00 73 ASP A O 13
ATOM 19646 N N . LEU A 1 74 ? 2.407 -7.563 -4.727 1.00 0.00 74 LEU A N 13
ATOM 19647 C CA . LEU A 1 74 ? 3.176 -7.734 -3.507 1.00 0.00 74 LEU A CA 13
ATOM 19648 C C . LEU A 1 74 ? 2.348 -8.527 -2.494 1.00 0.00 74 LEU A C 13
ATOM 19649 O O . LEU A 1 74 ? 2.705 -8.605 -1.320 1.00 0.00 74 LEU A O 13
ATOM 19665 N N . SER A 1 75 ? 1.257 -9.095 -2.986 1.00 0.00 75 SER A N 13
ATOM 19666 C CA . SER A 1 75 ? 0.375 -9.880 -2.139 1.00 0.00 75 SER A CA 13
ATOM 19667 C C . SER A 1 75 ? 1.149 -11.039 -1.508 1.00 0.00 75 SER A C 13
ATOM 19668 O O . SER A 1 75 ? 0.986 -11.327 -0.323 1.00 0.00 75 SER A O 13
ATOM 19676 N N . ARG A 1 76 ? 1.975 -11.672 -2.328 1.00 0.00 76 ARG A N 13
ATOM 19677 C CA . ARG A 1 76 ? 2.775 -12.793 -1.865 1.00 0.00 76 ARG A CA 13
ATOM 19678 C C . ARG A 1 76 ? 4.258 -12.419 -1.856 1.00 0.00 76 ARG A C 13
ATOM 19679 O O . ARG A 1 76 ? 5.123 -13.293 -1.886 1.00 0.00 76 ARG A O 13
ATOM 19700 N N . ALA A 1 77 ? 4.508 -11.118 -1.816 1.00 0.00 77 ALA A N 13
ATOM 19701 C CA . ALA A 1 77 ? 5.871 -10.618 -1.803 1.00 0.00 77 ALA A CA 13
ATOM 19702 C C . ALA A 1 77 ? 6.321 -10.411 -0.355 1.00 0.00 77 ALA A C 13
ATOM 19703 O O . ALA A 1 77 ? 5.516 -10.516 0.570 1.00 0.00 77 ALA A O 13
ATOM 19710 N N . THR A 1 78 ? 7.605 -10.121 -0.203 1.00 0.00 78 THR A N 13
ATOM 19711 C CA . THR A 1 78 ? 8.170 -9.898 1.117 1.00 0.00 78 THR A CA 13
ATOM 19712 C C . THR A 1 78 ? 8.468 -8.412 1.326 1.00 0.00 78 THR A C 13
ATOM 19713 O O . THR A 1 78 ? 8.463 -7.634 0.373 1.00 0.00 78 THR A O 13
ATOM 19724 N N . HIS A 1 79 ? 8.720 -8.063 2.579 1.00 0.00 79 HIS A N 13
ATOM 19725 C CA . HIS A 1 79 ? 9.019 -6.684 2.926 1.00 0.00 79 HIS A CA 13
ATOM 19726 C C . HIS A 1 79 ? 10.130 -6.156 2.017 1.00 0.00 79 HIS A C 13
ATOM 19727 O O . HIS A 1 79 ? 10.097 -5.000 1.596 1.00 0.00 79 HIS A O 13
ATOM 19741 N N . ASP A 1 80 ? 11.089 -7.027 1.740 1.00 0.00 80 ASP A N 13
ATOM 19742 C CA . ASP A 1 80 ? 12.209 -6.663 0.889 1.00 0.00 80 ASP A CA 13
ATOM 19743 C C . ASP A 1 80 ? 11.688 -6.292 -0.501 1.00 0.00 80 ASP A C 13
ATOM 19744 O O . ASP A 1 80 ? 12.015 -5.230 -1.027 1.00 0.00 80 ASP A O 13
ATOM 19753 N N . GLN A 1 81 ? 10.885 -7.188 -1.056 1.00 0.00 81 GLN A N 13
ATOM 19754 C CA . GLN A 1 81 ? 10.316 -6.968 -2.374 1.00 0.00 81 GLN A CA 13
ATOM 19755 C C . GLN A 1 81 ? 9.361 -5.774 -2.347 1.00 0.00 81 GLN A C 13
ATOM 19756 O O . GLN A 1 81 ? 9.431 -4.898 -3.208 1.00 0.00 81 GLN A O 13
ATOM 19770 N N . ALA A 1 82 ? 8.489 -5.776 -1.349 1.00 0.00 82 ALA A N 13
ATOM 19771 C CA . ALA A 1 82 ? 7.521 -4.703 -1.198 1.00 0.00 82 ALA A CA 13
ATOM 19772 C C . ALA A 1 82 ? 8.257 -3.362 -1.139 1.00 0.00 82 ALA A C 13
ATOM 19773 O O . ALA A 1 82 ? 7.992 -2.469 -1.941 1.00 0.00 82 ALA A O 13
ATOM 19780 N N . VAL A 1 83 ? 9.167 -3.265 -0.181 1.00 0.00 83 VAL A N 13
ATOM 19781 C CA . VAL A 1 83 ? 9.943 -2.049 -0.006 1.00 0.00 83 VAL A CA 13
ATOM 19782 C C . VAL A 1 83 ? 10.574 -1.656 -1.343 1.00 0.00 83 VAL A C 13
ATOM 19783 O O . VAL A 1 83 ? 10.441 -0.516 -1.785 1.00 0.00 83 VAL A O 13
ATOM 19796 N N . GLU A 1 84 ? 11.248 -2.622 -1.950 1.00 0.00 84 GLU A N 13
ATOM 19797 C CA . GLU A 1 84 ? 11.901 -2.391 -3.227 1.00 0.00 84 GLU A CA 13
ATOM 19798 C C . GLU A 1 84 ? 10.895 -1.854 -4.247 1.00 0.00 84 GLU A C 13
ATOM 19799 O O . GLU A 1 84 ? 11.184 -0.898 -4.965 1.00 0.00 84 GLU A O 13
ATOM 19811 N N . ALA A 1 85 ? 9.734 -2.492 -4.279 1.00 0.00 85 ALA A N 13
ATOM 19812 C CA . ALA A 1 85 ? 8.684 -2.090 -5.199 1.00 0.00 85 ALA A CA 13
ATOM 19813 C C . ALA A 1 85 ? 8.400 -0.597 -5.021 1.00 0.00 85 ALA A C 13
ATOM 19814 O O . ALA A 1 85 ? 8.430 0.164 -5.987 1.00 0.00 85 ALA A O 13
ATOM 19821 N N . PHE A 1 86 ? 8.129 -0.223 -3.779 1.00 0.00 86 PHE A N 13
ATOM 19822 C CA . PHE A 1 86 ? 7.840 1.165 -3.462 1.00 0.00 86 PHE A CA 13
ATOM 19823 C C . PHE A 1 86 ? 9.059 2.052 -3.719 1.00 0.00 86 PHE A C 13
ATOM 19824 O O . PHE A 1 86 ? 8.919 3.249 -3.969 1.00 0.00 86 PHE A O 13
ATOM 19841 N N . LYS A 1 87 ? 10.228 1.432 -3.649 1.00 0.00 87 LYS A N 13
ATOM 19842 C CA . LYS A 1 87 ? 11.471 2.151 -3.872 1.00 0.00 87 LYS A CA 13
ATOM 19843 C C . LYS A 1 87 ? 11.673 2.359 -5.374 1.00 0.00 87 LYS A C 13
ATOM 19844 O O . LYS A 1 87 ? 12.049 3.447 -5.808 1.00 0.00 87 LYS A O 13
ATOM 19863 N N . THR A 1 88 ? 11.414 1.300 -6.126 1.00 0.00 88 THR A N 13
ATOM 19864 C CA . THR A 1 88 ? 11.562 1.354 -7.571 1.00 0.00 88 THR A CA 13
ATOM 19865 C C . THR A 1 88 ? 10.276 1.866 -8.220 1.00 0.00 88 THR A C 13
ATOM 19866 O O . THR A 1 88 ? 10.229 2.077 -9.431 1.00 0.00 88 THR A O 13
ATOM 19877 N N . ALA A 1 89 ? 9.262 2.049 -7.387 1.00 0.00 89 ALA A N 13
ATOM 19878 C CA . ALA A 1 89 ? 7.978 2.532 -7.865 1.00 0.00 89 ALA A CA 13
ATOM 19879 C C . ALA A 1 89 ? 8.102 4.010 -8.243 1.00 0.00 89 ALA A C 13
ATOM 19880 O O . ALA A 1 89 ? 8.877 4.747 -7.635 1.00 0.00 89 ALA A O 13
ATOM 19887 N N . LYS A 1 90 ? 7.327 4.398 -9.245 1.00 0.00 90 LYS A N 13
ATOM 19888 C CA . LYS A 1 90 ? 7.341 5.775 -9.711 1.00 0.00 90 LYS A CA 13
ATOM 19889 C C . LYS A 1 90 ? 5.977 6.414 -9.441 1.00 0.00 90 LYS A C 13
ATOM 19890 O O . LYS A 1 90 ? 4.962 5.721 -9.390 1.00 0.00 90 LYS A O 13
ATOM 19909 N N . GLU A 1 91 ? 5.998 7.728 -9.275 1.00 0.00 91 GLU A N 13
ATOM 19910 C CA . GLU A 1 91 ? 4.775 8.468 -9.011 1.00 0.00 91 GLU A CA 13
ATOM 19911 C C . GLU A 1 91 ? 4.132 8.915 -10.325 1.00 0.00 91 GLU A C 13
ATOM 19912 O O . GLU A 1 91 ? 4.830 9.276 -11.272 1.00 0.00 91 GLU A O 13
ATOM 19924 N N . PRO A 1 92 ? 2.772 8.877 -10.342 1.00 0.00 92 PRO A N 13
ATOM 19925 C CA . PRO A 1 92 ? 2.022 8.437 -9.178 1.00 0.00 92 PRO A CA 13
ATOM 19926 C C . PRO A 1 92 ? 2.098 6.917 -9.019 1.00 0.00 92 PRO A C 13
ATOM 19927 O O . PRO A 1 92 ? 2.129 6.187 -10.008 1.00 0.00 92 PRO A O 13
ATOM 19938 N N . ILE A 1 93 ? 2.125 6.486 -7.766 1.00 0.00 93 ILE A N 13
ATOM 19939 C CA . ILE A 1 93 ? 2.197 5.066 -7.465 1.00 0.00 93 ILE A CA 13
ATOM 19940 C C . ILE A 1 93 ? 0.792 4.542 -7.161 1.00 0.00 93 ILE A C 13
ATOM 19941 O O . ILE A 1 93 ? 0.199 4.899 -6.145 1.00 0.00 93 ILE A O 13
ATOM 19957 N N . VAL A 1 94 ? 0.300 3.704 -8.062 1.00 0.00 94 VAL A N 13
ATOM 19958 C CA . VAL A 1 94 ? -1.024 3.127 -7.903 1.00 0.00 94 VAL A CA 13
ATOM 19959 C C . VAL A 1 94 ? -0.936 1.902 -6.991 1.00 0.00 94 VAL A C 13
ATOM 19960 O O . VAL A 1 94 ? -0.380 0.875 -7.377 1.00 0.00 94 VAL A O 13
ATOM 19973 N N . VAL A 1 95 ? -1.493 2.051 -5.798 1.00 0.00 95 VAL A N 13
ATOM 19974 C CA . VAL A 1 95 ? -1.484 0.969 -4.828 1.00 0.00 95 VAL A CA 13
ATOM 19975 C C . VAL A 1 95 ? -2.921 0.517 -4.562 1.00 0.00 95 VAL A C 13
ATOM 19976 O O . VAL A 1 95 ? -3.855 1.310 -4.670 1.00 0.00 95 VAL A O 13
ATOM 19989 N N . GLN A 1 96 ? -3.053 -0.756 -4.218 1.00 0.00 96 GLN A N 13
ATOM 19990 C CA . GLN A 1 96 ? -4.361 -1.323 -3.935 1.00 0.00 96 GLN A CA 13
ATOM 19991 C C . GLN A 1 96 ? -4.338 -2.070 -2.600 1.00 0.00 96 GLN A C 13
ATOM 19992 O O . GLN A 1 96 ? -3.353 -2.728 -2.270 1.00 0.00 96 GLN A O 13
ATOM 20006 N N . VAL A 1 97 ? -5.435 -1.943 -1.869 1.00 0.00 97 VAL A N 13
ATOM 20007 C CA . VAL A 1 97 ? -5.554 -2.598 -0.577 1.00 0.00 97 VAL A CA 13
ATOM 20008 C C . VAL A 1 97 ? -6.878 -3.362 -0.517 1.00 0.00 97 VAL A C 13
ATOM 20009 O O . VAL A 1 97 ? -7.765 -3.140 -1.340 1.00 0.00 97 VAL A O 13
ATOM 20022 N N . LEU A 1 98 ? -6.969 -4.247 0.465 1.00 0.00 98 LEU A N 13
ATOM 20023 C CA . LEU A 1 98 ? -8.170 -5.046 0.643 1.00 0.00 98 LEU A CA 13
ATOM 20024 C C . LEU A 1 98 ? -8.907 -4.578 1.899 1.00 0.00 98 LEU A C 13
ATOM 20025 O O . LEU A 1 98 ? -8.449 -4.815 3.016 1.00 0.00 98 LEU A O 13
ATOM 20041 N N . ARG A 1 99 ? -10.036 -3.922 1.675 1.00 0.00 99 ARG A N 13
ATOM 20042 C CA . ARG A 1 99 ? -10.840 -3.419 2.775 1.00 0.00 99 ARG A CA 13
ATOM 20043 C C . ARG A 1 99 ? -12.096 -4.276 2.950 1.00 0.00 99 ARG A C 13
ATOM 20044 O O . ARG A 1 99 ? -12.789 -4.574 1.978 1.00 0.00 99 ARG A O 13
ATOM 20065 N N . ARG A 1 100 ? -12.350 -4.649 4.196 1.00 0.00 100 ARG A N 13
ATOM 20066 C CA . ARG A 1 100 ? -13.509 -5.466 4.511 1.00 0.00 100 ARG A CA 13
ATOM 20067 C C . ARG A 1 100 ? -14.748 -4.930 3.790 1.00 0.00 100 ARG A C 13
ATOM 20068 O O . ARG A 1 100 ? -15.501 -5.695 3.189 1.00 0.00 100 ARG A O 13
ATOM 20089 N N . THR A 1 101 ? -14.921 -3.619 3.874 1.00 0.00 101 THR A N 13
ATOM 20090 C CA . THR A 1 101 ? -16.056 -2.972 3.237 1.00 0.00 101 THR A CA 13
ATOM 20091 C C . THR A 1 101 ? -15.955 -1.452 3.385 1.00 0.00 101 THR A C 13
ATOM 20092 O O . THR A 1 101 ? -16.061 -0.721 2.401 1.00 0.00 101 THR A O 13
ATOM 20103 N N . SER A 1 102 ? -15.751 -1.022 4.621 1.00 0.00 102 SER A N 13
ATOM 20104 C CA . SER A 1 102 ? -15.634 0.397 4.910 1.00 0.00 102 SER A CA 13
ATOM 20105 C C . SER A 1 102 ? -14.650 0.618 6.061 1.00 0.00 102 SER A C 13
ATOM 20106 O O . SER A 1 102 ? -14.156 -0.341 6.652 1.00 0.00 102 SER A O 13
ATOM 20114 N N . GLY A 1 103 ? -14.395 1.887 6.343 1.00 0.00 103 GLY A N 13
ATOM 20115 C CA . GLY A 1 103 ? -13.478 2.245 7.412 1.00 0.00 103 GLY A CA 13
ATOM 20116 C C . GLY A 1 103 ? -13.412 3.763 7.591 1.00 0.00 103 GLY A C 13
ATOM 20117 O O . GLY A 1 103 ? -13.101 4.490 6.648 1.00 0.00 103 GLY A O 13
ATOM 20121 N N . PRO A 1 104 ? -13.716 4.209 8.839 1.00 0.00 104 PRO A N 13
ATOM 20122 C CA . PRO A 1 104 ? -13.693 5.628 9.154 1.00 0.00 104 PRO A CA 13
ATOM 20123 C C . PRO A 1 104 ? -12.257 6.138 9.284 1.00 0.00 104 PRO A C 13
ATOM 20124 O O . PRO A 1 104 ? -11.312 5.350 9.280 1.00 0.00 104 PRO A O 13
ATOM 20135 N N . SER A 1 105 ? -12.137 7.452 9.396 1.00 0.00 105 SER A N 13
ATOM 20136 C CA . SER A 1 105 ? -10.832 8.077 9.527 1.00 0.00 105 SER A CA 13
ATOM 20137 C C . SER A 1 105 ? -10.931 9.313 10.423 1.00 0.00 105 SER A C 13
ATOM 20138 O O . SER A 1 105 ? -11.948 10.005 10.422 1.00 0.00 105 SER A O 13
ATOM 20146 N N . SER A 1 106 ? -9.860 9.553 11.167 1.00 0.00 106 SER A N 13
ATOM 20147 C CA . SER A 1 106 ? -9.814 10.693 12.066 1.00 0.00 106 SER A CA 13
ATOM 20148 C C . SER A 1 106 ? -10.725 10.448 13.270 1.00 0.00 106 SER A C 13
ATOM 20149 O O . SER A 1 106 ? -10.247 10.158 14.366 1.00 0.00 106 SER A O 13
ATOM 20157 N N . GLY A 1 107 ? -12.021 10.573 13.026 1.00 0.00 107 GLY A N 13
ATOM 20158 C CA . GLY A 1 107 ? -13.003 10.368 14.077 1.00 0.00 107 GLY A CA 13
ATOM 20159 C C . GLY A 1 107 ? -13.521 8.928 14.071 1.00 0.00 107 GLY A C 13
ATOM 20160 O O . GLY A 1 107 ? -12.779 7.997 14.381 1.00 0.00 107 GLY A O 13
ATOM 20164 N N . GLY A 1 1 ? -17.109 -25.648 -6.064 1.00 0.00 1 GLY A N 14
ATOM 20165 C CA . GLY A 1 1 ? -16.157 -24.550 -6.073 1.00 0.00 1 GLY A CA 14
ATOM 20166 C C . GLY A 1 1 ? -16.340 -23.676 -7.315 1.00 0.00 1 GLY A C 14
ATOM 20167 O O . GLY A 1 1 ? -16.101 -24.125 -8.435 1.00 0.00 1 GLY A O 14
ATOM 20171 N N . SER A 1 2 ? -16.763 -22.444 -7.075 1.00 0.00 2 SER A N 14
ATOM 20172 C CA . SER A 1 2 ? -16.981 -21.502 -8.160 1.00 0.00 2 SER A CA 14
ATOM 20173 C C . SER A 1 2 ? -17.149 -20.088 -7.601 1.00 0.00 2 SER A C 14
ATOM 20174 O O . SER A 1 2 ? -16.375 -19.190 -7.931 1.00 0.00 2 SER A O 14
ATOM 20182 N N . SER A 1 3 ? -18.164 -19.934 -6.763 1.00 0.00 3 SER A N 14
ATOM 20183 C CA . SER A 1 3 ? -18.443 -18.645 -6.155 1.00 0.00 3 SER A CA 14
ATOM 20184 C C . SER A 1 3 ? -17.561 -18.447 -4.920 1.00 0.00 3 SER A C 14
ATOM 20185 O O . SER A 1 3 ? -17.491 -19.320 -4.057 1.00 0.00 3 SER A O 14
ATOM 20193 N N . GLY A 1 4 ? -16.911 -17.293 -4.875 1.00 0.00 4 GLY A N 14
ATOM 20194 C CA . GLY A 1 4 ? -16.037 -16.969 -3.761 1.00 0.00 4 GLY A CA 14
ATOM 20195 C C . GLY A 1 4 ? -16.145 -15.488 -3.392 1.00 0.00 4 GLY A C 14
ATOM 20196 O O . GLY A 1 4 ? -16.472 -14.657 -4.237 1.00 0.00 4 GLY A O 14
ATOM 20200 N N . SER A 1 5 ? -15.862 -15.204 -2.129 1.00 0.00 5 SER A N 14
ATOM 20201 C CA . SER A 1 5 ? -15.923 -13.838 -1.638 1.00 0.00 5 SER A CA 14
ATOM 20202 C C . SER A 1 5 ? -15.019 -13.681 -0.413 1.00 0.00 5 SER A C 14
ATOM 20203 O O . SER A 1 5 ? -14.628 -14.670 0.204 1.00 0.00 5 SER A O 14
ATOM 20211 N N . SER A 1 6 ? -14.715 -12.431 -0.098 1.00 0.00 6 SER A N 14
ATOM 20212 C CA . SER A 1 6 ? -13.865 -12.132 1.042 1.00 0.00 6 SER A CA 14
ATOM 20213 C C . SER A 1 6 ? -14.052 -10.674 1.466 1.00 0.00 6 SER A C 14
ATOM 20214 O O . SER A 1 6 ? -14.579 -10.400 2.543 1.00 0.00 6 SER A O 14
ATOM 20222 N N . GLY A 1 7 ? -13.609 -9.777 0.598 1.00 0.00 7 GLY A N 14
ATOM 20223 C CA . GLY A 1 7 ? -13.721 -8.354 0.869 1.00 0.00 7 GLY A CA 14
ATOM 20224 C C . GLY A 1 7 ? -13.742 -7.548 -0.431 1.00 0.00 7 GLY A C 14
ATOM 20225 O O . GLY A 1 7 ? -14.139 -8.060 -1.477 1.00 0.00 7 GLY A O 14
ATOM 20229 N N . LYS A 1 8 ? -13.310 -6.300 -0.323 1.00 0.00 8 LYS A N 14
ATOM 20230 C CA . LYS A 1 8 ? -13.275 -5.418 -1.477 1.00 0.00 8 LYS A CA 14
ATOM 20231 C C . LYS A 1 8 ? -11.856 -4.875 -1.656 1.00 0.00 8 LYS A C 14
ATOM 20232 O O . LYS A 1 8 ? -11.078 -4.837 -0.704 1.00 0.00 8 LYS A O 14
ATOM 20251 N N . SER A 1 9 ? -11.562 -4.469 -2.883 1.00 0.00 9 SER A N 14
ATOM 20252 C CA . SER A 1 9 ? -10.250 -3.931 -3.198 1.00 0.00 9 SER A CA 14
ATOM 20253 C C . SER A 1 9 ? -10.372 -2.462 -3.608 1.00 0.00 9 SER A C 14
ATOM 20254 O O . SER A 1 9 ? -11.120 -2.130 -4.526 1.00 0.00 9 SER A O 14
ATOM 20262 N N . LEU A 1 10 ? -9.625 -1.621 -2.907 1.00 0.00 10 LEU A N 14
ATOM 20263 C CA . LEU A 1 10 ? -9.640 -0.195 -3.186 1.00 0.00 10 LEU A CA 14
ATOM 20264 C C . LEU A 1 10 ? -8.278 0.226 -3.742 1.00 0.00 10 LEU A C 14
ATOM 20265 O O . LEU A 1 10 ? -7.275 -0.446 -3.509 1.00 0.00 10 LEU A O 14
ATOM 20281 N N . THR A 1 11 ? -8.288 1.336 -4.465 1.00 0.00 11 THR A N 14
ATOM 20282 C CA . THR A 1 11 ? -7.066 1.854 -5.056 1.00 0.00 11 THR A CA 14
ATOM 20283 C C . THR A 1 11 ? -6.621 3.126 -4.331 1.00 0.00 11 THR A C 14
ATOM 20284 O O . THR A 1 11 ? -7.449 3.960 -3.968 1.00 0.00 11 THR A O 14
ATOM 20295 N N . LEU A 1 12 ? -5.314 3.235 -4.142 1.00 0.00 12 LEU A N 14
ATOM 20296 C CA . LEU A 1 12 ? -4.750 4.391 -3.467 1.00 0.00 12 LEU A CA 14
ATOM 20297 C C . LEU A 1 12 ? -3.450 4.799 -4.164 1.00 0.00 12 LEU A C 14
ATOM 20298 O O . LEU A 1 12 ? -2.616 3.950 -4.476 1.00 0.00 12 LEU A O 14
ATOM 20314 N N . VAL A 1 13 ? -3.319 6.098 -4.388 1.00 0.00 13 VAL A N 14
ATOM 20315 C CA . VAL A 1 13 ? -2.135 6.629 -5.042 1.00 0.00 13 VAL A CA 14
ATOM 20316 C C . VAL A 1 13 ? -1.172 7.171 -3.984 1.00 0.00 13 VAL A C 14
ATOM 20317 O O . VAL A 1 13 ? -1.497 8.121 -3.273 1.00 0.00 13 VAL A O 14
ATOM 20330 N N . LEU A 1 14 ? -0.007 6.545 -3.914 1.00 0.00 14 LEU A N 14
ATOM 20331 C CA . LEU A 1 14 ? 1.005 6.953 -2.954 1.00 0.00 14 LEU A CA 14
ATOM 20332 C C . LEU A 1 14 ? 2.161 7.628 -3.695 1.00 0.00 14 LEU A C 14
ATOM 20333 O O . LEU A 1 14 ? 2.384 7.365 -4.876 1.00 0.00 14 LEU A O 14
ATOM 20349 N N . HIS A 1 15 ? 2.866 8.484 -2.970 1.00 0.00 15 HIS A N 14
ATOM 20350 C CA . HIS A 1 15 ? 3.994 9.199 -3.544 1.00 0.00 15 HIS A CA 14
ATOM 20351 C C . HIS A 1 15 ? 5.215 9.045 -2.635 1.00 0.00 15 HIS A C 14
ATOM 20352 O O . HIS A 1 15 ? 5.091 8.611 -1.491 1.00 0.00 15 HIS A O 14
ATOM 20366 N N . ARG A 1 16 ? 6.367 9.408 -3.179 1.00 0.00 16 ARG A N 14
ATOM 20367 C CA . ARG A 1 16 ? 7.610 9.316 -2.432 1.00 0.00 16 ARG A CA 14
ATOM 20368 C C . ARG A 1 16 ? 8.145 10.714 -2.117 1.00 0.00 16 ARG A C 14
ATOM 20369 O O . ARG A 1 16 ? 8.911 11.279 -2.896 1.00 0.00 16 ARG A O 14
ATOM 20390 N N . ASP A 1 17 ? 7.720 11.232 -0.974 1.00 0.00 17 ASP A N 14
ATOM 20391 C CA . ASP A 1 17 ? 8.147 12.554 -0.547 1.00 0.00 17 ASP A CA 14
ATOM 20392 C C . ASP A 1 17 ? 9.651 12.534 -0.268 1.00 0.00 17 ASP A C 14
ATOM 20393 O O . ASP A 1 17 ? 10.269 13.584 -0.102 1.00 0.00 17 ASP A O 14
ATOM 20402 N N . SER A 1 18 ? 10.197 11.327 -0.226 1.00 0.00 18 SER A N 14
ATOM 20403 C CA . SER A 1 18 ? 11.617 11.157 0.029 1.00 0.00 18 SER A CA 14
ATOM 20404 C C . SER A 1 18 ? 11.886 9.753 0.575 1.00 0.00 18 SER A C 14
ATOM 20405 O O . SER A 1 18 ? 12.243 9.595 1.741 1.00 0.00 18 SER A O 14
ATOM 20413 N N . GLY A 1 19 ? 11.703 8.770 -0.294 1.00 0.00 19 GLY A N 14
ATOM 20414 C CA . GLY A 1 19 ? 11.921 7.384 0.086 1.00 0.00 19 GLY A CA 14
ATOM 20415 C C . GLY A 1 19 ? 11.369 7.107 1.486 1.00 0.00 19 GLY A C 14
ATOM 20416 O O . GLY A 1 19 ? 12.117 6.745 2.392 1.00 0.00 19 GLY A O 14
ATOM 20420 N N . SER A 1 20 ? 10.063 7.287 1.619 1.00 0.00 20 SER A N 14
ATOM 20421 C CA . SER A 1 20 ? 9.401 7.060 2.892 1.00 0.00 20 SER A CA 14
ATOM 20422 C C . SER A 1 20 ? 7.989 6.521 2.660 1.00 0.00 20 SER A C 14
ATOM 20423 O O . SER A 1 20 ? 7.560 5.583 3.331 1.00 0.00 20 SER A O 14
ATOM 20431 N N . LEU A 1 21 ? 7.304 7.137 1.708 1.00 0.00 21 LEU A N 14
ATOM 20432 C CA . LEU A 1 21 ? 5.948 6.730 1.378 1.00 0.00 21 LEU A CA 14
ATOM 20433 C C . LEU A 1 21 ? 5.016 7.095 2.535 1.00 0.00 21 LEU A C 14
ATOM 20434 O O . LEU A 1 21 ? 3.818 6.820 2.482 1.00 0.00 21 LEU A O 14
ATOM 20450 N N . GLY A 1 22 ? 5.601 7.707 3.554 1.00 0.00 22 GLY A N 14
ATOM 20451 C CA . GLY A 1 22 ? 4.837 8.112 4.722 1.00 0.00 22 GLY A CA 14
ATOM 20452 C C . GLY A 1 22 ? 4.110 6.918 5.343 1.00 0.00 22 GLY A C 14
ATOM 20453 O O . GLY A 1 22 ? 2.963 7.038 5.769 1.00 0.00 22 GLY A O 14
ATOM 20457 N N . PHE A 1 23 ? 4.808 5.792 5.375 1.00 0.00 23 PHE A N 14
ATOM 20458 C CA . PHE A 1 23 ? 4.244 4.577 5.936 1.00 0.00 23 PHE A CA 14
ATOM 20459 C C . PHE A 1 23 ? 5.264 3.436 5.913 1.00 0.00 23 PHE A C 14
ATOM 20460 O O . PHE A 1 23 ? 6.418 3.639 5.540 1.00 0.00 23 PHE A O 14
ATOM 20477 N N . ASN A 1 24 ? 4.801 2.263 6.317 1.00 0.00 24 ASN A N 14
ATOM 20478 C CA . ASN A 1 24 ? 5.658 1.090 6.348 1.00 0.00 24 ASN A CA 14
ATOM 20479 C C . ASN A 1 24 ? 4.836 -0.147 5.982 1.00 0.00 24 ASN A C 14
ATOM 20480 O O . ASN A 1 24 ? 3.674 -0.033 5.596 1.00 0.00 24 ASN A O 14
ATOM 20491 N N . ILE A 1 25 ? 5.472 -1.302 6.117 1.00 0.00 25 ILE A N 14
ATOM 20492 C CA . ILE A 1 25 ? 4.814 -2.559 5.806 1.00 0.00 25 ILE A CA 14
ATOM 20493 C C . ILE A 1 25 ? 5.410 -3.670 6.673 1.00 0.00 25 ILE A C 14
ATOM 20494 O O . ILE A 1 25 ? 6.533 -3.548 7.159 1.00 0.00 25 ILE A O 14
ATOM 20510 N N . ILE A 1 26 ? 4.632 -4.730 6.839 1.00 0.00 26 ILE A N 14
ATOM 20511 C CA . ILE A 1 26 ? 5.069 -5.861 7.639 1.00 0.00 26 ILE A CA 14
ATOM 20512 C C . ILE A 1 26 ? 4.926 -7.145 6.819 1.00 0.00 26 ILE A C 14
ATOM 20513 O O . ILE A 1 26 ? 4.271 -7.151 5.777 1.00 0.00 26 ILE A O 14
ATOM 20529 N N . GLY A 1 27 ? 5.549 -8.202 7.319 1.00 0.00 27 GLY A N 14
ATOM 20530 C CA . GLY A 1 27 ? 5.498 -9.489 6.646 1.00 0.00 27 GLY A CA 14
ATOM 20531 C C . GLY A 1 27 ? 6.675 -9.649 5.682 1.00 0.00 27 GLY A C 14
ATOM 20532 O O . GLY A 1 27 ? 7.113 -8.679 5.064 1.00 0.00 27 GLY A O 14
ATOM 20536 N N . GLY A 1 28 ? 7.154 -10.880 5.582 1.00 0.00 28 GLY A N 14
ATOM 20537 C CA . GLY A 1 28 ? 8.271 -11.180 4.703 1.00 0.00 28 GLY A CA 14
ATOM 20538 C C . GLY A 1 28 ? 9.203 -12.216 5.334 1.00 0.00 28 GLY A C 14
ATOM 20539 O O . GLY A 1 28 ? 9.186 -12.414 6.548 1.00 0.00 28 GLY A O 14
ATOM 20543 N N . ARG A 1 29 ? 9.994 -12.851 4.482 1.00 0.00 29 ARG A N 14
ATOM 20544 C CA . ARG A 1 29 ? 10.931 -13.862 4.941 1.00 0.00 29 ARG A CA 14
ATOM 20545 C C . ARG A 1 29 ? 12.354 -13.501 4.512 1.00 0.00 29 ARG A C 14
ATOM 20546 O O . ARG A 1 29 ? 12.593 -13.179 3.349 1.00 0.00 29 ARG A O 14
ATOM 20567 N N . PRO A 1 30 ? 13.287 -13.569 5.499 1.00 0.00 30 PRO A N 14
ATOM 20568 C CA . PRO A 1 30 ? 14.681 -13.253 5.235 1.00 0.00 30 PRO A CA 14
ATOM 20569 C C . PRO A 1 30 ? 15.363 -14.385 4.465 1.00 0.00 30 PRO A C 14
ATOM 20570 O O . PRO A 1 30 ? 16.304 -15.000 4.963 1.00 0.00 30 PRO A O 14
ATOM 20581 N N . SER A 1 31 ? 14.862 -14.626 3.262 1.00 0.00 31 SER A N 14
ATOM 20582 C CA . SER A 1 31 ? 15.411 -15.674 2.418 1.00 0.00 31 SER A CA 14
ATOM 20583 C C . SER A 1 31 ? 16.904 -15.431 2.189 1.00 0.00 31 SER A C 14
ATOM 20584 O O . SER A 1 31 ? 17.332 -14.291 2.015 1.00 0.00 31 SER A O 14
ATOM 20592 N N . VAL A 1 32 ? 17.656 -16.522 2.196 1.00 0.00 32 VAL A N 14
ATOM 20593 C CA . VAL A 1 32 ? 19.093 -16.442 1.990 1.00 0.00 32 VAL A CA 14
ATOM 20594 C C . VAL A 1 32 ? 19.524 -17.531 1.006 1.00 0.00 32 VAL A C 14
ATOM 20595 O O . VAL A 1 32 ? 20.083 -18.550 1.408 1.00 0.00 32 VAL A O 14
ATOM 20608 N N . ASP A 1 33 ? 19.248 -17.278 -0.265 1.00 0.00 33 ASP A N 14
ATOM 20609 C CA . ASP A 1 33 ? 19.600 -18.224 -1.310 1.00 0.00 33 ASP A CA 14
ATOM 20610 C C . ASP A 1 33 ? 18.875 -19.547 -1.060 1.00 0.00 33 ASP A C 14
ATOM 20611 O O . ASP A 1 33 ? 19.111 -20.207 -0.049 1.00 0.00 33 ASP A O 14
ATOM 20620 N N . ASN A 1 34 ? 18.007 -19.896 -1.998 1.00 0.00 34 ASN A N 14
ATOM 20621 C CA . ASN A 1 34 ? 17.245 -21.130 -1.891 1.00 0.00 34 ASN A CA 14
ATOM 20622 C C . ASN A 1 34 ? 16.261 -21.219 -3.060 1.00 0.00 34 ASN A C 14
ATOM 20623 O O . ASN A 1 34 ? 15.395 -20.359 -3.214 1.00 0.00 34 ASN A O 14
ATOM 20634 N N . HIS A 1 35 ? 16.428 -22.267 -3.853 1.00 0.00 35 HIS A N 14
ATOM 20635 C CA . HIS A 1 35 ? 15.565 -22.479 -5.003 1.00 0.00 35 HIS A CA 14
ATOM 20636 C C . HIS A 1 35 ? 14.950 -23.879 -4.931 1.00 0.00 35 HIS A C 14
ATOM 20637 O O . HIS A 1 35 ? 15.342 -24.772 -5.680 1.00 0.00 35 HIS A O 14
ATOM 20651 N N . ASP A 1 36 ? 13.996 -24.025 -4.023 1.00 0.00 36 ASP A N 14
ATOM 20652 C CA . ASP A 1 36 ? 13.323 -25.300 -3.844 1.00 0.00 36 ASP A CA 14
ATOM 20653 C C . ASP A 1 36 ? 12.337 -25.192 -2.680 1.00 0.00 36 ASP A C 14
ATOM 20654 O O . ASP A 1 36 ? 12.709 -25.396 -1.525 1.00 0.00 36 ASP A O 14
ATOM 20663 N N . GLY A 1 37 ? 11.098 -24.872 -3.023 1.00 0.00 37 GLY A N 14
ATOM 20664 C CA . GLY A 1 37 ? 10.055 -24.734 -2.021 1.00 0.00 37 GLY A CA 14
ATOM 20665 C C . GLY A 1 37 ? 10.378 -23.600 -1.046 1.00 0.00 37 GLY A C 14
ATOM 20666 O O . GLY A 1 37 ? 11.536 -23.397 -0.686 1.00 0.00 37 GLY A O 14
ATOM 20670 N N . SER A 1 38 ? 9.332 -22.890 -0.647 1.00 0.00 38 SER A N 14
ATOM 20671 C CA . SER A 1 38 ? 9.490 -21.782 0.279 1.00 0.00 38 SER A CA 14
ATOM 20672 C C . SER A 1 38 ? 8.118 -21.260 0.709 1.00 0.00 38 SER A C 14
ATOM 20673 O O . SER A 1 38 ? 7.152 -21.347 -0.047 1.00 0.00 38 SER A O 14
ATOM 20681 N N . SER A 1 39 ? 8.075 -20.730 1.923 1.00 0.00 39 SER A N 14
ATOM 20682 C CA . SER A 1 39 ? 6.837 -20.194 2.462 1.00 0.00 39 SER A CA 14
ATOM 20683 C C . SER A 1 39 ? 6.443 -18.923 1.706 1.00 0.00 39 SER A C 14
ATOM 20684 O O . SER A 1 39 ? 7.235 -18.385 0.935 1.00 0.00 39 SER A O 14
ATOM 20692 N N . SER A 1 40 ? 5.219 -18.481 1.954 1.00 0.00 40 SER A N 14
ATOM 20693 C CA . SER A 1 40 ? 4.710 -17.285 1.306 1.00 0.00 40 SER A CA 14
ATOM 20694 C C . SER A 1 40 ? 4.104 -16.343 2.349 1.00 0.00 40 SER A C 14
ATOM 20695 O O . SER A 1 40 ? 3.088 -16.663 2.964 1.00 0.00 40 SER A O 14
ATOM 20703 N N . GLU A 1 41 ? 4.754 -15.200 2.516 1.00 0.00 41 GLU A N 14
ATOM 20704 C CA . GLU A 1 41 ? 4.292 -14.209 3.473 1.00 0.00 41 GLU A CA 14
ATOM 20705 C C . GLU A 1 41 ? 3.367 -13.201 2.789 1.00 0.00 41 GLU A C 14
ATOM 20706 O O . GLU A 1 41 ? 3.167 -13.259 1.577 1.00 0.00 41 GLU A O 14
ATOM 20718 N N . GLY A 1 42 ? 2.827 -12.299 3.596 1.00 0.00 42 GLY A N 14
ATOM 20719 C CA . GLY A 1 42 ? 1.928 -11.279 3.083 1.00 0.00 42 GLY A CA 14
ATOM 20720 C C . GLY A 1 42 ? 2.445 -9.877 3.412 1.00 0.00 42 GLY A C 14
ATOM 20721 O O . GLY A 1 42 ? 3.310 -9.716 4.272 1.00 0.00 42 GLY A O 14
ATOM 20725 N N . ILE A 1 43 ? 1.893 -8.898 2.711 1.00 0.00 43 ILE A N 14
ATOM 20726 C CA . ILE A 1 43 ? 2.288 -7.515 2.917 1.00 0.00 43 ILE A CA 14
ATOM 20727 C C . ILE A 1 43 ? 1.128 -6.748 3.555 1.00 0.00 43 ILE A C 14
ATOM 20728 O O . ILE A 1 43 ? 0.004 -6.788 3.057 1.00 0.00 43 ILE A O 14
ATOM 20744 N N . PHE A 1 44 ? 1.440 -6.068 4.649 1.00 0.00 44 PHE A N 14
ATOM 20745 C CA . PHE A 1 44 ? 0.438 -5.294 5.360 1.00 0.00 44 PHE A CA 14
ATOM 20746 C C . PHE A 1 44 ? 1.048 -4.024 5.957 1.00 0.00 44 PHE A C 14
ATOM 20747 O O . PHE A 1 44 ? 2.227 -4.002 6.306 1.00 0.00 44 PHE A O 14
ATOM 20764 N N . VAL A 1 45 ? 0.217 -2.996 6.055 1.00 0.00 45 VAL A N 14
ATOM 20765 C CA . VAL A 1 45 ? 0.660 -1.725 6.603 1.00 0.00 45 VAL A CA 14
ATOM 20766 C C . VAL A 1 45 ? 0.432 -1.720 8.116 1.00 0.00 45 VAL A C 14
ATOM 20767 O O . VAL A 1 45 ? -0.692 -1.913 8.578 1.00 0.00 45 VAL A O 14
ATOM 20780 N N . SER A 1 46 ? 1.515 -1.497 8.845 1.00 0.00 46 SER A N 14
ATOM 20781 C CA . SER A 1 46 ? 1.446 -1.463 10.296 1.00 0.00 46 SER A CA 14
ATOM 20782 C C . SER A 1 46 ? 1.858 -0.082 10.808 1.00 0.00 46 SER A C 14
ATOM 20783 O O . SER A 1 46 ? 1.936 0.139 12.016 1.00 0.00 46 SER A O 14
ATOM 20791 N N . LYS A 1 47 ? 2.111 0.813 9.864 1.00 0.00 47 LYS A N 14
ATOM 20792 C CA . LYS A 1 47 ? 2.513 2.167 10.204 1.00 0.00 47 LYS A CA 14
ATOM 20793 C C . LYS A 1 47 ? 2.134 3.109 9.061 1.00 0.00 47 LYS A C 14
ATOM 20794 O O . LYS A 1 47 ? 2.138 2.712 7.897 1.00 0.00 47 LYS A O 14
ATOM 20813 N N . ILE A 1 48 ? 1.816 4.341 9.432 1.00 0.00 48 ILE A N 14
ATOM 20814 C CA . ILE A 1 48 ? 1.435 5.343 8.451 1.00 0.00 48 ILE A CA 14
ATOM 20815 C C . ILE A 1 48 ? 1.748 6.735 9.003 1.00 0.00 48 ILE A C 14
ATOM 20816 O O . ILE A 1 48 ? 1.295 7.093 10.090 1.00 0.00 48 ILE A O 14
ATOM 20832 N N . VAL A 1 49 ? 2.521 7.484 8.230 1.00 0.00 49 VAL A N 14
ATOM 20833 C CA . VAL A 1 49 ? 2.900 8.829 8.628 1.00 0.00 49 VAL A CA 14
ATOM 20834 C C . VAL A 1 49 ? 1.748 9.789 8.326 1.00 0.00 49 VAL A C 14
ATOM 20835 O O . VAL A 1 49 ? 1.331 9.922 7.177 1.00 0.00 49 VAL A O 14
ATOM 20848 N N . ASP A 1 50 ? 1.267 10.434 9.378 1.00 0.00 50 ASP A N 14
ATOM 20849 C CA . ASP A 1 50 ? 0.171 11.379 9.240 1.00 0.00 50 ASP A CA 14
ATOM 20850 C C . ASP A 1 50 ? 0.438 12.291 8.041 1.00 0.00 50 ASP A C 14
ATOM 20851 O O . ASP A 1 50 ? -0.138 12.099 6.971 1.00 0.00 50 ASP A O 14
ATOM 20860 N N . SER A 1 51 ? 1.310 13.263 8.260 1.00 0.00 51 SER A N 14
ATOM 20861 C CA . SER A 1 51 ? 1.660 14.205 7.211 1.00 0.00 51 SER A CA 14
ATOM 20862 C C . SER A 1 51 ? 2.093 13.450 5.952 1.00 0.00 51 SER A C 14
ATOM 20863 O O . SER A 1 51 ? 2.040 13.992 4.850 1.00 0.00 51 SER A O 14
ATOM 20871 N N . GLY A 1 52 ? 2.512 12.210 6.160 1.00 0.00 52 GLY A N 14
ATOM 20872 C CA . GLY A 1 52 ? 2.954 11.375 5.056 1.00 0.00 52 GLY A CA 14
ATOM 20873 C C . GLY A 1 52 ? 1.987 11.472 3.874 1.00 0.00 52 GLY A C 14
ATOM 20874 O O . GLY A 1 52 ? 0.797 11.724 4.059 1.00 0.00 52 GLY A O 14
ATOM 20878 N N . PRO A 1 53 ? 2.549 11.262 2.653 1.00 0.00 53 PRO A N 14
ATOM 20879 C CA . PRO A 1 53 ? 1.750 11.324 1.441 1.00 0.00 53 PRO A CA 14
ATOM 20880 C C . PRO A 1 53 ? 0.880 10.074 1.294 1.00 0.00 53 PRO A C 14
ATOM 20881 O O . PRO A 1 53 ? 0.101 9.962 0.348 1.00 0.00 53 PRO A O 14
ATOM 20892 N N . ALA A 1 54 ? 1.041 9.164 2.244 1.00 0.00 54 ALA A N 14
ATOM 20893 C CA . ALA A 1 54 ? 0.280 7.926 2.232 1.00 0.00 54 ALA A CA 14
ATOM 20894 C C . ALA A 1 54 ? -1.026 8.128 3.003 1.00 0.00 54 ALA A C 14
ATOM 20895 O O . ALA A 1 54 ? -2.052 7.546 2.655 1.00 0.00 54 ALA A O 14
ATOM 20902 N N . ALA A 1 55 ? -0.945 8.955 4.034 1.00 0.00 55 ALA A N 14
ATOM 20903 C CA . ALA A 1 55 ? -2.109 9.241 4.857 1.00 0.00 55 ALA A CA 14
ATOM 20904 C C . ALA A 1 55 ? -2.825 10.477 4.308 1.00 0.00 55 ALA A C 14
ATOM 20905 O O . ALA A 1 55 ? -4.053 10.536 4.304 1.00 0.00 55 ALA A O 14
ATOM 20912 N N . LYS A 1 56 ? -2.026 11.433 3.857 1.00 0.00 56 LYS A N 14
ATOM 20913 C CA . LYS A 1 56 ? -2.569 12.663 3.306 1.00 0.00 56 LYS A CA 14
ATOM 20914 C C . LYS A 1 56 ? -3.562 12.325 2.193 1.00 0.00 56 LYS A C 14
ATOM 20915 O O . LYS A 1 56 ? -4.769 12.280 2.426 1.00 0.00 56 LYS A O 14
ATOM 20934 N N . GLU A 1 57 ? -3.017 12.095 1.007 1.00 0.00 57 GLU A N 14
ATOM 20935 C CA . GLU A 1 57 ? -3.841 11.762 -0.143 1.00 0.00 57 GLU A CA 14
ATOM 20936 C C . GLU A 1 57 ? -3.790 10.257 -0.413 1.00 0.00 57 GLU A C 14
ATOM 20937 O O . GLU A 1 57 ? -4.734 9.689 -0.960 1.00 0.00 57 GLU A O 14
ATOM 20949 N N . GLY A 1 58 ? -2.678 9.654 -0.019 1.00 0.00 58 GLY A N 14
ATOM 20950 C CA . GLY A 1 58 ? -2.492 8.226 -0.212 1.00 0.00 58 GLY A CA 14
ATOM 20951 C C . GLY A 1 58 ? -3.823 7.479 -0.097 1.00 0.00 58 GLY A C 14
ATOM 20952 O O . GLY A 1 58 ? -4.260 6.833 -1.048 1.00 0.00 58 GLY A O 14
ATOM 20956 N N . GLY A 1 59 ? -4.429 7.592 1.075 1.00 0.00 59 GLY A N 14
ATOM 20957 C CA . GLY A 1 59 ? -5.701 6.936 1.327 1.00 0.00 59 GLY A CA 14
ATOM 20958 C C . GLY A 1 59 ? -5.495 5.596 2.035 1.00 0.00 59 GLY A C 14
ATOM 20959 O O . GLY A 1 59 ? -6.450 4.851 2.252 1.00 0.00 59 GLY A O 14
ATOM 20963 N N . LEU A 1 60 ? -4.243 5.329 2.377 1.00 0.00 60 LEU A N 14
ATOM 20964 C CA . LEU A 1 60 ? -3.900 4.092 3.057 1.00 0.00 60 LEU A CA 14
ATOM 20965 C C . LEU A 1 60 ? -4.461 4.124 4.480 1.00 0.00 60 LEU A C 14
ATOM 20966 O O . LEU A 1 60 ? -4.905 5.170 4.952 1.00 0.00 60 LEU A O 14
ATOM 20982 N N . GLN A 1 61 ? -4.422 2.967 5.124 1.00 0.00 61 GLN A N 14
ATOM 20983 C CA . GLN A 1 61 ? -4.921 2.850 6.483 1.00 0.00 61 GLN A CA 14
ATOM 20984 C C . GLN A 1 61 ? -4.278 1.651 7.183 1.00 0.00 61 GLN A C 14
ATOM 20985 O O . GLN A 1 61 ? -4.368 0.524 6.699 1.00 0.00 61 GLN A O 14
ATOM 20999 N N . ILE A 1 62 ? -3.644 1.935 8.311 1.00 0.00 62 ILE A N 14
ATOM 21000 C CA . ILE A 1 62 ? -2.986 0.894 9.083 1.00 0.00 62 ILE A CA 14
ATOM 21001 C C . ILE A 1 62 ? -3.833 -0.379 9.040 1.00 0.00 62 ILE A C 14
ATOM 21002 O O . ILE A 1 62 ? -5.055 -0.312 8.909 1.00 0.00 62 ILE A O 14
ATOM 21018 N N . HIS A 1 63 ? -3.152 -1.510 9.153 1.00 0.00 63 HIS A N 14
ATOM 21019 C CA . HIS A 1 63 ? -3.827 -2.796 9.129 1.00 0.00 63 HIS A CA 14
ATOM 21020 C C . HIS A 1 63 ? -4.441 -3.028 7.746 1.00 0.00 63 HIS A C 14
ATOM 21021 O O . HIS A 1 63 ? -5.614 -3.381 7.635 1.00 0.00 63 HIS A O 14
ATOM 21035 N N . ASP A 1 64 ? -3.620 -2.819 6.727 1.00 0.00 64 ASP A N 14
ATOM 21036 C CA . ASP A 1 64 ? -4.067 -3.001 5.357 1.00 0.00 64 ASP A CA 14
ATOM 21037 C C . ASP A 1 64 ? -3.313 -4.175 4.730 1.00 0.00 64 ASP A C 14
ATOM 21038 O O . ASP A 1 64 ? -2.370 -4.698 5.321 1.00 0.00 64 ASP A O 14
ATOM 21047 N N . ARG A 1 65 ? -3.756 -4.554 3.540 1.00 0.00 65 ARG A N 14
ATOM 21048 C CA . ARG A 1 65 ? -3.135 -5.657 2.827 1.00 0.00 65 ARG A CA 14
ATOM 21049 C C . ARG A 1 65 ? -2.923 -5.286 1.358 1.00 0.00 65 ARG A C 14
ATOM 21050 O O . ARG A 1 65 ? -3.755 -5.599 0.508 1.00 0.00 65 ARG A O 14
ATOM 21071 N N . ILE A 1 66 ? -1.803 -4.624 1.103 1.00 0.00 66 ILE A N 14
ATOM 21072 C CA . ILE A 1 66 ? -1.471 -4.207 -0.249 1.00 0.00 66 ILE A CA 14
ATOM 21073 C C . ILE A 1 66 ? -1.602 -5.403 -1.193 1.00 0.00 66 ILE A C 14
ATOM 21074 O O . ILE A 1 66 ? -1.143 -6.500 -0.879 1.00 0.00 66 ILE A O 14
ATOM 21090 N N . ILE A 1 67 ? -2.231 -5.152 -2.332 1.00 0.00 67 ILE A N 14
ATOM 21091 C CA . ILE A 1 67 ? -2.428 -6.194 -3.325 1.00 0.00 67 ILE A CA 14
ATOM 21092 C C . ILE A 1 67 ? -1.518 -5.927 -4.526 1.00 0.00 67 ILE A C 14
ATOM 21093 O O . ILE A 1 67 ? -0.902 -6.849 -5.059 1.00 0.00 67 ILE A O 14
ATOM 21109 N N . GLU A 1 68 ? -1.464 -4.662 -4.916 1.00 0.00 68 GLU A N 14
ATOM 21110 C CA . GLU A 1 68 ? -0.640 -4.263 -6.045 1.00 0.00 68 GLU A CA 14
ATOM 21111 C C . GLU A 1 68 ? -0.113 -2.841 -5.840 1.00 0.00 68 GLU A C 14
ATOM 21112 O O . GLU A 1 68 ? -0.758 -2.025 -5.183 1.00 0.00 68 GLU A O 14
ATOM 21124 N N . VAL A 1 69 ? 1.053 -2.587 -6.416 1.00 0.00 69 VAL A N 14
ATOM 21125 C CA . VAL A 1 69 ? 1.673 -1.278 -6.305 1.00 0.00 69 VAL A CA 14
ATOM 21126 C C . VAL A 1 69 ? 2.299 -0.900 -7.648 1.00 0.00 69 VAL A C 14
ATOM 21127 O O . VAL A 1 69 ? 3.217 -1.569 -8.120 1.00 0.00 69 VAL A O 14
ATOM 21140 N N . ASN A 1 70 ? 1.778 0.173 -8.226 1.00 0.00 70 ASN A N 14
ATOM 21141 C CA . ASN A 1 70 ? 2.274 0.648 -9.507 1.00 0.00 70 ASN A CA 14
ATOM 21142 C C . ASN A 1 70 ? 2.124 -0.460 -10.551 1.00 0.00 70 ASN A C 14
ATOM 21143 O O . ASN A 1 70 ? 2.739 -0.404 -11.614 1.00 0.00 70 ASN A O 14
ATOM 21154 N N . GLY A 1 71 ? 1.302 -1.442 -10.211 1.00 0.00 71 GLY A N 14
ATOM 21155 C CA . GLY A 1 71 ? 1.062 -2.561 -11.106 1.00 0.00 71 GLY A CA 14
ATOM 21156 C C . GLY A 1 71 ? 1.867 -3.789 -10.674 1.00 0.00 71 GLY A C 14
ATOM 21157 O O . GLY A 1 71 ? 1.777 -4.845 -11.299 1.00 0.00 71 GLY A O 14
ATOM 21161 N N . ARG A 1 72 ? 2.634 -3.610 -9.609 1.00 0.00 72 ARG A N 14
ATOM 21162 C CA . ARG A 1 72 ? 3.453 -4.691 -9.087 1.00 0.00 72 ARG A CA 14
ATOM 21163 C C . ARG A 1 72 ? 2.704 -5.439 -7.983 1.00 0.00 72 ARG A C 14
ATOM 21164 O O . ARG A 1 72 ? 2.220 -4.828 -7.032 1.00 0.00 72 ARG A O 14
ATOM 21185 N N . ASP A 1 73 ? 2.632 -6.752 -8.146 1.00 0.00 73 ASP A N 14
ATOM 21186 C CA . ASP A 1 73 ? 1.950 -7.591 -7.175 1.00 0.00 73 ASP A CA 14
ATOM 21187 C C . ASP A 1 73 ? 2.897 -7.889 -6.011 1.00 0.00 73 ASP A C 14
ATOM 21188 O O . ASP A 1 73 ? 4.011 -8.368 -6.219 1.00 0.00 73 ASP A O 14
ATOM 21197 N N . LEU A 1 74 ? 2.419 -7.594 -4.811 1.00 0.00 74 LEU A N 14
ATOM 21198 C CA . LEU A 1 74 ? 3.209 -7.825 -3.614 1.00 0.00 74 LEU A CA 14
ATOM 21199 C C . LEU A 1 74 ? 2.423 -8.720 -2.653 1.00 0.00 74 LEU A C 14
ATOM 21200 O O . LEU A 1 74 ? 2.891 -9.022 -1.557 1.00 0.00 74 LEU A O 14
ATOM 21216 N N . SER A 1 75 ? 1.241 -9.118 -3.100 1.00 0.00 75 SER A N 14
ATOM 21217 C CA . SER A 1 75 ? 0.385 -9.972 -2.294 1.00 0.00 75 SER A CA 14
ATOM 21218 C C . SER A 1 75 ? 1.178 -11.177 -1.785 1.00 0.00 75 SER A C 14
ATOM 21219 O O . SER A 1 75 ? 0.993 -11.611 -0.649 1.00 0.00 75 SER A O 14
ATOM 21227 N N . ARG A 1 76 ? 2.045 -11.682 -2.650 1.00 0.00 76 ARG A N 14
ATOM 21228 C CA . ARG A 1 76 ? 2.868 -12.828 -2.301 1.00 0.00 76 ARG A CA 14
ATOM 21229 C C . ARG A 1 76 ? 4.339 -12.418 -2.210 1.00 0.00 76 ARG A C 14
ATOM 21230 O O . ARG A 1 76 ? 5.230 -13.258 -2.325 1.00 0.00 76 ARG A O 14
ATOM 21251 N N . ALA A 1 77 ? 4.548 -11.126 -2.004 1.00 0.00 77 ALA A N 14
ATOM 21252 C CA . ALA A 1 77 ? 5.896 -10.594 -1.896 1.00 0.00 77 ALA A CA 14
ATOM 21253 C C . ALA A 1 77 ? 6.258 -10.429 -0.419 1.00 0.00 77 ALA A C 14
ATOM 21254 O O . ALA A 1 77 ? 5.439 -10.700 0.458 1.00 0.00 77 ALA A O 14
ATOM 21261 N N . THR A 1 78 ? 7.485 -9.987 -0.189 1.00 0.00 78 THR A N 14
ATOM 21262 C CA . THR A 1 78 ? 7.965 -9.784 1.167 1.00 0.00 78 THR A CA 14
ATOM 21263 C C . THR A 1 78 ? 8.270 -8.304 1.409 1.00 0.00 78 THR A C 14
ATOM 21264 O O . THR A 1 78 ? 8.055 -7.471 0.530 1.00 0.00 78 THR A O 14
ATOM 21275 N N . HIS A 1 79 ? 8.765 -8.022 2.605 1.00 0.00 79 HIS A N 14
ATOM 21276 C CA . HIS A 1 79 ? 9.101 -6.657 2.973 1.00 0.00 79 HIS A CA 14
ATOM 21277 C C . HIS A 1 79 ? 10.243 -6.153 2.089 1.00 0.00 79 HIS A C 14
ATOM 21278 O O . HIS A 1 79 ? 10.299 -4.971 1.754 1.00 0.00 79 HIS A O 14
ATOM 21292 N N . ASP A 1 80 ? 11.126 -7.076 1.736 1.00 0.00 80 ASP A N 14
ATOM 21293 C CA . ASP A 1 80 ? 12.264 -6.740 0.897 1.00 0.00 80 ASP A CA 14
ATOM 21294 C C . ASP A 1 80 ? 11.767 -6.344 -0.495 1.00 0.00 80 ASP A C 14
ATOM 21295 O O . ASP A 1 80 ? 12.144 -5.296 -1.017 1.00 0.00 80 ASP A O 14
ATOM 21304 N N . GLN A 1 81 ? 10.929 -7.204 -1.055 1.00 0.00 81 GLN A N 14
ATOM 21305 C CA . GLN A 1 81 ? 10.377 -6.957 -2.376 1.00 0.00 81 GLN A CA 14
ATOM 21306 C C . GLN A 1 81 ? 9.386 -5.792 -2.328 1.00 0.00 81 GLN A C 14
ATOM 21307 O O . GLN A 1 81 ? 9.427 -4.902 -3.176 1.00 0.00 81 GLN A O 14
ATOM 21321 N N . ALA A 1 82 ? 8.518 -5.837 -1.328 1.00 0.00 82 ALA A N 14
ATOM 21322 C CA . ALA A 1 82 ? 7.518 -4.796 -1.158 1.00 0.00 82 ALA A CA 14
ATOM 21323 C C . ALA A 1 82 ? 8.212 -3.433 -1.098 1.00 0.00 82 ALA A C 14
ATOM 21324 O O . ALA A 1 82 ? 7.853 -2.518 -1.838 1.00 0.00 82 ALA A O 14
ATOM 21331 N N . VAL A 1 83 ? 9.191 -3.342 -0.211 1.00 0.00 83 VAL A N 14
ATOM 21332 C CA . VAL A 1 83 ? 9.938 -2.106 -0.046 1.00 0.00 83 VAL A CA 14
ATOM 21333 C C . VAL A 1 83 ? 10.532 -1.690 -1.393 1.00 0.00 83 VAL A C 14
ATOM 21334 O O . VAL A 1 83 ? 10.304 -0.574 -1.858 1.00 0.00 83 VAL A O 14
ATOM 21347 N N . GLU A 1 84 ? 11.283 -2.609 -1.982 1.00 0.00 84 GLU A N 14
ATOM 21348 C CA . GLU A 1 84 ? 11.912 -2.351 -3.266 1.00 0.00 84 GLU A CA 14
ATOM 21349 C C . GLU A 1 84 ? 10.874 -1.855 -4.275 1.00 0.00 84 GLU A C 14
ATOM 21350 O O . GLU A 1 84 ? 11.151 -0.953 -5.064 1.00 0.00 84 GLU A O 14
ATOM 21362 N N . ALA A 1 85 ? 9.700 -2.466 -4.217 1.00 0.00 85 ALA A N 14
ATOM 21363 C CA . ALA A 1 85 ? 8.619 -2.098 -5.115 1.00 0.00 85 ALA A CA 14
ATOM 21364 C C . ALA A 1 85 ? 8.323 -0.605 -4.965 1.00 0.00 85 ALA A C 14
ATOM 21365 O O . ALA A 1 85 ? 8.332 0.136 -5.947 1.00 0.00 85 ALA A O 14
ATOM 21372 N N . PHE A 1 86 ? 8.067 -0.207 -3.727 1.00 0.00 86 PHE A N 14
ATOM 21373 C CA . PHE A 1 86 ? 7.768 1.185 -3.435 1.00 0.00 86 PHE A CA 14
ATOM 21374 C C . PHE A 1 86 ? 8.982 2.075 -3.709 1.00 0.00 86 PHE A C 14
ATOM 21375 O O . PHE A 1 86 ? 8.834 3.262 -3.996 1.00 0.00 86 PHE A O 14
ATOM 21392 N N . LYS A 1 87 ? 10.155 1.468 -3.611 1.00 0.00 87 LYS A N 14
ATOM 21393 C CA . LYS A 1 87 ? 11.394 2.190 -3.844 1.00 0.00 87 LYS A CA 14
ATOM 21394 C C . LYS A 1 87 ? 11.582 2.400 -5.348 1.00 0.00 87 LYS A C 14
ATOM 21395 O O . LYS A 1 87 ? 11.874 3.509 -5.792 1.00 0.00 87 LYS A O 14
ATOM 21414 N N . THR A 1 88 ? 11.407 1.316 -6.090 1.00 0.00 88 THR A N 14
ATOM 21415 C CA . THR A 1 88 ? 11.554 1.367 -7.535 1.00 0.00 88 THR A CA 14
ATOM 21416 C C . THR A 1 88 ? 10.259 1.859 -8.185 1.00 0.00 88 THR A C 14
ATOM 21417 O O . THR A 1 88 ? 10.212 2.077 -9.395 1.00 0.00 88 THR A O 14
ATOM 21428 N N . ALA A 1 89 ? 9.241 2.021 -7.353 1.00 0.00 89 ALA A N 14
ATOM 21429 C CA . ALA A 1 89 ? 7.949 2.484 -7.832 1.00 0.00 89 ALA A CA 14
ATOM 21430 C C . ALA A 1 89 ? 8.053 3.961 -8.217 1.00 0.00 89 ALA A C 14
ATOM 21431 O O . ALA A 1 89 ? 8.763 4.727 -7.568 1.00 0.00 89 ALA A O 14
ATOM 21438 N N . LYS A 1 90 ? 7.334 4.316 -9.272 1.00 0.00 90 LYS A N 14
ATOM 21439 C CA . LYS A 1 90 ? 7.335 5.688 -9.751 1.00 0.00 90 LYS A CA 14
ATOM 21440 C C . LYS A 1 90 ? 5.979 6.330 -9.451 1.00 0.00 90 LYS A C 14
ATOM 21441 O O . LYS A 1 90 ? 4.971 5.634 -9.334 1.00 0.00 90 LYS A O 14
ATOM 21460 N N . GLU A 1 91 ? 5.998 7.650 -9.336 1.00 0.00 91 GLU A N 14
ATOM 21461 C CA . GLU A 1 91 ? 4.782 8.393 -9.053 1.00 0.00 91 GLU A CA 14
ATOM 21462 C C . GLU A 1 91 ? 4.105 8.822 -10.357 1.00 0.00 91 GLU A C 14
ATOM 21463 O O . GLU A 1 91 ? 4.780 9.167 -11.326 1.00 0.00 91 GLU A O 14
ATOM 21475 N N . PRO A 1 92 ? 2.746 8.784 -10.338 1.00 0.00 92 PRO A N 14
ATOM 21476 C CA . PRO A 1 92 ? 2.025 8.362 -9.150 1.00 0.00 92 PRO A CA 14
ATOM 21477 C C . PRO A 1 92 ? 2.104 6.845 -8.970 1.00 0.00 92 PRO A C 14
ATOM 21478 O O . PRO A 1 92 ? 2.129 6.101 -9.949 1.00 0.00 92 PRO A O 14
ATOM 21489 N N . ILE A 1 93 ? 2.140 6.431 -7.711 1.00 0.00 93 ILE A N 14
ATOM 21490 C CA . ILE A 1 93 ? 2.215 5.016 -7.391 1.00 0.00 93 ILE A CA 14
ATOM 21491 C C . ILE A 1 93 ? 0.813 4.495 -7.069 1.00 0.00 93 ILE A C 14
ATOM 21492 O O . ILE A 1 93 ? 0.224 4.872 -6.057 1.00 0.00 93 ILE A O 14
ATOM 21508 N N . VAL A 1 94 ? 0.319 3.637 -7.950 1.00 0.00 94 VAL A N 14
ATOM 21509 C CA . VAL A 1 94 ? -1.003 3.061 -7.773 1.00 0.00 94 VAL A CA 14
ATOM 21510 C C . VAL A 1 94 ? -0.905 1.848 -6.845 1.00 0.00 94 VAL A C 14
ATOM 21511 O O . VAL A 1 94 ? -0.322 0.828 -7.209 1.00 0.00 94 VAL A O 14
ATOM 21524 N N . VAL A 1 95 ? -1.486 1.999 -5.663 1.00 0.00 95 VAL A N 14
ATOM 21525 C CA . VAL A 1 95 ? -1.472 0.929 -4.681 1.00 0.00 95 VAL A CA 14
ATOM 21526 C C . VAL A 1 95 ? -2.907 0.473 -4.409 1.00 0.00 95 VAL A C 14
ATOM 21527 O O . VAL A 1 95 ? -3.838 1.275 -4.464 1.00 0.00 95 VAL A O 14
ATOM 21540 N N . GLN A 1 96 ? -3.040 -0.814 -4.123 1.00 0.00 96 GLN A N 14
ATOM 21541 C CA . GLN A 1 96 ? -4.346 -1.387 -3.843 1.00 0.00 96 GLN A CA 14
ATOM 21542 C C . GLN A 1 96 ? -4.296 -2.220 -2.561 1.00 0.00 96 GLN A C 14
ATOM 21543 O O . GLN A 1 96 ? -3.316 -2.920 -2.308 1.00 0.00 96 GLN A O 14
ATOM 21557 N N . VAL A 1 97 ? -5.365 -2.118 -1.785 1.00 0.00 97 VAL A N 14
ATOM 21558 C CA . VAL A 1 97 ? -5.456 -2.854 -0.535 1.00 0.00 97 VAL A CA 14
ATOM 21559 C C . VAL A 1 97 ? -6.790 -3.600 -0.483 1.00 0.00 97 VAL A C 14
ATOM 21560 O O . VAL A 1 97 ? -7.697 -3.314 -1.264 1.00 0.00 97 VAL A O 14
ATOM 21573 N N . LEU A 1 98 ? -6.869 -4.543 0.445 1.00 0.00 98 LEU A N 14
ATOM 21574 C CA . LEU A 1 98 ? -8.078 -5.332 0.609 1.00 0.00 98 LEU A CA 14
ATOM 21575 C C . LEU A 1 98 ? -8.731 -4.985 1.948 1.00 0.00 98 LEU A C 14
ATOM 21576 O O . LEU A 1 98 ? -8.149 -5.219 3.006 1.00 0.00 98 LEU A O 14
ATOM 21592 N N . ARG A 1 99 ? -9.932 -4.432 1.858 1.00 0.00 99 ARG A N 14
ATOM 21593 C CA . ARG A 1 99 ? -10.670 -4.050 3.050 1.00 0.00 99 ARG A CA 14
ATOM 21594 C C . ARG A 1 99 ? -11.968 -4.854 3.151 1.00 0.00 99 ARG A C 14
ATOM 21595 O O . ARG A 1 99 ? -12.636 -5.090 2.146 1.00 0.00 99 ARG A O 14
ATOM 21616 N N . ARG A 1 100 ? -12.285 -5.254 4.374 1.00 0.00 100 ARG A N 14
ATOM 21617 C CA . ARG A 1 100 ? -13.490 -6.027 4.619 1.00 0.00 100 ARG A CA 14
ATOM 21618 C C . ARG A 1 100 ? -14.662 -5.450 3.823 1.00 0.00 100 ARG A C 14
ATOM 21619 O O . ARG A 1 100 ? -14.583 -4.332 3.317 1.00 0.00 100 ARG A O 14
ATOM 21640 N N . THR A 1 101 ? -15.723 -6.239 3.737 1.00 0.00 101 THR A N 14
ATOM 21641 C CA . THR A 1 101 ? -16.910 -5.821 3.011 1.00 0.00 101 THR A CA 14
ATOM 21642 C C . THR A 1 101 ? -17.442 -4.501 3.574 1.00 0.00 101 THR A C 14
ATOM 21643 O O . THR A 1 101 ? -17.529 -4.331 4.789 1.00 0.00 101 THR A O 14
ATOM 21654 N N . SER A 1 102 ? -17.786 -3.602 2.664 1.00 0.00 102 SER A N 14
ATOM 21655 C CA . SER A 1 102 ? -18.307 -2.303 3.054 1.00 0.00 102 SER A CA 14
ATOM 21656 C C . SER A 1 102 ? -19.744 -2.144 2.553 1.00 0.00 102 SER A C 14
ATOM 21657 O O . SER A 1 102 ? -20.660 -1.922 3.343 1.00 0.00 102 SER A O 14
ATOM 21665 N N . GLY A 1 103 ? -19.896 -2.263 1.242 1.00 0.00 103 GLY A N 14
ATOM 21666 C CA . GLY A 1 103 ? -21.205 -2.135 0.626 1.00 0.00 103 GLY A CA 14
ATOM 21667 C C . GLY A 1 103 ? -21.534 -0.669 0.336 1.00 0.00 103 GLY A C 14
ATOM 21668 O O . GLY A 1 103 ? -20.637 0.170 0.268 1.00 0.00 103 GLY A O 14
ATOM 21672 N N . PRO A 1 104 ? -22.856 -0.399 0.168 1.00 0.00 104 PRO A N 14
ATOM 21673 C CA . PRO A 1 104 ? -23.314 0.951 -0.113 1.00 0.00 104 PRO A CA 14
ATOM 21674 C C . PRO A 1 104 ? -23.260 1.821 1.144 1.00 0.00 104 PRO A C 14
ATOM 21675 O O . PRO A 1 104 ? -24.245 1.925 1.874 1.00 0.00 104 PRO A O 14
ATOM 21686 N N . SER A 1 105 ? -22.100 2.425 1.359 1.00 0.00 105 SER A N 14
ATOM 21687 C CA . SER A 1 105 ? -21.905 3.282 2.515 1.00 0.00 105 SER A CA 14
ATOM 21688 C C . SER A 1 105 ? -20.510 3.910 2.472 1.00 0.00 105 SER A C 14
ATOM 21689 O O . SER A 1 105 ? -19.612 3.390 1.812 1.00 0.00 105 SER A O 14
ATOM 21697 N N . SER A 1 106 ? -20.373 5.018 3.185 1.00 0.00 106 SER A N 14
ATOM 21698 C CA . SER A 1 106 ? -19.103 5.722 3.236 1.00 0.00 106 SER A CA 14
ATOM 21699 C C . SER A 1 106 ? -18.571 5.946 1.819 1.00 0.00 106 SER A C 14
ATOM 21700 O O . SER A 1 106 ? -17.945 5.060 1.240 1.00 0.00 106 SER A O 14
ATOM 21708 N N . GLY A 1 107 ? -18.839 7.136 1.302 1.00 0.00 107 GLY A N 14
ATOM 21709 C CA . GLY A 1 107 ? -18.395 7.488 -0.036 1.00 0.00 107 GLY A CA 14
ATOM 21710 C C . GLY A 1 107 ? -17.986 8.961 -0.108 1.00 0.00 107 GLY A C 14
ATOM 21711 O O . GLY A 1 107 ? -18.821 9.829 -0.355 1.00 0.00 107 GLY A O 14
ATOM 21715 N N . GLY A 1 1 ? -11.114 -18.168 7.288 1.00 0.00 1 GLY A N 15
ATOM 21716 C CA . GLY A 1 1 ? -10.083 -17.275 7.790 1.00 0.00 1 GLY A CA 15
ATOM 21717 C C . GLY A 1 1 ? -10.112 -15.935 7.053 1.00 0.00 1 GLY A C 15
ATOM 21718 O O . GLY A 1 1 ? -9.242 -15.656 6.230 1.00 0.00 1 GLY A O 15
ATOM 21722 N N . SER A 1 2 ? -11.122 -15.140 7.376 1.00 0.00 2 SER A N 15
ATOM 21723 C CA . SER A 1 2 ? -11.276 -13.836 6.755 1.00 0.00 2 SER A CA 15
ATOM 21724 C C . SER A 1 2 ? -12.530 -13.144 7.293 1.00 0.00 2 SER A C 15
ATOM 21725 O O . SER A 1 2 ? -13.331 -13.761 7.994 1.00 0.00 2 SER A O 15
ATOM 21733 N N . SER A 1 3 ? -12.661 -11.873 6.945 1.00 0.00 3 SER A N 15
ATOM 21734 C CA . SER A 1 3 ? -13.804 -11.091 7.385 1.00 0.00 3 SER A CA 15
ATOM 21735 C C . SER A 1 3 ? -15.001 -11.352 6.467 1.00 0.00 3 SER A C 15
ATOM 21736 O O . SER A 1 3 ? -15.095 -10.774 5.385 1.00 0.00 3 SER A O 15
ATOM 21744 N N . GLY A 1 4 ? -15.885 -12.222 6.934 1.00 0.00 4 GLY A N 15
ATOM 21745 C CA . GLY A 1 4 ? -17.071 -12.566 6.169 1.00 0.00 4 GLY A CA 15
ATOM 21746 C C . GLY A 1 4 ? -16.718 -13.473 4.989 1.00 0.00 4 GLY A C 15
ATOM 21747 O O . GLY A 1 4 ? -16.610 -14.689 5.146 1.00 0.00 4 GLY A O 15
ATOM 21751 N N . SER A 1 5 ? -16.548 -12.848 3.833 1.00 0.00 5 SER A N 15
ATOM 21752 C CA . SER A 1 5 ? -16.210 -13.585 2.626 1.00 0.00 5 SER A CA 15
ATOM 21753 C C . SER A 1 5 ? -15.903 -12.610 1.487 1.00 0.00 5 SER A C 15
ATOM 21754 O O . SER A 1 5 ? -16.799 -11.930 0.990 1.00 0.00 5 SER A O 15
ATOM 21762 N N . SER A 1 6 ? -14.635 -12.574 1.108 1.00 0.00 6 SER A N 15
ATOM 21763 C CA . SER A 1 6 ? -14.199 -11.695 0.037 1.00 0.00 6 SER A CA 15
ATOM 21764 C C . SER A 1 6 ? -14.561 -10.246 0.369 1.00 0.00 6 SER A C 15
ATOM 21765 O O . SER A 1 6 ? -15.671 -9.798 0.084 1.00 0.00 6 SER A O 15
ATOM 21773 N N . GLY A 1 7 ? -13.604 -9.553 0.968 1.00 0.00 7 GLY A N 15
ATOM 21774 C CA . GLY A 1 7 ? -13.808 -8.164 1.343 1.00 0.00 7 GLY A CA 15
ATOM 21775 C C . GLY A 1 7 ? -14.007 -7.286 0.105 1.00 0.00 7 GLY A C 15
ATOM 21776 O O . GLY A 1 7 ? -14.954 -7.483 -0.654 1.00 0.00 7 GLY A O 15
ATOM 21780 N N . LYS A 1 8 ? -13.099 -6.335 -0.059 1.00 0.00 8 LYS A N 15
ATOM 21781 C CA . LYS A 1 8 ? -13.163 -5.427 -1.191 1.00 0.00 8 LYS A CA 15
ATOM 21782 C C . LYS A 1 8 ? -11.760 -4.897 -1.494 1.00 0.00 8 LYS A C 15
ATOM 21783 O O . LYS A 1 8 ? -10.897 -4.877 -0.617 1.00 0.00 8 LYS A O 15
ATOM 21802 N N . SER A 1 9 ? -11.575 -4.480 -2.738 1.00 0.00 9 SER A N 15
ATOM 21803 C CA . SER A 1 9 ? -10.292 -3.951 -3.167 1.00 0.00 9 SER A CA 15
ATOM 21804 C C . SER A 1 9 ? -10.426 -2.466 -3.511 1.00 0.00 9 SER A C 15
ATOM 21805 O O . SER A 1 9 ? -11.264 -2.088 -4.328 1.00 0.00 9 SER A O 15
ATOM 21813 N N . LEU A 1 10 ? -9.588 -1.665 -2.870 1.00 0.00 10 LEU A N 15
ATOM 21814 C CA . LEU A 1 10 ? -9.603 -0.230 -3.098 1.00 0.00 10 LEU A CA 15
ATOM 21815 C C . LEU A 1 10 ? -8.257 0.204 -3.681 1.00 0.00 10 LEU A C 15
ATOM 21816 O O . LEU A 1 10 ? -7.248 -0.476 -3.496 1.00 0.00 10 LEU A O 15
ATOM 21832 N N . THR A 1 11 ? -8.284 1.333 -4.374 1.00 0.00 11 THR A N 15
ATOM 21833 C CA . THR A 1 11 ? -7.078 1.865 -4.985 1.00 0.00 11 THR A CA 15
ATOM 21834 C C . THR A 1 11 ? -6.612 3.119 -4.242 1.00 0.00 11 THR A C 15
ATOM 21835 O O . THR A 1 11 ? -7.429 3.939 -3.827 1.00 0.00 11 THR A O 15
ATOM 21846 N N . LEU A 1 12 ? -5.299 3.228 -4.097 1.00 0.00 12 LEU A N 15
ATOM 21847 C CA . LEU A 1 12 ? -4.715 4.368 -3.412 1.00 0.00 12 LEU A CA 15
ATOM 21848 C C . LEU A 1 12 ? -3.478 4.840 -4.179 1.00 0.00 12 LEU A C 15
ATOM 21849 O O . LEU A 1 12 ? -2.643 4.029 -4.577 1.00 0.00 12 LEU A O 15
ATOM 21865 N N . VAL A 1 13 ? -3.400 6.149 -4.364 1.00 0.00 13 VAL A N 15
ATOM 21866 C CA . VAL A 1 13 ? -2.280 6.739 -5.077 1.00 0.00 13 VAL A CA 15
ATOM 21867 C C . VAL A 1 13 ? -1.260 7.269 -4.067 1.00 0.00 13 VAL A C 15
ATOM 21868 O O . VAL A 1 13 ? -1.563 8.175 -3.291 1.00 0.00 13 VAL A O 15
ATOM 21881 N N . LEU A 1 14 ? -0.073 6.683 -4.109 1.00 0.00 14 LEU A N 15
ATOM 21882 C CA . LEU A 1 14 ? 0.993 7.085 -3.207 1.00 0.00 14 LEU A CA 15
ATOM 21883 C C . LEU A 1 14 ? 2.009 7.935 -3.972 1.00 0.00 14 LEU A C 15
ATOM 21884 O O . LEU A 1 14 ? 2.140 7.807 -5.188 1.00 0.00 14 LEU A O 15
ATOM 21900 N N . HIS A 1 15 ? 2.703 8.783 -3.227 1.00 0.00 15 HIS A N 15
ATOM 21901 C CA . HIS A 1 15 ? 3.704 9.654 -3.820 1.00 0.00 15 HIS A CA 15
ATOM 21902 C C . HIS A 1 15 ? 4.991 9.594 -2.995 1.00 0.00 15 HIS A C 15
ATOM 21903 O O . HIS A 1 15 ? 5.015 8.999 -1.919 1.00 0.00 15 HIS A O 15
ATOM 21917 N N . ARG A 1 16 ? 6.029 10.218 -3.532 1.00 0.00 16 ARG A N 15
ATOM 21918 C CA . ARG A 1 16 ? 7.317 10.242 -2.858 1.00 0.00 16 ARG A CA 15
ATOM 21919 C C . ARG A 1 16 ? 7.752 11.686 -2.598 1.00 0.00 16 ARG A C 15
ATOM 21920 O O . ARG A 1 16 ? 8.207 12.375 -3.509 1.00 0.00 16 ARG A O 15
ATOM 21941 N N . ASP A 1 17 ? 7.596 12.100 -1.349 1.00 0.00 17 ASP A N 15
ATOM 21942 C CA . ASP A 1 17 ? 7.967 13.450 -0.957 1.00 0.00 17 ASP A CA 15
ATOM 21943 C C . ASP A 1 17 ? 9.490 13.587 -0.998 1.00 0.00 17 ASP A C 15
ATOM 21944 O O . ASP A 1 17 ? 10.022 14.415 -1.736 1.00 0.00 17 ASP A O 15
ATOM 21953 N N . SER A 1 18 ? 10.149 12.764 -0.196 1.00 0.00 18 SER A N 15
ATOM 21954 C CA . SER A 1 18 ? 11.600 12.783 -0.132 1.00 0.00 18 SER A CA 15
ATOM 21955 C C . SER A 1 18 ? 12.122 11.420 0.324 1.00 0.00 18 SER A C 15
ATOM 21956 O O . SER A 1 18 ? 12.625 11.285 1.439 1.00 0.00 18 SER A O 15
ATOM 21964 N N . GLY A 1 19 ? 11.985 10.443 -0.560 1.00 0.00 19 GLY A N 15
ATOM 21965 C CA . GLY A 1 19 ? 12.436 9.094 -0.262 1.00 0.00 19 GLY A CA 15
ATOM 21966 C C . GLY A 1 19 ? 11.737 8.545 0.983 1.00 0.00 19 GLY A C 15
ATOM 21967 O O . GLY A 1 19 ? 12.393 8.063 1.906 1.00 0.00 19 GLY A O 15
ATOM 21971 N N . SER A 1 20 ? 10.415 8.634 0.968 1.00 0.00 20 SER A N 15
ATOM 21972 C CA . SER A 1 20 ? 9.620 8.152 2.085 1.00 0.00 20 SER A CA 15
ATOM 21973 C C . SER A 1 20 ? 8.139 8.133 1.702 1.00 0.00 20 SER A C 15
ATOM 21974 O O . SER A 1 20 ? 7.485 9.174 1.687 1.00 0.00 20 SER A O 15
ATOM 21982 N N . LEU A 1 21 ? 7.653 6.937 1.403 1.00 0.00 21 LEU A N 15
ATOM 21983 C CA . LEU A 1 21 ? 6.261 6.768 1.022 1.00 0.00 21 LEU A CA 15
ATOM 21984 C C . LEU A 1 21 ? 5.366 7.425 2.074 1.00 0.00 21 LEU A C 15
ATOM 21985 O O . LEU A 1 21 ? 4.301 7.948 1.750 1.00 0.00 21 LEU A O 15
ATOM 22001 N N . GLY A 1 22 ? 5.830 7.375 3.314 1.00 0.00 22 GLY A N 15
ATOM 22002 C CA . GLY A 1 22 ? 5.084 7.959 4.416 1.00 0.00 22 GLY A CA 15
ATOM 22003 C C . GLY A 1 22 ? 4.356 6.878 5.219 1.00 0.00 22 GLY A C 15
ATOM 22004 O O . GLY A 1 22 ? 3.261 7.110 5.728 1.00 0.00 22 GLY A O 15
ATOM 22008 N N . PHE A 1 23 ? 4.995 5.720 5.306 1.00 0.00 23 PHE A N 15
ATOM 22009 C CA . PHE A 1 23 ? 4.421 4.603 6.037 1.00 0.00 23 PHE A CA 15
ATOM 22010 C C . PHE A 1 23 ? 5.366 3.399 6.028 1.00 0.00 23 PHE A C 15
ATOM 22011 O O . PHE A 1 23 ? 6.458 3.467 5.467 1.00 0.00 23 PHE A O 15
ATOM 22028 N N . ASN A 1 24 ? 4.910 2.326 6.657 1.00 0.00 24 ASN A N 15
ATOM 22029 C CA . ASN A 1 24 ? 5.701 1.109 6.728 1.00 0.00 24 ASN A CA 15
ATOM 22030 C C . ASN A 1 24 ? 4.830 -0.084 6.331 1.00 0.00 24 ASN A C 15
ATOM 22031 O O . ASN A 1 24 ? 3.671 0.087 5.956 1.00 0.00 24 ASN A O 15
ATOM 22042 N N . ILE A 1 25 ? 5.421 -1.266 6.426 1.00 0.00 25 ILE A N 15
ATOM 22043 C CA . ILE A 1 25 ? 4.714 -2.487 6.080 1.00 0.00 25 ILE A CA 15
ATOM 22044 C C . ILE A 1 25 ? 5.266 -3.645 6.914 1.00 0.00 25 ILE A C 15
ATOM 22045 O O . ILE A 1 25 ? 6.354 -3.544 7.479 1.00 0.00 25 ILE A O 15
ATOM 22061 N N . ILE A 1 26 ? 4.490 -4.717 6.966 1.00 0.00 26 ILE A N 15
ATOM 22062 C CA . ILE A 1 26 ? 4.887 -5.893 7.722 1.00 0.00 26 ILE A CA 15
ATOM 22063 C C . ILE A 1 26 ? 4.754 -7.133 6.836 1.00 0.00 26 ILE A C 15
ATOM 22064 O O . ILE A 1 26 ? 4.136 -7.078 5.774 1.00 0.00 26 ILE A O 15
ATOM 22080 N N . GLY A 1 27 ? 5.345 -8.222 7.305 1.00 0.00 27 GLY A N 15
ATOM 22081 C CA . GLY A 1 27 ? 5.300 -9.474 6.568 1.00 0.00 27 GLY A CA 15
ATOM 22082 C C . GLY A 1 27 ? 6.707 -9.931 6.177 1.00 0.00 27 GLY A C 15
ATOM 22083 O O . GLY A 1 27 ? 7.682 -9.586 6.842 1.00 0.00 27 GLY A O 15
ATOM 22087 N N . GLY A 1 28 ? 6.766 -10.701 5.101 1.00 0.00 28 GLY A N 15
ATOM 22088 C CA . GLY A 1 28 ? 8.037 -11.209 4.613 1.00 0.00 28 GLY A CA 15
ATOM 22089 C C . GLY A 1 28 ? 8.698 -12.119 5.650 1.00 0.00 28 GLY A C 15
ATOM 22090 O O . GLY A 1 28 ? 8.768 -11.775 6.829 1.00 0.00 28 GLY A O 15
ATOM 22094 N N . ARG A 1 29 ? 9.166 -13.263 5.174 1.00 0.00 29 ARG A N 15
ATOM 22095 C CA . ARG A 1 29 ? 9.819 -14.226 6.045 1.00 0.00 29 ARG A CA 15
ATOM 22096 C C . ARG A 1 29 ? 11.329 -13.983 6.068 1.00 0.00 29 ARG A C 15
ATOM 22097 O O . ARG A 1 29 ? 11.967 -13.917 5.018 1.00 0.00 29 ARG A O 15
ATOM 22118 N N . PRO A 1 30 ? 11.872 -13.852 7.308 1.00 0.00 30 PRO A N 15
ATOM 22119 C CA . PRO A 1 30 ? 13.295 -13.618 7.481 1.00 0.00 30 PRO A CA 15
ATOM 22120 C C . PRO A 1 30 ? 14.096 -14.896 7.227 1.00 0.00 30 PRO A C 15
ATOM 22121 O O . PRO A 1 30 ? 14.765 -15.403 8.127 1.00 0.00 30 PRO A O 15
ATOM 22132 N N . SER A 1 31 ? 14.003 -15.381 5.997 1.00 0.00 31 SER A N 15
ATOM 22133 C CA . SER A 1 31 ? 14.710 -16.590 5.614 1.00 0.00 31 SER A CA 15
ATOM 22134 C C . SER A 1 31 ? 14.437 -16.912 4.143 1.00 0.00 31 SER A C 15
ATOM 22135 O O . SER A 1 31 ? 13.369 -16.594 3.623 1.00 0.00 31 SER A O 15
ATOM 22143 N N . VAL A 1 32 ? 15.421 -17.539 3.515 1.00 0.00 32 VAL A N 15
ATOM 22144 C CA . VAL A 1 32 ? 15.300 -17.908 2.115 1.00 0.00 32 VAL A CA 15
ATOM 22145 C C . VAL A 1 32 ? 15.745 -19.360 1.934 1.00 0.00 32 VAL A C 15
ATOM 22146 O O . VAL A 1 32 ? 15.037 -20.158 1.320 1.00 0.00 32 VAL A O 15
ATOM 22159 N N . ASP A 1 33 ? 16.915 -19.659 2.479 1.00 0.00 33 ASP A N 15
ATOM 22160 C CA . ASP A 1 33 ? 17.462 -21.002 2.385 1.00 0.00 33 ASP A CA 15
ATOM 22161 C C . ASP A 1 33 ? 17.653 -21.369 0.912 1.00 0.00 33 ASP A C 15
ATOM 22162 O O . ASP A 1 33 ? 18.746 -21.219 0.368 1.00 0.00 33 ASP A O 15
ATOM 22171 N N . ASN A 1 34 ? 16.572 -21.842 0.309 1.00 0.00 34 ASN A N 15
ATOM 22172 C CA . ASN A 1 34 ? 16.607 -22.231 -1.091 1.00 0.00 34 ASN A CA 15
ATOM 22173 C C . ASN A 1 34 ? 15.188 -22.187 -1.663 1.00 0.00 34 ASN A C 15
ATOM 22174 O O . ASN A 1 34 ? 14.323 -22.955 -1.246 1.00 0.00 34 ASN A O 15
ATOM 22185 N N . HIS A 1 35 ? 14.994 -21.280 -2.609 1.00 0.00 35 HIS A N 15
ATOM 22186 C CA . HIS A 1 35 ? 13.696 -21.125 -3.243 1.00 0.00 35 HIS A CA 15
ATOM 22187 C C . HIS A 1 35 ? 12.595 -21.210 -2.184 1.00 0.00 35 HIS A C 15
ATOM 22188 O O . HIS A 1 35 ? 12.097 -22.295 -1.886 1.00 0.00 35 HIS A O 15
ATOM 22202 N N . ASP A 1 36 ? 12.247 -20.051 -1.644 1.00 0.00 36 ASP A N 15
ATOM 22203 C CA . ASP A 1 36 ? 11.214 -19.981 -0.625 1.00 0.00 36 ASP A CA 15
ATOM 22204 C C . ASP A 1 36 ? 10.272 -18.817 -0.939 1.00 0.00 36 ASP A C 15
ATOM 22205 O O . ASP A 1 36 ? 10.648 -17.883 -1.645 1.00 0.00 36 ASP A O 15
ATOM 22214 N N . GLY A 1 37 ? 9.066 -18.911 -0.398 1.00 0.00 37 GLY A N 15
ATOM 22215 C CA . GLY A 1 37 ? 8.067 -17.877 -0.612 1.00 0.00 37 GLY A CA 15
ATOM 22216 C C . GLY A 1 37 ? 6.735 -18.485 -1.053 1.00 0.00 37 GLY A C 15
ATOM 22217 O O . GLY A 1 37 ? 6.188 -18.106 -2.088 1.00 0.00 37 GLY A O 15
ATOM 22221 N N . SER A 1 38 ? 6.250 -19.418 -0.247 1.00 0.00 38 SER A N 15
ATOM 22222 C CA . SER A 1 38 ? 4.992 -20.082 -0.541 1.00 0.00 38 SER A CA 15
ATOM 22223 C C . SER A 1 38 ? 4.554 -20.929 0.655 1.00 0.00 38 SER A C 15
ATOM 22224 O O . SER A 1 38 ? 4.743 -22.144 0.662 1.00 0.00 38 SER A O 15
ATOM 22232 N N . SER A 1 39 ? 3.979 -20.253 1.639 1.00 0.00 39 SER A N 15
ATOM 22233 C CA . SER A 1 39 ? 3.514 -20.929 2.839 1.00 0.00 39 SER A CA 15
ATOM 22234 C C . SER A 1 39 ? 2.466 -20.070 3.550 1.00 0.00 39 SER A C 15
ATOM 22235 O O . SER A 1 39 ? 1.330 -20.503 3.741 1.00 0.00 39 SER A O 15
ATOM 22243 N N . SER A 1 40 ? 2.884 -18.869 3.921 1.00 0.00 40 SER A N 15
ATOM 22244 C CA . SER A 1 40 ? 1.996 -17.946 4.606 1.00 0.00 40 SER A CA 15
ATOM 22245 C C . SER A 1 40 ? 2.666 -16.578 4.742 1.00 0.00 40 SER A C 15
ATOM 22246 O O . SER A 1 40 ? 3.175 -16.234 5.808 1.00 0.00 40 SER A O 15
ATOM 22254 N N . GLU A 1 41 ? 2.645 -15.833 3.646 1.00 0.00 41 GLU A N 15
ATOM 22255 C CA . GLU A 1 41 ? 3.244 -14.509 3.629 1.00 0.00 41 GLU A CA 15
ATOM 22256 C C . GLU A 1 41 ? 2.275 -13.495 3.019 1.00 0.00 41 GLU A C 15
ATOM 22257 O O . GLU A 1 41 ? 1.380 -13.865 2.261 1.00 0.00 41 GLU A O 15
ATOM 22269 N N . GLY A 1 42 ? 2.485 -12.236 3.374 1.00 0.00 42 GLY A N 15
ATOM 22270 C CA . GLY A 1 42 ? 1.641 -11.166 2.871 1.00 0.00 42 GLY A CA 15
ATOM 22271 C C . GLY A 1 42 ? 2.226 -9.796 3.219 1.00 0.00 42 GLY A C 15
ATOM 22272 O O . GLY A 1 42 ? 3.072 -9.685 4.105 1.00 0.00 42 GLY A O 15
ATOM 22276 N N . ILE A 1 43 ? 1.753 -8.786 2.503 1.00 0.00 43 ILE A N 15
ATOM 22277 C CA . ILE A 1 43 ? 2.219 -7.428 2.725 1.00 0.00 43 ILE A CA 15
ATOM 22278 C C . ILE A 1 43 ? 1.083 -6.595 3.322 1.00 0.00 43 ILE A C 15
ATOM 22279 O O . ILE A 1 43 ? 0.023 -6.456 2.712 1.00 0.00 43 ILE A O 15
ATOM 22295 N N . PHE A 1 44 ? 1.342 -6.062 4.507 1.00 0.00 44 PHE A N 15
ATOM 22296 C CA . PHE A 1 44 ? 0.354 -5.246 5.193 1.00 0.00 44 PHE A CA 15
ATOM 22297 C C . PHE A 1 44 ? 0.990 -3.975 5.759 1.00 0.00 44 PHE A C 15
ATOM 22298 O O . PHE A 1 44 ? 2.213 -3.874 5.845 1.00 0.00 44 PHE A O 15
ATOM 22315 N N . VAL A 1 45 ? 0.132 -3.037 6.130 1.00 0.00 45 VAL A N 15
ATOM 22316 C CA . VAL A 1 45 ? 0.594 -1.776 6.685 1.00 0.00 45 VAL A CA 15
ATOM 22317 C C . VAL A 1 45 ? 0.343 -1.766 8.194 1.00 0.00 45 VAL A C 15
ATOM 22318 O O . VAL A 1 45 ? -0.796 -1.893 8.638 1.00 0.00 45 VAL A O 15
ATOM 22331 N N . SER A 1 46 ? 1.427 -1.613 8.941 1.00 0.00 46 SER A N 15
ATOM 22332 C CA . SER A 1 46 ? 1.339 -1.584 10.391 1.00 0.00 46 SER A CA 15
ATOM 22333 C C . SER A 1 46 ? 1.734 -0.201 10.912 1.00 0.00 46 SER A C 15
ATOM 22334 O O . SER A 1 46 ? 1.848 0.002 12.120 1.00 0.00 46 SER A O 15
ATOM 22342 N N . LYS A 1 47 ? 1.931 0.715 9.975 1.00 0.00 47 LYS A N 15
ATOM 22343 C CA . LYS A 1 47 ? 2.311 2.073 10.325 1.00 0.00 47 LYS A CA 15
ATOM 22344 C C . LYS A 1 47 ? 2.079 2.989 9.121 1.00 0.00 47 LYS A C 15
ATOM 22345 O O . LYS A 1 47 ? 2.230 2.565 7.976 1.00 0.00 47 LYS A O 15
ATOM 22364 N N . ILE A 1 48 ? 1.714 4.226 9.422 1.00 0.00 48 ILE A N 15
ATOM 22365 C CA . ILE A 1 48 ? 1.459 5.206 8.379 1.00 0.00 48 ILE A CA 15
ATOM 22366 C C . ILE A 1 48 ? 1.786 6.604 8.907 1.00 0.00 48 ILE A C 15
ATOM 22367 O O . ILE A 1 48 ? 1.353 6.977 9.997 1.00 0.00 48 ILE A O 15
ATOM 22383 N N . VAL A 1 49 ? 2.547 7.340 8.111 1.00 0.00 49 VAL A N 15
ATOM 22384 C CA . VAL A 1 49 ? 2.936 8.689 8.485 1.00 0.00 49 VAL A CA 15
ATOM 22385 C C . VAL A 1 49 ? 1.774 9.645 8.211 1.00 0.00 49 VAL A C 15
ATOM 22386 O O . VAL A 1 49 ? 1.349 9.800 7.068 1.00 0.00 49 VAL A O 15
ATOM 22399 N N . ASP A 1 50 ? 1.292 10.261 9.281 1.00 0.00 50 ASP A N 15
ATOM 22400 C CA . ASP A 1 50 ? 0.187 11.198 9.171 1.00 0.00 50 ASP A CA 15
ATOM 22401 C C . ASP A 1 50 ? 0.508 12.235 8.093 1.00 0.00 50 ASP A C 15
ATOM 22402 O O . ASP A 1 50 ? -0.107 12.240 7.028 1.00 0.00 50 ASP A O 15
ATOM 22411 N N . SER A 1 51 ? 1.472 13.088 8.406 1.00 0.00 51 SER A N 15
ATOM 22412 C CA . SER A 1 51 ? 1.883 14.128 7.478 1.00 0.00 51 SER A CA 15
ATOM 22413 C C . SER A 1 51 ? 2.361 13.499 6.167 1.00 0.00 51 SER A C 15
ATOM 22414 O O . SER A 1 51 ? 2.477 14.185 5.152 1.00 0.00 51 SER A O 15
ATOM 22422 N N . GLY A 1 52 ? 2.625 12.203 6.232 1.00 0.00 52 GLY A N 15
ATOM 22423 C CA . GLY A 1 52 ? 3.088 11.474 5.062 1.00 0.00 52 GLY A CA 15
ATOM 22424 C C . GLY A 1 52 ? 2.092 11.601 3.908 1.00 0.00 52 GLY A C 15
ATOM 22425 O O . GLY A 1 52 ? 0.902 11.821 4.130 1.00 0.00 52 GLY A O 15
ATOM 22429 N N . PRO A 1 53 ? 2.629 11.453 2.667 1.00 0.00 53 PRO A N 15
ATOM 22430 C CA . PRO A 1 53 ? 1.801 11.548 1.477 1.00 0.00 53 PRO A CA 15
ATOM 22431 C C . PRO A 1 53 ? 0.951 10.288 1.298 1.00 0.00 53 PRO A C 15
ATOM 22432 O O . PRO A 1 53 ? 0.155 10.200 0.364 1.00 0.00 53 PRO A O 15
ATOM 22443 N N . ALA A 1 54 ? 1.149 9.346 2.207 1.00 0.00 54 ALA A N 15
ATOM 22444 C CA . ALA A 1 54 ? 0.412 8.095 2.161 1.00 0.00 54 ALA A CA 15
ATOM 22445 C C . ALA A 1 54 ? -0.872 8.234 2.982 1.00 0.00 54 ALA A C 15
ATOM 22446 O O . ALA A 1 54 ? -1.894 7.636 2.650 1.00 0.00 54 ALA A O 15
ATOM 22453 N N . ALA A 1 55 ? -0.776 9.026 4.040 1.00 0.00 55 ALA A N 15
ATOM 22454 C CA . ALA A 1 55 ? -1.917 9.252 4.911 1.00 0.00 55 ALA A CA 15
ATOM 22455 C C . ALA A 1 55 ? -2.687 10.483 4.429 1.00 0.00 55 ALA A C 15
ATOM 22456 O O . ALA A 1 55 ? -3.907 10.551 4.570 1.00 0.00 55 ALA A O 15
ATOM 22463 N N . LYS A 1 56 ? -1.942 11.425 3.869 1.00 0.00 56 LYS A N 15
ATOM 22464 C CA . LYS A 1 56 ? -2.539 12.650 3.365 1.00 0.00 56 LYS A CA 15
ATOM 22465 C C . LYS A 1 56 ? -3.550 12.306 2.269 1.00 0.00 56 LYS A C 15
ATOM 22466 O O . LYS A 1 56 ? -4.748 12.211 2.531 1.00 0.00 56 LYS A O 15
ATOM 22485 N N . GLU A 1 57 ? -3.030 12.127 1.063 1.00 0.00 57 GLU A N 15
ATOM 22486 C CA . GLU A 1 57 ? -3.872 11.796 -0.074 1.00 0.00 57 GLU A CA 15
ATOM 22487 C C . GLU A 1 57 ? -3.773 10.302 -0.389 1.00 0.00 57 GLU A C 15
ATOM 22488 O O . GLU A 1 57 ? -4.685 9.727 -0.982 1.00 0.00 57 GLU A O 15
ATOM 22500 N N . GLY A 1 58 ? -2.658 9.715 0.021 1.00 0.00 58 GLY A N 15
ATOM 22501 C CA . GLY A 1 58 ? -2.428 8.299 -0.211 1.00 0.00 58 GLY A CA 15
ATOM 22502 C C . GLY A 1 58 ? -3.737 7.511 -0.132 1.00 0.00 58 GLY A C 15
ATOM 22503 O O . GLY A 1 58 ? -4.110 6.822 -1.080 1.00 0.00 58 GLY A O 15
ATOM 22507 N N . GLY A 1 59 ? -4.400 7.640 1.009 1.00 0.00 59 GLY A N 15
ATOM 22508 C CA . GLY A 1 59 ? -5.659 6.948 1.224 1.00 0.00 59 GLY A CA 15
ATOM 22509 C C . GLY A 1 59 ? -5.442 5.635 1.978 1.00 0.00 59 GLY A C 15
ATOM 22510 O O . GLY A 1 59 ? -6.395 4.908 2.254 1.00 0.00 59 GLY A O 15
ATOM 22514 N N . LEU A 1 60 ? -4.182 5.371 2.290 1.00 0.00 60 LEU A N 15
ATOM 22515 C CA . LEU A 1 60 ? -3.827 4.158 3.007 1.00 0.00 60 LEU A CA 15
ATOM 22516 C C . LEU A 1 60 ? -4.422 4.210 4.416 1.00 0.00 60 LEU A C 15
ATOM 22517 O O . LEU A 1 60 ? -4.888 5.259 4.858 1.00 0.00 60 LEU A O 15
ATOM 22533 N N . GLN A 1 61 ? -4.387 3.065 5.082 1.00 0.00 61 GLN A N 15
ATOM 22534 C CA . GLN A 1 61 ? -4.917 2.968 6.431 1.00 0.00 61 GLN A CA 15
ATOM 22535 C C . GLN A 1 61 ? -4.327 1.750 7.146 1.00 0.00 61 GLN A C 15
ATOM 22536 O O . GLN A 1 61 ? -4.389 0.634 6.633 1.00 0.00 61 GLN A O 15
ATOM 22550 N N . ILE A 1 62 ? -3.768 2.006 8.320 1.00 0.00 62 ILE A N 15
ATOM 22551 C CA . ILE A 1 62 ? -3.168 0.946 9.111 1.00 0.00 62 ILE A CA 15
ATOM 22552 C C . ILE A 1 62 ? -4.013 -0.323 8.979 1.00 0.00 62 ILE A C 15
ATOM 22553 O O . ILE A 1 62 ? -5.215 -0.250 8.727 1.00 0.00 62 ILE A O 15
ATOM 22569 N N . HIS A 1 63 ? -3.351 -1.458 9.154 1.00 0.00 63 HIS A N 15
ATOM 22570 C CA . HIS A 1 63 ? -4.026 -2.741 9.058 1.00 0.00 63 HIS A CA 15
ATOM 22571 C C . HIS A 1 63 ? -4.575 -2.927 7.642 1.00 0.00 63 HIS A C 15
ATOM 22572 O O . HIS A 1 63 ? -5.752 -3.235 7.464 1.00 0.00 63 HIS A O 15
ATOM 22586 N N . ASP A 1 64 ? -3.696 -2.731 6.670 1.00 0.00 64 ASP A N 15
ATOM 22587 C CA . ASP A 1 64 ? -4.077 -2.874 5.276 1.00 0.00 64 ASP A CA 15
ATOM 22588 C C . ASP A 1 64 ? -3.336 -4.066 4.668 1.00 0.00 64 ASP A C 15
ATOM 22589 O O . ASP A 1 64 ? -2.410 -4.601 5.275 1.00 0.00 64 ASP A O 15
ATOM 22598 N N . ARG A 1 65 ? -3.771 -4.447 3.476 1.00 0.00 65 ARG A N 15
ATOM 22599 C CA . ARG A 1 65 ? -3.160 -5.566 2.779 1.00 0.00 65 ARG A CA 15
ATOM 22600 C C . ARG A 1 65 ? -2.862 -5.188 1.326 1.00 0.00 65 ARG A C 15
ATOM 22601 O O . ARG A 1 65 ? -3.651 -5.483 0.430 1.00 0.00 65 ARG A O 15
ATOM 22622 N N . ILE A 1 66 ? -1.721 -4.541 1.139 1.00 0.00 66 ILE A N 15
ATOM 22623 C CA . ILE A 1 66 ? -1.309 -4.120 -0.189 1.00 0.00 66 ILE A CA 15
ATOM 22624 C C . ILE A 1 66 ? -1.405 -5.307 -1.149 1.00 0.00 66 ILE A C 15
ATOM 22625 O O . ILE A 1 66 ? -0.827 -6.363 -0.895 1.00 0.00 66 ILE A O 15
ATOM 22641 N N . ILE A 1 67 ? -2.139 -5.095 -2.231 1.00 0.00 67 ILE A N 15
ATOM 22642 C CA . ILE A 1 67 ? -2.319 -6.134 -3.230 1.00 0.00 67 ILE A CA 15
ATOM 22643 C C . ILE A 1 67 ? -1.347 -5.897 -4.388 1.00 0.00 67 ILE A C 15
ATOM 22644 O O . ILE A 1 67 ? -0.696 -6.828 -4.858 1.00 0.00 67 ILE A O 15
ATOM 22660 N N . GLU A 1 68 ? -1.279 -4.644 -4.814 1.00 0.00 68 GLU A N 15
ATOM 22661 C CA . GLU A 1 68 ? -0.398 -4.272 -5.908 1.00 0.00 68 GLU A CA 15
ATOM 22662 C C . GLU A 1 68 ? 0.074 -2.826 -5.741 1.00 0.00 68 GLU A C 15
ATOM 22663 O O . GLU A 1 68 ? -0.604 -2.017 -5.109 1.00 0.00 68 GLU A O 15
ATOM 22675 N N . VAL A 1 69 ? 1.233 -2.545 -6.318 1.00 0.00 69 VAL A N 15
ATOM 22676 C CA . VAL A 1 69 ? 1.803 -1.211 -6.241 1.00 0.00 69 VAL A CA 15
ATOM 22677 C C . VAL A 1 69 ? 2.394 -0.834 -7.601 1.00 0.00 69 VAL A C 15
ATOM 22678 O O . VAL A 1 69 ? 3.375 -1.431 -8.043 1.00 0.00 69 VAL A O 15
ATOM 22691 N N . ASN A 1 70 ? 1.772 0.154 -8.228 1.00 0.00 70 ASN A N 15
ATOM 22692 C CA . ASN A 1 70 ? 2.224 0.617 -9.529 1.00 0.00 70 ASN A CA 15
ATOM 22693 C C . ASN A 1 70 ? 1.864 -0.425 -10.590 1.00 0.00 70 ASN A C 15
ATOM 22694 O O . ASN A 1 70 ? 1.277 -0.091 -11.618 1.00 0.00 70 ASN A O 15
ATOM 22705 N N . GLY A 1 71 ? 2.230 -1.666 -10.304 1.00 0.00 71 GLY A N 15
ATOM 22706 C CA . GLY A 1 71 ? 1.953 -2.758 -11.220 1.00 0.00 71 GLY A CA 15
ATOM 22707 C C . GLY A 1 71 ? 2.798 -3.988 -10.880 1.00 0.00 71 GLY A C 15
ATOM 22708 O O . GLY A 1 71 ? 3.060 -4.823 -11.743 1.00 0.00 71 GLY A O 15
ATOM 22712 N N . ARG A 1 72 ? 3.200 -4.059 -9.620 1.00 0.00 72 ARG A N 15
ATOM 22713 C CA . ARG A 1 72 ? 4.010 -5.172 -9.154 1.00 0.00 72 ARG A CA 15
ATOM 22714 C C . ARG A 1 72 ? 3.248 -5.979 -8.101 1.00 0.00 72 ARG A C 15
ATOM 22715 O O . ARG A 1 72 ? 2.814 -5.431 -7.089 1.00 0.00 72 ARG A O 15
ATOM 22736 N N . ASP A 1 73 ? 3.110 -7.268 -8.375 1.00 0.00 73 ASP A N 15
ATOM 22737 C CA . ASP A 1 73 ? 2.408 -8.155 -7.464 1.00 0.00 73 ASP A CA 15
ATOM 22738 C C . ASP A 1 73 ? 3.142 -8.186 -6.122 1.00 0.00 73 ASP A C 15
ATOM 22739 O O . ASP A 1 73 ? 4.266 -8.678 -6.036 1.00 0.00 73 ASP A O 15
ATOM 22748 N N . LEU A 1 74 ? 2.477 -7.653 -5.107 1.00 0.00 74 LEU A N 15
ATOM 22749 C CA . LEU A 1 74 ? 3.052 -7.612 -3.774 1.00 0.00 74 LEU A CA 15
ATOM 22750 C C . LEU A 1 74 ? 2.207 -8.472 -2.832 1.00 0.00 74 LEU A C 15
ATOM 22751 O O . LEU A 1 74 ? 2.505 -8.574 -1.643 1.00 0.00 74 LEU A O 15
ATOM 22767 N N . SER A 1 75 ? 1.169 -9.069 -3.399 1.00 0.00 75 SER A N 15
ATOM 22768 C CA . SER A 1 75 ? 0.278 -9.917 -2.625 1.00 0.00 75 SER A CA 15
ATOM 22769 C C . SER A 1 75 ? 1.045 -11.125 -2.084 1.00 0.00 75 SER A C 15
ATOM 22770 O O . SER A 1 75 ? 0.849 -11.527 -0.938 1.00 0.00 75 SER A O 15
ATOM 22778 N N . ARG A 1 76 ? 1.902 -11.671 -2.934 1.00 0.00 76 ARG A N 15
ATOM 22779 C CA . ARG A 1 76 ? 2.699 -12.825 -2.556 1.00 0.00 76 ARG A CA 15
ATOM 22780 C C . ARG A 1 76 ? 4.179 -12.445 -2.474 1.00 0.00 76 ARG A C 15
ATOM 22781 O O . ARG A 1 76 ? 5.051 -13.306 -2.576 1.00 0.00 76 ARG A O 15
ATOM 22802 N N . ALA A 1 77 ? 4.416 -11.155 -2.290 1.00 0.00 77 ALA A N 15
ATOM 22803 C CA . ALA A 1 77 ? 5.775 -10.650 -2.194 1.00 0.00 77 ALA A CA 15
ATOM 22804 C C . ALA A 1 77 ? 6.167 -10.531 -0.719 1.00 0.00 77 ALA A C 15
ATOM 22805 O O . ALA A 1 77 ? 5.354 -10.796 0.166 1.00 0.00 77 ALA A O 15
ATOM 22812 N N . THR A 1 78 ? 7.411 -10.132 -0.501 1.00 0.00 78 THR A N 15
ATOM 22813 C CA . THR A 1 78 ? 7.920 -9.975 0.851 1.00 0.00 78 THR A CA 15
ATOM 22814 C C . THR A 1 78 ? 8.266 -8.510 1.123 1.00 0.00 78 THR A C 15
ATOM 22815 O O . THR A 1 78 ? 8.344 -7.704 0.197 1.00 0.00 78 THR A O 15
ATOM 22826 N N . HIS A 1 79 ? 8.465 -8.209 2.398 1.00 0.00 79 HIS A N 15
ATOM 22827 C CA . HIS A 1 79 ? 8.801 -6.855 2.804 1.00 0.00 79 HIS A CA 15
ATOM 22828 C C . HIS A 1 79 ? 9.956 -6.334 1.947 1.00 0.00 79 HIS A C 15
ATOM 22829 O O . HIS A 1 79 ? 9.976 -5.163 1.570 1.00 0.00 79 HIS A O 15
ATOM 22843 N N . ASP A 1 80 ? 10.892 -7.229 1.665 1.00 0.00 80 ASP A N 15
ATOM 22844 C CA . ASP A 1 80 ? 12.048 -6.875 0.860 1.00 0.00 80 ASP A CA 15
ATOM 22845 C C . ASP A 1 80 ? 11.579 -6.399 -0.517 1.00 0.00 80 ASP A C 15
ATOM 22846 O O . ASP A 1 80 ? 11.955 -5.317 -0.965 1.00 0.00 80 ASP A O 15
ATOM 22855 N N . GLN A 1 81 ? 10.765 -7.231 -1.149 1.00 0.00 81 GLN A N 15
ATOM 22856 C CA . GLN A 1 81 ? 10.240 -6.909 -2.465 1.00 0.00 81 GLN A CA 15
ATOM 22857 C C . GLN A 1 81 ? 9.288 -5.715 -2.380 1.00 0.00 81 GLN A C 15
ATOM 22858 O O . GLN A 1 81 ? 9.389 -4.778 -3.170 1.00 0.00 81 GLN A O 15
ATOM 22872 N N . ALA A 1 82 ? 8.385 -5.787 -1.413 1.00 0.00 82 ALA A N 15
ATOM 22873 C CA . ALA A 1 82 ? 7.415 -4.723 -1.215 1.00 0.00 82 ALA A CA 15
ATOM 22874 C C . ALA A 1 82 ? 8.143 -3.379 -1.159 1.00 0.00 82 ALA A C 15
ATOM 22875 O O . ALA A 1 82 ? 7.745 -2.425 -1.825 1.00 0.00 82 ALA A O 15
ATOM 22882 N N . VAL A 1 83 ? 9.198 -3.346 -0.357 1.00 0.00 83 VAL A N 15
ATOM 22883 C CA . VAL A 1 83 ? 9.985 -2.135 -0.206 1.00 0.00 83 VAL A CA 15
ATOM 22884 C C . VAL A 1 83 ? 10.562 -1.733 -1.565 1.00 0.00 83 VAL A C 15
ATOM 22885 O O . VAL A 1 83 ? 10.352 -0.612 -2.026 1.00 0.00 83 VAL A O 15
ATOM 22898 N N . GLU A 1 84 ? 11.278 -2.671 -2.169 1.00 0.00 84 GLU A N 15
ATOM 22899 C CA . GLU A 1 84 ? 11.886 -2.429 -3.466 1.00 0.00 84 GLU A CA 15
ATOM 22900 C C . GLU A 1 84 ? 10.850 -1.866 -4.441 1.00 0.00 84 GLU A C 15
ATOM 22901 O O . GLU A 1 84 ? 11.152 -0.963 -5.220 1.00 0.00 84 GLU A O 15
ATOM 22913 N N . ALA A 1 85 ? 9.650 -2.423 -4.367 1.00 0.00 85 ALA A N 15
ATOM 22914 C CA . ALA A 1 85 ? 8.568 -1.988 -5.233 1.00 0.00 85 ALA A CA 15
ATOM 22915 C C . ALA A 1 85 ? 8.330 -0.490 -5.032 1.00 0.00 85 ALA A C 15
ATOM 22916 O O . ALA A 1 85 ? 8.385 0.285 -5.986 1.00 0.00 85 ALA A O 15
ATOM 22923 N N . PHE A 1 86 ? 8.071 -0.127 -3.785 1.00 0.00 86 PHE A N 15
ATOM 22924 C CA . PHE A 1 86 ? 7.824 1.265 -3.446 1.00 0.00 86 PHE A CA 15
ATOM 22925 C C . PHE A 1 86 ? 9.078 2.113 -3.667 1.00 0.00 86 PHE A C 15
ATOM 22926 O O . PHE A 1 86 ? 8.983 3.316 -3.904 1.00 0.00 86 PHE A O 15
ATOM 22943 N N . LYS A 1 87 ? 10.223 1.453 -3.581 1.00 0.00 87 LYS A N 15
ATOM 22944 C CA . LYS A 1 87 ? 11.494 2.132 -3.768 1.00 0.00 87 LYS A CA 15
ATOM 22945 C C . LYS A 1 87 ? 11.684 2.448 -5.253 1.00 0.00 87 LYS A C 15
ATOM 22946 O O . LYS A 1 87 ? 12.195 3.510 -5.605 1.00 0.00 87 LYS A O 15
ATOM 22965 N N . THR A 1 88 ? 11.263 1.506 -6.085 1.00 0.00 88 THR A N 15
ATOM 22966 C CA . THR A 1 88 ? 11.381 1.670 -7.523 1.00 0.00 88 THR A CA 15
ATOM 22967 C C . THR A 1 88 ? 10.038 2.093 -8.123 1.00 0.00 88 THR A C 15
ATOM 22968 O O . THR A 1 88 ? 9.894 2.163 -9.343 1.00 0.00 88 THR A O 15
ATOM 22979 N N . ALA A 1 89 ? 9.090 2.363 -7.239 1.00 0.00 89 ALA A N 15
ATOM 22980 C CA . ALA A 1 89 ? 7.764 2.776 -7.666 1.00 0.00 89 ALA A CA 15
ATOM 22981 C C . ALA A 1 89 ? 7.829 4.208 -8.200 1.00 0.00 89 ALA A C 15
ATOM 22982 O O . ALA A 1 89 ? 8.601 5.026 -7.702 1.00 0.00 89 ALA A O 15
ATOM 22989 N N . LYS A 1 90 ? 7.007 4.468 -9.206 1.00 0.00 90 LYS A N 15
ATOM 22990 C CA . LYS A 1 90 ? 6.961 5.787 -9.813 1.00 0.00 90 LYS A CA 15
ATOM 22991 C C . LYS A 1 90 ? 5.583 6.407 -9.573 1.00 0.00 90 LYS A C 15
ATOM 22992 O O . LYS A 1 90 ? 4.589 5.692 -9.455 1.00 0.00 90 LYS A O 15
ATOM 23011 N N . GLU A 1 91 ? 5.568 7.730 -9.507 1.00 0.00 91 GLU A N 15
ATOM 23012 C CA . GLU A 1 91 ? 4.328 8.454 -9.282 1.00 0.00 91 GLU A CA 15
ATOM 23013 C C . GLU A 1 91 ? 3.672 8.811 -10.618 1.00 0.00 91 GLU A C 15
ATOM 23014 O O . GLU A 1 91 ? 4.362 9.109 -11.592 1.00 0.00 91 GLU A O 15
ATOM 23026 N N . PRO A 1 92 ? 2.313 8.767 -10.621 1.00 0.00 92 PRO A N 15
ATOM 23027 C CA . PRO A 1 92 ? 1.574 8.404 -9.424 1.00 0.00 92 PRO A CA 15
ATOM 23028 C C . PRO A 1 92 ? 1.656 6.898 -9.164 1.00 0.00 92 PRO A C 15
ATOM 23029 O O . PRO A 1 92 ? 1.480 6.096 -10.080 1.00 0.00 92 PRO A O 15
ATOM 23040 N N . ILE A 1 93 ? 1.923 6.560 -7.911 1.00 0.00 93 ILE A N 15
ATOM 23041 C CA . ILE A 1 93 ? 2.031 5.165 -7.520 1.00 0.00 93 ILE A CA 15
ATOM 23042 C C . ILE A 1 93 ? 0.638 4.620 -7.200 1.00 0.00 93 ILE A C 15
ATOM 23043 O O . ILE A 1 93 ? 0.035 4.997 -6.196 1.00 0.00 93 ILE A O 15
ATOM 23059 N N . VAL A 1 94 ? 0.166 3.742 -8.073 1.00 0.00 94 VAL A N 15
ATOM 23060 C CA . VAL A 1 94 ? -1.145 3.142 -7.897 1.00 0.00 94 VAL A CA 15
ATOM 23061 C C . VAL A 1 94 ? -1.021 1.911 -6.997 1.00 0.00 94 VAL A C 15
ATOM 23062 O O . VAL A 1 94 ? -0.449 0.899 -7.398 1.00 0.00 94 VAL A O 15
ATOM 23075 N N . VAL A 1 95 ? -1.566 2.038 -5.796 1.00 0.00 95 VAL A N 15
ATOM 23076 C CA . VAL A 1 95 ? -1.523 0.948 -4.835 1.00 0.00 95 VAL A CA 15
ATOM 23077 C C . VAL A 1 95 ? -2.948 0.467 -4.553 1.00 0.00 95 VAL A C 15
ATOM 23078 O O . VAL A 1 95 ? -3.898 1.243 -4.642 1.00 0.00 95 VAL A O 15
ATOM 23091 N N . GLN A 1 96 ? -3.051 -0.811 -4.218 1.00 0.00 96 GLN A N 15
ATOM 23092 C CA . GLN A 1 96 ? -4.344 -1.404 -3.921 1.00 0.00 96 GLN A CA 15
ATOM 23093 C C . GLN A 1 96 ? -4.276 -2.200 -2.616 1.00 0.00 96 GLN A C 15
ATOM 23094 O O . GLN A 1 96 ? -3.317 -2.933 -2.381 1.00 0.00 96 GLN A O 15
ATOM 23108 N N . VAL A 1 97 ? -5.307 -2.028 -1.802 1.00 0.00 97 VAL A N 15
ATOM 23109 C CA . VAL A 1 97 ? -5.376 -2.721 -0.526 1.00 0.00 97 VAL A CA 15
ATOM 23110 C C . VAL A 1 97 ? -6.747 -3.386 -0.386 1.00 0.00 97 VAL A C 15
ATOM 23111 O O . VAL A 1 97 ? -7.689 -3.030 -1.093 1.00 0.00 97 VAL A O 15
ATOM 23124 N N . LEU A 1 98 ? -6.815 -4.340 0.531 1.00 0.00 98 LEU A N 15
ATOM 23125 C CA . LEU A 1 98 ? -8.055 -5.058 0.773 1.00 0.00 98 LEU A CA 15
ATOM 23126 C C . LEU A 1 98 ? -8.563 -4.730 2.178 1.00 0.00 98 LEU A C 15
ATOM 23127 O O . LEU A 1 98 ? -8.024 -5.223 3.168 1.00 0.00 98 LEU A O 15
ATOM 23143 N N . ARG A 1 99 ? -9.595 -3.901 2.221 1.00 0.00 99 ARG A N 15
ATOM 23144 C CA . ARG A 1 99 ? -10.182 -3.501 3.489 1.00 0.00 99 ARG A CA 15
ATOM 23145 C C . ARG A 1 99 ? -11.702 -3.676 3.449 1.00 0.00 99 ARG A C 15
ATOM 23146 O O . ARG A 1 99 ? -12.337 -3.385 2.437 1.00 0.00 99 ARG A O 15
ATOM 23167 N N . ARG A 1 100 ? -12.241 -4.150 4.563 1.00 0.00 100 ARG A N 15
ATOM 23168 C CA . ARG A 1 100 ? -13.674 -4.366 4.668 1.00 0.00 100 ARG A CA 15
ATOM 23169 C C . ARG A 1 100 ? -14.434 -3.118 4.215 1.00 0.00 100 ARG A C 15
ATOM 23170 O O . ARG A 1 100 ? -13.831 -2.072 3.976 1.00 0.00 100 ARG A O 15
ATOM 23191 N N . THR A 1 101 ? -15.746 -3.268 4.110 1.00 0.00 101 THR A N 15
ATOM 23192 C CA . THR A 1 101 ? -16.594 -2.166 3.691 1.00 0.00 101 THR A CA 15
ATOM 23193 C C . THR A 1 101 ? -17.155 -1.430 4.909 1.00 0.00 101 THR A C 15
ATOM 23194 O O . THR A 1 101 ? -17.533 -2.057 5.897 1.00 0.00 101 THR A O 15
ATOM 23205 N N . SER A 1 102 ? -17.190 -0.110 4.799 1.00 0.00 102 SER A N 15
ATOM 23206 C CA . SER A 1 102 ? -17.698 0.718 5.880 1.00 0.00 102 SER A CA 15
ATOM 23207 C C . SER A 1 102 ? -17.911 2.150 5.386 1.00 0.00 102 SER A C 15
ATOM 23208 O O . SER A 1 102 ? -17.265 2.585 4.434 1.00 0.00 102 SER A O 15
ATOM 23216 N N . GLY A 1 103 ? -18.820 2.844 6.056 1.00 0.00 103 GLY A N 15
ATOM 23217 C CA . GLY A 1 103 ? -19.126 4.218 5.697 1.00 0.00 103 GLY A CA 15
ATOM 23218 C C . GLY A 1 103 ? -20.552 4.588 6.111 1.00 0.00 103 GLY A C 15
ATOM 23219 O O . GLY A 1 103 ? -21.514 4.202 5.449 1.00 0.00 103 GLY A O 15
ATOM 23223 N N . PRO A 1 104 ? -20.645 5.352 7.232 1.00 0.00 104 PRO A N 15
ATOM 23224 C CA . PRO A 1 104 ? -21.937 5.778 7.741 1.00 0.00 104 PRO A CA 15
ATOM 23225 C C . PRO A 1 104 ? -22.520 6.904 6.884 1.00 0.00 104 PRO A C 15
ATOM 23226 O O . PRO A 1 104 ? -23.703 6.883 6.547 1.00 0.00 104 PRO A O 15
ATOM 23237 N N . SER A 1 105 ? -21.664 7.860 6.557 1.00 0.00 105 SER A N 15
ATOM 23238 C CA . SER A 1 105 ? -22.079 8.992 5.746 1.00 0.00 105 SER A CA 15
ATOM 23239 C C . SER A 1 105 ? -20.944 9.408 4.809 1.00 0.00 105 SER A C 15
ATOM 23240 O O . SER A 1 105 ? -21.069 9.300 3.590 1.00 0.00 105 SER A O 15
ATOM 23248 N N . SER A 1 106 ? -19.861 9.876 5.413 1.00 0.00 106 SER A N 15
ATOM 23249 C CA . SER A 1 106 ? -18.705 10.309 4.648 1.00 0.00 106 SER A CA 15
ATOM 23250 C C . SER A 1 106 ? -18.208 9.167 3.759 1.00 0.00 106 SER A C 15
ATOM 23251 O O . SER A 1 106 ? -17.919 8.076 4.247 1.00 0.00 106 SER A O 15
ATOM 23259 N N . GLY A 1 107 ? -18.123 9.458 2.469 1.00 0.00 107 GLY A N 15
ATOM 23260 C CA . GLY A 1 107 ? -17.666 8.469 1.507 1.00 0.00 107 GLY A CA 15
ATOM 23261 C C . GLY A 1 107 ? -16.366 7.811 1.974 1.00 0.00 107 GLY A C 15
ATOM 23262 O O . GLY A 1 107 ? -15.438 8.496 2.400 1.00 0.00 107 GLY A O 15
ATOM 23266 N N . GLY A 1 1 ? -12.476 -16.261 8.588 1.00 0.00 1 GLY A N 16
ATOM 23267 C CA . GLY A 1 1 ? -12.821 -15.764 9.909 1.00 0.00 1 GLY A CA 16
ATOM 23268 C C . GLY A 1 1 ? -14.305 -15.400 9.988 1.00 0.00 1 GLY A C 16
ATOM 23269 O O . GLY A 1 1 ? -15.090 -15.791 9.126 1.00 0.00 1 GLY A O 16
ATOM 23273 N N . SER A 1 2 ? -14.644 -14.655 11.029 1.00 0.00 2 SER A N 16
ATOM 23274 C CA . SER A 1 2 ? -16.020 -14.234 11.232 1.00 0.00 2 SER A CA 16
ATOM 23275 C C . SER A 1 2 ? -16.270 -12.903 10.520 1.00 0.00 2 SER A C 16
ATOM 23276 O O . SER A 1 2 ? -15.473 -11.974 10.636 1.00 0.00 2 SER A O 16
ATOM 23284 N N . SER A 1 3 ? -17.381 -12.854 9.799 1.00 0.00 3 SER A N 16
ATOM 23285 C CA . SER A 1 3 ? -17.746 -11.653 9.068 1.00 0.00 3 SER A CA 16
ATOM 23286 C C . SER A 1 3 ? -16.559 -11.166 8.234 1.00 0.00 3 SER A C 16
ATOM 23287 O O . SER A 1 3 ? -15.850 -10.245 8.636 1.00 0.00 3 SER A O 16
ATOM 23295 N N . GLY A 1 4 ? -16.379 -11.807 7.088 1.00 0.00 4 GLY A N 16
ATOM 23296 C CA . GLY A 1 4 ? -15.290 -11.451 6.195 1.00 0.00 4 GLY A CA 16
ATOM 23297 C C . GLY A 1 4 ? -15.209 -12.422 5.015 1.00 0.00 4 GLY A C 16
ATOM 23298 O O . GLY A 1 4 ? -14.203 -13.107 4.838 1.00 0.00 4 GLY A O 16
ATOM 23302 N N . SER A 1 5 ? -16.283 -12.450 4.239 1.00 0.00 5 SER A N 16
ATOM 23303 C CA . SER A 1 5 ? -16.346 -13.325 3.081 1.00 0.00 5 SER A CA 16
ATOM 23304 C C . SER A 1 5 ? -16.211 -12.505 1.796 1.00 0.00 5 SER A C 16
ATOM 23305 O O . SER A 1 5 ? -17.202 -11.995 1.275 1.00 0.00 5 SER A O 16
ATOM 23313 N N . SER A 1 6 ? -14.978 -12.404 1.323 1.00 0.00 6 SER A N 16
ATOM 23314 C CA . SER A 1 6 ? -14.701 -11.654 0.110 1.00 0.00 6 SER A CA 16
ATOM 23315 C C . SER A 1 6 ? -14.873 -10.156 0.370 1.00 0.00 6 SER A C 16
ATOM 23316 O O . SER A 1 6 ? -15.932 -9.592 0.097 1.00 0.00 6 SER A O 16
ATOM 23324 N N . GLY A 1 7 ? -13.816 -9.553 0.894 1.00 0.00 7 GLY A N 16
ATOM 23325 C CA . GLY A 1 7 ? -13.836 -8.132 1.193 1.00 0.00 7 GLY A CA 16
ATOM 23326 C C . GLY A 1 7 ? -13.933 -7.302 -0.089 1.00 0.00 7 GLY A C 16
ATOM 23327 O O . GLY A 1 7 ? -14.646 -7.673 -1.020 1.00 0.00 7 GLY A O 16
ATOM 23331 N N . LYS A 1 8 ? -13.205 -6.195 -0.096 1.00 0.00 8 LYS A N 16
ATOM 23332 C CA . LYS A 1 8 ? -13.199 -5.311 -1.248 1.00 0.00 8 LYS A CA 16
ATOM 23333 C C . LYS A 1 8 ? -11.778 -4.795 -1.484 1.00 0.00 8 LYS A C 16
ATOM 23334 O O . LYS A 1 8 ? -10.971 -4.745 -0.557 1.00 0.00 8 LYS A O 16
ATOM 23353 N N . SER A 1 9 ? -11.515 -4.426 -2.728 1.00 0.00 9 SER A N 16
ATOM 23354 C CA . SER A 1 9 ? -10.205 -3.917 -3.097 1.00 0.00 9 SER A CA 16
ATOM 23355 C C . SER A 1 9 ? -10.316 -2.454 -3.534 1.00 0.00 9 SER A C 16
ATOM 23356 O O . SER A 1 9 ? -10.970 -2.148 -4.529 1.00 0.00 9 SER A O 16
ATOM 23364 N N . LEU A 1 10 ? -9.667 -1.590 -2.767 1.00 0.00 10 LEU A N 16
ATOM 23365 C CA . LEU A 1 10 ? -9.685 -0.168 -3.063 1.00 0.00 10 LEU A CA 16
ATOM 23366 C C . LEU A 1 10 ? -8.330 0.245 -3.643 1.00 0.00 10 LEU A C 16
ATOM 23367 O O . LEU A 1 10 ? -7.313 -0.389 -3.366 1.00 0.00 10 LEU A O 16
ATOM 23383 N N . THR A 1 11 ? -8.361 1.306 -4.437 1.00 0.00 11 THR A N 16
ATOM 23384 C CA . THR A 1 11 ? -7.149 1.811 -5.058 1.00 0.00 11 THR A CA 16
ATOM 23385 C C . THR A 1 11 ? -6.688 3.093 -4.363 1.00 0.00 11 THR A C 16
ATOM 23386 O O . THR A 1 11 ? -7.507 3.935 -3.998 1.00 0.00 11 THR A O 16
ATOM 23397 N N . LEU A 1 12 ? -5.377 3.203 -4.202 1.00 0.00 12 LEU A N 16
ATOM 23398 C CA . LEU A 1 12 ? -4.797 4.369 -3.558 1.00 0.00 12 LEU A CA 16
ATOM 23399 C C . LEU A 1 12 ? -3.512 4.763 -4.288 1.00 0.00 12 LEU A C 16
ATOM 23400 O O . LEU A 1 12 ? -2.672 3.912 -4.577 1.00 0.00 12 LEU A O 16
ATOM 23416 N N . VAL A 1 13 ? -3.399 6.054 -4.565 1.00 0.00 13 VAL A N 16
ATOM 23417 C CA . VAL A 1 13 ? -2.230 6.571 -5.256 1.00 0.00 13 VAL A CA 16
ATOM 23418 C C . VAL A 1 13 ? -1.259 7.165 -4.233 1.00 0.00 13 VAL A C 16
ATOM 23419 O O . VAL A 1 13 ? -1.587 8.135 -3.551 1.00 0.00 13 VAL A O 16
ATOM 23432 N N . LEU A 1 14 ? -0.084 6.558 -4.158 1.00 0.00 14 LEU A N 16
ATOM 23433 C CA . LEU A 1 14 ? 0.936 7.014 -3.230 1.00 0.00 14 LEU A CA 16
ATOM 23434 C C . LEU A 1 14 ? 2.034 7.746 -4.005 1.00 0.00 14 LEU A C 16
ATOM 23435 O O . LEU A 1 14 ? 2.233 7.496 -5.192 1.00 0.00 14 LEU A O 16
ATOM 23451 N N . HIS A 1 15 ? 2.717 8.637 -3.301 1.00 0.00 15 HIS A N 16
ATOM 23452 C CA . HIS A 1 15 ? 3.789 9.408 -3.908 1.00 0.00 15 HIS A CA 16
ATOM 23453 C C . HIS A 1 15 ? 5.093 9.158 -3.149 1.00 0.00 15 HIS A C 16
ATOM 23454 O O . HIS A 1 15 ? 5.103 8.460 -2.136 1.00 0.00 15 HIS A O 16
ATOM 23468 N N . ARG A 1 16 ? 6.164 9.742 -3.667 1.00 0.00 16 ARG A N 16
ATOM 23469 C CA . ARG A 1 16 ? 7.471 9.592 -3.051 1.00 0.00 16 ARG A CA 16
ATOM 23470 C C . ARG A 1 16 ? 8.103 10.963 -2.806 1.00 0.00 16 ARG A C 16
ATOM 23471 O O . ARG A 1 16 ? 8.839 11.471 -3.651 1.00 0.00 16 ARG A O 16
ATOM 23492 N N . ASP A 1 17 ? 7.793 11.524 -1.647 1.00 0.00 17 ASP A N 16
ATOM 23493 C CA . ASP A 1 17 ? 8.321 12.827 -1.280 1.00 0.00 17 ASP A CA 16
ATOM 23494 C C . ASP A 1 17 ? 9.832 12.718 -1.068 1.00 0.00 17 ASP A C 16
ATOM 23495 O O . ASP A 1 17 ? 10.515 13.729 -0.912 1.00 0.00 17 ASP A O 16
ATOM 23504 N N . SER A 1 18 ? 10.310 11.482 -1.070 1.00 0.00 18 SER A N 16
ATOM 23505 C CA . SER A 1 18 ? 11.728 11.228 -0.879 1.00 0.00 18 SER A CA 16
ATOM 23506 C C . SER A 1 18 ? 11.944 9.786 -0.417 1.00 0.00 18 SER A C 16
ATOM 23507 O O . SER A 1 18 ? 12.467 9.551 0.671 1.00 0.00 18 SER A O 16
ATOM 23515 N N . GLY A 1 19 ? 11.530 8.858 -1.267 1.00 0.00 19 GLY A N 16
ATOM 23516 C CA . GLY A 1 19 ? 11.671 7.445 -0.959 1.00 0.00 19 GLY A CA 16
ATOM 23517 C C . GLY A 1 19 ? 11.217 7.147 0.471 1.00 0.00 19 GLY A C 16
ATOM 23518 O O . GLY A 1 19 ? 11.921 6.473 1.222 1.00 0.00 19 GLY A O 16
ATOM 23522 N N . SER A 1 20 ? 10.044 7.664 0.806 1.00 0.00 20 SER A N 16
ATOM 23523 C CA . SER A 1 20 ? 9.488 7.462 2.133 1.00 0.00 20 SER A CA 16
ATOM 23524 C C . SER A 1 20 ? 8.070 6.896 2.026 1.00 0.00 20 SER A C 16
ATOM 23525 O O . SER A 1 20 ? 7.674 6.049 2.825 1.00 0.00 20 SER A O 16
ATOM 23533 N N . LEU A 1 21 ? 7.345 7.386 1.031 1.00 0.00 21 LEU A N 16
ATOM 23534 C CA . LEU A 1 21 ? 5.980 6.940 0.809 1.00 0.00 21 LEU A CA 16
ATOM 23535 C C . LEU A 1 21 ? 5.083 7.484 1.923 1.00 0.00 21 LEU A C 16
ATOM 23536 O O . LEU A 1 21 ? 4.043 8.082 1.650 1.00 0.00 21 LEU A O 16
ATOM 23552 N N . GLY A 1 22 ? 5.518 7.257 3.154 1.00 0.00 22 GLY A N 16
ATOM 23553 C CA . GLY A 1 22 ? 4.767 7.718 4.309 1.00 0.00 22 GLY A CA 16
ATOM 23554 C C . GLY A 1 22 ? 3.992 6.567 4.953 1.00 0.00 22 GLY A C 16
ATOM 23555 O O . GLY A 1 22 ? 2.791 6.679 5.193 1.00 0.00 22 GLY A O 16
ATOM 23559 N N . PHE A 1 23 ? 4.711 5.485 5.216 1.00 0.00 23 PHE A N 16
ATOM 23560 C CA . PHE A 1 23 ? 4.106 4.314 5.828 1.00 0.00 23 PHE A CA 16
ATOM 23561 C C . PHE A 1 23 ? 5.131 3.191 5.994 1.00 0.00 23 PHE A C 16
ATOM 23562 O O . PHE A 1 23 ? 6.258 3.298 5.512 1.00 0.00 23 PHE A O 16
ATOM 23579 N N . ASN A 1 24 ? 4.704 2.139 6.677 1.00 0.00 24 ASN A N 16
ATOM 23580 C CA . ASN A 1 24 ? 5.571 0.997 6.912 1.00 0.00 24 ASN A CA 16
ATOM 23581 C C . ASN A 1 24 ? 4.810 -0.290 6.587 1.00 0.00 24 ASN A C 16
ATOM 23582 O O . ASN A 1 24 ? 3.580 -0.299 6.559 1.00 0.00 24 ASN A O 16
ATOM 23593 N N . ILE A 1 25 ? 5.574 -1.347 6.348 1.00 0.00 25 ILE A N 16
ATOM 23594 C CA . ILE A 1 25 ? 4.987 -2.636 6.026 1.00 0.00 25 ILE A CA 16
ATOM 23595 C C . ILE A 1 25 ? 5.535 -3.695 6.985 1.00 0.00 25 ILE A C 16
ATOM 23596 O O . ILE A 1 25 ? 6.584 -3.499 7.598 1.00 0.00 25 ILE A O 16
ATOM 23612 N N . ILE A 1 26 ? 4.801 -4.793 7.085 1.00 0.00 26 ILE A N 16
ATOM 23613 C CA . ILE A 1 26 ? 5.201 -5.883 7.959 1.00 0.00 26 ILE A CA 16
ATOM 23614 C C . ILE A 1 26 ? 5.040 -7.212 7.218 1.00 0.00 26 ILE A C 16
ATOM 23615 O O . ILE A 1 26 ? 4.297 -7.295 6.240 1.00 0.00 26 ILE A O 16
ATOM 23631 N N . GLY A 1 27 ? 5.747 -8.217 7.710 1.00 0.00 27 GLY A N 16
ATOM 23632 C CA . GLY A 1 27 ? 5.692 -9.538 7.106 1.00 0.00 27 GLY A CA 16
ATOM 23633 C C . GLY A 1 27 ? 6.727 -9.672 5.987 1.00 0.00 27 GLY A C 16
ATOM 23634 O O . GLY A 1 27 ? 6.584 -9.063 4.928 1.00 0.00 27 GLY A O 16
ATOM 23638 N N . GLY A 1 28 ? 7.746 -10.474 6.260 1.00 0.00 28 GLY A N 16
ATOM 23639 C CA . GLY A 1 28 ? 8.804 -10.696 5.289 1.00 0.00 28 GLY A CA 16
ATOM 23640 C C . GLY A 1 28 ? 9.960 -11.483 5.909 1.00 0.00 28 GLY A C 16
ATOM 23641 O O . GLY A 1 28 ? 10.565 -11.041 6.885 1.00 0.00 28 GLY A O 16
ATOM 23645 N N . ARG A 1 29 ? 10.233 -12.637 5.317 1.00 0.00 29 ARG A N 16
ATOM 23646 C CA . ARG A 1 29 ? 11.306 -13.490 5.799 1.00 0.00 29 ARG A CA 16
ATOM 23647 C C . ARG A 1 29 ? 12.292 -13.793 4.668 1.00 0.00 29 ARG A C 16
ATOM 23648 O O . ARG A 1 29 ? 11.926 -13.754 3.494 1.00 0.00 29 ARG A O 16
ATOM 23669 N N . PRO A 1 30 ? 13.555 -14.095 5.072 1.00 0.00 30 PRO A N 16
ATOM 23670 C CA . PRO A 1 30 ? 14.595 -14.404 4.106 1.00 0.00 30 PRO A CA 16
ATOM 23671 C C . PRO A 1 30 ? 14.407 -15.809 3.528 1.00 0.00 30 PRO A C 16
ATOM 23672 O O . PRO A 1 30 ? 15.089 -16.748 3.936 1.00 0.00 30 PRO A O 16
ATOM 23683 N N . SER A 1 31 ? 13.479 -15.907 2.588 1.00 0.00 31 SER A N 16
ATOM 23684 C CA . SER A 1 31 ? 13.192 -17.181 1.950 1.00 0.00 31 SER A CA 16
ATOM 23685 C C . SER A 1 31 ? 14.140 -17.399 0.769 1.00 0.00 31 SER A C 16
ATOM 23686 O O . SER A 1 31 ? 14.918 -16.512 0.421 1.00 0.00 31 SER A O 16
ATOM 23694 N N . VAL A 1 32 ? 14.042 -18.584 0.184 1.00 0.00 32 VAL A N 16
ATOM 23695 C CA . VAL A 1 32 ? 14.881 -18.930 -0.951 1.00 0.00 32 VAL A CA 16
ATOM 23696 C C . VAL A 1 32 ? 14.011 -19.524 -2.060 1.00 0.00 32 VAL A C 16
ATOM 23697 O O . VAL A 1 32 ? 13.963 -18.992 -3.168 1.00 0.00 32 VAL A O 16
ATOM 23710 N N . ASP A 1 33 ? 13.344 -20.618 -1.724 1.00 0.00 33 ASP A N 16
ATOM 23711 C CA . ASP A 1 33 ? 12.478 -21.290 -2.678 1.00 0.00 33 ASP A CA 16
ATOM 23712 C C . ASP A 1 33 ? 11.500 -20.276 -3.273 1.00 0.00 33 ASP A C 16
ATOM 23713 O O . ASP A 1 33 ? 11.154 -19.288 -2.627 1.00 0.00 33 ASP A O 16
ATOM 23722 N N . ASN A 1 34 ? 11.081 -20.556 -4.499 1.00 0.00 34 ASN A N 16
ATOM 23723 C CA . ASN A 1 34 ? 10.148 -19.680 -5.189 1.00 0.00 34 ASN A CA 16
ATOM 23724 C C . ASN A 1 34 ? 9.061 -20.525 -5.856 1.00 0.00 34 ASN A C 16
ATOM 23725 O O . ASN A 1 34 ? 9.184 -21.746 -5.944 1.00 0.00 34 ASN A O 16
ATOM 23736 N N . HIS A 1 35 ? 8.020 -19.841 -6.309 1.00 0.00 35 HIS A N 16
ATOM 23737 C CA . HIS A 1 35 ? 6.912 -20.514 -6.966 1.00 0.00 35 HIS A CA 16
ATOM 23738 C C . HIS A 1 35 ? 6.341 -21.587 -6.038 1.00 0.00 35 HIS A C 16
ATOM 23739 O O . HIS A 1 35 ? 6.613 -22.774 -6.213 1.00 0.00 35 HIS A O 16
ATOM 23753 N N . ASP A 1 36 ? 5.559 -21.132 -5.070 1.00 0.00 36 ASP A N 16
ATOM 23754 C CA . ASP A 1 36 ? 4.946 -22.039 -4.113 1.00 0.00 36 ASP A CA 16
ATOM 23755 C C . ASP A 1 36 ? 3.808 -21.317 -3.389 1.00 0.00 36 ASP A C 16
ATOM 23756 O O . ASP A 1 36 ? 4.001 -20.227 -2.853 1.00 0.00 36 ASP A O 16
ATOM 23765 N N . GLY A 1 37 ? 2.647 -21.955 -3.397 1.00 0.00 37 GLY A N 16
ATOM 23766 C CA . GLY A 1 37 ? 1.477 -21.387 -2.747 1.00 0.00 37 GLY A CA 16
ATOM 23767 C C . GLY A 1 37 ? 1.605 -21.463 -1.224 1.00 0.00 37 GLY A C 16
ATOM 23768 O O . GLY A 1 37 ? 1.703 -20.436 -0.554 1.00 0.00 37 GLY A O 16
ATOM 23772 N N . SER A 1 38 ? 1.599 -22.689 -0.723 1.00 0.00 38 SER A N 16
ATOM 23773 C CA . SER A 1 38 ? 1.713 -22.913 0.709 1.00 0.00 38 SER A CA 16
ATOM 23774 C C . SER A 1 38 ? 2.861 -22.077 1.279 1.00 0.00 38 SER A C 16
ATOM 23775 O O . SER A 1 38 ? 3.952 -22.045 0.712 1.00 0.00 38 SER A O 16
ATOM 23783 N N . SER A 1 39 ? 2.575 -21.420 2.394 1.00 0.00 39 SER A N 16
ATOM 23784 C CA . SER A 1 39 ? 3.570 -20.587 3.047 1.00 0.00 39 SER A CA 16
ATOM 23785 C C . SER A 1 39 ? 4.040 -19.487 2.092 1.00 0.00 39 SER A C 16
ATOM 23786 O O . SER A 1 39 ? 4.871 -19.732 1.219 1.00 0.00 39 SER A O 16
ATOM 23794 N N . SER A 1 40 ? 3.488 -18.299 2.291 1.00 0.00 40 SER A N 16
ATOM 23795 C CA . SER A 1 40 ? 3.840 -17.162 1.458 1.00 0.00 40 SER A CA 16
ATOM 23796 C C . SER A 1 40 ? 3.734 -15.868 2.268 1.00 0.00 40 SER A C 16
ATOM 23797 O O . SER A 1 40 ? 2.645 -15.485 2.691 1.00 0.00 40 SER A O 16
ATOM 23805 N N . GLU A 1 41 ? 4.880 -15.231 2.458 1.00 0.00 41 GLU A N 16
ATOM 23806 C CA . GLU A 1 41 ? 4.929 -13.988 3.209 1.00 0.00 41 GLU A CA 16
ATOM 23807 C C . GLU A 1 41 ? 3.735 -13.102 2.849 1.00 0.00 41 GLU A C 16
ATOM 23808 O O . GLU A 1 41 ? 3.130 -13.270 1.791 1.00 0.00 41 GLU A O 16
ATOM 23820 N N . GLY A 1 42 ? 3.431 -12.179 3.749 1.00 0.00 42 GLY A N 16
ATOM 23821 C CA . GLY A 1 42 ? 2.319 -11.266 3.539 1.00 0.00 42 GLY A CA 16
ATOM 23822 C C . GLY A 1 42 ? 2.737 -9.821 3.817 1.00 0.00 42 GLY A C 16
ATOM 23823 O O . GLY A 1 42 ? 3.437 -9.549 4.791 1.00 0.00 42 GLY A O 16
ATOM 23827 N N . ILE A 1 43 ? 2.289 -8.931 2.943 1.00 0.00 43 ILE A N 16
ATOM 23828 C CA . ILE A 1 43 ? 2.607 -7.520 3.082 1.00 0.00 43 ILE A CA 16
ATOM 23829 C C . ILE A 1 43 ? 1.411 -6.790 3.697 1.00 0.00 43 ILE A C 16
ATOM 23830 O O . ILE A 1 43 ? 0.323 -6.783 3.124 1.00 0.00 43 ILE A O 16
ATOM 23846 N N . PHE A 1 44 ? 1.654 -6.193 4.854 1.00 0.00 44 PHE A N 16
ATOM 23847 C CA . PHE A 1 44 ? 0.610 -5.462 5.553 1.00 0.00 44 PHE A CA 16
ATOM 23848 C C . PHE A 1 44 ? 1.151 -4.151 6.128 1.00 0.00 44 PHE A C 16
ATOM 23849 O O . PHE A 1 44 ? 2.328 -4.058 6.471 1.00 0.00 44 PHE A O 16
ATOM 23866 N N . VAL A 1 45 ? 0.264 -3.171 6.217 1.00 0.00 45 VAL A N 16
ATOM 23867 C CA . VAL A 1 45 ? 0.637 -1.870 6.746 1.00 0.00 45 VAL A CA 16
ATOM 23868 C C . VAL A 1 45 ? 0.363 -1.838 8.250 1.00 0.00 45 VAL A C 16
ATOM 23869 O O . VAL A 1 45 ? -0.755 -2.108 8.687 1.00 0.00 45 VAL A O 16
ATOM 23882 N N . SER A 1 46 ? 1.402 -1.505 9.002 1.00 0.00 46 SER A N 16
ATOM 23883 C CA . SER A 1 46 ? 1.287 -1.434 10.449 1.00 0.00 46 SER A CA 16
ATOM 23884 C C . SER A 1 46 ? 1.446 0.014 10.916 1.00 0.00 46 SER A C 16
ATOM 23885 O O . SER A 1 46 ? 0.938 0.389 11.972 1.00 0.00 46 SER A O 16
ATOM 23893 N N . LYS A 1 47 ? 2.154 0.789 10.107 1.00 0.00 47 LYS A N 16
ATOM 23894 C CA . LYS A 1 47 ? 2.387 2.187 10.425 1.00 0.00 47 LYS A CA 16
ATOM 23895 C C . LYS A 1 47 ? 1.976 3.052 9.231 1.00 0.00 47 LYS A C 16
ATOM 23896 O O . LYS A 1 47 ? 2.012 2.597 8.089 1.00 0.00 47 LYS A O 16
ATOM 23915 N N . ILE A 1 48 ? 1.594 4.283 9.537 1.00 0.00 48 ILE A N 16
ATOM 23916 C CA . ILE A 1 48 ? 1.177 5.216 8.503 1.00 0.00 48 ILE A CA 16
ATOM 23917 C C . ILE A 1 48 ? 1.367 6.647 9.008 1.00 0.00 48 ILE A C 16
ATOM 23918 O O . ILE A 1 48 ? 0.561 7.145 9.793 1.00 0.00 48 ILE A O 16
ATOM 23934 N N . VAL A 1 49 ? 2.437 7.270 8.536 1.00 0.00 49 VAL A N 16
ATOM 23935 C CA . VAL A 1 49 ? 2.743 8.635 8.929 1.00 0.00 49 VAL A CA 16
ATOM 23936 C C . VAL A 1 49 ? 1.629 9.563 8.442 1.00 0.00 49 VAL A C 16
ATOM 23937 O O . VAL A 1 49 ? 1.006 9.306 7.413 1.00 0.00 49 VAL A O 16
ATOM 23950 N N . ASP A 1 50 ? 1.410 10.624 9.206 1.00 0.00 50 ASP A N 16
ATOM 23951 C CA . ASP A 1 50 ? 0.381 11.592 8.866 1.00 0.00 50 ASP A CA 16
ATOM 23952 C C . ASP A 1 50 ? 0.888 12.493 7.739 1.00 0.00 50 ASP A C 16
ATOM 23953 O O . ASP A 1 50 ? 0.370 12.451 6.624 1.00 0.00 50 ASP A O 16
ATOM 23962 N N . SER A 1 51 ? 1.895 13.289 8.068 1.00 0.00 51 SER A N 16
ATOM 23963 C CA . SER A 1 51 ? 2.478 14.199 7.097 1.00 0.00 51 SER A CA 16
ATOM 23964 C C . SER A 1 51 ? 2.673 13.483 5.759 1.00 0.00 51 SER A C 16
ATOM 23965 O O . SER A 1 51 ? 2.308 14.011 4.710 1.00 0.00 51 SER A O 16
ATOM 23973 N N . GLY A 1 52 ? 3.248 12.292 5.840 1.00 0.00 52 GLY A N 16
ATOM 23974 C CA . GLY A 1 52 ? 3.496 11.498 4.649 1.00 0.00 52 GLY A CA 16
ATOM 23975 C C . GLY A 1 52 ? 2.372 11.677 3.627 1.00 0.00 52 GLY A C 16
ATOM 23976 O O . GLY A 1 52 ? 1.217 11.883 3.998 1.00 0.00 52 GLY A O 16
ATOM 23980 N N . PRO A 1 53 ? 2.758 11.589 2.326 1.00 0.00 53 PRO A N 16
ATOM 23981 C CA . PRO A 1 53 ? 1.796 11.738 1.248 1.00 0.00 53 PRO A CA 16
ATOM 23982 C C . PRO A 1 53 ? 0.927 10.486 1.111 1.00 0.00 53 PRO A C 16
ATOM 23983 O O . PRO A 1 53 ? -0.030 10.472 0.338 1.00 0.00 53 PRO A O 16
ATOM 23994 N N . ALA A 1 54 ? 1.291 9.466 1.873 1.00 0.00 54 ALA A N 16
ATOM 23995 C CA . ALA A 1 54 ? 0.557 8.212 1.846 1.00 0.00 54 ALA A CA 16
ATOM 23996 C C . ALA A 1 54 ? -0.701 8.344 2.707 1.00 0.00 54 ALA A C 16
ATOM 23997 O O . ALA A 1 54 ? -1.725 7.729 2.415 1.00 0.00 54 ALA A O 16
ATOM 24004 N N . ALA A 1 55 ? -0.582 9.151 3.752 1.00 0.00 55 ALA A N 16
ATOM 24005 C CA . ALA A 1 55 ? -1.696 9.371 4.658 1.00 0.00 55 ALA A CA 16
ATOM 24006 C C . ALA A 1 55 ? -2.491 10.593 4.193 1.00 0.00 55 ALA A C 16
ATOM 24007 O O . ALA A 1 55 ? -3.691 10.691 4.447 1.00 0.00 55 ALA A O 16
ATOM 24014 N N . LYS A 1 56 ? -1.791 11.494 3.520 1.00 0.00 56 LYS A N 16
ATOM 24015 C CA . LYS A 1 56 ? -2.417 12.705 3.017 1.00 0.00 56 LYS A CA 16
ATOM 24016 C C . LYS A 1 56 ? -3.431 12.338 1.931 1.00 0.00 56 LYS A C 16
ATOM 24017 O O . LYS A 1 56 ? -4.629 12.255 2.198 1.00 0.00 56 LYS A O 16
ATOM 24036 N N . GLU A 1 57 ? -2.913 12.126 0.730 1.00 0.00 57 GLU A N 16
ATOM 24037 C CA . GLU A 1 57 ? -3.758 11.770 -0.397 1.00 0.00 57 GLU A CA 16
ATOM 24038 C C . GLU A 1 57 ? -3.690 10.263 -0.655 1.00 0.00 57 GLU A C 16
ATOM 24039 O O . GLU A 1 57 ? -4.630 9.679 -1.191 1.00 0.00 57 GLU A O 16
ATOM 24051 N N . GLY A 1 58 ? -2.569 9.677 -0.261 1.00 0.00 58 GLY A N 16
ATOM 24052 C CA . GLY A 1 58 ? -2.366 8.250 -0.443 1.00 0.00 58 GLY A CA 16
ATOM 24053 C C . GLY A 1 58 ? -3.683 7.486 -0.293 1.00 0.00 58 GLY A C 16
ATOM 24054 O O . GLY A 1 58 ? -4.078 6.741 -1.189 1.00 0.00 58 GLY A O 16
ATOM 24058 N N . GLY A 1 59 ? -4.326 7.696 0.846 1.00 0.00 59 GLY A N 16
ATOM 24059 C CA . GLY A 1 59 ? -5.590 7.036 1.125 1.00 0.00 59 GLY A CA 16
ATOM 24060 C C . GLY A 1 59 ? -5.366 5.691 1.818 1.00 0.00 59 GLY A C 16
ATOM 24061 O O . GLY A 1 59 ? -6.315 4.948 2.062 1.00 0.00 59 GLY A O 16
ATOM 24065 N N . LEU A 1 60 ? -4.104 5.418 2.116 1.00 0.00 60 LEU A N 16
ATOM 24066 C CA . LEU A 1 60 ? -3.742 4.176 2.776 1.00 0.00 60 LEU A CA 16
ATOM 24067 C C . LEU A 1 60 ? -4.335 4.162 4.187 1.00 0.00 60 LEU A C 16
ATOM 24068 O O . LEU A 1 60 ? -4.656 5.213 4.740 1.00 0.00 60 LEU A O 16
ATOM 24084 N N . GLN A 1 61 ? -4.462 2.959 4.729 1.00 0.00 61 GLN A N 16
ATOM 24085 C CA . GLN A 1 61 ? -5.010 2.795 6.064 1.00 0.00 61 GLN A CA 16
ATOM 24086 C C . GLN A 1 61 ? -4.357 1.600 6.763 1.00 0.00 61 GLN A C 16
ATOM 24087 O O . GLN A 1 61 ? -4.391 0.482 6.250 1.00 0.00 61 GLN A O 16
ATOM 24101 N N . ILE A 1 62 ? -3.778 1.876 7.922 1.00 0.00 62 ILE A N 16
ATOM 24102 C CA . ILE A 1 62 ? -3.118 0.838 8.695 1.00 0.00 62 ILE A CA 16
ATOM 24103 C C . ILE A 1 62 ? -3.950 -0.444 8.632 1.00 0.00 62 ILE A C 16
ATOM 24104 O O . ILE A 1 62 ? -5.160 -0.394 8.422 1.00 0.00 62 ILE A O 16
ATOM 24120 N N . HIS A 1 63 ? -3.266 -1.564 8.819 1.00 0.00 63 HIS A N 16
ATOM 24121 C CA . HIS A 1 63 ? -3.927 -2.858 8.786 1.00 0.00 63 HIS A CA 16
ATOM 24122 C C . HIS A 1 63 ? -4.523 -3.095 7.397 1.00 0.00 63 HIS A C 16
ATOM 24123 O O . HIS A 1 63 ? -5.616 -3.646 7.272 1.00 0.00 63 HIS A O 16
ATOM 24137 N N . ASP A 1 64 ? -3.779 -2.667 6.388 1.00 0.00 64 ASP A N 16
ATOM 24138 C CA . ASP A 1 64 ? -4.220 -2.825 5.013 1.00 0.00 64 ASP A CA 16
ATOM 24139 C C . ASP A 1 64 ? -3.235 -3.728 4.267 1.00 0.00 64 ASP A C 16
ATOM 24140 O O . ASP A 1 64 ? -2.034 -3.463 4.251 1.00 0.00 64 ASP A O 16
ATOM 24149 N N . ARG A 1 65 ? -3.781 -4.776 3.667 1.00 0.00 65 ARG A N 16
ATOM 24150 C CA . ARG A 1 65 ? -2.965 -5.720 2.922 1.00 0.00 65 ARG A CA 16
ATOM 24151 C C . ARG A 1 65 ? -2.844 -5.278 1.462 1.00 0.00 65 ARG A C 16
ATOM 24152 O O . ARG A 1 65 ? -3.780 -5.439 0.681 1.00 0.00 65 ARG A O 16
ATOM 24173 N N . ILE A 1 66 ? -1.682 -4.730 1.137 1.00 0.00 66 ILE A N 16
ATOM 24174 C CA . ILE A 1 66 ? -1.426 -4.264 -0.215 1.00 0.00 66 ILE A CA 16
ATOM 24175 C C . ILE A 1 66 ? -1.614 -5.425 -1.194 1.00 0.00 66 ILE A C 16
ATOM 24176 O O . ILE A 1 66 ? -1.261 -6.563 -0.888 1.00 0.00 66 ILE A O 16
ATOM 24192 N N . ILE A 1 67 ? -2.170 -5.096 -2.351 1.00 0.00 67 ILE A N 16
ATOM 24193 C CA . ILE A 1 67 ? -2.409 -6.097 -3.377 1.00 0.00 67 ILE A CA 16
ATOM 24194 C C . ILE A 1 67 ? -1.461 -5.854 -4.552 1.00 0.00 67 ILE A C 16
ATOM 24195 O O . ILE A 1 67 ? -0.804 -6.780 -5.027 1.00 0.00 67 ILE A O 16
ATOM 24211 N N . GLU A 1 68 ? -1.418 -4.603 -4.988 1.00 0.00 68 GLU A N 16
ATOM 24212 C CA . GLU A 1 68 ? -0.561 -4.226 -6.099 1.00 0.00 68 GLU A CA 16
ATOM 24213 C C . GLU A 1 68 ? -0.026 -2.807 -5.899 1.00 0.00 68 GLU A C 16
ATOM 24214 O O . GLU A 1 68 ? -0.664 -1.986 -5.241 1.00 0.00 68 GLU A O 16
ATOM 24226 N N . VAL A 1 69 ? 1.140 -2.561 -6.478 1.00 0.00 69 VAL A N 16
ATOM 24227 C CA . VAL A 1 69 ? 1.767 -1.255 -6.372 1.00 0.00 69 VAL A CA 16
ATOM 24228 C C . VAL A 1 69 ? 2.406 -0.890 -7.713 1.00 0.00 69 VAL A C 16
ATOM 24229 O O . VAL A 1 69 ? 3.314 -1.576 -8.180 1.00 0.00 69 VAL A O 16
ATOM 24242 N N . ASN A 1 70 ? 1.906 0.190 -8.296 1.00 0.00 70 ASN A N 16
ATOM 24243 C CA . ASN A 1 70 ? 2.417 0.654 -9.575 1.00 0.00 70 ASN A CA 16
ATOM 24244 C C . ASN A 1 70 ? 2.296 -0.470 -10.606 1.00 0.00 70 ASN A C 16
ATOM 24245 O O . ASN A 1 70 ? 2.950 -0.435 -11.647 1.00 0.00 70 ASN A O 16
ATOM 24256 N N . GLY A 1 71 ? 1.455 -1.441 -10.280 1.00 0.00 71 GLY A N 16
ATOM 24257 C CA . GLY A 1 71 ? 1.241 -2.573 -11.165 1.00 0.00 71 GLY A CA 16
ATOM 24258 C C . GLY A 1 71 ? 2.030 -3.796 -10.692 1.00 0.00 71 GLY A C 16
ATOM 24259 O O . GLY A 1 71 ? 1.931 -4.870 -11.284 1.00 0.00 71 GLY A O 16
ATOM 24263 N N . ARG A 1 72 ? 2.796 -3.591 -9.630 1.00 0.00 72 ARG A N 16
ATOM 24264 C CA . ARG A 1 72 ? 3.602 -4.664 -9.071 1.00 0.00 72 ARG A CA 16
ATOM 24265 C C . ARG A 1 72 ? 2.845 -5.361 -7.939 1.00 0.00 72 ARG A C 16
ATOM 24266 O O . ARG A 1 72 ? 2.380 -4.710 -7.005 1.00 0.00 72 ARG A O 16
ATOM 24287 N N . ASP A 1 73 ? 2.745 -6.677 -8.060 1.00 0.00 73 ASP A N 16
ATOM 24288 C CA . ASP A 1 73 ? 2.053 -7.470 -7.059 1.00 0.00 73 ASP A CA 16
ATOM 24289 C C . ASP A 1 73 ? 2.980 -7.697 -5.864 1.00 0.00 73 ASP A C 16
ATOM 24290 O O . ASP A 1 73 ? 4.156 -8.017 -6.038 1.00 0.00 73 ASP A O 16
ATOM 24299 N N . LEU A 1 74 ? 2.418 -7.523 -4.677 1.00 0.00 74 LEU A N 16
ATOM 24300 C CA . LEU A 1 74 ? 3.180 -7.705 -3.453 1.00 0.00 74 LEU A CA 16
ATOM 24301 C C . LEU A 1 74 ? 2.373 -8.564 -2.478 1.00 0.00 74 LEU A C 16
ATOM 24302 O O . LEU A 1 74 ? 2.747 -8.706 -1.315 1.00 0.00 74 LEU A O 16
ATOM 24318 N N . SER A 1 75 ? 1.280 -9.114 -2.987 1.00 0.00 75 SER A N 16
ATOM 24319 C CA . SER A 1 75 ? 0.417 -9.954 -2.175 1.00 0.00 75 SER A CA 16
ATOM 24320 C C . SER A 1 75 ? 1.198 -11.166 -1.663 1.00 0.00 75 SER A C 16
ATOM 24321 O O . SER A 1 75 ? 1.039 -11.571 -0.512 1.00 0.00 75 SER A O 16
ATOM 24329 N N . ARG A 1 76 ? 2.026 -11.711 -2.542 1.00 0.00 76 ARG A N 16
ATOM 24330 C CA . ARG A 1 76 ? 2.832 -12.869 -2.193 1.00 0.00 76 ARG A CA 16
ATOM 24331 C C . ARG A 1 76 ? 4.315 -12.491 -2.157 1.00 0.00 76 ARG A C 16
ATOM 24332 O O . ARG A 1 76 ? 5.182 -13.358 -2.257 1.00 0.00 76 ARG A O 16
ATOM 24353 N N . ALA A 1 77 ? 4.560 -11.197 -2.013 1.00 0.00 77 ALA A N 16
ATOM 24354 C CA . ALA A 1 77 ? 5.922 -10.694 -1.963 1.00 0.00 77 ALA A CA 16
ATOM 24355 C C . ALA A 1 77 ? 6.350 -10.541 -0.502 1.00 0.00 77 ALA A C 16
ATOM 24356 O O . ALA A 1 77 ? 5.561 -10.787 0.409 1.00 0.00 77 ALA A O 16
ATOM 24363 N N . THR A 1 78 ? 7.599 -10.135 -0.324 1.00 0.00 78 THR A N 16
ATOM 24364 C CA . THR A 1 78 ? 8.141 -9.946 1.011 1.00 0.00 78 THR A CA 16
ATOM 24365 C C . THR A 1 78 ? 8.470 -8.471 1.249 1.00 0.00 78 THR A C 16
ATOM 24366 O O . THR A 1 78 ? 8.544 -7.687 0.303 1.00 0.00 78 THR A O 16
ATOM 24377 N N . HIS A 1 79 ? 8.658 -8.137 2.517 1.00 0.00 79 HIS A N 16
ATOM 24378 C CA . HIS A 1 79 ? 8.976 -6.769 2.891 1.00 0.00 79 HIS A CA 16
ATOM 24379 C C . HIS A 1 79 ? 10.123 -6.253 2.021 1.00 0.00 79 HIS A C 16
ATOM 24380 O O . HIS A 1 79 ? 10.156 -5.076 1.664 1.00 0.00 79 HIS A O 16
ATOM 24394 N N . ASP A 1 80 ? 11.037 -7.158 1.704 1.00 0.00 80 ASP A N 16
ATOM 24395 C CA . ASP A 1 80 ? 12.183 -6.809 0.882 1.00 0.00 80 ASP A CA 16
ATOM 24396 C C . ASP A 1 80 ? 11.699 -6.382 -0.505 1.00 0.00 80 ASP A C 16
ATOM 24397 O O . ASP A 1 80 ? 12.065 -5.313 -0.992 1.00 0.00 80 ASP A O 16
ATOM 24406 N N . GLN A 1 81 ? 10.884 -7.239 -1.103 1.00 0.00 81 GLN A N 16
ATOM 24407 C CA . GLN A 1 81 ? 10.347 -6.963 -2.424 1.00 0.00 81 GLN A CA 16
ATOM 24408 C C . GLN A 1 81 ? 9.402 -5.761 -2.372 1.00 0.00 81 GLN A C 16
ATOM 24409 O O . GLN A 1 81 ? 9.501 -4.853 -3.196 1.00 0.00 81 GLN A O 16
ATOM 24423 N N . ALA A 1 82 ? 8.506 -5.794 -1.397 1.00 0.00 82 ALA A N 16
ATOM 24424 C CA . ALA A 1 82 ? 7.544 -4.719 -1.227 1.00 0.00 82 ALA A CA 16
ATOM 24425 C C . ALA A 1 82 ? 8.282 -3.379 -1.207 1.00 0.00 82 ALA A C 16
ATOM 24426 O O . ALA A 1 82 ? 7.969 -2.482 -1.989 1.00 0.00 82 ALA A O 16
ATOM 24433 N N . VAL A 1 83 ? 9.247 -3.284 -0.304 1.00 0.00 83 VAL A N 16
ATOM 24434 C CA . VAL A 1 83 ? 10.032 -2.068 -0.172 1.00 0.00 83 VAL A CA 16
ATOM 24435 C C . VAL A 1 83 ? 10.604 -1.685 -1.539 1.00 0.00 83 VAL A C 16
ATOM 24436 O O . VAL A 1 83 ? 10.395 -0.569 -2.012 1.00 0.00 83 VAL A O 16
ATOM 24449 N N . GLU A 1 84 ? 11.314 -2.632 -2.134 1.00 0.00 84 GLU A N 16
ATOM 24450 C CA . GLU A 1 84 ? 11.918 -2.407 -3.436 1.00 0.00 84 GLU A CA 16
ATOM 24451 C C . GLU A 1 84 ? 10.875 -1.873 -4.420 1.00 0.00 84 GLU A C 16
ATOM 24452 O O . GLU A 1 84 ? 11.130 -0.908 -5.139 1.00 0.00 84 GLU A O 16
ATOM 24464 N N . ALA A 1 85 ? 9.721 -2.524 -4.420 1.00 0.00 85 ALA A N 16
ATOM 24465 C CA . ALA A 1 85 ? 8.638 -2.127 -5.304 1.00 0.00 85 ALA A CA 16
ATOM 24466 C C . ALA A 1 85 ? 8.340 -0.640 -5.103 1.00 0.00 85 ALA A C 16
ATOM 24467 O O . ALA A 1 85 ? 8.319 0.128 -6.063 1.00 0.00 85 ALA A O 16
ATOM 24474 N N . PHE A 1 86 ? 8.118 -0.278 -3.847 1.00 0.00 86 PHE A N 16
ATOM 24475 C CA . PHE A 1 86 ? 7.823 1.103 -3.508 1.00 0.00 86 PHE A CA 16
ATOM 24476 C C . PHE A 1 86 ? 9.037 2.001 -3.757 1.00 0.00 86 PHE A C 16
ATOM 24477 O O . PHE A 1 86 ? 8.890 3.198 -3.997 1.00 0.00 86 PHE A O 16
ATOM 24494 N N . LYS A 1 87 ? 10.210 1.387 -3.691 1.00 0.00 87 LYS A N 16
ATOM 24495 C CA . LYS A 1 87 ? 11.449 2.115 -3.906 1.00 0.00 87 LYS A CA 16
ATOM 24496 C C . LYS A 1 87 ? 11.626 2.380 -5.402 1.00 0.00 87 LYS A C 16
ATOM 24497 O O . LYS A 1 87 ? 12.028 3.472 -5.799 1.00 0.00 87 LYS A O 16
ATOM 24516 N N . THR A 1 88 ? 11.319 1.361 -6.191 1.00 0.00 88 THR A N 16
ATOM 24517 C CA . THR A 1 88 ? 11.439 1.470 -7.635 1.00 0.00 88 THR A CA 16
ATOM 24518 C C . THR A 1 88 ? 10.146 2.021 -8.238 1.00 0.00 88 THR A C 16
ATOM 24519 O O . THR A 1 88 ? 10.113 2.395 -9.410 1.00 0.00 88 THR A O 16
ATOM 24530 N N . ALA A 1 89 ? 9.111 2.053 -7.411 1.00 0.00 89 ALA A N 16
ATOM 24531 C CA . ALA A 1 89 ? 7.818 2.552 -7.848 1.00 0.00 89 ALA A CA 16
ATOM 24532 C C . ALA A 1 89 ? 7.972 3.992 -8.341 1.00 0.00 89 ALA A C 16
ATOM 24533 O O . ALA A 1 89 ? 8.845 4.722 -7.874 1.00 0.00 89 ALA A O 16
ATOM 24540 N N . LYS A 1 90 ? 7.111 4.357 -9.280 1.00 0.00 90 LYS A N 16
ATOM 24541 C CA . LYS A 1 90 ? 7.140 5.697 -9.841 1.00 0.00 90 LYS A CA 16
ATOM 24542 C C . LYS A 1 90 ? 5.808 6.394 -9.557 1.00 0.00 90 LYS A C 16
ATOM 24543 O O . LYS A 1 90 ? 4.779 5.737 -9.409 1.00 0.00 90 LYS A O 16
ATOM 24562 N N . GLU A 1 91 ? 5.871 7.715 -9.488 1.00 0.00 91 GLU A N 16
ATOM 24563 C CA . GLU A 1 91 ? 4.683 8.509 -9.223 1.00 0.00 91 GLU A CA 16
ATOM 24564 C C . GLU A 1 91 ? 4.020 8.926 -10.538 1.00 0.00 91 GLU A C 16
ATOM 24565 O O . GLU A 1 91 ? 4.704 9.274 -11.499 1.00 0.00 91 GLU A O 16
ATOM 24577 N N . PRO A 1 92 ? 2.661 8.875 -10.537 1.00 0.00 92 PRO A N 16
ATOM 24578 C CA . PRO A 1 92 ? 1.928 8.451 -9.356 1.00 0.00 92 PRO A CA 16
ATOM 24579 C C . PRO A 1 92 ? 2.019 6.935 -9.169 1.00 0.00 92 PRO A C 16
ATOM 24580 O O . PRO A 1 92 ? 2.015 6.185 -10.144 1.00 0.00 92 PRO A O 16
ATOM 24591 N N . ILE A 1 93 ? 2.099 6.530 -7.910 1.00 0.00 93 ILE A N 16
ATOM 24592 C CA . ILE A 1 93 ? 2.190 5.118 -7.583 1.00 0.00 93 ILE A CA 16
ATOM 24593 C C . ILE A 1 93 ? 0.794 4.580 -7.265 1.00 0.00 93 ILE A C 16
ATOM 24594 O O . ILE A 1 93 ? 0.201 4.943 -6.250 1.00 0.00 93 ILE A O 16
ATOM 24610 N N . VAL A 1 94 ? 0.307 3.725 -8.152 1.00 0.00 94 VAL A N 16
ATOM 24611 C CA . VAL A 1 94 ? -1.009 3.134 -7.979 1.00 0.00 94 VAL A CA 16
ATOM 24612 C C . VAL A 1 94 ? -0.901 1.921 -7.053 1.00 0.00 94 VAL A C 16
ATOM 24613 O O . VAL A 1 94 ? -0.293 0.913 -7.412 1.00 0.00 94 VAL A O 16
ATOM 24626 N N . VAL A 1 95 ? -1.499 2.057 -5.879 1.00 0.00 95 VAL A N 16
ATOM 24627 C CA . VAL A 1 95 ? -1.478 0.985 -4.899 1.00 0.00 95 VAL A CA 16
ATOM 24628 C C . VAL A 1 95 ? -2.911 0.529 -4.616 1.00 0.00 95 VAL A C 16
ATOM 24629 O O . VAL A 1 95 ? -3.848 1.320 -4.711 1.00 0.00 95 VAL A O 16
ATOM 24642 N N . GLN A 1 96 ? -3.036 -0.745 -4.276 1.00 0.00 96 GLN A N 16
ATOM 24643 C CA . GLN A 1 96 ? -4.339 -1.316 -3.979 1.00 0.00 96 GLN A CA 16
ATOM 24644 C C . GLN A 1 96 ? -4.275 -2.147 -2.696 1.00 0.00 96 GLN A C 16
ATOM 24645 O O . GLN A 1 96 ? -3.329 -2.906 -2.490 1.00 0.00 96 GLN A O 16
ATOM 24659 N N . VAL A 1 97 ? -5.293 -1.975 -1.866 1.00 0.00 97 VAL A N 16
ATOM 24660 C CA . VAL A 1 97 ? -5.365 -2.699 -0.608 1.00 0.00 97 VAL A CA 16
ATOM 24661 C C . VAL A 1 97 ? -6.722 -3.398 -0.504 1.00 0.00 97 VAL A C 16
ATOM 24662 O O . VAL A 1 97 ? -7.640 -3.095 -1.263 1.00 0.00 97 VAL A O 16
ATOM 24675 N N . LEU A 1 98 ? -6.804 -4.321 0.443 1.00 0.00 98 LEU A N 16
ATOM 24676 C CA . LEU A 1 98 ? -8.034 -5.066 0.657 1.00 0.00 98 LEU A CA 16
ATOM 24677 C C . LEU A 1 98 ? -8.727 -4.546 1.918 1.00 0.00 98 LEU A C 16
ATOM 24678 O O . LEU A 1 98 ? -8.338 -4.893 3.032 1.00 0.00 98 LEU A O 16
ATOM 24694 N N . ARG A 1 99 ? -9.741 -3.722 1.700 1.00 0.00 99 ARG A N 16
ATOM 24695 C CA . ARG A 1 99 ? -10.492 -3.151 2.805 1.00 0.00 99 ARG A CA 16
ATOM 24696 C C . ARG A 1 99 ? -11.792 -3.929 3.022 1.00 0.00 99 ARG A C 16
ATOM 24697 O O . ARG A 1 99 ? -12.471 -4.290 2.063 1.00 0.00 99 ARG A O 16
ATOM 24718 N N . ARG A 1 100 ? -12.098 -4.164 4.290 1.00 0.00 100 ARG A N 16
ATOM 24719 C CA . ARG A 1 100 ? -13.304 -4.893 4.645 1.00 0.00 100 ARG A CA 16
ATOM 24720 C C . ARG A 1 100 ? -14.543 -4.050 4.339 1.00 0.00 100 ARG A C 16
ATOM 24721 O O . ARG A 1 100 ? -15.424 -4.481 3.596 1.00 0.00 100 ARG A O 16
ATOM 24742 N N . THR A 1 101 ? -14.572 -2.863 4.927 1.00 0.00 101 THR A N 16
ATOM 24743 C CA . THR A 1 101 ? -15.689 -1.956 4.726 1.00 0.00 101 THR A CA 16
ATOM 24744 C C . THR A 1 101 ? -15.331 -0.552 5.218 1.00 0.00 101 THR A C 16
ATOM 24745 O O . THR A 1 101 ? -14.399 -0.384 6.003 1.00 0.00 101 THR A O 16
ATOM 24756 N N . SER A 1 102 ? -16.091 0.421 4.736 1.00 0.00 102 SER A N 16
ATOM 24757 C CA . SER A 1 102 ? -15.865 1.805 5.117 1.00 0.00 102 SER A CA 16
ATOM 24758 C C . SER A 1 102 ? -14.485 2.261 4.638 1.00 0.00 102 SER A C 16
ATOM 24759 O O . SER A 1 102 ? -13.613 1.436 4.370 1.00 0.00 102 SER A O 16
ATOM 24767 N N . GLY A 1 103 ? -14.330 3.574 4.546 1.00 0.00 103 GLY A N 16
ATOM 24768 C CA . GLY A 1 103 ? -13.072 4.149 4.104 1.00 0.00 103 GLY A CA 16
ATOM 24769 C C . GLY A 1 103 ? -13.275 5.570 3.574 1.00 0.00 103 GLY A C 16
ATOM 24770 O O . GLY A 1 103 ? -13.215 5.801 2.367 1.00 0.00 103 GLY A O 16
ATOM 24774 N N . PRO A 1 104 ? -13.516 6.510 4.526 1.00 0.00 104 PRO A N 16
ATOM 24775 C CA . PRO A 1 104 ? -13.728 7.902 4.168 1.00 0.00 104 PRO A CA 16
ATOM 24776 C C . PRO A 1 104 ? -12.409 8.577 3.787 1.00 0.00 104 PRO A C 16
ATOM 24777 O O . PRO A 1 104 ? -12.275 9.110 2.686 1.00 0.00 104 PRO A O 16
ATOM 24788 N N . SER A 1 105 ? -11.468 8.533 4.719 1.00 0.00 105 SER A N 16
ATOM 24789 C CA . SER A 1 105 ? -10.164 9.134 4.495 1.00 0.00 105 SER A CA 16
ATOM 24790 C C . SER A 1 105 ? -10.295 10.657 4.426 1.00 0.00 105 SER A C 16
ATOM 24791 O O . SER A 1 105 ? -10.567 11.213 3.363 1.00 0.00 105 SER A O 16
ATOM 24799 N N . SER A 1 106 ? -10.095 11.289 5.573 1.00 0.00 106 SER A N 16
ATOM 24800 C CA . SER A 1 106 ? -10.187 12.736 5.656 1.00 0.00 106 SER A CA 16
ATOM 24801 C C . SER A 1 106 ? -8.785 13.348 5.704 1.00 0.00 106 SER A C 16
ATOM 24802 O O . SER A 1 106 ? -7.809 12.651 5.980 1.00 0.00 106 SER A O 16
ATOM 24810 N N . GLY A 1 107 ? -8.730 14.643 5.432 1.00 0.00 107 GLY A N 16
ATOM 24811 C CA . GLY A 1 107 ? -7.464 15.356 5.440 1.00 0.00 107 GLY A CA 16
ATOM 24812 C C . GLY A 1 107 ? -7.336 16.262 4.214 1.00 0.00 107 GLY A C 16
ATOM 24813 O O . GLY A 1 107 ? -8.199 17.103 3.967 1.00 0.00 107 GLY A O 16
ATOM 24817 N N . GLY A 1 1 ? -23.350 -19.021 8.146 1.00 0.00 1 GLY A N 17
ATOM 24818 C CA . GLY A 1 1 ? -24.096 -19.303 6.931 1.00 0.00 1 GLY A CA 17
ATOM 24819 C C . GLY A 1 1 ? -23.435 -18.645 5.718 1.00 0.00 1 GLY A C 17
ATOM 24820 O O . GLY A 1 1 ? -22.528 -19.216 5.114 1.00 0.00 1 GLY A O 17
ATOM 24824 N N . SER A 1 2 ? -23.915 -17.452 5.397 1.00 0.00 2 SER A N 17
ATOM 24825 C CA . SER A 1 2 ? -23.383 -16.711 4.266 1.00 0.00 2 SER A CA 17
ATOM 24826 C C . SER A 1 2 ? -22.264 -15.777 4.733 1.00 0.00 2 SER A C 17
ATOM 24827 O O . SER A 1 2 ? -22.494 -14.589 4.955 1.00 0.00 2 SER A O 17
ATOM 24835 N N . SER A 1 3 ? -21.077 -16.350 4.869 1.00 0.00 3 SER A N 17
ATOM 24836 C CA . SER A 1 3 ? -19.922 -15.584 5.306 1.00 0.00 3 SER A CA 17
ATOM 24837 C C . SER A 1 3 ? -18.634 -16.326 4.942 1.00 0.00 3 SER A C 17
ATOM 24838 O O . SER A 1 3 ? -18.671 -17.503 4.588 1.00 0.00 3 SER A O 17
ATOM 24846 N N . GLY A 1 4 ? -17.526 -15.606 5.042 1.00 0.00 4 GLY A N 17
ATOM 24847 C CA . GLY A 1 4 ? -16.229 -16.181 4.727 1.00 0.00 4 GLY A CA 17
ATOM 24848 C C . GLY A 1 4 ? -15.220 -15.091 4.360 1.00 0.00 4 GLY A C 17
ATOM 24849 O O . GLY A 1 4 ? -15.544 -13.905 4.392 1.00 0.00 4 GLY A O 17
ATOM 24853 N N . SER A 1 5 ? -14.018 -15.533 4.020 1.00 0.00 5 SER A N 17
ATOM 24854 C CA . SER A 1 5 ? -12.960 -14.609 3.647 1.00 0.00 5 SER A CA 17
ATOM 24855 C C . SER A 1 5 ? -13.328 -13.889 2.349 1.00 0.00 5 SER A C 17
ATOM 24856 O O . SER A 1 5 ? -13.209 -14.457 1.264 1.00 0.00 5 SER A O 17
ATOM 24864 N N . SER A 1 6 ? -13.767 -12.648 2.502 1.00 0.00 6 SER A N 17
ATOM 24865 C CA . SER A 1 6 ? -14.152 -11.843 1.355 1.00 0.00 6 SER A CA 17
ATOM 24866 C C . SER A 1 6 ? -14.114 -10.358 1.721 1.00 0.00 6 SER A C 17
ATOM 24867 O O . SER A 1 6 ? -14.218 -10.001 2.893 1.00 0.00 6 SER A O 17
ATOM 24875 N N . GLY A 1 7 ? -13.964 -9.533 0.695 1.00 0.00 7 GLY A N 17
ATOM 24876 C CA . GLY A 1 7 ? -13.910 -8.095 0.894 1.00 0.00 7 GLY A CA 17
ATOM 24877 C C . GLY A 1 7 ? -13.876 -7.357 -0.446 1.00 0.00 7 GLY A C 17
ATOM 24878 O O . GLY A 1 7 ? -14.315 -7.890 -1.464 1.00 0.00 7 GLY A O 17
ATOM 24882 N N . LYS A 1 8 ? -13.349 -6.142 -0.403 1.00 0.00 8 LYS A N 17
ATOM 24883 C CA . LYS A 1 8 ? -13.252 -5.325 -1.601 1.00 0.00 8 LYS A CA 17
ATOM 24884 C C . LYS A 1 8 ? -11.835 -4.760 -1.714 1.00 0.00 8 LYS A C 17
ATOM 24885 O O . LYS A 1 8 ? -11.133 -4.630 -0.712 1.00 0.00 8 LYS A O 17
ATOM 24904 N N . SER A 1 9 ? -11.456 -4.439 -2.942 1.00 0.00 9 SER A N 17
ATOM 24905 C CA . SER A 1 9 ? -10.136 -3.890 -3.199 1.00 0.00 9 SER A CA 17
ATOM 24906 C C . SER A 1 9 ? -10.255 -2.446 -3.691 1.00 0.00 9 SER A C 17
ATOM 24907 O O . SER A 1 9 ? -10.881 -2.187 -4.718 1.00 0.00 9 SER A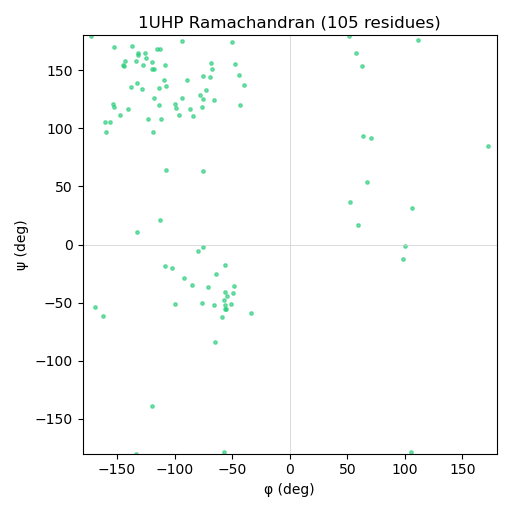 O 17
ATOM 24915 N N . LEU A 1 10 ? -9.646 -1.545 -2.936 1.00 0.00 10 LEU A N 17
ATOM 24916 C CA . LEU A 1 10 ? -9.676 -0.134 -3.283 1.00 0.00 10 LEU A CA 17
ATOM 24917 C C . LEU A 1 10 ? -8.307 0.283 -3.823 1.00 0.00 10 LEU A C 17
ATOM 24918 O O . LEU A 1 10 ? -7.302 -0.371 -3.550 1.00 0.00 10 LEU A O 17
ATOM 24934 N N . THR A 1 11 ? -8.311 1.371 -4.580 1.00 0.00 11 THR A N 17
ATOM 24935 C CA . THR A 1 11 ? -7.082 1.883 -5.161 1.00 0.00 11 THR A CA 17
ATOM 24936 C C . THR A 1 11 ? -6.639 3.155 -4.436 1.00 0.00 11 THR A C 17
ATOM 24937 O O . THR A 1 11 ? -7.468 3.990 -4.077 1.00 0.00 11 THR A O 17
ATOM 24948 N N . LEU A 1 12 ? -5.333 3.263 -4.241 1.00 0.00 12 LEU A N 17
ATOM 24949 C CA . LEU A 1 12 ? -4.770 4.419 -3.565 1.00 0.00 12 LEU A CA 17
ATOM 24950 C C . LEU A 1 12 ? -3.477 4.837 -4.269 1.00 0.00 12 LEU A C 17
ATOM 24951 O O . LEU A 1 12 ? -2.640 3.994 -4.587 1.00 0.00 12 LEU A O 17
ATOM 24967 N N . VAL A 1 13 ? -3.355 6.137 -4.490 1.00 0.00 13 VAL A N 17
ATOM 24968 C CA . VAL A 1 13 ? -2.178 6.677 -5.150 1.00 0.00 13 VAL A CA 17
ATOM 24969 C C . VAL A 1 13 ? -1.227 7.252 -4.099 1.00 0.00 13 VAL A C 17
ATOM 24970 O O . VAL A 1 13 ? -1.574 8.199 -3.394 1.00 0.00 13 VAL A O 17
ATOM 24983 N N . LEU A 1 14 ? -0.047 6.655 -4.025 1.00 0.00 14 LEU A N 17
ATOM 24984 C CA . LEU A 1 14 ? 0.957 7.096 -3.071 1.00 0.00 14 LEU A CA 17
ATOM 24985 C C . LEU A 1 14 ? 2.098 7.787 -3.821 1.00 0.00 14 LEU A C 17
ATOM 24986 O O . LEU A 1 14 ? 2.323 7.518 -4.999 1.00 0.00 14 LEU A O 17
ATOM 25002 N N . HIS A 1 15 ? 2.787 8.664 -3.106 1.00 0.00 15 HIS A N 17
ATOM 25003 C CA . HIS A 1 15 ? 3.899 9.396 -3.688 1.00 0.00 15 HIS A CA 17
ATOM 25004 C C . HIS A 1 15 ? 5.147 9.207 -2.824 1.00 0.00 15 HIS A C 17
ATOM 25005 O O . HIS A 1 15 ? 5.056 8.735 -1.691 1.00 0.00 15 HIS A O 17
ATOM 25019 N N . ARG A 1 16 ? 6.283 9.584 -3.390 1.00 0.00 16 ARG A N 17
ATOM 25020 C CA . ARG A 1 16 ? 7.548 9.463 -2.685 1.00 0.00 16 ARG A CA 17
ATOM 25021 C C . ARG A 1 16 ? 8.158 10.845 -2.447 1.00 0.00 16 ARG A C 17
ATOM 25022 O O . ARG A 1 16 ? 8.909 11.349 -3.281 1.00 0.00 16 ARG A O 17
ATOM 25043 N N . ASP A 1 17 ? 7.813 11.420 -1.304 1.00 0.00 17 ASP A N 17
ATOM 25044 C CA . ASP A 1 17 ? 8.317 12.735 -0.945 1.00 0.00 17 ASP A CA 17
ATOM 25045 C C . ASP A 1 17 ? 9.832 12.658 -0.745 1.00 0.00 17 ASP A C 17
ATOM 25046 O O . ASP A 1 17 ? 10.515 13.680 -0.758 1.00 0.00 17 ASP A O 17
ATOM 25055 N N . SER A 1 18 ? 10.312 11.436 -0.566 1.00 0.00 18 SER A N 17
ATOM 25056 C CA . SER A 1 18 ? 11.733 11.213 -0.364 1.00 0.00 18 SER A CA 17
ATOM 25057 C C . SER A 1 18 ? 11.982 9.760 0.047 1.00 0.00 18 SER A C 17
ATOM 25058 O O . SER A 1 18 ? 12.589 9.500 1.084 1.00 0.00 18 SER A O 17
ATOM 25066 N N . GLY A 1 19 ? 11.499 8.852 -0.788 1.00 0.00 19 GLY A N 17
ATOM 25067 C CA . GLY A 1 19 ? 11.661 7.432 -0.524 1.00 0.00 19 GLY A CA 17
ATOM 25068 C C . GLY A 1 19 ? 11.142 7.070 0.869 1.00 0.00 19 GLY A C 17
ATOM 25069 O O . GLY A 1 19 ? 11.760 6.279 1.579 1.00 0.00 19 GLY A O 17
ATOM 25073 N N . SER A 1 20 ? 10.011 7.667 1.217 1.00 0.00 20 SER A N 17
ATOM 25074 C CA . SER A 1 20 ? 9.402 7.418 2.513 1.00 0.00 20 SER A CA 17
ATOM 25075 C C . SER A 1 20 ? 7.980 6.884 2.328 1.00 0.00 20 SER A C 17
ATOM 25076 O O . SER A 1 20 ? 7.537 6.017 3.079 1.00 0.00 20 SER A O 17
ATOM 25084 N N . LEU A 1 21 ? 7.305 7.425 1.325 1.00 0.00 21 LEU A N 17
ATOM 25085 C CA . LEU A 1 21 ? 5.942 7.015 1.032 1.00 0.00 21 LEU A CA 17
ATOM 25086 C C . LEU A 1 21 ? 5.007 7.554 2.117 1.00 0.00 21 LEU A C 17
ATOM 25087 O O . LEU A 1 21 ? 3.956 8.115 1.812 1.00 0.00 21 LEU A O 17
ATOM 25103 N N . GLY A 1 22 ? 5.424 7.365 3.360 1.00 0.00 22 GLY A N 17
ATOM 25104 C CA . GLY A 1 22 ? 4.637 7.825 4.491 1.00 0.00 22 GLY A CA 17
ATOM 25105 C C . GLY A 1 22 ? 3.899 6.662 5.156 1.00 0.00 22 GLY A C 17
ATOM 25106 O O . GLY A 1 22 ? 2.719 6.777 5.484 1.00 0.00 22 GLY A O 17
ATOM 25110 N N . PHE A 1 23 ? 4.625 5.567 5.334 1.00 0.00 23 PHE A N 17
ATOM 25111 C CA . PHE A 1 23 ? 4.053 4.384 5.954 1.00 0.00 23 PHE A CA 17
ATOM 25112 C C . PHE A 1 23 ? 5.104 3.282 6.103 1.00 0.00 23 PHE A C 17
ATOM 25113 O O . PHE A 1 23 ? 6.247 3.447 5.678 1.00 0.00 23 PHE A O 17
ATOM 25130 N N . ASN A 1 24 ? 4.680 2.182 6.708 1.00 0.00 24 ASN A N 17
ATOM 25131 C CA . ASN A 1 24 ? 5.570 1.053 6.919 1.00 0.00 24 ASN A CA 17
ATOM 25132 C C . ASN A 1 24 ? 4.846 -0.240 6.539 1.00 0.00 24 ASN A C 17
ATOM 25133 O O . ASN A 1 24 ? 3.618 -0.301 6.575 1.00 0.00 24 ASN A O 17
ATOM 25144 N N . ILE A 1 25 ? 5.637 -1.242 6.183 1.00 0.00 25 ILE A N 17
ATOM 25145 C CA . ILE A 1 25 ? 5.087 -2.530 5.797 1.00 0.00 25 ILE A CA 17
ATOM 25146 C C . ILE A 1 25 ? 5.693 -3.624 6.678 1.00 0.00 25 ILE A C 17
ATOM 25147 O O . ILE A 1 25 ? 6.800 -3.469 7.192 1.00 0.00 25 ILE A O 17
ATOM 25163 N N . ILE A 1 26 ? 4.942 -4.705 6.825 1.00 0.00 26 ILE A N 17
ATOM 25164 C CA . ILE A 1 26 ? 5.391 -5.824 7.635 1.00 0.00 26 ILE A CA 17
ATOM 25165 C C . ILE A 1 26 ? 5.174 -7.127 6.863 1.00 0.00 26 ILE A C 17
ATOM 25166 O O . ILE A 1 26 ? 4.448 -7.150 5.870 1.00 0.00 26 ILE A O 17
ATOM 25182 N N . GLY A 1 27 ? 5.815 -8.180 7.349 1.00 0.00 27 GLY A N 17
ATOM 25183 C CA . GLY A 1 27 ? 5.700 -9.483 6.717 1.00 0.00 27 GLY A CA 17
ATOM 25184 C C . GLY A 1 27 ? 6.769 -9.664 5.637 1.00 0.00 27 GLY A C 17
ATOM 25185 O O . GLY A 1 27 ? 6.622 -9.163 4.523 1.00 0.00 27 GLY A O 17
ATOM 25189 N N . GLY A 1 28 ? 7.820 -10.382 6.004 1.00 0.00 28 GLY A N 17
ATOM 25190 C CA . GLY A 1 28 ? 8.913 -10.635 5.080 1.00 0.00 28 GLY A CA 17
ATOM 25191 C C . GLY A 1 28 ? 10.001 -11.486 5.739 1.00 0.00 28 GLY A C 17
ATOM 25192 O O . GLY A 1 28 ? 10.428 -11.198 6.855 1.00 0.00 28 GLY A O 17
ATOM 25196 N N . ARG A 1 29 ? 10.418 -12.517 5.018 1.00 0.00 29 ARG A N 17
ATOM 25197 C CA . ARG A 1 29 ? 11.448 -13.412 5.518 1.00 0.00 29 ARG A CA 17
ATOM 25198 C C . ARG A 1 29 ? 12.564 -13.567 4.484 1.00 0.00 29 ARG A C 17
ATOM 25199 O O . ARG A 1 29 ? 12.342 -13.366 3.291 1.00 0.00 29 ARG A O 17
ATOM 25220 N N . PRO A 1 30 ? 13.772 -13.932 4.992 1.00 0.00 30 PRO A N 17
ATOM 25221 C CA . PRO A 1 30 ? 14.923 -14.116 4.125 1.00 0.00 30 PRO A CA 17
ATOM 25222 C C . PRO A 1 30 ? 14.817 -15.427 3.343 1.00 0.00 30 PRO A C 17
ATOM 25223 O O . PRO A 1 30 ? 14.701 -16.499 3.935 1.00 0.00 30 PRO A O 17
ATOM 25234 N N . SER A 1 31 ? 14.860 -15.298 2.025 1.00 0.00 31 SER A N 17
ATOM 25235 C CA . SER A 1 31 ? 14.770 -16.460 1.157 1.00 0.00 31 SER A CA 17
ATOM 25236 C C . SER A 1 31 ? 16.072 -16.628 0.371 1.00 0.00 31 SER A C 17
ATOM 25237 O O . SER A 1 31 ? 16.883 -15.705 0.302 1.00 0.00 31 SER A O 17
ATOM 25245 N N . VAL A 1 32 ? 16.231 -17.812 -0.202 1.00 0.00 32 VAL A N 17
ATOM 25246 C CA . VAL A 1 32 ? 17.421 -18.112 -0.980 1.00 0.00 32 VAL A CA 17
ATOM 25247 C C . VAL A 1 32 ? 17.044 -19.027 -2.148 1.00 0.00 32 VAL A C 17
ATOM 25248 O O . VAL A 1 32 ? 17.268 -18.683 -3.307 1.00 0.00 32 VAL A O 17
ATOM 25261 N N . ASP A 1 33 ? 16.478 -20.173 -1.800 1.00 0.00 33 ASP A N 17
ATOM 25262 C CA . ASP A 1 33 ? 16.068 -21.140 -2.805 1.00 0.00 33 ASP A CA 17
ATOM 25263 C C . ASP A 1 33 ? 15.073 -20.482 -3.763 1.00 0.00 33 ASP A C 17
ATOM 25264 O O . ASP A 1 33 ? 14.081 -19.898 -3.330 1.00 0.00 33 ASP A O 17
ATOM 25273 N N . ASN A 1 34 ? 15.374 -20.597 -5.049 1.00 0.00 34 ASN A N 17
ATOM 25274 C CA . ASN A 1 34 ? 14.519 -20.021 -6.072 1.00 0.00 34 ASN A CA 17
ATOM 25275 C C . ASN A 1 34 ? 13.298 -20.921 -6.277 1.00 0.00 34 ASN A C 17
ATOM 25276 O O . ASN A 1 34 ? 13.363 -21.900 -7.019 1.00 0.00 34 ASN A O 17
ATOM 25287 N N . HIS A 1 35 ? 12.215 -20.557 -5.607 1.00 0.00 35 HIS A N 17
ATOM 25288 C CA . HIS A 1 35 ? 10.982 -21.319 -5.706 1.00 0.00 35 HIS A CA 17
ATOM 25289 C C . HIS A 1 35 ? 9.867 -20.593 -4.951 1.00 0.00 35 HIS A C 17
ATOM 25290 O O . HIS A 1 35 ? 9.970 -20.374 -3.745 1.00 0.00 35 HIS A O 17
ATOM 25304 N N . ASP A 1 36 ? 8.827 -20.240 -5.691 1.00 0.00 36 ASP A N 17
ATOM 25305 C CA . ASP A 1 36 ? 7.694 -19.543 -5.107 1.00 0.00 36 ASP A CA 17
ATOM 25306 C C . ASP A 1 36 ? 6.801 -20.550 -4.379 1.00 0.00 36 ASP A C 17
ATOM 25307 O O . ASP A 1 36 ? 6.528 -20.397 -3.190 1.00 0.00 36 ASP A O 17
ATOM 25316 N N . GLY A 1 37 ? 6.372 -21.558 -5.125 1.00 0.00 37 GLY A N 17
ATOM 25317 C CA . GLY A 1 37 ? 5.515 -22.590 -4.566 1.00 0.00 37 GLY A CA 17
ATOM 25318 C C . GLY A 1 37 ? 4.325 -21.974 -3.827 1.00 0.00 37 GLY A C 17
ATOM 25319 O O . GLY A 1 37 ? 3.565 -21.199 -4.405 1.00 0.00 37 GLY A O 17
ATOM 25323 N N . SER A 1 38 ? 4.200 -22.343 -2.561 1.00 0.00 38 SER A N 17
ATOM 25324 C CA . SER A 1 38 ? 3.115 -21.837 -1.737 1.00 0.00 38 SER A CA 17
ATOM 25325 C C . SER A 1 38 ? 3.413 -20.400 -1.306 1.00 0.00 38 SER A C 17
ATOM 25326 O O . SER A 1 38 ? 4.573 -20.021 -1.154 1.00 0.00 38 SER A O 17
ATOM 25334 N N . SER A 1 39 ? 2.344 -19.638 -1.121 1.00 0.00 39 SER A N 17
ATOM 25335 C CA . SER A 1 39 ? 2.476 -18.251 -0.710 1.00 0.00 39 SER A CA 17
ATOM 25336 C C . SER A 1 39 ? 3.171 -18.172 0.651 1.00 0.00 39 SER A C 17
ATOM 25337 O O . SER A 1 39 ? 2.707 -18.763 1.625 1.00 0.00 39 SER A O 17
ATOM 25345 N N . SER A 1 40 ? 4.274 -17.437 0.675 1.00 0.00 40 SER A N 17
ATOM 25346 C CA . SER A 1 40 ? 5.037 -17.273 1.900 1.00 0.00 40 SER A CA 17
ATOM 25347 C C . SER A 1 40 ? 5.133 -15.790 2.262 1.00 0.00 40 SER A C 17
ATOM 25348 O O . SER A 1 40 ? 5.434 -14.957 1.409 1.00 0.00 40 SER A O 17
ATOM 25356 N N . GLU A 1 41 ? 4.871 -15.505 3.530 1.00 0.00 41 GLU A N 17
ATOM 25357 C CA . GLU A 1 41 ? 4.924 -14.137 4.016 1.00 0.00 41 GLU A CA 17
ATOM 25358 C C . GLU A 1 41 ? 3.913 -13.268 3.265 1.00 0.00 41 GLU A C 17
ATOM 25359 O O . GLU A 1 41 ? 3.422 -13.654 2.206 1.00 0.00 41 GLU A O 17
ATOM 25371 N N . GLY A 1 42 ? 3.631 -12.110 3.845 1.00 0.00 42 GLY A N 17
ATOM 25372 C CA . GLY A 1 42 ? 2.687 -11.183 3.244 1.00 0.00 42 GLY A CA 17
ATOM 25373 C C . GLY A 1 42 ? 3.112 -9.733 3.486 1.00 0.00 42 GLY A C 17
ATOM 25374 O O . GLY A 1 42 ? 4.098 -9.479 4.176 1.00 0.00 42 GLY A O 17
ATOM 25378 N N . ILE A 1 43 ? 2.348 -8.821 2.904 1.00 0.00 43 ILE A N 17
ATOM 25379 C CA . ILE A 1 43 ? 2.633 -7.404 3.048 1.00 0.00 43 ILE A CA 17
ATOM 25380 C C . ILE A 1 43 ? 1.427 -6.706 3.678 1.00 0.00 43 ILE A C 17
ATOM 25381 O O . ILE A 1 43 ? 0.322 -6.761 3.140 1.00 0.00 43 ILE A O 17
ATOM 25397 N N . PHE A 1 44 ? 1.678 -6.066 4.811 1.00 0.00 44 PHE A N 17
ATOM 25398 C CA . PHE A 1 44 ? 0.626 -5.358 5.520 1.00 0.00 44 PHE A CA 17
ATOM 25399 C C . PHE A 1 44 ? 1.126 -4.007 6.037 1.00 0.00 44 PHE A C 17
ATOM 25400 O O . PHE A 1 44 ? 2.319 -3.835 6.282 1.00 0.00 44 PHE A O 17
ATOM 25417 N N . VAL A 1 45 ? 0.188 -3.084 6.188 1.00 0.00 45 VAL A N 17
ATOM 25418 C CA . VAL A 1 45 ? 0.518 -1.754 6.672 1.00 0.00 45 VAL A CA 17
ATOM 25419 C C . VAL A 1 45 ? 0.338 -1.709 8.190 1.00 0.00 45 VAL A C 17
ATOM 25420 O O . VAL A 1 45 ? -0.781 -1.823 8.690 1.00 0.00 45 VAL A O 17
ATOM 25433 N N . SER A 1 46 ? 1.455 -1.542 8.883 1.00 0.00 46 SER A N 17
ATOM 25434 C CA . SER A 1 46 ? 1.434 -1.480 10.334 1.00 0.00 46 SER A CA 17
ATOM 25435 C C . SER A 1 46 ? 1.474 -0.022 10.796 1.00 0.00 46 SER A C 17
ATOM 25436 O O . SER A 1 46 ? 0.778 0.354 11.739 1.00 0.00 46 SER A O 17
ATOM 25444 N N . LYS A 1 47 ? 2.296 0.760 10.112 1.00 0.00 47 LYS A N 17
ATOM 25445 C CA . LYS A 1 47 ? 2.436 2.168 10.441 1.00 0.00 47 LYS A CA 17
ATOM 25446 C C . LYS A 1 47 ? 2.035 3.013 9.229 1.00 0.00 47 LYS A C 17
ATOM 25447 O O . LYS A 1 47 ? 2.102 2.546 8.093 1.00 0.00 47 LYS A O 17
ATOM 25466 N N . ILE A 1 48 ? 1.626 4.240 9.513 1.00 0.00 48 ILE A N 17
ATOM 25467 C CA . ILE A 1 48 ? 1.214 5.154 8.462 1.00 0.00 48 ILE A CA 17
ATOM 25468 C C . ILE A 1 48 ? 1.467 6.594 8.914 1.00 0.00 48 ILE A C 17
ATOM 25469 O O . ILE A 1 48 ? 0.770 7.104 9.790 1.00 0.00 48 ILE A O 17
ATOM 25485 N N . VAL A 1 49 ? 2.465 7.207 8.297 1.00 0.00 49 VAL A N 17
ATOM 25486 C CA . VAL A 1 49 ? 2.819 8.578 8.625 1.00 0.00 49 VAL A CA 17
ATOM 25487 C C . VAL A 1 49 ? 1.656 9.502 8.259 1.00 0.00 49 VAL A C 17
ATOM 25488 O O . VAL A 1 49 ? 1.159 9.464 7.134 1.00 0.00 49 VAL A O 17
ATOM 25501 N N . ASP A 1 50 ? 1.255 10.310 9.230 1.00 0.00 50 ASP A N 17
ATOM 25502 C CA . ASP A 1 50 ? 0.160 11.242 9.023 1.00 0.00 50 ASP A CA 17
ATOM 25503 C C . ASP A 1 50 ? 0.545 12.241 7.931 1.00 0.00 50 ASP A C 17
ATOM 25504 O O . ASP A 1 50 ? -0.003 12.205 6.830 1.00 0.00 50 ASP A O 17
ATOM 25513 N N . SER A 1 51 ? 1.485 13.110 8.273 1.00 0.00 51 SER A N 17
ATOM 25514 C CA . SER A 1 51 ? 1.950 14.117 7.335 1.00 0.00 51 SER A CA 17
ATOM 25515 C C . SER A 1 51 ? 2.410 13.451 6.036 1.00 0.00 51 SER A C 17
ATOM 25516 O O . SER A 1 51 ? 2.508 14.106 5.000 1.00 0.00 51 SER A O 17
ATOM 25524 N N . GLY A 1 52 ? 2.678 12.158 6.135 1.00 0.00 52 GLY A N 17
ATOM 25525 C CA . GLY A 1 52 ? 3.125 11.396 4.982 1.00 0.00 52 GLY A CA 17
ATOM 25526 C C . GLY A 1 52 ? 2.129 11.516 3.826 1.00 0.00 52 GLY A C 17
ATOM 25527 O O . GLY A 1 52 ? 0.940 11.737 4.048 1.00 0.00 52 GLY A O 17
ATOM 25531 N N . PRO A 1 53 ? 2.666 11.361 2.586 1.00 0.00 53 PRO A N 17
ATOM 25532 C CA . PRO A 1 53 ? 1.838 11.450 1.396 1.00 0.00 53 PRO A CA 17
ATOM 25533 C C . PRO A 1 53 ? 0.989 10.189 1.223 1.00 0.00 53 PRO A C 17
ATOM 25534 O O . PRO A 1 53 ? 0.181 10.102 0.299 1.00 0.00 53 PRO A O 17
ATOM 25545 N N . ALA A 1 54 ? 1.201 9.243 2.126 1.00 0.00 54 ALA A N 17
ATOM 25546 C CA . ALA A 1 54 ? 0.465 7.991 2.085 1.00 0.00 54 ALA A CA 17
ATOM 25547 C C . ALA A 1 54 ? -0.811 8.127 2.918 1.00 0.00 54 ALA A C 17
ATOM 25548 O O . ALA A 1 54 ? -1.844 7.554 2.576 1.00 0.00 54 ALA A O 17
ATOM 25555 N N . ALA A 1 55 ? -0.698 8.889 3.996 1.00 0.00 55 ALA A N 17
ATOM 25556 C CA . ALA A 1 55 ? -1.830 9.108 4.880 1.00 0.00 55 ALA A CA 17
ATOM 25557 C C . ALA A 1 55 ? -2.579 10.367 4.441 1.00 0.00 55 ALA A C 17
ATOM 25558 O O . ALA A 1 55 ? -3.781 10.491 4.672 1.00 0.00 55 ALA A O 17
ATOM 25565 N N . LYS A 1 56 ? -1.839 11.270 3.814 1.00 0.00 56 LYS A N 17
ATOM 25566 C CA . LYS A 1 56 ? -2.418 12.515 3.340 1.00 0.00 56 LYS A CA 17
ATOM 25567 C C . LYS A 1 56 ? -3.422 12.213 2.225 1.00 0.00 56 LYS A C 17
ATOM 25568 O O . LYS A 1 56 ? -4.626 12.147 2.470 1.00 0.00 56 LYS A O 17
ATOM 25587 N N . GLU A 1 57 ? -2.890 12.038 1.025 1.00 0.00 57 GLU A N 17
ATOM 25588 C CA . GLU A 1 57 ? -3.724 11.745 -0.128 1.00 0.00 57 GLU A CA 17
ATOM 25589 C C . GLU A 1 57 ? -3.674 10.251 -0.453 1.00 0.00 57 GLU A C 17
ATOM 25590 O O . GLU A 1 57 ? -4.604 9.710 -1.051 1.00 0.00 57 GLU A O 17
ATOM 25602 N N . GLY A 1 58 ? -2.580 9.625 -0.045 1.00 0.00 58 GLY A N 17
ATOM 25603 C CA . GLY A 1 58 ? -2.397 8.204 -0.285 1.00 0.00 58 GLY A CA 17
ATOM 25604 C C . GLY A 1 58 ? -3.730 7.457 -0.199 1.00 0.00 58 GLY A C 17
ATOM 25605 O O . GLY A 1 58 ? -4.118 6.762 -1.136 1.00 0.00 58 GLY A O 17
ATOM 25609 N N . GLY A 1 59 ? -4.394 7.626 0.935 1.00 0.00 59 GLY A N 17
ATOM 25610 C CA . GLY A 1 59 ? -5.675 6.977 1.156 1.00 0.00 59 GLY A CA 17
ATOM 25611 C C . GLY A 1 59 ? -5.491 5.618 1.836 1.00 0.00 59 GLY A C 17
ATOM 25612 O O . GLY A 1 59 ? -6.452 4.871 2.007 1.00 0.00 59 GLY A O 17
ATOM 25616 N N . LEU A 1 60 ? -4.249 5.341 2.206 1.00 0.00 60 LEU A N 17
ATOM 25617 C CA . LEU A 1 60 ? -3.927 4.086 2.863 1.00 0.00 60 LEU A CA 17
ATOM 25618 C C . LEU A 1 60 ? -4.581 4.057 4.246 1.00 0.00 60 LEU A C 17
ATOM 25619 O O . LEU A 1 60 ? -5.143 5.056 4.692 1.00 0.00 60 LEU A O 17
ATOM 25635 N N . GLN A 1 61 ? -4.486 2.901 4.886 1.00 0.00 61 GLN A N 17
ATOM 25636 C CA . GLN A 1 61 ? -5.061 2.729 6.210 1.00 0.00 61 GLN A CA 17
ATOM 25637 C C . GLN A 1 61 ? -4.383 1.566 6.936 1.00 0.00 61 GLN A C 17
ATOM 25638 O O . GLN A 1 61 ? -4.242 0.478 6.379 1.00 0.00 61 GLN A O 17
ATOM 25652 N N . ILE A 1 62 ? -3.981 1.835 8.170 1.00 0.00 62 ILE A N 17
ATOM 25653 C CA . ILE A 1 62 ? -3.320 0.824 8.979 1.00 0.00 62 ILE A CA 17
ATOM 25654 C C . ILE A 1 62 ? -4.114 -0.481 8.904 1.00 0.00 62 ILE A C 17
ATOM 25655 O O . ILE A 1 62 ? -5.310 -0.469 8.618 1.00 0.00 62 ILE A O 17
ATOM 25671 N N . HIS A 1 63 ? -3.416 -1.577 9.165 1.00 0.00 63 HIS A N 17
ATOM 25672 C CA . HIS A 1 63 ? -4.040 -2.888 9.131 1.00 0.00 63 HIS A CA 17
ATOM 25673 C C . HIS A 1 63 ? -4.646 -3.132 7.747 1.00 0.00 63 HIS A C 17
ATOM 25674 O O . HIS A 1 63 ? -5.793 -3.561 7.635 1.00 0.00 63 HIS A O 17
ATOM 25688 N N . ASP A 1 64 ? -3.847 -2.850 6.729 1.00 0.00 64 ASP A N 17
ATOM 25689 C CA . ASP A 1 64 ? -4.290 -3.033 5.357 1.00 0.00 64 ASP A CA 17
ATOM 25690 C C . ASP A 1 64 ? -3.287 -3.921 4.617 1.00 0.00 64 ASP A C 17
ATOM 25691 O O . ASP A 1 64 ? -2.078 -3.780 4.794 1.00 0.00 64 ASP A O 17
ATOM 25700 N N . ARG A 1 65 ? -3.827 -4.816 3.802 1.00 0.00 65 ARG A N 17
ATOM 25701 C CA . ARG A 1 65 ? -2.995 -5.726 3.034 1.00 0.00 65 ARG A CA 17
ATOM 25702 C C . ARG A 1 65 ? -2.869 -5.239 1.589 1.00 0.00 65 ARG A C 17
ATOM 25703 O O . ARG A 1 65 ? -3.821 -5.325 0.815 1.00 0.00 65 ARG A O 17
ATOM 25724 N N . ILE A 1 66 ? -1.685 -4.737 1.269 1.00 0.00 66 ILE A N 17
ATOM 25725 C CA . ILE A 1 66 ? -1.421 -4.236 -0.069 1.00 0.00 66 ILE A CA 17
ATOM 25726 C C . ILE A 1 66 ? -1.613 -5.368 -1.080 1.00 0.00 66 ILE A C 17
ATOM 25727 O O . ILE A 1 66 ? -1.106 -6.472 -0.884 1.00 0.00 66 ILE A O 17
ATOM 25743 N N . ILE A 1 67 ? -2.345 -5.056 -2.139 1.00 0.00 67 ILE A N 17
ATOM 25744 C CA . ILE A 1 67 ? -2.610 -6.034 -3.181 1.00 0.00 67 ILE A CA 17
ATOM 25745 C C . ILE A 1 67 ? -1.600 -5.849 -4.315 1.00 0.00 67 ILE A C 17
ATOM 25746 O O . ILE A 1 67 ? -1.013 -6.819 -4.793 1.00 0.00 67 ILE A O 17
ATOM 25762 N N . GLU A 1 68 ? -1.429 -4.597 -4.714 1.00 0.00 68 GLU A N 17
ATOM 25763 C CA . GLU A 1 68 ? -0.500 -4.273 -5.784 1.00 0.00 68 GLU A CA 17
ATOM 25764 C C . GLU A 1 68 ? -0.022 -2.826 -5.651 1.00 0.00 68 GLU A C 17
ATOM 25765 O O . GLU A 1 68 ? -0.714 -1.990 -5.070 1.00 0.00 68 GLU A O 17
ATOM 25777 N N . VAL A 1 69 ? 1.157 -2.573 -6.199 1.00 0.00 69 VAL A N 17
ATOM 25778 C CA . VAL A 1 69 ? 1.736 -1.241 -6.149 1.00 0.00 69 VAL A CA 17
ATOM 25779 C C . VAL A 1 69 ? 2.402 -0.929 -7.491 1.00 0.00 69 VAL A C 17
ATOM 25780 O O . VAL A 1 69 ? 3.394 -1.557 -7.857 1.00 0.00 69 VAL A O 17
ATOM 25793 N N . ASN A 1 70 ? 1.830 0.042 -8.187 1.00 0.00 70 ASN A N 17
ATOM 25794 C CA . ASN A 1 70 ? 2.355 0.446 -9.480 1.00 0.00 70 ASN A CA 17
ATOM 25795 C C . ASN A 1 70 ? 2.002 -0.616 -10.524 1.00 0.00 70 ASN A C 17
ATOM 25796 O O . ASN A 1 70 ? 1.470 -0.296 -11.585 1.00 0.00 70 ASN A O 17
ATOM 25807 N N . GLY A 1 71 ? 2.313 -1.859 -10.185 1.00 0.00 71 GLY A N 17
ATOM 25808 C CA . GLY A 1 71 ? 2.035 -2.970 -11.079 1.00 0.00 71 GLY A CA 17
ATOM 25809 C C . GLY A 1 71 ? 2.838 -4.209 -10.680 1.00 0.00 71 GLY A C 17
ATOM 25810 O O . GLY A 1 71 ? 3.080 -5.089 -11.505 1.00 0.00 71 GLY A O 17
ATOM 25814 N N . ARG A 1 72 ? 3.229 -4.239 -9.414 1.00 0.00 72 ARG A N 17
ATOM 25815 C CA . ARG A 1 72 ? 4.000 -5.356 -8.895 1.00 0.00 72 ARG A CA 17
ATOM 25816 C C . ARG A 1 72 ? 3.207 -6.091 -7.813 1.00 0.00 72 ARG A C 17
ATOM 25817 O O . ARG A 1 72 ? 2.770 -5.483 -6.837 1.00 0.00 72 ARG A O 17
ATOM 25838 N N . ASP A 1 73 ? 3.044 -7.389 -8.022 1.00 0.00 73 ASP A N 17
ATOM 25839 C CA . ASP A 1 73 ? 2.311 -8.214 -7.076 1.00 0.00 73 ASP A CA 17
ATOM 25840 C C . ASP A 1 73 ? 3.041 -8.212 -5.732 1.00 0.00 73 ASP A C 17
ATOM 25841 O O . ASP A 1 73 ? 4.128 -8.774 -5.610 1.00 0.00 73 ASP A O 17
ATOM 25850 N N . LEU A 1 74 ? 2.415 -7.572 -4.755 1.00 0.00 74 LEU A N 17
ATOM 25851 C CA . LEU A 1 74 ? 2.991 -7.489 -3.424 1.00 0.00 74 LEU A CA 17
ATOM 25852 C C . LEU A 1 74 ? 2.110 -8.265 -2.442 1.00 0.00 74 LEU A C 17
ATOM 25853 O O . LEU A 1 74 ? 2.321 -8.203 -1.232 1.00 0.00 74 LEU A O 17
ATOM 25869 N N . SER A 1 75 ? 1.143 -8.977 -3.000 1.00 0.00 75 SER A N 17
ATOM 25870 C CA . SER A 1 75 ? 0.229 -9.764 -2.189 1.00 0.00 75 SER A CA 17
ATOM 25871 C C . SER A 1 75 ? 0.984 -10.912 -1.516 1.00 0.00 75 SER A C 17
ATOM 25872 O O . SER A 1 75 ? 0.836 -11.138 -0.316 1.00 0.00 75 SER A O 17
ATOM 25880 N N . ARG A 1 76 ? 1.776 -11.608 -2.319 1.00 0.00 76 ARG A N 17
ATOM 25881 C CA . ARG A 1 76 ? 2.553 -12.728 -1.816 1.00 0.00 76 ARG A CA 17
ATOM 25882 C C . ARG A 1 76 ? 4.048 -12.405 -1.874 1.00 0.00 76 ARG A C 17
ATOM 25883 O O . ARG A 1 76 ? 4.882 -13.309 -1.881 1.00 0.00 76 ARG A O 17
ATOM 25904 N N . ALA A 1 77 ? 4.340 -11.113 -1.913 1.00 0.00 77 ALA A N 17
ATOM 25905 C CA . ALA A 1 77 ? 5.719 -10.660 -1.970 1.00 0.00 77 ALA A CA 17
ATOM 25906 C C . ALA A 1 77 ? 6.270 -10.537 -0.548 1.00 0.00 77 ALA A C 17
ATOM 25907 O O . ALA A 1 77 ? 5.558 -10.791 0.422 1.00 0.00 77 ALA A O 17
ATOM 25914 N N . THR A 1 78 ? 7.534 -10.148 -0.469 1.00 0.00 78 THR A N 17
ATOM 25915 C CA . THR A 1 78 ? 8.189 -9.988 0.818 1.00 0.00 78 THR A CA 17
ATOM 25916 C C . THR A 1 78 ? 8.517 -8.515 1.071 1.00 0.00 78 THR A C 17
ATOM 25917 O O . THR A 1 78 ? 8.518 -7.708 0.143 1.00 0.00 78 THR A O 17
ATOM 25928 N N . HIS A 1 79 ? 8.789 -8.210 2.331 1.00 0.00 79 HIS A N 17
ATOM 25929 C CA . HIS A 1 79 ? 9.118 -6.849 2.718 1.00 0.00 79 HIS A CA 17
ATOM 25930 C C . HIS A 1 79 ? 10.217 -6.307 1.801 1.00 0.00 79 HIS A C 17
ATOM 25931 O O . HIS A 1 79 ? 10.276 -5.106 1.540 1.00 0.00 79 HIS A O 17
ATOM 25945 N N . ASP A 1 80 ? 11.060 -7.218 1.338 1.00 0.00 80 ASP A N 17
ATOM 25946 C CA . ASP A 1 80 ? 12.154 -6.847 0.457 1.00 0.00 80 ASP A CA 17
ATOM 25947 C C . ASP A 1 80 ? 11.586 -6.383 -0.886 1.00 0.00 80 ASP A C 17
ATOM 25948 O O . ASP A 1 80 ? 11.923 -5.302 -1.367 1.00 0.00 80 ASP A O 17
ATOM 25957 N N . GLN A 1 81 ? 10.734 -7.224 -1.454 1.00 0.00 81 GLN A N 17
ATOM 25958 C CA . GLN A 1 81 ? 10.116 -6.914 -2.732 1.00 0.00 81 GLN A CA 17
ATOM 25959 C C . GLN A 1 81 ? 9.209 -5.689 -2.600 1.00 0.00 81 GLN A C 17
ATOM 25960 O O . GLN A 1 81 ? 9.300 -4.756 -3.396 1.00 0.00 81 GLN A O 17
ATOM 25974 N N . ALA A 1 82 ? 8.355 -5.730 -1.587 1.00 0.00 82 ALA A N 17
ATOM 25975 C CA . ALA A 1 82 ? 7.433 -4.635 -1.341 1.00 0.00 82 ALA A CA 17
ATOM 25976 C C . ALA A 1 82 ? 8.219 -3.325 -1.242 1.00 0.00 82 ALA A C 17
ATOM 25977 O O . ALA A 1 82 ? 7.947 -2.378 -1.978 1.00 0.00 82 ALA A O 17
ATOM 25984 N N . VAL A 1 83 ? 9.176 -3.314 -0.327 1.00 0.00 83 VAL A N 17
ATOM 25985 C CA . VAL A 1 83 ? 10.003 -2.137 -0.123 1.00 0.00 83 VAL A CA 17
ATOM 25986 C C . VAL A 1 83 ? 10.590 -1.692 -1.464 1.00 0.00 83 VAL A C 17
ATOM 25987 O O . VAL A 1 83 ? 10.438 -0.538 -1.860 1.00 0.00 83 VAL A O 17
ATOM 26000 N N . GLU A 1 84 ? 11.249 -2.632 -2.126 1.00 0.00 84 GLU A N 17
ATOM 26001 C CA . GLU A 1 84 ? 11.859 -2.352 -3.414 1.00 0.00 84 GLU A CA 17
ATOM 26002 C C . GLU A 1 84 ? 10.815 -1.804 -4.389 1.00 0.00 84 GLU A C 17
ATOM 26003 O O . GLU A 1 84 ? 11.092 -0.871 -5.140 1.00 0.00 84 GLU A O 17
ATOM 26015 N N . ALA A 1 85 ? 9.636 -2.408 -4.344 1.00 0.00 85 ALA A N 17
ATOM 26016 C CA . ALA A 1 85 ? 8.549 -1.992 -5.214 1.00 0.00 85 ALA A CA 17
ATOM 26017 C C . ALA A 1 85 ? 8.237 -0.515 -4.962 1.00 0.00 85 ALA A C 17
ATOM 26018 O O . ALA A 1 85 ? 8.202 0.283 -5.897 1.00 0.00 85 ALA A O 17
ATOM 26025 N N . PHE A 1 86 ? 8.017 -0.197 -3.695 1.00 0.00 86 PHE A N 17
ATOM 26026 C CA . PHE A 1 86 ? 7.709 1.169 -3.309 1.00 0.00 86 PHE A CA 17
ATOM 26027 C C . PHE A 1 86 ? 8.906 2.090 -3.550 1.00 0.00 86 PHE A C 17
ATOM 26028 O O . PHE A 1 86 ? 8.740 3.296 -3.731 1.00 0.00 86 PHE A O 17
ATOM 26045 N N . LYS A 1 87 ? 10.086 1.488 -3.545 1.00 0.00 87 LYS A N 17
ATOM 26046 C CA . LYS A 1 87 ? 11.311 2.240 -3.761 1.00 0.00 87 LYS A CA 17
ATOM 26047 C C . LYS A 1 87 ? 11.466 2.536 -5.254 1.00 0.00 87 LYS A C 17
ATOM 26048 O O . LYS A 1 87 ? 11.691 3.682 -5.642 1.00 0.00 87 LYS A O 17
ATOM 26067 N N . THR A 1 88 ? 11.338 1.485 -6.050 1.00 0.00 88 THR A N 17
ATOM 26068 C CA . THR A 1 88 ? 11.461 1.619 -7.491 1.00 0.00 88 THR A CA 17
ATOM 26069 C C . THR A 1 88 ? 10.153 2.136 -8.092 1.00 0.00 88 THR A C 17
ATOM 26070 O O . THR A 1 88 ? 10.115 2.539 -9.254 1.00 0.00 88 THR A O 17
ATOM 26081 N N . ALA A 1 89 ? 9.111 2.108 -7.274 1.00 0.00 89 ALA A N 17
ATOM 26082 C CA . ALA A 1 89 ? 7.804 2.569 -7.710 1.00 0.00 89 ALA A CA 17
ATOM 26083 C C . ALA A 1 89 ? 7.913 4.017 -8.192 1.00 0.00 89 ALA A C 17
ATOM 26084 O O . ALA A 1 89 ? 8.622 4.823 -7.591 1.00 0.00 89 ALA A O 17
ATOM 26091 N N . LYS A 1 90 ? 7.201 4.302 -9.272 1.00 0.00 90 LYS A N 17
ATOM 26092 C CA . LYS A 1 90 ? 7.209 5.639 -9.842 1.00 0.00 90 LYS A CA 17
ATOM 26093 C C . LYS A 1 90 ? 5.873 6.323 -9.545 1.00 0.00 90 LYS A C 17
ATOM 26094 O O . LYS A 1 90 ? 4.854 5.656 -9.377 1.00 0.00 90 LYS A O 17
ATOM 26113 N N . GLU A 1 91 ? 5.921 7.646 -9.490 1.00 0.00 91 GLU A N 17
ATOM 26114 C CA . GLU A 1 91 ? 4.728 8.428 -9.217 1.00 0.00 91 GLU A CA 17
ATOM 26115 C C . GLU A 1 91 ? 4.053 8.842 -10.526 1.00 0.00 91 GLU A C 17
ATOM 26116 O O . GLU A 1 91 ? 4.728 9.178 -11.497 1.00 0.00 91 GLU A O 17
ATOM 26128 N N . PRO A 1 92 ? 2.693 8.803 -10.509 1.00 0.00 92 PRO A N 17
ATOM 26129 C CA . PRO A 1 92 ? 1.971 8.393 -9.317 1.00 0.00 92 PRO A CA 17
ATOM 26130 C C . PRO A 1 92 ? 2.051 6.878 -9.120 1.00 0.00 92 PRO A C 17
ATOM 26131 O O . PRO A 1 92 ? 2.063 6.123 -10.091 1.00 0.00 92 PRO A O 17
ATOM 26142 N N . ILE A 1 93 ? 2.104 6.479 -7.858 1.00 0.00 93 ILE A N 17
ATOM 26143 C CA . ILE A 1 93 ? 2.183 5.068 -7.522 1.00 0.00 93 ILE A CA 17
ATOM 26144 C C . ILE A 1 93 ? 0.779 4.542 -7.214 1.00 0.00 93 ILE A C 17
ATOM 26145 O O . ILE A 1 93 ? 0.180 4.916 -6.207 1.00 0.00 93 ILE A O 17
ATOM 26161 N N . VAL A 1 94 ? 0.296 3.683 -8.099 1.00 0.00 94 VAL A N 17
ATOM 26162 C CA . VAL A 1 94 ? -1.026 3.103 -7.934 1.00 0.00 94 VAL A CA 17
ATOM 26163 C C . VAL A 1 94 ? -0.934 1.894 -7.001 1.00 0.00 94 VAL A C 17
ATOM 26164 O O . VAL A 1 94 ? -0.368 0.865 -7.365 1.00 0.00 94 VAL A O 17
ATOM 26177 N N . VAL A 1 95 ? -1.501 2.059 -5.814 1.00 0.00 95 VAL A N 17
ATOM 26178 C CA . VAL A 1 95 ? -1.490 0.994 -4.825 1.00 0.00 95 VAL A CA 17
ATOM 26179 C C . VAL A 1 95 ? -2.926 0.538 -4.558 1.00 0.00 95 VAL A C 17
ATOM 26180 O O . VAL A 1 95 ? -3.863 1.326 -4.675 1.00 0.00 95 VAL A O 17
ATOM 26193 N N . GLN A 1 96 ? -3.053 -0.733 -4.204 1.00 0.00 96 GLN A N 17
ATOM 26194 C CA . GLN A 1 96 ? -4.359 -1.303 -3.918 1.00 0.00 96 GLN A CA 17
ATOM 26195 C C . GLN A 1 96 ? -4.323 -2.079 -2.600 1.00 0.00 96 GLN A C 17
ATOM 26196 O O . GLN A 1 96 ? -3.351 -2.776 -2.313 1.00 0.00 96 GLN A O 17
ATOM 26210 N N . VAL A 1 97 ? -5.394 -1.932 -1.834 1.00 0.00 97 VAL A N 17
ATOM 26211 C CA . VAL A 1 97 ? -5.497 -2.611 -0.554 1.00 0.00 97 VAL A CA 17
ATOM 26212 C C . VAL A 1 97 ? -6.848 -3.323 -0.466 1.00 0.00 97 VAL A C 17
ATOM 26213 O O . VAL A 1 97 ? -7.758 -3.034 -1.242 1.00 0.00 97 VAL A O 17
ATOM 26226 N N . LEU A 1 98 ? -6.936 -4.241 0.485 1.00 0.00 98 LEU A N 17
ATOM 26227 C CA . LEU A 1 98 ? -8.161 -4.997 0.684 1.00 0.00 98 LEU A CA 17
ATOM 26228 C C . LEU A 1 98 ? -8.792 -4.596 2.019 1.00 0.00 98 LEU A C 17
ATOM 26229 O O . LEU A 1 98 ? -8.259 -4.912 3.081 1.00 0.00 98 LEU A O 17
ATOM 26245 N N . ARG A 1 99 ? -9.918 -3.905 1.921 1.00 0.00 99 ARG A N 17
ATOM 26246 C CA . ARG A 1 99 ? -10.627 -3.457 3.107 1.00 0.00 99 ARG A CA 17
ATOM 26247 C C . ARG A 1 99 ? -11.923 -4.251 3.282 1.00 0.00 99 ARG A C 17
ATOM 26248 O O . ARG A 1 99 ? -12.691 -4.410 2.335 1.00 0.00 99 ARG A O 17
ATOM 26269 N N . ARG A 1 100 ? -12.126 -4.729 4.501 1.00 0.00 100 ARG A N 17
ATOM 26270 C CA . ARG A 1 100 ? -13.316 -5.503 4.813 1.00 0.00 100 ARG A CA 17
ATOM 26271 C C . ARG A 1 100 ? -14.446 -4.579 5.268 1.00 0.00 100 ARG A C 17
ATOM 26272 O O . ARG A 1 100 ? -14.282 -3.360 5.298 1.00 0.00 100 ARG A O 17
ATOM 26293 N N . THR A 1 101 ? -15.569 -5.193 5.611 1.00 0.00 101 THR A N 17
ATOM 26294 C CA . THR A 1 101 ? -16.726 -4.441 6.064 1.00 0.00 101 THR A CA 17
ATOM 26295 C C . THR A 1 101 ? -16.850 -4.517 7.587 1.00 0.00 101 THR A C 17
ATOM 26296 O O . THR A 1 101 ? -17.875 -4.953 8.109 1.00 0.00 101 THR A O 17
ATOM 26307 N N . SER A 1 102 ? -15.792 -4.086 8.257 1.00 0.00 102 SER A N 17
ATOM 26308 C CA . SER A 1 102 ? -15.769 -4.099 9.710 1.00 0.00 102 SER A CA 17
ATOM 26309 C C . SER A 1 102 ? -14.822 -3.015 10.229 1.00 0.00 102 SER A C 17
ATOM 26310 O O . SER A 1 102 ? -13.951 -2.546 9.499 1.00 0.00 102 SER A O 17
ATOM 26318 N N . GLY A 1 103 ? -15.026 -2.649 11.486 1.00 0.00 103 GLY A N 17
ATOM 26319 C CA . GLY A 1 103 ? -14.202 -1.629 12.111 1.00 0.00 103 GLY A CA 17
ATOM 26320 C C . GLY A 1 103 ? -15.066 -0.524 12.722 1.00 0.00 103 GLY A C 17
ATOM 26321 O O . GLY A 1 103 ? -16.284 -0.518 12.552 1.00 0.00 103 GLY A O 17
ATOM 26325 N N . PRO A 1 104 ? -14.384 0.408 13.441 1.00 0.00 104 PRO A N 17
ATOM 26326 C CA . PRO A 1 104 ? -15.076 1.514 14.079 1.00 0.00 104 PRO A CA 17
ATOM 26327 C C . PRO A 1 104 ? -15.496 2.565 13.049 1.00 0.00 104 PRO A C 17
ATOM 26328 O O . PRO A 1 104 ? -16.660 2.960 12.999 1.00 0.00 104 PRO A O 17
ATOM 26339 N N . SER A 1 105 ? -14.525 2.988 12.253 1.00 0.00 105 SER A N 17
ATOM 26340 C CA . SER A 1 105 ? -14.779 3.986 11.228 1.00 0.00 105 SER A CA 17
ATOM 26341 C C . SER A 1 105 ? -16.017 3.597 10.416 1.00 0.00 105 SER A C 17
ATOM 26342 O O . SER A 1 105 ? -16.324 2.415 10.273 1.00 0.00 105 SER A O 17
ATOM 26350 N N . SER A 1 106 ? -16.693 4.616 9.905 1.00 0.00 106 SER A N 17
ATOM 26351 C CA . SER A 1 106 ? -17.890 4.396 9.111 1.00 0.00 106 SER A CA 17
ATOM 26352 C C . SER A 1 106 ? -19.010 3.841 9.995 1.00 0.00 106 SER A C 17
ATOM 26353 O O . SER A 1 106 ? -19.000 2.663 10.348 1.00 0.00 106 SER A O 17
ATOM 26361 N N . GLY A 1 107 ? -19.947 4.717 10.326 1.00 0.00 107 GLY A N 17
ATOM 26362 C CA . GLY A 1 107 ? -21.071 4.329 11.161 1.00 0.00 107 GLY A CA 17
ATOM 26363 C C . GLY A 1 107 ? -22.349 4.188 10.331 1.00 0.00 107 GLY A C 17
ATOM 26364 O O . GLY A 1 107 ? -23.233 3.405 10.674 1.00 0.00 107 GLY A O 17
ATOM 26368 N N . GLY A 1 1 ? -17.407 -23.769 -8.744 1.00 0.00 1 GLY A N 18
ATOM 26369 C CA . GLY A 1 1 ? -16.404 -22.749 -8.488 1.00 0.00 1 GLY A CA 18
ATOM 26370 C C . GLY A 1 1 ? -15.599 -23.077 -7.229 1.00 0.00 1 GLY A C 18
ATOM 26371 O O . GLY A 1 1 ? -15.815 -24.112 -6.601 1.00 0.00 1 GLY A O 18
ATOM 26375 N N . SER A 1 2 ? -14.686 -22.175 -6.897 1.00 0.00 2 SER A N 18
ATOM 26376 C CA . SER A 1 2 ? -13.848 -22.354 -5.724 1.00 0.00 2 SER A CA 18
ATOM 26377 C C . SER A 1 2 ? -13.825 -21.068 -4.896 1.00 0.00 2 SER A C 18
ATOM 26378 O O . SER A 1 2 ? -14.076 -19.984 -5.419 1.00 0.00 2 SER A O 18
ATOM 26386 N N . SER A 1 3 ? -13.520 -21.232 -3.617 1.00 0.00 3 SER A N 18
ATOM 26387 C CA . SER A 1 3 ? -13.461 -20.098 -2.711 1.00 0.00 3 SER A CA 18
ATOM 26388 C C . SER A 1 3 ? -14.806 -19.369 -2.696 1.00 0.00 3 SER A C 18
ATOM 26389 O O . SER A 1 3 ? -15.668 -19.634 -3.532 1.00 0.00 3 SER A O 18
ATOM 26397 N N . GLY A 1 4 ? -14.942 -18.465 -1.736 1.00 0.00 4 GLY A N 18
ATOM 26398 C CA . GLY A 1 4 ? -16.168 -17.696 -1.602 1.00 0.00 4 GLY A CA 18
ATOM 26399 C C . GLY A 1 4 ? -16.053 -16.677 -0.467 1.00 0.00 4 GLY A C 18
ATOM 26400 O O . GLY A 1 4 ? -15.224 -16.830 0.429 1.00 0.00 4 GLY A O 18
ATOM 26404 N N . SER A 1 5 ? -16.898 -15.658 -0.542 1.00 0.00 5 SER A N 18
ATOM 26405 C CA . SER A 1 5 ? -16.902 -14.614 0.469 1.00 0.00 5 SER A CA 18
ATOM 26406 C C . SER A 1 5 ? -15.539 -13.920 0.509 1.00 0.00 5 SER A C 18
ATOM 26407 O O . SER A 1 5 ? -14.534 -14.539 0.854 1.00 0.00 5 SER A O 18
ATOM 26415 N N . SER A 1 6 ? -15.550 -12.644 0.152 1.00 0.00 6 SER A N 18
ATOM 26416 C CA . SER A 1 6 ? -14.327 -11.859 0.144 1.00 0.00 6 SER A CA 18
ATOM 26417 C C . SER A 1 6 ? -14.652 -10.381 0.368 1.00 0.00 6 SER A C 18
ATOM 26418 O O . SER A 1 6 ? -15.790 -9.956 0.177 1.00 0.00 6 SER A O 18
ATOM 26426 N N . GLY A 1 7 ? -13.632 -9.638 0.771 1.00 0.00 7 GLY A N 18
ATOM 26427 C CA . GLY A 1 7 ? -13.795 -8.217 1.024 1.00 0.00 7 GLY A CA 18
ATOM 26428 C C . GLY A 1 7 ? -13.800 -7.424 -0.285 1.00 0.00 7 GLY A C 18
ATOM 26429 O O . GLY A 1 7 ? -14.214 -7.937 -1.323 1.00 0.00 7 GLY A O 18
ATOM 26433 N N . LYS A 1 8 ? -13.335 -6.187 -0.192 1.00 0.00 8 LYS A N 18
ATOM 26434 C CA . LYS A 1 8 ? -13.281 -5.319 -1.356 1.00 0.00 8 LYS A CA 18
ATOM 26435 C C . LYS A 1 8 ? -11.850 -4.810 -1.541 1.00 0.00 8 LYS A C 18
ATOM 26436 O O . LYS A 1 8 ? -11.075 -4.766 -0.587 1.00 0.00 8 LYS A O 18
ATOM 26455 N N . SER A 1 9 ? -11.543 -4.439 -2.775 1.00 0.00 9 SER A N 18
ATOM 26456 C CA . SER A 1 9 ? -10.219 -3.935 -3.098 1.00 0.00 9 SER A CA 18
ATOM 26457 C C . SER A 1 9 ? -10.306 -2.467 -3.519 1.00 0.00 9 SER A C 18
ATOM 26458 O O . SER A 1 9 ? -10.928 -2.143 -4.530 1.00 0.00 9 SER A O 18
ATOM 26466 N N . LEU A 1 10 ? -9.674 -1.617 -2.723 1.00 0.00 10 LEU A N 18
ATOM 26467 C CA . LEU A 1 10 ? -9.672 -0.191 -3.000 1.00 0.00 10 LEU A CA 18
ATOM 26468 C C . LEU A 1 10 ? -8.302 0.217 -3.544 1.00 0.00 10 LEU A C 18
ATOM 26469 O O . LEU A 1 10 ? -7.288 -0.392 -3.204 1.00 0.00 10 LEU A O 18
ATOM 26485 N N . THR A 1 11 ? -8.314 1.244 -4.380 1.00 0.00 11 THR A N 18
ATOM 26486 C CA . THR A 1 11 ? -7.084 1.740 -4.975 1.00 0.00 11 THR A CA 18
ATOM 26487 C C . THR A 1 11 ? -6.617 3.006 -4.254 1.00 0.00 11 THR A C 18
ATOM 26488 O O . THR A 1 11 ? -7.431 3.851 -3.884 1.00 0.00 11 THR A O 18
ATOM 26499 N N . LEU A 1 12 ? -5.307 3.098 -4.077 1.00 0.00 12 LEU A N 18
ATOM 26500 C CA . LEU A 1 12 ? -4.721 4.247 -3.407 1.00 0.00 12 LEU A CA 18
ATOM 26501 C C . LEU A 1 12 ? -3.480 4.702 -4.177 1.00 0.00 12 LEU A C 18
ATOM 26502 O O . LEU A 1 12 ? -2.660 3.880 -4.583 1.00 0.00 12 LEU A O 18
ATOM 26518 N N . VAL A 1 13 ? -3.380 6.011 -4.354 1.00 0.00 13 VAL A N 18
ATOM 26519 C CA . VAL A 1 13 ? -2.252 6.586 -5.068 1.00 0.00 13 VAL A CA 18
ATOM 26520 C C . VAL A 1 13 ? -1.230 7.113 -4.059 1.00 0.00 13 VAL A C 18
ATOM 26521 O O . VAL A 1 13 ? -1.523 8.032 -3.295 1.00 0.00 13 VAL A O 18
ATOM 26534 N N . LEU A 1 14 ? -0.052 6.508 -4.088 1.00 0.00 14 LEU A N 18
ATOM 26535 C CA . LEU A 1 14 ? 1.015 6.905 -3.186 1.00 0.00 14 LEU A CA 18
ATOM 26536 C C . LEU A 1 14 ? 1.992 7.820 -3.928 1.00 0.00 14 LEU A C 18
ATOM 26537 O O . LEU A 1 14 ? 2.106 7.750 -5.150 1.00 0.00 14 LEU A O 18
ATOM 26553 N N . HIS A 1 15 ? 2.671 8.657 -3.157 1.00 0.00 15 HIS A N 18
ATOM 26554 C CA . HIS A 1 15 ? 3.633 9.584 -3.726 1.00 0.00 15 HIS A CA 18
ATOM 26555 C C . HIS A 1 15 ? 4.886 9.626 -2.849 1.00 0.00 15 HIS A C 18
ATOM 26556 O O . HIS A 1 15 ? 4.971 8.917 -1.847 1.00 0.00 15 HIS A O 18
ATOM 26570 N N . ARG A 1 16 ? 5.828 10.464 -3.257 1.00 0.00 16 ARG A N 18
ATOM 26571 C CA . ARG A 1 16 ? 7.073 10.607 -2.521 1.00 0.00 16 ARG A CA 18
ATOM 26572 C C . ARG A 1 16 ? 7.415 12.087 -2.340 1.00 0.00 16 ARG A C 18
ATOM 26573 O O . ARG A 1 16 ? 7.860 12.745 -3.279 1.00 0.00 16 ARG A O 18
ATOM 26594 N N . ASP A 1 17 ? 7.194 12.568 -1.125 1.00 0.00 17 ASP A N 18
ATOM 26595 C CA . ASP A 1 17 ? 7.473 13.958 -0.809 1.00 0.00 17 ASP A CA 18
ATOM 26596 C C . ASP A 1 17 ? 8.985 14.154 -0.682 1.00 0.00 17 ASP A C 18
ATOM 26597 O O . ASP A 1 17 ? 9.509 15.211 -1.032 1.00 0.00 17 ASP A O 18
ATOM 26606 N N . SER A 1 18 ? 9.644 13.120 -0.182 1.00 0.00 18 SER A N 18
ATOM 26607 C CA . SER A 1 18 ? 11.085 13.165 -0.005 1.00 0.00 18 SER A CA 18
ATOM 26608 C C . SER A 1 18 ? 11.622 11.761 0.281 1.00 0.00 18 SER A C 18
ATOM 26609 O O . SER A 1 18 ? 12.082 11.481 1.386 1.00 0.00 18 SER A O 18
ATOM 26617 N N . GLY A 1 19 ? 11.544 10.914 -0.736 1.00 0.00 19 GLY A N 18
ATOM 26618 C CA . GLY A 1 19 ? 12.016 9.546 -0.608 1.00 0.00 19 GLY A CA 18
ATOM 26619 C C . GLY A 1 19 ? 11.451 8.886 0.652 1.00 0.00 19 GLY A C 18
ATOM 26620 O O . GLY A 1 19 ? 12.126 8.081 1.292 1.00 0.00 19 GLY A O 18
ATOM 26624 N N . SER A 1 20 ? 10.218 9.253 0.971 1.00 0.00 20 SER A N 18
ATOM 26625 C CA . SER A 1 20 ? 9.555 8.707 2.143 1.00 0.00 20 SER A CA 18
ATOM 26626 C C . SER A 1 20 ? 8.053 8.577 1.881 1.00 0.00 20 SER A C 18
ATOM 26627 O O . SER A 1 20 ? 7.290 9.504 2.147 1.00 0.00 20 SER A O 18
ATOM 26635 N N . LEU A 1 21 ? 7.673 7.419 1.361 1.00 0.00 21 LEU A N 18
ATOM 26636 C CA . LEU A 1 21 ? 6.276 7.156 1.060 1.00 0.00 21 LEU A CA 18
ATOM 26637 C C . LEU A 1 21 ? 5.407 7.658 2.215 1.00 0.00 21 LEU A C 18
ATOM 26638 O O . LEU A 1 21 ? 4.326 8.202 1.992 1.00 0.00 21 LEU A O 18
ATOM 26654 N N . GLY A 1 22 ? 5.911 7.458 3.424 1.00 0.00 22 GLY A N 18
ATOM 26655 C CA . GLY A 1 22 ? 5.194 7.884 4.613 1.00 0.00 22 GLY A CA 18
ATOM 26656 C C . GLY A 1 22 ? 4.391 6.727 5.213 1.00 0.00 22 GLY A C 18
ATOM 26657 O O . GLY A 1 22 ? 3.221 6.891 5.554 1.00 0.00 22 GLY A O 18
ATOM 26661 N N . PHE A 1 23 ? 5.053 5.585 5.323 1.00 0.00 23 PHE A N 18
ATOM 26662 C CA . PHE A 1 23 ? 4.415 4.401 5.876 1.00 0.00 23 PHE A CA 18
ATOM 26663 C C . PHE A 1 23 ? 5.393 3.226 5.929 1.00 0.00 23 PHE A C 18
ATOM 26664 O O . PHE A 1 23 ? 6.520 3.329 5.446 1.00 0.00 23 PHE A O 18
ATOM 26681 N N . ASN A 1 24 ? 4.927 2.136 6.520 1.00 0.00 24 ASN A N 18
ATOM 26682 C CA . ASN A 1 24 ? 5.746 0.942 6.642 1.00 0.00 24 ASN A CA 18
ATOM 26683 C C . ASN A 1 24 ? 4.925 -0.280 6.227 1.00 0.00 24 ASN A C 18
ATOM 26684 O O . ASN A 1 24 ? 3.717 -0.178 6.016 1.00 0.00 24 ASN A O 18
ATOM 26695 N N . ILE A 1 25 ? 5.612 -1.408 6.122 1.00 0.00 25 ILE A N 18
ATOM 26696 C CA . ILE A 1 25 ? 4.961 -2.648 5.736 1.00 0.00 25 ILE A CA 18
ATOM 26697 C C . ILE A 1 25 ? 5.424 -3.772 6.665 1.00 0.00 25 ILE A C 18
ATOM 26698 O O . ILE A 1 25 ? 6.506 -3.697 7.246 1.00 0.00 25 ILE A O 18
ATOM 26714 N N . ILE A 1 26 ? 4.582 -4.789 6.776 1.00 0.00 26 ILE A N 18
ATOM 26715 C CA . ILE A 1 26 ? 4.891 -5.928 7.624 1.00 0.00 26 ILE A CA 18
ATOM 26716 C C . ILE A 1 26 ? 4.687 -7.220 6.831 1.00 0.00 26 ILE A C 18
ATOM 26717 O O . ILE A 1 26 ? 4.037 -7.215 5.786 1.00 0.00 26 ILE A O 18
ATOM 26733 N N . GLY A 1 27 ? 5.254 -8.295 7.357 1.00 0.00 27 GLY A N 18
ATOM 26734 C CA . GLY A 1 27 ? 5.143 -9.592 6.711 1.00 0.00 27 GLY A CA 18
ATOM 26735 C C . GLY A 1 27 ? 6.313 -9.830 5.755 1.00 0.00 27 GLY A C 18
ATOM 26736 O O . GLY A 1 27 ? 6.775 -8.904 5.090 1.00 0.00 27 GLY A O 18
ATOM 26740 N N . GLY A 1 28 ? 6.759 -11.078 5.715 1.00 0.00 28 GLY A N 18
ATOM 26741 C CA . GLY A 1 28 ? 7.866 -11.450 4.851 1.00 0.00 28 GLY A CA 18
ATOM 26742 C C . GLY A 1 28 ? 8.898 -12.284 5.612 1.00 0.00 28 GLY A C 18
ATOM 26743 O O . GLY A 1 28 ? 8.664 -12.677 6.753 1.00 0.00 28 GLY A O 18
ATOM 26747 N N . ARG A 1 29 ? 10.018 -12.531 4.948 1.00 0.00 29 ARG A N 18
ATOM 26748 C CA . ARG A 1 29 ? 11.087 -13.311 5.547 1.00 0.00 29 ARG A CA 18
ATOM 26749 C C . ARG A 1 29 ? 12.208 -13.543 4.532 1.00 0.00 29 ARG A C 18
ATOM 26750 O O . ARG A 1 29 ? 11.948 -13.705 3.341 1.00 0.00 29 ARG A O 18
ATOM 26771 N N . PRO A 1 30 ? 13.464 -13.552 5.055 1.00 0.00 30 PRO A N 18
ATOM 26772 C CA . PRO A 1 30 ? 14.626 -13.761 4.207 1.00 0.00 30 PRO A CA 18
ATOM 26773 C C . PRO A 1 30 ? 14.748 -15.230 3.798 1.00 0.00 30 PRO A C 18
ATOM 26774 O O . PRO A 1 30 ? 14.581 -16.125 4.626 1.00 0.00 30 PRO A O 18
ATOM 26785 N N . SER A 1 31 ? 15.039 -15.434 2.522 1.00 0.00 31 SER A N 18
ATOM 26786 C CA . SER A 1 31 ? 15.186 -16.779 1.993 1.00 0.00 31 SER A CA 18
ATOM 26787 C C . SER A 1 31 ? 16.111 -16.764 0.774 1.00 0.00 31 SER A C 18
ATOM 26788 O O . SER A 1 31 ? 17.253 -17.214 0.851 1.00 0.00 31 SER A O 18
ATOM 26796 N N . VAL A 1 32 ? 15.583 -16.241 -0.323 1.00 0.00 32 VAL A N 18
ATOM 26797 C CA . VAL A 1 32 ? 16.346 -16.162 -1.557 1.00 0.00 32 VAL A CA 18
ATOM 26798 C C . VAL A 1 32 ? 17.033 -17.504 -1.814 1.00 0.00 32 VAL A C 18
ATOM 26799 O O . VAL A 1 32 ? 18.251 -17.561 -1.981 1.00 0.00 32 VAL A O 18
ATOM 26812 N N . ASP A 1 33 ? 16.223 -18.552 -1.837 1.00 0.00 33 ASP A N 18
ATOM 26813 C CA . ASP A 1 33 ? 16.738 -19.891 -2.071 1.00 0.00 33 ASP A CA 18
ATOM 26814 C C . ASP A 1 33 ? 17.804 -19.839 -3.167 1.00 0.00 33 ASP A C 18
ATOM 26815 O O . ASP A 1 33 ? 18.983 -20.068 -2.903 1.00 0.00 33 ASP A O 18
ATOM 26824 N N . ASN A 1 34 ? 17.351 -19.536 -4.375 1.00 0.00 34 ASN A N 18
ATOM 26825 C CA . ASN A 1 34 ? 18.251 -19.450 -5.512 1.00 0.00 34 ASN A CA 18
ATOM 26826 C C . ASN A 1 34 ? 17.526 -18.782 -6.682 1.00 0.00 34 ASN A C 18
ATOM 26827 O O . ASN A 1 34 ? 16.783 -19.436 -7.412 1.00 0.00 34 ASN A O 18
ATOM 26838 N N . HIS A 1 35 ? 17.768 -17.487 -6.824 1.00 0.00 35 HIS A N 18
ATOM 26839 C CA . HIS A 1 35 ? 17.147 -16.722 -7.893 1.00 0.00 35 HIS A CA 18
ATOM 26840 C C . HIS A 1 35 ? 15.630 -16.911 -7.844 1.00 0.00 35 HIS A C 18
ATOM 26841 O O . HIS A 1 35 ? 15.119 -17.650 -7.004 1.00 0.00 35 HIS A O 18
ATOM 26855 N N . ASP A 1 36 ? 14.952 -16.230 -8.757 1.00 0.00 36 ASP A N 18
ATOM 26856 C CA . ASP A 1 36 ? 13.503 -16.314 -8.829 1.00 0.00 36 ASP A CA 18
ATOM 26857 C C . ASP A 1 36 ? 12.903 -15.850 -7.500 1.00 0.00 36 ASP A C 18
ATOM 26858 O O . ASP A 1 36 ? 13.576 -15.867 -6.471 1.00 0.00 36 ASP A O 18
ATOM 26867 N N . GLY A 1 37 ? 11.642 -15.447 -7.565 1.00 0.00 37 GLY A N 18
ATOM 26868 C CA . GLY A 1 37 ? 10.944 -14.979 -6.380 1.00 0.00 37 GLY A CA 18
ATOM 26869 C C . GLY A 1 37 ? 9.802 -15.927 -6.007 1.00 0.00 37 GLY A C 18
ATOM 26870 O O . GLY A 1 37 ? 8.781 -15.974 -6.691 1.00 0.00 37 GLY A O 18
ATOM 26874 N N . SER A 1 38 ? 10.013 -16.658 -4.922 1.00 0.00 38 SER A N 18
ATOM 26875 C CA . SER A 1 38 ? 9.015 -17.602 -4.450 1.00 0.00 38 SER A CA 18
ATOM 26876 C C . SER A 1 38 ? 7.710 -16.868 -4.133 1.00 0.00 38 SER A C 18
ATOM 26877 O O . SER A 1 38 ? 7.673 -15.639 -4.117 1.00 0.00 38 SER A O 18
ATOM 26885 N N . SER A 1 39 ? 6.671 -17.653 -3.889 1.00 0.00 39 SER A N 18
ATOM 26886 C CA . SER A 1 39 ? 5.368 -17.094 -3.573 1.00 0.00 39 SER A CA 18
ATOM 26887 C C . SER A 1 39 ? 4.978 -17.453 -2.138 1.00 0.00 39 SER A C 18
ATOM 26888 O O . SER A 1 39 ? 5.031 -18.619 -1.750 1.00 0.00 39 SER A O 18
ATOM 26896 N N . SER A 1 40 ? 4.595 -16.430 -1.388 1.00 0.00 40 SER A N 18
ATOM 26897 C CA . SER A 1 40 ? 4.196 -16.623 -0.005 1.00 0.00 40 SER A CA 18
ATOM 26898 C C . SER A 1 40 ? 4.278 -15.297 0.754 1.00 0.00 40 SER A C 18
ATOM 26899 O O . SER A 1 40 ? 4.634 -14.270 0.178 1.00 0.00 40 SER A O 18
ATOM 26907 N N . GLU A 1 41 ? 3.941 -15.362 2.034 1.00 0.00 41 GLU A N 18
ATOM 26908 C CA . GLU A 1 41 ? 3.972 -14.179 2.877 1.00 0.00 41 GLU A CA 18
ATOM 26909 C C . GLU A 1 41 ? 2.940 -13.157 2.395 1.00 0.00 41 GLU A C 18
ATOM 26910 O O . GLU A 1 41 ? 2.451 -13.246 1.270 1.00 0.00 41 GLU A O 18
ATOM 26922 N N . GLY A 1 42 ? 2.640 -12.210 3.271 1.00 0.00 42 GLY A N 18
ATOM 26923 C CA . GLY A 1 42 ? 1.675 -11.172 2.949 1.00 0.00 42 GLY A CA 18
ATOM 26924 C C . GLY A 1 42 ? 2.249 -9.782 3.232 1.00 0.00 42 GLY A C 18
ATOM 26925 O O . GLY A 1 42 ? 3.136 -9.633 4.071 1.00 0.00 42 GLY A O 18
ATOM 26929 N N . ILE A 1 43 ? 1.719 -8.801 2.517 1.00 0.00 43 ILE A N 18
ATOM 26930 C CA . ILE A 1 43 ? 2.168 -7.429 2.681 1.00 0.00 43 ILE A CA 18
ATOM 26931 C C . ILE A 1 43 ? 1.029 -6.590 3.263 1.00 0.00 43 ILE A C 18
ATOM 26932 O O . ILE A 1 43 ? -0.040 -6.487 2.664 1.00 0.00 43 ILE A O 18
ATOM 26948 N N . PHE A 1 44 ? 1.296 -6.013 4.425 1.00 0.00 44 PHE A N 18
ATOM 26949 C CA . PHE A 1 44 ? 0.307 -5.186 5.096 1.00 0.00 44 PHE A CA 18
ATOM 26950 C C . PHE A 1 44 ? 0.939 -3.901 5.634 1.00 0.00 44 PHE A C 18
ATOM 26951 O O . PHE A 1 44 ? 2.162 -3.769 5.656 1.00 0.00 44 PHE A O 18
ATOM 26968 N N . VAL A 1 45 ? 0.077 -2.987 6.054 1.00 0.00 45 VAL A N 18
ATOM 26969 C CA . VAL A 1 45 ? 0.536 -1.717 6.590 1.00 0.00 45 VAL A CA 18
ATOM 26970 C C . VAL A 1 45 ? 0.332 -1.704 8.107 1.00 0.00 45 VAL A C 18
ATOM 26971 O O . VAL A 1 45 ? -0.770 -1.961 8.590 1.00 0.00 45 VAL A O 18
ATOM 26984 N N . SER A 1 46 ? 1.411 -1.404 8.815 1.00 0.00 46 SER A N 18
ATOM 26985 C CA . SER A 1 46 ? 1.363 -1.355 10.266 1.00 0.00 46 SER A CA 18
ATOM 26986 C C . SER A 1 46 ? 1.781 0.033 10.757 1.00 0.00 46 SER A C 18
ATOM 26987 O O . SER A 1 46 ? 1.695 0.326 11.948 1.00 0.00 46 SER A O 18
ATOM 26995 N N . LYS A 1 47 ? 2.225 0.850 9.813 1.00 0.00 47 LYS A N 18
ATOM 26996 C CA . LYS A 1 47 ? 2.656 2.200 10.134 1.00 0.00 47 LYS A CA 18
ATOM 26997 C C . LYS A 1 47 ? 2.286 3.137 8.982 1.00 0.00 47 LYS A C 18
ATOM 26998 O O . LYS A 1 47 ? 2.457 2.789 7.815 1.00 0.00 47 LYS A O 18
ATOM 27017 N N . ILE A 1 48 ? 1.786 4.307 9.351 1.00 0.00 48 ILE A N 18
ATOM 27018 C CA . ILE A 1 48 ? 1.391 5.297 8.363 1.00 0.00 48 ILE A CA 18
ATOM 27019 C C . ILE A 1 48 ? 1.655 6.698 8.917 1.00 0.00 48 ILE A C 18
ATOM 27020 O O . ILE A 1 48 ? 1.003 7.126 9.869 1.00 0.00 48 ILE A O 18
ATOM 27036 N N . VAL A 1 49 ? 2.611 7.375 8.298 1.00 0.00 49 VAL A N 18
ATOM 27037 C CA . VAL A 1 49 ? 2.969 8.719 8.717 1.00 0.00 49 VAL A CA 18
ATOM 27038 C C . VAL A 1 49 ? 1.854 9.687 8.316 1.00 0.00 49 VAL A C 18
ATOM 27039 O O . VAL A 1 49 ? 1.168 9.471 7.318 1.00 0.00 49 VAL A O 18
ATOM 27052 N N . ASP A 1 50 ? 1.707 10.734 9.115 1.00 0.00 50 ASP A N 18
ATOM 27053 C CA . ASP A 1 50 ? 0.687 11.736 8.856 1.00 0.00 50 ASP A CA 18
ATOM 27054 C C . ASP A 1 50 ? 1.113 12.594 7.663 1.00 0.00 50 ASP A C 18
ATOM 27055 O O . ASP A 1 50 ? 0.833 12.251 6.516 1.00 0.00 50 ASP A O 18
ATOM 27064 N N . SER A 1 51 ? 1.783 13.694 7.975 1.00 0.00 51 SER A N 18
ATOM 27065 C CA . SER A 1 51 ? 2.250 14.604 6.944 1.00 0.00 51 SER A CA 18
ATOM 27066 C C . SER A 1 51 ? 2.436 13.850 5.625 1.00 0.00 51 SER A C 18
ATOM 27067 O O . SER A 1 51 ? 1.938 14.278 4.586 1.00 0.00 51 SER A O 18
ATOM 27075 N N . GLY A 1 52 ? 3.153 12.739 5.712 1.00 0.00 52 GLY A N 18
ATOM 27076 C CA . GLY A 1 52 ? 3.410 11.921 4.539 1.00 0.00 52 GLY A CA 18
ATOM 27077 C C . GLY A 1 52 ? 2.230 11.970 3.567 1.00 0.00 52 GLY A C 18
ATOM 27078 O O . GLY A 1 52 ? 1.076 12.033 3.988 1.00 0.00 52 GLY A O 18
ATOM 27082 N N . PRO A 1 53 ? 2.568 11.938 2.250 1.00 0.00 53 PRO A N 18
ATOM 27083 C CA . PRO A 1 53 ? 1.549 11.978 1.214 1.00 0.00 53 PRO A CA 18
ATOM 27084 C C . PRO A 1 53 ? 0.832 10.632 1.098 1.00 0.00 53 PRO A C 18
ATOM 27085 O O . PRO A 1 53 ? -0.108 10.490 0.318 1.00 0.00 53 PRO A O 18
ATOM 27096 N N . ALA A 1 54 ? 1.304 9.677 1.886 1.00 0.00 54 ALA A N 18
ATOM 27097 C CA . ALA A 1 54 ? 0.720 8.346 1.881 1.00 0.00 54 ALA A CA 18
ATOM 27098 C C . ALA A 1 54 ? -0.494 8.324 2.813 1.00 0.00 54 ALA A C 18
ATOM 27099 O O . ALA A 1 54 ? -1.364 7.463 2.684 1.00 0.00 54 ALA A O 18
ATOM 27106 N N . ALA A 1 55 ? -0.514 9.280 3.730 1.00 0.00 55 ALA A N 18
ATOM 27107 C CA . ALA A 1 55 ? -1.606 9.380 4.682 1.00 0.00 55 ALA A CA 18
ATOM 27108 C C . ALA A 1 55 ? -2.673 10.328 4.130 1.00 0.00 55 ALA A C 18
ATOM 27109 O O . ALA A 1 55 ? -3.817 9.927 3.920 1.00 0.00 55 ALA A O 18
ATOM 27116 N N . LYS A 1 56 ? -2.260 11.568 3.910 1.00 0.00 56 LYS A N 18
ATOM 27117 C CA . LYS A 1 56 ? -3.166 12.576 3.387 1.00 0.00 56 LYS A CA 18
ATOM 27118 C C . LYS A 1 56 ? -3.839 12.043 2.121 1.00 0.00 56 LYS A C 18
ATOM 27119 O O . LYS A 1 56 ? -4.962 11.543 2.174 1.00 0.00 56 LYS A O 18
ATOM 27138 N N . GLU A 1 57 ? -3.125 12.167 1.012 1.00 0.00 57 GLU A N 18
ATOM 27139 C CA . GLU A 1 57 ? -3.640 11.703 -0.266 1.00 0.00 57 GLU A CA 18
ATOM 27140 C C . GLU A 1 57 ? -3.584 10.176 -0.337 1.00 0.00 57 GLU A C 18
ATOM 27141 O O . GLU A 1 57 ? -4.608 9.523 -0.533 1.00 0.00 57 GLU A O 18
ATOM 27153 N N . GLY A 1 58 ? -2.379 9.651 -0.175 1.00 0.00 58 GLY A N 18
ATOM 27154 C CA . GLY A 1 58 ? -2.176 8.213 -0.219 1.00 0.00 58 GLY A CA 18
ATOM 27155 C C . GLY A 1 58 ? -3.511 7.469 -0.153 1.00 0.00 58 GLY A C 18
ATOM 27156 O O . GLY A 1 58 ? -3.906 6.808 -1.112 1.00 0.00 58 GLY A O 18
ATOM 27160 N N . GLY A 1 59 ? -4.170 7.602 0.989 1.00 0.00 59 GLY A N 18
ATOM 27161 C CA . GLY A 1 59 ? -5.453 6.951 1.193 1.00 0.00 59 GLY A CA 18
ATOM 27162 C C . GLY A 1 59 ? -5.283 5.630 1.947 1.00 0.00 59 GLY A C 18
ATOM 27163 O O . GLY A 1 59 ? -6.264 4.946 2.235 1.00 0.00 59 GLY A O 18
ATOM 27167 N N . LEU A 1 60 ? -4.032 5.311 2.243 1.00 0.00 60 LEU A N 18
ATOM 27168 C CA . LEU A 1 60 ? -3.721 4.084 2.957 1.00 0.00 60 LEU A CA 18
ATOM 27169 C C . LEU A 1 60 ? -4.329 4.148 4.360 1.00 0.00 60 LEU A C 18
ATOM 27170 O O . LEU A 1 60 ? -4.779 5.206 4.798 1.00 0.00 60 LEU A O 18
ATOM 27186 N N . GLN A 1 61 ? -4.322 3.003 5.026 1.00 0.00 61 GLN A N 18
ATOM 27187 C CA . GLN A 1 61 ? -4.866 2.915 6.370 1.00 0.00 61 GLN A CA 18
ATOM 27188 C C . GLN A 1 61 ? -4.161 1.809 7.158 1.00 0.00 61 GLN A C 18
ATOM 27189 O O . GLN A 1 61 ? -3.988 0.699 6.656 1.00 0.00 61 GLN A O 18
ATOM 27203 N N . ILE A 1 62 ? -3.773 2.151 8.378 1.00 0.00 62 ILE A N 18
ATOM 27204 C CA . ILE A 1 62 ? -3.090 1.201 9.239 1.00 0.00 62 ILE A CA 18
ATOM 27205 C C . ILE A 1 62 ? -3.846 -0.130 9.224 1.00 0.00 62 ILE A C 18
ATOM 27206 O O . ILE A 1 62 ? -5.073 -0.151 9.309 1.00 0.00 62 ILE A O 18
ATOM 27222 N N . HIS A 1 63 ? -3.082 -1.207 9.116 1.00 0.00 63 HIS A N 18
ATOM 27223 C CA . HIS A 1 63 ? -3.665 -2.538 9.088 1.00 0.00 63 HIS A CA 18
ATOM 27224 C C . HIS A 1 63 ? -4.330 -2.779 7.732 1.00 0.00 63 HIS A C 18
ATOM 27225 O O . HIS A 1 63 ? -5.531 -3.036 7.663 1.00 0.00 63 HIS A O 18
ATOM 27239 N N . ASP A 1 64 ? -3.521 -2.687 6.687 1.00 0.00 64 ASP A N 18
ATOM 27240 C CA . ASP A 1 64 ? -4.016 -2.892 5.337 1.00 0.00 64 ASP A CA 18
ATOM 27241 C C . ASP A 1 64 ? -3.308 -4.099 4.716 1.00 0.00 64 ASP A C 18
ATOM 27242 O O . ASP A 1 64 ? -2.387 -4.656 5.312 1.00 0.00 64 ASP A O 18
ATOM 27251 N N . ARG A 1 65 ? -3.765 -4.466 3.528 1.00 0.00 65 ARG A N 18
ATOM 27252 C CA . ARG A 1 65 ? -3.187 -5.596 2.821 1.00 0.00 65 ARG A CA 18
ATOM 27253 C C . ARG A 1 65 ? -2.933 -5.232 1.357 1.00 0.00 65 ARG A C 18
ATOM 27254 O O . ARG A 1 65 ? -3.745 -5.544 0.486 1.00 0.00 65 ARG A O 18
ATOM 27275 N N . ILE A 1 66 ? -1.803 -4.579 1.130 1.00 0.00 66 ILE A N 18
ATOM 27276 C CA . ILE A 1 66 ? -1.433 -4.169 -0.214 1.00 0.00 66 ILE A CA 18
ATOM 27277 C C . ILE A 1 66 ? -1.503 -5.379 -1.149 1.00 0.00 66 ILE A C 18
ATOM 27278 O O . ILE A 1 66 ? -0.955 -6.436 -0.843 1.00 0.00 66 ILE A O 18
ATOM 27294 N N . ILE A 1 67 ? -2.182 -5.182 -2.269 1.00 0.00 67 ILE A N 18
ATOM 27295 C CA . ILE A 1 67 ? -2.331 -6.243 -3.250 1.00 0.00 67 ILE A CA 18
ATOM 27296 C C . ILE A 1 67 ? -1.402 -5.971 -4.435 1.00 0.00 67 ILE A C 18
ATOM 27297 O O . ILE A 1 67 ? -0.763 -6.886 -4.951 1.00 0.00 67 ILE A O 18
ATOM 27313 N N . GLU A 1 68 ? -1.356 -4.707 -4.832 1.00 0.00 68 GLU A N 18
ATOM 27314 C CA . GLU A 1 68 ? -0.516 -4.303 -5.946 1.00 0.00 68 GLU A CA 18
ATOM 27315 C C . GLU A 1 68 ? 0.003 -2.879 -5.730 1.00 0.00 68 GLU A C 18
ATOM 27316 O O . GLU A 1 68 ? -0.658 -2.065 -5.088 1.00 0.00 68 GLU A O 18
ATOM 27328 N N . VAL A 1 69 ? 1.181 -2.623 -6.280 1.00 0.00 69 VAL A N 18
ATOM 27329 C CA . VAL A 1 69 ? 1.796 -1.313 -6.155 1.00 0.00 69 VAL A CA 18
ATOM 27330 C C . VAL A 1 69 ? 2.432 -0.924 -7.491 1.00 0.00 69 VAL A C 18
ATOM 27331 O O . VAL A 1 69 ? 3.368 -1.577 -7.950 1.00 0.00 69 VAL A O 18
ATOM 27344 N N . ASN A 1 70 ? 1.899 0.138 -8.078 1.00 0.00 70 ASN A N 18
ATOM 27345 C CA . ASN A 1 70 ? 2.404 0.621 -9.352 1.00 0.00 70 ASN A CA 18
ATOM 27346 C C . ASN A 1 70 ? 2.205 -0.459 -10.417 1.00 0.00 70 ASN A C 18
ATOM 27347 O O . ASN A 1 70 ? 2.780 -0.379 -11.501 1.00 0.00 70 ASN A O 18
ATOM 27358 N N . GLY A 1 71 ? 1.389 -1.443 -10.071 1.00 0.00 71 GLY A N 18
ATOM 27359 C CA . GLY A 1 71 ? 1.107 -2.538 -10.984 1.00 0.00 71 GLY A CA 18
ATOM 27360 C C . GLY A 1 71 ? 1.940 -3.773 -10.632 1.00 0.00 71 GLY A C 18
ATOM 27361 O O . GLY A 1 71 ? 1.858 -4.795 -11.312 1.00 0.00 71 GLY A O 18
ATOM 27365 N N . ARG A 1 72 ? 2.722 -3.637 -9.571 1.00 0.00 72 ARG A N 18
ATOM 27366 C CA . ARG A 1 72 ? 3.568 -4.729 -9.122 1.00 0.00 72 ARG A CA 18
ATOM 27367 C C . ARG A 1 72 ? 2.845 -5.559 -8.059 1.00 0.00 72 ARG A C 18
ATOM 27368 O O . ARG A 1 72 ? 2.404 -5.024 -7.043 1.00 0.00 72 ARG A O 18
ATOM 27389 N N . ASP A 1 73 ? 2.745 -6.852 -8.330 1.00 0.00 73 ASP A N 18
ATOM 27390 C CA . ASP A 1 73 ? 2.083 -7.760 -7.410 1.00 0.00 73 ASP A CA 18
ATOM 27391 C C . ASP A 1 73 ? 2.977 -7.984 -6.188 1.00 0.00 73 ASP A C 18
ATOM 27392 O O . ASP A 1 73 ? 4.119 -8.420 -6.322 1.00 0.00 73 ASP A O 18
ATOM 27401 N N . LEU A 1 74 ? 2.423 -7.675 -5.025 1.00 0.00 74 LEU A N 18
ATOM 27402 C CA . LEU A 1 74 ? 3.156 -7.837 -3.781 1.00 0.00 74 LEU A CA 18
ATOM 27403 C C . LEU A 1 74 ? 2.323 -8.675 -2.809 1.00 0.00 74 LEU A C 18
ATOM 27404 O O . LEU A 1 74 ? 2.707 -8.857 -1.654 1.00 0.00 74 LEU A O 18
ATOM 27420 N N . SER A 1 75 ? 1.199 -9.164 -3.311 1.00 0.00 75 SER A N 18
ATOM 27421 C CA . SER A 1 75 ? 0.309 -9.978 -2.502 1.00 0.00 75 SER A CA 18
ATOM 27422 C C . SER A 1 75 ? 1.074 -11.169 -1.919 1.00 0.00 75 SER A C 18
ATOM 27423 O O . SER A 1 75 ? 0.860 -11.545 -0.768 1.00 0.00 75 SER A O 18
ATOM 27431 N N . ARG A 1 76 ? 1.950 -11.728 -2.741 1.00 0.00 76 ARG A N 18
ATOM 27432 C CA . ARG A 1 76 ? 2.747 -12.868 -2.322 1.00 0.00 76 ARG A CA 18
ATOM 27433 C C . ARG A 1 76 ? 4.223 -12.475 -2.222 1.00 0.00 76 ARG A C 18
ATOM 27434 O O . ARG A 1 76 ? 5.102 -13.335 -2.262 1.00 0.00 76 ARG A O 18
ATOM 27455 N N . ALA A 1 77 ? 4.449 -11.176 -2.095 1.00 0.00 77 ALA A N 18
ATOM 27456 C CA . ALA A 1 77 ? 5.803 -10.659 -1.989 1.00 0.00 77 ALA A CA 18
ATOM 27457 C C . ALA A 1 77 ? 6.166 -10.491 -0.512 1.00 0.00 77 ALA A C 18
ATOM 27458 O O . ALA A 1 77 ? 5.341 -10.740 0.366 1.00 0.00 77 ALA A O 18
ATOM 27465 N N . THR A 1 78 ? 7.400 -10.068 -0.284 1.00 0.00 78 THR A N 18
ATOM 27466 C CA . THR A 1 78 ? 7.883 -9.864 1.072 1.00 0.00 78 THR A CA 18
ATOM 27467 C C . THR A 1 78 ? 8.246 -8.394 1.292 1.00 0.00 78 THR A C 18
ATOM 27468 O O . THR A 1 78 ? 8.281 -7.611 0.345 1.00 0.00 78 THR A O 18
ATOM 27479 N N . HIS A 1 79 ? 8.508 -8.065 2.549 1.00 0.00 79 HIS A N 18
ATOM 27480 C CA . HIS A 1 79 ? 8.868 -6.703 2.906 1.00 0.00 79 HIS A CA 18
ATOM 27481 C C . HIS A 1 79 ? 10.012 -6.223 2.010 1.00 0.00 79 HIS A C 18
ATOM 27482 O O . HIS A 1 79 ? 9.997 -5.089 1.532 1.00 0.00 79 HIS A O 18
ATOM 27496 N N . ASP A 1 80 ? 10.976 -7.109 1.810 1.00 0.00 80 ASP A N 18
ATOM 27497 C CA . ASP A 1 80 ? 12.125 -6.790 0.980 1.00 0.00 80 ASP A CA 18
ATOM 27498 C C . ASP A 1 80 ? 11.644 -6.364 -0.409 1.00 0.00 80 ASP A C 18
ATOM 27499 O O . ASP A 1 80 ? 12.029 -5.307 -0.906 1.00 0.00 80 ASP A O 18
ATOM 27508 N N . GLN A 1 81 ? 10.809 -7.210 -0.995 1.00 0.00 81 GLN A N 18
ATOM 27509 C CA . GLN A 1 81 ? 10.272 -6.934 -2.317 1.00 0.00 81 GLN A CA 18
ATOM 27510 C C . GLN A 1 81 ? 9.361 -5.706 -2.274 1.00 0.00 81 GLN A C 18
ATOM 27511 O O . GLN A 1 81 ? 9.516 -4.785 -3.075 1.00 0.00 81 GLN A O 18
ATOM 27525 N N . ALA A 1 82 ? 8.431 -5.731 -1.330 1.00 0.00 82 ALA A N 18
ATOM 27526 C CA . ALA A 1 82 ? 7.495 -4.630 -1.172 1.00 0.00 82 ALA A CA 18
ATOM 27527 C C . ALA A 1 82 ? 8.268 -3.310 -1.141 1.00 0.00 82 ALA A C 18
ATOM 27528 O O . ALA A 1 82 ? 7.973 -2.396 -1.910 1.00 0.00 82 ALA A O 18
ATOM 27535 N N . VAL A 1 83 ? 9.242 -3.252 -0.245 1.00 0.00 83 VAL A N 18
ATOM 27536 C CA . VAL A 1 83 ? 10.059 -2.059 -0.103 1.00 0.00 83 VAL A CA 18
ATOM 27537 C C . VAL A 1 83 ? 10.624 -1.669 -1.470 1.00 0.00 83 VAL A C 18
ATOM 27538 O O . VAL A 1 83 ? 10.418 -0.548 -1.934 1.00 0.00 83 VAL A O 18
ATOM 27551 N N . GLU A 1 84 ? 11.326 -2.615 -2.077 1.00 0.00 84 GLU A N 18
ATOM 27552 C CA . GLU A 1 84 ? 11.923 -2.384 -3.381 1.00 0.00 84 GLU A CA 18
ATOM 27553 C C . GLU A 1 84 ? 10.876 -1.836 -4.354 1.00 0.00 84 GLU A C 18
ATOM 27554 O O . GLU A 1 84 ? 11.160 -0.922 -5.127 1.00 0.00 84 GLU A O 18
ATOM 27566 N N . ALA A 1 85 ? 9.688 -2.418 -4.285 1.00 0.00 85 ALA A N 18
ATOM 27567 C CA . ALA A 1 85 ? 8.598 -2.000 -5.149 1.00 0.00 85 ALA A CA 18
ATOM 27568 C C . ALA A 1 85 ? 8.349 -0.502 -4.960 1.00 0.00 85 ALA A C 18
ATOM 27569 O O . ALA A 1 85 ? 8.354 0.259 -5.927 1.00 0.00 85 ALA A O 18
ATOM 27576 N N . PHE A 1 86 ? 8.135 -0.124 -3.709 1.00 0.00 86 PHE A N 18
ATOM 27577 C CA . PHE A 1 86 ? 7.884 1.269 -3.380 1.00 0.00 86 PHE A CA 18
ATOM 27578 C C . PHE A 1 86 ? 9.140 2.117 -3.590 1.00 0.00 86 PHE A C 18
ATOM 27579 O O . PHE A 1 86 ? 9.049 3.320 -3.828 1.00 0.00 86 PHE A O 18
ATOM 27596 N N . LYS A 1 87 ? 10.284 1.456 -3.493 1.00 0.00 87 LYS A N 18
ATOM 27597 C CA . LYS A 1 87 ? 11.558 2.133 -3.669 1.00 0.00 87 LYS A CA 18
ATOM 27598 C C . LYS A 1 87 ? 11.765 2.442 -5.153 1.00 0.00 87 LYS A C 18
ATOM 27599 O O . LYS A 1 87 ? 12.304 3.492 -5.503 1.00 0.00 87 LYS A O 18
ATOM 27618 N N . THR A 1 88 ? 11.328 1.510 -5.986 1.00 0.00 88 THR A N 18
ATOM 27619 C CA . THR A 1 88 ? 11.459 1.669 -7.424 1.00 0.00 88 THR A CA 18
ATOM 27620 C C . THR A 1 88 ? 10.132 2.127 -8.033 1.00 0.00 88 THR A C 18
ATOM 27621 O O . THR A 1 88 ? 10.034 2.318 -9.244 1.00 0.00 88 THR A O 18
ATOM 27632 N N . ALA A 1 89 ? 9.145 2.290 -7.165 1.00 0.00 89 ALA A N 18
ATOM 27633 C CA . ALA A 1 89 ? 7.828 2.722 -7.603 1.00 0.00 89 ALA A CA 18
ATOM 27634 C C . ALA A 1 89 ? 7.911 4.162 -8.112 1.00 0.00 89 ALA A C 18
ATOM 27635 O O . ALA A 1 89 ? 8.678 4.967 -7.585 1.00 0.00 89 ALA A O 18
ATOM 27642 N N . LYS A 1 90 ? 7.113 4.443 -9.131 1.00 0.00 90 LYS A N 18
ATOM 27643 C CA . LYS A 1 90 ? 7.087 5.772 -9.718 1.00 0.00 90 LYS A CA 18
ATOM 27644 C C . LYS A 1 90 ? 5.731 6.422 -9.437 1.00 0.00 90 LYS A C 18
ATOM 27645 O O . LYS A 1 90 ? 4.723 5.731 -9.301 1.00 0.00 90 LYS A O 18
ATOM 27664 N N . GLU A 1 91 ? 5.750 7.745 -9.359 1.00 0.00 91 GLU A N 18
ATOM 27665 C CA . GLU A 1 91 ? 4.534 8.496 -9.097 1.00 0.00 91 GLU A CA 18
ATOM 27666 C C . GLU A 1 91 ? 3.866 8.900 -10.412 1.00 0.00 91 GLU A C 18
ATOM 27667 O O . GLU A 1 91 ? 4.545 9.252 -11.375 1.00 0.00 91 GLU A O 18
ATOM 27679 N N . PRO A 1 92 ? 2.507 8.835 -10.411 1.00 0.00 92 PRO A N 18
ATOM 27680 C CA . PRO A 1 92 ? 1.780 8.407 -9.227 1.00 0.00 92 PRO A CA 18
ATOM 27681 C C . PRO A 1 92 ? 1.888 6.893 -9.034 1.00 0.00 92 PRO A C 18
ATOM 27682 O O . PRO A 1 92 ? 1.879 6.138 -10.005 1.00 0.00 92 PRO A O 18
ATOM 27693 N N . ILE A 1 93 ? 1.988 6.495 -7.775 1.00 0.00 93 ILE A N 18
ATOM 27694 C CA . ILE A 1 93 ? 2.098 5.085 -7.442 1.00 0.00 93 ILE A CA 18
ATOM 27695 C C . ILE A 1 93 ? 0.705 4.526 -7.145 1.00 0.00 93 ILE A C 18
ATOM 27696 O O . ILE A 1 93 ? 0.091 4.878 -6.139 1.00 0.00 93 ILE A O 18
ATOM 27712 N N . VAL A 1 94 ? 0.246 3.662 -8.040 1.00 0.00 94 VAL A N 18
ATOM 27713 C CA . VAL A 1 94 ? -1.063 3.051 -7.887 1.00 0.00 94 VAL A CA 18
ATOM 27714 C C . VAL A 1 94 ? -0.950 1.841 -6.957 1.00 0.00 94 VAL A C 18
ATOM 27715 O O . VAL A 1 94 ? -0.349 0.830 -7.318 1.00 0.00 94 VAL A O 18
ATOM 27728 N N . VAL A 1 95 ? -1.538 1.983 -5.778 1.00 0.00 95 VAL A N 18
ATOM 27729 C CA . VAL A 1 95 ? -1.511 0.914 -4.795 1.00 0.00 95 VAL A CA 18
ATOM 27730 C C . VAL A 1 95 ? -2.937 0.418 -4.547 1.00 0.00 95 VAL A C 18
ATOM 27731 O O . VAL A 1 95 ? -3.895 1.177 -4.689 1.00 0.00 95 VAL A O 18
ATOM 27744 N N . GLN A 1 96 ? -3.033 -0.851 -4.181 1.00 0.00 96 GLN A N 18
ATOM 27745 C CA . GLN A 1 96 ? -4.326 -1.457 -3.912 1.00 0.00 96 GLN A CA 18
ATOM 27746 C C . GLN A 1 96 ? -4.273 -2.269 -2.616 1.00 0.00 96 GLN A C 18
ATOM 27747 O O . GLN A 1 96 ? -3.303 -2.982 -2.366 1.00 0.00 96 GLN A O 18
ATOM 27761 N N . VAL A 1 97 ? -5.328 -2.133 -1.826 1.00 0.00 97 VAL A N 18
ATOM 27762 C CA . VAL A 1 97 ? -5.414 -2.845 -0.563 1.00 0.00 97 VAL A CA 18
ATOM 27763 C C . VAL A 1 97 ? -6.771 -3.544 -0.467 1.00 0.00 97 VAL A C 18
ATOM 27764 O O . VAL A 1 97 ? -7.690 -3.229 -1.222 1.00 0.00 97 VAL A O 18
ATOM 27777 N N . LEU A 1 98 ? -6.854 -4.481 0.466 1.00 0.00 98 LEU A N 18
ATOM 27778 C CA . LEU A 1 98 ? -8.084 -5.228 0.670 1.00 0.00 98 LEU A CA 18
ATOM 27779 C C . LEU A 1 98 ? -8.756 -4.754 1.960 1.00 0.00 98 LEU A C 18
ATOM 27780 O O . LEU A 1 98 ? -8.311 -5.092 3.056 1.00 0.00 98 LEU A O 18
ATOM 27796 N N . ARG A 1 99 ? -9.816 -3.978 1.788 1.00 0.00 99 ARG A N 18
ATOM 27797 C CA . ARG A 1 99 ? -10.553 -3.454 2.925 1.00 0.00 99 ARG A CA 18
ATOM 27798 C C . ARG A 1 99 ? -11.852 -4.239 3.122 1.00 0.00 99 ARG A C 18
ATOM 27799 O O . ARG A 1 99 ? -12.527 -4.583 2.153 1.00 0.00 99 ARG A O 18
ATOM 27820 N N . ARG A 1 100 ? -12.163 -4.499 4.383 1.00 0.00 100 ARG A N 18
ATOM 27821 C CA . ARG A 1 100 ? -13.368 -5.237 4.720 1.00 0.00 100 ARG A CA 18
ATOM 27822 C C . ARG A 1 100 ? -14.570 -4.662 3.968 1.00 0.00 100 ARG A C 18
ATOM 27823 O O . ARG A 1 100 ? -14.487 -3.575 3.397 1.00 0.00 100 ARG A O 18
ATOM 27844 N N . THR A 1 101 ? -15.659 -5.416 3.991 1.00 0.00 101 THR A N 18
ATOM 27845 C CA . THR A 1 101 ? -16.876 -4.995 3.318 1.00 0.00 101 THR A CA 18
ATOM 27846 C C . THR A 1 101 ? -17.322 -3.624 3.831 1.00 0.00 101 THR A C 18
ATOM 27847 O O . THR A 1 101 ? -16.707 -3.067 4.739 1.00 0.00 101 THR A O 18
ATOM 27858 N N . SER A 1 102 ? -18.388 -3.120 3.227 1.00 0.00 102 SER A N 18
ATOM 27859 C CA . SER A 1 102 ? -18.923 -1.825 3.612 1.00 0.00 102 SER A CA 18
ATOM 27860 C C . SER A 1 102 ? -19.915 -1.990 4.765 1.00 0.00 102 SER A C 18
ATOM 27861 O O . SER A 1 102 ? -20.753 -2.890 4.744 1.00 0.00 102 SER A O 18
ATOM 27869 N N . GLY A 1 103 ? -19.787 -1.107 5.744 1.00 0.00 103 GLY A N 18
ATOM 27870 C CA . GLY A 1 103 ? -20.662 -1.143 6.904 1.00 0.00 103 GLY A CA 18
ATOM 27871 C C . GLY A 1 103 ? -21.137 0.263 7.277 1.00 0.00 103 GLY A C 18
ATOM 27872 O O . GLY A 1 103 ? -20.607 1.254 6.777 1.00 0.00 103 GLY A O 18
ATOM 27876 N N . PRO A 1 104 ? -22.158 0.305 8.175 1.00 0.00 104 PRO A N 18
ATOM 27877 C CA . PRO A 1 104 ? -22.710 1.573 8.620 1.00 0.00 104 PRO A CA 18
ATOM 27878 C C . PRO A 1 104 ? -21.767 2.265 9.607 1.00 0.00 104 PRO A C 18
ATOM 27879 O O . PRO A 1 104 ? -21.859 2.050 10.814 1.00 0.00 104 PRO A O 18
ATOM 27890 N N . SER A 1 105 ? -20.882 3.083 9.056 1.00 0.00 105 SER A N 18
ATOM 27891 C CA . SER A 1 105 ? -19.924 3.808 9.872 1.00 0.00 105 SER A CA 18
ATOM 27892 C C . SER A 1 105 ? -18.999 4.639 8.980 1.00 0.00 105 SER A C 18
ATOM 27893 O O . SER A 1 105 ? -18.778 4.297 7.820 1.00 0.00 105 SER A O 18
ATOM 27901 N N . SER A 1 106 ? -18.484 5.715 9.556 1.00 0.00 106 SER A N 18
ATOM 27902 C CA . SER A 1 106 ? -17.589 6.598 8.828 1.00 0.00 106 SER A CA 18
ATOM 27903 C C . SER A 1 106 ? -16.186 5.989 8.771 1.00 0.00 106 SER A C 18
ATOM 27904 O O . SER A 1 106 ? -15.638 5.588 9.797 1.00 0.00 106 SER A O 18
ATOM 27912 N N . GLY A 1 107 ? -15.645 5.940 7.563 1.00 0.00 107 GLY A N 18
ATOM 27913 C CA . GLY A 1 107 ? -14.317 5.387 7.359 1.00 0.00 107 GLY A CA 18
ATOM 27914 C C . GLY A 1 107 ? -13.386 6.420 6.720 1.00 0.00 107 GLY A C 18
ATOM 27915 O O . GLY A 1 107 ? -13.812 7.526 6.391 1.00 0.00 107 GLY A O 18
ATOM 27919 N N . GLY A 1 1 ? -3.863 -21.494 -1.135 1.00 0.00 1 GLY A N 19
ATOM 27920 C CA . GLY A 1 1 ? -5.309 -21.555 -1.267 1.00 0.00 1 GLY A CA 19
ATOM 27921 C C . GLY A 1 1 ? -5.953 -22.105 0.007 1.00 0.00 1 GLY A C 19
ATOM 27922 O O . GLY A 1 1 ? -6.337 -23.272 0.059 1.00 0.00 1 GLY A O 19
ATOM 27926 N N . SER A 1 2 ? -6.050 -21.238 1.004 1.00 0.00 2 SER A N 19
ATOM 27927 C CA . SER A 1 2 ? -6.641 -21.622 2.275 1.00 0.00 2 SER A CA 19
ATOM 27928 C C . SER A 1 2 ? -7.934 -20.839 2.509 1.00 0.00 2 SER A C 19
ATOM 27929 O O . SER A 1 2 ? -7.899 -19.635 2.759 1.00 0.00 2 SER A O 19
ATOM 27937 N N . SER A 1 3 ? -9.046 -21.553 2.418 1.00 0.00 3 SER A N 19
ATOM 27938 C CA . SER A 1 3 ? -10.348 -20.940 2.617 1.00 0.00 3 SER A CA 19
ATOM 27939 C C . SER A 1 3 ? -10.569 -19.834 1.583 1.00 0.00 3 SER A C 19
ATOM 27940 O O . SER A 1 3 ? -9.610 -19.279 1.049 1.00 0.00 3 SER A O 19
ATOM 27948 N N . GLY A 1 4 ? -11.838 -19.547 1.333 1.00 0.00 4 GLY A N 19
ATOM 27949 C CA . GLY A 1 4 ? -12.197 -18.517 0.373 1.00 0.00 4 GLY A CA 19
ATOM 27950 C C . GLY A 1 4 ? -12.843 -17.319 1.070 1.00 0.00 4 GLY A C 19
ATOM 27951 O O . GLY A 1 4 ? -13.873 -17.460 1.728 1.00 0.00 4 GLY A O 19
ATOM 27955 N N . SER A 1 5 ? -12.212 -16.166 0.902 1.00 0.00 5 SER A N 19
ATOM 27956 C CA . SER A 1 5 ? -12.713 -14.943 1.507 1.00 0.00 5 SER A CA 19
ATOM 27957 C C . SER A 1 5 ? -12.991 -13.899 0.424 1.00 0.00 5 SER A C 19
ATOM 27958 O O . SER A 1 5 ? -12.107 -13.566 -0.364 1.00 0.00 5 SER A O 19
ATOM 27966 N N . SER A 1 6 ? -14.223 -13.411 0.420 1.00 0.00 6 SER A N 19
ATOM 27967 C CA . SER A 1 6 ? -14.628 -12.411 -0.553 1.00 0.00 6 SER A CA 19
ATOM 27968 C C . SER A 1 6 ? -14.635 -11.024 0.093 1.00 0.00 6 SER A C 19
ATOM 27969 O O . SER A 1 6 ? -15.598 -10.653 0.763 1.00 0.00 6 SER A O 19
ATOM 27977 N N . GLY A 1 7 ? -13.551 -10.297 -0.130 1.00 0.00 7 GLY A N 19
ATOM 27978 C CA . GLY A 1 7 ? -13.420 -8.959 0.422 1.00 0.00 7 GLY A CA 19
ATOM 27979 C C . GLY A 1 7 ? -13.574 -7.898 -0.670 1.00 0.00 7 GLY A C 19
ATOM 27980 O O . GLY A 1 7 ? -14.156 -8.163 -1.720 1.00 0.00 7 GLY A O 19
ATOM 27984 N N . LYS A 1 8 ? -13.042 -6.719 -0.383 1.00 0.00 8 LYS A N 19
ATOM 27985 C CA . LYS A 1 8 ? -13.114 -5.617 -1.327 1.00 0.00 8 LYS A CA 19
ATOM 27986 C C . LYS A 1 8 ? -11.705 -5.078 -1.583 1.00 0.00 8 LYS A C 19
ATOM 27987 O O . LYS A 1 8 ? -10.827 -5.193 -0.728 1.00 0.00 8 LYS A O 19
ATOM 28006 N N . SER A 1 9 ? -11.531 -4.501 -2.763 1.00 0.00 9 SER A N 19
ATOM 28007 C CA . SER A 1 9 ? -10.244 -3.944 -3.141 1.00 0.00 9 SER A CA 19
ATOM 28008 C C . SER A 1 9 ? -10.412 -2.488 -3.580 1.00 0.00 9 SER A C 19
ATOM 28009 O O . SER A 1 9 ? -11.269 -2.180 -4.408 1.00 0.00 9 SER A O 19
ATOM 28017 N N . LEU A 1 10 ? -9.581 -1.630 -3.007 1.00 0.00 10 LEU A N 19
ATOM 28018 C CA . LEU A 1 10 ? -9.627 -0.214 -3.329 1.00 0.00 10 LEU A CA 19
ATOM 28019 C C . LEU A 1 10 ? -8.261 0.230 -3.856 1.00 0.00 10 LEU A C 19
ATOM 28020 O O . LEU A 1 10 ? -7.241 -0.379 -3.537 1.00 0.00 10 LEU A O 19
ATOM 28036 N N . THR A 1 11 ? -8.286 1.286 -4.655 1.00 0.00 11 THR A N 19
ATOM 28037 C CA . THR A 1 11 ? -7.062 1.818 -5.230 1.00 0.00 11 THR A CA 19
ATOM 28038 C C . THR A 1 11 ? -6.684 3.137 -4.553 1.00 0.00 11 THR A C 19
ATOM 28039 O O . THR A 1 11 ? -7.552 3.953 -4.247 1.00 0.00 11 THR A O 19
ATOM 28050 N N . LEU A 1 12 ? -5.387 3.305 -4.338 1.00 0.00 12 LEU A N 19
ATOM 28051 C CA . LEU A 1 12 ? -4.883 4.510 -3.703 1.00 0.00 12 LEU A CA 19
ATOM 28052 C C . LEU A 1 12 ? -3.570 4.923 -4.370 1.00 0.00 12 LEU A C 19
ATOM 28053 O O . LEU A 1 12 ? -2.814 4.073 -4.838 1.00 0.00 12 LEU A O 19
ATOM 28069 N N . VAL A 1 13 ? -3.339 6.227 -4.392 1.00 0.00 13 VAL A N 19
ATOM 28070 C CA . VAL A 1 13 ? -2.129 6.763 -4.994 1.00 0.00 13 VAL A CA 19
ATOM 28071 C C . VAL A 1 13 ? -1.138 7.138 -3.891 1.00 0.00 13 VAL A C 19
ATOM 28072 O O . VAL A 1 13 ? -1.415 8.016 -3.075 1.00 0.00 13 VAL A O 19
ATOM 28085 N N . LEU A 1 14 ? -0.004 6.454 -3.901 1.00 0.00 14 LEU A N 19
ATOM 28086 C CA . LEU A 1 14 ? 1.030 6.704 -2.911 1.00 0.00 14 LEU A CA 19
ATOM 28087 C C . LEU A 1 14 ? 2.155 7.521 -3.550 1.00 0.00 14 LEU A C 19
ATOM 28088 O O . LEU A 1 14 ? 2.346 7.478 -4.765 1.00 0.00 14 LEU A O 19
ATOM 28104 N N . HIS A 1 15 ? 2.871 8.246 -2.703 1.00 0.00 15 HIS A N 19
ATOM 28105 C CA . HIS A 1 15 ? 3.972 9.072 -3.170 1.00 0.00 15 HIS A CA 19
ATOM 28106 C C . HIS A 1 15 ? 5.119 9.017 -2.160 1.00 0.00 15 HIS A C 19
ATOM 28107 O O . HIS A 1 15 ? 4.929 8.589 -1.022 1.00 0.00 15 HIS A O 19
ATOM 28121 N N . ARG A 1 16 ? 6.284 9.457 -2.611 1.00 0.00 16 ARG A N 19
ATOM 28122 C CA . ARG A 1 16 ? 7.462 9.463 -1.760 1.00 0.00 16 ARG A CA 19
ATOM 28123 C C . ARG A 1 16 ? 8.139 10.835 -1.801 1.00 0.00 16 ARG A C 19
ATOM 28124 O O . ARG A 1 16 ? 8.788 11.181 -2.787 1.00 0.00 16 ARG A O 19
ATOM 28145 N N . ASP A 1 17 ? 7.965 11.578 -0.718 1.00 0.00 17 ASP A N 19
ATOM 28146 C CA . ASP A 1 17 ? 8.550 12.904 -0.618 1.00 0.00 17 ASP A CA 19
ATOM 28147 C C . ASP A 1 17 ? 10.053 12.814 -0.890 1.00 0.00 17 ASP A C 19
ATOM 28148 O O . ASP A 1 17 ? 10.566 13.477 -1.791 1.00 0.00 17 ASP A O 19
ATOM 28157 N N . SER A 1 18 ? 10.718 11.989 -0.095 1.00 0.00 18 SER A N 19
ATOM 28158 C CA . SER A 1 18 ? 12.152 11.804 -0.239 1.00 0.00 18 SER A CA 19
ATOM 28159 C C . SER A 1 18 ? 12.506 10.323 -0.092 1.00 0.00 18 SER A C 19
ATOM 28160 O O . SER A 1 18 ? 12.828 9.863 1.002 1.00 0.00 18 SER A O 19
ATOM 28168 N N . GLY A 1 19 ? 12.436 9.617 -1.211 1.00 0.00 19 GLY A N 19
ATOM 28169 C CA . GLY A 1 19 ? 12.745 8.197 -1.221 1.00 0.00 19 GLY A CA 19
ATOM 28170 C C . GLY A 1 19 ? 12.179 7.504 0.020 1.00 0.00 19 GLY A C 19
ATOM 28171 O O . GLY A 1 19 ? 12.815 6.613 0.581 1.00 0.00 19 GLY A O 19
ATOM 28175 N N . SER A 1 20 ? 10.991 7.940 0.412 1.00 0.00 20 SER A N 19
ATOM 28176 C CA . SER A 1 20 ? 10.333 7.373 1.577 1.00 0.00 20 SER A CA 19
ATOM 28177 C C . SER A 1 20 ? 8.815 7.486 1.427 1.00 0.00 20 SER A C 19
ATOM 28178 O O . SER A 1 20 ? 8.277 8.589 1.335 1.00 0.00 20 SER A O 19
ATOM 28186 N N . LEU A 1 21 ? 8.166 6.331 1.408 1.00 0.00 21 LEU A N 19
ATOM 28187 C CA . LEU A 1 21 ? 6.720 6.287 1.271 1.00 0.00 21 LEU A CA 19
ATOM 28188 C C . LEU A 1 21 ? 6.075 6.823 2.550 1.00 0.00 21 LEU A C 19
ATOM 28189 O O . LEU A 1 21 ? 4.861 7.015 2.604 1.00 0.00 21 LEU A O 19
ATOM 28205 N N . GLY A 1 22 ? 6.915 7.050 3.549 1.00 0.00 22 GLY A N 19
ATOM 28206 C CA . GLY A 1 22 ? 6.442 7.561 4.824 1.00 0.00 22 GLY A CA 19
ATOM 28207 C C . GLY A 1 22 ? 5.939 6.424 5.717 1.00 0.00 22 GLY A C 19
ATOM 28208 O O . GLY A 1 22 ? 6.400 6.268 6.847 1.00 0.00 22 GLY A O 19
ATOM 28212 N N . PHE A 1 23 ? 5.002 5.660 5.177 1.00 0.00 23 PHE A N 19
ATOM 28213 C CA . PHE A 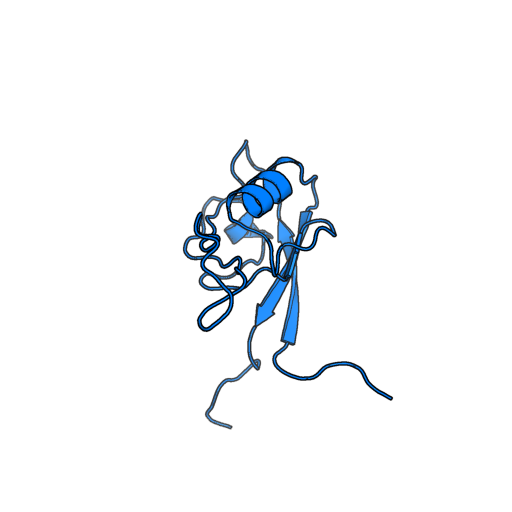1 23 ? 4.432 4.542 5.910 1.00 0.00 23 PHE A CA 19
ATOM 28214 C C . PHE A 1 23 ? 5.406 3.363 5.956 1.00 0.00 23 PHE A C 19
ATOM 28215 O O . PHE A 1 23 ? 6.515 3.448 5.430 1.00 0.00 23 PHE A O 19
ATOM 28232 N N . ASN A 1 24 ? 4.957 2.290 6.590 1.00 0.00 24 ASN A N 19
ATOM 28233 C CA . ASN A 1 24 ? 5.774 1.095 6.712 1.00 0.00 24 ASN A CA 19
ATOM 28234 C C . ASN A 1 24 ? 4.914 -0.137 6.427 1.00 0.00 24 ASN A C 19
ATOM 28235 O O . ASN A 1 24 ? 3.687 -0.068 6.481 1.00 0.00 24 ASN A O 19
ATOM 28246 N N . ILE A 1 25 ? 5.591 -1.237 6.130 1.00 0.00 25 ILE A N 19
ATOM 28247 C CA . ILE A 1 25 ? 4.904 -2.483 5.836 1.00 0.00 25 ILE A CA 19
ATOM 28248 C C . ILE A 1 25 ? 5.486 -3.598 6.707 1.00 0.00 25 ILE A C 19
ATOM 28249 O O . ILE A 1 25 ? 6.600 -3.478 7.214 1.00 0.00 25 ILE A O 19
ATOM 28265 N N . ILE A 1 26 ? 4.706 -4.659 6.854 1.00 0.00 26 ILE A N 19
ATOM 28266 C CA . ILE A 1 26 ? 5.129 -5.795 7.655 1.00 0.00 26 ILE A CA 19
ATOM 28267 C C . ILE A 1 26 ? 5.031 -7.070 6.816 1.00 0.00 26 ILE A C 19
ATOM 28268 O O . ILE A 1 26 ? 4.410 -7.073 5.755 1.00 0.00 26 ILE A O 19
ATOM 28284 N N . GLY A 1 27 ? 5.655 -8.123 7.323 1.00 0.00 27 GLY A N 19
ATOM 28285 C CA . GLY A 1 27 ? 5.646 -9.402 6.633 1.00 0.00 27 GLY A CA 19
ATOM 28286 C C . GLY A 1 27 ? 7.068 -9.853 6.296 1.00 0.00 27 GLY A C 19
ATOM 28287 O O . GLY A 1 27 ? 8.033 -9.366 6.883 1.00 0.00 27 GLY A O 19
ATOM 28291 N N . GLY A 1 28 ? 7.153 -10.779 5.352 1.00 0.00 28 GLY A N 19
ATOM 28292 C CA . GLY A 1 28 ? 8.441 -11.302 4.930 1.00 0.00 28 GLY A CA 19
ATOM 28293 C C . GLY A 1 28 ? 9.223 -11.861 6.121 1.00 0.00 28 GLY A C 19
ATOM 28294 O O . GLY A 1 28 ? 8.890 -11.584 7.272 1.00 0.00 28 GLY A O 19
ATOM 28298 N N . ARG A 1 29 ? 10.248 -12.637 5.802 1.00 0.00 29 ARG A N 19
ATOM 28299 C CA . ARG A 1 29 ? 11.080 -13.238 6.832 1.00 0.00 29 ARG A CA 19
ATOM 28300 C C . ARG A 1 29 ? 12.561 -13.047 6.496 1.00 0.00 29 ARG A C 19
ATOM 28301 O O . ARG A 1 29 ? 12.995 -13.363 5.389 1.00 0.00 29 ARG A O 19
ATOM 28322 N N . PRO A 1 30 ? 13.314 -12.517 7.497 1.00 0.00 30 PRO A N 19
ATOM 28323 C CA . PRO A 1 30 ? 14.736 -12.281 7.318 1.00 0.00 30 PRO A CA 19
ATOM 28324 C C . PRO A 1 30 ? 15.521 -13.593 7.375 1.00 0.00 30 PRO A C 19
ATOM 28325 O O . PRO A 1 30 ? 16.345 -13.789 8.267 1.00 0.00 30 PRO A O 19
ATOM 28336 N N . SER A 1 31 ? 15.239 -14.457 6.411 1.00 0.00 31 SER A N 19
ATOM 28337 C CA . SER A 1 31 ? 15.908 -15.744 6.341 1.00 0.00 31 SER A CA 19
ATOM 28338 C C . SER A 1 31 ? 16.224 -16.090 4.884 1.00 0.00 31 SER A C 19
ATOM 28339 O O . SER A 1 31 ? 15.444 -15.781 3.985 1.00 0.00 31 SER A O 19
ATOM 28347 N N . VAL A 1 32 ? 17.371 -16.728 4.696 1.00 0.00 32 VAL A N 19
ATOM 28348 C CA . VAL A 1 32 ? 17.800 -17.119 3.364 1.00 0.00 32 VAL A CA 19
ATOM 28349 C C . VAL A 1 32 ? 18.172 -18.603 3.369 1.00 0.00 32 VAL A C 19
ATOM 28350 O O . VAL A 1 32 ? 19.301 -18.965 3.042 1.00 0.00 32 VAL A O 19
ATOM 28363 N N . ASP A 1 33 ? 17.200 -19.423 3.742 1.00 0.00 33 ASP A N 19
ATOM 28364 C CA . ASP A 1 33 ? 17.412 -20.860 3.793 1.00 0.00 33 ASP A CA 19
ATOM 28365 C C . ASP A 1 33 ? 17.366 -21.428 2.374 1.00 0.00 33 ASP A C 19
ATOM 28366 O O . ASP A 1 33 ? 18.360 -21.963 1.883 1.00 0.00 33 ASP A O 19
ATOM 28375 N N . ASN A 1 34 ? 16.204 -21.293 1.753 1.00 0.00 34 ASN A N 19
ATOM 28376 C CA . ASN A 1 34 ? 16.016 -21.787 0.400 1.00 0.00 34 ASN A CA 19
ATOM 28377 C C . ASN A 1 34 ? 14.654 -21.325 -0.123 1.00 0.00 34 ASN A C 19
ATOM 28378 O O . ASN A 1 34 ? 14.576 -20.638 -1.140 1.00 0.00 34 ASN A O 19
ATOM 28389 N N . HIS A 1 35 ? 13.614 -21.722 0.597 1.00 0.00 35 HIS A N 19
ATOM 28390 C CA . HIS A 1 35 ? 12.260 -21.357 0.219 1.00 0.00 35 HIS A CA 19
ATOM 28391 C C . HIS A 1 35 ? 11.273 -21.913 1.247 1.00 0.00 35 HIS A C 19
ATOM 28392 O O . HIS A 1 35 ? 11.640 -22.736 2.084 1.00 0.00 35 HIS A O 19
ATOM 28406 N N . ASP A 1 36 ? 10.039 -21.440 1.151 1.00 0.00 36 ASP A N 19
ATOM 28407 C CA . ASP A 1 36 ? 8.996 -21.879 2.063 1.00 0.00 36 ASP A CA 19
ATOM 28408 C C . ASP A 1 36 ? 9.308 -21.370 3.472 1.00 0.00 36 ASP A C 19
ATOM 28409 O O . ASP A 1 36 ? 10.468 -21.130 3.806 1.00 0.00 36 ASP A O 19
ATOM 28418 N N . GLY A 1 37 ? 8.254 -21.220 4.260 1.00 0.00 37 GLY A N 19
ATOM 28419 C CA . GLY A 1 37 ? 8.401 -20.744 5.625 1.00 0.00 37 GLY A CA 19
ATOM 28420 C C . GLY A 1 37 ? 7.201 -21.154 6.481 1.00 0.00 37 GLY A C 19
ATOM 28421 O O . GLY A 1 37 ? 6.931 -22.342 6.649 1.00 0.00 37 GLY A O 19
ATOM 28425 N N . SER A 1 38 ? 6.513 -20.147 6.999 1.00 0.00 38 SER A N 19
ATOM 28426 C CA . SER A 1 38 ? 5.348 -20.388 7.834 1.00 0.00 38 SER A CA 19
ATOM 28427 C C . SER A 1 38 ? 4.501 -19.118 7.929 1.00 0.00 38 SER A C 19
ATOM 28428 O O . SER A 1 38 ? 3.375 -19.080 7.436 1.00 0.00 38 SER A O 19
ATOM 28436 N N . SER A 1 39 ? 5.076 -18.108 8.567 1.00 0.00 39 SER A N 19
ATOM 28437 C CA . SER A 1 39 ? 4.387 -16.840 8.733 1.00 0.00 39 SER A CA 19
ATOM 28438 C C . SER A 1 39 ? 5.276 -15.694 8.244 1.00 0.00 39 SER A C 19
ATOM 28439 O O . SER A 1 39 ? 5.927 -15.024 9.044 1.00 0.00 39 SER A O 19
ATOM 28447 N N . SER A 1 40 ? 5.273 -15.504 6.933 1.00 0.00 40 SER A N 19
ATOM 28448 C CA . SER A 1 40 ? 6.071 -14.451 6.328 1.00 0.00 40 SER A CA 19
ATOM 28449 C C . SER A 1 40 ? 5.912 -14.483 4.807 1.00 0.00 40 SER A C 19
ATOM 28450 O O . SER A 1 40 ? 6.508 -15.322 4.134 1.00 0.00 40 SER A O 19
ATOM 28458 N N . GLU A 1 41 ? 5.104 -13.558 4.309 1.00 0.00 41 GLU A N 19
ATOM 28459 C CA . GLU A 1 41 ? 4.859 -13.469 2.880 1.00 0.00 41 GLU A CA 19
ATOM 28460 C C . GLU A 1 41 ? 3.796 -12.408 2.588 1.00 0.00 41 GLU A C 19
ATOM 28461 O O . GLU A 1 41 ? 3.839 -11.750 1.550 1.00 0.00 41 GLU A O 19
ATOM 28473 N N . GLY A 1 42 ? 2.867 -12.275 3.523 1.00 0.00 42 GLY A N 19
ATOM 28474 C CA . GLY A 1 42 ? 1.794 -11.305 3.380 1.00 0.00 42 GLY A CA 19
ATOM 28475 C C . GLY A 1 42 ? 2.262 -9.906 3.786 1.00 0.00 42 GLY A C 19
ATOM 28476 O O . GLY A 1 42 ? 2.751 -9.710 4.897 1.00 0.00 42 GLY A O 19
ATOM 28480 N N . ILE A 1 43 ? 2.096 -8.971 2.863 1.00 0.00 43 ILE A N 19
ATOM 28481 C CA . ILE A 1 43 ? 2.495 -7.596 3.110 1.00 0.00 43 ILE A CA 19
ATOM 28482 C C . ILE A 1 43 ? 1.299 -6.812 3.656 1.00 0.00 43 ILE A C 19
ATOM 28483 O O . ILE A 1 43 ? 0.215 -6.843 3.076 1.00 0.00 43 ILE A O 19
ATOM 28499 N N . PHE A 1 44 ? 1.537 -6.129 4.766 1.00 0.00 44 PHE A N 19
ATOM 28500 C CA . PHE A 1 44 ? 0.493 -5.339 5.396 1.00 0.00 44 PHE A CA 19
ATOM 28501 C C . PHE A 1 44 ? 1.061 -4.041 5.974 1.00 0.00 44 PHE A C 19
ATOM 28502 O O . PHE A 1 44 ? 2.264 -3.938 6.214 1.00 0.00 44 PHE A O 19
ATOM 28519 N N . VAL A 1 45 ? 0.170 -3.083 6.182 1.00 0.00 45 VAL A N 19
ATOM 28520 C CA . VAL A 1 45 ? 0.568 -1.796 6.727 1.00 0.00 45 VAL A CA 19
ATOM 28521 C C . VAL A 1 45 ? 0.245 -1.760 8.223 1.00 0.00 45 VAL A C 19
ATOM 28522 O O . VAL A 1 45 ? -0.914 -1.886 8.615 1.00 0.00 45 VAL A O 19
ATOM 28535 N N . SER A 1 46 ? 1.292 -1.587 9.017 1.00 0.00 46 SER A N 19
ATOM 28536 C CA . SER A 1 46 ? 1.135 -1.532 10.460 1.00 0.00 46 SER A CA 19
ATOM 28537 C C . SER A 1 46 ? 1.500 -0.138 10.974 1.00 0.00 46 SER A C 19
ATOM 28538 O O . SER A 1 46 ? 1.346 0.151 12.160 1.00 0.00 46 SER A O 19
ATOM 28546 N N . LYS A 1 47 ? 1.976 0.690 10.056 1.00 0.00 47 LYS A N 19
ATOM 28547 C CA . LYS A 1 47 ? 2.364 2.047 10.401 1.00 0.00 47 LYS A CA 19
ATOM 28548 C C . LYS A 1 47 ? 1.967 2.991 9.265 1.00 0.00 47 LYS A C 19
ATOM 28549 O O . LYS A 1 47 ? 1.994 2.608 8.096 1.00 0.00 47 LYS A O 19
ATOM 28568 N N . ILE A 1 48 ? 1.608 4.208 9.647 1.00 0.00 48 ILE A N 19
ATOM 28569 C CA . ILE A 1 48 ? 1.206 5.210 8.675 1.00 0.00 48 ILE A CA 19
ATOM 28570 C C . ILE A 1 48 ? 1.469 6.604 9.247 1.00 0.00 48 ILE A C 19
ATOM 28571 O O . ILE A 1 48 ? 0.835 7.010 10.219 1.00 0.00 48 ILE A O 19
ATOM 28587 N N . VAL A 1 49 ? 2.407 7.299 8.619 1.00 0.00 49 VAL A N 19
ATOM 28588 C CA . VAL A 1 49 ? 2.763 8.639 9.053 1.00 0.00 49 VAL A CA 19
ATOM 28589 C C . VAL A 1 49 ? 1.628 9.602 8.701 1.00 0.00 49 VAL A C 19
ATOM 28590 O O . VAL A 1 49 ? 1.054 9.521 7.616 1.00 0.00 49 VAL A O 19
ATOM 28603 N N . ASP A 1 50 ? 1.337 10.492 9.639 1.00 0.00 50 ASP A N 19
ATOM 28604 C CA . ASP A 1 50 ? 0.281 11.470 9.441 1.00 0.00 50 ASP A CA 19
ATOM 28605 C C . ASP A 1 50 ? 0.706 12.460 8.354 1.00 0.00 50 ASP A C 19
ATOM 28606 O O . ASP A 1 50 ? 0.354 12.294 7.187 1.00 0.00 50 ASP A O 19
ATOM 28615 N N . SER A 1 51 ? 1.455 13.468 8.776 1.00 0.00 51 SER A N 19
ATOM 28616 C CA . SER A 1 51 ? 1.931 14.484 7.853 1.00 0.00 51 SER A CA 19
ATOM 28617 C C . SER A 1 51 ? 2.515 13.823 6.602 1.00 0.00 51 SER A C 19
ATOM 28618 O O . SER A 1 51 ? 2.561 14.435 5.536 1.00 0.00 51 SER A O 19
ATOM 28626 N N . GLY A 1 52 ? 2.947 12.582 6.775 1.00 0.00 52 GLY A N 19
ATOM 28627 C CA . GLY A 1 52 ? 3.526 11.832 5.674 1.00 0.00 52 GLY A CA 19
ATOM 28628 C C . GLY A 1 52 ? 2.606 11.853 4.451 1.00 0.00 52 GLY A C 19
ATOM 28629 O O . GLY A 1 52 ? 1.402 12.074 4.580 1.00 0.00 52 GLY A O 19
ATOM 28633 N N . PRO A 1 53 ? 3.223 11.615 3.263 1.00 0.00 53 PRO A N 19
ATOM 28634 C CA . PRO A 1 53 ? 2.473 11.605 2.019 1.00 0.00 53 PRO A CA 19
ATOM 28635 C C . PRO A 1 53 ? 1.647 10.323 1.887 1.00 0.00 53 PRO A C 19
ATOM 28636 O O . PRO A 1 53 ? 0.780 10.226 1.020 1.00 0.00 53 PRO A O 19
ATOM 28647 N N . ALA A 1 54 ? 1.946 9.372 2.759 1.00 0.00 54 ALA A N 19
ATOM 28648 C CA . ALA A 1 54 ? 1.243 8.101 2.751 1.00 0.00 54 ALA A CA 19
ATOM 28649 C C . ALA A 1 54 ? -0.166 8.299 3.312 1.00 0.00 54 ALA A C 19
ATOM 28650 O O . ALA A 1 54 ? -1.122 7.697 2.825 1.00 0.00 54 ALA A O 19
ATOM 28657 N N . ALA A 1 55 ? -0.251 9.145 4.328 1.00 0.00 55 ALA A N 19
ATOM 28658 C CA . ALA A 1 55 ? -1.528 9.430 4.960 1.00 0.00 55 ALA A CA 19
ATOM 28659 C C . ALA A 1 55 ? -2.139 10.681 4.324 1.00 0.00 55 ALA A C 19
ATOM 28660 O O . ALA A 1 55 ? -3.338 10.721 4.053 1.00 0.00 55 ALA A O 19
ATOM 28667 N N . LYS A 1 56 ? -1.287 11.671 4.106 1.00 0.00 56 LYS A N 19
ATOM 28668 C CA . LYS A 1 56 ? -1.728 12.920 3.507 1.00 0.00 56 LYS A CA 19
ATOM 28669 C C . LYS A 1 56 ? -2.622 12.615 2.304 1.00 0.00 56 LYS A C 19
ATOM 28670 O O . LYS A 1 56 ? -3.847 12.617 2.420 1.00 0.00 56 LYS A O 19
ATOM 28689 N N . GLU A 1 57 ? -1.976 12.360 1.176 1.00 0.00 57 GLU A N 19
ATOM 28690 C CA . GLU A 1 57 ? -2.697 12.055 -0.048 1.00 0.00 57 GLU A CA 19
ATOM 28691 C C . GLU A 1 57 ? -2.692 10.547 -0.305 1.00 0.00 57 GLU A C 19
ATOM 28692 O O . GLU A 1 57 ? -3.644 10.005 -0.864 1.00 0.00 57 GLU A O 19
ATOM 28704 N N . GLY A 1 58 ? -1.609 9.911 0.117 1.00 0.00 58 GLY A N 19
ATOM 28705 C CA . GLY A 1 58 ? -1.467 8.475 -0.061 1.00 0.00 58 GLY A CA 19
ATOM 28706 C C . GLY A 1 58 ? -2.835 7.794 -0.133 1.00 0.00 58 GLY A C 19
ATOM 28707 O O . GLY A 1 58 ? -3.211 7.258 -1.174 1.00 0.00 58 GLY A O 19
ATOM 28711 N N . GLY A 1 59 ? -3.542 7.837 0.987 1.00 0.00 59 GLY A N 19
ATOM 28712 C CA . GLY A 1 59 ? -4.860 7.230 1.064 1.00 0.00 59 GLY A CA 19
ATOM 28713 C C . GLY A 1 59 ? -4.798 5.872 1.766 1.00 0.00 59 GLY A C 19
ATOM 28714 O O . GLY A 1 59 ? -5.816 5.196 1.908 1.00 0.00 59 GLY A O 19
ATOM 28718 N N . LEU A 1 60 ? -3.594 5.513 2.185 1.00 0.00 60 LEU A N 19
ATOM 28719 C CA . LEU A 1 60 ? -3.386 4.247 2.869 1.00 0.00 60 LEU A CA 19
ATOM 28720 C C . LEU A 1 60 ? -4.028 4.311 4.256 1.00 0.00 60 LEU A C 19
ATOM 28721 O O . LEU A 1 60 ? -4.421 5.383 4.714 1.00 0.00 60 LEU A O 19
ATOM 28737 N N . GLN A 1 61 ? -4.114 3.149 4.887 1.00 0.00 61 GLN A N 19
ATOM 28738 C CA . GLN A 1 61 ? -4.701 3.059 6.213 1.00 0.00 61 GLN A CA 19
ATOM 28739 C C . GLN A 1 61 ? -4.122 1.863 6.971 1.00 0.00 61 GLN A C 19
ATOM 28740 O O . GLN A 1 61 ? -4.119 0.743 6.461 1.00 0.00 61 GLN A O 19
ATOM 28754 N N . ILE A 1 62 ? -3.645 2.140 8.175 1.00 0.00 62 ILE A N 19
ATOM 28755 C CA . ILE A 1 62 ? -3.064 1.100 9.008 1.00 0.00 62 ILE A CA 19
ATOM 28756 C C . ILE A 1 62 ? -3.940 -0.152 8.937 1.00 0.00 62 ILE A C 19
ATOM 28757 O O . ILE A 1 62 ? -5.150 -0.057 8.736 1.00 0.00 62 ILE A O 19
ATOM 28773 N N . HIS A 1 63 ? -3.295 -1.297 9.108 1.00 0.00 63 HIS A N 19
ATOM 28774 C CA . HIS A 1 63 ? -4.000 -2.567 9.066 1.00 0.00 63 HIS A CA 19
ATOM 28775 C C . HIS A 1 63 ? -4.630 -2.758 7.685 1.00 0.00 63 HIS A C 19
ATOM 28776 O O . HIS A 1 63 ? -5.813 -3.077 7.577 1.00 0.00 63 HIS A O 19
ATOM 28790 N N . ASP A 1 64 ? -3.811 -2.557 6.663 1.00 0.00 64 ASP A N 19
ATOM 28791 C CA . ASP A 1 64 ? -4.274 -2.703 5.293 1.00 0.00 64 ASP A CA 19
ATOM 28792 C C . ASP A 1 64 ? -3.248 -3.514 4.498 1.00 0.00 64 ASP A C 19
ATOM 28793 O O . ASP A 1 64 ? -2.069 -3.164 4.461 1.00 0.00 64 ASP A O 19
ATOM 28802 N N . ARG A 1 65 ? -3.734 -4.580 3.880 1.00 0.00 65 ARG A N 19
ATOM 28803 C CA . ARG A 1 65 ? -2.875 -5.443 3.088 1.00 0.00 65 ARG A CA 19
ATOM 28804 C C . ARG A 1 65 ? -2.752 -4.904 1.661 1.00 0.00 65 ARG A C 19
ATOM 28805 O O . ARG A 1 65 ? -3.758 -4.672 0.993 1.00 0.00 65 ARG A O 19
ATOM 28826 N N . ILE A 1 66 ? -1.511 -4.720 1.237 1.00 0.00 66 ILE A N 19
ATOM 28827 C CA . ILE A 1 66 ? -1.243 -4.213 -0.098 1.00 0.00 66 ILE A CA 19
ATOM 28828 C C . ILE A 1 66 ? -1.442 -5.338 -1.116 1.00 0.00 66 ILE A C 19
ATOM 28829 O O . ILE A 1 66 ? -0.947 -6.447 -0.925 1.00 0.00 66 ILE A O 19
ATOM 28845 N N . ILE A 1 67 ? -2.167 -5.012 -2.176 1.00 0.00 67 ILE A N 19
ATOM 28846 C CA . ILE A 1 67 ? -2.438 -5.981 -3.224 1.00 0.00 67 ILE A CA 19
ATOM 28847 C C . ILE A 1 67 ? -1.472 -5.750 -4.388 1.00 0.00 67 ILE A C 19
ATOM 28848 O O . ILE A 1 67 ? -0.755 -6.663 -4.796 1.00 0.00 67 ILE A O 19
ATOM 28864 N N . GLU A 1 68 ? -1.484 -4.524 -4.890 1.00 0.00 68 GLU A N 19
ATOM 28865 C CA . GLU A 1 68 ? -0.619 -4.160 -5.999 1.00 0.00 68 GLU A CA 19
ATOM 28866 C C . GLU A 1 68 ? -0.003 -2.780 -5.762 1.00 0.00 68 GLU A C 19
ATOM 28867 O O . GLU A 1 68 ? -0.567 -1.961 -5.038 1.00 0.00 68 GLU A O 19
ATOM 28879 N N . VAL A 1 69 ? 1.145 -2.564 -6.386 1.00 0.00 69 VAL A N 19
ATOM 28880 C CA . VAL A 1 69 ? 1.844 -1.297 -6.252 1.00 0.00 69 VAL A CA 19
ATOM 28881 C C . VAL A 1 69 ? 2.446 -0.906 -7.603 1.00 0.00 69 VAL A C 19
ATOM 28882 O O . VAL A 1 69 ? 3.326 -1.596 -8.117 1.00 0.00 69 VAL A O 19
ATOM 28895 N N . ASN A 1 70 ? 1.949 0.198 -8.140 1.00 0.00 70 ASN A N 19
ATOM 28896 C CA . ASN A 1 70 ? 2.427 0.689 -9.422 1.00 0.00 70 ASN A CA 19
ATOM 28897 C C . ASN A 1 70 ? 2.286 -0.416 -10.471 1.00 0.00 70 ASN A C 19
ATOM 28898 O O . ASN A 1 70 ? 2.929 -0.368 -11.518 1.00 0.00 70 ASN A O 19
ATOM 28909 N N . GLY A 1 71 ? 1.439 -1.385 -10.153 1.00 0.00 71 GLY A N 19
ATOM 28910 C CA . GLY A 1 71 ? 1.205 -2.499 -11.056 1.00 0.00 71 GLY A CA 19
ATOM 28911 C C . GLY A 1 71 ? 1.961 -3.747 -10.594 1.00 0.00 71 GLY A C 19
ATOM 28912 O O . GLY A 1 71 ? 1.823 -4.816 -11.187 1.00 0.00 71 GLY A O 19
ATOM 28916 N N . ARG A 1 72 ? 2.744 -3.569 -9.540 1.00 0.00 72 ARG A N 19
ATOM 28917 C CA . ARG A 1 72 ? 3.522 -4.667 -8.992 1.00 0.00 72 ARG A CA 19
ATOM 28918 C C . ARG A 1 72 ? 2.740 -5.369 -7.881 1.00 0.00 72 ARG A C 19
ATOM 28919 O O . ARG A 1 72 ? 2.198 -4.717 -6.990 1.00 0.00 72 ARG A O 19
ATOM 28940 N N . ASP A 1 73 ? 2.705 -6.691 -7.970 1.00 0.00 73 ASP A N 19
ATOM 28941 C CA . ASP A 1 73 ? 1.997 -7.489 -6.983 1.00 0.00 73 ASP A CA 19
ATOM 28942 C C . ASP A 1 73 ? 2.889 -7.680 -5.755 1.00 0.00 73 ASP A C 19
ATOM 28943 O O . ASP A 1 73 ? 4.047 -8.074 -5.879 1.00 0.00 73 ASP A O 19
ATOM 28952 N N . LEU A 1 74 ? 2.314 -7.393 -4.596 1.00 0.00 74 LEU A N 19
ATOM 28953 C CA . LEU A 1 74 ? 3.042 -7.528 -3.346 1.00 0.00 74 LEU A CA 19
ATOM 28954 C C . LEU A 1 74 ? 2.264 -8.449 -2.404 1.00 0.00 74 LEU A C 19
ATOM 28955 O O . LEU A 1 74 ? 2.670 -8.664 -1.263 1.00 0.00 74 LEU A O 19
ATOM 28971 N N . SER A 1 75 ? 1.158 -8.969 -2.918 1.00 0.00 75 SER A N 19
ATOM 28972 C CA . SER A 1 75 ? 0.319 -9.863 -2.137 1.00 0.00 75 SER A CA 19
ATOM 28973 C C . SER A 1 75 ? 1.118 -11.099 -1.720 1.00 0.00 75 SER A C 19
ATOM 28974 O O . SER A 1 75 ? 0.976 -11.585 -0.599 1.00 0.00 75 SER A O 19
ATOM 28982 N N . ARG A 1 76 ? 1.940 -11.573 -2.645 1.00 0.00 76 ARG A N 19
ATOM 28983 C CA . ARG A 1 76 ? 2.761 -12.744 -2.387 1.00 0.00 76 ARG A CA 19
ATOM 28984 C C . ARG A 1 76 ? 4.241 -12.358 -2.357 1.00 0.00 76 ARG A C 19
ATOM 28985 O O . ARG A 1 76 ? 5.111 -13.208 -2.539 1.00 0.00 76 ARG A O 19
ATOM 29006 N N . ALA A 1 77 ? 4.481 -11.076 -2.127 1.00 0.00 77 ALA A N 19
ATOM 29007 C CA . ALA A 1 77 ? 5.841 -10.567 -2.071 1.00 0.00 77 ALA A CA 19
ATOM 29008 C C . ALA A 1 77 ? 6.265 -10.418 -0.609 1.00 0.00 77 ALA A C 19
ATOM 29009 O O . ALA A 1 77 ? 5.433 -10.498 0.294 1.00 0.00 77 ALA A O 19
ATOM 29016 N N . THR A 1 78 ? 7.559 -10.203 -0.420 1.00 0.00 78 THR A N 19
ATOM 29017 C CA . THR A 1 78 ? 8.104 -10.042 0.917 1.00 0.00 78 THR A CA 19
ATOM 29018 C C . THR A 1 78 ? 8.377 -8.565 1.207 1.00 0.00 78 THR A C 19
ATOM 29019 O O . THR A 1 78 ? 8.373 -7.739 0.296 1.00 0.00 78 THR A O 19
ATOM 29030 N N . HIS A 1 79 ? 8.609 -8.278 2.480 1.00 0.00 79 HIS A N 19
ATOM 29031 C CA . HIS A 1 79 ? 8.884 -6.915 2.901 1.00 0.00 79 HIS A CA 19
ATOM 29032 C C . HIS A 1 79 ? 9.988 -6.320 2.025 1.00 0.00 79 HIS A C 19
ATOM 29033 O O . HIS A 1 79 ? 9.910 -5.159 1.625 1.00 0.00 79 HIS A O 19
ATOM 29047 N N . ASP A 1 80 ? 10.990 -7.142 1.752 1.00 0.00 80 ASP A N 19
ATOM 29048 C CA . ASP A 1 80 ? 12.109 -6.711 0.930 1.00 0.00 80 ASP A CA 19
ATOM 29049 C C . ASP A 1 80 ? 11.592 -6.290 -0.447 1.00 0.00 80 ASP A C 19
ATOM 29050 O O . ASP A 1 80 ? 11.888 -5.192 -0.916 1.00 0.00 80 ASP A O 19
ATOM 29059 N N . GLN A 1 81 ? 10.827 -7.185 -1.056 1.00 0.00 81 GLN A N 19
ATOM 29060 C CA . GLN A 1 81 ? 10.267 -6.920 -2.370 1.00 0.00 81 GLN A CA 19
ATOM 29061 C C . GLN A 1 81 ? 9.324 -5.716 -2.312 1.00 0.00 81 GLN A C 19
ATOM 29062 O O . GLN A 1 81 ? 9.426 -4.803 -3.130 1.00 0.00 81 GLN A O 19
ATOM 29076 N N . ALA A 1 82 ? 8.428 -5.753 -1.337 1.00 0.00 82 ALA A N 19
ATOM 29077 C CA . ALA A 1 82 ? 7.468 -4.676 -1.161 1.00 0.00 82 ALA A CA 19
ATOM 29078 C C . ALA A 1 82 ? 8.210 -3.339 -1.119 1.00 0.00 82 ALA A C 19
ATOM 29079 O O . ALA A 1 82 ? 7.855 -2.405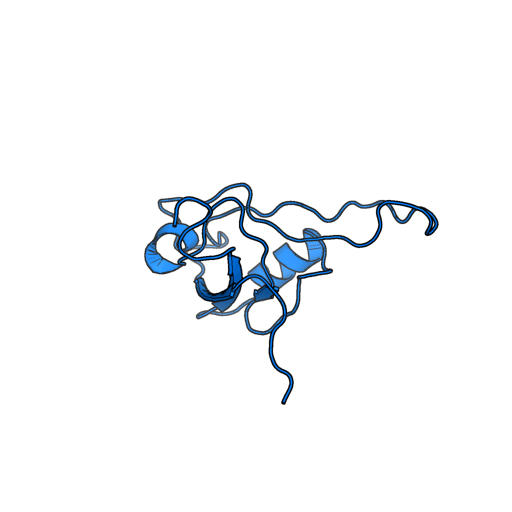 -1.837 1.00 0.00 82 ALA A O 19
ATOM 29086 N N . VAL A 1 83 ? 9.228 -3.289 -0.272 1.00 0.00 83 VAL A N 19
ATOM 29087 C CA . VAL A 1 83 ? 10.023 -2.082 -0.127 1.00 0.00 83 VAL A CA 19
ATOM 29088 C C . VAL A 1 83 ? 10.611 -1.698 -1.486 1.00 0.00 83 VAL A C 19
ATOM 29089 O O . VAL A 1 83 ? 10.409 -0.581 -1.961 1.00 0.00 83 VAL A O 19
ATOM 29102 N N . GLU A 1 84 ? 11.327 -2.645 -2.074 1.00 0.00 84 GLU A N 19
ATOM 29103 C CA . GLU A 1 84 ? 11.946 -2.420 -3.369 1.00 0.00 84 GLU A CA 19
ATOM 29104 C C . GLU A 1 84 ? 10.905 -1.925 -4.376 1.00 0.00 84 GLU A C 19
ATOM 29105 O O . GLU A 1 84 ? 11.148 -0.962 -5.102 1.00 0.00 84 GLU A O 19
ATOM 29117 N N . ALA A 1 85 ? 9.769 -2.606 -4.387 1.00 0.00 85 ALA A N 19
ATOM 29118 C CA . ALA A 1 85 ? 8.691 -2.247 -5.293 1.00 0.00 85 ALA A CA 19
ATOM 29119 C C . ALA A 1 85 ? 8.378 -0.757 -5.142 1.00 0.00 85 ALA A C 19
ATOM 29120 O O . ALA A 1 85 ? 8.315 -0.030 -6.132 1.00 0.00 85 ALA A O 19
ATOM 29127 N N . PHE A 1 86 ? 8.191 -0.348 -3.896 1.00 0.00 86 PHE A N 19
ATOM 29128 C CA . PHE A 1 86 ? 7.886 1.043 -3.603 1.00 0.00 86 PHE A CA 19
ATOM 29129 C C . PHE A 1 86 ? 9.090 1.941 -3.896 1.00 0.00 86 PHE A C 19
ATOM 29130 O O . PHE A 1 86 ? 8.930 3.129 -4.169 1.00 0.00 86 PHE A O 19
ATOM 29147 N N . LYS A 1 87 ? 10.268 1.338 -3.828 1.00 0.00 87 LYS A N 19
ATOM 29148 C CA . LYS A 1 87 ? 11.498 2.069 -4.082 1.00 0.00 87 LYS A CA 19
ATOM 29149 C C . LYS A 1 87 ? 11.628 2.334 -5.583 1.00 0.00 87 LYS A C 19
ATOM 29150 O O . LYS A 1 87 ? 11.982 3.438 -5.994 1.00 0.00 87 LYS A O 19
ATOM 29169 N N . THR A 1 88 ? 11.333 1.303 -6.362 1.00 0.00 88 THR A N 19
ATOM 29170 C CA . THR A 1 88 ? 11.413 1.411 -7.809 1.00 0.00 88 THR A CA 19
ATOM 29171 C C . THR A 1 88 ? 10.094 1.939 -8.377 1.00 0.00 88 THR A C 19
ATOM 29172 O O . THR A 1 88 ? 9.956 2.099 -9.589 1.00 0.00 88 THR A O 19
ATOM 29183 N N . ALA A 1 89 ? 9.158 2.195 -7.475 1.00 0.00 89 ALA A N 19
ATOM 29184 C CA . ALA A 1 89 ? 7.855 2.702 -7.871 1.00 0.00 89 ALA A CA 19
ATOM 29185 C C . ALA A 1 89 ? 7.992 4.164 -8.302 1.00 0.00 89 ALA A C 19
ATOM 29186 O O . ALA A 1 89 ? 8.905 4.862 -7.864 1.00 0.00 89 ALA A O 19
ATOM 29193 N N . LYS A 1 90 ? 7.069 4.585 -9.154 1.00 0.00 90 LYS A N 19
ATOM 29194 C CA . LYS A 1 90 ? 7.074 5.951 -9.649 1.00 0.00 90 LYS A CA 19
ATOM 29195 C C . LYS A 1 90 ? 5.687 6.566 -9.452 1.00 0.00 90 LYS A C 19
ATOM 29196 O O . LYS A 1 90 ? 4.676 5.873 -9.557 1.00 0.00 90 LYS A O 19
ATOM 29215 N N . GLU A 1 91 ? 5.683 7.860 -9.169 1.00 0.00 91 GLU A N 19
ATOM 29216 C CA . GLU A 1 91 ? 4.437 8.576 -8.956 1.00 0.00 91 GLU A CA 19
ATOM 29217 C C . GLU A 1 91 ? 3.837 9.008 -10.296 1.00 0.00 91 GLU A C 19
ATOM 29218 O O . GLU A 1 91 ? 4.565 9.381 -11.214 1.00 0.00 91 GLU A O 19
ATOM 29230 N N . PRO A 1 92 ? 2.481 8.942 -10.367 1.00 0.00 92 PRO A N 19
ATOM 29231 C CA . PRO A 1 92 ? 1.694 8.489 -9.233 1.00 0.00 92 PRO A CA 19
ATOM 29232 C C . PRO A 1 92 ? 1.794 6.971 -9.067 1.00 0.00 92 PRO A C 19
ATOM 29233 O O . PRO A 1 92 ? 1.693 6.228 -10.042 1.00 0.00 92 PRO A O 19
ATOM 29244 N N . ILE A 1 93 ? 1.991 6.555 -7.824 1.00 0.00 93 ILE A N 19
ATOM 29245 C CA . ILE A 1 93 ? 2.106 5.140 -7.518 1.00 0.00 93 ILE A CA 19
ATOM 29246 C C . ILE A 1 93 ? 0.714 4.566 -7.247 1.00 0.00 93 ILE A C 19
ATOM 29247 O O . ILE A 1 93 ? 0.075 4.919 -6.257 1.00 0.00 93 ILE A O 19
ATOM 29263 N N . VAL A 1 94 ? 0.284 3.691 -8.144 1.00 0.00 94 VAL A N 19
ATOM 29264 C CA . VAL A 1 94 ? -1.020 3.065 -8.014 1.00 0.00 94 VAL A CA 19
ATOM 29265 C C . VAL A 1 94 ? -0.918 1.878 -7.055 1.00 0.00 94 VAL A C 19
ATOM 29266 O O . VAL A 1 94 ? -0.302 0.864 -7.380 1.00 0.00 94 VAL A O 19
ATOM 29279 N N . VAL A 1 95 ? -1.532 2.043 -5.892 1.00 0.00 95 VAL A N 19
ATOM 29280 C CA . VAL A 1 95 ? -1.517 0.997 -4.883 1.00 0.00 95 VAL A CA 19
ATOM 29281 C C . VAL A 1 95 ? -2.955 0.573 -4.574 1.00 0.00 95 VAL A C 19
ATOM 29282 O O . VAL A 1 95 ? -3.881 1.373 -4.695 1.00 0.00 95 VAL A O 19
ATOM 29295 N N . GLN A 1 96 ? -3.095 -0.684 -4.181 1.00 0.00 96 GLN A N 19
ATOM 29296 C CA . GLN A 1 96 ? -4.404 -1.224 -3.853 1.00 0.00 96 GLN A CA 19
ATOM 29297 C C . GLN A 1 96 ? -4.338 -2.024 -2.551 1.00 0.00 96 GLN A C 19
ATOM 29298 O O . GLN A 1 96 ? -3.315 -2.634 -2.245 1.00 0.00 96 GLN A O 19
ATOM 29312 N N . VAL A 1 97 ? -5.442 -1.995 -1.819 1.00 0.00 97 VAL A N 19
ATOM 29313 C CA . VAL A 1 97 ? -5.522 -2.709 -0.556 1.00 0.00 97 VAL A CA 19
ATOM 29314 C C . VAL A 1 97 ? -6.820 -3.518 -0.514 1.00 0.00 97 VAL A C 19
ATOM 29315 O O . VAL A 1 97 ? -7.751 -3.243 -1.270 1.00 0.00 97 VAL A O 19
ATOM 29328 N N . LEU A 1 98 ? -6.841 -4.498 0.377 1.00 0.00 98 LEU A N 19
ATOM 29329 C CA . LEU A 1 98 ? -8.010 -5.347 0.528 1.00 0.00 98 LEU A CA 19
ATOM 29330 C C . LEU A 1 98 ? -8.737 -4.982 1.823 1.00 0.00 98 LEU A C 19
ATOM 29331 O O . LEU A 1 98 ? -8.218 -5.208 2.916 1.00 0.00 98 LEU A O 19
ATOM 29347 N N . ARG A 1 99 ? -9.927 -4.424 1.659 1.00 0.00 99 ARG A N 19
ATOM 29348 C CA . ARG A 1 99 ? -10.731 -4.026 2.802 1.00 0.00 99 ARG A CA 19
ATOM 29349 C C . ARG A 1 99 ? -11.915 -4.979 2.977 1.00 0.00 99 ARG A C 19
ATOM 29350 O O . ARG A 1 99 ? -12.557 -5.362 2.001 1.00 0.00 99 ARG A O 19
ATOM 29371 N N . ARG A 1 100 ? -12.168 -5.334 4.228 1.00 0.00 100 ARG A N 19
ATOM 29372 C CA . ARG A 1 100 ? -13.263 -6.235 4.543 1.00 0.00 100 ARG A CA 19
ATOM 29373 C C . ARG A 1 100 ? -14.581 -5.679 3.999 1.00 0.00 100 ARG A C 19
ATOM 29374 O O . ARG A 1 100 ? -14.633 -4.543 3.531 1.00 0.00 100 ARG A O 19
ATOM 29395 N N . THR A 1 101 ? -15.613 -6.506 4.080 1.00 0.00 101 THR A N 19
ATOM 29396 C CA . THR A 1 101 ? -16.927 -6.111 3.601 1.00 0.00 101 THR A CA 19
ATOM 29397 C C . THR A 1 101 ? -17.368 -4.807 4.269 1.00 0.00 101 THR A C 19
ATOM 29398 O O . THR A 1 101 ? -17.229 -4.648 5.481 1.00 0.00 101 THR A O 19
ATOM 29409 N N . SER A 1 102 ? -17.892 -3.908 3.449 1.00 0.00 102 SER A N 19
ATOM 29410 C CA . SER A 1 102 ? -18.355 -2.623 3.945 1.00 0.00 102 SER A CA 19
ATOM 29411 C C . SER A 1 102 ? -19.860 -2.677 4.213 1.00 0.00 102 SER A C 19
ATOM 29412 O O . SER A 1 102 ? -20.544 -3.592 3.757 1.00 0.00 102 SER A O 19
ATOM 29420 N N . GLY A 1 103 ? -20.333 -1.685 4.953 1.00 0.00 103 GLY A N 19
ATOM 29421 C CA . GLY A 1 103 ? -21.745 -1.607 5.288 1.00 0.00 103 GLY A CA 19
ATOM 29422 C C . GLY A 1 103 ? -22.103 -0.225 5.838 1.00 0.00 103 GLY A C 19
ATOM 29423 O O . GLY A 1 103 ? -21.540 0.782 5.411 1.00 0.00 103 GLY A O 19
ATOM 29427 N N . PRO A 1 104 ? -23.063 -0.221 6.801 1.00 0.00 104 PRO A N 19
ATOM 29428 C CA . PRO A 1 104 ? -23.503 1.021 7.413 1.00 0.00 104 PRO A CA 19
ATOM 29429 C C . PRO A 1 104 ? -22.460 1.545 8.402 1.00 0.00 104 PRO A C 19
ATOM 29430 O O . PRO A 1 104 ? -21.962 0.795 9.240 1.00 0.00 104 PRO A O 19
ATOM 29441 N N . SER A 1 105 ? -22.160 2.829 8.271 1.00 0.00 105 SER A N 19
ATOM 29442 C CA . SER A 1 105 ? -21.185 3.462 9.143 1.00 0.00 105 SER A CA 19
ATOM 29443 C C . SER A 1 105 ? -21.876 4.488 10.043 1.00 0.00 105 SER A C 19
ATOM 29444 O O . SER A 1 105 ? -23.023 4.859 9.800 1.00 0.00 105 SER A O 19
ATOM 29452 N N . SER A 1 106 ? -21.149 4.916 11.065 1.00 0.00 106 SER A N 19
ATOM 29453 C CA . SER A 1 106 ? -21.678 5.892 12.003 1.00 0.00 106 SER A CA 19
ATOM 29454 C C . SER A 1 106 ? -20.564 6.385 12.928 1.00 0.00 106 SER A C 19
ATOM 29455 O O . SER A 1 106 ? -19.974 5.600 13.670 1.00 0.00 106 SER A O 19
ATOM 29463 N N . GLY A 1 107 ? -20.309 7.683 12.855 1.00 0.00 107 GLY A N 19
ATOM 29464 C CA . GLY A 1 107 ? -19.276 8.290 13.677 1.00 0.00 107 GLY A CA 19
ATOM 29465 C C . GLY A 1 107 ? -18.043 7.389 13.763 1.00 0.00 107 GLY A C 19
ATOM 29466 O O . GLY A 1 107 ? -17.707 6.892 14.837 1.00 0.00 107 GLY A O 19
ATOM 29470 N N . GLY A 1 1 ? -20.167 -17.312 -9.831 1.00 0.00 1 GLY A N 20
ATOM 29471 C CA . GLY A 1 1 ? -19.056 -16.986 -8.953 1.00 0.00 1 GLY A CA 20
ATOM 29472 C C . GLY A 1 1 ? -19.032 -17.909 -7.733 1.00 0.00 1 GLY A C 20
ATOM 29473 O O . GLY A 1 1 ? -19.892 -17.810 -6.859 1.00 0.00 1 GLY A O 20
ATOM 29477 N N . SER A 1 2 ? -18.038 -18.785 -7.713 1.00 0.00 2 SER A N 20
ATOM 29478 C CA . SER A 1 2 ? -17.891 -19.724 -6.614 1.00 0.00 2 SER A CA 20
ATOM 29479 C C . SER A 1 2 ? -16.429 -19.782 -6.167 1.00 0.00 2 SER A C 20
ATOM 29480 O O . SER A 1 2 ? -15.520 -19.641 -6.985 1.00 0.00 2 SER A O 20
ATOM 29488 N N . SER A 1 3 ? -16.247 -19.990 -4.872 1.00 0.00 3 SER A N 20
ATOM 29489 C CA . SER A 1 3 ? -14.911 -20.068 -4.306 1.00 0.00 3 SER A CA 20
ATOM 29490 C C . SER A 1 3 ? -14.181 -18.738 -4.503 1.00 0.00 3 SER A C 20
ATOM 29491 O O . SER A 1 3 ? -14.406 -18.043 -5.493 1.00 0.00 3 SER A O 20
ATOM 29499 N N . GLY A 1 4 ? -13.321 -18.425 -3.546 1.00 0.00 4 GLY A N 20
ATOM 29500 C CA . GLY A 1 4 ? -12.556 -17.190 -3.601 1.00 0.00 4 GLY A CA 20
ATOM 29501 C C . GLY A 1 4 ? -12.901 -16.278 -2.423 1.00 0.00 4 GLY A C 20
ATOM 29502 O O . GLY A 1 4 ? -14.047 -15.858 -2.273 1.00 0.00 4 GLY A O 20
ATOM 29506 N N . SER A 1 5 ? -11.887 -15.998 -1.616 1.00 0.00 5 SER A N 20
ATOM 29507 C CA . SER A 1 5 ? -12.069 -15.143 -0.456 1.00 0.00 5 SER A CA 20
ATOM 29508 C C . SER A 1 5 ? -12.972 -13.961 -0.812 1.00 0.00 5 SER A C 20
ATOM 29509 O O . SER A 1 5 ? -13.010 -13.529 -1.964 1.00 0.00 5 SER A O 20
ATOM 29517 N N . SER A 1 6 ? -13.678 -13.471 0.196 1.00 0.00 6 SER A N 20
ATOM 29518 C CA . SER A 1 6 ? -14.579 -12.347 0.003 1.00 0.00 6 SER A CA 20
ATOM 29519 C C . SER A 1 6 ? -13.977 -11.083 0.620 1.00 0.00 6 SER A C 20
ATOM 29520 O O . SER A 1 6 ? -13.209 -11.160 1.577 1.00 0.00 6 SER A O 20
ATOM 29528 N N . GLY A 1 7 ? -14.350 -9.948 0.046 1.00 0.00 7 GLY A N 20
ATOM 29529 C CA . GLY A 1 7 ? -13.856 -8.669 0.527 1.00 0.00 7 GLY A CA 20
ATOM 29530 C C . GLY A 1 7 ? -14.014 -7.584 -0.540 1.00 0.00 7 GLY A C 20
ATOM 29531 O O . GLY A 1 7 ? -14.853 -7.703 -1.432 1.00 0.00 7 GLY A O 20
ATOM 29535 N N . LYS A 1 8 ? -13.195 -6.550 -0.413 1.00 0.00 8 LYS A N 20
ATOM 29536 C CA . LYS A 1 8 ? -13.233 -5.445 -1.356 1.00 0.00 8 LYS A CA 20
ATOM 29537 C C . LYS A 1 8 ? -11.807 -4.961 -1.626 1.00 0.00 8 LYS A C 20
ATOM 29538 O O . LYS A 1 8 ? -10.926 -5.113 -0.782 1.00 0.00 8 LYS A O 20
ATOM 29557 N N . SER A 1 9 ? -11.624 -4.389 -2.807 1.00 0.00 9 SER A N 20
ATOM 29558 C CA . SER A 1 9 ? -10.320 -3.882 -3.199 1.00 0.00 9 SER A CA 20
ATOM 29559 C C . SER A 1 9 ? -10.439 -2.425 -3.648 1.00 0.00 9 SER A C 20
ATOM 29560 O O . SER A 1 9 ? -11.190 -2.114 -4.571 1.00 0.00 9 SER A O 20
ATOM 29568 N N . LEU A 1 10 ? -9.685 -1.568 -2.974 1.00 0.00 10 LEU A N 20
ATOM 29569 C CA . LEU A 1 10 ? -9.696 -0.150 -3.292 1.00 0.00 10 LEU A CA 20
ATOM 29570 C C . LEU A 1 10 ? -8.324 0.257 -3.832 1.00 0.00 10 LEU A C 20
ATOM 29571 O O . LEU A 1 10 ? -7.318 -0.383 -3.528 1.00 0.00 10 LEU A O 20
ATOM 29587 N N . THR A 1 11 ? -8.327 1.320 -4.623 1.00 0.00 11 THR A N 20
ATOM 29588 C CA . THR A 1 11 ? -7.094 1.821 -5.207 1.00 0.00 11 THR A CA 20
ATOM 29589 C C . THR A 1 11 ? -6.657 3.110 -4.508 1.00 0.00 11 THR A C 20
ATOM 29590 O O . THR A 1 11 ? -7.489 3.950 -4.170 1.00 0.00 11 THR A O 20
ATOM 29601 N N . LEU A 1 12 ? -5.352 3.224 -4.311 1.00 0.00 12 LEU A N 20
ATOM 29602 C CA . LEU A 1 12 ? -4.794 4.396 -3.658 1.00 0.00 12 LEU A CA 20
ATOM 29603 C C . LEU A 1 12 ? -3.489 4.789 -4.352 1.00 0.00 12 LEU A C 20
ATOM 29604 O O . LEU A 1 12 ? -2.705 3.925 -4.743 1.00 0.00 12 LEU A O 20
ATOM 29620 N N . VAL A 1 13 ? -3.295 6.093 -4.485 1.00 0.00 13 VAL A N 20
ATOM 29621 C CA . VAL A 1 13 ? -2.099 6.611 -5.126 1.00 0.00 13 VAL A CA 20
ATOM 29622 C C . VAL A 1 13 ? -1.097 7.043 -4.053 1.00 0.00 13 VAL A C 20
ATOM 29623 O O . VAL A 1 13 ? -1.371 7.956 -3.275 1.00 0.00 13 VAL A O 20
ATOM 29636 N N . LEU A 1 14 ? 0.042 6.367 -4.045 1.00 0.00 14 LEU A N 20
ATOM 29637 C CA . LEU A 1 14 ? 1.085 6.671 -3.080 1.00 0.00 14 LEU A CA 20
ATOM 29638 C C . LEU A 1 14 ? 2.172 7.509 -3.757 1.00 0.00 14 LEU A C 20
ATOM 29639 O O . LEU A 1 14 ? 2.339 7.448 -4.974 1.00 0.00 14 LEU A O 20
ATOM 29655 N N . HIS A 1 15 ? 2.883 8.271 -2.939 1.00 0.00 15 HIS A N 20
ATOM 29656 C CA . HIS A 1 15 ? 3.949 9.119 -3.443 1.00 0.00 15 HIS A CA 20
ATOM 29657 C C . HIS A 1 15 ? 5.151 9.048 -2.500 1.00 0.00 15 HIS A C 20
ATOM 29658 O O . HIS A 1 15 ? 4.997 9.135 -1.283 1.00 0.00 15 HIS A O 20
ATOM 29672 N N . ARG A 1 16 ? 6.323 8.889 -3.098 1.00 0.00 16 ARG A N 20
ATOM 29673 C CA . ARG A 1 16 ? 7.552 8.805 -2.327 1.00 0.00 16 ARG A CA 20
ATOM 29674 C C . ARG A 1 16 ? 8.257 10.162 -2.302 1.00 0.00 16 ARG A C 20
ATOM 29675 O O . ARG A 1 16 ? 9.163 10.410 -3.096 1.00 0.00 16 ARG A O 20
ATOM 29696 N N . ASP A 1 17 ? 7.814 11.006 -1.381 1.00 0.00 17 ASP A N 20
ATOM 29697 C CA . ASP A 1 17 ? 8.392 12.332 -1.242 1.00 0.00 17 ASP A CA 20
ATOM 29698 C C . ASP A 1 17 ? 9.834 12.206 -0.748 1.00 0.00 17 ASP A C 20
ATOM 29699 O O . ASP A 1 17 ? 10.086 12.227 0.456 1.00 0.00 17 ASP A O 20
ATOM 29708 N N . SER A 1 18 ? 10.744 12.078 -1.703 1.00 0.00 18 SER A N 20
ATOM 29709 C CA . SER A 1 18 ? 12.155 11.949 -1.380 1.00 0.00 18 SER A CA 20
ATOM 29710 C C . SER A 1 18 ? 12.400 10.644 -0.620 1.00 0.00 18 SER A C 20
ATOM 29711 O O . SER A 1 18 ? 12.717 10.664 0.569 1.00 0.00 18 SER A O 20
ATOM 29719 N N . GLY A 1 19 ? 12.244 9.540 -1.336 1.00 0.00 19 GLY A N 20
ATOM 29720 C CA . GLY A 1 19 ? 12.444 8.229 -0.743 1.00 0.00 19 GLY A CA 20
ATOM 29721 C C . GLY A 1 19 ? 11.788 8.144 0.636 1.00 0.00 19 GLY A C 20
ATOM 29722 O O . GLY A 1 19 ? 12.449 7.829 1.624 1.00 0.00 19 GLY A O 20
ATOM 29726 N N . SER A 1 20 ? 10.495 8.432 0.660 1.00 0.00 20 SER A N 20
ATOM 29727 C CA . SER A 1 20 ? 9.741 8.392 1.901 1.00 0.00 20 SER A CA 20
ATOM 29728 C C . SER A 1 20 ? 8.241 8.414 1.604 1.00 0.00 20 SER A C 20
ATOM 29729 O O . SER A 1 20 ? 7.626 9.479 1.572 1.00 0.00 20 SER A O 20
ATOM 29737 N N . LEU A 1 21 ? 7.694 7.225 1.394 1.00 0.00 21 LEU A N 20
ATOM 29738 C CA . LEU A 1 21 ? 6.277 7.094 1.100 1.00 0.00 21 LEU A CA 20
ATOM 29739 C C . LEU A 1 21 ? 5.465 7.621 2.285 1.00 0.00 21 LEU A C 20
ATOM 29740 O O . LEU A 1 21 ? 4.441 8.276 2.097 1.00 0.00 21 LEU A O 20
ATOM 29756 N N . GLY A 1 22 ? 5.952 7.316 3.478 1.00 0.00 22 GLY A N 20
ATOM 29757 C CA . GLY A 1 22 ? 5.284 7.750 4.693 1.00 0.00 22 GLY A CA 20
ATOM 29758 C C . GLY A 1 22 ? 4.484 6.606 5.319 1.00 0.00 22 GLY A C 20
ATOM 29759 O O . GLY A 1 22 ? 3.350 6.801 5.754 1.00 0.00 22 GLY A O 20
ATOM 29763 N N . PHE A 1 23 ? 5.106 5.436 5.343 1.00 0.00 23 PHE A N 20
ATOM 29764 C CA . PHE A 1 23 ? 4.467 4.260 5.908 1.00 0.00 23 PHE A CA 20
ATOM 29765 C C . PHE A 1 23 ? 5.432 3.073 5.940 1.00 0.00 23 PHE A C 20
ATOM 29766 O O . PHE A 1 23 ? 6.544 3.159 5.422 1.00 0.00 23 PHE A O 20
ATOM 29783 N N . ASN A 1 24 ? 4.970 1.993 6.553 1.00 0.00 24 ASN A N 20
ATOM 29784 C CA . ASN A 1 24 ? 5.779 0.790 6.659 1.00 0.00 24 ASN A CA 20
ATOM 29785 C C . ASN A 1 24 ? 4.898 -0.435 6.408 1.00 0.00 24 ASN A C 20
ATOM 29786 O O . ASN A 1 24 ? 3.675 -0.321 6.337 1.00 0.00 24 ASN A O 20
ATOM 29797 N N . ILE A 1 25 ? 5.553 -1.580 6.281 1.00 0.00 25 ILE A N 20
ATOM 29798 C CA . ILE A 1 25 ? 4.845 -2.825 6.040 1.00 0.00 25 ILE A CA 20
ATOM 29799 C C . ILE A 1 25 ? 5.373 -3.900 6.992 1.00 0.00 25 ILE A C 20
ATOM 29800 O O . ILE A 1 25 ? 6.461 -3.762 7.547 1.00 0.00 25 ILE A O 20
ATOM 29816 N N . ILE A 1 26 ? 4.576 -4.947 7.151 1.00 0.00 26 ILE A N 20
ATOM 29817 C CA . ILE A 1 26 ? 4.950 -6.045 8.026 1.00 0.00 26 ILE A CA 20
ATOM 29818 C C . ILE A 1 26 ? 4.862 -7.362 7.252 1.00 0.00 26 ILE A C 20
ATOM 29819 O O . ILE A 1 26 ? 4.233 -7.424 6.197 1.00 0.00 26 ILE A O 20
ATOM 29835 N N . GLY A 1 27 ? 5.501 -8.381 7.806 1.00 0.00 27 GLY A N 20
ATOM 29836 C CA . GLY A 1 27 ? 5.502 -9.693 7.181 1.00 0.00 27 GLY A CA 20
ATOM 29837 C C . GLY A 1 27 ? 6.891 -10.042 6.641 1.00 0.00 27 GLY A C 20
ATOM 29838 O O . GLY A 1 27 ? 7.900 -9.576 7.168 1.00 0.00 27 GLY A O 20
ATOM 29842 N N . GLY A 1 28 ? 6.898 -10.858 5.598 1.00 0.00 28 GLY A N 20
ATOM 29843 C CA . GLY A 1 28 ? 8.146 -11.274 4.981 1.00 0.00 28 GLY A CA 20
ATOM 29844 C C . GLY A 1 28 ? 8.902 -12.254 5.881 1.00 0.00 28 GLY A C 20
ATOM 29845 O O . GLY A 1 28 ? 8.794 -12.188 7.105 1.00 0.00 28 GLY A O 20
ATOM 29849 N N . ARG A 1 29 ? 9.649 -13.141 5.241 1.00 0.00 29 ARG A N 20
ATOM 29850 C CA . ARG A 1 29 ? 10.423 -14.133 5.968 1.00 0.00 29 ARG A CA 20
ATOM 29851 C C . ARG A 1 29 ? 11.808 -14.291 5.338 1.00 0.00 29 ARG A C 20
ATOM 29852 O O . ARG A 1 29 ? 12.010 -13.940 4.177 1.00 0.00 29 ARG A O 20
ATOM 29873 N N . PRO A 1 30 ? 12.751 -14.835 6.154 1.00 0.00 30 PRO A N 20
ATOM 29874 C CA . PRO A 1 30 ? 14.112 -15.044 5.689 1.00 0.00 30 PRO A CA 20
ATOM 29875 C C . PRO A 1 30 ? 14.189 -16.244 4.743 1.00 0.00 30 PRO A C 20
ATOM 29876 O O . PRO A 1 30 ? 13.669 -17.316 5.049 1.00 0.00 30 PRO A O 20
ATOM 29887 N N . SER A 1 31 ? 14.843 -16.024 3.611 1.00 0.00 31 SER A N 20
ATOM 29888 C CA . SER A 1 31 ? 14.995 -17.073 2.618 1.00 0.00 31 SER A CA 20
ATOM 29889 C C . SER A 1 31 ? 16.475 -17.417 2.443 1.00 0.00 31 SER A C 20
ATOM 29890 O O . SER A 1 31 ? 17.272 -16.567 2.050 1.00 0.00 31 SER A O 20
ATOM 29898 N N . VAL A 1 32 ? 16.799 -18.666 2.744 1.00 0.00 32 VAL A N 20
ATOM 29899 C CA . VAL A 1 32 ? 18.170 -19.134 2.625 1.00 0.00 32 VAL A CA 20
ATOM 29900 C C . VAL A 1 32 ? 18.208 -20.363 1.714 1.00 0.00 32 VAL A C 20
ATOM 29901 O O . VAL A 1 32 ? 18.582 -21.451 2.149 1.00 0.00 32 VAL A O 20
ATOM 29914 N N . ASP A 1 33 ? 17.815 -20.148 0.467 1.00 0.00 33 ASP A N 20
ATOM 29915 C CA . ASP A 1 33 ? 17.800 -21.225 -0.509 1.00 0.00 33 ASP A CA 20
ATOM 29916 C C . ASP A 1 33 ? 18.359 -20.712 -1.837 1.00 0.00 33 ASP A C 20
ATOM 29917 O O . ASP A 1 33 ? 18.320 -19.513 -2.109 1.00 0.00 33 ASP A O 20
ATOM 29926 N N . ASN A 1 34 ? 18.866 -21.645 -2.629 1.00 0.00 34 ASN A N 20
ATOM 29927 C CA . ASN A 1 34 ? 19.433 -21.302 -3.922 1.00 0.00 34 ASN A CA 20
ATOM 29928 C C . ASN A 1 34 ? 18.300 -21.041 -4.917 1.00 0.00 34 ASN A C 20
ATOM 29929 O O . ASN A 1 34 ? 17.156 -21.425 -4.676 1.00 0.00 34 ASN A O 20
ATOM 29940 N N . HIS A 1 35 ? 18.657 -20.390 -6.014 1.00 0.00 35 HIS A N 20
ATOM 29941 C CA . HIS A 1 35 ? 17.685 -20.073 -7.047 1.00 0.00 35 HIS A CA 20
ATOM 29942 C C . HIS A 1 35 ? 16.705 -19.022 -6.523 1.00 0.00 35 HIS A C 20
ATOM 29943 O O . HIS A 1 35 ? 16.818 -17.843 -6.854 1.00 0.00 35 HIS A O 20
ATOM 29957 N N . ASP A 1 36 ? 15.764 -19.487 -5.714 1.00 0.00 36 ASP A N 20
ATOM 29958 C CA . ASP A 1 36 ? 14.764 -18.602 -5.141 1.00 0.00 36 ASP A CA 20
ATOM 29959 C C . ASP A 1 36 ? 14.106 -19.291 -3.944 1.00 0.00 36 ASP A C 20
ATOM 29960 O O . ASP A 1 36 ? 13.685 -20.443 -4.040 1.00 0.00 36 ASP A O 20
ATOM 29969 N N . GLY A 1 37 ? 14.037 -18.556 -2.843 1.00 0.00 37 GLY A N 20
ATOM 29970 C CA . GLY A 1 37 ? 13.437 -19.082 -1.629 1.00 0.00 37 GLY A CA 20
ATOM 29971 C C . GLY A 1 37 ? 12.263 -18.210 -1.176 1.00 0.00 37 GLY A C 20
ATOM 29972 O O . GLY A 1 37 ? 12.464 -17.149 -0.588 1.00 0.00 37 GLY A O 20
ATOM 29976 N N . SER A 1 38 ? 11.064 -18.692 -1.467 1.00 0.00 38 SER A N 20
ATOM 29977 C CA . SER A 1 38 ? 9.858 -17.970 -1.097 1.00 0.00 38 SER A CA 20
ATOM 29978 C C . SER A 1 38 ? 8.660 -18.922 -1.089 1.00 0.00 38 SER A C 20
ATOM 29979 O O . SER A 1 38 ? 8.318 -19.504 -2.117 1.00 0.00 38 SER A O 20
ATOM 29987 N N . SER A 1 39 ? 8.055 -19.050 0.083 1.00 0.00 39 SER A N 20
ATOM 29988 C CA . SER A 1 39 ? 6.902 -19.921 0.238 1.00 0.00 39 SER A CA 20
ATOM 29989 C C . SER A 1 39 ? 5.612 -19.122 0.047 1.00 0.00 39 SER A C 20
ATOM 29990 O O . SER A 1 39 ? 4.831 -19.405 -0.860 1.00 0.00 39 SER A O 20
ATOM 29998 N N . SER A 1 40 ? 5.429 -18.138 0.916 1.00 0.00 40 SER A N 20
ATOM 29999 C CA . SER A 1 40 ? 4.247 -17.295 0.854 1.00 0.00 40 SER A CA 20
ATOM 30000 C C . SER A 1 40 ? 4.241 -16.316 2.029 1.00 0.00 40 SER A C 20
ATOM 30001 O O . SER A 1 40 ? 4.198 -16.730 3.187 1.00 0.00 40 SER A O 20
ATOM 30009 N N . GLU A 1 41 ? 4.283 -15.036 1.692 1.00 0.00 41 GLU A N 20
ATOM 30010 C CA . GLU A 1 41 ? 4.283 -13.994 2.705 1.00 0.00 41 GLU A CA 20
ATOM 30011 C C . GLU A 1 41 ? 3.150 -12.999 2.443 1.00 0.00 41 GLU A C 20
ATOM 30012 O O . GLU A 1 41 ? 2.602 -12.953 1.343 1.00 0.00 41 GLU A O 20
ATOM 30024 N N . GLY A 1 42 ? 2.833 -12.229 3.473 1.00 0.00 42 GLY A N 20
ATOM 30025 C CA . GLY A 1 42 ? 1.775 -11.238 3.368 1.00 0.00 42 GLY A CA 20
ATOM 30026 C C . GLY A 1 42 ? 2.292 -9.844 3.728 1.00 0.00 42 GLY A C 20
ATOM 30027 O O . GLY A 1 42 ? 2.974 -9.672 4.737 1.00 0.00 42 GLY A O 20
ATOM 30031 N N . ILE A 1 43 ? 1.948 -8.883 2.882 1.00 0.00 43 ILE A N 20
ATOM 30032 C CA . ILE A 1 43 ? 2.369 -7.510 3.098 1.00 0.00 43 ILE A CA 20
ATOM 30033 C C . ILE A 1 43 ? 1.201 -6.708 3.677 1.00 0.00 43 ILE A C 20
ATOM 30034 O O . ILE A 1 43 ? 0.142 -6.612 3.058 1.00 0.00 43 ILE A O 20
ATOM 30050 N N . PHE A 1 44 ? 1.434 -6.153 4.857 1.00 0.00 44 PHE A N 20
ATOM 30051 C CA . PHE A 1 44 ? 0.414 -5.363 5.527 1.00 0.00 44 PHE A CA 20
ATOM 30052 C C . PHE A 1 44 ? 1.019 -4.104 6.151 1.00 0.00 44 PHE A C 20
ATOM 30053 O O . PHE A 1 44 ? 2.176 -4.108 6.569 1.00 0.00 44 PHE A O 20
ATOM 30070 N N . VAL A 1 45 ? 0.209 -3.056 6.195 1.00 0.00 45 VAL A N 20
ATOM 30071 C CA . VAL A 1 45 ? 0.649 -1.793 6.761 1.00 0.00 45 VAL A CA 20
ATOM 30072 C C . VAL A 1 45 ? 0.332 -1.771 8.257 1.00 0.00 45 VAL A C 20
ATOM 30073 O O . VAL A 1 45 ? -0.806 -2.008 8.658 1.00 0.00 45 VAL A O 20
ATOM 30086 N N . SER A 1 46 ? 1.360 -1.485 9.043 1.00 0.00 46 SER A N 20
ATOM 30087 C CA . SER A 1 46 ? 1.206 -1.430 10.487 1.00 0.00 46 SER A CA 20
ATOM 30088 C C . SER A 1 46 ? 1.546 -0.028 10.996 1.00 0.00 46 SER A C 20
ATOM 30089 O O . SER A 1 46 ? 1.376 0.265 12.179 1.00 0.00 46 SER A O 20
ATOM 30097 N N . LYS A 1 47 ? 2.020 0.801 10.078 1.00 0.00 47 LYS A N 20
ATOM 30098 C CA . LYS A 1 47 ? 2.386 2.166 10.420 1.00 0.00 47 LYS A CA 20
ATOM 30099 C C . LYS A 1 47 ? 2.117 3.076 9.220 1.00 0.00 47 LYS A C 20
ATOM 30100 O O . LYS A 1 47 ? 2.212 2.643 8.073 1.00 0.00 47 LYS A O 20
ATOM 30119 N N . ILE A 1 48 ? 1.787 4.323 9.526 1.00 0.00 48 ILE A N 20
ATOM 30120 C CA . ILE A 1 48 ? 1.504 5.298 8.487 1.00 0.00 48 ILE A CA 20
ATOM 30121 C C . ILE A 1 48 ? 1.784 6.704 9.024 1.00 0.00 48 ILE A C 20
ATOM 30122 O O . ILE A 1 48 ? 1.124 7.158 9.958 1.00 0.00 48 ILE A O 20
ATOM 30138 N N . VAL A 1 49 ? 2.762 7.353 8.410 1.00 0.00 49 VAL A N 20
ATOM 30139 C CA . VAL A 1 49 ? 3.137 8.697 8.814 1.00 0.00 49 VAL A CA 20
ATOM 30140 C C . VAL A 1 49 ? 2.033 9.675 8.406 1.00 0.00 49 VAL A C 20
ATOM 30141 O O . VAL A 1 49 ? 1.342 9.456 7.412 1.00 0.00 49 VAL A O 20
ATOM 30154 N N . ASP A 1 50 ? 1.901 10.732 9.193 1.00 0.00 50 ASP A N 20
ATOM 30155 C CA . ASP A 1 50 ? 0.893 11.743 8.926 1.00 0.00 50 ASP A CA 20
ATOM 30156 C C . ASP A 1 50 ? 1.354 12.621 7.761 1.00 0.00 50 ASP A C 20
ATOM 30157 O O . ASP A 1 50 ? 1.074 12.318 6.602 1.00 0.00 50 ASP A O 20
ATOM 30166 N N . SER A 1 51 ? 2.053 13.691 8.108 1.00 0.00 51 SER A N 20
ATOM 30167 C CA . SER A 1 51 ? 2.556 14.615 7.105 1.00 0.00 51 SER A CA 20
ATOM 30168 C C . SER A 1 51 ? 2.737 13.890 5.770 1.00 0.00 51 SER A C 20
ATOM 30169 O O . SER A 1 51 ? 2.274 14.365 4.734 1.00 0.00 51 SER A O 20
ATOM 30177 N N . GLY A 1 52 ? 3.412 12.752 5.838 1.00 0.00 52 GLY A N 20
ATOM 30178 C CA . GLY A 1 52 ? 3.660 11.957 4.647 1.00 0.00 52 GLY A CA 20
ATOM 30179 C C . GLY A 1 52 ? 2.509 12.092 3.648 1.00 0.00 52 GLY A C 20
ATOM 30180 O O . GLY A 1 52 ? 1.356 12.256 4.043 1.00 0.00 52 GLY A O 20
ATOM 30184 N N . PRO A 1 53 ? 2.872 12.016 2.340 1.00 0.00 53 PRO A N 20
ATOM 30185 C CA . PRO A 1 53 ? 1.883 12.128 1.281 1.00 0.00 53 PRO A CA 20
ATOM 30186 C C . PRO A 1 53 ? 1.059 10.844 1.163 1.00 0.00 53 PRO A C 20
ATOM 30187 O O . PRO A 1 53 ? 0.075 10.800 0.426 1.00 0.00 53 PRO A O 20
ATOM 30198 N N . ALA A 1 54 ? 1.491 9.832 1.900 1.00 0.00 54 ALA A N 20
ATOM 30199 C CA . ALA A 1 54 ? 0.806 8.551 1.887 1.00 0.00 54 ALA A CA 20
ATOM 30200 C C . ALA A 1 54 ? -0.435 8.632 2.779 1.00 0.00 54 ALA A C 20
ATOM 30201 O O . ALA A 1 54 ? -1.431 7.956 2.527 1.00 0.00 54 ALA A O 20
ATOM 30208 N N . ALA A 1 55 ? -0.334 9.465 3.805 1.00 0.00 55 ALA A N 20
ATOM 30209 C CA . ALA A 1 55 ? -1.435 9.644 4.735 1.00 0.00 55 ALA A CA 20
ATOM 30210 C C . ALA A 1 55 ? -2.273 10.848 4.302 1.00 0.00 55 ALA A C 20
ATOM 30211 O O . ALA A 1 55 ? -3.490 10.859 4.482 1.00 0.00 55 ALA A O 20
ATOM 30218 N N . LYS A 1 56 ? -1.589 11.833 3.739 1.00 0.00 56 LYS A N 20
ATOM 30219 C CA . LYS A 1 56 ? -2.255 13.040 3.279 1.00 0.00 56 LYS A CA 20
ATOM 30220 C C . LYS A 1 56 ? -3.274 12.674 2.199 1.00 0.00 56 LYS A C 20
ATOM 30221 O O . LYS A 1 56 ? -4.458 12.506 2.488 1.00 0.00 56 LYS A O 20
ATOM 30240 N N . GLU A 1 57 ? -2.778 12.560 0.976 1.00 0.00 57 GLU A N 20
ATOM 30241 C CA . GLU A 1 57 ? -3.631 12.217 -0.150 1.00 0.00 57 GLU A CA 20
ATOM 30242 C C . GLU A 1 57 ? -3.457 10.742 -0.517 1.00 0.00 57 GLU A C 20
ATOM 30243 O O . GLU A 1 57 ? -4.302 10.165 -1.199 1.00 0.00 57 GLU A O 20
ATOM 30255 N N . GLY A 1 58 ? -2.355 10.174 -0.048 1.00 0.00 58 GLY A N 20
ATOM 30256 C CA . GLY A 1 58 ? -2.060 8.778 -0.319 1.00 0.00 58 GLY A CA 20
ATOM 30257 C C . GLY A 1 58 ? -3.344 7.949 -0.389 1.00 0.00 58 GLY A C 20
ATOM 30258 O O . GLY A 1 58 ? -3.694 7.427 -1.446 1.00 0.00 58 GLY A O 20
ATOM 30262 N N . GLY A 1 59 ? -4.012 7.854 0.752 1.00 0.00 59 GLY A N 20
ATOM 30263 C CA . GLY A 1 59 ? -5.250 7.098 0.833 1.00 0.00 59 GLY A CA 20
ATOM 30264 C C . GLY A 1 59 ? -5.053 5.809 1.634 1.00 0.00 59 GLY A C 20
ATOM 30265 O O . GLY A 1 59 ? -6.023 5.136 1.982 1.00 0.00 59 GLY A O 20
ATOM 30269 N N . LEU A 1 60 ? -3.792 5.504 1.903 1.00 0.00 60 LEU A N 20
ATOM 30270 C CA . LEU A 1 60 ? -3.456 4.308 2.656 1.00 0.00 60 LEU A CA 20
ATOM 30271 C C . LEU A 1 60 ? -4.063 4.405 4.057 1.00 0.00 60 LEU A C 20
ATOM 30272 O O . LEU A 1 60 ? -4.544 5.464 4.457 1.00 0.00 60 LEU A O 20
ATOM 30288 N N . GLN A 1 61 ? -4.020 3.286 4.765 1.00 0.00 61 GLN A N 20
ATOM 30289 C CA . GLN A 1 61 ? -4.559 3.232 6.113 1.00 0.00 61 GLN A CA 20
ATOM 30290 C C . GLN A 1 61 ? -4.043 1.990 6.842 1.00 0.00 61 GLN A C 20
ATOM 30291 O O . GLN A 1 61 ? -4.138 0.878 6.324 1.00 0.00 61 GLN A O 20
ATOM 30305 N N . ILE A 1 62 ? -3.509 2.220 8.032 1.00 0.00 62 ILE A N 20
ATOM 30306 C CA . ILE A 1 62 ? -2.978 1.133 8.837 1.00 0.00 62 ILE A CA 20
ATOM 30307 C C . ILE A 1 62 ? -3.897 -0.084 8.712 1.00 0.00 62 ILE A C 20
ATOM 30308 O O . ILE A 1 62 ? -5.079 0.056 8.404 1.00 0.00 62 ILE A O 20
ATOM 30324 N N . HIS A 1 63 ? -3.318 -1.250 8.959 1.00 0.00 63 HIS A N 20
ATOM 30325 C CA . HIS A 1 63 ? -4.070 -2.491 8.878 1.00 0.00 63 HIS A CA 20
ATOM 30326 C C . HIS A 1 63 ? -4.673 -2.635 7.479 1.00 0.00 63 HIS A C 20
ATOM 30327 O O . HIS A 1 63 ? -5.870 -2.882 7.337 1.00 0.00 63 HIS A O 20
ATOM 30341 N N . ASP A 1 64 ? -3.816 -2.476 6.481 1.00 0.00 64 ASP A N 20
ATOM 30342 C CA . ASP A 1 64 ? -4.249 -2.586 5.099 1.00 0.00 64 ASP A CA 20
ATOM 30343 C C . ASP A 1 64 ? -3.255 -3.455 4.325 1.00 0.00 64 ASP A C 20
ATOM 30344 O O . ASP A 1 64 ? -2.077 -3.115 4.222 1.00 0.00 64 ASP A O 20
ATOM 30353 N N . ARG A 1 65 ? -3.766 -4.559 3.802 1.00 0.00 65 ARG A N 20
ATOM 30354 C CA . ARG A 1 65 ? -2.938 -5.480 3.041 1.00 0.00 65 ARG A CA 20
ATOM 30355 C C . ARG A 1 65 ? -2.817 -5.009 1.590 1.00 0.00 65 ARG A C 20
ATOM 30356 O O . ARG A 1 65 ? -3.812 -4.946 0.869 1.00 0.00 65 ARG A O 20
ATOM 30377 N N . ILE A 1 66 ? -1.590 -4.691 1.205 1.00 0.00 66 ILE A N 20
ATOM 30378 C CA . ILE A 1 66 ? -1.326 -4.229 -0.147 1.00 0.00 66 ILE A CA 20
ATOM 30379 C C . ILE A 1 66 ? -1.506 -5.392 -1.124 1.00 0.00 66 ILE A C 20
ATOM 30380 O O . ILE A 1 66 ? -1.050 -6.504 -0.861 1.00 0.00 66 ILE A O 20
ATOM 30396 N N . ILE A 1 67 ? -2.171 -5.096 -2.231 1.00 0.00 67 ILE A N 20
ATOM 30397 C CA . ILE A 1 67 ? -2.417 -6.104 -3.248 1.00 0.00 67 ILE A CA 20
ATOM 30398 C C . ILE A 1 67 ? -1.479 -5.866 -4.433 1.00 0.00 67 ILE A C 20
ATOM 30399 O O . ILE A 1 67 ? -0.828 -6.794 -4.911 1.00 0.00 67 ILE A O 20
ATOM 30415 N N . GLU A 1 68 ? -1.439 -4.616 -4.873 1.00 0.00 68 GLU A N 20
ATOM 30416 C CA . GLU A 1 68 ? -0.591 -4.244 -5.993 1.00 0.00 68 GLU A CA 20
ATOM 30417 C C . GLU A 1 68 ? -0.022 -2.840 -5.784 1.00 0.00 68 GLU A C 20
ATOM 30418 O O . GLU A 1 68 ? -0.638 -2.009 -5.117 1.00 0.00 68 GLU A O 20
ATOM 30430 N N . VAL A 1 69 ? 1.148 -2.617 -6.365 1.00 0.00 69 VAL A N 20
ATOM 30431 C CA . VAL A 1 69 ? 1.807 -1.327 -6.251 1.00 0.00 69 VAL A CA 20
ATOM 30432 C C . VAL A 1 69 ? 2.452 -0.969 -7.591 1.00 0.00 69 VAL A C 20
ATOM 30433 O O . VAL A 1 69 ? 3.350 -1.666 -8.059 1.00 0.00 69 VAL A O 20
ATOM 30446 N N . ASN A 1 70 ? 1.967 0.119 -8.172 1.00 0.00 70 ASN A N 20
ATOM 30447 C CA . ASN A 1 70 ? 2.485 0.579 -9.450 1.00 0.00 70 ASN A CA 20
ATOM 30448 C C . ASN A 1 70 ? 2.344 -0.539 -10.485 1.00 0.00 70 ASN A C 20
ATOM 30449 O O . ASN A 1 70 ? 3.024 -0.529 -11.510 1.00 0.00 70 ASN A O 20
ATOM 30460 N N . GLY A 1 71 ? 1.458 -1.475 -10.180 1.00 0.00 71 GLY A N 20
ATOM 30461 C CA . GLY A 1 71 ? 1.219 -2.598 -11.071 1.00 0.00 71 GLY A CA 20
ATOM 30462 C C . GLY A 1 71 ? 1.996 -3.834 -10.615 1.00 0.00 71 GLY A C 20
ATOM 30463 O O . GLY A 1 71 ? 1.911 -4.891 -11.240 1.00 0.00 71 GLY A O 20
ATOM 30467 N N . ARG A 1 72 ? 2.735 -3.662 -9.529 1.00 0.00 72 ARG A N 20
ATOM 30468 C CA . ARG A 1 72 ? 3.526 -4.752 -8.982 1.00 0.00 72 ARG A CA 20
ATOM 30469 C C . ARG A 1 72 ? 2.771 -5.434 -7.840 1.00 0.00 72 ARG A C 20
ATOM 30470 O O . ARG A 1 72 ? 2.348 -4.777 -6.890 1.00 0.00 72 ARG A O 20
ATOM 30491 N N . ASP A 1 73 ? 2.625 -6.745 -7.970 1.00 0.00 73 ASP A N 20
ATOM 30492 C CA . ASP A 1 73 ? 1.928 -7.524 -6.960 1.00 0.00 73 ASP A CA 20
ATOM 30493 C C . ASP A 1 73 ? 2.826 -7.676 -5.731 1.00 0.00 73 ASP A C 20
ATOM 30494 O O . ASP A 1 73 ? 3.999 -8.028 -5.853 1.00 0.00 73 ASP A O 20
ATOM 30503 N N . LEU A 1 74 ? 2.242 -7.404 -4.573 1.00 0.00 74 LEU A N 20
ATOM 30504 C CA . LEU A 1 74 ? 2.974 -7.506 -3.322 1.00 0.00 74 LEU A CA 20
ATOM 30505 C C . LEU A 1 74 ? 2.237 -8.461 -2.382 1.00 0.00 74 LEU A C 20
ATOM 30506 O O . LEU A 1 74 ? 2.675 -8.690 -1.255 1.00 0.00 74 LEU A O 20
ATOM 30522 N N . SER A 1 75 ? 1.131 -8.994 -2.879 1.00 0.00 75 SER A N 20
ATOM 30523 C CA . SER A 1 75 ? 0.329 -9.920 -2.097 1.00 0.00 75 SER A CA 20
ATOM 30524 C C . SER A 1 75 ? 1.163 -11.146 -1.720 1.00 0.00 75 SER A C 20
ATOM 30525 O O . SER A 1 75 ? 1.048 -11.663 -0.610 1.00 0.00 75 SER A O 20
ATOM 30533 N N . ARG A 1 76 ? 1.985 -11.576 -2.667 1.00 0.00 76 ARG A N 20
ATOM 30534 C CA . ARG A 1 76 ? 2.838 -12.732 -2.448 1.00 0.00 76 ARG A CA 20
ATOM 30535 C C . ARG A 1 76 ? 4.308 -12.308 -2.415 1.00 0.00 76 ARG A C 20
ATOM 30536 O O . ARG A 1 76 ? 5.199 -13.126 -2.639 1.00 0.00 76 ARG A O 20
ATOM 30557 N N . ALA A 1 77 ? 4.515 -11.030 -2.133 1.00 0.00 77 ALA A N 20
ATOM 30558 C CA . ALA A 1 77 ? 5.862 -10.487 -2.068 1.00 0.00 77 ALA A CA 20
ATOM 30559 C C . ALA A 1 77 ? 6.274 -10.333 -0.602 1.00 0.00 77 ALA A C 20
ATOM 30560 O O . ALA A 1 77 ? 5.440 -10.442 0.295 1.00 0.00 77 ALA A O 20
ATOM 30567 N N . THR A 1 78 ? 7.560 -10.082 -0.406 1.00 0.00 78 THR A N 20
ATOM 30568 C CA . THR A 1 78 ? 8.093 -9.911 0.935 1.00 0.00 78 THR A CA 20
ATOM 30569 C C . THR A 1 78 ? 8.326 -8.428 1.232 1.00 0.00 78 THR A C 20
ATOM 30570 O O . THR A 1 78 ? 8.129 -7.580 0.364 1.00 0.00 78 THR A O 20
ATOM 30581 N N . HIS A 1 79 ? 8.741 -8.162 2.461 1.00 0.00 79 HIS A N 20
ATOM 30582 C CA . HIS A 1 79 ? 9.003 -6.797 2.884 1.00 0.00 79 HIS A CA 20
ATOM 30583 C C . HIS A 1 79 ? 10.094 -6.187 2.000 1.00 0.00 79 HIS A C 20
ATOM 30584 O O . HIS A 1 79 ? 10.027 -5.010 1.650 1.00 0.00 79 HIS A O 20
ATOM 30598 N N . ASP A 1 80 ? 11.072 -7.015 1.666 1.00 0.00 80 ASP A N 20
ATOM 30599 C CA . ASP A 1 80 ? 12.175 -6.572 0.831 1.00 0.00 80 ASP A CA 20
ATOM 30600 C C . ASP A 1 80 ? 11.639 -6.175 -0.546 1.00 0.00 80 ASP A C 20
ATOM 30601 O O . ASP A 1 80 ? 11.911 -5.077 -1.029 1.00 0.00 80 ASP A O 20
ATOM 30610 N N . GLN A 1 81 ? 10.886 -7.089 -1.139 1.00 0.00 81 GLN A N 20
ATOM 30611 C CA . GLN A 1 81 ? 10.309 -6.848 -2.451 1.00 0.00 81 GLN A CA 20
ATOM 30612 C C . GLN A 1 81 ? 9.358 -5.651 -2.400 1.00 0.00 81 GLN A C 20
ATOM 30613 O O . GLN A 1 81 ? 9.470 -4.730 -3.207 1.00 0.00 81 GLN A O 20
ATOM 30627 N N . ALA A 1 82 ? 8.442 -5.703 -1.443 1.00 0.00 82 ALA A N 20
ATOM 30628 C CA . ALA A 1 82 ? 7.472 -4.635 -1.276 1.00 0.00 82 ALA A CA 20
ATOM 30629 C C . ALA A 1 82 ? 8.202 -3.291 -1.234 1.00 0.00 82 ALA A C 20
ATOM 30630 O O . ALA A 1 82 ? 7.892 -2.387 -2.009 1.00 0.00 82 ALA A O 20
ATOM 30637 N N . VAL A 1 83 ? 9.159 -3.201 -0.322 1.00 0.00 83 VAL A N 20
ATOM 30638 C CA . VAL A 1 83 ? 9.935 -1.983 -0.169 1.00 0.00 83 VAL A CA 20
ATOM 30639 C C . VAL A 1 83 ? 10.526 -1.586 -1.523 1.00 0.00 83 VAL A C 20
ATOM 30640 O O . VAL A 1 83 ? 10.322 -0.467 -1.990 1.00 0.00 83 VAL A O 20
ATOM 30653 N N . GLU A 1 84 ? 11.247 -2.526 -2.116 1.00 0.00 84 GLU A N 20
ATOM 30654 C CA . GLU A 1 84 ? 11.869 -2.289 -3.408 1.00 0.00 84 GLU A CA 20
ATOM 30655 C C . GLU A 1 84 ? 10.836 -1.764 -4.406 1.00 0.00 84 GLU A C 20
ATOM 30656 O O . GLU A 1 84 ? 11.114 -0.835 -5.163 1.00 0.00 84 GLU A O 20
ATOM 30668 N N . ALA A 1 85 ? 9.664 -2.382 -4.376 1.00 0.00 85 ALA A N 20
ATOM 30669 C CA . ALA A 1 85 ? 8.588 -1.988 -5.269 1.00 0.00 85 ALA A CA 20
ATOM 30670 C C . ALA A 1 85 ? 8.293 -0.499 -5.081 1.00 0.00 85 ALA A C 20
ATOM 30671 O O . ALA A 1 85 ? 8.293 0.265 -6.046 1.00 0.00 85 ALA A O 20
ATOM 30678 N N . PHE A 1 86 ? 8.049 -0.130 -3.832 1.00 0.00 86 PHE A N 20
ATOM 30679 C CA . PHE A 1 86 ? 7.754 1.255 -3.505 1.00 0.00 86 PHE A CA 20
ATOM 30680 C C . PHE A 1 86 ? 8.967 2.150 -3.765 1.00 0.00 86 PHE A C 20
ATOM 30681 O O . PHE A 1 86 ? 8.820 3.349 -3.998 1.00 0.00 86 PHE A O 20
ATOM 30698 N N . LYS A 1 87 ? 10.139 1.534 -3.717 1.00 0.00 87 LYS A N 20
ATOM 30699 C CA . LYS A 1 87 ? 11.377 2.260 -3.945 1.00 0.00 87 LYS A CA 20
ATOM 30700 C C . LYS A 1 87 ? 11.546 2.514 -5.444 1.00 0.00 87 LYS A C 20
ATOM 30701 O O . LYS A 1 87 ? 11.809 3.641 -5.861 1.00 0.00 87 LYS A O 20
ATOM 30720 N N . THR A 1 88 ? 11.387 1.447 -6.214 1.00 0.00 88 THR A N 20
ATOM 30721 C CA . THR A 1 88 ? 11.519 1.540 -7.658 1.00 0.00 88 THR A CA 20
ATOM 30722 C C . THR A 1 88 ? 10.219 2.054 -8.280 1.00 0.00 88 THR A C 20
ATOM 30723 O O . THR A 1 88 ? 10.183 2.388 -9.464 1.00 0.00 88 THR A O 20
ATOM 30734 N N . ALA A 1 89 ? 9.184 2.103 -7.455 1.00 0.00 89 ALA A N 20
ATOM 30735 C CA . ALA A 1 89 ? 7.886 2.571 -7.909 1.00 0.00 89 ALA A CA 20
ATOM 30736 C C . ALA A 1 89 ? 7.999 4.033 -8.345 1.00 0.00 89 ALA A C 20
ATOM 30737 O O . ALA A 1 89 ? 8.863 4.763 -7.861 1.00 0.00 89 ALA A O 20
ATOM 30744 N N . LYS A 1 90 ? 7.115 4.416 -9.254 1.00 0.00 90 LYS A N 20
ATOM 30745 C CA . LYS A 1 90 ? 7.105 5.778 -9.761 1.00 0.00 90 LYS A CA 20
ATOM 30746 C C . LYS A 1 90 ? 5.715 6.384 -9.557 1.00 0.00 90 LYS A C 20
ATOM 30747 O O . LYS A 1 90 ? 4.715 5.668 -9.566 1.00 0.00 90 LYS A O 20
ATOM 30766 N N . GLU A 1 91 ? 5.698 7.696 -9.377 1.00 0.00 91 GLU A N 20
ATOM 30767 C CA . GLU A 1 91 ? 4.447 8.406 -9.170 1.00 0.00 91 GLU A CA 20
ATOM 30768 C C . GLU A 1 91 ? 3.838 8.811 -10.514 1.00 0.00 91 GLU A C 20
ATOM 30769 O O . GLU A 1 91 ? 4.561 9.153 -11.449 1.00 0.00 91 GLU A O 20
ATOM 30781 N N . PRO A 1 92 ? 2.480 8.757 -10.570 1.00 0.00 92 PRO A N 20
ATOM 30782 C CA . PRO A 1 92 ? 1.700 8.341 -9.417 1.00 0.00 92 PRO A CA 20
ATOM 30783 C C . PRO A 1 92 ? 1.786 6.826 -9.215 1.00 0.00 92 PRO A C 20
ATOM 30784 O O . PRO A 1 92 ? 1.628 6.059 -10.163 1.00 0.00 92 PRO A O 20
ATOM 30795 N N . ILE A 1 93 ? 2.038 6.441 -7.972 1.00 0.00 93 ILE A N 20
ATOM 30796 C CA . ILE A 1 93 ? 2.148 5.033 -7.633 1.00 0.00 93 ILE A CA 20
ATOM 30797 C C . ILE A 1 93 ? 0.753 4.472 -7.347 1.00 0.00 93 ILE A C 20
ATOM 30798 O O . ILE A 1 93 ? 0.127 4.833 -6.352 1.00 0.00 93 ILE A O 20
ATOM 30814 N N . VAL A 1 94 ? 0.308 3.597 -8.238 1.00 0.00 94 VAL A N 20
ATOM 30815 C CA . VAL A 1 94 ? -1.001 2.983 -8.093 1.00 0.00 94 VAL A CA 20
ATOM 30816 C C . VAL A 1 94 ? -0.902 1.807 -7.120 1.00 0.00 94 VAL A C 20
ATOM 30817 O O . VAL A 1 94 ? -0.304 0.780 -7.439 1.00 0.00 94 VAL A O 20
ATOM 30830 N N . VAL A 1 95 ? -1.499 1.995 -5.952 1.00 0.00 95 VAL A N 20
ATOM 30831 C CA . VAL A 1 95 ? -1.487 0.963 -4.930 1.00 0.00 95 VAL A CA 20
ATOM 30832 C C . VAL A 1 95 ? -2.922 0.522 -4.639 1.00 0.00 95 VAL A C 20
ATOM 30833 O O . VAL A 1 95 ? -3.858 1.306 -4.786 1.00 0.00 95 VAL A O 20
ATOM 30846 N N . GLN A 1 96 ? -3.051 -0.732 -4.230 1.00 0.00 96 GLN A N 20
ATOM 30847 C CA . GLN A 1 96 ? -4.357 -1.287 -3.917 1.00 0.00 96 GLN A CA 20
ATOM 30848 C C . GLN A 1 96 ? -4.298 -2.076 -2.608 1.00 0.00 96 GLN A C 20
ATOM 30849 O O . GLN A 1 96 ? -3.314 -2.761 -2.335 1.00 0.00 96 GLN A O 20
ATOM 30863 N N . VAL A 1 97 ? -5.365 -1.953 -1.832 1.00 0.00 97 VAL A N 20
ATOM 30864 C CA . VAL A 1 97 ? -5.448 -2.646 -0.558 1.00 0.00 97 VAL A CA 20
ATOM 30865 C C . VAL A 1 97 ? -6.742 -3.460 -0.507 1.00 0.00 97 VAL A C 20
ATOM 30866 O O . VAL A 1 97 ? -7.640 -3.257 -1.324 1.00 0.00 97 VAL A O 20
ATOM 30879 N N . LEU A 1 98 ? -6.798 -4.365 0.459 1.00 0.00 98 LEU A N 20
ATOM 30880 C CA . LEU A 1 98 ? -7.968 -5.210 0.627 1.00 0.00 98 LEU A CA 20
ATOM 30881 C C . LEU A 1 98 ? -8.654 -4.868 1.951 1.00 0.00 98 LEU A C 20
ATOM 30882 O O . LEU A 1 98 ? -8.059 -5.014 3.018 1.00 0.00 98 LEU A O 20
ATOM 30898 N N . ARG A 1 99 ? -9.895 -4.419 1.839 1.00 0.00 99 ARG A N 20
ATOM 30899 C CA . ARG A 1 99 ? -10.668 -4.055 3.015 1.00 0.00 99 ARG A CA 20
ATOM 30900 C C . ARG A 1 99 ? -12.019 -4.774 3.005 1.00 0.00 99 ARG A C 20
ATOM 30901 O O . ARG A 1 99 ? -12.662 -4.881 1.962 1.00 0.00 99 ARG A O 20
ATOM 30922 N N . ARG A 1 100 ? -12.409 -5.248 4.179 1.00 0.00 100 ARG A N 20
ATOM 30923 C CA . ARG A 1 100 ? -13.671 -5.954 4.319 1.00 0.00 100 ARG A CA 20
ATOM 30924 C C . ARG A 1 100 ? -14.779 -5.214 3.568 1.00 0.00 100 ARG A C 20
ATOM 30925 O O . ARG A 1 100 ? -14.590 -4.077 3.138 1.00 0.00 100 ARG A O 20
ATOM 30946 N N . THR A 1 101 ? -15.911 -5.889 3.432 1.00 0.00 101 THR A N 20
ATOM 30947 C CA . THR A 1 101 ? -17.050 -5.310 2.739 1.00 0.00 101 THR A CA 20
ATOM 30948 C C . THR A 1 101 ? -17.563 -4.081 3.493 1.00 0.00 101 THR A C 20
ATOM 30949 O O . THR A 1 101 ? -17.402 -3.982 4.708 1.00 0.00 101 THR A O 20
ATOM 30960 N N . SER A 1 102 ? -18.171 -3.176 2.740 1.00 0.00 102 SER A N 20
ATOM 30961 C CA . SER A 1 102 ? -18.709 -1.958 3.321 1.00 0.00 102 SER A CA 20
ATOM 30962 C C . SER A 1 102 ? -20.172 -1.784 2.911 1.00 0.00 102 SER A C 20
ATOM 30963 O O . SER A 1 102 ? -20.609 -2.341 1.904 1.00 0.00 102 SER A O 20
ATOM 30971 N N . GLY A 1 103 ? -20.890 -1.008 3.710 1.00 0.00 103 GLY A N 20
ATOM 30972 C CA . GLY A 1 103 ? -22.295 -0.754 3.442 1.00 0.00 103 GLY A CA 20
ATOM 30973 C C . GLY A 1 103 ? -22.980 -0.126 4.657 1.00 0.00 103 GLY A C 20
ATOM 30974 O O . GLY A 1 103 ? -22.347 0.087 5.690 1.00 0.00 103 GLY A O 20
ATOM 30978 N N . PRO A 1 104 ? -24.299 0.162 4.489 1.00 0.00 104 PRO A N 20
ATOM 30979 C CA . PRO A 1 104 ? -25.077 0.761 5.559 1.00 0.00 104 PRO A CA 20
ATOM 30980 C C . PRO A 1 104 ? -25.404 -0.269 6.643 1.00 0.00 104 PRO A C 20
ATOM 30981 O O . PRO A 1 104 ? -25.655 -1.434 6.340 1.00 0.00 104 PRO A O 20
ATOM 30992 N N . SER A 1 105 ? -25.390 0.199 7.882 1.00 0.00 105 SER A N 20
ATOM 30993 C CA . SER A 1 105 ? -25.682 -0.667 9.012 1.00 0.00 105 SER A CA 20
ATOM 30994 C C . SER A 1 105 ? -26.161 0.168 10.201 1.00 0.00 105 SER A C 20
ATOM 30995 O O . SER A 1 105 ? -25.471 1.090 10.635 1.00 0.00 105 SER A O 20
ATOM 31003 N N . SER A 1 106 ? -27.338 -0.184 10.695 1.00 0.00 106 SER A N 20
ATOM 31004 C CA . SER A 1 106 ? -27.917 0.521 11.826 1.00 0.00 106 SER A CA 20
ATOM 31005 C C . SER A 1 106 ? -29.287 -0.071 12.166 1.00 0.00 106 SER A C 20
ATOM 31006 O O . SER A 1 106 ? -29.916 -0.711 11.326 1.00 0.00 106 SER A O 20
ATOM 31014 N N . GLY A 1 107 ? -29.707 0.165 13.401 1.00 0.00 107 GLY A N 20
ATOM 31015 C CA . GLY A 1 107 ? -30.990 -0.337 13.863 1.00 0.00 107 GLY A CA 20
ATOM 31016 C C . GLY A 1 107 ? -30.901 -0.816 15.313 1.00 0.00 107 GLY A C 20
ATOM 31017 O O . GLY A 1 107 ? -31.698 -1.646 15.746 1.00 0.00 107 GLY A O 20
#

CATH classification: 2.30.42.10

InterPro domains:
  IPR001293 Zinc finger, TRAF-type [PS50145] (101-139)
  IPR001478 PDZ domain [PF00595] (252-335)
  IPR001478 PDZ domain [PF00595] (424-499)
  IPR001478 PDZ domain [PS50106] (249-339)
  IPR001478 PDZ domain [PS50106] (419-488)
  IPR001478 PDZ domain [SM00228] (257-339)
  IPR001478 PDZ domain [SM00228] (429-504)
  IPR001841 Zinc finger, RING-type [PF13923] (17-53)
  IPR001841 Zinc finger, RING-type [PS50089] (18-53)
  IPR001841 Zinc finger, RING-type [SM00184] (18-55)
  IPR013083 Zinc finger, RING/FYVE/PHD-type [G3DSA:3.30.40.10] (3-76)
  IPR013083 Zinc finger, RING/FYVE/PHD-type [G3DSA:3.30.40.10] (77-130)
  IPR017907 Zinc finger, RING-type, conserved site [PS00518] (33-42)
  IPR036034 PDZ superfamily [G3DSA:2.30.42.10] (239-343)
  IPR036034 PDZ superfamily [G3DSA:2.30.42.10] (414-503)
  IPR036034 PDZ superfamily [SSF50156] (245-344)
  IPR036034 PDZ superfamily [SSF50156] (413-504)
  IPR051971 E3 ubiquitin-protein ligase PDZ domain-containing protein [PTHR15545] (18-1066)

Nearest PDB structures (foldseek):
  1uhp-assembly1_A  TM=8.599E-01  e=5.796E-18  Homo sapiens
  2ehr-assembly1_A  TM=6.788E-01  e=4.083E-07  Homo sapiens
  3hvq-assembly2_C  TM=7.825E-01  e=8.010E-06  Rattus norvegicus
  3egh-assembly2_C  TM=8.250E-01  e=2.290E-05  Rattus norvegicus
  2dmz-assembly1_A  TM=6.704E-01  e=1.278E-05  Homo sapiens

Solvent-accessible surface area: 7284 Å² total; per-residue (Å²): 134,115,122,75,128,104,39,123,66,51,93,8,52,0,52,75,107,89,79,55,22,1,23,74,14,84,38,15,188,135,60,149,116,136,162,148,55,131,57,98,66,15,0,80,0,48,113,26,56,118,99,6,19,0,38,148,105,1,37,12,77,70,130,1,76,0,29,67,0,63,64,114,66,1,26,194,6,45,71,115,86,0,58,90,2,5,131,82,5,142,77,84,0,78,0,45,0,68,58,138,64,122,51,82,101,106,130

GO terms:
  GO:0005515 protein binding (F, IPI)
  GO:0005829 cytosol (C, IDA)

Sequence (107 aa):
GSSGSSGKSLTLVLHRDSGSLGFNIIGGRPSVDNHDGSSSEGIFVSKIVDSGPAAKEGGLQIHDRIIEVNGRDLSRATHDQAVEAFKTAKEPIVVQVLRRTSGPSSGGSSGSSGKSLTLVLHRDSGSLGFNIIGGRPSVDNHDGSSSEGIFVSKIVDSGPAAKEGGLQIHDRIIEVNGRDLSRATHDQAVEAFKTAKEPIVVQVLRRTSGPSSGGSSGSSGKSLTLVLHRDSGSLGFNIIGGRPSVDNHDGSSSEGIFVSKIVDSGPAAKEGGLQIHDRIIEVNGRDLSRATHDQAVEAFKTAKEPIVVQVLRRTSGPSSGGSSGSSGKSLTLVLHRDSGSLGFNIIGGRPSVDNHDGSSSEGIFVSKIVDSGPAAKEGGLQIHDRIIEVNGRDLSRATHDQAVEAFKTAKEPIVVQVLRRTSGPSSGGSSGSSGKSLTLVLHRDSGSLGFNIIGGRPSVDNHDGSSSEGIFVSKIVDSGPAAKEGGLQIHDRIIEVNGRDLSRATHDQAVEAFKTAKEPIVVQVLRRTSGPSSGGSSGSSGKSLTLVLHRDSGSLGFNIIGGRPSVDNHDGSSSEGIFVSKIVDSGPAAKEGGLQIHDRIIEVNGRDLSRATHDQAVEAFKTAKEPIVVQVLRRTSGPSSGGSSGSSGKSLTLVLHRDSGSLGFNIIGGRPSVDNHDGSSSEGIFVSKIVDSGPAAKEGGLQIHDRIIEVNGRDLSRATHDQAVEAFKTAKEPIVVQVLRRTSGPSSGGSSGSSGKSLTLVLHRDSGSLGFNIIGGRPSVDNHDGSSSEGIFVSKIVDSGPAAKEGGLQIHDRIIEVNGRDLSRATHDQAVEAFKTAKEPIVVQVLRRTSGPSSGGSSGSSGKSLTLVLHRDSGSLGFNIIGGRPSVDNHDGSSSEGIFVSKIVDSGPAAKEGGLQIHDRIIEVNGRDLSRATHDQAVEAFKTAKEPIVVQVLRRTSGPSSGGSSGSSGKSLTLVLHRDSGSLGFNIIGGRPSVDNHDGSSSEGIFVSKIVDSGPAAKEGGLQIHDRIIEVNGRDLSRATHDQAVEAFKTAKEPIVVQVLRRTSGPSSGGSSGSSGKSLTLVLHRDSGSLGFNIIGGRPSVDNHDGSSSEGIFVSKIVDSGPAAKEGGLQIHDRIIEVNGRDLSRATHDQAVEAFKTAKEPIVVQVLRRTSGPSSGGSSGSSGKSLTLVLHRDSGSLGFNIIGGRPSVDNHDGSSSEGIFVSKIVDSGPAAKEGGLQIHDRIIEVNGRDLSRATHDQAVEAFKTAKEPIVVQVLRRTSGPSSGGSSGSSGKSLTLVLHRDSGSLGFNIIGGRPSVDNHDGSSSEGIFVSKIVDSGPAAKEGGLQIHDRIIEVNGRDLSRATHDQAVEAFKTAKEPIVVQVLRRTSGPSSGGSSGSSGKSLTLVLHRDSGSLGFNIIGGRPSVDNHDGSSSEGIFVSKIVDSGPAAKEGGLQIHDRIIEVNGRDLSRATHDQAVEAFKTAKEPIVVQVLRRTSGPSSGGSSGSSGKSLTLVLHRDSGSLGFNIIGGRPSVDNHDGSSSEGIFVSKIVDSGPAAKEGGLQIHDRIIEVNGRDLSRATHDQAVEAFKTAKEPIVVQVLRRTSGPSSGGSSGSSGKSLTLVLHRDSGSLGFNIIGGRPSVDNHDGSSSEGIFVSKIVDSGPAAKEGGLQIHDRIIEVNGRDLSRATHDQAVEAFKTAKEPIVVQVLRRTSGPSSGGSSGSSGKSLTLVLHRDSGSLGFNIIGGRPSVDNHDGSSSEGIFVSKIVDSGPAAKEGGLQIHDRIIEVNGRDLSRATHDQAVEAFKTAKEPIVVQVLRRTSGPSSGGSSGSSGKSLTLVLHRDSGSLGFNIIGGRPSVDNHDGSSSEGIFVSKIVDSGPAAKEGGLQIHDRIIEVNGRDLSRATHDQAVEAFKTAKEPIVVQVLRRTSGPSSGGSSGSSGKSLTLVLHRDSGSLGFNIIGGRPSVDNHDGSSSEGIFVSKIVDSGPAAKEGGLQIHDRIIEVNGRDLSRATHDQAVEAFKTAKEPIVVQVLRRTSGPSSGGSSGSSGKSLTLVLHRDSGSLGFNIIGGRPSVDNHDGSSSEGIFVSKIVDSGPAAKEGGLQIHDRIIEVNGRDLSRATHDQAVEAFKTAKEPIVVQVLRRTSGPSSG

Radius of gyration: 14.68 Å; Cα contacts (8 Å, |Δi|>4): 216; chains: 1; bounding box: 40×42×28 Å